Protein 2KON (pdb70)

Foldseek 3Di:
DAWDADPQKTKAWDWDADPVVRATWAWIWIAHPPDDRWDIFIDTDPDGDPDSVCSRVVNVVVVNVCVVVCVVDPPPGCNRRD

Organism: Chromobacterium violaceum (strain ATCC 12472 / DSM 30191 / JCM 1249 / CCUG 213 / NBRC 12614 / NCIMB 9131 / NCTC 9757 / MK) (NCBI:txid243365)

Sequence (82 aa):
MNVAHYRGYEIEPGHQYRDDIRKYVPYALIRKVGVPDRTPIPTTYPEFYDLEADAERVSIACAKIIIDSHLDRHDQGLADLGMNVAHYRGYEIEPGHQYRDDIRKYVPYALIRKVGVPDRTPIPTTYPEFYDLEADAERVSIACAKIIIDSHLDRHDQGLADLGMNVAHYRGYEIEPGHQYRDDIRKYVPYALIRKVGVPDRTPIPTTYPEFYDLEADAERVSIACAKIIIDSHLDRHDQGLADLGMNVAHYRGYEIEPGHQYRDDIRKYVPYALIRKVGVPDRTPIPTTYPEFYDLEADAERVSIACAKIIIDSHLDRHDQGLADLGMNVAHYRGYEIEPGHQYRDDIRKYVPYALIRKVGVPDRTPIPTTYPEFYDLEADAERVSIACAKIIIDSHLDRHDQGLADLGMNVAHYRGYEIEPGHQYRDDIRKYVPYALIRKVGVPDRTPIPTTYPEFYDLEADAERVSIACAKIIIDSHLDRHDQGLADLGMNVAHYRGYEIEPGHQYRDDIRKYVPYALIRKVGVPDRTPIPTTYPEFYDLEADAERVSIACAKIIIDSHLDRHDQGLADLGMNVAHYRGYEIEPGHQYRDDIRKYVPYALIRKVGVPDRTPIPTTYPEFYDLEA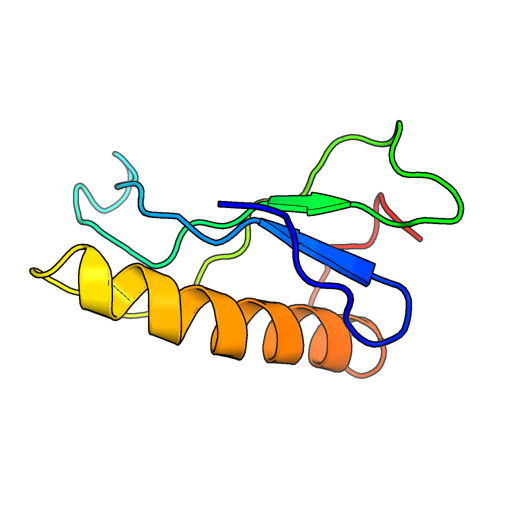DAERVSIACAKIIIDSHLDRHDQGLADLGMNVAHYRGYEIEPGHQYRDDIRKYVPYALIRKVGVPDRTPIPTTYPEFYDLEADAERVSIACAKIIIDSHLDRHDQGLADLGMNVAHYRGYEIEPGHQYRDDIRKYVPYALIRKVGVPDRTPIPTTYPEFYDLEADAERVSIACAKIIIDSHLDRHDQGLADLGMNVAHYRGYEIEPGHQYRDDIRKYVPYALIRKVGVPDRTPIPTTYPEFYDLEADAERVSIACAKIIIDSHLDRHDQGLADLGMNVAHYRGYEIEPGHQYRDDIRKYVPYALIRKVGVPDRTPIPTTYPEFYDLEADAERVSIACAKIIIDSHLDRHDQGLADLGMNVAHYRGYEIEPGHQYRDDIRKYVPYALIRKVGVPDRTPIPTTYPEFYDLEADAERVSIACAKIIIDSHLDRHDQGLADLGMNVAHYRGYEIEPGHQYRDDIRKYVPYALIRKVGVPDRTPIPTTYPEFYDLEADAERVSIACAKIIIDSHLDRHDQGLADLGMNVAHYRGYEIEPGHQYRDDIRKYVPYALIRKVGVPDRTPIPTTYPEFYDLEADAERVSIACAKIIIDSHLDRHDQGLADLGMNVAHYRGYEIEPGHQYRDDIRKYVPYALIRKVGVPDRTPIPTTYPEFYDLEADAERVSIACAKIIIDSHLDRHDQGLADLGMNVAHYRGYEIEPGHQYRDDIRKYVPYALIRKVGVPDRTPIPTTYPEFYDLEADAERVSIACAKIIIDSHLDRHDQGLADLGMNVAHYRGYEIEPGHQYRDDIRKYVPYALIRKVGVPDRTPIPTTYPEFYDLEADAERVSIACAKIIIDSHLDRHDQGLADLGMNVAHYRGYEIEPGHQYRDDIRKYVPYALIRKVGVPDRTPIPTTYPEFYDLEADAERVSIACAKIIIDSHLDRHDQGLADLGMNVAHYRGYEIEPGHQYRDDIRKYVPYALIRKVGVPDRTPIPTTYPEFYDLEADAERVSIACAKIIIDSHLDRHDQGLADLG

Secondary structure (DSSP, 8-state):
-PPEEETTEEEE--EEEETTTTEEEE-BEEEESS-TTS----B--S---SSHHHHHHHHHHHHHHHHHHHHHS---STTTT-

Solvent-accessible surface area: 5636 Å² total; per-residue (Å²): 172,145,57,50,131,46,128,44,27,33,0,66,24,16,74,78,96,95,100,135,79,193,96,108,6,0,59,1,42,0,104,53,90,58,61,41,138,140,99,58,46,49,2,44,79,128,44,114,68,138,122,104,57,45,1,46,189,28,0,61,51,2,0,77,78,39,1,46,29,28,91,125,176,159,96,110,19,4,44,56,5,95

Structure (mmCIF, N/CA/C/O backbone):
data_2KON
#
_entry.id   2KON
#
loop_
_atom_site.group_PDB
_atom_site.id
_atom_site.type_symbol
_atom_site.label_atom_id
_atom_site.label_alt_id
_atom_site.label_comp_id
_atom_site.label_asym_id
_atom_site.label_entity_id
_atom_site.label_seq_id
_atom_site.pdbx_PDB_ins_code
_atom_site.Cartn_x
_atom_site.Cartn_y
_atom_site.Cartn_z
_atom_site.occupancy
_atom_site.B_iso_or_equiv
_atom_site.auth_seq_id
_atom_site.auth_comp_id
_atom_site.auth_asym_id
_atom_site.auth_atom_id
_atom_site.pdbx_PDB_model_num
ATOM 1 N N . MET A 1 1 ? 4.787 -3.664 -14.522 1.00 0.00 1 MET A N 1
ATOM 2 C CA . MET A 1 1 ? 4.154 -2.769 -13.513 1.00 0.00 1 MET A CA 1
ATOM 3 C C . MET A 1 1 ? 5.237 -1.927 -12.834 1.00 0.00 1 MET A C 1
ATOM 4 O O . MET A 1 1 ? 5.770 -2.291 -11.804 1.00 0.00 1 MET A O 1
ATOM 20 N N . ASN A 1 2 ? 5.570 -0.806 -13.415 1.00 0.00 2 ASN A N 1
ATOM 21 C CA . ASN A 1 2 ? 6.625 0.067 -12.824 1.00 0.00 2 ASN A CA 1
ATOM 22 C C . ASN A 1 2 ? 6.063 0.834 -11.624 1.00 0.00 2 ASN A C 1
ATOM 23 O O . ASN A 1 2 ? 4.882 1.111 -11.542 1.00 0.00 2 ASN A O 1
ATOM 34 N N . VAL A 1 3 ? 6.912 1.173 -10.691 1.00 0.00 3 VAL A N 1
ATOM 35 C CA . VAL A 1 3 ? 6.455 1.918 -9.484 1.00 0.00 3 VAL A CA 1
ATOM 36 C C . VAL A 1 3 ? 6.121 3.364 -9.860 1.00 0.00 3 VAL A C 1
ATOM 37 O O . VAL A 1 3 ? 6.802 3.984 -10.654 1.00 0.00 3 VAL A O 1
ATOM 50 N N . ALA A 1 4 ? 5.071 3.902 -9.294 1.00 0.00 4 ALA A N 1
ATOM 51 C CA . ALA A 1 4 ? 4.674 5.310 -9.608 1.00 0.00 4 ALA A CA 1
ATOM 52 C C . ALA A 1 4 ? 5.188 6.238 -8.504 1.00 0.00 4 ALA A C 1
ATOM 53 O O . ALA A 1 4 ? 5.165 5.904 -7.335 1.00 0.00 4 ALA A O 1
ATOM 60 N N . HIS A 1 5 ? 5.660 7.399 -8.869 1.00 0.00 5 HIS A N 1
ATOM 61 C CA . HIS A 1 5 ? 6.190 8.353 -7.852 1.00 0.00 5 HIS A CA 1
ATOM 62 C C . HIS A 1 5 ? 5.046 9.151 -7.228 1.00 0.00 5 HIS A C 1
ATOM 63 O O . HIS A 1 5 ? 4.040 9.414 -7.857 1.00 0.00 5 HIS A O 1
ATOM 77 N N . TYR A 1 6 ? 5.199 9.546 -5.992 1.00 0.00 6 TYR A N 1
ATOM 78 C CA . TYR A 1 6 ? 4.131 10.336 -5.315 1.00 0.00 6 TYR A CA 1
ATOM 79 C C . TYR A 1 6 ? 4.759 11.202 -4.218 1.00 0.00 6 TYR A C 1
ATOM 80 O O . TYR A 1 6 ? 5.297 10.707 -3.248 1.00 0.00 6 TYR A O 1
ATOM 98 N N . ARG A 1 7 ? 4.695 12.497 -4.374 1.00 0.00 7 ARG A N 1
ATOM 99 C CA . ARG A 1 7 ? 5.287 13.415 -3.358 1.00 0.00 7 ARG A CA 1
ATOM 100 C C . ARG A 1 7 ? 6.741 13.020 -3.082 1.00 0.00 7 ARG A C 1
ATOM 101 O O . ARG A 1 7 ? 7.256 13.227 -2.000 1.00 0.00 7 ARG A O 1
ATOM 122 N N . GLY A 1 8 ? 7.414 12.471 -4.059 1.00 0.00 8 GLY A N 1
ATOM 123 C CA . GLY A 1 8 ? 8.845 12.079 -3.866 1.00 0.00 8 GLY A CA 1
ATOM 124 C C . GLY A 1 8 ? 8.931 10.642 -3.346 1.00 0.00 8 GLY A C 1
ATOM 125 O O . GLY A 1 8 ? 10.006 10.109 -3.151 1.00 0.00 8 GLY A O 1
ATOM 129 N N . TYR A 1 9 ? 7.808 10.012 -3.120 1.00 0.00 9 TYR A N 1
ATOM 130 C CA . TYR A 1 9 ? 7.807 8.604 -2.610 1.00 0.00 9 TYR A CA 1
ATOM 131 C C . TYR A 1 9 ? 7.395 7.649 -3.730 1.00 0.00 9 TYR A C 1
ATOM 132 O O . TYR A 1 9 ? 6.531 7.948 -4.532 1.00 0.00 9 TYR A O 1
ATOM 150 N N . GLU A 1 10 ? 8.010 6.498 -3.786 1.00 0.00 10 GLU A N 1
ATOM 151 C CA . GLU A 1 10 ? 7.664 5.508 -4.847 1.00 0.00 10 GLU A CA 1
ATOM 152 C C . GLU A 1 10 ? 6.544 4.600 -4.350 1.00 0.00 10 GLU A C 1
ATOM 153 O O . GLU A 1 10 ? 6.465 4.279 -3.180 1.00 0.00 10 GLU A O 1
ATOM 165 N N . ILE A 1 11 ? 5.680 4.182 -5.241 1.00 0.00 11 ILE A N 1
ATOM 166 C CA . ILE A 1 11 ? 4.546 3.285 -4.860 1.00 0.00 11 ILE A CA 1
ATOM 167 C C . ILE A 1 11 ? 4.634 1.995 -5.671 1.00 0.00 11 ILE A C 1
ATOM 168 O O . ILE A 1 11 ? 4.893 2.015 -6.858 1.00 0.00 11 ILE A O 1
ATOM 184 N N . GLU A 1 12 ? 4.426 0.873 -5.030 1.00 0.00 12 GLU A N 1
ATOM 185 C CA . GLU A 1 12 ? 4.490 -0.444 -5.737 1.00 0.00 12 GLU A CA 1
ATOM 186 C C . GLU A 1 12 ? 3.122 -1.132 -5.625 1.00 0.00 12 GLU A C 1
ATOM 187 O O . GLU A 1 12 ? 2.886 -1.897 -4.709 1.00 0.00 12 GLU A O 1
ATOM 199 N N . PRO A 1 13 ? 2.222 -0.855 -6.544 1.00 0.00 13 PRO A N 1
ATOM 200 C CA . PRO A 1 13 ? 0.853 -1.457 -6.536 1.00 0.00 13 PRO A CA 1
ATOM 201 C C . PRO A 1 13 ? 0.893 -2.989 -6.603 1.00 0.00 13 PRO A C 1
ATOM 202 O O . PRO A 1 13 ? 1.753 -3.571 -7.234 1.00 0.00 13 PRO A O 1
ATOM 213 N N . GLY A 1 14 ? -0.036 -3.641 -5.960 1.00 0.00 14 GLY A N 1
ATOM 214 C CA . GLY A 1 14 ? -0.059 -5.130 -5.985 1.00 0.00 14 GLY A CA 1
ATOM 215 C C . GLY A 1 14 ? -1.189 -5.638 -5.088 1.00 0.00 14 GLY A C 1
ATOM 216 O O . GLY A 1 14 ? -2.042 -4.884 -4.660 1.00 0.00 14 GLY A O 1
ATOM 220 N N . HIS A 1 15 ? -1.202 -6.911 -4.798 1.00 0.00 15 HIS A N 1
ATOM 221 C CA . HIS A 1 15 ? -2.274 -7.475 -3.925 1.00 0.00 15 HIS A CA 1
ATOM 222 C C . HIS A 1 15 ? -1.714 -8.651 -3.122 1.00 0.00 15 HIS A C 1
ATOM 223 O O . HIS A 1 15 ? -0.917 -9.427 -3.610 1.00 0.00 15 HIS A O 1
ATOM 237 N N . GLN A 1 16 ? -2.134 -8.789 -1.896 1.00 0.00 16 GLN A N 1
ATOM 238 C CA . GLN A 1 16 ? -1.641 -9.916 -1.058 1.00 0.00 16 GLN A CA 1
ATOM 239 C C . GLN A 1 16 ? -2.596 -10.108 0.119 1.00 0.00 16 GLN A C 1
ATOM 240 O O . GLN A 1 16 ? -3.224 -9.172 0.576 1.00 0.00 16 GLN A O 1
ATOM 254 N N . TYR A 1 17 ? -2.714 -11.316 0.611 1.00 0.00 17 TYR A N 1
ATOM 255 C CA . TYR A 1 17 ? -3.633 -11.585 1.761 1.00 0.00 17 TYR A CA 1
ATOM 256 C C . TYR A 1 17 ? -2.815 -11.876 3.014 1.00 0.00 17 TYR A C 1
ATOM 257 O O . TYR A 1 17 ? -1.772 -12.498 2.960 1.00 0.00 17 TYR A O 1
ATOM 275 N N . ARG A 1 18 ? -3.290 -11.428 4.147 1.00 0.00 18 ARG A N 1
ATOM 276 C CA . ARG A 1 18 ? -2.556 -11.669 5.427 1.00 0.00 18 ARG A CA 1
ATOM 277 C C . ARG A 1 18 ? -3.182 -12.847 6.169 1.00 0.00 18 ARG A C 1
ATOM 278 O O . ARG A 1 18 ? -4.386 -13.000 6.217 1.00 0.00 18 ARG A O 1
ATOM 299 N N . ASP A 1 19 ? -2.364 -13.686 6.742 1.00 0.00 19 ASP A N 1
ATOM 300 C CA . ASP A 1 19 ? -2.897 -14.865 7.480 1.00 0.00 19 ASP A CA 1
ATOM 301 C C . ASP A 1 19 ? -3.623 -14.391 8.741 1.00 0.00 19 ASP A C 1
ATOM 302 O O . ASP A 1 19 ? -4.437 -15.097 9.302 1.00 0.00 19 ASP A O 1
ATOM 311 N N . ASP A 1 20 ? -3.334 -13.198 9.187 1.00 0.00 20 ASP A N 1
ATOM 312 C CA . ASP A 1 20 ? -4.011 -12.674 10.409 1.00 0.00 20 ASP A CA 1
ATOM 313 C C . ASP A 1 20 ? -5.510 -12.559 10.141 1.00 0.00 20 ASP A C 1
ATOM 314 O O . ASP A 1 20 ? -6.331 -12.921 10.962 1.00 0.00 20 ASP A O 1
ATOM 323 N N . ILE A 1 21 ? -5.866 -12.060 8.986 1.00 0.00 21 ILE A N 1
ATOM 324 C CA . ILE A 1 21 ? -7.308 -11.912 8.616 1.00 0.00 21 ILE A CA 1
ATOM 325 C C . ILE A 1 21 ? -7.647 -12.924 7.521 1.00 0.00 21 ILE A C 1
ATOM 326 O O . ILE A 1 21 ? -8.766 -12.996 7.052 1.00 0.00 21 ILE A O 1
ATOM 342 N N . ARG A 1 22 ? -6.678 -13.704 7.115 1.00 0.00 22 ARG A N 1
ATOM 343 C CA . ARG A 1 22 ? -6.910 -14.724 6.047 1.00 0.00 22 ARG A CA 1
ATOM 344 C C . ARG A 1 22 ? -7.770 -14.124 4.933 1.00 0.00 22 ARG A C 1
ATOM 345 O O . ARG A 1 22 ? -8.646 -14.775 4.396 1.00 0.00 22 ARG A O 1
ATOM 366 N N . LYS A 1 23 ? -7.534 -12.885 4.585 1.00 0.00 23 LYS A N 1
ATOM 367 C CA . LYS A 1 23 ? -8.345 -12.239 3.510 1.00 0.00 23 LYS A CA 1
ATOM 368 C C . LYS A 1 23 ? -7.443 -11.367 2.632 1.00 0.00 23 LYS A C 1
ATOM 369 O O . LYS A 1 23 ? -6.344 -10.998 3.014 1.00 0.00 23 LYS A O 1
ATOM 388 N N . TYR A 1 24 ? -7.909 -11.042 1.454 1.00 0.00 24 TYR A N 1
ATOM 389 C CA . TYR A 1 24 ? -7.107 -10.202 0.523 1.00 0.00 24 TYR A CA 1
ATOM 390 C C . TYR A 1 24 ? -7.337 -8.725 0.829 1.00 0.00 24 TYR A C 1
ATOM 391 O O . TYR A 1 24 ? -8.460 -8.267 0.941 1.00 0.00 24 TYR A O 1
ATOM 409 N N . VAL A 1 25 ? -6.275 -7.969 0.955 1.00 0.00 25 VAL A N 1
ATOM 410 C CA . VAL A 1 25 ? -6.418 -6.513 1.248 1.00 0.00 25 VAL A CA 1
ATOM 411 C C . VAL A 1 25 ? -5.302 -5.736 0.527 1.00 0.00 25 VAL A C 1
ATOM 412 O O . VAL A 1 25 ? -4.205 -6.233 0.370 1.00 0.00 25 VAL A O 1
ATOM 425 N N . PRO A 1 26 ? -5.572 -4.525 0.090 1.00 0.00 26 PRO A N 1
ATOM 426 C CA . PRO A 1 26 ? -4.568 -3.687 -0.618 1.00 0.00 26 PRO A CA 1
ATOM 427 C C . PRO A 1 26 ? -3.162 -3.848 -0.037 1.00 0.00 26 PRO A C 1
ATOM 428 O O . PRO A 1 26 ? -2.887 -3.433 1.070 1.00 0.00 26 PRO A O 1
ATOM 439 N N . TYR A 1 27 ? -2.271 -4.444 -0.786 1.00 0.00 27 TYR A N 1
ATOM 440 C CA . TYR A 1 27 ? -0.869 -4.643 -0.304 1.00 0.00 27 TYR A CA 1
ATOM 441 C C . TYR A 1 27 ? 0.095 -3.965 -1.278 1.00 0.00 27 TYR A C 1
ATOM 442 O O . TYR A 1 27 ? 0.182 -4.337 -2.432 1.00 0.00 27 TYR A O 1
ATOM 460 N N . ALA A 1 28 ? 0.829 -2.979 -0.826 1.00 0.00 28 ALA A N 1
ATOM 461 C CA . ALA A 1 28 ? 1.800 -2.287 -1.741 1.00 0.00 28 ALA A CA 1
ATOM 462 C C . ALA A 1 28 ? 3.072 -1.940 -0.970 1.00 0.00 28 ALA A C 1
ATOM 463 O O . ALA A 1 28 ? 3.070 -1.868 0.240 1.00 0.00 28 ALA A O 1
ATOM 470 N N . LEU A 1 29 ? 4.161 -1.729 -1.670 1.00 0.00 29 LEU A N 1
ATOM 471 C CA . LEU A 1 29 ? 5.454 -1.390 -0.993 1.00 0.00 29 LEU A CA 1
ATOM 472 C C . LEU A 1 29 ? 5.853 0.043 -1.356 1.00 0.00 29 LEU A C 1
ATOM 473 O O . LEU A 1 29 ? 5.793 0.442 -2.502 1.00 0.00 29 LEU A O 1
ATOM 489 N N . ILE A 1 30 ? 6.261 0.815 -0.379 1.00 0.00 30 ILE A N 1
ATOM 490 C CA . ILE A 1 30 ? 6.675 2.232 -0.633 1.00 0.00 30 ILE A CA 1
ATOM 491 C C . ILE A 1 30 ? 8.178 2.374 -0.402 1.00 0.00 30 ILE A C 1
ATOM 492 O O . ILE A 1 30 ? 8.709 1.919 0.592 1.00 0.00 30 ILE A O 1
ATOM 508 N N . ARG A 1 31 ? 8.864 3.015 -1.317 1.00 0.00 31 ARG A N 1
ATOM 509 C CA . ARG A 1 31 ? 10.341 3.211 -1.171 1.00 0.00 31 ARG A CA 1
ATOM 510 C C . ARG A 1 31 ? 10.663 4.698 -1.332 1.00 0.00 31 ARG A C 1
ATOM 511 O O . ARG A 1 31 ? 10.218 5.345 -2.260 1.00 0.00 31 ARG A O 1
ATOM 532 N N . LYS A 1 32 ? 11.422 5.244 -0.420 1.00 0.00 32 LYS A N 1
ATOM 533 C CA . LYS A 1 32 ? 11.766 6.693 -0.492 1.00 0.00 32 LYS A CA 1
ATOM 534 C C . LYS A 1 32 ? 12.955 6.911 -1.430 1.00 0.00 32 LYS A C 1
ATOM 535 O O . LYS A 1 32 ? 13.910 6.161 -1.433 1.00 0.00 32 LYS A O 1
ATOM 554 N N . VAL A 1 33 ? 12.889 7.940 -2.228 1.00 0.00 33 VAL A N 1
ATOM 555 C CA . VAL A 1 33 ? 13.994 8.237 -3.184 1.00 0.00 33 VAL A CA 1
ATOM 556 C C . VAL A 1 33 ? 15.273 8.579 -2.414 1.00 0.00 33 VAL A C 1
ATOM 557 O O . VAL A 1 33 ? 16.355 8.163 -2.774 1.00 0.00 33 VAL A O 1
ATOM 570 N N . GLY A 1 34 ? 15.157 9.357 -1.374 1.00 0.00 34 GLY A N 1
ATOM 571 C CA . GLY A 1 34 ? 16.367 9.750 -0.591 1.00 0.00 34 GLY A CA 1
ATOM 572 C C . GLY A 1 34 ? 17.015 8.520 0.056 1.00 0.00 34 GLY A C 1
ATOM 573 O O . GLY A 1 34 ? 18.223 8.431 0.156 1.00 0.00 34 GLY A O 1
ATOM 577 N N . VAL A 1 35 ? 16.233 7.570 0.501 1.00 0.00 35 VAL A N 1
ATOM 578 C CA . VAL A 1 35 ? 16.826 6.354 1.143 1.00 0.00 35 VAL A CA 1
ATOM 579 C C . VAL A 1 35 ? 15.908 5.147 0.916 1.00 0.00 35 VAL A C 1
ATOM 580 O O . VAL A 1 35 ? 15.247 4.686 1.826 1.00 0.00 35 VAL A O 1
ATOM 593 N N . PRO A 1 36 ? 15.873 4.632 -0.288 1.00 0.00 36 PRO A N 1
ATOM 594 C CA . PRO A 1 36 ? 15.027 3.457 -0.628 1.00 0.00 36 PRO A CA 1
ATOM 595 C C . PRO A 1 36 ? 15.662 2.156 -0.127 1.00 0.00 36 PRO A C 1
ATOM 596 O O . PRO A 1 36 ? 15.054 1.103 -0.144 1.00 0.00 36 PRO A O 1
ATOM 607 N N . ASP A 1 37 ? 16.884 2.232 0.323 1.00 0.00 37 ASP A N 1
ATOM 608 C CA . ASP A 1 37 ? 17.574 1.016 0.835 1.00 0.00 37 ASP A CA 1
ATOM 609 C C . ASP A 1 37 ? 17.032 0.680 2.223 1.00 0.00 37 ASP A C 1
ATOM 610 O O . ASP A 1 37 ? 17.366 -0.334 2.803 1.00 0.00 37 ASP A O 1
ATOM 619 N N . ARG A 1 38 ? 16.202 1.530 2.763 1.00 0.00 38 ARG A N 1
ATOM 620 C CA . ARG A 1 38 ? 15.643 1.268 4.119 1.00 0.00 38 ARG A CA 1
ATOM 621 C C . ARG A 1 38 ? 14.511 0.247 4.028 1.00 0.00 38 ARG A C 1
ATOM 622 O O . ARG A 1 38 ? 13.794 0.175 3.050 1.00 0.00 38 ARG A O 1
ATOM 643 N N . THR A 1 39 ? 14.363 -0.555 5.048 1.00 0.00 39 THR A N 1
ATOM 644 C CA . THR A 1 39 ? 13.300 -1.596 5.048 1.00 0.00 39 THR A CA 1
ATOM 645 C C . THR A 1 39 ? 11.974 -0.993 4.543 1.00 0.00 39 THR A C 1
ATOM 646 O O . THR A 1 39 ? 11.563 0.052 5.007 1.00 0.00 39 THR A O 1
ATOM 657 N N . PRO A 1 40 ? 11.297 -1.635 3.608 1.00 0.00 40 PRO A N 1
ATOM 658 C CA . PRO A 1 40 ? 10.002 -1.117 3.076 1.00 0.00 40 PRO A CA 1
ATOM 659 C C . PRO A 1 40 ? 8.856 -1.310 4.075 1.00 0.00 40 PRO A C 1
ATOM 660 O O . PRO A 1 40 ? 8.871 -2.221 4.879 1.00 0.00 40 PRO A O 1
ATOM 671 N N . ILE A 1 41 ? 7.863 -0.459 4.021 1.00 0.00 41 ILE A N 1
ATOM 672 C CA . ILE A 1 41 ? 6.698 -0.575 4.955 1.00 0.00 41 ILE A CA 1
ATOM 673 C C . ILE A 1 41 ? 5.437 -0.883 4.137 1.00 0.00 41 ILE A C 1
ATOM 674 O O . ILE A 1 41 ? 4.851 0.004 3.548 1.00 0.00 41 ILE A O 1
ATOM 690 N N . PRO A 1 42 ? 5.014 -2.129 4.089 1.00 0.00 42 PRO A N 1
ATOM 691 C CA . PRO A 1 42 ? 3.803 -2.520 3.314 1.00 0.00 42 PRO A CA 1
ATOM 692 C C . PRO A 1 42 ? 2.590 -1.641 3.639 1.00 0.00 42 PRO A C 1
ATOM 693 O O . PRO A 1 42 ? 2.314 -1.341 4.784 1.00 0.00 42 PRO A O 1
ATOM 704 N N . THR A 1 43 ? 1.867 -1.229 2.628 1.00 0.00 43 THR A N 1
ATOM 705 C CA . THR A 1 43 ? 0.669 -0.367 2.852 1.00 0.00 43 THR A CA 1
ATOM 706 C C . THR A 1 43 ? -0.575 -1.245 2.907 1.00 0.00 43 THR A C 1
ATOM 707 O O . THR A 1 43 ? -0.758 -2.134 2.088 1.00 0.00 43 THR A O 1
ATOM 718 N N . THR A 1 44 ? -1.427 -0.992 3.869 1.00 0.00 44 THR A N 1
ATOM 719 C CA . THR A 1 44 ? -2.683 -1.783 4.024 1.00 0.00 44 THR A CA 1
ATOM 720 C C . THR A 1 44 ? -3.836 -0.841 4.357 1.00 0.00 44 THR A C 1
ATOM 721 O O . THR A 1 44 ? -3.632 0.308 4.697 1.00 0.00 44 THR A O 1
ATOM 732 N N . TYR A 1 45 ? -5.050 -1.317 4.276 1.00 0.00 45 TYR A N 1
ATOM 733 C CA . TYR A 1 45 ? -6.216 -0.445 4.603 1.00 0.00 45 TYR A CA 1
ATOM 734 C C . TYR A 1 45 ? -7.347 -1.319 5.186 1.00 0.00 45 TYR A C 1
ATOM 735 O O . TYR A 1 45 ? -7.555 -2.429 4.738 1.00 0.00 45 TYR A O 1
ATOM 753 N N . PRO A 1 46 ? -8.074 -0.840 6.180 1.00 0.00 46 PRO A N 1
ATOM 754 C CA . PRO A 1 46 ? -9.181 -1.632 6.803 1.00 0.00 46 PRO A CA 1
ATOM 755 C C . PRO A 1 46 ? -10.325 -1.906 5.817 1.00 0.00 46 PRO A C 1
ATOM 756 O O . PRO A 1 46 ? -11.295 -1.177 5.755 1.00 0.00 46 PRO A O 1
ATOM 767 N N . GLU A 1 47 ? -10.213 -2.959 5.053 1.00 0.00 47 GLU A N 1
ATOM 768 C CA . GLU A 1 47 ? -11.282 -3.303 4.072 1.00 0.00 47 GLU A CA 1
ATOM 769 C C . GLU A 1 47 ? -10.924 -4.623 3.389 1.00 0.00 47 GLU A C 1
ATOM 770 O O . GLU A 1 47 ? -9.827 -5.126 3.537 1.00 0.00 47 GLU A O 1
ATOM 782 N N . PHE A 1 48 ? -11.842 -5.193 2.650 1.00 0.00 48 PHE A N 1
ATOM 783 C CA . PHE A 1 48 ? -11.568 -6.494 1.959 1.00 0.00 48 PHE A CA 1
ATOM 784 C C . PHE A 1 48 ? -11.975 -6.385 0.493 1.00 0.00 48 PHE A C 1
ATOM 785 O O . PHE A 1 48 ? -12.928 -5.709 0.156 1.00 0.00 48 PHE A O 1
ATOM 802 N N . TYR A 1 49 ? -11.275 -7.060 -0.383 1.00 0.00 49 TYR A N 1
ATOM 803 C CA . TYR A 1 49 ? -11.643 -7.009 -1.832 1.00 0.00 49 TYR A CA 1
ATOM 804 C C . TYR A 1 49 ? -11.447 -8.388 -2.459 1.00 0.00 49 TYR A C 1
ATOM 805 O O . TYR A 1 49 ? -10.377 -8.962 -2.424 1.00 0.00 49 TYR A O 1
ATOM 823 N N . ASP A 1 50 ? -12.487 -8.912 -3.038 1.00 0.00 50 ASP A N 1
ATOM 824 C CA . ASP A 1 50 ? -12.403 -10.247 -3.688 1.00 0.00 50 ASP A CA 1
ATOM 825 C C . ASP A 1 50 ? -11.592 -10.141 -4.981 1.00 0.00 50 ASP A C 1
ATOM 826 O O . ASP A 1 50 ? -10.912 -11.067 -5.379 1.00 0.00 50 ASP A O 1
ATOM 835 N N . LEU A 1 51 ? -11.683 -9.024 -5.654 1.00 0.00 51 LEU A N 1
ATOM 836 C CA . LEU A 1 51 ? -10.947 -8.857 -6.943 1.00 0.00 51 LEU A CA 1
ATOM 837 C C . LEU A 1 51 ? -9.549 -8.289 -6.693 1.00 0.00 51 LEU A C 1
ATOM 838 O O . LEU A 1 51 ? -9.368 -7.333 -5.964 1.00 0.00 51 LEU A O 1
ATOM 854 N N . GLU A 1 52 ? -8.563 -8.879 -7.308 1.00 0.00 52 GLU A N 1
ATOM 855 C CA . GLU A 1 52 ? -7.164 -8.396 -7.139 1.00 0.00 52 GLU A CA 1
ATOM 856 C C . GLU A 1 52 ? -7.007 -7.037 -7.825 1.00 0.00 52 GLU A C 1
ATOM 857 O O . GLU A 1 52 ? -6.289 -6.173 -7.363 1.00 0.00 52 GLU A O 1
ATOM 869 N N . ALA A 1 53 ? -7.670 -6.852 -8.934 1.00 0.00 53 ALA A N 1
ATOM 870 C CA . ALA A 1 53 ? -7.562 -5.560 -9.672 1.00 0.00 53 ALA A CA 1
ATOM 871 C C . ALA A 1 53 ? -8.072 -4.422 -8.787 1.00 0.00 53 ALA A C 1
ATOM 872 O O . ALA A 1 53 ? -7.516 -3.341 -8.763 1.00 0.00 53 ALA A O 1
ATOM 879 N N . ASP A 1 54 ? -9.125 -4.659 -8.059 1.00 0.00 54 ASP A N 1
ATOM 880 C CA . ASP A 1 54 ? -9.673 -3.597 -7.171 1.00 0.00 54 ASP A CA 1
ATOM 881 C C . ASP A 1 54 ? -8.629 -3.245 -6.111 1.00 0.00 54 ASP A C 1
ATOM 882 O O . ASP A 1 54 ? -8.463 -2.101 -5.737 1.00 0.00 54 ASP A O 1
ATOM 891 N N . ALA A 1 55 ? -7.925 -4.227 -5.628 1.00 0.00 55 ALA A N 1
ATOM 892 C CA . ALA A 1 55 ? -6.886 -3.972 -4.594 1.00 0.00 55 ALA A CA 1
ATOM 893 C C . ALA A 1 55 ? -5.775 -3.100 -5.185 1.00 0.00 55 ALA A C 1
ATOM 894 O O . ALA A 1 55 ? -5.214 -2.255 -4.517 1.00 0.00 55 ALA A O 1
ATOM 901 N N . GLU A 1 56 ? -5.449 -3.306 -6.430 1.00 0.00 56 GLU A N 1
ATOM 902 C CA . GLU A 1 56 ? -4.369 -2.496 -7.063 1.00 0.00 56 GLU A CA 1
ATOM 903 C C . GLU A 1 56 ? -4.774 -1.019 -7.082 1.00 0.00 56 GLU A C 1
ATOM 904 O O . GLU A 1 56 ? -4.017 -0.153 -6.689 1.00 0.00 56 GLU A O 1
ATOM 916 N N . ARG A 1 57 ? -5.960 -0.725 -7.541 1.00 0.00 57 ARG A N 1
ATOM 917 C CA . ARG A 1 57 ? -6.414 0.697 -7.590 1.00 0.00 57 ARG A CA 1
ATOM 918 C C . ARG A 1 57 ? -6.522 1.247 -6.165 1.00 0.00 57 ARG A C 1
ATOM 919 O O . ARG A 1 57 ? -6.121 2.359 -5.880 1.00 0.00 57 ARG A O 1
ATOM 940 N N . VAL A 1 58 ? -7.061 0.467 -5.272 1.00 0.00 58 VAL A N 1
ATOM 941 C CA . VAL A 1 58 ? -7.206 0.920 -3.860 1.00 0.00 58 VAL A CA 1
ATOM 942 C C . VAL A 1 58 ? -5.823 1.110 -3.237 1.00 0.00 58 VAL A C 1
ATOM 943 O O . VAL A 1 58 ? -5.575 2.064 -2.526 1.00 0.00 58 VAL A O 1
ATOM 956 N N . SER A 1 59 ? -4.928 0.199 -3.486 1.00 0.00 59 SER A N 1
ATOM 957 C CA . SER A 1 59 ? -3.565 0.310 -2.900 1.00 0.00 59 SER A CA 1
ATOM 958 C C . SER A 1 59 ? -2.938 1.645 -3.304 1.00 0.00 59 SER A C 1
ATOM 959 O O . SER A 1 59 ? -2.274 2.291 -2.517 1.00 0.00 59 SER A O 1
ATOM 967 N N . ILE A 1 60 ? -3.144 2.067 -4.519 1.00 0.00 60 ILE A N 1
ATOM 968 C CA . ILE A 1 60 ? -2.559 3.365 -4.958 1.00 0.00 60 ILE A CA 1
ATOM 969 C C . ILE A 1 60 ? -3.172 4.500 -4.135 1.00 0.00 60 ILE A C 1
ATOM 970 O O . ILE A 1 60 ? -2.482 5.378 -3.656 1.00 0.00 60 ILE A O 1
ATOM 986 N N . ALA A 1 61 ? -4.465 4.484 -3.964 1.00 0.00 61 ALA A N 1
ATOM 987 C CA . ALA A 1 61 ? -5.126 5.557 -3.167 1.00 0.00 61 ALA A CA 1
ATOM 988 C C . ALA A 1 61 ? -4.720 5.423 -1.698 1.00 0.00 61 ALA A C 1
ATOM 989 O O . ALA A 1 61 ? -4.503 6.400 -1.008 1.00 0.00 61 ALA A O 1
ATOM 996 N N . CYS A 1 62 ? -4.620 4.215 -1.218 1.00 0.00 62 CYS A N 1
ATOM 997 C CA . CYS A 1 62 ? -4.233 3.999 0.206 1.00 0.00 62 CYS A CA 1
ATOM 998 C C . CYS A 1 62 ? -2.790 4.458 0.418 1.00 0.00 62 CYS A C 1
ATOM 999 O O . CYS A 1 62 ? -2.476 5.142 1.371 1.00 0.00 62 CYS A O 1
ATOM 1007 N N . ALA A 1 63 ? -1.909 4.078 -0.464 1.00 0.00 63 ALA A N 1
ATOM 1008 C CA . ALA A 1 63 ? -0.483 4.477 -0.317 1.00 0.00 63 ALA A CA 1
ATOM 1009 C C . ALA A 1 63 ? -0.390 5.998 -0.194 1.00 0.00 63 ALA A C 1
ATOM 1010 O O . ALA A 1 63 ? 0.316 6.520 0.645 1.00 0.00 63 ALA A O 1
ATOM 1017 N N . LYS A 1 64 ? -1.098 6.712 -1.022 1.00 0.00 64 LYS A N 1
ATOM 1018 C CA . LYS A 1 64 ? -1.050 8.199 -0.949 1.00 0.00 64 LYS A CA 1
ATOM 1019 C C . LYS A 1 64 ? -1.602 8.659 0.403 1.00 0.00 64 LYS A C 1
ATOM 1020 O O . LYS A 1 64 ? -1.053 9.529 1.048 1.00 0.00 64 LYS A O 1
ATOM 1039 N N . ILE A 1 65 ? -2.692 8.081 0.829 1.00 0.00 65 ILE A N 1
ATOM 1040 C CA . ILE A 1 65 ? -3.295 8.479 2.133 1.00 0.00 65 ILE A CA 1
ATOM 1041 C C . ILE A 1 65 ? -2.341 8.137 3.280 1.00 0.00 65 ILE A C 1
ATOM 1042 O O . ILE A 1 65 ? -2.135 8.923 4.183 1.00 0.00 65 ILE A O 1
ATOM 1058 N N . ILE A 1 66 ? -1.760 6.969 3.256 1.00 0.00 66 ILE A N 1
ATOM 1059 C CA . ILE A 1 66 ? -0.826 6.582 4.351 1.00 0.00 66 ILE A CA 1
ATOM 1060 C C . ILE A 1 66 ? 0.390 7.514 4.336 1.00 0.00 66 ILE A C 1
ATOM 1061 O O . ILE A 1 66 ? 0.832 7.989 5.364 1.00 0.00 66 ILE A O 1
ATOM 1077 N N . ILE A 1 67 ? 0.934 7.782 3.179 1.00 0.00 67 ILE A N 1
ATOM 1078 C CA . ILE A 1 67 ? 2.119 8.686 3.109 1.00 0.00 67 ILE A CA 1
ATOM 1079 C C . ILE A 1 67 ? 1.719 10.090 3.571 1.00 0.00 67 ILE A C 1
ATOM 1080 O O . ILE A 1 67 ? 2.408 10.719 4.349 1.00 0.00 67 ILE A O 1
ATOM 1096 N N . ASP A 1 68 ? 0.606 10.582 3.099 1.00 0.00 68 ASP A N 1
ATOM 1097 C CA . ASP A 1 68 ? 0.154 11.943 3.512 1.00 0.00 68 ASP A CA 1
ATOM 1098 C C . ASP A 1 68 ? -0.194 11.939 5.001 1.00 0.00 68 ASP A C 1
ATOM 1099 O O . ASP A 1 68 ? 0.193 12.817 5.747 1.00 0.00 68 ASP A O 1
ATOM 1108 N N . SER A 1 69 ? -0.929 10.953 5.432 1.00 0.00 69 SER A N 1
ATOM 1109 C CA . SER A 1 69 ? -1.321 10.871 6.869 1.00 0.00 69 SER A CA 1
ATOM 1110 C C . SER A 1 69 ? -0.074 10.712 7.739 1.00 0.00 69 SER A C 1
ATOM 1111 O O . SER A 1 69 ? 0.013 11.252 8.825 1.00 0.00 69 SER A O 1
ATOM 1119 N N . HIS A 1 70 ? 0.883 9.962 7.275 1.00 0.00 70 HIS A N 1
ATOM 1120 C CA . HIS A 1 70 ? 2.123 9.747 8.073 1.00 0.00 70 HIS A CA 1
ATOM 1121 C C . HIS A 1 70 ? 2.805 11.092 8.336 1.00 0.00 70 HIS A C 1
ATOM 1122 O O . HIS A 1 70 ? 3.190 11.398 9.447 1.00 0.00 70 HIS A O 1
ATOM 1136 N N . LEU A 1 71 ? 2.961 11.892 7.321 1.00 0.00 71 LEU A N 1
ATOM 1137 C CA . LEU A 1 71 ? 3.621 13.216 7.506 1.00 0.00 71 LEU A CA 1
ATOM 1138 C C . LEU A 1 71 ? 2.774 14.095 8.429 1.00 0.00 71 LEU A C 1
ATOM 1139 O O . LEU A 1 71 ? 3.283 14.775 9.298 1.00 0.00 71 LEU A O 1
ATOM 1155 N N . ASP A 1 72 ? 1.482 14.093 8.238 1.00 0.00 72 ASP A N 1
ATOM 1156 C CA . ASP A 1 72 ? 0.593 14.935 9.093 1.00 0.00 72 ASP A CA 1
ATOM 1157 C C . ASP A 1 72 ? 0.274 14.211 10.403 1.00 0.00 72 ASP A C 1
ATOM 1158 O O . ASP A 1 72 ? 0.680 14.628 11.471 1.00 0.00 72 ASP A O 1
ATOM 1167 N N . ARG A 1 73 ? -0.466 13.138 10.329 1.00 0.00 73 ARG A N 1
ATOM 1168 C CA . ARG A 1 73 ? -0.835 12.389 11.566 1.00 0.00 73 ARG A CA 1
ATOM 1169 C C . ARG A 1 73 ? 0.280 11.415 11.946 1.00 0.00 73 ARG A C 1
ATOM 1170 O O . ARG A 1 73 ? 0.911 10.810 11.101 1.00 0.00 73 ARG A O 1
ATOM 1191 N N . HIS A 1 74 ? 0.519 11.258 13.221 1.00 0.00 74 HIS A N 1
ATOM 1192 C CA . HIS A 1 74 ? 1.586 10.322 13.679 1.00 0.00 74 HIS A CA 1
ATOM 1193 C C . HIS A 1 74 ? 1.004 8.910 13.779 1.00 0.00 74 HIS A C 1
ATOM 1194 O O . HIS A 1 74 ? 0.877 8.351 14.852 1.00 0.00 74 HIS A O 1
ATOM 1208 N N . ASP A 1 75 ? 0.647 8.335 12.664 1.00 0.00 75 ASP A N 1
ATOM 1209 C CA . ASP A 1 75 ? 0.069 6.960 12.673 1.00 0.00 75 ASP A CA 1
ATOM 1210 C C . ASP A 1 75 ? 1.207 5.943 12.802 1.00 0.00 75 ASP A C 1
ATOM 1211 O O . ASP A 1 75 ? 0.987 4.751 12.886 1.00 0.00 75 ASP A O 1
ATOM 1220 N N . GLN A 1 76 ? 2.423 6.417 12.815 1.00 0.00 76 GLN A N 1
ATOM 1221 C CA . GLN A 1 76 ? 3.593 5.500 12.935 1.00 0.00 76 GLN A CA 1
ATOM 1222 C C . GLN A 1 76 ? 3.530 4.430 11.843 1.00 0.00 76 GLN A C 1
ATOM 1223 O O . GLN A 1 76 ? 2.914 3.395 12.002 1.00 0.00 76 GLN A O 1
ATOM 1237 N N . GLY A 1 77 ? 4.172 4.677 10.733 1.00 0.00 77 GLY A N 1
ATOM 1238 C CA . GLY A 1 77 ? 4.167 3.684 9.622 1.00 0.00 77 GLY A CA 1
ATOM 1239 C C . GLY A 1 77 ? 5.441 3.854 8.795 1.00 0.00 77 GLY A C 1
ATOM 1240 O O . GLY A 1 77 ? 6.284 2.981 8.745 1.00 0.00 77 GLY A O 1
ATOM 1244 N N . LEU A 1 78 ? 5.589 4.977 8.146 1.00 0.00 78 LEU A N 1
ATOM 1245 C CA . LEU A 1 78 ? 6.808 5.211 7.316 1.00 0.00 78 LEU A CA 1
ATOM 1246 C C . LEU A 1 78 ? 7.878 5.889 8.170 1.00 0.00 78 LEU A C 1
ATOM 1247 O O . LEU A 1 78 ? 8.695 6.645 7.685 1.00 0.00 78 LEU A O 1
ATOM 1263 N N . ALA A 1 79 ? 7.877 5.608 9.444 1.00 0.00 79 ALA A N 1
ATOM 1264 C CA . ALA A 1 79 ? 8.891 6.214 10.352 1.00 0.00 79 ALA A CA 1
ATOM 1265 C C . ALA A 1 79 ? 10.285 5.725 9.952 1.00 0.00 79 ALA A C 1
ATOM 1266 O O . ALA A 1 79 ? 11.258 6.448 10.033 1.00 0.00 79 ALA A O 1
ATOM 1273 N N . ASP A 1 80 ? 10.383 4.497 9.526 1.00 0.00 80 ASP A N 1
ATOM 1274 C CA . ASP A 1 80 ? 11.706 3.941 9.121 1.00 0.00 80 ASP A CA 1
ATOM 1275 C C . ASP A 1 80 ? 12.227 4.695 7.896 1.00 0.00 80 ASP A C 1
ATOM 1276 O O . ASP A 1 80 ? 13.419 4.850 7.709 1.00 0.00 80 ASP A O 1
ATOM 1285 N N . LEU A 1 81 ? 11.344 5.151 7.053 1.00 0.00 81 LEU A N 1
ATOM 1286 C CA . LEU A 1 81 ? 11.783 5.880 5.828 1.00 0.00 81 LEU A CA 1
ATOM 1287 C C . LEU A 1 81 ? 12.045 7.347 6.174 1.00 0.00 81 LEU A C 1
ATOM 1288 O O . LEU A 1 81 ? 12.473 8.123 5.344 1.00 0.00 81 LEU A O 1
ATOM 1304 N N . GLY A 1 82 ? 11.794 7.731 7.395 1.00 0.00 82 GLY A N 1
ATOM 1305 C CA . GLY A 1 82 ? 12.033 9.147 7.797 1.00 0.00 82 GLY A CA 1
ATOM 1306 C C . GLY A 1 82 ? 11.259 9.456 9.080 1.00 0.00 82 GLY A C 1
ATOM 1307 O O . GLY A 1 82 ? 11.897 9.634 10.104 1.00 0.00 82 GLY A O 1
ATOM 1312 N N . MET A 1 1 ? 4.762 -4.124 -11.425 1.00 0.00 1 MET A N 2
ATOM 1313 C CA . MET A 1 1 ? 5.761 -3.945 -12.517 1.00 0.00 1 MET A CA 2
ATOM 1314 C C . MET A 1 1 ? 6.122 -2.466 -12.633 1.00 0.00 1 MET A C 2
ATOM 1315 O O . MET A 1 1 ? 7.219 -2.053 -12.309 1.00 0.00 1 MET A O 2
ATOM 1331 N N . ASN A 1 2 ? 5.205 -1.664 -13.101 1.00 0.00 2 ASN A N 2
ATOM 1332 C CA . ASN A 1 2 ? 5.485 -0.208 -13.251 1.00 0.00 2 ASN A CA 2
ATOM 1333 C C . ASN A 1 2 ? 5.143 0.518 -11.947 1.00 0.00 2 ASN A C 2
ATOM 1334 O O . ASN A 1 2 ? 3.993 0.634 -11.570 1.00 0.00 2 ASN A O 2
ATOM 1345 N N . VAL A 1 3 ? 6.140 1.000 -11.251 1.00 0.00 3 VAL A N 2
ATOM 1346 C CA . VAL A 1 3 ? 5.888 1.712 -9.965 1.00 0.00 3 VAL A CA 2
ATOM 1347 C C . VAL A 1 3 ? 5.565 3.181 -10.236 1.00 0.00 3 VAL A C 2
ATOM 1348 O O . VAL A 1 3 ? 6.019 3.757 -11.207 1.00 0.00 3 VAL A O 2
ATOM 1361 N N . ALA A 1 4 ? 4.780 3.792 -9.379 1.00 0.00 4 ALA A N 2
ATOM 1362 C CA . ALA A 1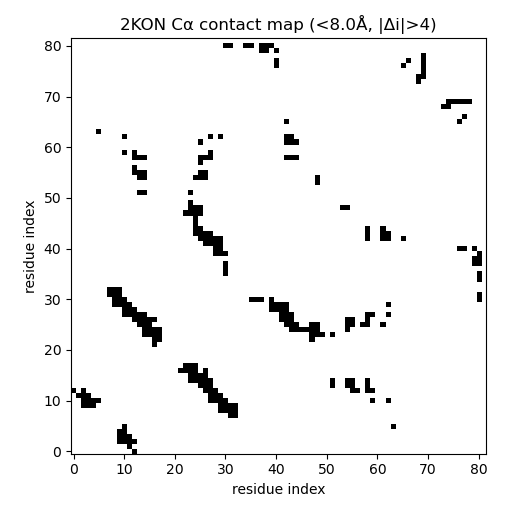 4 ? 4.410 5.229 -9.565 1.00 0.00 4 ALA A CA 2
ATOM 1363 C C . ALA A 1 4 ? 5.029 6.063 -8.443 1.00 0.00 4 ALA A C 2
ATOM 1364 O O . ALA A 1 4 ? 5.085 5.650 -7.300 1.00 0.00 4 ALA A O 2
ATOM 1371 N N . HIS A 1 5 ? 5.506 7.233 -8.767 1.00 0.00 5 HIS A N 2
ATOM 1372 C CA . HIS A 1 5 ? 6.140 8.105 -7.741 1.00 0.00 5 HIS A CA 2
ATOM 1373 C C . HIS A 1 5 ? 5.077 8.925 -7.012 1.00 0.00 5 HIS A C 2
ATOM 1374 O O . HIS A 1 5 ? 4.022 9.209 -7.544 1.00 0.00 5 HIS A O 2
ATOM 1388 N N . TYR A 1 6 ? 5.355 9.323 -5.798 1.00 0.00 6 TYR A N 2
ATOM 1389 C CA . TYR A 1 6 ? 4.370 10.141 -5.039 1.00 0.00 6 TYR A CA 2
ATOM 1390 C C . TYR A 1 6 ? 5.118 11.003 -4.017 1.00 0.00 6 TYR A C 2
ATOM 1391 O O . TYR A 1 6 ? 5.680 10.506 -3.063 1.00 0.00 6 TYR A O 2
ATOM 1409 N N . ARG A 1 7 ? 5.131 12.294 -4.222 1.00 0.00 7 ARG A N 2
ATOM 1410 C CA . ARG A 1 7 ? 5.848 13.206 -3.283 1.00 0.00 7 ARG A CA 2
ATOM 1411 C C . ARG A 1 7 ? 7.250 12.662 -2.988 1.00 0.00 7 ARG A C 2
ATOM 1412 O O . ARG A 1 7 ? 7.794 12.859 -1.917 1.00 0.00 7 ARG A O 2
ATOM 1433 N N . GLY A 1 8 ? 7.847 11.994 -3.941 1.00 0.00 8 GLY A N 2
ATOM 1434 C CA . GLY A 1 8 ? 9.223 11.446 -3.739 1.00 0.00 8 GLY A CA 2
ATOM 1435 C C . GLY A 1 8 ? 9.131 9.989 -3.290 1.00 0.00 8 GLY A C 2
ATOM 1436 O O . GLY A 1 8 ? 10.071 9.231 -3.412 1.00 0.00 8 GLY A O 2
ATOM 1440 N N . TYR A 1 9 ? 8.005 9.595 -2.765 1.00 0.00 9 TYR A N 2
ATOM 1441 C CA . TYR A 1 9 ? 7.849 8.189 -2.299 1.00 0.00 9 TYR A CA 2
ATOM 1442 C C . TYR A 1 9 ? 7.429 7.292 -3.465 1.00 0.00 9 TYR A C 2
ATOM 1443 O O . TYR A 1 9 ? 6.604 7.656 -4.281 1.00 0.00 9 TYR A O 2
ATOM 1461 N N . GLU A 1 10 ? 7.998 6.117 -3.550 1.00 0.00 10 GLU A N 2
ATOM 1462 C CA . GLU A 1 10 ? 7.647 5.185 -4.659 1.00 0.00 10 GLU A CA 2
ATOM 1463 C C . GLU A 1 10 ? 6.552 4.228 -4.197 1.00 0.00 10 GLU A C 2
ATOM 1464 O O . GLU A 1 10 ? 6.574 3.743 -3.083 1.00 0.00 10 GLU A O 2
ATOM 1476 N N . ILE A 1 11 ? 5.597 3.955 -5.051 1.00 0.00 11 ILE A N 2
ATOM 1477 C CA . ILE A 1 11 ? 4.482 3.031 -4.686 1.00 0.00 11 ILE A CA 2
ATOM 1478 C C . ILE A 1 11 ? 4.459 1.860 -5.668 1.00 0.00 11 ILE A C 2
ATOM 1479 O O . ILE A 1 11 ? 4.492 2.049 -6.869 1.00 0.00 11 ILE A O 2
ATOM 1495 N N . GLU A 1 12 ? 4.406 0.652 -5.163 1.00 0.00 12 GLU A N 2
ATOM 1496 C CA . GLU A 1 12 ? 4.379 -0.555 -6.046 1.00 0.00 12 GLU A CA 2
ATOM 1497 C C . GLU A 1 12 ? 3.107 -1.363 -5.739 1.00 0.00 12 GLU A C 2
ATOM 1498 O O . GLU A 1 12 ? 3.119 -2.252 -4.909 1.00 0.00 12 GLU A O 2
ATOM 1510 N N . PRO A 1 13 ? 2.012 -1.052 -6.396 1.00 0.00 13 PRO A N 2
ATOM 1511 C CA . PRO A 1 13 ? 0.711 -1.762 -6.182 1.00 0.00 13 PRO A CA 2
ATOM 1512 C C . PRO A 1 13 ? 0.817 -3.274 -6.437 1.00 0.00 13 PRO A C 2
ATOM 1513 O O . PRO A 1 13 ? 1.542 -3.718 -7.305 1.00 0.00 13 PRO A O 2
ATOM 1524 N N . GLY A 1 14 ? 0.096 -4.064 -5.685 1.00 0.00 14 GLY A N 2
ATOM 1525 C CA . GLY A 1 14 ? 0.150 -5.539 -5.882 1.00 0.00 14 GLY A CA 2
ATOM 1526 C C . GLY A 1 14 ? -0.578 -6.232 -4.728 1.00 0.00 14 GLY A C 2
ATOM 1527 O O . GLY A 1 14 ? -0.034 -6.414 -3.657 1.00 0.00 14 GLY A O 2
ATOM 1531 N N . HIS A 1 15 ? -1.812 -6.607 -4.938 1.00 0.00 15 HIS A N 2
ATOM 1532 C CA . HIS A 1 15 ? -2.595 -7.274 -3.860 1.00 0.00 15 HIS A CA 2
ATOM 1533 C C . HIS A 1 15 ? -1.792 -8.415 -3.232 1.00 0.00 15 HIS A C 2
ATOM 1534 O O . HIS A 1 15 ? -0.908 -8.981 -3.843 1.00 0.00 15 HIS A O 2
ATOM 1548 N N . GLN A 1 16 ? -2.107 -8.763 -2.011 1.00 0.00 16 GLN A N 2
ATOM 1549 C CA . GLN A 1 16 ? -1.381 -9.871 -1.336 1.00 0.00 16 GLN A CA 2
ATOM 1550 C C . GLN A 1 16 ? -2.284 -10.478 -0.262 1.00 0.00 16 GLN A C 2
ATOM 1551 O O . GLN A 1 16 ? -3.220 -9.847 0.209 1.00 0.00 16 GLN A O 2
ATOM 1565 N N . TYR A 1 17 ? -2.020 -11.702 0.121 1.00 0.00 17 TYR A N 2
ATOM 1566 C CA . TYR A 1 17 ? -2.859 -12.367 1.160 1.00 0.00 17 TYR A CA 2
ATOM 1567 C C . TYR A 1 17 ? -2.146 -12.296 2.510 1.00 0.00 17 TYR A C 2
ATOM 1568 O O . TYR A 1 17 ? -1.045 -12.788 2.668 1.00 0.00 17 TYR A O 2
ATOM 1586 N N . ARG A 1 18 ? -2.771 -11.686 3.485 1.00 0.00 18 ARG A N 2
ATOM 1587 C CA . ARG A 1 18 ? -2.143 -11.573 4.835 1.00 0.00 18 ARG A CA 2
ATOM 1588 C C . ARG A 1 18 ? -2.760 -12.601 5.786 1.00 0.00 18 ARG A C 2
ATOM 1589 O O . ARG A 1 18 ? -3.956 -12.823 5.787 1.00 0.00 18 ARG A O 2
ATOM 1610 N N . ASP A 1 19 ? -1.948 -13.230 6.591 1.00 0.00 19 ASP A N 2
ATOM 1611 C CA . ASP A 1 19 ? -2.467 -14.242 7.549 1.00 0.00 19 ASP A CA 2
ATOM 1612 C C . ASP A 1 19 ? -3.120 -13.530 8.737 1.00 0.00 19 ASP A C 2
ATOM 1613 O O . ASP A 1 19 ? -3.867 -14.117 9.495 1.00 0.00 19 ASP A O 2
ATOM 1622 N N . ASP A 1 20 ? -2.834 -12.268 8.911 1.00 0.00 20 ASP A N 2
ATOM 1623 C CA . ASP A 1 20 ? -3.426 -11.515 10.054 1.00 0.00 20 ASP A CA 2
ATOM 1624 C C . ASP A 1 20 ? -4.952 -11.538 9.950 1.00 0.00 20 ASP A C 2
ATOM 1625 O O . ASP A 1 20 ? -5.643 -11.853 10.899 1.00 0.00 20 ASP A O 2
ATOM 1634 N N . ILE A 1 21 ? -5.477 -11.211 8.795 1.00 0.00 21 ILE A N 2
ATOM 1635 C CA . ILE A 1 21 ? -6.958 -11.213 8.594 1.00 0.00 21 ILE A CA 2
ATOM 1636 C C . ILE A 1 21 ? -7.330 -12.404 7.706 1.00 0.00 21 ILE A C 2
ATOM 1637 O O . ILE A 1 21 ? -8.483 -12.626 7.390 1.00 0.00 21 ILE A O 2
ATOM 1653 N N . ARG A 1 22 ? -6.350 -13.170 7.306 1.00 0.00 22 ARG A N 2
ATOM 1654 C CA . ARG A 1 22 ? -6.614 -14.352 6.438 1.00 0.00 22 ARG A CA 2
ATOM 1655 C C . ARG A 1 22 ? -7.477 -13.931 5.247 1.00 0.00 22 ARG A C 2
ATOM 1656 O O . ARG A 1 22 ? -8.309 -14.682 4.774 1.00 0.00 22 ARG A O 2
ATOM 1677 N N . LYS A 1 23 ? -7.279 -12.733 4.752 1.00 0.00 23 LYS A N 2
ATOM 1678 C CA . LYS A 1 23 ? -8.083 -12.250 3.587 1.00 0.00 23 LYS A CA 2
ATOM 1679 C C . LYS A 1 23 ? -7.196 -11.456 2.625 1.00 0.00 23 LYS A C 2
ATOM 1680 O O . LYS A 1 23 ? -6.031 -11.207 2.882 1.00 0.00 23 LYS A O 2
ATOM 1699 N N . TYR A 1 24 ? -7.754 -11.072 1.504 1.00 0.00 24 TYR A N 2
ATOM 1700 C CA . TYR A 1 24 ? -6.978 -10.307 0.492 1.00 0.00 24 TYR A CA 2
ATOM 1701 C C . TYR A 1 24 ? -7.182 -8.811 0.702 1.00 0.00 24 TYR A C 2
ATOM 1702 O O . TYR A 1 24 ? -8.300 -8.327 0.812 1.00 0.00 24 TYR A O 2
ATOM 1720 N N . VAL A 1 25 ? -6.104 -8.071 0.749 1.00 0.00 25 VAL A N 2
ATOM 1721 C CA . VAL A 1 25 ? -6.215 -6.597 0.949 1.00 0.00 25 VAL A CA 2
ATOM 1722 C C . VAL A 1 25 ? -5.138 -5.898 0.114 1.00 0.00 25 VAL A C 2
ATOM 1723 O O . VAL A 1 25 ? -4.122 -6.485 -0.211 1.00 0.00 25 VAL A O 2
ATOM 1736 N N . PRO A 1 26 ? -5.355 -4.653 -0.238 1.00 0.00 26 PRO A N 2
ATOM 1737 C CA . PRO A 1 26 ? -4.377 -3.875 -1.051 1.00 0.00 26 PRO A CA 2
ATOM 1738 C C . PRO A 1 26 ? -2.989 -3.850 -0.403 1.00 0.00 26 PRO A C 2
ATOM 1739 O O . PRO A 1 26 ? -2.781 -3.224 0.619 1.00 0.00 26 PRO A O 2
ATOM 1750 N N . TYR A 1 27 ? -2.040 -4.526 -1.000 1.00 0.00 27 TYR A N 2
ATOM 1751 C CA . TYR A 1 27 ? -0.655 -4.558 -0.446 1.00 0.00 27 TYR A CA 2
ATOM 1752 C C . TYR A 1 27 ? 0.288 -3.866 -1.423 1.00 0.00 27 TYR A C 2
ATOM 1753 O O . TYR A 1 27 ? 0.457 -4.302 -2.545 1.00 0.00 27 TYR A O 2
ATOM 1771 N N . ALA A 1 28 ? 0.906 -2.788 -1.005 1.00 0.00 28 ALA A N 2
ATOM 1772 C CA . ALA A 1 28 ? 1.848 -2.058 -1.911 1.00 0.00 28 ALA A CA 2
ATOM 1773 C C . ALA A 1 28 ? 3.144 -1.757 -1.164 1.00 0.00 28 ALA A C 2
ATOM 1774 O O . ALA A 1 28 ? 3.150 -1.554 0.034 1.00 0.00 28 ALA A O 2
ATOM 1781 N N . LEU A 1 29 ? 4.244 -1.737 -1.865 1.00 0.00 29 LEU A N 2
ATOM 1782 C CA . LEU A 1 29 ? 5.551 -1.466 -1.206 1.00 0.00 29 LEU A CA 2
ATOM 1783 C C . LEU A 1 29 ? 5.862 0.026 -1.287 1.00 0.00 29 LEU A C 2
ATOM 1784 O O . LEU A 1 29 ? 5.828 0.619 -2.348 1.00 0.00 29 LEU A O 2
ATOM 1800 N N . ILE A 1 30 ? 6.176 0.631 -0.166 1.00 0.00 30 ILE A N 2
ATOM 1801 C CA . ILE A 1 30 ? 6.506 2.088 -0.149 1.00 0.00 30 ILE A CA 2
ATOM 1802 C C . ILE A 1 30 ? 7.997 2.259 0.137 1.00 0.00 30 ILE A C 2
ATOM 1803 O O . ILE A 1 30 ? 8.516 1.731 1.102 1.00 0.00 30 ILE A O 2
ATOM 1819 N N . ARG A 1 31 ? 8.688 3.001 -0.694 1.00 0.00 31 ARG A N 2
ATOM 1820 C CA . ARG A 1 31 ? 10.153 3.224 -0.486 1.00 0.00 31 ARG A CA 2
ATOM 1821 C C . ARG A 1 31 ? 10.462 4.712 -0.614 1.00 0.00 31 ARG A C 2
ATOM 1822 O O . ARG A 1 31 ? 10.022 5.374 -1.533 1.00 0.00 31 ARG A O 2
ATOM 1843 N N . LYS A 1 32 ? 11.221 5.243 0.309 1.00 0.00 32 LYS A N 2
ATOM 1844 C CA . LYS A 1 32 ? 11.570 6.693 0.261 1.00 0.00 32 LYS A CA 2
ATOM 1845 C C . LYS A 1 32 ? 12.928 6.871 -0.423 1.00 0.00 32 LYS A C 2
ATOM 1846 O O . LYS A 1 32 ? 13.917 6.273 -0.044 1.00 0.00 32 LYS A O 2
ATOM 1865 N N . VAL A 1 33 ? 12.968 7.687 -1.439 1.00 0.00 33 VAL A N 2
ATOM 1866 C CA . VAL A 1 33 ? 14.237 7.920 -2.184 1.00 0.00 33 VAL A CA 2
ATOM 1867 C C . VAL A 1 33 ? 15.312 8.491 -1.256 1.00 0.00 33 VAL A C 2
ATOM 1868 O O . VAL A 1 33 ? 15.060 9.373 -0.458 1.00 0.00 33 VAL A O 2
ATOM 1881 N N . GLY A 1 34 ? 16.518 7.995 -1.370 1.00 0.00 34 GLY A N 2
ATOM 1882 C CA . GLY A 1 34 ? 17.635 8.495 -0.514 1.00 0.00 34 GLY A CA 2
ATOM 1883 C C . GLY A 1 34 ? 17.854 7.533 0.652 1.00 0.00 34 GLY A C 2
ATOM 1884 O O . GLY A 1 34 ? 18.854 7.595 1.337 1.00 0.00 34 GLY A O 2
ATOM 1888 N N . VAL A 1 35 ? 16.931 6.636 0.882 1.00 0.00 35 VAL A N 2
ATOM 1889 C CA . VAL A 1 35 ? 17.099 5.670 2.005 1.00 0.00 35 VAL A CA 2
ATOM 1890 C C . VAL A 1 35 ? 16.342 4.372 1.691 1.00 0.00 35 VAL A C 2
ATOM 1891 O O . VAL A 1 35 ? 15.273 4.128 2.215 1.00 0.00 35 VAL A O 2
ATOM 1904 N N . PRO A 1 36 ? 16.899 3.536 0.846 1.00 0.00 36 PRO A N 2
ATOM 1905 C CA . PRO A 1 36 ? 16.266 2.240 0.467 1.00 0.00 36 PRO A CA 2
ATOM 1906 C C . PRO A 1 36 ? 16.424 1.202 1.584 1.00 0.00 36 PRO A C 2
ATOM 1907 O O . PRO A 1 36 ? 15.848 0.131 1.545 1.00 0.00 36 PRO A O 2
ATOM 1918 N N . ASP A 1 37 ? 17.221 1.517 2.573 1.00 0.00 37 ASP A N 2
ATOM 1919 C CA . ASP A 1 37 ? 17.454 0.567 3.698 1.00 0.00 37 ASP A CA 2
ATOM 1920 C C . ASP A 1 37 ? 16.372 0.751 4.772 1.00 0.00 37 ASP A C 2
ATOM 1921 O O . ASP A 1 37 ? 15.229 1.032 4.471 1.00 0.00 37 ASP A O 2
ATOM 1930 N N . ARG A 1 38 ? 16.736 0.579 6.025 1.00 0.00 38 ARG A N 2
ATOM 1931 C CA . ARG A 1 38 ? 15.763 0.728 7.153 1.00 0.00 38 ARG A CA 2
ATOM 1932 C C . ARG A 1 38 ? 14.597 -0.231 6.967 1.00 0.00 38 ARG A C 2
ATOM 1933 O O . ARG A 1 38 ? 13.700 -0.303 7.782 1.00 0.00 38 ARG A O 2
ATOM 1954 N N . THR A 1 39 ? 14.633 -0.969 5.902 1.00 0.00 39 THR A N 2
ATOM 1955 C CA . THR A 1 39 ? 13.572 -1.968 5.596 1.00 0.00 39 THR A CA 2
ATOM 1956 C C . THR A 1 39 ? 12.287 -1.252 5.120 1.00 0.00 39 THR A C 2
ATOM 1957 O O . THR A 1 39 ? 11.847 -0.304 5.744 1.00 0.00 39 THR A O 2
ATOM 1968 N N . PRO A 1 40 ? 11.681 -1.694 4.030 1.00 0.00 40 PRO A N 2
ATOM 1969 C CA . PRO A 1 40 ? 10.433 -1.059 3.504 1.00 0.00 40 PRO A CA 2
ATOM 1970 C C . PRO A 1 40 ? 9.227 -1.306 4.416 1.00 0.00 40 PRO A C 2
ATOM 1971 O O . PRO A 1 40 ? 9.173 -2.282 5.139 1.00 0.00 40 PRO A O 2
ATOM 1982 N N . ILE A 1 41 ? 8.260 -0.424 4.376 1.00 0.00 41 ILE A N 2
ATOM 1983 C CA . ILE A 1 41 ? 7.042 -0.582 5.226 1.00 0.00 41 ILE A CA 2
ATOM 1984 C C . ILE A 1 41 ? 5.812 -0.611 4.314 1.00 0.00 41 ILE A C 2
ATOM 1985 O O . ILE A 1 41 ? 5.217 0.411 4.030 1.00 0.00 41 ILE A O 2
ATOM 2001 N N . PRO A 1 42 ? 5.435 -1.780 3.853 1.00 0.00 42 PRO A N 2
ATOM 2002 C CA . PRO A 1 42 ? 4.256 -1.949 2.952 1.00 0.00 42 PRO A CA 2
ATOM 2003 C C . PRO A 1 42 ? 2.972 -1.364 3.549 1.00 0.00 42 PRO A C 2
ATOM 2004 O O . PRO A 1 42 ? 2.768 -1.372 4.747 1.00 0.00 42 PRO A O 2
ATOM 2015 N N . THR A 1 43 ? 2.111 -0.846 2.711 1.00 0.00 43 THR A N 2
ATOM 2016 C CA . THR A 1 43 ? 0.839 -0.246 3.203 1.00 0.00 43 THR A CA 2
ATOM 2017 C C . THR A 1 43 ? -0.302 -1.245 3.022 1.00 0.00 43 THR A C 2
ATOM 2018 O O . THR A 1 43 ? -0.423 -1.890 1.992 1.00 0.00 43 THR A O 2
ATOM 2029 N N . THR A 1 44 ? -1.132 -1.376 4.027 1.00 0.00 44 THR A N 2
ATOM 2030 C CA . THR A 1 44 ? -2.278 -2.329 3.958 1.00 0.00 44 THR A CA 2
ATOM 2031 C C . THR A 1 44 ? -3.522 -1.649 4.513 1.00 0.00 44 THR A C 2
ATOM 2032 O O . THR A 1 44 ? -3.441 -0.600 5.122 1.00 0.00 44 THR A O 2
ATOM 2043 N N . TYR A 1 45 ? -4.673 -2.241 4.312 1.00 0.00 45 TYR A N 2
ATOM 2044 C CA . TYR A 1 45 ? -5.933 -1.637 4.835 1.00 0.00 45 TYR A CA 2
ATOM 2045 C C . TYR A 1 45 ? -6.797 -2.747 5.471 1.00 0.00 45 TYR A C 2
ATOM 2046 O O . TYR A 1 45 ? -6.929 -3.818 4.910 1.00 0.00 45 TYR A O 2
ATOM 2064 N N . PRO A 1 46 ? -7.388 -2.507 6.624 1.00 0.00 46 PRO A N 2
ATOM 2065 C CA . PRO A 1 46 ? -8.243 -3.527 7.302 1.00 0.00 46 PRO A CA 2
ATOM 2066 C C . PRO A 1 46 ? -9.595 -3.712 6.594 1.00 0.00 46 PRO A C 2
ATOM 2067 O O . PRO A 1 46 ? -10.581 -3.096 6.946 1.00 0.00 46 PRO A O 2
ATOM 2078 N N . GLU A 1 47 ? -9.652 -4.569 5.606 1.00 0.00 47 GLU A N 2
ATOM 2079 C CA . GLU A 1 47 ? -10.943 -4.794 4.897 1.00 0.00 47 GLU A CA 2
ATOM 2080 C C . GLU A 1 47 ? -10.815 -6.027 3.995 1.00 0.00 47 GLU A C 2
ATOM 2081 O O . GLU A 1 47 ? -9.820 -6.723 4.022 1.00 0.00 47 GLU A O 2
ATOM 2093 N N . PHE A 1 48 ? -11.818 -6.293 3.194 1.00 0.00 48 PHE A N 2
ATOM 2094 C CA . PHE A 1 48 ? -11.771 -7.469 2.277 1.00 0.00 48 PHE A CA 2
ATOM 2095 C C . PHE A 1 48 ? -12.229 -7.039 0.880 1.00 0.00 48 PHE A C 2
ATOM 2096 O O . PHE A 1 48 ? -13.340 -6.577 0.702 1.00 0.00 48 PHE A O 2
ATOM 2113 N N . TYR A 1 49 ? -11.389 -7.206 -0.112 1.00 0.00 49 TYR A N 2
ATOM 2114 C CA . TYR A 1 49 ? -11.771 -6.831 -1.508 1.00 0.00 49 TYR A CA 2
ATOM 2115 C C . TYR A 1 49 ? -11.895 -8.108 -2.334 1.00 0.00 49 TYR A C 2
ATOM 2116 O O . TYR A 1 49 ? -12.751 -8.232 -3.186 1.00 0.00 49 TYR A O 2
ATOM 2134 N N . ASP A 1 50 ? -11.041 -9.059 -2.075 1.00 0.00 50 ASP A N 2
ATOM 2135 C CA . ASP A 1 50 ? -11.086 -10.345 -2.825 1.00 0.00 50 ASP A CA 2
ATOM 2136 C C . ASP A 1 50 ? -10.910 -10.082 -4.322 1.00 0.00 50 ASP A C 2
ATOM 2137 O O . ASP A 1 50 ? -10.905 -10.999 -5.120 1.00 0.00 50 ASP A O 2
ATOM 2146 N N . LEU A 1 51 ? -10.760 -8.837 -4.710 1.00 0.00 51 LEU A N 2
ATOM 2147 C CA . LEU A 1 51 ? -10.580 -8.500 -6.158 1.00 0.00 51 LEU A CA 2
ATOM 2148 C C . LEU A 1 51 ? -9.218 -7.839 -6.366 1.00 0.00 51 LEU A C 2
ATOM 2149 O O . LEU A 1 51 ? -8.873 -6.873 -5.714 1.00 0.00 51 LEU A O 2
ATOM 2165 N N . GLU A 1 52 ? -8.441 -8.364 -7.274 1.00 0.00 52 GLU A N 2
ATOM 2166 C CA . GLU A 1 52 ? -7.097 -7.786 -7.543 1.00 0.00 52 GLU A CA 2
ATOM 2167 C C . GLU A 1 52 ? -7.250 -6.402 -8.179 1.00 0.00 52 GLU A C 2
ATOM 2168 O O . GLU A 1 52 ? -6.543 -5.472 -7.846 1.00 0.00 52 GLU A O 2
ATOM 2180 N N . ALA A 1 53 ? -8.162 -6.264 -9.102 1.00 0.00 53 ALA A N 2
ATOM 2181 C CA . ALA A 1 53 ? -8.358 -4.945 -9.771 1.00 0.00 53 ALA A CA 2
ATOM 2182 C C . ALA A 1 53 ? -8.724 -3.889 -8.727 1.00 0.00 53 ALA A C 2
ATOM 2183 O O . ALA A 1 53 ? -8.170 -2.806 -8.701 1.00 0.00 53 ALA A O 2
ATOM 2190 N N . ASP A 1 54 ? -9.658 -4.194 -7.872 1.00 0.00 54 ASP A N 2
ATOM 2191 C CA . ASP A 1 54 ? -10.071 -3.215 -6.828 1.00 0.00 54 ASP A CA 2
ATOM 2192 C C . ASP A 1 54 ? -8.917 -3.005 -5.844 1.00 0.00 54 ASP A C 2
ATOM 2193 O O . ASP A 1 54 ? -8.672 -1.910 -5.378 1.00 0.00 54 ASP A O 2
ATOM 2202 N N . ALA A 1 55 ? -8.212 -4.055 -5.517 1.00 0.00 55 ALA A N 2
ATOM 2203 C CA . ALA A 1 55 ? -7.078 -3.928 -4.560 1.00 0.00 55 ALA A CA 2
ATOM 2204 C C . ALA A 1 55 ? -6.004 -3.025 -5.169 1.00 0.00 55 ALA A C 2
ATOM 2205 O O . ALA A 1 55 ? -5.421 -2.198 -4.498 1.00 0.00 55 ALA A O 2
ATOM 2212 N N . GLU A 1 56 ? -5.741 -3.176 -6.437 1.00 0.00 56 GLU A N 2
ATOM 2213 C CA . GLU A 1 56 ? -4.710 -2.328 -7.095 1.00 0.00 56 GLU A CA 2
ATOM 2214 C C . GLU A 1 56 ? -5.197 -0.877 -7.153 1.00 0.00 56 GLU A C 2
ATOM 2215 O O . GLU A 1 56 ? -4.464 0.047 -6.860 1.00 0.00 56 GLU A O 2
ATOM 2227 N N . ARG A 1 57 ? -6.428 -0.670 -7.530 1.00 0.00 57 ARG A N 2
ATOM 2228 C CA . ARG A 1 57 ? -6.962 0.719 -7.606 1.00 0.00 57 ARG A CA 2
ATOM 2229 C C . ARG A 1 57 ? -7.014 1.318 -6.199 1.00 0.00 57 ARG A C 2
ATOM 2230 O O . ARG A 1 57 ? -6.630 2.450 -5.975 1.00 0.00 57 ARG A O 2
ATOM 2251 N N . VAL A 1 58 ? -7.487 0.559 -5.253 1.00 0.00 58 VAL A N 2
ATOM 2252 C CA . VAL A 1 58 ? -7.572 1.059 -3.855 1.00 0.00 58 VAL A CA 2
ATOM 2253 C C . VAL A 1 58 ? -6.161 1.240 -3.293 1.00 0.00 58 VAL A C 2
ATOM 2254 O O . VAL A 1 58 ? -5.875 2.194 -2.600 1.00 0.00 58 VAL A O 2
ATOM 2267 N N . SER A 1 59 ? -5.282 0.317 -3.568 1.00 0.00 59 SER A N 2
ATOM 2268 C CA . SER A 1 59 ? -3.897 0.425 -3.035 1.00 0.00 59 SER A CA 2
ATOM 2269 C C . SER A 1 59 ? -3.278 1.753 -3.478 1.00 0.00 59 SER A C 2
ATOM 2270 O O . SER A 1 59 ? -2.608 2.419 -2.715 1.00 0.00 59 SER A O 2
ATOM 2278 N N . ILE A 1 60 ? -3.495 2.147 -4.702 1.00 0.00 60 ILE A N 2
ATOM 2279 C CA . ILE A 1 60 ? -2.918 3.434 -5.179 1.00 0.00 60 ILE A CA 2
ATOM 2280 C C . ILE A 1 60 ? -3.553 4.599 -4.405 1.00 0.00 60 ILE A C 2
ATOM 2281 O O . ILE A 1 60 ? -2.877 5.509 -3.960 1.00 0.00 60 ILE A O 2
ATOM 2297 N N . ALA A 1 61 ? -4.848 4.574 -4.246 1.00 0.00 61 ALA A N 2
ATOM 2298 C CA . ALA A 1 61 ? -5.536 5.673 -3.513 1.00 0.00 61 ALA A CA 2
ATOM 2299 C C . ALA A 1 61 ? -5.144 5.640 -2.034 1.00 0.00 61 ALA A C 2
ATOM 2300 O O . ALA A 1 61 ? -4.837 6.655 -1.439 1.00 0.00 61 ALA A O 2
ATOM 2307 N N . CYS A 1 62 ? -5.163 4.482 -1.437 1.00 0.00 62 CYS A N 2
ATOM 2308 C CA . CYS A 1 62 ? -4.801 4.376 0.002 1.00 0.00 62 CYS A CA 2
ATOM 2309 C C . CYS A 1 62 ? -3.322 4.721 0.183 1.00 0.00 62 CYS A C 2
ATOM 2310 O O . CYS A 1 62 ? -2.959 5.518 1.025 1.00 0.00 62 CYS A O 2
ATOM 2318 N N . ALA A 1 63 ? -2.469 4.123 -0.603 1.00 0.00 63 ALA A N 2
ATOM 2319 C CA . ALA A 1 63 ? -1.010 4.402 -0.481 1.00 0.00 63 ALA A CA 2
ATOM 2320 C C . ALA A 1 63 ? -0.782 5.910 -0.363 1.00 0.00 63 ALA A C 2
ATOM 2321 O O . ALA A 1 63 ? -0.032 6.371 0.475 1.00 0.00 63 ALA A O 2
ATOM 2328 N N . LYS A 1 64 ? -1.424 6.682 -1.194 1.00 0.00 64 LYS A N 2
ATOM 2329 C CA . LYS A 1 64 ? -1.247 8.159 -1.122 1.00 0.00 64 LYS A CA 2
ATOM 2330 C C . LYS A 1 64 ? -1.764 8.670 0.228 1.00 0.00 64 LYS A C 2
ATOM 2331 O O . LYS A 1 64 ? -1.159 9.519 0.854 1.00 0.00 64 LYS A O 2
ATOM 2350 N N . ILE A 1 65 ? -2.882 8.166 0.679 1.00 0.00 65 ILE A N 2
ATOM 2351 C CA . ILE A 1 65 ? -3.436 8.625 1.985 1.00 0.00 65 ILE A CA 2
ATOM 2352 C C . ILE A 1 65 ? -2.470 8.245 3.111 1.00 0.00 65 ILE A C 2
ATOM 2353 O O . ILE A 1 65 ? -2.194 9.027 3.999 1.00 0.00 65 ILE A O 2
ATOM 2369 N N . ILE A 1 66 ? -1.955 7.047 3.081 1.00 0.00 66 ILE A N 2
ATOM 2370 C CA . ILE A 1 66 ? -1.008 6.611 4.144 1.00 0.00 66 ILE A CA 2
ATOM 2371 C C . ILE A 1 66 ? 0.257 7.474 4.057 1.00 0.00 66 ILE A C 2
ATOM 2372 O O . ILE A 1 66 ? 0.767 7.951 5.051 1.00 0.00 66 ILE A O 2
ATOM 2388 N N . ILE A 1 67 ? 0.763 7.685 2.874 1.00 0.00 67 ILE A N 2
ATOM 2389 C CA . ILE A 1 67 ? 1.981 8.524 2.733 1.00 0.00 67 ILE A CA 2
ATOM 2390 C C . ILE A 1 67 ? 1.653 9.949 3.184 1.00 0.00 67 ILE A C 2
ATOM 2391 O O . ILE A 1 67 ? 2.407 10.579 3.901 1.00 0.00 67 ILE A O 2
ATOM 2407 N N . ASP A 1 68 ? 0.523 10.458 2.774 1.00 0.00 68 ASP A N 2
ATOM 2408 C CA . ASP A 1 68 ? 0.125 11.833 3.182 1.00 0.00 68 ASP A CA 2
ATOM 2409 C C . ASP A 1 68 ? -0.069 11.871 4.698 1.00 0.00 68 ASP A C 2
ATOM 2410 O O . ASP A 1 68 ? 0.326 12.805 5.367 1.00 0.00 68 ASP A O 2
ATOM 2419 N N . SER A 1 69 ? -0.684 10.855 5.240 1.00 0.00 69 SER A N 2
ATOM 2420 C CA . SER A 1 69 ? -0.918 10.810 6.708 1.00 0.00 69 SER A CA 2
ATOM 2421 C C . SER A 1 69 ? 0.426 10.831 7.436 1.00 0.00 69 SER A C 2
ATOM 2422 O O . SER A 1 69 ? 0.588 11.489 8.444 1.00 0.00 69 SER A O 2
ATOM 2430 N N . HIS A 1 70 ? 1.394 10.114 6.934 1.00 0.00 70 HIS A N 2
ATOM 2431 C CA . HIS A 1 70 ? 2.727 10.095 7.595 1.00 0.00 70 HIS A CA 2
ATOM 2432 C C . HIS A 1 70 ? 3.279 11.518 7.651 1.00 0.00 70 HIS A C 2
ATOM 2433 O O . HIS A 1 70 ? 3.791 11.961 8.661 1.00 0.00 70 HIS A O 2
ATOM 2447 N N . LEU A 1 71 ? 3.175 12.236 6.570 1.00 0.00 71 LEU A N 2
ATOM 2448 C CA . LEU A 1 71 ? 3.685 13.632 6.543 1.00 0.00 71 LEU A CA 2
ATOM 2449 C C . LEU A 1 71 ? 2.881 14.476 7.532 1.00 0.00 71 LEU A C 2
ATOM 2450 O O . LEU A 1 71 ? 3.416 15.301 8.244 1.00 0.00 71 LEU A O 2
ATOM 2466 N N . ASP A 1 72 ? 1.594 14.273 7.576 1.00 0.00 72 ASP A N 2
ATOM 2467 C CA . ASP A 1 72 ? 0.743 15.054 8.511 1.00 0.00 72 ASP A CA 2
ATOM 2468 C C . ASP A 1 72 ? 1.040 14.624 9.950 1.00 0.00 72 ASP A C 2
ATOM 2469 O O . ASP A 1 72 ? 1.588 15.373 10.736 1.00 0.00 72 ASP A O 2
ATOM 2478 N N . ARG A 1 73 ? 0.676 13.417 10.296 1.00 0.00 73 ARG A N 2
ATOM 2479 C CA . ARG A 1 73 ? 0.923 12.915 11.678 1.00 0.00 73 ARG A CA 2
ATOM 2480 C C . ARG A 1 73 ? 0.988 11.387 11.656 1.00 0.00 73 ARG A C 2
ATOM 2481 O O . ARG A 1 73 ? 2.051 10.800 11.646 1.00 0.00 73 ARG A O 2
ATOM 2502 N N . HIS A 1 74 ? -0.155 10.753 11.650 1.00 0.00 74 HIS A N 2
ATOM 2503 C CA . HIS A 1 74 ? -0.211 9.264 11.627 1.00 0.00 74 HIS A CA 2
ATOM 2504 C C . HIS A 1 74 ? 0.451 8.679 12.880 1.00 0.00 74 HIS A C 2
ATOM 2505 O O . HIS A 1 74 ? 1.248 9.319 13.539 1.00 0.00 74 HIS A O 2
ATOM 2519 N N . ASP A 1 75 ? 0.116 7.458 13.207 1.00 0.00 75 ASP A N 2
ATOM 2520 C CA . ASP A 1 75 ? 0.704 6.804 14.411 1.00 0.00 75 ASP A CA 2
ATOM 2521 C C . ASP A 1 75 ? 2.121 6.329 14.099 1.00 0.00 75 ASP A C 2
ATOM 2522 O O . ASP A 1 75 ? 3.090 7.015 14.365 1.00 0.00 75 ASP A O 2
ATOM 2531 N N . GLN A 1 76 ? 2.247 5.153 13.540 1.00 0.00 76 GLN A N 2
ATOM 2532 C CA . GLN A 1 76 ? 3.598 4.613 13.205 1.00 0.00 76 GLN A CA 2
ATOM 2533 C C . GLN A 1 76 ? 3.536 3.913 11.848 1.00 0.00 76 GLN A C 2
ATOM 2534 O O . GLN A 1 76 ? 3.489 2.702 11.761 1.00 0.00 76 GLN A O 2
ATOM 2548 N N . GLY A 1 77 ? 3.528 4.677 10.785 1.00 0.00 77 GLY A N 2
ATOM 2549 C CA . GLY A 1 77 ? 3.467 4.079 9.416 1.00 0.00 77 GLY A CA 2
ATOM 2550 C C . GLY A 1 77 ? 4.876 4.018 8.826 1.00 0.00 77 GLY A C 2
ATOM 2551 O O . GLY A 1 77 ? 5.623 3.094 9.070 1.00 0.00 77 GLY A O 2
ATOM 2555 N N . LEU A 1 78 ? 5.247 5.003 8.053 1.00 0.00 78 LEU A N 2
ATOM 2556 C CA . LEU A 1 78 ? 6.610 5.012 7.449 1.00 0.00 78 LEU A CA 2
ATOM 2557 C C . LEU A 1 78 ? 7.582 5.624 8.459 1.00 0.00 78 LEU A C 2
ATOM 2558 O O . LEU A 1 78 ? 8.538 6.286 8.103 1.00 0.00 78 LEU A O 2
ATOM 2574 N N . ALA A 1 79 ? 7.332 5.406 9.723 1.00 0.00 79 ALA A N 2
ATOM 2575 C CA . ALA A 1 79 ? 8.221 5.963 10.779 1.00 0.00 79 ALA A CA 2
ATOM 2576 C C . ALA A 1 79 ? 9.612 5.342 10.653 1.00 0.00 79 ALA A C 2
ATOM 2577 O O . ALA A 1 79 ? 10.618 5.997 10.846 1.00 0.00 79 ALA A O 2
ATOM 2584 N N . ASP A 1 80 ? 9.675 4.081 10.334 1.00 0.00 80 ASP A N 2
ATOM 2585 C CA . ASP A 1 80 ? 10.996 3.411 10.196 1.00 0.00 80 ASP A CA 2
ATOM 2586 C C . ASP A 1 80 ? 11.784 4.059 9.056 1.00 0.00 80 ASP A C 2
ATOM 2587 O O . ASP A 1 80 ? 12.957 4.349 9.184 1.00 0.00 80 ASP A O 2
ATOM 2596 N N . LEU A 1 81 ? 11.147 4.284 7.939 1.00 0.00 81 LEU A N 2
ATOM 2597 C CA . LEU A 1 81 ? 11.854 4.906 6.784 1.00 0.00 81 LEU A CA 2
ATOM 2598 C C . LEU A 1 81 ? 12.262 6.338 7.137 1.00 0.00 81 LEU A C 2
ATOM 2599 O O . LEU A 1 81 ? 13.344 6.786 6.811 1.00 0.00 81 LEU A O 2
ATOM 2615 N N . GLY A 1 82 ? 11.399 7.063 7.792 1.00 0.00 82 GLY A N 2
ATOM 2616 C CA . GLY A 1 82 ? 11.728 8.466 8.156 1.00 0.00 82 GLY A CA 2
ATOM 2617 C C . GLY A 1 82 ? 10.676 8.995 9.128 1.00 0.00 82 GLY A C 2
ATOM 2618 O O . GLY A 1 82 ? 9.926 9.872 8.736 1.00 0.00 82 GLY A O 2
ATOM 2623 N N . MET A 1 1 ? 2.486 -1.870 -12.909 1.00 0.00 1 MET A N 3
ATOM 2624 C CA . MET A 1 1 ? 3.702 -1.897 -13.773 1.00 0.00 1 MET A CA 3
ATOM 2625 C C . MET A 1 1 ? 4.792 -1.011 -13.162 1.00 0.00 1 MET A C 3
ATOM 2626 O O . MET A 1 1 ? 5.526 -1.428 -12.289 1.00 0.00 1 MET A O 3
ATOM 2642 N N . ASN A 1 2 ? 4.913 0.205 -13.630 1.00 0.00 2 ASN A N 3
ATOM 2643 C CA . ASN A 1 2 ? 5.967 1.111 -13.093 1.00 0.00 2 ASN A CA 3
ATOM 2644 C C . ASN A 1 2 ? 5.507 1.750 -11.779 1.00 0.00 2 ASN A C 3
ATOM 2645 O O . ASN A 1 2 ? 4.335 1.765 -11.457 1.00 0.00 2 ASN A O 3
ATOM 2656 N N . VAL A 1 3 ? 6.431 2.273 -11.015 1.00 0.00 3 VAL A N 3
ATOM 2657 C CA . VAL A 1 3 ? 6.069 2.905 -9.711 1.00 0.00 3 VAL A CA 3
ATOM 2658 C C . VAL A 1 3 ? 5.653 4.359 -9.933 1.00 0.00 3 VAL A C 3
ATOM 2659 O O . VAL A 1 3 ? 6.026 4.978 -10.910 1.00 0.00 3 VAL A O 3
ATOM 2672 N N . ALA A 1 4 ? 4.877 4.905 -9.024 1.00 0.00 4 ALA A N 3
ATOM 2673 C CA . ALA A 1 4 ? 4.414 6.323 -9.159 1.00 0.00 4 ALA A CA 3
ATOM 2674 C C . ALA A 1 4 ? 4.970 7.156 -8.004 1.00 0.00 4 ALA A C 3
ATOM 2675 O O . ALA A 1 4 ? 5.007 6.718 -6.870 1.00 0.00 4 ALA A O 3
ATOM 2682 N N . HIS A 1 5 ? 5.409 8.357 -8.286 1.00 0.00 5 HIS A N 3
ATOM 2683 C CA . HIS A 1 5 ? 5.976 9.228 -7.215 1.00 0.00 5 HIS A CA 3
ATOM 2684 C C . HIS A 1 5 ? 4.917 10.231 -6.758 1.00 0.00 5 HIS A C 3
ATOM 2685 O O . HIS A 1 5 ? 4.489 11.086 -7.510 1.00 0.00 5 HIS A O 3
ATOM 2699 N N . TYR A 1 6 ? 4.487 10.128 -5.527 1.00 0.00 6 TYR A N 3
ATOM 2700 C CA . TYR A 1 6 ? 3.450 11.064 -5.007 1.00 0.00 6 TYR A CA 3
ATOM 2701 C C . TYR A 1 6 ? 4.120 12.323 -4.466 1.00 0.00 6 TYR A C 3
ATOM 2702 O O . TYR A 1 6 ? 4.099 13.364 -5.091 1.00 0.00 6 TYR A O 3
ATOM 2720 N N . ARG A 1 7 ? 4.720 12.230 -3.306 1.00 0.00 7 ARG A N 3
ATOM 2721 C CA . ARG A 1 7 ? 5.409 13.409 -2.699 1.00 0.00 7 ARG A CA 3
ATOM 2722 C C . ARG A 1 7 ? 6.840 13.016 -2.337 1.00 0.00 7 ARG A C 3
ATOM 2723 O O . ARG A 1 7 ? 7.290 13.215 -1.227 1.00 0.00 7 ARG A O 3
ATOM 2744 N N . GLY A 1 8 ? 7.564 12.466 -3.281 1.00 0.00 8 GLY A N 3
ATOM 2745 C CA . GLY A 1 8 ? 8.976 12.063 -3.013 1.00 0.00 8 GLY A CA 3
ATOM 2746 C C . GLY A 1 8 ? 9.032 10.591 -2.600 1.00 0.00 8 GLY A C 3
ATOM 2747 O O . GLY A 1 8 ? 10.091 10.059 -2.341 1.00 0.00 8 GLY A O 3
ATOM 2751 N N . TYR A 1 9 ? 7.900 9.929 -2.534 1.00 0.00 9 TYR A N 3
ATOM 2752 C CA . TYR A 1 9 ? 7.885 8.486 -2.130 1.00 0.00 9 TYR A CA 3
ATOM 2753 C C . TYR A 1 9 ? 7.471 7.617 -3.314 1.00 0.00 9 TYR A C 3
ATOM 2754 O O . TYR A 1 9 ? 6.595 7.965 -4.082 1.00 0.00 9 TYR A O 3
ATOM 2772 N N . GLU A 1 10 ? 8.099 6.483 -3.469 1.00 0.00 10 GLU A N 3
ATOM 2773 C CA . GLU A 1 10 ? 7.751 5.586 -4.601 1.00 0.00 10 GLU A CA 3
ATOM 2774 C C . GLU A 1 10 ? 6.556 4.724 -4.212 1.00 0.00 10 GLU A C 3
ATOM 2775 O O . GLU A 1 10 ? 6.410 4.332 -3.069 1.00 0.00 10 GLU A O 3
ATOM 2787 N N . ILE A 1 11 ? 5.701 4.429 -5.159 1.00 0.00 11 ILE A N 3
ATOM 2788 C CA . ILE A 1 11 ? 4.498 3.592 -4.875 1.00 0.00 11 ILE A CA 3
ATOM 2789 C C . ILE A 1 11 ? 4.528 2.346 -5.751 1.00 0.00 11 ILE A C 3
ATOM 2790 O O . ILE A 1 11 ? 4.709 2.424 -6.950 1.00 0.00 11 ILE A O 3
ATOM 2806 N N . GLU A 1 12 ? 4.342 1.197 -5.150 1.00 0.00 12 GLU A N 3
ATOM 2807 C CA . GLU A 1 12 ? 4.344 -0.083 -5.919 1.00 0.00 12 GLU A CA 3
ATOM 2808 C C . GLU A 1 12 ? 3.049 -0.852 -5.587 1.00 0.00 12 GLU A C 3
ATOM 2809 O O . GLU A 1 12 ? 2.968 -1.505 -4.564 1.00 0.00 12 GLU A O 3
ATOM 2821 N N . PRO A 1 13 ? 2.029 -0.759 -6.419 1.00 0.00 13 PRO A N 3
ATOM 2822 C CA . PRO A 1 13 ? 0.722 -1.441 -6.165 1.00 0.00 13 PRO A CA 3
ATOM 2823 C C . PRO A 1 13 ? 0.764 -2.949 -6.440 1.00 0.00 13 PRO A C 3
ATOM 2824 O O . PRO A 1 13 ? 1.550 -3.426 -7.231 1.00 0.00 13 PRO A O 3
ATOM 2835 N N . GLY A 1 14 ? -0.085 -3.700 -5.787 1.00 0.00 14 GLY A N 3
ATOM 2836 C CA . GLY A 1 14 ? -0.097 -5.171 -6.008 1.00 0.00 14 GLY A CA 3
ATOM 2837 C C . GLY A 1 14 ? -1.226 -5.802 -5.194 1.00 0.00 14 GLY A C 3
ATOM 2838 O O . GLY A 1 14 ? -2.242 -5.183 -4.945 1.00 0.00 14 GLY A O 3
ATOM 2842 N N . HIS A 1 15 ? -1.058 -7.029 -4.775 1.00 0.00 15 HIS A N 3
ATOM 2843 C CA . HIS A 1 15 ? -2.126 -7.694 -3.974 1.00 0.00 15 HIS A CA 3
ATOM 2844 C C . HIS A 1 15 ? -1.497 -8.751 -3.066 1.00 0.00 15 HIS A C 3
ATOM 2845 O O . HIS A 1 15 ? -0.515 -9.374 -3.415 1.00 0.00 15 HIS A O 3
ATOM 2859 N N . GLN A 1 16 ? -2.062 -8.965 -1.910 1.00 0.00 16 GLN A N 3
ATOM 2860 C CA . GLN A 1 16 ? -1.503 -9.991 -0.989 1.00 0.00 16 GLN A CA 3
ATOM 2861 C C . GLN A 1 16 ? -2.493 -10.230 0.150 1.00 0.00 16 GLN A C 3
ATOM 2862 O O . GLN A 1 16 ? -3.328 -9.392 0.440 1.00 0.00 16 GLN A O 3
ATOM 2876 N N . TYR A 1 17 ? -2.410 -11.372 0.792 1.00 0.00 17 TYR A N 3
ATOM 2877 C CA . TYR A 1 17 ? -3.347 -11.689 1.912 1.00 0.00 17 TYR A CA 3
ATOM 2878 C C . TYR A 1 17 ? -2.594 -11.680 3.242 1.00 0.00 17 TYR A C 3
ATOM 2879 O O . TYR A 1 17 ? -1.437 -12.042 3.318 1.00 0.00 17 TYR A O 3
ATOM 2897 N N . ARG A 1 18 ? -3.249 -11.258 4.292 1.00 0.00 18 ARG A N 3
ATOM 2898 C CA . ARG A 1 18 ? -2.587 -11.209 5.624 1.00 0.00 18 ARG A CA 3
ATOM 2899 C C . ARG A 1 18 ? -2.926 -12.471 6.415 1.00 0.00 18 ARG A C 3
ATOM 2900 O O . ARG A 1 18 ? -4.075 -12.814 6.606 1.00 0.00 18 ARG A O 3
ATOM 2921 N N . ASP A 1 19 ? -1.919 -13.165 6.868 1.00 0.00 19 ASP A N 3
ATOM 2922 C CA . ASP A 1 19 ? -2.142 -14.415 7.643 1.00 0.00 19 ASP A CA 3
ATOM 2923 C C . ASP A 1 19 ? -2.725 -14.080 9.019 1.00 0.00 19 ASP A C 3
ATOM 2924 O O . ASP A 1 19 ? -3.331 -14.913 9.663 1.00 0.00 19 ASP A O 3
ATOM 2933 N N . ASP A 1 20 ? -2.542 -12.873 9.478 1.00 0.00 20 ASP A N 3
ATOM 2934 C CA . ASP A 1 20 ? -3.081 -12.494 10.814 1.00 0.00 20 ASP A CA 3
ATOM 2935 C C . ASP A 1 20 ? -4.608 -12.606 10.807 1.00 0.00 20 ASP A C 3
ATOM 2936 O O . ASP A 1 20 ? -5.208 -13.093 11.746 1.00 0.00 20 ASP A O 3
ATOM 2945 N N . ILE A 1 21 ? -5.237 -12.153 9.749 1.00 0.00 21 ILE A N 3
ATOM 2946 C CA . ILE A 1 21 ? -6.727 -12.216 9.644 1.00 0.00 21 ILE A CA 3
ATOM 2947 C C . ILE A 1 21 ? -7.103 -13.125 8.469 1.00 0.00 21 ILE A C 3
ATOM 2948 O O . ILE A 1 21 ? -8.257 -13.436 8.258 1.00 0.00 21 ILE A O 3
ATOM 2964 N N . ARG A 1 22 ? -6.126 -13.552 7.711 1.00 0.00 22 ARG A N 3
ATOM 2965 C CA . ARG A 1 22 ? -6.393 -14.446 6.547 1.00 0.00 22 ARG A CA 3
ATOM 2966 C C . ARG A 1 22 ? -7.402 -13.793 5.607 1.00 0.00 22 ARG A C 3
ATOM 2967 O O . ARG A 1 22 ? -8.442 -14.347 5.311 1.00 0.00 22 ARG A O 3
ATOM 2988 N N . LYS A 1 23 ? -7.093 -12.617 5.123 1.00 0.00 23 LYS A N 3
ATOM 2989 C CA . LYS A 1 23 ? -8.019 -11.915 4.187 1.00 0.00 23 LYS A CA 3
ATOM 2990 C C . LYS A 1 23 ? -7.213 -11.150 3.139 1.00 0.00 23 LYS A C 3
ATOM 2991 O O . LYS A 1 23 ? -6.047 -10.862 3.323 1.00 0.00 23 LYS A O 3
ATOM 3010 N N . TYR A 1 24 ? -7.834 -10.821 2.039 1.00 0.00 24 TYR A N 3
ATOM 3011 C CA . TYR A 1 24 ? -7.123 -10.077 0.966 1.00 0.00 24 TYR A CA 3
ATOM 3012 C C . TYR A 1 24 ? -7.286 -8.579 1.196 1.00 0.00 24 TYR A C 3
ATOM 3013 O O . TYR A 1 24 ? -8.385 -8.090 1.376 1.00 0.00 24 TYR A O 3
ATOM 3031 N N . VAL A 1 25 ? -6.201 -7.840 1.185 1.00 0.00 25 VAL A N 3
ATOM 3032 C CA . VAL A 1 25 ? -6.299 -6.366 1.400 1.00 0.00 25 VAL A CA 3
ATOM 3033 C C . VAL A 1 25 ? -5.294 -5.646 0.489 1.00 0.00 25 VAL A C 3
ATOM 3034 O O . VAL A 1 25 ? -4.240 -6.173 0.190 1.00 0.00 25 VAL A O 3
ATOM 3047 N N . PRO A 1 26 ? -5.605 -4.446 0.055 1.00 0.00 26 PRO A N 3
ATOM 3048 C CA . PRO A 1 26 ? -4.698 -3.658 -0.824 1.00 0.00 26 PRO A CA 3
ATOM 3049 C C . PRO A 1 26 ? -3.239 -3.776 -0.376 1.00 0.00 26 PRO A C 3
ATOM 3050 O O . PRO A 1 26 ? -2.861 -3.264 0.656 1.00 0.00 26 PRO A O 3
ATOM 3061 N N . TYR A 1 27 ? -2.420 -4.450 -1.140 1.00 0.00 27 TYR A N 3
ATOM 3062 C CA . TYR A 1 27 ? -0.988 -4.607 -0.753 1.00 0.00 27 TYR A CA 3
ATOM 3063 C C . TYR A 1 27 ? -0.126 -3.670 -1.598 1.00 0.00 27 TYR A C 3
ATOM 3064 O O . TYR A 1 27 ? -0.052 -3.804 -2.804 1.00 0.00 27 TYR A O 3
ATOM 3082 N N . ALA A 1 28 ? 0.532 -2.726 -0.974 1.00 0.00 28 ALA A N 3
ATOM 3083 C CA . ALA A 1 28 ? 1.401 -1.781 -1.740 1.00 0.00 28 ALA A CA 3
ATOM 3084 C C . ALA A 1 28 ? 2.682 -1.534 -0.941 1.00 0.00 28 ALA A C 3
ATOM 3085 O O . ALA A 1 28 ? 2.662 -1.477 0.273 1.00 0.00 28 ALA A O 3
ATOM 3092 N N . LEU A 1 29 ? 3.795 -1.383 -1.617 1.00 0.00 29 LEU A N 3
ATOM 3093 C CA . LEU A 1 29 ? 5.087 -1.136 -0.911 1.00 0.00 29 LEU A CA 3
ATOM 3094 C C . LEU A 1 29 ? 5.521 0.300 -1.179 1.00 0.00 29 LEU A C 3
ATOM 3095 O O . LEU A 1 29 ? 5.539 0.751 -2.307 1.00 0.00 29 LEU A O 3
ATOM 3111 N N . ILE A 1 30 ? 5.864 1.020 -0.141 1.00 0.00 30 ILE A N 3
ATOM 3112 C CA . ILE A 1 30 ? 6.295 2.441 -0.303 1.00 0.00 30 ILE A CA 3
ATOM 3113 C C . ILE A 1 30 ? 7.774 2.567 0.051 1.00 0.00 30 ILE A C 3
ATOM 3114 O O . ILE A 1 30 ? 8.216 2.100 1.081 1.00 0.00 30 ILE A O 3
ATOM 3130 N N . ARG A 1 31 ? 8.539 3.207 -0.801 1.00 0.00 31 ARG A N 3
ATOM 3131 C CA . ARG A 1 31 ? 10.000 3.388 -0.531 1.00 0.00 31 ARG A CA 3
ATOM 3132 C C . ARG A 1 31 ? 10.363 4.860 -0.695 1.00 0.00 31 ARG A C 3
ATOM 3133 O O . ARG A 1 31 ? 10.000 5.497 -1.663 1.00 0.00 31 ARG A O 3
ATOM 3154 N N . LYS A 1 32 ? 11.078 5.407 0.251 1.00 0.00 32 LYS A N 3
ATOM 3155 C CA . LYS A 1 32 ? 11.468 6.840 0.160 1.00 0.00 32 LYS A CA 3
ATOM 3156 C C . LYS A 1 32 ? 12.727 6.976 -0.697 1.00 0.00 32 LYS A C 3
ATOM 3157 O O . LYS A 1 32 ? 13.644 6.183 -0.604 1.00 0.00 32 LYS A O 3
ATOM 3176 N N . VAL A 1 33 ? 12.772 7.971 -1.538 1.00 0.00 33 VAL A N 3
ATOM 3177 C CA . VAL A 1 33 ? 13.960 8.161 -2.415 1.00 0.00 33 VAL A CA 3
ATOM 3178 C C . VAL A 1 33 ? 15.183 8.545 -1.579 1.00 0.00 33 VAL A C 3
ATOM 3179 O O . VAL A 1 33 ? 15.121 9.400 -0.718 1.00 0.00 33 VAL A O 3
ATOM 3192 N N . GLY A 1 34 ? 16.304 7.915 -1.841 1.00 0.00 34 GLY A N 3
ATOM 3193 C CA . GLY A 1 34 ? 17.553 8.222 -1.083 1.00 0.00 34 GLY A CA 3
ATOM 3194 C C . GLY A 1 34 ? 17.784 7.137 -0.036 1.00 0.00 34 GLY A C 3
ATOM 3195 O O . GLY A 1 34 ? 18.864 7.001 0.501 1.00 0.00 34 GLY A O 3
ATOM 3199 N N . VAL A 1 35 ? 16.778 6.355 0.255 1.00 0.00 35 VAL A N 3
ATOM 3200 C CA . VAL A 1 35 ? 16.939 5.271 1.264 1.00 0.00 35 VAL A CA 3
ATOM 3201 C C . VAL A 1 35 ? 15.943 4.142 0.971 1.00 0.00 35 VAL A C 3
ATOM 3202 O O . VAL A 1 35 ? 15.178 3.741 1.827 1.00 0.00 35 VAL A O 3
ATOM 3215 N N . PRO A 1 36 ? 15.964 3.622 -0.229 1.00 0.00 36 PRO A N 3
ATOM 3216 C CA . PRO A 1 36 ? 15.057 2.506 -0.639 1.00 0.00 36 PRO A CA 3
ATOM 3217 C C . PRO A 1 36 ? 15.383 1.208 0.114 1.00 0.00 36 PRO A C 3
ATOM 3218 O O . PRO A 1 36 ? 14.592 0.287 0.162 1.00 0.00 36 PRO A O 3
ATOM 3229 N N . ASP A 1 37 ? 16.550 1.134 0.692 1.00 0.00 37 ASP A N 3
ATOM 3230 C CA . ASP A 1 37 ? 16.952 -0.094 1.435 1.00 0.00 37 ASP A CA 3
ATOM 3231 C C . ASP A 1 37 ? 16.095 -0.257 2.704 1.00 0.00 37 ASP A C 3
ATOM 3232 O O . ASP A 1 37 ? 14.891 -0.097 2.681 1.00 0.00 37 ASP A O 3
ATOM 3241 N N . ARG A 1 38 ? 16.723 -0.579 3.810 1.00 0.00 38 ARG A N 3
ATOM 3242 C CA . ARG A 1 38 ? 15.993 -0.761 5.101 1.00 0.00 38 ARG A CA 3
ATOM 3243 C C . ARG A 1 38 ? 14.835 -1.740 4.942 1.00 0.00 38 ARG A C 3
ATOM 3244 O O . ARG A 1 38 ? 14.561 -2.238 3.868 1.00 0.00 38 ARG A O 3
ATOM 3265 N N . THR A 1 39 ? 14.165 -2.038 6.023 1.00 0.00 39 THR A N 3
ATOM 3266 C CA . THR A 1 39 ? 13.042 -3.005 5.955 1.00 0.00 39 THR A CA 3
ATOM 3267 C C . THR A 1 39 ? 11.827 -2.355 5.260 1.00 0.00 39 THR A C 3
ATOM 3268 O O . THR A 1 39 ? 11.446 -1.248 5.591 1.00 0.00 39 THR A O 3
ATOM 3279 N N . PRO A 1 40 ? 11.219 -3.027 4.298 1.00 0.00 40 PRO A N 3
ATOM 3280 C CA . PRO A 1 40 ? 10.039 -2.473 3.563 1.00 0.00 40 PRO A CA 3
ATOM 3281 C C . PRO A 1 40 ? 8.787 -2.382 4.443 1.00 0.00 40 PRO A C 3
ATOM 3282 O O . PRO A 1 40 ? 8.507 -3.266 5.229 1.00 0.00 40 PRO A O 3
ATOM 3293 N N . ILE A 1 41 ? 8.023 -1.322 4.296 1.00 0.00 41 ILE A N 3
ATOM 3294 C CA . ILE A 1 41 ? 6.778 -1.154 5.104 1.00 0.00 41 ILE A CA 3
ATOM 3295 C C . ILE A 1 41 ? 5.559 -1.189 4.165 1.00 0.00 41 ILE A C 3
ATOM 3296 O O . ILE A 1 41 ? 5.286 -0.229 3.468 1.00 0.00 41 ILE A O 3
ATOM 3312 N N . PRO A 1 42 ? 4.835 -2.294 4.124 1.00 0.00 42 PRO A N 3
ATOM 3313 C CA . PRO A 1 42 ? 3.651 -2.432 3.230 1.00 0.00 42 PRO A CA 3
ATOM 3314 C C . PRO A 1 42 ? 2.456 -1.617 3.729 1.00 0.00 42 PRO A C 3
ATOM 3315 O O . PRO A 1 42 ? 2.241 -1.482 4.917 1.00 0.00 42 PRO A O 3
ATOM 3326 N N . THR A 1 43 ? 1.676 -1.074 2.824 1.00 0.00 43 THR A N 3
ATOM 3327 C CA . THR A 1 43 ? 0.489 -0.263 3.226 1.00 0.00 43 THR A CA 3
ATOM 3328 C C . THR A 1 43 ? -0.788 -1.039 2.910 1.00 0.00 43 THR A C 3
ATOM 3329 O O . THR A 1 43 ? -0.915 -1.655 1.863 1.00 0.00 43 THR A O 3
ATOM 3340 N N . THR A 1 44 ? -1.732 -1.012 3.819 1.00 0.00 44 THR A N 3
ATOM 3341 C CA . THR A 1 44 ? -3.021 -1.736 3.616 1.00 0.00 44 THR A CA 3
ATOM 3342 C C . THR A 1 44 ? -4.165 -0.858 4.090 1.00 0.00 44 THR A C 3
ATOM 3343 O O . THR A 1 44 ? -3.952 0.140 4.749 1.00 0.00 44 THR A O 3
ATOM 3354 N N . TYR A 1 45 ? -5.381 -1.225 3.767 1.00 0.00 45 TYR A N 3
ATOM 3355 C CA . TYR A 1 45 ? -6.553 -0.415 4.206 1.00 0.00 45 TYR A CA 3
ATOM 3356 C C . TYR A 1 45 ? -7.604 -1.354 4.841 1.00 0.00 45 TYR A C 3
ATOM 3357 O O . TYR A 1 45 ? -7.832 -2.444 4.350 1.00 0.00 45 TYR A O 3
ATOM 3375 N N . PRO A 1 46 ? -8.250 -0.939 5.913 1.00 0.00 46 PRO A N 3
ATOM 3376 C CA . PRO A 1 46 ? -9.294 -1.769 6.584 1.00 0.00 46 PRO A CA 3
ATOM 3377 C C . PRO A 1 46 ? -10.240 -2.436 5.573 1.00 0.00 46 PRO A C 3
ATOM 3378 O O . PRO A 1 46 ? -10.799 -3.485 5.828 1.00 0.00 46 PRO A O 3
ATOM 3389 N N . GLU A 1 47 ? -10.426 -1.828 4.434 1.00 0.00 47 GLU A N 3
ATOM 3390 C CA . GLU A 1 47 ? -11.338 -2.414 3.413 1.00 0.00 47 GLU A CA 3
ATOM 3391 C C . GLU A 1 47 ? -10.773 -3.737 2.900 1.00 0.00 47 GLU A C 3
ATOM 3392 O O . GLU A 1 47 ? -9.593 -4.003 3.014 1.00 0.00 47 GLU A O 3
ATOM 3404 N N . PHE A 1 48 ? -11.618 -4.575 2.341 1.00 0.00 48 PHE A N 3
ATOM 3405 C CA . PHE A 1 48 ? -11.156 -5.897 1.820 1.00 0.00 48 PHE A CA 3
ATOM 3406 C C . PHE A 1 48 ? -11.599 -6.052 0.364 1.00 0.00 48 PHE A C 3
ATOM 3407 O O . PHE A 1 48 ? -12.638 -5.561 -0.033 1.00 0.00 48 PHE A O 3
ATOM 3424 N N . TYR A 1 49 ? -10.822 -6.740 -0.435 1.00 0.00 49 TYR A N 3
ATOM 3425 C CA . TYR A 1 49 ? -11.207 -6.928 -1.865 1.00 0.00 49 TYR A CA 3
ATOM 3426 C C . TYR A 1 49 ? -10.607 -8.230 -2.396 1.00 0.00 49 TYR A C 3
ATOM 3427 O O . TYR A 1 49 ? -9.405 -8.375 -2.509 1.00 0.00 49 TYR A O 3
ATOM 3445 N N . ASP A 1 50 ? -11.442 -9.174 -2.730 1.00 0.00 50 ASP A N 3
ATOM 3446 C CA . ASP A 1 50 ? -10.950 -10.470 -3.269 1.00 0.00 50 ASP A CA 3
ATOM 3447 C C . ASP A 1 50 ? -10.405 -10.253 -4.683 1.00 0.00 50 ASP A C 3
ATOM 3448 O O . ASP A 1 50 ? -9.481 -10.910 -5.114 1.00 0.00 50 ASP A O 3
ATOM 3457 N N . LEU A 1 51 ? -10.996 -9.346 -5.412 1.00 0.00 51 LEU A N 3
ATOM 3458 C CA . LEU A 1 51 ? -10.545 -9.091 -6.807 1.00 0.00 51 LEU A CA 3
ATOM 3459 C C . LEU A 1 51 ? -9.168 -8.424 -6.807 1.00 0.00 51 LEU A C 3
ATOM 3460 O O . LEU A 1 51 ? -8.906 -7.507 -6.054 1.00 0.00 51 LEU A O 3
ATOM 3476 N N . GLU A 1 52 ? -8.286 -8.885 -7.655 1.00 0.00 52 GLU A N 3
ATOM 3477 C CA . GLU A 1 52 ? -6.921 -8.291 -7.727 1.00 0.00 52 GLU A CA 3
ATOM 3478 C C . GLU A 1 52 ? -6.995 -6.902 -8.365 1.00 0.00 52 GLU A C 3
ATOM 3479 O O . GLU A 1 52 ? -6.328 -5.979 -7.945 1.00 0.00 52 GLU A O 3
ATOM 3491 N N . ALA A 1 53 ? -7.790 -6.753 -9.388 1.00 0.00 53 ALA A N 3
ATOM 3492 C CA . ALA A 1 53 ? -7.898 -5.435 -10.071 1.00 0.00 53 ALA A CA 3
ATOM 3493 C C . ALA A 1 53 ? -8.343 -4.368 -9.068 1.00 0.00 53 ALA A C 3
ATOM 3494 O O . ALA A 1 53 ? -7.796 -3.285 -9.015 1.00 0.00 53 ALA A O 3
ATOM 3501 N N . ASP A 1 54 ? -9.334 -4.666 -8.277 1.00 0.00 54 ASP A N 3
ATOM 3502 C CA . ASP A 1 54 ? -9.821 -3.676 -7.281 1.00 0.00 54 ASP A CA 3
ATOM 3503 C C . ASP A 1 54 ? -8.715 -3.388 -6.262 1.00 0.00 54 ASP A C 3
ATOM 3504 O O . ASP A 1 54 ? -8.535 -2.268 -5.827 1.00 0.00 54 ASP A O 3
ATOM 3513 N N . ALA A 1 55 ? -7.977 -4.393 -5.876 1.00 0.00 55 ALA A N 3
ATOM 3514 C CA . ALA A 1 55 ? -6.887 -4.183 -4.885 1.00 0.00 55 ALA A CA 3
ATOM 3515 C C . ALA A 1 55 ? -5.828 -3.253 -5.481 1.00 0.00 55 ALA A C 3
ATOM 3516 O O . ALA A 1 55 ? -5.276 -2.410 -4.802 1.00 0.00 55 ALA A O 3
ATOM 3523 N N . GLU A 1 56 ? -5.541 -3.401 -6.745 1.00 0.00 56 GLU A N 3
ATOM 3524 C CA . GLU A 1 56 ? -4.518 -2.529 -7.388 1.00 0.00 56 GLU A CA 3
ATOM 3525 C C . GLU A 1 56 ? -5.004 -1.076 -7.389 1.00 0.00 56 GLU A C 3
ATOM 3526 O O . GLU A 1 56 ? -4.273 -0.167 -7.050 1.00 0.00 56 GLU A O 3
ATOM 3538 N N . ARG A 1 57 ? -6.233 -0.853 -7.769 1.00 0.00 57 ARG A N 3
ATOM 3539 C CA . ARG A 1 57 ? -6.770 0.536 -7.795 1.00 0.00 57 ARG A CA 3
ATOM 3540 C C . ARG A 1 57 ? -6.807 1.100 -6.371 1.00 0.00 57 ARG A C 3
ATOM 3541 O O . ARG A 1 57 ? -6.428 2.232 -6.124 1.00 0.00 57 ARG A O 3
ATOM 3562 N N . VAL A 1 58 ? -7.263 0.318 -5.435 1.00 0.00 58 VAL A N 3
ATOM 3563 C CA . VAL A 1 58 ? -7.332 0.785 -4.025 1.00 0.00 58 VAL A CA 3
ATOM 3564 C C . VAL A 1 58 ? -5.918 0.977 -3.474 1.00 0.00 58 VAL A C 3
ATOM 3565 O O . VAL A 1 58 ? -5.641 1.928 -2.771 1.00 0.00 58 VAL A O 3
ATOM 3578 N N . SER A 1 59 ? -5.029 0.071 -3.767 1.00 0.00 59 SER A N 3
ATOM 3579 C CA . SER A 1 59 ? -3.642 0.187 -3.243 1.00 0.00 59 SER A CA 3
ATOM 3580 C C . SER A 1 59 ? -3.041 1.530 -3.667 1.00 0.00 59 SER A C 3
ATOM 3581 O O . SER A 1 59 ? -2.365 2.185 -2.898 1.00 0.00 59 SER A O 3
ATOM 3589 N N . ILE A 1 60 ? -3.279 1.952 -4.880 1.00 0.00 60 ILE A N 3
ATOM 3590 C CA . ILE A 1 60 ? -2.718 3.255 -5.333 1.00 0.00 60 ILE A CA 3
ATOM 3591 C C . ILE A 1 60 ? -3.331 4.383 -4.499 1.00 0.00 60 ILE A C 3
ATOM 3592 O O . ILE A 1 60 ? -2.642 5.267 -4.023 1.00 0.00 60 ILE A O 3
ATOM 3608 N N . ALA A 1 61 ? -4.623 4.352 -4.311 1.00 0.00 61 ALA A N 3
ATOM 3609 C CA . ALA A 1 61 ? -5.289 5.411 -3.507 1.00 0.00 61 ALA A CA 3
ATOM 3610 C C . ALA A 1 61 ? -4.840 5.294 -2.051 1.00 0.00 61 ALA A C 3
ATOM 3611 O O . ALA A 1 61 ? -4.627 6.279 -1.372 1.00 0.00 61 ALA A O 3
ATOM 3618 N N . CYS A 1 62 ? -4.699 4.091 -1.570 1.00 0.00 62 CYS A N 3
ATOM 3619 C CA . CYS A 1 62 ? -4.266 3.892 -0.162 1.00 0.00 62 CYS A CA 3
ATOM 3620 C C . CYS A 1 62 ? -2.843 4.421 0.012 1.00 0.00 62 CYS A C 3
ATOM 3621 O O . CYS A 1 62 ? -2.560 5.187 0.908 1.00 0.00 62 CYS A O 3
ATOM 3629 N N . ALA A 1 63 ? -1.951 4.014 -0.846 1.00 0.00 63 ALA A N 3
ATOM 3630 C CA . ALA A 1 63 ? -0.543 4.475 -0.740 1.00 0.00 63 ALA A CA 3
ATOM 3631 C C . ALA A 1 63 ? -0.510 5.996 -0.600 1.00 0.00 63 ALA A C 3
ATOM 3632 O O . ALA A 1 63 ? 0.244 6.540 0.183 1.00 0.00 63 ALA A O 3
ATOM 3639 N N . LYS A 1 64 ? -1.324 6.687 -1.347 1.00 0.00 64 LYS A N 3
ATOM 3640 C CA . LYS A 1 64 ? -1.338 8.170 -1.247 1.00 0.00 64 LYS A CA 3
ATOM 3641 C C . LYS A 1 64 ? -1.773 8.579 0.163 1.00 0.00 64 LYS A C 3
ATOM 3642 O O . LYS A 1 64 ? -1.234 9.498 0.747 1.00 0.00 64 LYS A O 3
ATOM 3661 N N . ILE A 1 65 ? -2.752 7.910 0.707 1.00 0.00 65 ILE A N 3
ATOM 3662 C CA . ILE A 1 65 ? -3.230 8.262 2.073 1.00 0.00 65 ILE A CA 3
ATOM 3663 C C . ILE A 1 65 ? -2.114 8.013 3.094 1.00 0.00 65 ILE A C 3
ATOM 3664 O O . ILE A 1 65 ? -1.882 8.812 3.977 1.00 0.00 65 ILE A O 3
ATOM 3680 N N . ILE A 1 66 ? -1.433 6.906 2.984 1.00 0.00 66 ILE A N 3
ATOM 3681 C CA . ILE A 1 66 ? -0.344 6.598 3.951 1.00 0.00 66 ILE A CA 3
ATOM 3682 C C . ILE A 1 66 ? 0.786 7.624 3.780 1.00 0.00 66 ILE A C 3
ATOM 3683 O O . ILE A 1 66 ? 1.315 8.143 4.743 1.00 0.00 66 ILE A O 3
ATOM 3699 N N . ILE A 1 67 ? 1.167 7.908 2.567 1.00 0.00 67 ILE A N 3
ATOM 3700 C CA . ILE A 1 67 ? 2.264 8.887 2.347 1.00 0.00 67 ILE A CA 3
ATOM 3701 C C . ILE A 1 67 ? 1.818 10.268 2.836 1.00 0.00 67 ILE A C 3
ATOM 3702 O O . ILE A 1 67 ? 2.552 10.971 3.505 1.00 0.00 67 ILE A O 3
ATOM 3718 N N . ASP A 1 68 ? 0.618 10.661 2.505 1.00 0.00 68 ASP A N 3
ATOM 3719 C CA . ASP A 1 68 ? 0.115 11.990 2.943 1.00 0.00 68 ASP A CA 3
ATOM 3720 C C . ASP A 1 68 ? -0.070 11.997 4.461 1.00 0.00 68 ASP A C 3
ATOM 3721 O O . ASP A 1 68 ? 0.289 12.941 5.137 1.00 0.00 68 ASP A O 3
ATOM 3730 N N . SER A 1 69 ? -0.633 10.950 5.000 1.00 0.00 69 SER A N 3
ATOM 3731 C CA . SER A 1 69 ? -0.850 10.888 6.472 1.00 0.00 69 SER A CA 3
ATOM 3732 C C . SER A 1 69 ? 0.506 10.813 7.174 1.00 0.00 69 SER A C 3
ATOM 3733 O O . SER A 1 69 ? 0.696 11.359 8.242 1.00 0.00 69 SER A O 3
ATOM 3741 N N . HIS A 1 70 ? 1.452 10.135 6.581 1.00 0.00 70 HIS A N 3
ATOM 3742 C CA . HIS A 1 70 ? 2.797 10.019 7.203 1.00 0.00 70 HIS A CA 3
ATOM 3743 C C . HIS A 1 70 ? 3.393 11.415 7.388 1.00 0.00 70 HIS A C 3
ATOM 3744 O O . HIS A 1 70 ? 3.952 11.731 8.419 1.00 0.00 70 HIS A O 3
ATOM 3758 N N . LEU A 1 71 ? 3.275 12.252 6.396 1.00 0.00 71 LEU A N 3
ATOM 3759 C CA . LEU A 1 71 ? 3.828 13.627 6.507 1.00 0.00 71 LEU A CA 3
ATOM 3760 C C . LEU A 1 71 ? 3.093 14.377 7.619 1.00 0.00 71 LEU A C 3
ATOM 3761 O O . LEU A 1 71 ? 3.683 15.107 8.391 1.00 0.00 71 LEU A O 3
ATOM 3777 N N . ASP A 1 72 ? 1.804 14.207 7.698 1.00 0.00 72 ASP A N 3
ATOM 3778 C CA . ASP A 1 72 ? 1.019 14.906 8.748 1.00 0.00 72 ASP A CA 3
ATOM 3779 C C . ASP A 1 72 ? 1.376 14.322 10.115 1.00 0.00 72 ASP A C 3
ATOM 3780 O O . ASP A 1 72 ? 0.886 14.764 11.132 1.00 0.00 72 ASP A O 3
ATOM 3789 N N . ARG A 1 73 ? 2.230 13.328 10.135 1.00 0.00 73 ARG A N 3
ATOM 3790 C CA . ARG A 1 73 ? 2.650 12.689 11.420 1.00 0.00 73 ARG A CA 3
ATOM 3791 C C . ARG A 1 73 ? 1.474 11.940 12.048 1.00 0.00 73 ARG A C 3
ATOM 3792 O O . ARG A 1 73 ? 0.977 12.318 13.092 1.00 0.00 73 ARG A O 3
ATOM 3813 N N . HIS A 1 74 ? 1.037 10.869 11.425 1.00 0.00 74 HIS A N 3
ATOM 3814 C CA . HIS A 1 74 ? -0.099 10.066 11.980 1.00 0.00 74 HIS A CA 3
ATOM 3815 C C . HIS A 1 74 ? 0.358 8.616 12.181 1.00 0.00 74 HIS A C 3
ATOM 3816 O O . HIS A 1 74 ? 0.642 7.903 11.239 1.00 0.00 74 HIS A O 3
ATOM 3830 N N . ASP A 1 75 ? 0.425 8.184 13.412 1.00 0.00 75 ASP A N 3
ATOM 3831 C CA . ASP A 1 75 ? 0.855 6.786 13.715 1.00 0.00 75 ASP A CA 3
ATOM 3832 C C . ASP A 1 75 ? 2.185 6.458 13.022 1.00 0.00 75 ASP A C 3
ATOM 3833 O O . ASP A 1 75 ? 2.751 7.266 12.313 1.00 0.00 75 ASP A O 3
ATOM 3842 N N . GLN A 1 76 ? 2.684 5.268 13.246 1.00 0.00 76 GLN A N 3
ATOM 3843 C CA . GLN A 1 76 ? 3.977 4.849 12.629 1.00 0.00 76 GLN A CA 3
ATOM 3844 C C . GLN A 1 76 ? 3.982 5.172 11.131 1.00 0.00 76 GLN A C 3
ATOM 3845 O O . GLN A 1 76 ? 4.212 6.292 10.726 1.00 0.00 76 GLN A O 3
ATOM 3859 N N . GLY A 1 77 ? 3.731 4.187 10.309 1.00 0.00 77 GLY A N 3
ATOM 3860 C CA . GLY A 1 77 ? 3.714 4.413 8.837 1.00 0.00 77 GLY A CA 3
ATOM 3861 C C . GLY A 1 77 ? 5.090 4.878 8.357 1.00 0.00 77 GLY A C 3
ATOM 3862 O O . GLY A 1 77 ? 5.632 5.852 8.838 1.00 0.00 77 GLY A O 3
ATOM 3866 N N . LEU A 1 78 ? 5.654 4.183 7.396 1.00 0.00 78 LEU A N 3
ATOM 3867 C CA . LEU A 1 78 ? 6.996 4.560 6.857 1.00 0.00 78 LEU A CA 3
ATOM 3868 C C . LEU A 1 78 ? 7.921 4.957 8.013 1.00 0.00 78 LEU A C 3
ATOM 3869 O O . LEU A 1 78 ? 8.887 5.675 7.835 1.00 0.00 78 LEU A O 3
ATOM 3885 N N . ALA A 1 79 ? 7.625 4.491 9.196 1.00 0.00 79 ALA A N 3
ATOM 3886 C CA . ALA A 1 79 ? 8.468 4.824 10.374 1.00 0.00 79 ALA A CA 3
ATOM 3887 C C . ALA A 1 79 ? 9.895 4.321 10.139 1.00 0.00 79 ALA A C 3
ATOM 3888 O O . ALA A 1 79 ? 10.858 5.033 10.343 1.00 0.00 79 ALA A O 3
ATOM 3895 N N . ASP A 1 80 ? 10.035 3.096 9.708 1.00 0.00 80 ASP A N 3
ATOM 3896 C CA . ASP A 1 80 ? 11.391 2.538 9.453 1.00 0.00 80 ASP A CA 3
ATOM 3897 C C . ASP A 1 80 ? 12.042 3.292 8.293 1.00 0.00 80 ASP A C 3
ATOM 3898 O O . ASP A 1 80 ? 13.235 3.517 8.274 1.00 0.00 80 ASP A O 3
ATOM 3907 N N . LEU A 1 81 ? 11.264 3.666 7.314 1.00 0.00 81 LEU A N 3
ATOM 3908 C CA . LEU A 1 81 ? 11.824 4.390 6.140 1.00 0.00 81 LEU A CA 3
ATOM 3909 C C . LEU A 1 81 ? 11.918 5.881 6.465 1.00 0.00 81 LEU A C 3
ATOM 3910 O O . LEU A 1 81 ? 12.401 6.669 5.677 1.00 0.00 81 LEU A O 3
ATOM 3926 N N . GLY A 1 82 ? 11.459 6.272 7.622 1.00 0.00 82 GLY A N 3
ATOM 3927 C CA . GLY A 1 82 ? 11.520 7.707 8.001 1.00 0.00 82 GLY A CA 3
ATOM 3928 C C . GLY A 1 82 ? 10.713 7.928 9.279 1.00 0.00 82 GLY A C 3
ATOM 3929 O O . GLY A 1 82 ? 9.501 7.804 9.218 1.00 0.00 82 GLY A O 3
ATOM 3934 N N . MET A 1 1 ? 3.230 -2.530 -13.662 1.00 0.00 1 MET A N 4
ATOM 3935 C CA . MET A 1 1 ? 3.611 -1.270 -14.362 1.00 0.00 1 MET A CA 4
ATOM 3936 C C . MET A 1 1 ? 4.746 -0.577 -13.605 1.00 0.00 1 MET A C 4
ATOM 3937 O O . MET A 1 1 ? 5.315 -1.124 -12.683 1.00 0.00 1 MET A O 4
ATOM 3953 N N . ASN A 1 2 ? 5.084 0.620 -14.000 1.00 0.00 2 ASN A N 4
ATOM 3954 C CA . ASN A 1 2 ? 6.192 1.355 -13.323 1.00 0.00 2 ASN A CA 4
ATOM 3955 C C . ASN A 1 2 ? 5.708 1.927 -11.988 1.00 0.00 2 ASN A C 4
ATOM 3956 O O . ASN A 1 2 ? 4.537 2.173 -11.791 1.00 0.00 2 ASN A O 4
ATOM 3967 N N . VAL A 1 3 ? 6.612 2.132 -11.069 1.00 0.00 3 VAL A N 4
ATOM 3968 C CA . VAL A 1 3 ? 6.223 2.679 -9.735 1.00 0.00 3 VAL A CA 4
ATOM 3969 C C . VAL A 1 3 ? 5.837 4.152 -9.866 1.00 0.00 3 VAL A C 4
ATOM 3970 O O . VAL A 1 3 ? 6.467 4.911 -10.573 1.00 0.00 3 VAL A O 4
ATOM 3983 N N . ALA A 1 4 ? 4.794 4.558 -9.187 1.00 0.00 4 ALA A N 4
ATOM 3984 C CA . ALA A 1 4 ? 4.341 5.978 -9.266 1.00 0.00 4 ALA A CA 4
ATOM 3985 C C . ALA A 1 4 ? 5.048 6.808 -8.194 1.00 0.00 4 ALA A C 4
ATOM 3986 O O . ALA A 1 4 ? 5.551 6.282 -7.222 1.00 0.00 4 ALA A O 4
ATOM 3993 N N . HIS A 1 5 ? 5.085 8.105 -8.367 1.00 0.00 5 HIS A N 4
ATOM 3994 C CA . HIS A 1 5 ? 5.754 8.999 -7.369 1.00 0.00 5 HIS A CA 4
ATOM 3995 C C . HIS A 1 5 ? 4.701 9.851 -6.666 1.00 0.00 5 HIS A C 4
ATOM 3996 O O . HIS A 1 5 ? 3.767 10.328 -7.276 1.00 0.00 5 HIS A O 4
ATOM 4010 N N . TYR A 1 6 ? 4.842 10.048 -5.382 1.00 0.00 6 TYR A N 4
ATOM 4011 C CA . TYR A 1 6 ? 3.844 10.873 -4.641 1.00 0.00 6 TYR A CA 4
ATOM 4012 C C . TYR A 1 6 ? 4.525 11.547 -3.444 1.00 0.00 6 TYR A C 4
ATOM 4013 O O . TYR A 1 6 ? 5.057 10.896 -2.568 1.00 0.00 6 TYR A O 4
ATOM 4031 N N . ARG A 1 7 ? 4.511 12.854 -3.415 1.00 0.00 7 ARG A N 4
ATOM 4032 C CA . ARG A 1 7 ? 5.151 13.600 -2.294 1.00 0.00 7 ARG A CA 4
ATOM 4033 C C . ARG A 1 7 ? 6.610 13.162 -2.132 1.00 0.00 7 ARG A C 4
ATOM 4034 O O . ARG A 1 7 ? 7.168 13.233 -1.056 1.00 0.00 7 ARG A O 4
ATOM 4055 N N . GLY A 1 8 ? 7.236 12.724 -3.196 1.00 0.00 8 GLY A N 4
ATOM 4056 C CA . GLY A 1 8 ? 8.666 12.299 -3.107 1.00 0.00 8 GLY A CA 4
ATOM 4057 C C . GLY A 1 8 ? 8.751 10.832 -2.688 1.00 0.00 8 GLY A C 4
ATOM 4058 O O . GLY A 1 8 ? 9.826 10.283 -2.553 1.00 0.00 8 GLY A O 4
ATOM 4062 N N . TYR A 1 9 ? 7.627 10.196 -2.484 1.00 0.00 9 TYR A N 4
ATOM 4063 C CA . TYR A 1 9 ? 7.626 8.758 -2.071 1.00 0.00 9 TYR A CA 4
ATOM 4064 C C . TYR A 1 9 ? 7.244 7.886 -3.263 1.00 0.00 9 TYR A C 4
ATOM 4065 O O . TYR A 1 9 ? 6.373 8.223 -4.038 1.00 0.00 9 TYR A O 4
ATOM 4083 N N . GLU A 1 10 ? 7.891 6.764 -3.414 1.00 0.00 10 GLU A N 4
ATOM 4084 C CA . GLU A 1 10 ? 7.569 5.862 -4.554 1.00 0.00 10 GLU A CA 4
ATOM 4085 C C . GLU A 1 10 ? 6.468 4.899 -4.133 1.00 0.00 10 GLU A C 4
ATOM 4086 O O . GLU A 1 10 ? 6.450 4.413 -3.021 1.00 0.00 10 GLU A O 4
ATOM 4098 N N . ILE A 1 11 ? 5.549 4.621 -5.021 1.00 0.00 11 ILE A N 4
ATOM 4099 C CA . ILE A 1 11 ? 4.427 3.687 -4.702 1.00 0.00 11 ILE A CA 4
ATOM 4100 C C . ILE A 1 11 ? 4.477 2.509 -5.663 1.00 0.00 11 ILE A C 4
ATOM 4101 O O . ILE A 1 11 ? 4.562 2.685 -6.861 1.00 0.00 11 ILE A O 4
ATOM 4117 N N . GLU A 1 12 ? 4.420 1.306 -5.146 1.00 0.00 12 GLU A N 4
ATOM 4118 C CA . GLU A 1 12 ? 4.460 0.097 -6.025 1.00 0.00 12 GLU A CA 4
ATOM 4119 C C . GLU A 1 12 ? 3.135 -0.672 -5.871 1.00 0.00 12 GLU A C 4
ATOM 4120 O O . GLU A 1 12 ? 2.789 -1.077 -4.776 1.00 0.00 12 GLU A O 4
ATOM 4132 N N . PRO A 1 13 ? 2.381 -0.874 -6.942 1.00 0.00 13 PRO A N 4
ATOM 4133 C CA . PRO A 1 13 ? 1.075 -1.598 -6.868 1.00 0.00 13 PRO A CA 4
ATOM 4134 C C . PRO A 1 13 ? 1.250 -3.109 -6.684 1.00 0.00 13 PRO A C 4
ATOM 4135 O O . PRO A 1 13 ? 2.277 -3.668 -7.006 1.00 0.00 13 PRO A O 4
ATOM 4146 N N . GLY A 1 14 ? 0.249 -3.771 -6.171 1.00 0.00 14 GLY A N 4
ATOM 4147 C CA . GLY A 1 14 ? 0.360 -5.242 -5.973 1.00 0.00 14 GLY A CA 4
ATOM 4148 C C . GLY A 1 14 ? -0.834 -5.742 -5.165 1.00 0.00 14 GLY A C 4
ATOM 4149 O O . GLY A 1 14 ? -1.768 -5.012 -4.899 1.00 0.00 14 GLY A O 4
ATOM 4153 N N . HIS A 1 15 ? -0.811 -6.985 -4.771 1.00 0.00 15 HIS A N 4
ATOM 4154 C CA . HIS A 1 15 ? -1.940 -7.540 -3.975 1.00 0.00 15 HIS A CA 4
ATOM 4155 C C . HIS A 1 15 ? -1.412 -8.646 -3.064 1.00 0.00 15 HIS A C 4
ATOM 4156 O O . HIS A 1 15 ? -0.504 -9.372 -3.414 1.00 0.00 15 HIS A O 4
ATOM 4170 N N . GLN A 1 16 ? -1.976 -8.783 -1.899 1.00 0.00 16 GLN A N 4
ATOM 4171 C CA . GLN A 1 16 ? -1.513 -9.848 -0.969 1.00 0.00 16 GLN A CA 4
ATOM 4172 C C . GLN A 1 16 ? -2.510 -9.974 0.177 1.00 0.00 16 GLN A C 4
ATOM 4173 O O . GLN A 1 16 ? -3.225 -9.043 0.489 1.00 0.00 16 GLN A O 4
ATOM 4187 N N . TYR A 1 17 ? -2.566 -11.119 0.806 1.00 0.00 17 TYR A N 4
ATOM 4188 C CA . TYR A 1 17 ? -3.521 -11.318 1.938 1.00 0.00 17 TYR A CA 4
ATOM 4189 C C . TYR A 1 17 ? -2.763 -11.290 3.260 1.00 0.00 17 TYR A C 4
ATOM 4190 O O . TYR A 1 17 ? -1.677 -11.817 3.379 1.00 0.00 17 TYR A O 4
ATOM 4208 N N . ARG A 1 18 ? -3.334 -10.670 4.256 1.00 0.00 18 ARG A N 4
ATOM 4209 C CA . ARG A 1 18 ? -2.654 -10.589 5.582 1.00 0.00 18 ARG A CA 4
ATOM 4210 C C . ARG A 1 18 ? -3.075 -11.778 6.447 1.00 0.00 18 ARG A C 4
ATOM 4211 O O . ARG A 1 18 ? -4.238 -12.118 6.530 1.00 0.00 18 ARG A O 4
ATOM 4232 N N . ASP A 1 19 ? -2.135 -12.413 7.089 1.00 0.00 19 ASP A N 4
ATOM 4233 C CA . ASP A 1 19 ? -2.468 -13.582 7.949 1.00 0.00 19 ASP A CA 4
ATOM 4234 C C . ASP A 1 19 ? -3.261 -13.103 9.166 1.00 0.00 19 ASP A C 4
ATOM 4235 O O . ASP A 1 19 ? -3.966 -13.862 9.801 1.00 0.00 19 ASP A O 4
ATOM 4244 N N . ASP A 1 20 ? -3.145 -11.845 9.492 1.00 0.00 20 ASP A N 4
ATOM 4245 C CA . ASP A 1 20 ? -3.879 -11.297 10.665 1.00 0.00 20 ASP A CA 4
ATOM 4246 C C . ASP A 1 20 ? -5.388 -11.455 10.455 1.00 0.00 20 ASP A C 4
ATOM 4247 O O . ASP A 1 20 ? -6.094 -11.920 11.328 1.00 0.00 20 ASP A O 4
ATOM 4256 N N . ILE A 1 21 ? -5.884 -11.082 9.299 1.00 0.00 21 ILE A N 4
ATOM 4257 C CA . ILE A 1 21 ? -7.347 -11.215 9.012 1.00 0.00 21 ILE A CA 4
ATOM 4258 C C . ILE A 1 21 ? -7.558 -12.363 8.020 1.00 0.00 21 ILE A C 4
ATOM 4259 O O . ILE A 1 21 ? -8.672 -12.700 7.674 1.00 0.00 21 ILE A O 4
ATOM 4275 N N . ARG A 1 22 ? -6.489 -12.970 7.570 1.00 0.00 22 ARG A N 4
ATOM 4276 C CA . ARG A 1 22 ? -6.605 -14.105 6.607 1.00 0.00 22 ARG A CA 4
ATOM 4277 C C . ARG A 1 22 ? -7.533 -13.721 5.453 1.00 0.00 22 ARG A C 4
ATOM 4278 O O . ARG A 1 22 ? -8.402 -14.478 5.072 1.00 0.00 22 ARG A O 4
ATOM 4299 N N . LYS A 1 23 ? -7.352 -12.553 4.891 1.00 0.00 23 LYS A N 4
ATOM 4300 C CA . LYS A 1 23 ? -8.219 -12.116 3.753 1.00 0.00 23 LYS A CA 4
ATOM 4301 C C . LYS A 1 23 ? -7.390 -11.303 2.760 1.00 0.00 23 LYS A C 4
ATOM 4302 O O . LYS A 1 23 ? -6.286 -10.880 3.052 1.00 0.00 23 LYS A O 4
ATOM 4321 N N . TYR A 1 24 ? -7.915 -11.088 1.583 1.00 0.00 24 TYR A N 4
ATOM 4322 C CA . TYR A 1 24 ? -7.165 -10.313 0.557 1.00 0.00 24 TYR A CA 4
ATOM 4323 C C . TYR A 1 24 ? -7.400 -8.818 0.765 1.00 0.00 24 TYR A C 4
ATOM 4324 O O . TYR A 1 24 ? -8.519 -8.372 0.929 1.00 0.00 24 TYR A O 4
ATOM 4342 N N . VAL A 1 25 ? -6.352 -8.035 0.750 1.00 0.00 25 VAL A N 4
ATOM 4343 C CA . VAL A 1 25 ? -6.515 -6.563 0.939 1.00 0.00 25 VAL A CA 4
ATOM 4344 C C . VAL A 1 25 ? -5.414 -5.837 0.148 1.00 0.00 25 VAL A C 4
ATOM 4345 O O . VAL A 1 25 ? -4.370 -6.400 -0.123 1.00 0.00 25 VAL A O 4
ATOM 4358 N N . PRO A 1 26 ? -5.635 -4.595 -0.219 1.00 0.00 26 PRO A N 4
ATOM 4359 C CA . PRO A 1 26 ? -4.632 -3.806 -0.986 1.00 0.00 26 PRO A CA 4
ATOM 4360 C C . PRO A 1 26 ? -3.215 -3.984 -0.433 1.00 0.00 26 PRO A C 4
ATOM 4361 O O . PRO A 1 26 ? -2.981 -3.840 0.749 1.00 0.00 26 PRO A O 4
ATOM 4372 N N . TYR A 1 27 ? -2.276 -4.304 -1.287 1.00 0.00 27 TYR A N 4
ATOM 4373 C CA . TYR A 1 27 ? -0.866 -4.503 -0.836 1.00 0.00 27 TYR A CA 4
ATOM 4374 C C . TYR A 1 27 ? 0.073 -3.728 -1.755 1.00 0.00 27 TYR A C 4
ATOM 4375 O O . TYR A 1 27 ? 0.121 -3.958 -2.945 1.00 0.00 27 TYR A O 4
ATOM 4393 N N . ALA A 1 28 ? 0.827 -2.809 -1.213 1.00 0.00 28 ALA A N 4
ATOM 4394 C CA . ALA A 1 28 ? 1.772 -2.020 -2.059 1.00 0.00 28 ALA A CA 4
ATOM 4395 C C . ALA A 1 28 ? 3.036 -1.735 -1.250 1.00 0.00 28 ALA A C 4
ATOM 4396 O O . ALA A 1 28 ? 3.002 -1.652 -0.039 1.00 0.00 28 ALA A O 4
ATOM 4403 N N . LEU A 1 29 ? 4.151 -1.585 -1.915 1.00 0.00 29 LEU A N 4
ATOM 4404 C CA . LEU A 1 29 ? 5.431 -1.309 -1.198 1.00 0.00 29 LEU A CA 4
ATOM 4405 C C . LEU A 1 29 ? 5.804 0.154 -1.409 1.00 0.00 29 LEU A C 4
ATOM 4406 O O . LEU A 1 29 ? 5.810 0.647 -2.518 1.00 0.00 29 LEU A O 4
ATOM 4422 N N . ILE A 1 30 ? 6.106 0.853 -0.346 1.00 0.00 30 ILE A N 4
ATOM 4423 C CA . ILE A 1 30 ? 6.475 2.299 -0.457 1.00 0.00 30 ILE A CA 4
ATOM 4424 C C . ILE A 1 30 ? 7.955 2.468 -0.134 1.00 0.00 30 ILE A C 4
ATOM 4425 O O . ILE A 1 30 ? 8.440 1.978 0.864 1.00 0.00 30 ILE A O 4
ATOM 4441 N N . ARG A 1 31 ? 8.674 3.161 -0.978 1.00 0.00 31 ARG A N 4
ATOM 4442 C CA . ARG A 1 31 ? 10.135 3.381 -0.739 1.00 0.00 31 ARG A CA 4
ATOM 4443 C C . ARG A 1 31 ? 10.442 4.866 -0.915 1.00 0.00 31 ARG A C 4
ATOM 4444 O O . ARG A 1 31 ? 10.117 5.462 -1.920 1.00 0.00 31 ARG A O 4
ATOM 4465 N N . LYS A 1 32 ? 11.059 5.470 0.062 1.00 0.00 32 LYS A N 4
ATOM 4466 C CA . LYS A 1 32 ? 11.378 6.920 -0.040 1.00 0.00 32 LYS A CA 4
ATOM 4467 C C . LYS A 1 32 ? 12.653 7.112 -0.864 1.00 0.00 32 LYS A C 4
ATOM 4468 O O . LYS A 1 32 ? 13.604 6.369 -0.739 1.00 0.00 32 LYS A O 4
ATOM 4487 N N . VAL A 1 33 ? 12.672 8.104 -1.711 1.00 0.00 33 VAL A N 4
ATOM 4488 C CA . VAL A 1 33 ? 13.873 8.353 -2.559 1.00 0.00 33 VAL A CA 4
ATOM 4489 C C . VAL A 1 33 ? 15.063 8.758 -1.686 1.00 0.00 33 VAL A C 4
ATOM 4490 O O . VAL A 1 33 ? 14.945 9.573 -0.795 1.00 0.00 33 VAL A O 4
ATOM 4503 N N . GLY A 1 34 ? 16.213 8.187 -1.944 1.00 0.00 34 GLY A N 4
ATOM 4504 C CA . GLY A 1 34 ? 17.432 8.524 -1.146 1.00 0.00 34 GLY A CA 4
ATOM 4505 C C . GLY A 1 34 ? 17.721 7.396 -0.159 1.00 0.00 34 GLY A C 4
ATOM 4506 O O . GLY A 1 34 ? 18.833 7.234 0.298 1.00 0.00 34 GLY A O 4
ATOM 4510 N N . VAL A 1 35 ? 16.733 6.606 0.170 1.00 0.00 35 VAL A N 4
ATOM 4511 C CA . VAL A 1 35 ? 16.972 5.484 1.125 1.00 0.00 35 VAL A CA 4
ATOM 4512 C C . VAL A 1 35 ? 15.981 4.343 0.859 1.00 0.00 35 VAL A C 4
ATOM 4513 O O . VAL A 1 35 ? 15.158 4.022 1.695 1.00 0.00 35 VAL A O 4
ATOM 4526 N N . PRO A 1 36 ? 16.069 3.717 -0.290 1.00 0.00 36 PRO A N 4
ATOM 4527 C CA . PRO A 1 36 ? 15.171 2.580 -0.648 1.00 0.00 36 PRO A CA 4
ATOM 4528 C C . PRO A 1 36 ? 15.258 1.463 0.399 1.00 0.00 36 PRO A C 4
ATOM 4529 O O . PRO A 1 36 ? 14.286 0.809 0.718 1.00 0.00 36 PRO A O 4
ATOM 4540 N N . ASP A 1 37 ? 16.438 1.245 0.914 1.00 0.00 37 ASP A N 4
ATOM 4541 C CA . ASP A 1 37 ? 16.652 0.175 1.926 1.00 0.00 37 ASP A CA 4
ATOM 4542 C C . ASP A 1 37 ? 15.881 0.493 3.215 1.00 0.00 37 ASP A C 4
ATOM 4543 O O . ASP A 1 37 ? 14.686 0.706 3.194 1.00 0.00 37 ASP A O 4
ATOM 4552 N N . ARG A 1 38 ? 16.562 0.514 4.338 1.00 0.00 38 ARG A N 4
ATOM 4553 C CA . ARG A 1 38 ? 15.885 0.802 5.636 1.00 0.00 38 ARG A CA 4
ATOM 4554 C C . ARG A 1 38 ? 14.694 -0.137 5.804 1.00 0.00 38 ARG A C 4
ATOM 4555 O O . ARG A 1 38 ? 13.721 0.185 6.455 1.00 0.00 38 ARG A O 4
ATOM 4576 N N . THR A 1 39 ? 14.782 -1.300 5.217 1.00 0.00 39 THR A N 4
ATOM 4577 C CA . THR A 1 39 ? 13.691 -2.305 5.316 1.00 0.00 39 THR A CA 4
ATOM 4578 C C . THR A 1 39 ? 12.390 -1.730 4.716 1.00 0.00 39 THR A C 4
ATOM 4579 O O . THR A 1 39 ? 11.994 -0.630 5.047 1.00 0.00 39 THR A O 4
ATOM 4590 N N . PRO A 1 40 ? 11.720 -2.461 3.838 1.00 0.00 40 PRO A N 4
ATOM 4591 C CA . PRO A 1 40 ? 10.451 -1.985 3.202 1.00 0.00 40 PRO A CA 4
ATOM 4592 C C . PRO A 1 40 ? 9.264 -2.001 4.175 1.00 0.00 40 PRO A C 4
ATOM 4593 O O . PRO A 1 40 ? 9.224 -2.781 5.104 1.00 0.00 40 PRO A O 4
ATOM 4604 N N . ILE A 1 41 ? 8.298 -1.142 3.953 1.00 0.00 41 ILE A N 4
ATOM 4605 C CA . ILE A 1 41 ? 7.095 -1.084 4.845 1.00 0.00 41 ILE A CA 4
ATOM 4606 C C . ILE A 1 41 ? 5.831 -1.144 3.975 1.00 0.00 41 ILE A C 4
ATOM 4607 O O . ILE A 1 41 ? 5.306 -0.126 3.568 1.00 0.00 41 ILE A O 4
ATOM 4623 N N . PRO A 1 42 ? 5.341 -2.326 3.697 1.00 0.00 42 PRO A N 4
ATOM 4624 C CA . PRO A 1 42 ? 4.115 -2.506 2.865 1.00 0.00 42 PRO A CA 4
ATOM 4625 C C . PRO A 1 42 ? 2.924 -1.738 3.445 1.00 0.00 42 PRO A C 4
ATOM 4626 O O . PRO A 1 42 ? 2.791 -1.606 4.644 1.00 0.00 42 PRO A O 4
ATOM 4637 N N . THR A 1 43 ? 2.065 -1.226 2.598 1.00 0.00 43 THR A N 4
ATOM 4638 C CA . THR A 1 43 ? 0.878 -0.452 3.081 1.00 0.00 43 THR A CA 4
ATOM 4639 C C . THR A 1 43 ? -0.409 -1.168 2.672 1.00 0.00 43 THR A C 4
ATOM 4640 O O . THR A 1 43 ? -0.554 -1.629 1.555 1.00 0.00 43 THR A O 4
ATOM 4651 N N . THR A 1 44 ? -1.340 -1.268 3.581 1.00 0.00 44 THR A N 4
ATOM 4652 C CA . THR A 1 44 ? -2.636 -1.945 3.284 1.00 0.00 44 THR A CA 4
ATOM 4653 C C . THR A 1 44 ? -3.761 -1.124 3.900 1.00 0.00 44 THR A C 4
ATOM 4654 O O . THR A 1 44 ? -3.521 -0.258 4.717 1.00 0.00 44 THR A O 4
ATOM 4665 N N . TYR A 1 45 ? -4.988 -1.389 3.526 1.00 0.00 45 TYR A N 4
ATOM 4666 C CA . TYR A 1 45 ? -6.136 -0.624 4.102 1.00 0.00 45 TYR A CA 4
ATOM 4667 C C . TYR A 1 45 ? -7.234 -1.619 4.524 1.00 0.00 45 TYR A C 4
ATOM 4668 O O . TYR A 1 45 ? -7.564 -2.521 3.778 1.00 0.00 45 TYR A O 4
ATOM 4686 N N . PRO A 1 46 ? -7.800 -1.475 5.709 1.00 0.00 46 PRO A N 4
ATOM 4687 C CA . PRO A 1 46 ? -8.869 -2.401 6.193 1.00 0.00 46 PRO A CA 4
ATOM 4688 C C . PRO A 1 46 ? -10.212 -2.158 5.492 1.00 0.00 46 PRO A C 4
ATOM 4689 O O . PRO A 1 46 ? -11.059 -1.444 5.989 1.00 0.00 46 PRO A O 4
ATOM 4700 N N . GLU A 1 47 ? -10.409 -2.754 4.343 1.00 0.00 47 GLU A N 4
ATOM 4701 C CA . GLU A 1 47 ? -11.696 -2.575 3.599 1.00 0.00 47 GLU A CA 4
ATOM 4702 C C . GLU A 1 47 ? -12.115 -3.928 3.026 1.00 0.00 47 GLU A C 4
ATOM 4703 O O . GLU A 1 47 ? -13.250 -4.134 2.645 1.00 0.00 47 GLU A O 4
ATOM 4715 N N . PHE A 1 48 ? -11.193 -4.846 2.985 1.00 0.00 48 PHE A N 4
ATOM 4716 C CA . PHE A 1 48 ? -11.485 -6.211 2.461 1.00 0.00 48 PHE A CA 4
ATOM 4717 C C . PHE A 1 48 ? -11.987 -6.125 1.020 1.00 0.00 48 PHE A C 4
ATOM 4718 O O . PHE A 1 48 ? -12.999 -5.515 0.747 1.00 0.00 48 PHE A O 4
ATOM 4735 N N . TYR A 1 49 ? -11.288 -6.744 0.099 1.00 0.00 49 TYR A N 4
ATOM 4736 C CA . TYR A 1 49 ? -11.721 -6.719 -1.335 1.00 0.00 49 TYR A CA 4
ATOM 4737 C C . TYR A 1 49 ? -11.697 -8.140 -1.898 1.00 0.00 49 TYR A C 4
ATOM 4738 O O . TYR A 1 49 ? -10.755 -8.885 -1.713 1.00 0.00 49 TYR A O 4
ATOM 4756 N N . ASP A 1 50 ? -12.737 -8.510 -2.590 1.00 0.00 50 ASP A N 4
ATOM 4757 C CA . ASP A 1 50 ? -12.812 -9.871 -3.177 1.00 0.00 50 ASP A CA 4
ATOM 4758 C C . ASP A 1 50 ? -12.101 -9.882 -4.528 1.00 0.00 50 ASP A C 4
ATOM 4759 O O . ASP A 1 50 ? -11.653 -10.909 -4.992 1.00 0.00 50 ASP A O 4
ATOM 4768 N N . LEU A 1 51 ? -12.007 -8.745 -5.170 1.00 0.00 51 LEU A N 4
ATOM 4769 C CA . LEU A 1 51 ? -11.341 -8.684 -6.505 1.00 0.00 51 LEU A CA 4
ATOM 4770 C C . LEU A 1 51 ? -9.892 -8.238 -6.341 1.00 0.00 51 LEU A C 4
ATOM 4771 O O . LEU A 1 51 ? -9.594 -7.215 -5.758 1.00 0.00 51 LEU A O 4
ATOM 4787 N N . GLU A 1 52 ? -8.994 -9.016 -6.871 1.00 0.00 52 GLU A N 4
ATOM 4788 C CA . GLU A 1 52 ? -7.550 -8.682 -6.783 1.00 0.00 52 GLU A CA 4
ATOM 4789 C C . GLU A 1 52 ? -7.273 -7.432 -7.624 1.00 0.00 52 GLU A C 4
ATOM 4790 O O . GLU A 1 52 ? -6.424 -6.627 -7.301 1.00 0.00 52 GLU A O 4
ATOM 4802 N N . ALA A 1 53 ? -7.989 -7.275 -8.704 1.00 0.00 53 ALA A N 4
ATOM 4803 C CA . ALA A 1 53 ? -7.784 -6.092 -9.582 1.00 0.00 53 ALA A CA 4
ATOM 4804 C C . ALA A 1 53 ? -8.057 -4.806 -8.800 1.00 0.00 53 ALA A C 4
ATOM 4805 O O . ALA A 1 53 ? -7.286 -3.867 -8.839 1.00 0.00 53 ALA A O 4
ATOM 4812 N N . ASP A 1 54 ? -9.148 -4.762 -8.090 1.00 0.00 54 ASP A N 4
ATOM 4813 C CA . ASP A 1 54 ? -9.485 -3.547 -7.306 1.00 0.00 54 ASP A CA 4
ATOM 4814 C C . ASP A 1 54 ? -8.432 -3.338 -6.219 1.00 0.00 54 ASP A C 4
ATOM 4815 O O . ASP A 1 54 ? -8.093 -2.222 -5.876 1.00 0.00 54 ASP A O 4
ATOM 4824 N N . ALA A 1 55 ? -7.914 -4.404 -5.679 1.00 0.00 55 ALA A N 4
ATOM 4825 C CA . ALA A 1 55 ? -6.884 -4.279 -4.613 1.00 0.00 55 ALA A CA 4
ATOM 4826 C C . ALA A 1 55 ? -5.682 -3.504 -5.152 1.00 0.00 55 ALA A C 4
ATOM 4827 O O . ALA A 1 55 ? -5.133 -2.653 -4.482 1.00 0.00 55 ALA A O 4
ATOM 4834 N N . GLU A 1 56 ? -5.274 -3.789 -6.358 1.00 0.00 56 GLU A N 4
ATOM 4835 C CA . GLU A 1 56 ? -4.108 -3.069 -6.941 1.00 0.00 56 GLU A CA 4
ATOM 4836 C C . GLU A 1 56 ? -4.440 -1.585 -7.098 1.00 0.00 56 GLU A C 4
ATOM 4837 O O . GLU A 1 56 ? -3.682 -0.721 -6.698 1.00 0.00 56 GLU A O 4
ATOM 4849 N N . ARG A 1 57 ? -5.569 -1.285 -7.682 1.00 0.00 57 ARG A N 4
ATOM 4850 C CA . ARG A 1 57 ? -5.957 0.137 -7.881 1.00 0.00 57 ARG A CA 4
ATOM 4851 C C . ARG A 1 57 ? -6.139 0.810 -6.519 1.00 0.00 57 ARG A C 4
ATOM 4852 O O . ARG A 1 57 ? -5.690 1.917 -6.298 1.00 0.00 57 ARG A O 4
ATOM 4873 N N . VAL A 1 58 ? -6.790 0.146 -5.604 1.00 0.00 58 VAL A N 4
ATOM 4874 C CA . VAL A 1 58 ? -7.003 0.738 -4.257 1.00 0.00 58 VAL A CA 4
ATOM 4875 C C . VAL A 1 58 ? -5.651 0.927 -3.569 1.00 0.00 58 VAL A C 4
ATOM 4876 O O . VAL A 1 58 ? -5.403 1.935 -2.944 1.00 0.00 58 VAL A O 4
ATOM 4889 N N . SER A 1 59 ? -4.776 -0.035 -3.678 1.00 0.00 59 SER A N 4
ATOM 4890 C CA . SER A 1 59 ? -3.446 0.095 -3.024 1.00 0.00 59 SER A CA 4
ATOM 4891 C C . SER A 1 59 ? -2.803 1.417 -3.438 1.00 0.00 59 SER A C 4
ATOM 4892 O O . SER A 1 59 ? -2.242 2.122 -2.621 1.00 0.00 59 SER A O 4
ATOM 4900 N N . ILE A 1 60 ? -2.885 1.767 -4.692 1.00 0.00 60 ILE A N 4
ATOM 4901 C CA . ILE A 1 60 ? -2.277 3.048 -5.141 1.00 0.00 60 ILE A CA 4
ATOM 4902 C C . ILE A 1 60 ? -2.995 4.216 -4.456 1.00 0.00 60 ILE A C 4
ATOM 4903 O O . ILE A 1 60 ? -2.372 5.137 -3.960 1.00 0.00 60 ILE A O 4
ATOM 4919 N N . ALA A 1 61 ? -4.301 4.176 -4.415 1.00 0.00 61 ALA A N 4
ATOM 4920 C CA . ALA A 1 61 ? -5.067 5.274 -3.761 1.00 0.00 61 ALA A CA 4
ATOM 4921 C C . ALA A 1 61 ? -4.758 5.297 -2.263 1.00 0.00 61 ALA A C 4
ATOM 4922 O O . ALA A 1 61 ? -4.452 6.331 -1.694 1.00 0.00 61 ALA A O 4
ATOM 4929 N N . CYS A 1 62 ? -4.830 4.163 -1.623 1.00 0.00 62 CYS A N 4
ATOM 4930 C CA . CYS A 1 62 ? -4.546 4.104 -0.166 1.00 0.00 62 CYS A CA 4
ATOM 4931 C C . CYS A 1 62 ? -3.105 4.533 0.080 1.00 0.00 62 CYS A C 4
ATOM 4932 O O . CYS A 1 62 ? -2.819 5.295 0.981 1.00 0.00 62 CYS A O 4
ATOM 4940 N N . ALA A 1 63 ? -2.195 4.065 -0.729 1.00 0.00 63 ALA A N 4
ATOM 4941 C CA . ALA A 1 63 ? -0.771 4.444 -0.548 1.00 0.00 63 ALA A CA 4
ATOM 4942 C C . ALA A 1 63 ? -0.667 5.959 -0.407 1.00 0.00 63 ALA A C 4
ATOM 4943 O O . ALA A 1 63 ? 0.057 6.464 0.429 1.00 0.00 63 ALA A O 4
ATOM 4950 N N . LYS A 1 64 ? -1.392 6.689 -1.207 1.00 0.00 64 LYS A N 4
ATOM 4951 C CA . LYS A 1 64 ? -1.337 8.171 -1.108 1.00 0.00 64 LYS A CA 4
ATOM 4952 C C . LYS A 1 64 ? -1.838 8.604 0.274 1.00 0.00 64 LYS A C 4
ATOM 4953 O O . LYS A 1 64 ? -1.263 9.466 0.909 1.00 0.00 64 LYS A O 4
ATOM 4972 N N . ILE A 1 65 ? -2.912 8.016 0.736 1.00 0.00 65 ILE A N 4
ATOM 4973 C CA . ILE A 1 65 ? -3.465 8.390 2.072 1.00 0.00 65 ILE A CA 4
ATOM 4974 C C . ILE A 1 65 ? -2.473 7.993 3.175 1.00 0.00 65 ILE A C 4
ATOM 4975 O O . ILE A 1 65 ? -2.215 8.753 4.086 1.00 0.00 65 ILE A O 4
ATOM 4991 N N . ILE A 1 66 ? -1.928 6.809 3.107 1.00 0.00 66 ILE A N 4
ATOM 4992 C CA . ILE A 1 66 ? -0.973 6.363 4.158 1.00 0.00 66 ILE A CA 4
ATOM 4993 C C . ILE A 1 66 ? 0.262 7.274 4.136 1.00 0.00 66 ILE A C 4
ATOM 4994 O O . ILE A 1 66 ? 0.735 7.706 5.168 1.00 0.00 66 ILE A O 4
ATOM 5010 N N . ILE A 1 67 ? 0.781 7.575 2.979 1.00 0.00 67 ILE A N 4
ATOM 5011 C CA . ILE A 1 67 ? 1.977 8.459 2.915 1.00 0.00 67 ILE A CA 4
ATOM 5012 C C . ILE A 1 67 ? 1.612 9.837 3.472 1.00 0.00 67 ILE A C 4
ATOM 5013 O O . ILE A 1 67 ? 2.339 10.415 4.259 1.00 0.00 67 ILE A O 4
ATOM 5029 N N . ASP A 1 68 ? 0.483 10.359 3.078 1.00 0.00 68 ASP A N 4
ATOM 5030 C CA . ASP A 1 68 ? 0.054 11.690 3.583 1.00 0.00 68 ASP A CA 4
ATOM 5031 C C . ASP A 1 68 ? -0.204 11.609 5.087 1.00 0.00 68 ASP A C 4
ATOM 5032 O O . ASP A 1 68 ? 0.200 12.470 5.844 1.00 0.00 68 ASP A O 4
ATOM 5041 N N . SER A 1 69 ? -0.873 10.577 5.521 1.00 0.00 69 SER A N 4
ATOM 5042 C CA . SER A 1 69 ? -1.165 10.423 6.970 1.00 0.00 69 SER A CA 4
ATOM 5043 C C . SER A 1 69 ? 0.144 10.264 7.744 1.00 0.00 69 SER A C 4
ATOM 5044 O O . SER A 1 69 ? 0.283 10.746 8.847 1.00 0.00 69 SER A O 4
ATOM 5052 N N . HIS A 1 70 ? 1.102 9.585 7.178 1.00 0.00 70 HIS A N 4
ATOM 5053 C CA . HIS A 1 70 ? 2.392 9.394 7.891 1.00 0.00 70 HIS A CA 4
ATOM 5054 C C . HIS A 1 70 ? 2.997 10.759 8.229 1.00 0.00 70 HIS A C 4
ATOM 5055 O O . HIS A 1 70 ? 3.380 11.014 9.353 1.00 0.00 70 HIS A O 4
ATOM 5069 N N . LEU A 1 71 ? 3.094 11.628 7.264 1.00 0.00 71 LEU A N 4
ATOM 5070 C CA . LEU A 1 71 ? 3.684 12.969 7.528 1.00 0.00 71 LEU A CA 4
ATOM 5071 C C . LEU A 1 71 ? 2.780 13.767 8.470 1.00 0.00 71 LEU A C 4
ATOM 5072 O O . LEU A 1 71 ? 3.248 14.437 9.368 1.00 0.00 71 LEU A O 4
ATOM 5088 N N . ASP A 1 72 ? 1.491 13.710 8.265 1.00 0.00 72 ASP A N 4
ATOM 5089 C CA . ASP A 1 72 ? 0.554 14.478 9.138 1.00 0.00 72 ASP A CA 4
ATOM 5090 C C . ASP A 1 72 ? 0.118 13.623 10.329 1.00 0.00 72 ASP A C 4
ATOM 5091 O O . ASP A 1 72 ? 0.432 13.918 11.464 1.00 0.00 72 ASP A O 4
ATOM 5100 N N . ARG A 1 73 ? -0.631 12.583 10.071 1.00 0.00 73 ARG A N 4
ATOM 5101 C CA . ARG A 1 73 ? -1.135 11.710 11.171 1.00 0.00 73 ARG A CA 4
ATOM 5102 C C . ARG A 1 73 ? 0.030 11.122 11.976 1.00 0.00 73 ARG A C 4
ATOM 5103 O O . ARG A 1 73 ? 1.013 11.780 12.247 1.00 0.00 73 ARG A O 4
ATOM 5124 N N . HIS A 1 74 ? -0.096 9.882 12.374 1.00 0.00 74 HIS A N 4
ATOM 5125 C CA . HIS A 1 74 ? 0.972 9.230 13.184 1.00 0.00 74 HIS A CA 4
ATOM 5126 C C . HIS A 1 74 ? 2.237 9.052 12.348 1.00 0.00 74 HIS A C 4
ATOM 5127 O O . HIS A 1 74 ? 2.180 8.778 11.167 1.00 0.00 74 HIS A O 4
ATOM 5141 N N . ASP A 1 75 ? 3.382 9.195 12.961 1.00 0.00 75 ASP A N 4
ATOM 5142 C CA . ASP A 1 75 ? 4.666 9.026 12.220 1.00 0.00 75 ASP A CA 4
ATOM 5143 C C . ASP A 1 75 ? 5.134 7.575 12.352 1.00 0.00 75 ASP A C 4
ATOM 5144 O O . ASP A 1 75 ? 6.202 7.211 11.901 1.00 0.00 75 ASP A O 4
ATOM 5153 N N . GLN A 1 76 ? 4.336 6.744 12.968 1.00 0.00 76 GLN A N 4
ATOM 5154 C CA . GLN A 1 76 ? 4.719 5.315 13.134 1.00 0.00 76 GLN A CA 4
ATOM 5155 C C . GLN A 1 76 ? 4.799 4.642 11.762 1.00 0.00 76 GLN A C 4
ATOM 5156 O O . GLN A 1 76 ? 5.675 3.840 11.506 1.00 0.00 76 GLN A O 4
ATOM 5170 N N . GLY A 1 77 ? 3.886 4.954 10.880 1.00 0.00 77 GLY A N 4
ATOM 5171 C CA . GLY A 1 77 ? 3.902 4.322 9.529 1.00 0.00 77 GLY A CA 4
ATOM 5172 C C . GLY A 1 77 ? 5.105 4.819 8.721 1.00 0.00 77 GLY A C 4
ATOM 5173 O O . GLY A 1 77 ? 5.483 5.971 8.794 1.00 0.00 77 GLY A O 4
ATOM 5177 N N . LEU A 1 78 ? 5.700 3.953 7.943 1.00 0.00 78 LEU A N 4
ATOM 5178 C CA . LEU A 1 78 ? 6.872 4.357 7.115 1.00 0.00 78 LEU A CA 4
ATOM 5179 C C . LEU A 1 78 ? 7.947 4.967 8.019 1.00 0.00 78 LEU A C 4
ATOM 5180 O O . LEU A 1 78 ? 8.818 5.684 7.570 1.00 0.00 78 LEU A O 4
ATOM 5196 N N . ALA A 1 79 ? 7.892 4.677 9.294 1.00 0.00 79 ALA A N 4
ATOM 5197 C CA . ALA A 1 79 ? 8.906 5.227 10.238 1.00 0.00 79 ALA A CA 4
ATOM 5198 C C . ALA A 1 79 ? 10.290 4.685 9.880 1.00 0.00 79 ALA A C 4
ATOM 5199 O O . ALA A 1 79 ? 11.280 5.384 9.960 1.00 0.00 79 ALA A O 4
ATOM 5206 N N . ASP A 1 80 ? 10.365 3.444 9.483 1.00 0.00 80 ASP A N 4
ATOM 5207 C CA . ASP A 1 80 ? 11.681 2.851 9.121 1.00 0.00 80 ASP A CA 4
ATOM 5208 C C . ASP A 1 80 ? 12.261 3.594 7.920 1.00 0.00 80 ASP A C 4
ATOM 5209 O O . ASP A 1 80 ? 13.453 3.811 7.832 1.00 0.00 80 ASP A O 4
ATOM 5218 N N . LEU A 1 81 ? 11.430 3.983 6.994 1.00 0.00 81 LEU A N 4
ATOM 5219 C CA . LEU A 1 81 ? 11.933 4.704 5.794 1.00 0.00 81 LEU A CA 4
ATOM 5220 C C . LEU A 1 81 ? 12.110 6.186 6.128 1.00 0.00 81 LEU A C 4
ATOM 5221 O O . LEU A 1 81 ? 12.580 6.960 5.319 1.00 0.00 81 LEU A O 4
ATOM 5237 N N . GLY A 1 82 ? 11.741 6.586 7.314 1.00 0.00 82 GLY A N 4
ATOM 5238 C CA . GLY A 1 82 ? 11.893 8.019 7.694 1.00 0.00 82 GLY A CA 4
ATOM 5239 C C . GLY A 1 82 ? 11.089 8.298 8.966 1.00 0.00 82 GLY A C 4
ATOM 5240 O O . GLY A 1 82 ? 9.876 8.182 8.914 1.00 0.00 82 GLY A O 4
ATOM 5245 N N . MET A 1 1 ? 7.003 5.247 -14.827 1.00 0.00 1 MET A N 5
ATOM 5246 C CA . MET A 1 1 ? 6.963 4.013 -15.665 1.00 0.00 1 MET A CA 5
ATOM 5247 C C . MET A 1 1 ? 6.215 2.911 -14.913 1.00 0.00 1 MET A C 5
ATOM 5248 O O . MET A 1 1 ? 5.041 2.680 -15.127 1.00 0.00 1 MET A O 5
ATOM 5264 N N . ASN A 1 2 ? 6.896 2.225 -14.035 1.00 0.00 2 ASN A N 5
ATOM 5265 C CA . ASN A 1 2 ? 6.243 1.132 -13.258 1.00 0.00 2 ASN A CA 5
ATOM 5266 C C . ASN A 1 2 ? 5.652 1.700 -11.965 1.00 0.00 2 ASN A C 5
ATOM 5267 O O . ASN A 1 2 ? 4.449 1.808 -11.810 1.00 0.00 2 ASN A O 5
ATOM 5278 N N . VAL A 1 3 ? 6.492 2.047 -11.027 1.00 0.00 3 VAL A N 5
ATOM 5279 C CA . VAL A 1 3 ? 5.983 2.591 -9.735 1.00 0.00 3 VAL A CA 5
ATOM 5280 C C . VAL A 1 3 ? 5.576 4.057 -9.896 1.00 0.00 3 VAL A C 5
ATOM 5281 O O . VAL A 1 3 ? 6.130 4.789 -10.694 1.00 0.00 3 VAL A O 5
ATOM 5294 N N . ALA A 1 4 ? 4.602 4.486 -9.138 1.00 0.00 4 ALA A N 5
ATOM 5295 C CA . ALA A 1 4 ? 4.138 5.898 -9.235 1.00 0.00 4 ALA A CA 5
ATOM 5296 C C . ALA A 1 4 ? 4.884 6.755 -8.212 1.00 0.00 4 ALA A C 5
ATOM 5297 O O . ALA A 1 4 ? 5.326 6.275 -7.187 1.00 0.00 4 ALA A O 5
ATOM 5304 N N . HIS A 1 5 ? 5.027 8.026 -8.491 1.00 0.00 5 HIS A N 5
ATOM 5305 C CA . HIS A 1 5 ? 5.747 8.936 -7.552 1.00 0.00 5 HIS A CA 5
ATOM 5306 C C . HIS A 1 5 ? 4.740 9.789 -6.786 1.00 0.00 5 HIS A C 5
ATOM 5307 O O . HIS A 1 5 ? 3.878 10.423 -7.361 1.00 0.00 5 HIS A O 5
ATOM 5321 N N . TYR A 1 6 ? 4.848 9.812 -5.482 1.00 0.00 6 TYR A N 5
ATOM 5322 C CA . TYR A 1 6 ? 3.906 10.624 -4.665 1.00 0.00 6 TYR A CA 5
ATOM 5323 C C . TYR A 1 6 ? 4.654 11.239 -3.480 1.00 0.00 6 TYR A C 5
ATOM 5324 O O . TYR A 1 6 ? 5.234 10.546 -2.667 1.00 0.00 6 TYR A O 5
ATOM 5342 N N . ARG A 1 7 ? 4.632 12.541 -3.384 1.00 0.00 7 ARG A N 5
ATOM 5343 C CA . ARG A 1 7 ? 5.327 13.243 -2.264 1.00 0.00 7 ARG A CA 5
ATOM 5344 C C . ARG A 1 7 ? 6.798 12.812 -2.202 1.00 0.00 7 ARG A C 5
ATOM 5345 O O . ARG A 1 7 ? 7.446 12.903 -1.174 1.00 0.00 7 ARG A O 5
ATOM 5366 N N . GLY A 1 8 ? 7.335 12.371 -3.304 1.00 0.00 8 GLY A N 5
ATOM 5367 C CA . GLY A 1 8 ? 8.767 11.955 -3.328 1.00 0.00 8 GLY A CA 5
ATOM 5368 C C . GLY A 1 8 ? 8.880 10.486 -2.929 1.00 0.00 8 GLY A C 5
ATOM 5369 O O . GLY A 1 8 ? 9.965 9.950 -2.807 1.00 0.00 8 GLY A O 5
ATOM 5373 N N . TYR A 1 9 ? 7.763 9.829 -2.723 1.00 0.00 9 TYR A N 5
ATOM 5374 C CA . TYR A 1 9 ? 7.788 8.386 -2.328 1.00 0.00 9 TYR A CA 5
ATOM 5375 C C . TYR A 1 9 ? 7.286 7.519 -3.484 1.00 0.00 9 TYR A C 5
ATOM 5376 O O . TYR A 1 9 ? 6.341 7.859 -4.171 1.00 0.00 9 TYR A O 5
ATOM 5394 N N . GLU A 1 10 ? 7.919 6.396 -3.704 1.00 0.00 10 GLU A N 5
ATOM 5395 C CA . GLU A 1 10 ? 7.495 5.496 -4.812 1.00 0.00 10 GLU A CA 5
ATOM 5396 C C . GLU A 1 10 ? 6.406 4.552 -4.315 1.00 0.00 10 GLU A C 5
ATOM 5397 O O . GLU A 1 10 ? 6.416 4.121 -3.177 1.00 0.00 10 GLU A O 5
ATOM 5409 N N . ILE A 1 11 ? 5.465 4.224 -5.167 1.00 0.00 11 ILE A N 5
ATOM 5410 C CA . ILE A 1 11 ? 4.359 3.304 -4.771 1.00 0.00 11 ILE A CA 5
ATOM 5411 C C . ILE A 1 11 ? 4.325 2.114 -5.722 1.00 0.00 11 ILE A C 5
ATOM 5412 O O . ILE A 1 11 ? 4.364 2.271 -6.927 1.00 0.00 11 ILE A O 5
ATOM 5428 N N . GLU A 1 12 ? 4.253 0.922 -5.184 1.00 0.00 12 GLU A N 5
ATOM 5429 C CA . GLU A 1 12 ? 4.214 -0.303 -6.037 1.00 0.00 12 GLU A CA 5
ATOM 5430 C C . GLU A 1 12 ? 2.863 -1.012 -5.831 1.00 0.00 12 GLU A C 5
ATOM 5431 O O . GLU A 1 12 ? 2.565 -1.443 -4.736 1.00 0.00 12 GLU A O 5
ATOM 5443 N N . PRO A 1 13 ? 2.049 -1.138 -6.861 1.00 0.00 13 PRO A N 5
ATOM 5444 C CA . PRO A 1 13 ? 0.718 -1.805 -6.746 1.00 0.00 13 PRO A CA 5
ATOM 5445 C C . PRO A 1 13 ? 0.820 -3.334 -6.706 1.00 0.00 13 PRO A C 5
ATOM 5446 O O . PRO A 1 13 ? 1.762 -3.924 -7.201 1.00 0.00 13 PRO A O 5
ATOM 5457 N N . GLY A 1 14 ? -0.151 -3.980 -6.126 1.00 0.00 14 GLY A N 5
ATOM 5458 C CA . GLY A 1 14 ? -0.115 -5.464 -6.061 1.00 0.00 14 GLY A CA 5
ATOM 5459 C C . GLY A 1 14 ? -1.249 -5.964 -5.168 1.00 0.00 14 GLY A C 5
ATOM 5460 O O . GLY A 1 14 ? -2.184 -5.248 -4.869 1.00 0.00 14 GLY A O 5
ATOM 5464 N N . HIS A 1 15 ? -1.179 -7.195 -4.737 1.00 0.00 15 HIS A N 5
ATOM 5465 C CA . HIS A 1 15 ? -2.255 -7.741 -3.866 1.00 0.00 15 HIS A CA 5
ATOM 5466 C C . HIS A 1 15 ? -1.670 -8.819 -2.954 1.00 0.00 15 HIS A C 5
ATOM 5467 O O . HIS A 1 15 ? -0.773 -9.544 -3.332 1.00 0.00 15 HIS A O 5
ATOM 5481 N N . GLN A 1 16 ? -2.176 -8.938 -1.755 1.00 0.00 16 GLN A N 5
ATOM 5482 C CA . GLN A 1 16 ? -1.653 -9.977 -0.827 1.00 0.00 16 GLN A CA 5
ATOM 5483 C C . GLN A 1 16 ? -2.611 -10.145 0.354 1.00 0.00 16 GLN A C 5
ATOM 5484 O O . GLN A 1 16 ? -3.357 -9.244 0.701 1.00 0.00 16 GLN A O 5
ATOM 5498 N N . TYR A 1 17 ? -2.589 -11.301 0.973 1.00 0.00 17 TYR A N 5
ATOM 5499 C CA . TYR A 1 17 ? -3.484 -11.564 2.137 1.00 0.00 17 TYR A CA 5
ATOM 5500 C C . TYR A 1 17 ? -2.668 -11.574 3.426 1.00 0.00 17 TYR A C 5
ATOM 5501 O O . TYR A 1 17 ? -1.602 -12.156 3.495 1.00 0.00 17 TYR A O 5
ATOM 5519 N N . ARG A 1 18 ? -3.161 -10.931 4.452 1.00 0.00 18 ARG A N 5
ATOM 5520 C CA . ARG A 1 18 ? -2.415 -10.895 5.744 1.00 0.00 18 ARG A CA 5
ATOM 5521 C C . ARG A 1 18 ? -2.938 -11.988 6.681 1.00 0.00 18 ARG A C 5
ATOM 5522 O O . ARG A 1 18 ? -4.126 -12.226 6.789 1.00 0.00 18 ARG A O 5
ATOM 5543 N N . ASP A 1 19 ? -2.042 -12.655 7.352 1.00 0.00 19 ASP A N 5
ATOM 5544 C CA . ASP A 1 19 ? -2.434 -13.739 8.295 1.00 0.00 19 ASP A CA 5
ATOM 5545 C C . ASP A 1 19 ? -3.184 -13.129 9.485 1.00 0.00 19 ASP A C 5
ATOM 5546 O O . ASP A 1 19 ? -3.931 -13.797 10.177 1.00 0.00 19 ASP A O 5
ATOM 5555 N N . ASP A 1 20 ? -2.982 -11.866 9.727 1.00 0.00 20 ASP A N 5
ATOM 5556 C CA . ASP A 1 20 ? -3.670 -11.201 10.870 1.00 0.00 20 ASP A CA 5
ATOM 5557 C C . ASP A 1 20 ? -5.188 -11.237 10.658 1.00 0.00 20 ASP A C 5
ATOM 5558 O O . ASP A 1 20 ? -5.944 -11.538 11.564 1.00 0.00 20 ASP A O 5
ATOM 5567 N N . ILE A 1 21 ? -5.633 -10.937 9.462 1.00 0.00 21 ILE A N 5
ATOM 5568 C CA . ILE A 1 21 ? -7.100 -10.957 9.152 1.00 0.00 21 ILE A CA 5
ATOM 5569 C C . ILE A 1 21 ? -7.367 -12.066 8.127 1.00 0.00 21 ILE A C 5
ATOM 5570 O O . ILE A 1 21 ? -8.487 -12.296 7.710 1.00 0.00 21 ILE A O 5
ATOM 5586 N N . ARG A 1 22 ? -6.333 -12.759 7.728 1.00 0.00 22 ARG A N 5
ATOM 5587 C CA . ARG A 1 22 ? -6.489 -13.863 6.732 1.00 0.00 22 ARG A CA 5
ATOM 5588 C C . ARG A 1 22 ? -7.420 -13.426 5.599 1.00 0.00 22 ARG A C 5
ATOM 5589 O O . ARG A 1 22 ? -8.245 -14.188 5.131 1.00 0.00 22 ARG A O 5
ATOM 5610 N N . LYS A 1 23 ? -7.285 -12.206 5.147 1.00 0.00 23 LYS A N 5
ATOM 5611 C CA . LYS A 1 23 ? -8.150 -11.706 4.035 1.00 0.00 23 LYS A CA 5
ATOM 5612 C C . LYS A 1 23 ? -7.306 -10.926 3.036 1.00 0.00 23 LYS A C 5
ATOM 5613 O O . LYS A 1 23 ? -6.217 -10.473 3.338 1.00 0.00 23 LYS A O 5
ATOM 5632 N N . TYR A 1 24 ? -7.805 -10.777 1.837 1.00 0.00 24 TYR A N 5
ATOM 5633 C CA . TYR A 1 24 ? -7.048 -10.044 0.790 1.00 0.00 24 TYR A CA 5
ATOM 5634 C C . TYR A 1 24 ? -7.352 -8.556 0.883 1.00 0.00 24 TYR A C 5
ATOM 5635 O O . TYR A 1 24 ? -8.485 -8.127 0.735 1.00 0.00 24 TYR A O 5
ATOM 5653 N N . VAL A 1 25 ? -6.331 -7.767 1.127 1.00 0.00 25 VAL A N 5
ATOM 5654 C CA . VAL A 1 25 ? -6.516 -6.290 1.248 1.00 0.00 25 VAL A CA 5
ATOM 5655 C C . VAL A 1 25 ? -5.475 -5.582 0.372 1.00 0.00 25 VAL A C 5
ATOM 5656 O O . VAL A 1 25 ? -4.413 -6.118 0.125 1.00 0.00 25 VAL A O 5
ATOM 5669 N N . PRO A 1 26 ? -5.767 -4.388 -0.100 1.00 0.00 26 PRO A N 5
ATOM 5670 C CA . PRO A 1 26 ? -4.817 -3.633 -0.956 1.00 0.00 26 PRO A CA 5
ATOM 5671 C C . PRO A 1 26 ? -3.382 -3.752 -0.433 1.00 0.00 26 PRO A C 5
ATOM 5672 O O . PRO A 1 26 ? -3.062 -3.283 0.640 1.00 0.00 26 PRO A O 5
ATOM 5683 N N . TYR A 1 27 ? -2.523 -4.389 -1.186 1.00 0.00 27 TYR A N 5
ATOM 5684 C CA . TYR A 1 27 ? -1.109 -4.560 -0.746 1.00 0.00 27 TYR A CA 5
ATOM 5685 C C . TYR A 1 27 ? -0.191 -3.732 -1.638 1.00 0.00 27 TYR A C 5
ATOM 5686 O O . TYR A 1 27 ? -0.145 -3.911 -2.840 1.00 0.00 27 TYR A O 5
ATOM 5704 N N . ALA A 1 28 ? 0.550 -2.825 -1.057 1.00 0.00 28 ALA A N 5
ATOM 5705 C CA . ALA A 1 28 ? 1.477 -1.984 -1.870 1.00 0.00 28 ALA A CA 5
ATOM 5706 C C . ALA A 1 28 ? 2.752 -1.731 -1.067 1.00 0.00 28 ALA A C 5
ATOM 5707 O O . ALA A 1 28 ? 2.753 -1.771 0.149 1.00 0.00 28 ALA A O 5
ATOM 5714 N N . LEU A 1 29 ? 3.837 -1.471 -1.748 1.00 0.00 29 LEU A N 5
ATOM 5715 C CA . LEU A 1 29 ? 5.133 -1.210 -1.055 1.00 0.00 29 LEU A CA 5
ATOM 5716 C C . LEU A 1 29 ? 5.523 0.247 -1.266 1.00 0.00 29 LEU A C 5
ATOM 5717 O O . LEU A 1 29 ? 5.487 0.757 -2.370 1.00 0.00 29 LEU A O 5
ATOM 5733 N N . ILE A 1 30 ? 5.902 0.918 -0.210 1.00 0.00 30 ILE A N 5
ATOM 5734 C CA . ILE A 1 30 ? 6.312 2.348 -0.313 1.00 0.00 30 ILE A CA 5
ATOM 5735 C C . ILE A 1 30 ? 7.798 2.454 -0.002 1.00 0.00 30 ILE A C 5
ATOM 5736 O O . ILE A 1 30 ? 8.277 1.910 0.974 1.00 0.00 30 ILE A O 5
ATOM 5752 N N . ARG A 1 31 ? 8.535 3.148 -0.831 1.00 0.00 31 ARG A N 5
ATOM 5753 C CA . ARG A 1 31 ? 10.002 3.290 -0.599 1.00 0.00 31 ARG A CA 5
ATOM 5754 C C . ARG A 1 31 ? 10.407 4.753 -0.750 1.00 0.00 31 ARG A C 5
ATOM 5755 O O . ARG A 1 31 ? 9.981 5.439 -1.658 1.00 0.00 31 ARG A O 5
ATOM 5776 N N . LYS A 1 32 ? 11.233 5.232 0.139 1.00 0.00 32 LYS A N 5
ATOM 5777 C CA . LYS A 1 32 ? 11.672 6.650 0.060 1.00 0.00 32 LYS A CA 5
ATOM 5778 C C . LYS A 1 32 ? 12.784 6.789 -0.980 1.00 0.00 32 LYS A C 5
ATOM 5779 O O . LYS A 1 32 ? 13.709 6.002 -1.035 1.00 0.00 32 LYS A O 5
ATOM 5798 N N . VAL A 1 33 ? 12.685 7.783 -1.818 1.00 0.00 33 VAL A N 5
ATOM 5799 C CA . VAL A 1 33 ? 13.713 7.986 -2.875 1.00 0.00 33 VAL A CA 5
ATOM 5800 C C . VAL A 1 33 ? 14.917 8.747 -2.313 1.00 0.00 33 VAL A C 5
ATOM 5801 O O . VAL A 1 33 ? 14.773 9.782 -1.691 1.00 0.00 33 VAL A O 5
ATOM 5814 N N . GLY A 1 34 ? 16.107 8.245 -2.545 1.00 0.00 34 GLY A N 5
ATOM 5815 C CA . GLY A 1 34 ? 17.342 8.929 -2.046 1.00 0.00 34 GLY A CA 5
ATOM 5816 C C . GLY A 1 34 ? 18.184 7.941 -1.245 1.00 0.00 34 GLY A C 5
ATOM 5817 O O . GLY A 1 34 ? 19.378 7.826 -1.444 1.00 0.00 34 GLY A O 5
ATOM 5821 N N . VAL A 1 35 ? 17.579 7.232 -0.328 1.00 0.00 35 VAL A N 5
ATOM 5822 C CA . VAL A 1 35 ? 18.362 6.262 0.495 1.00 0.00 35 VAL A CA 5
ATOM 5823 C C . VAL A 1 35 ? 18.330 4.864 -0.158 1.00 0.00 35 VAL A C 5
ATOM 5824 O O . VAL A 1 35 ? 17.379 4.521 -0.831 1.00 0.00 35 VAL A O 5
ATOM 5837 N N . PRO A 1 36 ? 19.353 4.050 0.045 1.00 0.00 36 PRO A N 5
ATOM 5838 C CA . PRO A 1 36 ? 19.404 2.669 -0.530 1.00 0.00 36 PRO A CA 5
ATOM 5839 C C . PRO A 1 36 ? 18.119 1.866 -0.282 1.00 0.00 36 PRO A C 5
ATOM 5840 O O . PRO A 1 36 ? 17.104 2.391 0.134 1.00 0.00 36 PRO A O 5
ATOM 5851 N N . ASP A 1 37 ? 18.169 0.591 -0.538 1.00 0.00 37 ASP A N 5
ATOM 5852 C CA . ASP A 1 37 ? 16.969 -0.262 -0.325 1.00 0.00 37 ASP A CA 5
ATOM 5853 C C . ASP A 1 37 ? 16.883 -0.654 1.154 1.00 0.00 37 ASP A C 5
ATOM 5854 O O . ASP A 1 37 ? 17.471 -1.625 1.592 1.00 0.00 37 ASP A O 5
ATOM 5863 N N . ARG A 1 38 ? 16.153 0.110 1.928 1.00 0.00 38 ARG A N 5
ATOM 5864 C CA . ARG A 1 38 ? 16.017 -0.188 3.385 1.00 0.00 38 ARG A CA 5
ATOM 5865 C C . ARG A 1 38 ? 14.816 -1.094 3.623 1.00 0.00 38 ARG A C 5
ATOM 5866 O O . ARG A 1 38 ? 13.942 -1.225 2.788 1.00 0.00 38 ARG A O 5
ATOM 5887 N N . THR A 1 39 ? 14.776 -1.736 4.756 1.00 0.00 39 THR A N 5
ATOM 5888 C CA . THR A 1 39 ? 13.643 -2.654 5.052 1.00 0.00 39 THR A CA 5
ATOM 5889 C C . THR A 1 39 ? 12.306 -1.973 4.681 1.00 0.00 39 THR A C 5
ATOM 5890 O O . THR A 1 39 ? 11.886 -1.045 5.343 1.00 0.00 39 THR A O 5
ATOM 5901 N N . PRO A 1 40 ? 11.642 -2.409 3.628 1.00 0.00 40 PRO A N 5
ATOM 5902 C CA . PRO A 1 40 ? 10.357 -1.791 3.187 1.00 0.00 40 PRO A CA 5
ATOM 5903 C C . PRO A 1 40 ? 9.177 -2.194 4.068 1.00 0.00 40 PRO A C 5
ATOM 5904 O O . PRO A 1 40 ? 9.185 -3.241 4.686 1.00 0.00 40 PRO A O 5
ATOM 5915 N N . ILE A 1 41 ? 8.160 -1.364 4.127 1.00 0.00 41 ILE A N 5
ATOM 5916 C CA . ILE A 1 41 ? 6.964 -1.686 4.962 1.00 0.00 41 ILE A CA 5
ATOM 5917 C C . ILE A 1 41 ? 5.710 -1.701 4.071 1.00 0.00 41 ILE A C 5
ATOM 5918 O O . ILE A 1 41 ? 5.482 -0.772 3.321 1.00 0.00 41 ILE A O 5
ATOM 5934 N N . PRO A 1 42 ? 4.899 -2.736 4.141 1.00 0.00 42 PRO A N 5
ATOM 5935 C CA . PRO A 1 42 ? 3.663 -2.833 3.311 1.00 0.00 42 PRO A CA 5
ATOM 5936 C C . PRO A 1 42 ? 2.573 -1.858 3.767 1.00 0.00 42 PRO A C 5
ATOM 5937 O O . PRO A 1 42 ? 2.461 -1.533 4.933 1.00 0.00 42 PRO A O 5
ATOM 5948 N N . THR A 1 43 ? 1.767 -1.396 2.841 1.00 0.00 43 THR A N 5
ATOM 5949 C CA . THR A 1 43 ? 0.668 -0.446 3.185 1.00 0.00 43 THR A CA 5
ATOM 5950 C C . THR A 1 43 ? -0.669 -1.069 2.800 1.00 0.00 43 THR A C 5
ATOM 5951 O O . THR A 1 43 ? -0.853 -1.554 1.694 1.00 0.00 43 THR A O 5
ATOM 5962 N N . THR A 1 44 ? -1.606 -1.065 3.715 1.00 0.00 44 THR A N 5
ATOM 5963 C CA . THR A 1 44 ? -2.948 -1.652 3.439 1.00 0.00 44 THR A CA 5
ATOM 5964 C C . THR A 1 44 ? -4.014 -0.770 4.057 1.00 0.00 44 THR A C 5
ATOM 5965 O O . THR A 1 44 ? -3.720 0.110 4.843 1.00 0.00 44 THR A O 5
ATOM 5976 N N . TYR A 1 45 ? -5.256 -0.989 3.704 1.00 0.00 45 TYR A N 5
ATOM 5977 C CA . TYR A 1 45 ? -6.354 -0.156 4.269 1.00 0.00 45 TYR A CA 5
ATOM 5978 C C . TYR A 1 45 ? -7.533 -1.063 4.682 1.00 0.00 45 TYR A C 5
ATOM 5979 O O . TYR A 1 45 ? -7.902 -1.951 3.942 1.00 0.00 45 TYR A O 5
ATOM 5997 N N . PRO A 1 46 ? -8.134 -0.840 5.840 1.00 0.00 46 PRO A N 5
ATOM 5998 C CA . PRO A 1 46 ? -9.303 -1.650 6.305 1.00 0.00 46 PRO A CA 5
ATOM 5999 C C . PRO A 1 46 ? -10.345 -1.856 5.194 1.00 0.00 46 PRO A C 5
ATOM 6000 O O . PRO A 1 46 ? -11.344 -1.169 5.123 1.00 0.00 46 PRO A O 5
ATOM 6011 N N . GLU A 1 47 ? -10.111 -2.804 4.333 1.00 0.00 47 GLU A N 5
ATOM 6012 C CA . GLU A 1 47 ? -11.068 -3.079 3.226 1.00 0.00 47 GLU A CA 5
ATOM 6013 C C . GLU A 1 47 ? -10.500 -4.202 2.366 1.00 0.00 47 GLU A C 5
ATOM 6014 O O . GLU A 1 47 ? -9.337 -4.197 2.011 1.00 0.00 47 GLU A O 5
ATOM 6026 N N . PHE A 1 48 ? -11.316 -5.170 2.028 1.00 0.00 48 PHE A N 5
ATOM 6027 C CA . PHE A 1 48 ? -10.845 -6.313 1.189 1.00 0.00 48 PHE A CA 5
ATOM 6028 C C . PHE A 1 48 ? -11.599 -6.316 -0.136 1.00 0.00 48 PHE A C 5
ATOM 6029 O O . PHE A 1 48 ? -12.627 -5.685 -0.288 1.00 0.00 48 PHE A O 5
ATOM 6046 N N . TYR A 1 49 ? -11.083 -7.024 -1.102 1.00 0.00 49 TYR A N 5
ATOM 6047 C CA . TYR A 1 49 ? -11.752 -7.079 -2.435 1.00 0.00 49 TYR A CA 5
ATOM 6048 C C . TYR A 1 49 ? -11.563 -8.466 -3.035 1.00 0.00 49 TYR A C 5
ATOM 6049 O O . TYR A 1 49 ? -12.433 -8.975 -3.712 1.00 0.00 49 TYR A O 5
ATOM 6067 N N . ASP A 1 50 ? -10.430 -9.066 -2.794 1.00 0.00 50 ASP A N 5
ATOM 6068 C 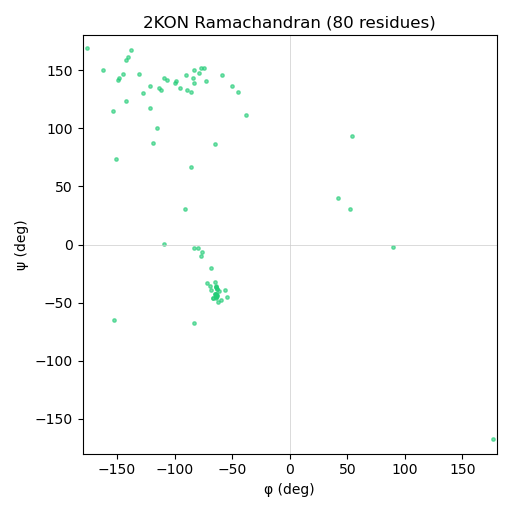CA . ASP A 1 50 ? -10.147 -10.424 -3.351 1.00 0.00 50 ASP A CA 5
ATOM 6069 C C . ASP A 1 50 ? -9.719 -10.282 -4.814 1.00 0.00 50 ASP A C 5
ATOM 6070 O O . ASP A 1 50 ? -9.127 -11.179 -5.387 1.00 0.00 50 ASP A O 5
ATOM 6079 N N . LEU A 1 51 ? -10.008 -9.163 -5.424 1.00 0.00 51 LEU A N 5
ATOM 6080 C CA . LEU A 1 51 ? -9.621 -8.964 -6.848 1.00 0.00 51 LEU A CA 5
ATOM 6081 C C . LEU A 1 51 ? -8.339 -8.146 -6.934 1.00 0.00 51 LEU A C 5
ATOM 6082 O O . LEU A 1 51 ? -8.224 -7.065 -6.393 1.00 0.00 51 LEU A O 5
ATOM 6098 N N . GLU A 1 52 ? -7.381 -8.676 -7.631 1.00 0.00 52 GLU A N 5
ATOM 6099 C CA . GLU A 1 52 ? -6.085 -7.973 -7.800 1.00 0.00 52 GLU A CA 5
ATOM 6100 C C . GLU A 1 52 ? -6.322 -6.668 -8.570 1.00 0.00 52 GLU A C 5
ATOM 6101 O O . GLU A 1 52 ? -5.639 -5.683 -8.368 1.00 0.00 52 GLU A O 5
ATOM 6113 N N . ALA A 1 53 ? -7.278 -6.659 -9.455 1.00 0.00 53 ALA A N 5
ATOM 6114 C CA . ALA A 1 53 ? -7.555 -5.422 -10.241 1.00 0.00 53 ALA A CA 5
ATOM 6115 C C . ALA A 1 53 ? -7.971 -4.286 -9.298 1.00 0.00 53 ALA A C 5
ATOM 6116 O O . ALA A 1 53 ? -7.432 -3.196 -9.335 1.00 0.00 53 ALA A O 5
ATOM 6123 N N . ASP A 1 54 ? -8.932 -4.542 -8.460 1.00 0.00 54 ASP A N 5
ATOM 6124 C CA . ASP A 1 54 ? -9.399 -3.494 -7.508 1.00 0.00 54 ASP A CA 5
ATOM 6125 C C . ASP A 1 54 ? -8.341 -3.282 -6.423 1.00 0.00 54 ASP A C 5
ATOM 6126 O O . ASP A 1 54 ? -8.115 -2.182 -5.957 1.00 0.00 54 ASP A O 5
ATOM 6135 N N . ALA A 1 55 ? -7.699 -4.339 -6.012 1.00 0.00 55 ALA A N 5
ATOM 6136 C CA . ALA A 1 55 ? -6.657 -4.223 -4.951 1.00 0.00 55 ALA A CA 5
ATOM 6137 C C . ALA A 1 55 ? -5.551 -3.267 -5.408 1.00 0.00 55 ALA A C 5
ATOM 6138 O O . ALA A 1 55 ? -5.129 -2.390 -4.680 1.00 0.00 55 ALA A O 5
ATOM 6145 N N . GLU A 1 56 ? -5.074 -3.437 -6.610 1.00 0.00 56 GLU A N 5
ATOM 6146 C CA . GLU A 1 56 ? -3.991 -2.544 -7.118 1.00 0.00 56 GLU A CA 5
ATOM 6147 C C . GLU A 1 56 ? -4.506 -1.106 -7.227 1.00 0.00 56 GLU A C 5
ATOM 6148 O O . GLU A 1 56 ? -3.843 -0.166 -6.834 1.00 0.00 56 GLU A O 5
ATOM 6160 N N . ARG A 1 57 ? -5.679 -0.925 -7.764 1.00 0.00 57 ARG A N 5
ATOM 6161 C CA . ARG A 1 57 ? -6.227 0.456 -7.899 1.00 0.00 57 ARG A CA 5
ATOM 6162 C C . ARG A 1 57 ? -6.444 1.070 -6.511 1.00 0.00 57 ARG A C 5
ATOM 6163 O O . ARG A 1 57 ? -6.094 2.208 -6.257 1.00 0.00 57 ARG A O 5
ATOM 6184 N N . VAL A 1 58 ? -7.012 0.322 -5.614 1.00 0.00 58 VAL A N 5
ATOM 6185 C CA . VAL A 1 58 ? -7.245 0.848 -4.240 1.00 0.00 58 VAL A CA 5
ATOM 6186 C C . VAL A 1 58 ? -5.897 1.049 -3.546 1.00 0.00 58 VAL A C 5
ATOM 6187 O O . VAL A 1 58 ? -5.671 2.028 -2.865 1.00 0.00 58 VAL A O 5
ATOM 6200 N N . SER A 1 59 ? -5.006 0.113 -3.707 1.00 0.00 59 SER A N 5
ATOM 6201 C CA . SER A 1 59 ? -3.673 0.225 -3.053 1.00 0.00 59 SER A CA 5
ATOM 6202 C C . SER A 1 59 ? -3.007 1.543 -3.462 1.00 0.00 59 SER A C 5
ATOM 6203 O O . SER A 1 59 ? -2.393 2.215 -2.656 1.00 0.00 59 SER A O 5
ATOM 6211 N N . ILE A 1 60 ? -3.121 1.923 -4.702 1.00 0.00 60 ILE A N 5
ATOM 6212 C CA . ILE A 1 60 ? -2.497 3.205 -5.144 1.00 0.00 60 ILE A CA 5
ATOM 6213 C C . ILE A 1 60 ? -3.177 4.383 -4.431 1.00 0.00 60 ILE A C 5
ATOM 6214 O O . ILE A 1 60 ? -2.529 5.292 -3.945 1.00 0.00 60 ILE A O 5
ATOM 6230 N N . ALA A 1 61 ? -4.480 4.377 -4.368 1.00 0.00 61 ALA A N 5
ATOM 6231 C CA . ALA A 1 61 ? -5.197 5.494 -3.689 1.00 0.00 61 ALA A CA 5
ATOM 6232 C C . ALA A 1 61 ? -4.920 5.441 -2.185 1.00 0.00 61 ALA A C 5
ATOM 6233 O O . ALA A 1 61 ? -4.687 6.447 -1.543 1.00 0.00 61 ALA A O 5
ATOM 6240 N N . CYS A 1 62 ? -4.943 4.268 -1.624 1.00 0.00 62 CYS A N 5
ATOM 6241 C CA . CYS A 1 62 ? -4.678 4.128 -0.165 1.00 0.00 62 CYS A CA 5
ATOM 6242 C C . CYS A 1 62 ? -3.210 4.456 0.121 1.00 0.00 62 CYS A C 5
ATOM 6243 O O . CYS A 1 62 ? -2.880 5.080 1.110 1.00 0.00 62 CYS A O 5
ATOM 6251 N N . ALA A 1 63 ? -2.327 4.039 -0.740 1.00 0.00 63 ALA A N 5
ATOM 6252 C CA . ALA A 1 63 ? -0.880 4.324 -0.523 1.00 0.00 63 ALA A CA 5
ATOM 6253 C C . ALA A 1 63 ? -0.692 5.828 -0.321 1.00 0.00 63 ALA A C 5
ATOM 6254 O O . ALA A 1 63 ? -0.010 6.268 0.585 1.00 0.00 63 ALA A O 5
ATOM 6261 N N . LYS A 1 64 ? -1.295 6.616 -1.161 1.00 0.00 64 LYS A N 5
ATOM 6262 C CA . LYS A 1 64 ? -1.161 8.092 -1.028 1.00 0.00 64 LYS A CA 5
ATOM 6263 C C . LYS A 1 64 ? -1.768 8.541 0.307 1.00 0.00 64 LYS A C 5
ATOM 6264 O O . LYS A 1 64 ? -1.228 9.382 0.999 1.00 0.00 64 LYS A O 5
ATOM 6283 N N . ILE A 1 65 ? -2.892 7.989 0.668 1.00 0.00 65 ILE A N 5
ATOM 6284 C CA . ILE A 1 65 ? -3.536 8.381 1.954 1.00 0.00 65 ILE A CA 5
ATOM 6285 C C . ILE A 1 65 ? -2.648 7.957 3.131 1.00 0.00 65 ILE A C 5
ATOM 6286 O O . ILE A 1 65 ? -2.466 8.692 4.081 1.00 0.00 65 ILE A O 5
ATOM 6302 N N . ILE A 1 66 ? -2.098 6.774 3.080 1.00 0.00 66 ILE A N 5
ATOM 6303 C CA . ILE A 1 66 ? -1.228 6.309 4.203 1.00 0.00 66 ILE A CA 5
ATOM 6304 C C . ILE A 1 66 ? 0.004 7.215 4.294 1.00 0.00 66 ILE A C 5
ATOM 6305 O O . ILE A 1 66 ? 0.419 7.611 5.366 1.00 0.00 66 ILE A O 5
ATOM 6321 N N . ILE A 1 67 ? 0.595 7.546 3.183 1.00 0.00 67 ILE A N 5
ATOM 6322 C CA . ILE A 1 67 ? 1.796 8.427 3.222 1.00 0.00 67 ILE A CA 5
ATOM 6323 C C . ILE A 1 67 ? 1.406 9.794 3.799 1.00 0.00 67 ILE A C 5
ATOM 6324 O O . ILE A 1 67 ? 2.063 10.325 4.674 1.00 0.00 67 ILE A O 5
ATOM 6340 N N . ASP A 1 68 ? 0.337 10.361 3.314 1.00 0.00 68 ASP A N 5
ATOM 6341 C CA . ASP A 1 68 ? -0.107 11.688 3.833 1.00 0.00 68 ASP A CA 5
ATOM 6342 C C . ASP A 1 68 ? -0.543 11.551 5.295 1.00 0.00 68 ASP A C 5
ATOM 6343 O O . ASP A 1 68 ? -0.212 12.363 6.138 1.00 0.00 68 ASP A O 5
ATOM 6352 N N . SER A 1 69 ? -1.288 10.525 5.594 1.00 0.00 69 SER A N 5
ATOM 6353 C CA . SER A 1 69 ? -1.753 10.318 6.993 1.00 0.00 69 SER A CA 5
ATOM 6354 C C . SER A 1 69 ? -0.543 10.093 7.900 1.00 0.00 69 SER A C 5
ATOM 6355 O O . SER A 1 69 ? -0.477 10.596 8.998 1.00 0.00 69 SER A O 5
ATOM 6363 N N . HIS A 1 70 ? 0.410 9.335 7.443 1.00 0.00 70 HIS A N 5
ATOM 6364 C CA . HIS A 1 70 ? 1.620 9.072 8.273 1.00 0.00 70 HIS A CA 5
ATOM 6365 C C . HIS A 1 70 ? 2.308 10.398 8.615 1.00 0.00 70 HIS A C 5
ATOM 6366 O O . HIS A 1 70 ? 2.806 10.590 9.706 1.00 0.00 70 HIS A O 5
ATOM 6380 N N . LEU A 1 71 ? 2.350 11.306 7.686 1.00 0.00 71 LEU A N 5
ATOM 6381 C CA . LEU A 1 71 ? 3.009 12.618 7.952 1.00 0.00 71 LEU A CA 5
ATOM 6382 C C . LEU A 1 71 ? 2.263 13.367 9.061 1.00 0.00 71 LEU A C 5
ATOM 6383 O O . LEU A 1 71 ? 2.866 13.964 9.932 1.00 0.00 71 LEU A O 5
ATOM 6399 N N . ASP A 1 72 ? 0.960 13.356 9.027 1.00 0.00 72 ASP A N 5
ATOM 6400 C CA . ASP A 1 72 ? 0.177 14.079 10.075 1.00 0.00 72 ASP A CA 5
ATOM 6401 C C . ASP A 1 72 ? -0.202 13.119 11.209 1.00 0.00 72 ASP A C 5
ATOM 6402 O O . ASP A 1 72 ? -0.631 13.535 12.269 1.00 0.00 72 ASP A O 5
ATOM 6411 N N . ARG A 1 73 ? -0.060 11.837 10.989 1.00 0.00 73 ARG A N 5
ATOM 6412 C CA . ARG A 1 73 ? -0.419 10.830 12.039 1.00 0.00 73 ARG A CA 5
ATOM 6413 C C . ARG A 1 73 ? 0.858 10.231 12.634 1.00 0.00 73 ARG A C 5
ATOM 6414 O O . ARG A 1 73 ? 0.961 10.024 13.828 1.00 0.00 73 ARG A O 5
ATOM 6435 N N . HIS A 1 74 ? 1.822 9.939 11.804 1.00 0.00 74 HIS A N 5
ATOM 6436 C CA . HIS A 1 74 ? 3.093 9.336 12.300 1.00 0.00 74 HIS A CA 5
ATOM 6437 C C . HIS A 1 74 ? 2.778 8.046 13.063 1.00 0.00 74 HIS A C 5
ATOM 6438 O O . HIS A 1 74 ? 2.807 7.993 14.278 1.00 0.00 74 HIS A O 5
ATOM 6452 N N . ASP A 1 75 ? 2.471 7.002 12.337 1.00 0.00 75 ASP A N 5
ATOM 6453 C CA . ASP A 1 75 ? 2.143 5.693 12.971 1.00 0.00 75 ASP A CA 5
ATOM 6454 C C . ASP A 1 75 ? 3.409 4.837 13.054 1.00 0.00 75 ASP A C 5
ATOM 6455 O O . ASP A 1 75 ? 3.340 3.639 13.253 1.00 0.00 75 ASP A O 5
ATOM 6464 N N . GLN A 1 76 ? 4.559 5.452 12.892 1.00 0.00 76 GLN A N 5
ATOM 6465 C CA . GLN A 1 76 ? 5.856 4.699 12.953 1.00 0.00 76 GLN A CA 5
ATOM 6466 C C . GLN A 1 76 ? 6.127 4.053 11.588 1.00 0.00 76 GLN A C 5
ATOM 6467 O O . GLN A 1 76 ? 7.255 3.763 11.235 1.00 0.00 76 GLN A O 5
ATOM 6481 N N . GLY A 1 77 ? 5.096 3.820 10.827 1.00 0.00 77 GLY A N 5
ATOM 6482 C CA . GLY A 1 77 ? 5.271 3.184 9.488 1.00 0.00 77 GLY A CA 5
ATOM 6483 C C . GLY A 1 77 ? 6.080 4.088 8.549 1.00 0.00 77 GLY A C 5
ATOM 6484 O O . GLY A 1 77 ? 6.100 5.296 8.691 1.00 0.00 77 GLY A O 5
ATOM 6488 N N . LEU A 1 78 ? 6.741 3.491 7.589 1.00 0.00 78 LEU A N 5
ATOM 6489 C CA . LEU A 1 78 ? 7.562 4.269 6.607 1.00 0.00 78 LEU A CA 5
ATOM 6490 C C . LEU A 1 78 ? 8.706 4.993 7.328 1.00 0.00 78 LEU A C 5
ATOM 6491 O O . LEU A 1 78 ? 9.600 5.533 6.704 1.00 0.00 78 LEU A O 5
ATOM 6507 N N . ALA A 1 79 ? 8.696 5.003 8.632 1.00 0.00 79 ALA A N 5
ATOM 6508 C CA . ALA A 1 79 ? 9.793 5.679 9.386 1.00 0.00 79 ALA A CA 5
ATOM 6509 C C . ALA A 1 79 ? 11.116 4.947 9.128 1.00 0.00 79 ALA A C 5
ATOM 6510 O O . ALA A 1 79 ? 12.173 5.545 9.083 1.00 0.00 79 ALA A O 5
ATOM 6517 N N . ASP A 1 80 ? 11.059 3.654 8.969 1.00 0.00 80 ASP A N 5
ATOM 6518 C CA . ASP A 1 80 ? 12.304 2.873 8.723 1.00 0.00 80 ASP A CA 5
ATOM 6519 C C . ASP A 1 80 ? 12.908 3.285 7.375 1.00 0.00 80 ASP A C 5
ATOM 6520 O O . ASP A 1 80 ? 14.043 2.976 7.069 1.00 0.00 80 ASP A O 5
ATOM 6529 N N . LEU A 1 81 ? 12.156 3.979 6.568 1.00 0.00 81 LEU A N 5
ATOM 6530 C CA . LEU A 1 81 ? 12.681 4.412 5.244 1.00 0.00 81 LEU A CA 5
ATOM 6531 C C . LEU A 1 81 ? 13.478 5.708 5.423 1.00 0.00 81 LEU A C 5
ATOM 6532 O O . LEU A 1 81 ? 14.087 6.212 4.498 1.00 0.00 81 LEU A O 5
ATOM 6548 N N . GLY A 1 82 ? 13.479 6.251 6.608 1.00 0.00 82 GLY A N 5
ATOM 6549 C CA . GLY A 1 82 ? 14.234 7.512 6.848 1.00 0.00 82 GLY A CA 5
ATOM 6550 C C . GLY A 1 82 ? 14.352 7.752 8.352 1.00 0.00 82 GLY A C 5
ATOM 6551 O O . GLY A 1 82 ? 14.453 6.777 9.077 1.00 0.00 82 GLY A O 5
ATOM 6556 N N . MET A 1 1 ? 9.489 0.101 -13.118 1.00 0.00 1 MET A N 6
ATOM 6557 C CA . MET A 1 1 ? 8.639 0.808 -14.117 1.00 0.00 1 MET A CA 6
ATOM 6558 C C . MET A 1 1 ? 7.173 0.673 -13.711 1.00 0.00 1 MET A C 6
ATOM 6559 O O . MET A 1 1 ? 6.338 1.474 -14.079 1.00 0.00 1 MET A O 6
ATOM 6575 N N . ASN A 1 2 ? 6.861 -0.335 -12.946 1.00 0.00 2 ASN A N 6
ATOM 6576 C CA . ASN A 1 2 ? 5.455 -0.537 -12.498 1.00 0.00 2 ASN A CA 6
ATOM 6577 C C . ASN A 1 2 ? 5.213 0.275 -11.225 1.00 0.00 2 ASN A C 6
ATOM 6578 O O . ASN A 1 2 ? 4.115 0.324 -10.711 1.00 0.00 2 ASN A O 6
ATOM 6589 N N . VAL A 1 3 ? 6.235 0.910 -10.710 1.00 0.00 3 VAL A N 6
ATOM 6590 C CA . VAL A 1 3 ? 6.068 1.718 -9.463 1.00 0.00 3 VAL A CA 6
ATOM 6591 C C . VAL A 1 3 ? 5.584 3.123 -9.812 1.00 0.00 3 VAL A C 6
ATOM 6592 O O . VAL A 1 3 ? 5.885 3.647 -10.865 1.00 0.00 3 VAL A O 6
ATOM 6605 N N . ALA A 1 4 ? 4.833 3.737 -8.927 1.00 0.00 4 ALA A N 6
ATOM 6606 C CA . ALA A 1 4 ? 4.312 5.118 -9.183 1.00 0.00 4 ALA A CA 6
ATOM 6607 C C . ALA A 1 4 ? 4.844 6.066 -8.107 1.00 0.00 4 ALA A C 6
ATOM 6608 O O . ALA A 1 4 ? 4.855 5.750 -6.935 1.00 0.00 4 ALA A O 6
ATOM 6615 N N . HIS A 1 5 ? 5.297 7.224 -8.504 1.00 0.00 5 HIS A N 6
ATOM 6616 C CA . HIS A 1 5 ? 5.846 8.198 -7.520 1.00 0.00 5 HIS A CA 6
ATOM 6617 C C . HIS A 1 5 ? 4.718 9.024 -6.903 1.00 0.00 5 HIS A C 6
ATOM 6618 O O . HIS A 1 5 ? 3.735 9.333 -7.547 1.00 0.00 5 HIS A O 6
ATOM 6632 N N . TYR A 1 6 ? 4.864 9.395 -5.659 1.00 0.00 6 TYR A N 6
ATOM 6633 C CA . TYR A 1 6 ? 3.816 10.217 -4.991 1.00 0.00 6 TYR A CA 6
ATOM 6634 C C . TYR A 1 6 ? 4.457 11.020 -3.854 1.00 0.00 6 TYR A C 6
ATOM 6635 O O . TYR A 1 6 ? 5.012 10.467 -2.926 1.00 0.00 6 TYR A O 6
ATOM 6653 N N . ARG A 1 7 ? 4.389 12.323 -3.934 1.00 0.00 7 ARG A N 6
ATOM 6654 C CA . ARG A 1 7 ? 4.995 13.186 -2.879 1.00 0.00 7 ARG A CA 6
ATOM 6655 C C . ARG A 1 7 ? 6.470 12.826 -2.695 1.00 0.00 7 ARG A C 6
ATOM 6656 O O . ARG A 1 7 ? 7.044 13.026 -1.645 1.00 0.00 7 ARG A O 6
ATOM 6677 N N . GLY A 1 8 ? 7.093 12.311 -3.724 1.00 0.00 8 GLY A N 6
ATOM 6678 C CA . GLY A 1 8 ? 8.539 11.951 -3.629 1.00 0.00 8 GLY A CA 6
ATOM 6679 C C . GLY A 1 8 ? 8.682 10.526 -3.096 1.00 0.00 8 GLY A C 6
ATOM 6680 O O . GLY A 1 8 ? 9.777 10.044 -2.894 1.00 0.00 8 GLY A O 6
ATOM 6684 N N . TYR A 1 9 ? 7.584 9.850 -2.871 1.00 0.00 9 TYR A N 6
ATOM 6685 C CA . TYR A 1 9 ? 7.640 8.448 -2.349 1.00 0.00 9 TYR A CA 6
ATOM 6686 C C . TYR A 1 9 ? 7.259 7.470 -3.458 1.00 0.00 9 TYR A C 6
ATOM 6687 O O . TYR A 1 9 ? 6.361 7.713 -4.237 1.00 0.00 9 TYR A O 6
ATOM 6705 N N . GLU A 1 10 ? 7.943 6.360 -3.530 1.00 0.00 10 GLU A N 6
ATOM 6706 C CA . GLU A 1 10 ? 7.638 5.353 -4.584 1.00 0.00 10 GLU A CA 6
ATOM 6707 C C . GLU A 1 10 ? 6.592 4.374 -4.064 1.00 0.00 10 GLU A C 6
ATOM 6708 O O . GLU A 1 10 ? 6.604 3.997 -2.909 1.00 0.00 10 GLU A O 6
ATOM 6720 N N . ILE A 1 11 ? 5.686 3.963 -4.915 1.00 0.00 11 ILE A N 6
ATOM 6721 C CA . ILE A 1 11 ? 4.617 3.006 -4.499 1.00 0.00 11 ILE A CA 6
ATOM 6722 C C . ILE A 1 11 ? 4.657 1.784 -5.409 1.00 0.00 11 ILE A C 6
ATOM 6723 O O . ILE A 1 11 ? 4.724 1.905 -6.616 1.00 0.00 11 ILE A O 6
ATOM 6739 N N . GLU A 1 12 ? 4.615 0.610 -4.835 1.00 0.00 12 GLU A N 6
ATOM 6740 C CA . GLU A 1 12 ? 4.643 -0.649 -5.642 1.00 0.00 12 GLU A CA 6
ATOM 6741 C C . GLU A 1 12 ? 3.358 -1.440 -5.362 1.00 0.00 12 GLU A C 6
ATOM 6742 O O . GLU A 1 12 ? 3.328 -2.274 -4.478 1.00 0.00 12 GLU A O 6
ATOM 6754 N N . PRO A 1 13 ? 2.306 -1.176 -6.099 1.00 0.00 13 PRO A N 6
ATOM 6755 C CA . PRO A 1 13 ? 0.993 -1.875 -5.917 1.00 0.00 13 PRO A CA 6
ATOM 6756 C C . PRO A 1 13 ? 1.114 -3.397 -6.064 1.00 0.00 13 PRO A C 6
ATOM 6757 O O . PRO A 1 13 ? 1.948 -3.895 -6.791 1.00 0.00 13 PRO A O 6
ATOM 6768 N N . GLY A 1 14 ? 0.288 -4.133 -5.372 1.00 0.00 14 GLY A N 6
ATOM 6769 C CA . GLY A 1 14 ? 0.358 -5.617 -5.464 1.00 0.00 14 GLY A CA 6
ATOM 6770 C C . GLY A 1 14 ? -0.769 -6.233 -4.636 1.00 0.00 14 GLY A C 6
ATOM 6771 O O . GLY A 1 14 ? -1.087 -5.772 -3.559 1.00 0.00 14 GLY A O 6
ATOM 6775 N N . HIS A 1 15 ? -1.383 -7.268 -5.144 1.00 0.00 15 HIS A N 6
ATOM 6776 C CA . HIS A 1 15 ? -2.502 -7.922 -4.405 1.00 0.00 15 HIS A CA 6
ATOM 6777 C C . HIS A 1 15 ? -1.972 -9.106 -3.597 1.00 0.00 15 HIS A C 6
ATOM 6778 O O . HIS A 1 15 ? -1.373 -10.018 -4.131 1.00 0.00 15 HIS A O 6
ATOM 6792 N N . GLN A 1 16 ? -2.195 -9.101 -2.309 1.00 0.00 16 GLN A N 6
ATOM 6793 C CA . GLN A 1 16 ? -1.716 -10.228 -1.459 1.00 0.00 16 GLN A CA 6
ATOM 6794 C C . GLN A 1 16 ? -2.661 -10.397 -0.272 1.00 0.00 16 GLN A C 6
ATOM 6795 O O . GLN A 1 16 ? -3.303 -9.459 0.157 1.00 0.00 16 GLN A O 6
ATOM 6809 N N . TYR A 1 17 ? -2.748 -11.590 0.261 1.00 0.00 17 TYR A N 6
ATOM 6810 C CA . TYR A 1 17 ? -3.649 -11.840 1.427 1.00 0.00 17 TYR A CA 6
ATOM 6811 C C . TYR A 1 17 ? -2.814 -11.954 2.700 1.00 0.00 17 TYR A C 6
ATOM 6812 O O . TYR A 1 17 ? -1.756 -12.553 2.711 1.00 0.00 17 TYR A O 6
ATOM 6830 N N . ARG A 1 18 ? -3.287 -11.376 3.772 1.00 0.00 18 ARG A N 6
ATOM 6831 C CA . ARG A 1 18 ? -2.534 -11.427 5.069 1.00 0.00 18 ARG A CA 6
ATOM 6832 C C . ARG A 1 18 ? -3.167 -12.450 6.011 1.00 0.00 18 ARG A C 6
ATOM 6833 O O . ARG A 1 18 ? -4.370 -12.598 6.070 1.00 0.00 18 ARG A O 6
ATOM 6854 N N . ASP A 1 19 ? -2.360 -13.165 6.744 1.00 0.00 19 ASP A N 6
ATOM 6855 C CA . ASP A 1 19 ? -2.904 -14.183 7.684 1.00 0.00 19 ASP A CA 6
ATOM 6856 C C . ASP A 1 19 ? -3.636 -13.477 8.830 1.00 0.00 19 ASP A C 6
ATOM 6857 O O . ASP A 1 19 ? -4.298 -14.102 9.634 1.00 0.00 19 ASP A O 6
ATOM 6866 N N . ASP A 1 20 ? -3.522 -12.178 8.909 1.00 0.00 20 ASP A N 6
ATOM 6867 C CA . ASP A 1 20 ? -4.213 -11.426 9.997 1.00 0.00 20 ASP A CA 6
ATOM 6868 C C . ASP A 1 20 ? -5.726 -11.487 9.782 1.00 0.00 20 ASP A C 6
ATOM 6869 O O . ASP A 1 20 ? -6.477 -11.859 10.663 1.00 0.00 20 ASP A O 6
ATOM 6878 N N . ILE A 1 21 ? -6.171 -11.121 8.608 1.00 0.00 21 ILE A N 6
ATOM 6879 C CA . ILE A 1 21 ? -7.630 -11.138 8.283 1.00 0.00 21 ILE A CA 6
ATOM 6880 C C . ILE A 1 21 ? -7.907 -12.286 7.311 1.00 0.00 21 ILE A C 6
ATOM 6881 O O . ILE A 1 21 ? -9.002 -12.428 6.805 1.00 0.00 21 ILE A O 6
ATOM 6897 N N . ARG A 1 22 ? -6.919 -13.107 7.060 1.00 0.00 22 ARG A N 6
ATOM 6898 C CA . ARG A 1 22 ? -7.098 -14.263 6.134 1.00 0.00 22 ARG A CA 6
ATOM 6899 C C . ARG A 1 22 ? -7.932 -13.842 4.921 1.00 0.00 22 ARG A C 6
ATOM 6900 O O . ARG A 1 22 ? -8.746 -14.595 4.428 1.00 0.00 22 ARG A O 6
ATOM 6921 N N . LYS A 1 23 ? -7.731 -12.640 4.434 1.00 0.00 23 LYS A N 6
ATOM 6922 C CA . LYS A 1 23 ? -8.507 -12.161 3.247 1.00 0.00 23 LYS A CA 6
ATOM 6923 C C . LYS A 1 23 ? -7.594 -11.343 2.329 1.00 0.00 23 LYS A C 6
ATOM 6924 O O . LYS A 1 23 ? -6.427 -11.118 2.618 1.00 0.00 23 LYS A O 6
ATOM 6943 N N . TYR A 1 24 ? -8.128 -10.915 1.215 1.00 0.00 24 TYR A N 6
ATOM 6944 C CA . TYR A 1 24 ? -7.329 -10.128 0.240 1.00 0.00 24 TYR A CA 6
ATOM 6945 C C . TYR A 1 24 ? -7.385 -8.649 0.607 1.00 0.00 24 TYR A C 6
ATOM 6946 O O . TYR A 1 24 ? -8.452 -8.074 0.766 1.00 0.00 24 TYR A O 6
ATOM 6964 N N . VAL A 1 25 ? -6.238 -8.028 0.726 1.00 0.00 25 VAL A N 6
ATOM 6965 C CA . VAL A 1 25 ? -6.191 -6.578 1.077 1.00 0.00 25 VAL A CA 6
ATOM 6966 C C . VAL A 1 25 ? -5.114 -5.890 0.227 1.00 0.00 25 VAL A C 6
ATOM 6967 O O . VAL A 1 25 ? -4.171 -6.517 -0.217 1.00 0.00 25 VAL A O 6
ATOM 6980 N N . PRO A 1 26 ? -5.252 -4.606 0.008 1.00 0.00 26 PRO A N 6
ATOM 6981 C CA . PRO A 1 26 ? -4.268 -3.826 -0.796 1.00 0.00 26 PRO A CA 6
ATOM 6982 C C . PRO A 1 26 ? -2.864 -3.909 -0.197 1.00 0.00 26 PRO A C 6
ATOM 6983 O O . PRO A 1 26 ? -2.599 -3.360 0.848 1.00 0.00 26 PRO A O 6
ATOM 6994 N N . TYR A 1 27 ? -1.965 -4.588 -0.859 1.00 0.00 27 TYR A N 6
ATOM 6995 C CA . TYR A 1 27 ? -0.569 -4.711 -0.340 1.00 0.00 27 TYR A CA 6
ATOM 6996 C C . TYR A 1 27 ? 0.381 -3.962 -1.264 1.00 0.00 27 TYR A C 6
ATOM 6997 O O . TYR A 1 27 ? 0.516 -4.290 -2.426 1.00 0.00 27 TYR A O 6
ATOM 7015 N N . ALA A 1 28 ? 1.053 -2.960 -0.757 1.00 0.00 28 ALA A N 6
ATOM 7016 C CA . ALA A 1 28 ? 2.011 -2.194 -1.617 1.00 0.00 28 ALA A CA 6
ATOM 7017 C C . ALA A 1 28 ? 3.218 -1.778 -0.783 1.00 0.00 28 ALA A C 6
ATOM 7018 O O . ALA A 1 28 ? 3.132 -1.636 0.419 1.00 0.00 28 ALA A O 6
ATOM 7025 N N . LEU A 1 29 ? 4.347 -1.591 -1.417 1.00 0.00 29 LEU A N 6
ATOM 7026 C CA . LEU A 1 29 ? 5.580 -1.192 -0.670 1.00 0.00 29 LEU A CA 6
ATOM 7027 C C . LEU A 1 29 ? 5.839 0.297 -0.871 1.00 0.00 29 LEU A C 6
ATOM 7028 O O . LEU A 1 29 ? 5.781 0.804 -1.972 1.00 0.00 29 LEU A O 6
ATOM 7044 N N . ILE A 1 30 ? 6.132 0.998 0.196 1.00 0.00 30 ILE A N 6
ATOM 7045 C CA . ILE A 1 30 ? 6.407 2.463 0.098 1.00 0.00 30 ILE A CA 6
ATOM 7046 C C . ILE A 1 30 ? 7.890 2.711 0.362 1.00 0.00 30 ILE A C 6
ATOM 7047 O O . ILE A 1 30 ? 8.433 2.266 1.353 1.00 0.00 30 ILE A O 6
ATOM 7063 N N . ARG A 1 31 ? 8.547 3.420 -0.521 1.00 0.00 31 ARG A N 6
ATOM 7064 C CA . ARG A 1 31 ? 10.003 3.707 -0.337 1.00 0.00 31 ARG A CA 6
ATOM 7065 C C . ARG A 1 31 ? 10.280 5.170 -0.670 1.00 0.00 31 ARG A C 6
ATOM 7066 O O . ARG A 1 31 ? 9.747 5.712 -1.618 1.00 0.00 31 ARG A O 6
ATOM 7087 N N . LYS A 1 32 ? 11.105 5.815 0.108 1.00 0.00 32 LYS A N 6
ATOM 7088 C CA . LYS A 1 32 ? 11.420 7.248 -0.147 1.00 0.00 32 LYS A CA 6
ATOM 7089 C C . LYS A 1 32 ? 12.683 7.350 -1.004 1.00 0.00 32 LYS A C 6
ATOM 7090 O O . LYS A 1 32 ? 13.667 6.678 -0.767 1.00 0.00 32 LYS A O 6
ATOM 7109 N N . VAL A 1 33 ? 12.651 8.184 -2.004 1.00 0.00 33 VAL A N 6
ATOM 7110 C CA . VAL A 1 33 ? 13.827 8.348 -2.903 1.00 0.00 33 VAL A CA 6
ATOM 7111 C C . VAL A 1 33 ? 15.022 8.895 -2.117 1.00 0.00 33 VAL A C 6
ATOM 7112 O O . VAL A 1 33 ? 16.139 8.452 -2.285 1.00 0.00 33 VAL A O 6
ATOM 7125 N N . GLY A 1 34 ? 14.800 9.870 -1.279 1.00 0.00 34 GLY A N 6
ATOM 7126 C CA . GLY A 1 34 ? 15.927 10.463 -0.502 1.00 0.00 34 GLY A CA 6
ATOM 7127 C C . GLY A 1 34 ? 16.516 9.422 0.448 1.00 0.00 34 GLY A C 6
ATOM 7128 O O . GLY A 1 34 ? 17.409 9.711 1.218 1.00 0.00 34 GLY A O 6
ATOM 7132 N N . VAL A 1 35 ? 16.029 8.209 0.404 1.00 0.00 35 VAL A N 6
ATOM 7133 C CA . VAL A 1 35 ? 16.570 7.149 1.306 1.00 0.00 35 VAL A CA 6
ATOM 7134 C C . VAL A 1 35 ? 16.517 5.801 0.586 1.00 0.00 35 VAL A C 6
ATOM 7135 O O . VAL A 1 35 ? 15.721 4.948 0.922 1.00 0.00 35 VAL A O 6
ATOM 7148 N N . PRO A 1 36 ? 17.355 5.610 -0.397 1.00 0.00 36 PRO A N 6
ATOM 7149 C CA . PRO A 1 36 ? 17.399 4.334 -1.166 1.00 0.00 36 PRO A CA 6
ATOM 7150 C C . PRO A 1 36 ? 17.626 3.135 -0.244 1.00 0.00 36 PRO A C 6
ATOM 7151 O O . PRO A 1 36 ? 17.000 2.102 -0.376 1.00 0.00 36 PRO A O 6
ATOM 7162 N N . ASP A 1 37 ? 18.535 3.277 0.682 1.00 0.00 37 ASP A N 6
ATOM 7163 C CA . ASP A 1 37 ? 18.845 2.164 1.623 1.00 0.00 37 ASP A CA 6
ATOM 7164 C C . ASP A 1 37 ? 18.055 2.349 2.919 1.00 0.00 37 ASP A C 6
ATOM 7165 O O . ASP A 1 37 ? 18.290 3.267 3.678 1.00 0.00 37 ASP A O 6
ATOM 7174 N N . ARG A 1 38 ? 17.117 1.480 3.169 1.00 0.00 38 ARG A N 6
ATOM 7175 C CA . ARG A 1 38 ? 16.300 1.589 4.406 1.00 0.00 38 ARG A CA 6
ATOM 7176 C C . ARG A 1 38 ? 15.492 0.305 4.577 1.00 0.00 38 ARG A C 6
ATOM 7177 O O . ARG A 1 38 ? 15.762 -0.689 3.936 1.00 0.00 38 ARG A O 6
ATOM 7198 N N . THR A 1 39 ? 14.502 0.324 5.432 1.00 0.00 39 THR A N 6
ATOM 7199 C CA . THR A 1 39 ? 13.651 -0.886 5.652 1.00 0.00 39 THR A CA 6
ATOM 7200 C C . THR A 1 39 ? 12.235 -0.606 5.116 1.00 0.00 39 THR A C 6
ATOM 7201 O O . THR A 1 39 ? 11.431 0.002 5.796 1.00 0.00 39 THR A O 6
ATOM 7212 N N . PRO A 1 40 ? 11.926 -1.037 3.913 1.00 0.00 40 PRO A N 6
ATOM 7213 C CA . PRO A 1 40 ? 10.578 -0.811 3.303 1.00 0.00 40 PRO A CA 6
ATOM 7214 C C . PRO A 1 40 ? 9.449 -1.298 4.207 1.00 0.00 40 PRO A C 6
ATOM 7215 O O . PRO A 1 40 ? 9.574 -2.302 4.879 1.00 0.00 40 PRO A O 6
ATOM 7226 N N . ILE A 1 41 ? 8.345 -0.589 4.223 1.00 0.00 41 ILE A N 6
ATOM 7227 C CA . ILE A 1 41 ? 7.193 -0.991 5.080 1.00 0.00 41 ILE A CA 6
ATOM 7228 C C . ILE A 1 41 ? 5.945 -1.148 4.195 1.00 0.00 41 ILE A C 6
ATOM 7229 O O . ILE A 1 41 ? 5.581 -0.236 3.475 1.00 0.00 41 ILE A O 6
ATOM 7245 N N . PRO A 1 42 ? 5.290 -2.291 4.227 1.00 0.00 42 PRO A N 6
ATOM 7246 C CA . PRO A 1 42 ? 4.080 -2.527 3.391 1.00 0.00 42 PRO A CA 6
ATOM 7247 C C . PRO A 1 42 ? 2.869 -1.735 3.887 1.00 0.00 42 PRO A C 6
ATOM 7248 O O . PRO A 1 42 ? 2.676 -1.564 5.074 1.00 0.00 42 PRO A O 6
ATOM 7259 N N . THR A 1 43 ? 2.048 -1.260 2.981 1.00 0.00 43 THR A N 6
ATOM 7260 C CA . THR A 1 43 ? 0.835 -0.481 3.383 1.00 0.00 43 THR A CA 6
ATOM 7261 C C . THR A 1 43 ? -0.406 -1.340 3.158 1.00 0.00 43 THR A C 6
ATOM 7262 O O . THR A 1 43 ? -0.533 -2.024 2.153 1.00 0.00 43 THR A O 6
ATOM 7273 N N . THR A 1 44 ? -1.313 -1.314 4.107 1.00 0.00 44 THR A N 6
ATOM 7274 C CA . THR A 1 44 ? -2.565 -2.123 4.007 1.00 0.00 44 THR A CA 6
ATOM 7275 C C . THR A 1 44 ? -3.763 -1.227 4.303 1.00 0.00 44 THR A C 6
ATOM 7276 O O . THR A 1 44 ? -3.620 -0.141 4.828 1.00 0.00 44 THR A O 6
ATOM 7287 N N . TYR A 1 45 ? -4.943 -1.680 3.973 1.00 0.00 45 TYR A N 6
ATOM 7288 C CA . TYR A 1 45 ? -6.169 -0.872 4.232 1.00 0.00 45 TYR A CA 6
ATOM 7289 C C . TYR A 1 45 ? -7.282 -1.808 4.741 1.00 0.00 45 TYR A C 6
ATOM 7290 O O . TYR A 1 45 ? -7.782 -2.626 3.992 1.00 0.00 45 TYR A O 6
ATOM 7308 N N . PRO A 1 46 ? -7.675 -1.712 5.998 1.00 0.00 46 PRO A N 6
ATOM 7309 C CA . PRO A 1 46 ? -8.743 -2.591 6.562 1.00 0.00 46 PRO A CA 6
ATOM 7310 C C . PRO A 1 46 ? -9.957 -2.706 5.629 1.00 0.00 46 PRO A C 6
ATOM 7311 O O . PRO A 1 46 ? -10.945 -2.018 5.789 1.00 0.00 46 PRO A O 6
ATOM 7322 N N . GLU A 1 47 ? -9.889 -3.577 4.662 1.00 0.00 47 GLU A N 6
ATOM 7323 C CA . GLU A 1 47 ? -11.032 -3.746 3.725 1.00 0.00 47 GLU A CA 6
ATOM 7324 C C . GLU A 1 47 ? -10.769 -4.956 2.829 1.00 0.00 47 GLU A C 6
ATOM 7325 O O . GLU A 1 47 ? -9.699 -5.105 2.277 1.00 0.00 47 GLU A O 6
ATOM 7337 N N . PHE A 1 48 ? -11.736 -5.822 2.683 1.00 0.00 48 PHE A N 6
ATOM 7338 C CA . PHE A 1 48 ? -11.544 -7.030 1.827 1.00 0.00 48 PHE A CA 6
ATOM 7339 C C . PHE A 1 48 ? -12.166 -6.773 0.460 1.00 0.00 48 PHE A C 6
ATOM 7340 O O . PHE A 1 48 ? -13.326 -6.425 0.353 1.00 0.00 48 PHE A O 6
ATOM 7357 N N . TYR A 1 49 ? -11.399 -6.943 -0.585 1.00 0.00 49 TYR A N 6
ATOM 7358 C CA . TYR A 1 49 ? -11.931 -6.713 -1.965 1.00 0.00 49 TYR A CA 6
ATOM 7359 C C . TYR A 1 49 ? -12.076 -8.054 -2.681 1.00 0.00 49 TYR A C 6
ATOM 7360 O O . TYR A 1 49 ? -12.949 -8.234 -3.504 1.00 0.00 49 TYR A O 6
ATOM 7378 N N . ASP A 1 50 ? -11.214 -8.987 -2.378 1.00 0.00 50 ASP A N 6
ATOM 7379 C CA . ASP A 1 50 ? -11.275 -10.324 -3.037 1.00 0.00 50 ASP A CA 6
ATOM 7380 C C . ASP A 1 50 ? -11.032 -10.156 -4.537 1.00 0.00 50 ASP A C 6
ATOM 7381 O O . ASP A 1 50 ? -10.963 -11.122 -5.270 1.00 0.00 50 ASP A O 6
ATOM 7390 N N . LEU A 1 51 ? -10.897 -8.933 -4.996 1.00 0.00 51 LEU A N 6
ATOM 7391 C CA . LEU A 1 51 ? -10.654 -8.678 -6.451 1.00 0.00 51 LEU A CA 6
ATOM 7392 C C . LEU A 1 51 ? -9.276 -8.047 -6.641 1.00 0.00 51 LEU A C 6
ATOM 7393 O O . LEU A 1 51 ? -8.911 -7.104 -5.967 1.00 0.00 51 LEU A O 6
ATOM 7409 N N . GLU A 1 52 ? -8.511 -8.570 -7.555 1.00 0.00 52 GLU A N 6
ATOM 7410 C CA . GLU A 1 52 ? -7.152 -8.024 -7.812 1.00 0.00 52 GLU A CA 6
ATOM 7411 C C . GLU A 1 52 ? -7.262 -6.629 -8.433 1.00 0.00 52 GLU A C 6
ATOM 7412 O O . GLU A 1 52 ? -6.491 -5.743 -8.121 1.00 0.00 52 GLU A O 6
ATOM 7424 N N . ALA A 1 53 ? -8.202 -6.429 -9.316 1.00 0.00 53 ALA A N 6
ATOM 7425 C CA . ALA A 1 53 ? -8.346 -5.094 -9.962 1.00 0.00 53 ALA A CA 6
ATOM 7426 C C . ALA A 1 53 ? -8.590 -4.027 -8.894 1.00 0.00 53 ALA A C 6
ATOM 7427 O O . ALA A 1 53 ? -7.931 -3.007 -8.863 1.00 0.00 53 ALA A O 6
ATOM 7434 N N . ASP A 1 54 ? -9.531 -4.256 -8.021 1.00 0.00 54 ASP A N 6
ATOM 7435 C CA . ASP A 1 54 ? -9.819 -3.261 -6.952 1.00 0.00 54 ASP A CA 6
ATOM 7436 C C . ASP A 1 54 ? -8.605 -3.136 -6.034 1.00 0.00 54 ASP A C 6
ATOM 7437 O O . ASP A 1 54 ? -8.256 -2.060 -5.599 1.00 0.00 54 ASP A O 6
ATOM 7446 N N . ALA A 1 55 ? -7.971 -4.233 -5.726 1.00 0.00 55 ALA A N 6
ATOM 7447 C CA . ALA A 1 55 ? -6.789 -4.192 -4.821 1.00 0.00 55 ALA A CA 6
ATOM 7448 C C . ALA A 1 55 ? -5.703 -3.297 -5.421 1.00 0.00 55 ALA A C 6
ATOM 7449 O O . ALA A 1 55 ? -5.103 -2.494 -4.736 1.00 0.00 55 ALA A O 6
ATOM 7456 N N . GLU A 1 56 ? -5.440 -3.438 -6.690 1.00 0.00 56 GLU A N 6
ATOM 7457 C CA . GLU A 1 56 ? -4.388 -2.605 -7.332 1.00 0.00 56 GLU A CA 6
ATOM 7458 C C . GLU A 1 56 ? -4.822 -1.136 -7.357 1.00 0.00 56 GLU A C 6
ATOM 7459 O O . GLU A 1 56 ? -4.077 -0.254 -6.975 1.00 0.00 56 GLU A O 6
ATOM 7471 N N . ARG A 1 57 ? -6.018 -0.867 -7.808 1.00 0.00 57 ARG A N 6
ATOM 7472 C CA . ARG A 1 57 ? -6.500 0.543 -7.865 1.00 0.00 57 ARG A CA 6
ATOM 7473 C C . ARG A 1 57 ? -6.617 1.105 -6.446 1.00 0.00 57 ARG A C 6
ATOM 7474 O O . ARG A 1 57 ? -6.213 2.218 -6.172 1.00 0.00 57 ARG A O 6
ATOM 7495 N N . VAL A 1 58 ? -7.164 0.338 -5.547 1.00 0.00 58 VAL A N 6
ATOM 7496 C CA . VAL A 1 58 ? -7.315 0.806 -4.142 1.00 0.00 58 VAL A CA 6
ATOM 7497 C C . VAL A 1 58 ? -5.935 0.961 -3.503 1.00 0.00 58 VAL A C 6
ATOM 7498 O O . VAL A 1 58 ? -5.676 1.911 -2.798 1.00 0.00 58 VAL A O 6
ATOM 7511 N N . SER A 1 59 ? -5.054 0.032 -3.734 1.00 0.00 59 SER A N 6
ATOM 7512 C CA . SER A 1 59 ? -3.701 0.126 -3.128 1.00 0.00 59 SER A CA 6
ATOM 7513 C C . SER A 1 59 ? -3.069 1.468 -3.494 1.00 0.00 59 SER A C 6
ATOM 7514 O O . SER A 1 59 ? -2.437 2.106 -2.674 1.00 0.00 59 SER A O 6
ATOM 7522 N N . ILE A 1 60 ? -3.240 1.910 -4.706 1.00 0.00 60 ILE A N 6
ATOM 7523 C CA . ILE A 1 60 ? -2.656 3.218 -5.103 1.00 0.00 60 ILE A CA 6
ATOM 7524 C C . ILE A 1 60 ? -3.331 4.340 -4.304 1.00 0.00 60 ILE A C 6
ATOM 7525 O O . ILE A 1 60 ? -2.680 5.232 -3.791 1.00 0.00 60 ILE A O 6
ATOM 7541 N N . ALA A 1 61 ? -4.633 4.299 -4.197 1.00 0.00 61 ALA A N 6
ATOM 7542 C CA . ALA A 1 61 ? -5.354 5.358 -3.440 1.00 0.00 61 ALA A CA 6
ATOM 7543 C C . ALA A 1 61 ? -5.012 5.254 -1.955 1.00 0.00 61 ALA A C 6
ATOM 7544 O O . ALA A 1 61 ? -4.623 6.220 -1.330 1.00 0.00 61 ALA A O 6
ATOM 7551 N N . CYS A 1 62 ? -5.146 4.086 -1.392 1.00 0.00 62 CYS A N 6
ATOM 7552 C CA . CYS A 1 62 ? -4.834 3.902 0.050 1.00 0.00 62 CYS A CA 6
ATOM 7553 C C . CYS A 1 62 ? -3.365 4.239 0.295 1.00 0.00 62 CYS A C 6
ATOM 7554 O O . CYS A 1 62 ? -3.015 4.833 1.293 1.00 0.00 62 CYS A O 6
ATOM 7562 N N . ALA A 1 63 ? -2.505 3.866 -0.612 1.00 0.00 63 ALA A N 6
ATOM 7563 C CA . ALA A 1 63 ? -1.057 4.160 -0.436 1.00 0.00 63 ALA A CA 6
ATOM 7564 C C . ALA A 1 63 ? -0.873 5.660 -0.209 1.00 0.00 63 ALA A C 6
ATOM 7565 O O . ALA A 1 63 ? -0.094 6.080 0.624 1.00 0.00 63 ALA A O 6
ATOM 7572 N N . LYS A 1 64 ? -1.592 6.470 -0.934 1.00 0.00 64 LYS A N 6
ATOM 7573 C CA . LYS A 1 64 ? -1.470 7.941 -0.747 1.00 0.00 64 LYS A CA 6
ATOM 7574 C C . LYS A 1 64 ? -1.918 8.305 0.670 1.00 0.00 64 LYS A C 6
ATOM 7575 O O . LYS A 1 64 ? -1.348 9.166 1.310 1.00 0.00 64 LYS A O 6
ATOM 7594 N N . ILE A 1 65 ? -2.944 7.661 1.157 1.00 0.00 65 ILE A N 6
ATOM 7595 C CA . ILE A 1 65 ? -3.446 7.973 2.527 1.00 0.00 65 ILE A CA 6
ATOM 7596 C C . ILE A 1 65 ? -2.358 7.658 3.559 1.00 0.00 65 ILE A C 6
ATOM 7597 O O . ILE A 1 65 ? -2.095 8.440 4.451 1.00 0.00 65 ILE A O 6
ATOM 7613 N N . ILE A 1 66 ? -1.726 6.522 3.444 1.00 0.00 66 ILE A N 6
ATOM 7614 C CA . ILE A 1 66 ? -0.658 6.157 4.415 1.00 0.00 66 ILE A CA 6
ATOM 7615 C C . ILE A 1 66 ? 0.500 7.155 4.273 1.00 0.00 66 ILE A C 6
ATOM 7616 O O . ILE A 1 66 ? 1.038 7.635 5.252 1.00 0.00 66 ILE A O 6
ATOM 7632 N N . ILE A 1 67 ? 0.884 7.468 3.067 1.00 0.00 67 ILE A N 6
ATOM 7633 C CA . ILE A 1 67 ? 2.003 8.430 2.869 1.00 0.00 67 ILE A CA 6
ATOM 7634 C C . ILE A 1 67 ? 1.587 9.806 3.400 1.00 0.00 67 ILE A C 6
ATOM 7635 O O . ILE A 1 67 ? 2.339 10.472 4.084 1.00 0.00 67 ILE A O 6
ATOM 7651 N N . ASP A 1 68 ? 0.391 10.226 3.093 1.00 0.00 68 ASP A N 6
ATOM 7652 C CA . ASP A 1 68 ? -0.090 11.551 3.574 1.00 0.00 68 ASP A CA 6
ATOM 7653 C C . ASP A 1 68 ? -0.186 11.538 5.100 1.00 0.00 68 ASP A C 6
ATOM 7654 O O . ASP A 1 68 ? 0.167 12.493 5.764 1.00 0.00 68 ASP A O 6
ATOM 7663 N N . SER A 1 69 ? -0.672 10.463 5.656 1.00 0.00 69 SER A N 6
ATOM 7664 C CA . SER A 1 69 ? -0.812 10.373 7.135 1.00 0.00 69 SER A CA 6
ATOM 7665 C C . SER A 1 69 ? 0.562 10.487 7.799 1.00 0.00 69 SER A C 6
ATOM 7666 O O . SER A 1 69 ? 0.717 11.148 8.805 1.00 0.00 69 SER A O 6
ATOM 7674 N N . HIS A 1 70 ? 1.558 9.845 7.254 1.00 0.00 70 HIS A N 6
ATOM 7675 C CA . HIS A 1 70 ? 2.913 9.923 7.868 1.00 0.00 70 HIS A CA 6
ATOM 7676 C C . HIS A 1 70 ? 3.390 11.374 7.866 1.00 0.00 70 HIS A C 6
ATOM 7677 O O . HIS A 1 70 ? 3.874 11.880 8.858 1.00 0.00 70 HIS A O 6
ATOM 7691 N N . LEU A 1 71 ? 3.256 12.044 6.757 1.00 0.00 71 LEU A N 6
ATOM 7692 C CA . LEU A 1 71 ? 3.698 13.462 6.679 1.00 0.00 71 LEU A CA 6
ATOM 7693 C C . LEU A 1 71 ? 2.840 14.312 7.618 1.00 0.00 71 LEU A C 6
ATOM 7694 O O . LEU A 1 71 ? 3.334 15.177 8.312 1.00 0.00 71 LEU A O 6
ATOM 7710 N N . ASP A 1 72 ? 1.559 14.069 7.639 1.00 0.00 72 ASP A N 6
ATOM 7711 C CA . ASP A 1 72 ? 0.659 14.854 8.525 1.00 0.00 72 ASP A CA 6
ATOM 7712 C C . ASP A 1 72 ? 0.695 14.273 9.940 1.00 0.00 72 ASP A C 6
ATOM 7713 O O . ASP A 1 72 ? 1.210 14.878 10.859 1.00 0.00 72 ASP A O 6
ATOM 7722 N N . ARG A 1 73 ? 0.138 13.106 10.118 1.00 0.00 73 ARG A N 6
ATOM 7723 C CA . ARG A 1 73 ? 0.116 12.477 11.468 1.00 0.00 73 ARG A CA 6
ATOM 7724 C C . ARG A 1 73 ? 1.509 11.953 11.827 1.00 0.00 73 ARG A C 6
ATOM 7725 O O . ARG A 1 73 ? 2.263 11.525 10.975 1.00 0.00 73 ARG A O 6
ATOM 7746 N N . HIS A 1 74 ? 1.849 11.979 13.086 1.00 0.00 74 HIS A N 6
ATOM 7747 C CA . HIS A 1 74 ? 3.184 11.479 13.516 1.00 0.00 74 HIS A CA 6
ATOM 7748 C C . HIS A 1 74 ? 3.155 9.951 13.557 1.00 0.00 74 HIS A C 6
ATOM 7749 O O . HIS A 1 74 ? 3.323 9.343 14.595 1.00 0.00 74 HIS A O 6
ATOM 7763 N N . ASP A 1 75 ? 2.931 9.329 12.431 1.00 0.00 75 ASP A N 6
ATOM 7764 C CA . ASP A 1 75 ? 2.873 7.840 12.388 1.00 0.00 75 ASP A CA 6
ATOM 7765 C C . ASP A 1 75 ? 4.279 7.275 12.176 1.00 0.00 75 ASP A C 6
ATOM 7766 O O . ASP A 1 75 ? 4.869 7.418 11.123 1.00 0.00 75 ASP A O 6
ATOM 7775 N N . GLN A 1 76 ? 4.817 6.636 13.178 1.00 0.00 76 GLN A N 6
ATOM 7776 C CA . GLN A 1 76 ? 6.182 6.054 13.059 1.00 0.00 76 GLN A CA 6
ATOM 7777 C C . GLN A 1 76 ? 6.153 4.877 12.081 1.00 0.00 76 GLN A C 6
ATOM 7778 O O . GLN A 1 76 ? 7.094 4.116 11.985 1.00 0.00 76 GLN A O 6
ATOM 7792 N N . GLY A 1 77 ? 5.076 4.722 11.361 1.00 0.00 77 GLY A N 6
ATOM 7793 C CA . GLY A 1 77 ? 4.978 3.594 10.393 1.00 0.00 77 GLY A CA 6
ATOM 7794 C C . GLY A 1 77 ? 6.083 3.717 9.346 1.00 0.00 77 GLY A C 6
ATOM 7795 O O . GLY A 1 77 ? 6.690 2.739 8.960 1.00 0.00 77 GLY A O 6
ATOM 7799 N N . LEU A 1 78 ? 6.346 4.915 8.883 1.00 0.00 78 LEU A N 6
ATOM 7800 C CA . LEU A 1 78 ? 7.412 5.128 7.853 1.00 0.00 78 LEU A CA 6
ATOM 7801 C C . LEU A 1 78 ? 8.569 5.913 8.482 1.00 0.00 78 LEU A C 6
ATOM 7802 O O . LEU A 1 78 ? 9.232 6.692 7.829 1.00 0.00 78 LEU A O 6
ATOM 7818 N N . ALA A 1 79 ? 8.810 5.705 9.750 1.00 0.00 79 ALA A N 6
ATOM 7819 C CA . ALA A 1 79 ? 9.919 6.425 10.438 1.00 0.00 79 ALA A CA 6
ATOM 7820 C C . ALA A 1 79 ? 11.254 6.054 9.785 1.00 0.00 79 ALA A C 6
ATOM 7821 O O . ALA A 1 79 ? 12.130 6.880 9.631 1.00 0.00 79 ALA A O 6
ATOM 7828 N N . ASP A 1 80 ? 11.411 4.816 9.414 1.00 0.00 80 ASP A N 6
ATOM 7829 C CA . ASP A 1 80 ? 12.684 4.372 8.780 1.00 0.00 80 ASP A CA 6
ATOM 7830 C C . ASP A 1 80 ? 12.870 5.078 7.435 1.00 0.00 80 ASP A C 6
ATOM 7831 O O . ASP A 1 80 ? 13.975 5.382 7.033 1.00 0.00 80 ASP A O 6
ATOM 7840 N N . LEU A 1 81 ? 11.801 5.326 6.730 1.00 0.00 81 LEU A N 6
ATOM 7841 C CA . LEU A 1 81 ? 11.919 5.994 5.403 1.00 0.00 81 LEU A CA 6
ATOM 7842 C C . LEU A 1 81 ? 12.084 7.502 5.600 1.00 0.00 81 LEU A C 6
ATOM 7843 O O . LEU A 1 81 ? 12.257 8.242 4.654 1.00 0.00 81 LEU A O 6
ATOM 7859 N N . GLY A 1 82 ? 12.038 7.961 6.820 1.00 0.00 82 GLY A N 6
ATOM 7860 C CA . GLY A 1 82 ? 12.198 9.419 7.074 1.00 0.00 82 GLY A CA 6
ATOM 7861 C C . GLY A 1 82 ? 12.404 9.655 8.571 1.00 0.00 82 GLY A C 6
ATOM 7862 O O . GLY A 1 82 ? 13.471 10.123 8.933 1.00 0.00 82 GLY A O 6
ATOM 7867 N N . MET A 1 1 ? 2.735 0.876 -16.550 1.00 0.00 1 MET A N 7
ATOM 7868 C CA . MET A 1 1 ? 2.221 1.286 -15.211 1.00 0.00 1 MET A CA 7
ATOM 7869 C C . MET A 1 1 ? 3.409 1.492 -14.269 1.00 0.00 1 MET A C 7
ATOM 7870 O O . MET A 1 1 ? 3.557 2.523 -13.641 1.00 0.00 1 MET A O 7
ATOM 7886 N N . ASN A 1 2 ? 4.259 0.508 -14.181 1.00 0.00 2 ASN A N 7
ATOM 7887 C CA . ASN A 1 2 ? 5.459 0.606 -13.297 1.00 0.00 2 ASN A CA 7
ATOM 7888 C C . ASN A 1 2 ? 5.097 1.227 -11.946 1.00 0.00 2 ASN A C 7
ATOM 7889 O O . ASN A 1 2 ? 3.940 1.376 -11.600 1.00 0.00 2 ASN A O 7
ATOM 7900 N N . VAL A 1 3 ? 6.094 1.576 -11.178 1.00 0.00 3 VAL A N 7
ATOM 7901 C CA . VAL A 1 3 ? 5.842 2.174 -9.837 1.00 0.00 3 VAL A CA 7
ATOM 7902 C C . VAL A 1 3 ? 5.381 3.622 -9.982 1.00 0.00 3 VAL A C 7
ATOM 7903 O O . VAL A 1 3 ? 5.858 4.364 -10.821 1.00 0.00 3 VAL A O 7
ATOM 7916 N N . ALA A 1 4 ? 4.449 4.026 -9.163 1.00 0.00 4 ALA A N 7
ATOM 7917 C CA . ALA A 1 4 ? 3.931 5.421 -9.230 1.00 0.00 4 ALA A CA 7
ATOM 7918 C C . ALA A 1 4 ? 4.640 6.284 -8.189 1.00 0.00 4 ALA A C 7
ATOM 7919 O O . ALA A 1 4 ? 4.760 5.924 -7.033 1.00 0.00 4 ALA A O 7
ATOM 7926 N N . HIS A 1 5 ? 5.115 7.422 -8.604 1.00 0.00 5 HIS A N 7
ATOM 7927 C CA . HIS A 1 5 ? 5.832 8.333 -7.670 1.00 0.00 5 HIS A CA 7
ATOM 7928 C C . HIS A 1 5 ? 4.832 9.189 -6.898 1.00 0.00 5 HIS A C 7
ATOM 7929 O O . HIS A 1 5 ? 3.766 9.522 -7.384 1.00 0.00 5 HIS A O 7
ATOM 7943 N N . TYR A 1 6 ? 5.176 9.548 -5.694 1.00 0.00 6 TYR A N 7
ATOM 7944 C CA . TYR A 1 6 ? 4.261 10.386 -4.871 1.00 0.00 6 TYR A CA 7
ATOM 7945 C C . TYR A 1 6 ? 5.082 11.195 -3.861 1.00 0.00 6 TYR A C 7
ATOM 7946 O O . TYR A 1 6 ? 5.695 10.658 -2.957 1.00 0.00 6 TYR A O 7
ATOM 7964 N N . ARG A 1 7 ? 5.088 12.490 -4.024 1.00 0.00 7 ARG A N 7
ATOM 7965 C CA . ARG A 1 7 ? 5.856 13.380 -3.101 1.00 0.00 7 ARG A CA 7
ATOM 7966 C C . ARG A 1 7 ? 7.287 12.860 -2.938 1.00 0.00 7 ARG A C 7
ATOM 7967 O O . ARG A 1 7 ? 7.923 13.052 -1.920 1.00 0.00 7 ARG A O 7
ATOM 7988 N N . GLY A 1 8 ? 7.798 12.210 -3.949 1.00 0.00 8 GLY A N 7
ATOM 7989 C CA . GLY A 1 8 ? 9.191 11.673 -3.887 1.00 0.00 8 GLY A CA 7
ATOM 7990 C C . GLY A 1 8 ? 9.153 10.201 -3.471 1.00 0.00 8 GLY A C 7
ATOM 7991 O O . GLY A 1 8 ? 10.092 9.456 -3.680 1.00 0.00 8 GLY A O 7
ATOM 7995 N N . TYR A 1 9 ? 8.070 9.781 -2.878 1.00 0.00 9 TYR A N 7
ATOM 7996 C CA . TYR A 1 9 ? 7.958 8.360 -2.434 1.00 0.00 9 TYR A CA 7
ATOM 7997 C C . TYR A 1 9 ? 7.507 7.469 -3.590 1.00 0.00 9 TYR A C 7
ATOM 7998 O O . TYR A 1 9 ? 6.680 7.842 -4.401 1.00 0.00 9 TYR A O 7
ATOM 8016 N N . GLU A 1 10 ? 8.046 6.284 -3.659 1.00 0.00 10 GLU A N 7
ATOM 8017 C CA . GLU A 1 10 ? 7.669 5.336 -4.747 1.00 0.00 10 GLU A CA 7
ATOM 8018 C C . GLU A 1 10 ? 6.561 4.409 -4.257 1.00 0.00 10 GLU A C 7
ATOM 8019 O O . GLU A 1 10 ? 6.508 4.041 -3.097 1.00 0.00 10 GLU A O 7
ATOM 8031 N N . ILE A 1 11 ? 5.673 4.033 -5.137 1.00 0.00 11 ILE A N 7
ATOM 8032 C CA . ILE A 1 11 ? 4.546 3.131 -4.752 1.00 0.00 11 ILE A CA 7
ATOM 8033 C C . ILE A 1 11 ? 4.538 1.907 -5.666 1.00 0.00 11 ILE A C 7
ATOM 8034 O O . ILE A 1 11 ? 4.577 2.018 -6.877 1.00 0.00 11 ILE A O 7
ATOM 8050 N N . GLU A 1 12 ? 4.480 0.739 -5.082 1.00 0.00 12 GLU A N 7
ATOM 8051 C CA . GLU A 1 12 ? 4.456 -0.522 -5.884 1.00 0.00 12 GLU A CA 7
ATOM 8052 C C . GLU A 1 12 ? 3.200 -1.326 -5.497 1.00 0.00 12 GLU A C 7
ATOM 8053 O O . GLU A 1 12 ? 3.214 -2.074 -4.538 1.00 0.00 12 GLU A O 7
ATOM 8065 N N . PRO A 1 13 ? 2.113 -1.155 -6.215 1.00 0.00 13 PRO A N 7
ATOM 8066 C CA . PRO A 1 13 ? 0.831 -1.855 -5.917 1.00 0.00 13 PRO A CA 7
ATOM 8067 C C . PRO A 1 13 ? 0.820 -3.317 -6.377 1.00 0.00 13 PRO A C 7
ATOM 8068 O O . PRO A 1 13 ? 1.563 -3.717 -7.252 1.00 0.00 13 PRO A O 7
ATOM 8079 N N . GLY A 1 14 ? -0.026 -4.112 -5.784 1.00 0.00 14 GLY A N 7
ATOM 8080 C CA . GLY A 1 14 ? -0.105 -5.548 -6.167 1.00 0.00 14 GLY A CA 7
ATOM 8081 C C . GLY A 1 14 ? -1.265 -6.219 -5.427 1.00 0.00 14 GLY A C 7
ATOM 8082 O O . GLY A 1 14 ? -2.364 -5.699 -5.364 1.00 0.00 14 GLY A O 7
ATOM 8086 N N . HIS A 1 15 ? -1.025 -7.373 -4.867 1.00 0.00 15 HIS A N 7
ATOM 8087 C CA . HIS A 1 15 ? -2.103 -8.089 -4.125 1.00 0.00 15 HIS A CA 7
ATOM 8088 C C . HIS A 1 15 ? -1.486 -9.117 -3.173 1.00 0.00 15 HIS A C 7
ATOM 8089 O O . HIS A 1 15 ? -0.585 -9.853 -3.532 1.00 0.00 15 HIS A O 7
ATOM 8103 N N . GLN A 1 16 ? -1.976 -9.175 -1.969 1.00 0.00 16 GLN A N 7
ATOM 8104 C CA . GLN A 1 16 ? -1.440 -10.155 -0.982 1.00 0.00 16 GLN A CA 7
ATOM 8105 C C . GLN A 1 16 ? -2.393 -10.243 0.212 1.00 0.00 16 GLN A C 7
ATOM 8106 O O . GLN A 1 16 ? -3.127 -9.313 0.509 1.00 0.00 16 GLN A O 7
ATOM 8120 N N . TYR A 1 17 ? -2.385 -11.359 0.895 1.00 0.00 17 TYR A N 7
ATOM 8121 C CA . TYR A 1 17 ? -3.284 -11.546 2.077 1.00 0.00 17 TYR A CA 7
ATOM 8122 C C . TYR A 1 17 ? -2.453 -11.631 3.355 1.00 0.00 17 TYR A C 7
ATOM 8123 O O . TYR A 1 17 ? -1.362 -12.170 3.374 1.00 0.00 17 TYR A O 7
ATOM 8141 N N . ARG A 1 18 ? -2.976 -11.100 4.426 1.00 0.00 18 ARG A N 7
ATOM 8142 C CA . ARG A 1 18 ? -2.248 -11.131 5.729 1.00 0.00 18 ARG A CA 7
ATOM 8143 C C . ARG A 1 18 ? -2.782 -12.271 6.599 1.00 0.00 18 ARG A C 7
ATOM 8144 O O . ARG A 1 18 ? -3.973 -12.507 6.681 1.00 0.00 18 ARG A O 7
ATOM 8165 N N . ASP A 1 19 ? -1.897 -12.977 7.243 1.00 0.00 19 ASP A N 7
ATOM 8166 C CA . ASP A 1 19 ? -2.314 -14.115 8.113 1.00 0.00 19 ASP A CA 7
ATOM 8167 C C . ASP A 1 19 ? -3.068 -13.585 9.340 1.00 0.00 19 ASP A C 7
ATOM 8168 O O . ASP A 1 19 ? -3.806 -14.304 9.988 1.00 0.00 19 ASP A O 7
ATOM 8177 N N . ASP A 1 20 ? -2.886 -12.333 9.662 1.00 0.00 20 ASP A N 7
ATOM 8178 C CA . ASP A 1 20 ? -3.592 -11.748 10.844 1.00 0.00 20 ASP A CA 7
ATOM 8179 C C . ASP A 1 20 ? -5.103 -11.730 10.593 1.00 0.00 20 ASP A C 7
ATOM 8180 O O . ASP A 1 20 ? -5.893 -12.044 11.463 1.00 0.00 20 ASP A O 7
ATOM 8189 N N . ILE A 1 21 ? -5.507 -11.361 9.404 1.00 0.00 21 ILE A N 7
ATOM 8190 C CA . ILE A 1 21 ? -6.967 -11.315 9.065 1.00 0.00 21 ILE A CA 7
ATOM 8191 C C . ILE A 1 21 ? -7.285 -12.439 8.077 1.00 0.00 21 ILE A C 7
ATOM 8192 O O . ILE A 1 21 ? -8.425 -12.691 7.743 1.00 0.00 21 ILE A O 7
ATOM 8208 N N . ARG A 1 22 ? -6.271 -13.123 7.623 1.00 0.00 22 ARG A N 7
ATOM 8209 C CA . ARG A 1 22 ? -6.471 -14.246 6.659 1.00 0.00 22 ARG A CA 7
ATOM 8210 C C . ARG A 1 22 ? -7.391 -13.799 5.519 1.00 0.00 22 ARG A C 7
ATOM 8211 O O . ARG A 1 22 ? -8.287 -14.509 5.102 1.00 0.00 22 ARG A O 7
ATOM 8232 N N . LYS A 1 23 ? -7.160 -12.620 5.007 1.00 0.00 23 LYS A N 7
ATOM 8233 C CA . LYS A 1 23 ? -7.995 -12.095 3.883 1.00 0.00 23 LYS A CA 7
ATOM 8234 C C . LYS A 1 23 ? -7.140 -11.246 2.942 1.00 0.00 23 LYS A C 7
ATOM 8235 O O . LYS A 1 23 ? -6.048 -10.820 3.281 1.00 0.00 23 LYS A O 7
ATOM 8254 N N . TYR A 1 24 ? -7.638 -11.007 1.757 1.00 0.00 24 TYR A N 7
ATOM 8255 C CA . TYR A 1 24 ? -6.880 -10.196 0.764 1.00 0.00 24 TYR A CA 7
ATOM 8256 C C . TYR A 1 24 ? -7.158 -8.713 0.973 1.00 0.00 24 TYR A C 7
ATOM 8257 O O . TYR A 1 24 ? -8.293 -8.281 1.089 1.00 0.00 24 TYR A O 7
ATOM 8275 N N . VAL A 1 25 ? -6.118 -7.924 1.006 1.00 0.00 25 VAL A N 7
ATOM 8276 C CA . VAL A 1 25 ? -6.287 -6.455 1.196 1.00 0.00 25 VAL A CA 7
ATOM 8277 C C . VAL A 1 25 ? -5.255 -5.715 0.331 1.00 0.00 25 VAL A C 7
ATOM 8278 O O . VAL A 1 25 ? -4.171 -6.216 0.100 1.00 0.00 25 VAL A O 7
ATOM 8291 N N . PRO A 1 26 ? -5.580 -4.538 -0.146 1.00 0.00 26 PRO A N 7
ATOM 8292 C CA . PRO A 1 26 ? -4.656 -3.739 -0.991 1.00 0.00 26 PRO A CA 7
ATOM 8293 C C . PRO A 1 26 ? -3.218 -3.829 -0.484 1.00 0.00 26 PRO A C 7
ATOM 8294 O O . PRO A 1 26 ? -2.879 -3.308 0.563 1.00 0.00 26 PRO A O 7
ATOM 8305 N N . TYR A 1 27 ? -2.374 -4.495 -1.219 1.00 0.00 27 TYR A N 7
ATOM 8306 C CA . TYR A 1 27 ? -0.952 -4.645 -0.792 1.00 0.00 27 TYR A CA 7
ATOM 8307 C C . TYR A 1 27 ? -0.061 -3.716 -1.612 1.00 0.00 27 TYR A C 7
ATOM 8308 O O . TYR A 1 27 ? 0.009 -3.805 -2.825 1.00 0.00 27 TYR A O 7
ATOM 8326 N N . ALA A 1 28 ? 0.626 -2.823 -0.953 1.00 0.00 28 ALA A N 7
ATOM 8327 C CA . ALA A 1 28 ? 1.527 -1.876 -1.677 1.00 0.00 28 ALA A CA 7
ATOM 8328 C C . ALA A 1 28 ? 2.791 -1.654 -0.846 1.00 0.00 28 ALA A C 7
ATOM 8329 O O . ALA A 1 28 ? 2.759 -1.639 0.369 1.00 0.00 28 ALA A O 7
ATOM 8336 N N . LEU A 1 29 ? 3.901 -1.476 -1.508 1.00 0.00 29 LEU A N 7
ATOM 8337 C CA . LEU A 1 29 ? 5.192 -1.245 -0.795 1.00 0.00 29 LEU A CA 7
ATOM 8338 C C . LEU A 1 29 ? 5.627 0.202 -1.018 1.00 0.00 29 LEU A C 7
ATOM 8339 O O . LEU A 1 29 ? 5.714 0.674 -2.137 1.00 0.00 29 LEU A O 7
ATOM 8355 N N . ILE A 1 30 ? 5.892 0.909 0.048 1.00 0.00 30 ILE A N 7
ATOM 8356 C CA . ILE A 1 30 ? 6.315 2.337 -0.066 1.00 0.00 30 ILE A CA 7
ATOM 8357 C C . ILE A 1 30 ? 7.819 2.445 0.177 1.00 0.00 30 ILE A C 7
ATOM 8358 O O . ILE A 1 30 ? 8.340 1.965 1.168 1.00 0.00 30 ILE A O 7
ATOM 8374 N N . ARG A 1 31 ? 8.517 3.071 -0.734 1.00 0.00 31 ARG A N 7
ATOM 8375 C CA . ARG A 1 31 ? 9.999 3.222 -0.598 1.00 0.00 31 ARG A CA 7
ATOM 8376 C C . ARG A 1 31 ? 10.384 4.685 -0.816 1.00 0.00 31 ARG A C 7
ATOM 8377 O O . ARG A 1 31 ? 9.883 5.351 -1.704 1.00 0.00 31 ARG A O 7
ATOM 8398 N N . LYS A 1 32 ? 11.281 5.186 -0.010 1.00 0.00 32 LYS A N 7
ATOM 8399 C CA . LYS A 1 32 ? 11.726 6.605 -0.148 1.00 0.00 32 LYS A CA 7
ATOM 8400 C C . LYS A 1 32 ? 12.998 6.655 -0.994 1.00 0.00 32 LYS A C 7
ATOM 8401 O O . LYS A 1 32 ? 13.945 5.927 -0.764 1.00 0.00 32 LYS A O 7
ATOM 8420 N N . VAL A 1 33 ? 13.017 7.508 -1.978 1.00 0.00 33 VAL A N 7
ATOM 8421 C CA . VAL A 1 33 ? 14.210 7.612 -2.864 1.00 0.00 33 VAL A CA 7
ATOM 8422 C C . VAL A 1 33 ? 15.393 8.200 -2.094 1.00 0.00 33 VAL A C 7
ATOM 8423 O O . VAL A 1 33 ? 15.278 9.210 -1.426 1.00 0.00 33 VAL A O 7
ATOM 8436 N N . GLY A 1 34 ? 16.529 7.567 -2.196 1.00 0.00 34 GLY A N 7
ATOM 8437 C CA . GLY A 1 34 ? 17.756 8.054 -1.490 1.00 0.00 34 GLY A CA 7
ATOM 8438 C C . GLY A 1 34 ? 18.291 6.942 -0.583 1.00 0.00 34 GLY A C 7
ATOM 8439 O O . GLY A 1 34 ? 19.486 6.743 -0.462 1.00 0.00 34 GLY A O 7
ATOM 8443 N N . VAL A 1 35 ? 17.414 6.213 0.052 1.00 0.00 35 VAL A N 7
ATOM 8444 C CA . VAL A 1 35 ? 17.862 5.107 0.948 1.00 0.00 35 VAL A CA 7
ATOM 8445 C C . VAL A 1 35 ? 16.778 4.026 1.029 1.00 0.00 35 VAL A C 7
ATOM 8446 O O . VAL A 1 35 ? 16.294 3.708 2.096 1.00 0.00 35 VAL A O 7
ATOM 8459 N N . PRO A 1 36 ? 16.406 3.459 -0.090 1.00 0.00 36 PRO A N 7
ATOM 8460 C CA . PRO A 1 36 ? 15.370 2.391 -0.136 1.00 0.00 36 PRO A CA 7
ATOM 8461 C C . PRO A 1 36 ? 15.905 1.050 0.382 1.00 0.00 36 PRO A C 7
ATOM 8462 O O . PRO A 1 36 ? 16.991 0.965 0.925 1.00 0.00 36 PRO A O 7
ATOM 8473 N N . ASP A 1 37 ? 15.133 0.012 0.211 1.00 0.00 37 ASP A N 7
ATOM 8474 C CA . ASP A 1 37 ? 15.556 -1.342 0.681 1.00 0.00 37 ASP A CA 7
ATOM 8475 C C . ASP A 1 37 ? 15.868 -1.283 2.172 1.00 0.00 37 ASP A C 7
ATOM 8476 O O . ASP A 1 37 ? 16.775 -1.929 2.659 1.00 0.00 37 ASP A O 7
ATOM 8485 N N . ARG A 1 38 ? 15.113 -0.502 2.898 1.00 0.00 38 ARG A N 7
ATOM 8486 C CA . ARG A 1 38 ? 15.335 -0.370 4.370 1.00 0.00 38 ARG A CA 7
ATOM 8487 C C . ARG A 1 38 ? 14.107 -0.861 5.119 1.00 0.00 38 ARG A C 7
ATOM 8488 O O . ARG A 1 38 ? 13.199 -0.107 5.415 1.00 0.00 38 ARG A O 7
ATOM 8509 N N . THR A 1 39 ? 14.087 -2.129 5.435 1.00 0.00 39 THR A N 7
ATOM 8510 C CA . THR A 1 39 ? 12.931 -2.709 6.175 1.00 0.00 39 THR A CA 7
ATOM 8511 C C . THR A 1 39 ? 11.624 -2.154 5.600 1.00 0.00 39 THR A C 7
ATOM 8512 O O . THR A 1 39 ? 11.055 -1.222 6.132 1.00 0.00 39 THR A O 7
ATOM 8523 N N . PRO A 1 40 ? 11.165 -2.711 4.509 1.00 0.00 40 PRO A N 7
ATOM 8524 C CA . PRO A 1 40 ? 9.919 -2.246 3.841 1.00 0.00 40 PRO A CA 7
ATOM 8525 C C . PRO A 1 40 ? 8.700 -2.322 4.763 1.00 0.00 40 PRO A C 7
ATOM 8526 O O . PRO A 1 40 ? 8.565 -3.221 5.570 1.00 0.00 40 PRO A O 7
ATOM 8537 N N . ILE A 1 41 ? 7.813 -1.375 4.635 1.00 0.00 41 ILE A N 7
ATOM 8538 C CA . ILE A 1 41 ? 6.582 -1.352 5.478 1.00 0.00 41 ILE A CA 7
ATOM 8539 C C . ILE A 1 41 ? 5.362 -1.314 4.552 1.00 0.00 41 ILE A C 7
ATOM 8540 O O . ILE A 1 41 ? 4.901 -0.257 4.168 1.00 0.00 41 ILE A O 7
ATOM 8556 N N . PRO A 1 42 ? 4.855 -2.464 4.178 1.00 0.00 42 PRO A N 7
ATOM 8557 C CA . PRO A 1 42 ? 3.683 -2.563 3.265 1.00 0.00 42 PRO A CA 7
ATOM 8558 C C . PRO A 1 42 ? 2.496 -1.732 3.755 1.00 0.00 42 PRO A C 7
ATOM 8559 O O . PRO A 1 42 ? 2.222 -1.654 4.936 1.00 0.00 42 PRO A O 7
ATOM 8570 N N . THR A 1 43 ? 1.796 -1.111 2.843 1.00 0.00 43 THR A N 7
ATOM 8571 C CA . THR A 1 43 ? 0.623 -0.270 3.226 1.00 0.00 43 THR A CA 7
ATOM 8572 C C . THR A 1 43 ? -0.670 -0.957 2.806 1.00 0.00 43 THR A C 7
ATOM 8573 O O . THR A 1 43 ? -0.798 -1.471 1.705 1.00 0.00 43 THR A O 7
ATOM 8584 N N . THR A 1 44 ? -1.626 -0.973 3.694 1.00 0.00 44 THR A N 7
ATOM 8585 C CA . THR A 1 44 ? -2.938 -1.615 3.401 1.00 0.00 44 THR A CA 7
ATOM 8586 C C . THR A 1 44 ? -4.048 -0.753 3.972 1.00 0.00 44 THR A C 7
ATOM 8587 O O . THR A 1 44 ? -3.808 0.144 4.759 1.00 0.00 44 THR A O 7
ATOM 8598 N N . TYR A 1 45 ? -5.266 -1.019 3.586 1.00 0.00 45 TYR A N 7
ATOM 8599 C CA . TYR A 1 45 ? -6.410 -0.222 4.109 1.00 0.00 45 TYR A CA 7
ATOM 8600 C C . TYR A 1 45 ? -7.559 -1.175 4.479 1.00 0.00 45 TYR A C 7
ATOM 8601 O O . TYR A 1 45 ? -7.893 -2.046 3.706 1.00 0.00 45 TYR A O 7
ATOM 8619 N N . PRO A 1 46 ? -8.161 -1.011 5.640 1.00 0.00 46 PRO A N 7
ATOM 8620 C CA . PRO A 1 46 ? -9.295 -1.873 6.096 1.00 0.00 46 PRO A CA 7
ATOM 8621 C C . PRO A 1 46 ? -10.310 -2.146 4.975 1.00 0.00 46 PRO A C 7
ATOM 8622 O O . PRO A 1 46 ? -11.382 -1.570 4.927 1.00 0.00 46 PRO A O 7
ATOM 8633 N N . GLU A 1 47 ? -9.967 -3.025 4.076 1.00 0.00 47 GLU A N 7
ATOM 8634 C CA . GLU A 1 47 ? -10.880 -3.359 2.946 1.00 0.00 47 GLU A CA 7
ATOM 8635 C C . GLU A 1 47 ? -10.560 -4.763 2.443 1.00 0.00 47 GLU A C 7
ATOM 8636 O O . GLU A 1 47 ? -9.419 -5.187 2.437 1.00 0.00 47 GLU A O 7
ATOM 8648 N N . PHE A 1 48 ? -11.563 -5.486 2.022 1.00 0.00 48 PHE A N 7
ATOM 8649 C CA . PHE A 1 48 ? -11.347 -6.877 1.516 1.00 0.00 48 PHE A CA 7
ATOM 8650 C C . PHE A 1 48 ? -11.709 -6.938 0.035 1.00 0.00 48 PHE A C 7
ATOM 8651 O O . PHE A 1 48 ? -12.864 -6.843 -0.339 1.00 0.00 48 PHE A O 7
ATOM 8668 N N . TYR A 1 49 ? -10.724 -7.096 -0.808 1.00 0.00 49 TYR A N 7
ATOM 8669 C CA . TYR A 1 49 ? -10.976 -7.172 -2.281 1.00 0.00 49 TYR A CA 7
ATOM 8670 C C . TYR A 1 49 ? -10.389 -8.465 -2.836 1.00 0.00 49 TYR A C 7
ATOM 8671 O O . TYR A 1 49 ? -9.240 -8.793 -2.606 1.00 0.00 49 TYR A O 7
ATOM 8689 N N . ASP A 1 50 ? -11.177 -9.190 -3.575 1.00 0.00 50 ASP A N 7
ATOM 8690 C CA . ASP A 1 50 ? -10.698 -10.464 -4.182 1.00 0.00 50 ASP A CA 7
ATOM 8691 C C . ASP A 1 50 ? -10.171 -10.171 -5.591 1.00 0.00 50 ASP A C 7
ATOM 8692 O O . ASP A 1 50 ? -9.357 -10.893 -6.132 1.00 0.00 50 ASP A O 7
ATOM 8701 N N . LEU A 1 51 ? -10.652 -9.113 -6.192 1.00 0.00 51 LEU A N 7
ATOM 8702 C CA . LEU A 1 51 ? -10.209 -8.760 -7.575 1.00 0.00 51 LEU A CA 7
ATOM 8703 C C . LEU A 1 51 ? -8.838 -8.082 -7.537 1.00 0.00 51 LEU A C 7
ATOM 8704 O O . LEU A 1 51 ? -8.525 -7.317 -6.644 1.00 0.00 51 LEU A O 7
ATOM 8720 N N . GLU A 1 52 ? -8.021 -8.369 -8.511 1.00 0.00 52 GLU A N 7
ATOM 8721 C CA . GLU A 1 52 ? -6.661 -7.761 -8.569 1.00 0.00 52 GLU A CA 7
ATOM 8722 C C . GLU A 1 52 ? -6.772 -6.277 -8.938 1.00 0.00 52 GLU A C 7
ATOM 8723 O O . GLU A 1 52 ? -6.045 -5.442 -8.440 1.00 0.00 52 GLU A O 7
ATOM 8735 N N . ALA A 1 53 ? -7.674 -5.953 -9.823 1.00 0.00 53 ALA A N 7
ATOM 8736 C CA . ALA A 1 53 ? -7.835 -4.529 -10.247 1.00 0.00 53 ALA A CA 7
ATOM 8737 C C . ALA A 1 53 ? -8.225 -3.669 -9.043 1.00 0.00 53 ALA A C 7
ATOM 8738 O O . ALA A 1 53 ? -7.672 -2.611 -8.810 1.00 0.00 53 ALA A O 7
ATOM 8745 N N . ASP A 1 54 ? -9.179 -4.120 -8.277 1.00 0.00 54 ASP A N 7
ATOM 8746 C CA . ASP A 1 54 ? -9.619 -3.339 -7.084 1.00 0.00 54 ASP A CA 7
ATOM 8747 C C . ASP A 1 54 ? -8.466 -3.233 -6.081 1.00 0.00 54 ASP A C 7
ATOM 8748 O O . ASP A 1 54 ? -8.212 -2.189 -5.512 1.00 0.00 54 ASP A O 7
ATOM 8757 N N . ALA A 1 55 ? -7.773 -4.315 -5.861 1.00 0.00 55 ALA A N 7
ATOM 8758 C CA . ALA A 1 55 ? -6.637 -4.297 -4.891 1.00 0.00 55 ALA A CA 7
ATOM 8759 C C . ALA A 1 55 ? -5.548 -3.337 -5.381 1.00 0.00 55 ALA A C 7
ATOM 8760 O O . ALA A 1 55 ? -5.022 -2.537 -4.631 1.00 0.00 55 ALA A O 7
ATOM 8767 N N . GLU A 1 56 ? -5.205 -3.421 -6.637 1.00 0.00 56 GLU A N 7
ATOM 8768 C CA . GLU A 1 56 ? -4.149 -2.525 -7.192 1.00 0.00 56 GLU A CA 7
ATOM 8769 C C . GLU A 1 56 ? -4.661 -1.081 -7.250 1.00 0.00 56 GLU A C 7
ATOM 8770 O O . GLU A 1 56 ? -3.974 -0.149 -6.878 1.00 0.00 56 GLU A O 7
ATOM 8782 N N . ARG A 1 57 ? -5.862 -0.893 -7.717 1.00 0.00 57 ARG A N 7
ATOM 8783 C CA . ARG A 1 57 ? -6.428 0.488 -7.807 1.00 0.00 57 ARG A CA 7
ATOM 8784 C C . ARG A 1 57 ? -6.577 1.086 -6.406 1.00 0.00 57 ARG A C 7
ATOM 8785 O O . ARG A 1 57 ? -6.222 2.223 -6.156 1.00 0.00 57 ARG A O 7
ATOM 8806 N N . VAL A 1 58 ? -7.098 0.321 -5.497 1.00 0.00 58 VAL A N 7
ATOM 8807 C CA . VAL A 1 58 ? -7.281 0.815 -4.103 1.00 0.00 58 VAL A CA 7
ATOM 8808 C C . VAL A 1 58 ? -5.913 1.024 -3.444 1.00 0.00 58 VAL A C 7
ATOM 8809 O O . VAL A 1 58 ? -5.689 1.985 -2.734 1.00 0.00 58 VAL A O 7
ATOM 8822 N N . SER A 1 59 ? -5.005 0.112 -3.659 1.00 0.00 59 SER A N 7
ATOM 8823 C CA . SER A 1 59 ? -3.656 0.230 -3.030 1.00 0.00 59 SER A CA 7
ATOM 8824 C C . SER A 1 59 ? -3.004 1.559 -3.430 1.00 0.00 59 SER A C 7
ATOM 8825 O O . SER A 1 59 ? -2.403 2.238 -2.618 1.00 0.00 59 SER A O 7
ATOM 8833 N N . ILE A 1 60 ? -3.115 1.936 -4.673 1.00 0.00 60 ILE A N 7
ATOM 8834 C CA . ILE A 1 60 ? -2.501 3.224 -5.122 1.00 0.00 60 ILE A CA 7
ATOM 8835 C C . ILE A 1 60 ? -3.193 4.399 -4.417 1.00 0.00 60 ILE A C 7
ATOM 8836 O O . ILE A 1 60 ? -2.557 5.319 -3.934 1.00 0.00 60 ILE A O 7
ATOM 8852 N N . ALA A 1 61 ? -4.496 4.375 -4.361 1.00 0.00 61 ALA A N 7
ATOM 8853 C CA . ALA A 1 61 ? -5.241 5.486 -3.698 1.00 0.00 61 ALA A CA 7
ATOM 8854 C C . ALA A 1 61 ? -4.949 5.482 -2.195 1.00 0.00 61 ALA A C 7
ATOM 8855 O O . ALA A 1 61 ? -4.613 6.493 -1.607 1.00 0.00 61 ALA A O 7
ATOM 8862 N N . CYS A 1 62 ? -5.071 4.342 -1.574 1.00 0.00 62 CYS A N 7
ATOM 8863 C CA . CYS A 1 62 ? -4.807 4.249 -0.108 1.00 0.00 62 CYS A CA 7
ATOM 8864 C C . CYS A 1 62 ? -3.350 4.623 0.173 1.00 0.00 62 CYS A C 7
ATOM 8865 O O . CYS A 1 62 ? -3.031 5.221 1.184 1.00 0.00 62 CYS A O 7
ATOM 8873 N N . ALA A 1 63 ? -2.465 4.273 -0.716 1.00 0.00 63 ALA A N 7
ATOM 8874 C CA . ALA A 1 63 ? -1.023 4.600 -0.512 1.00 0.00 63 ALA A CA 7
ATOM 8875 C C . ALA A 1 63 ? -0.854 6.118 -0.394 1.00 0.00 63 ALA A C 7
ATOM 8876 O O . ALA A 1 63 ? -0.100 6.611 0.423 1.00 0.00 63 ALA A O 7
ATOM 8883 N N . LYS A 1 64 ? -1.555 6.862 -1.205 1.00 0.00 64 LYS A N 7
ATOM 8884 C CA . LYS A 1 64 ? -1.439 8.352 -1.143 1.00 0.00 64 LYS A CA 7
ATOM 8885 C C . LYS A 1 64 ? -1.947 8.857 0.214 1.00 0.00 64 LYS A C 7
ATOM 8886 O O . LYS A 1 64 ? -1.330 9.684 0.856 1.00 0.00 64 LYS A O 7
ATOM 8905 N N . ILE A 1 65 ? -3.072 8.364 0.647 1.00 0.00 65 ILE A N 7
ATOM 8906 C CA . ILE A 1 65 ? -3.639 8.801 1.960 1.00 0.00 65 ILE A CA 7
ATOM 8907 C C . ILE A 1 65 ? -2.741 8.313 3.102 1.00 0.00 65 ILE A C 7
ATOM 8908 O O . ILE A 1 65 ? -2.492 9.017 4.060 1.00 0.00 65 ILE A O 7
ATOM 8924 N N . ILE A 1 66 ? -2.277 7.102 3.013 1.00 0.00 66 ILE A N 7
ATOM 8925 C CA . ILE A 1 66 ? -1.422 6.549 4.101 1.00 0.00 66 ILE A CA 7
ATOM 8926 C C . ILE A 1 66 ? -0.141 7.376 4.224 1.00 0.00 66 ILE A C 7
ATOM 8927 O O . ILE A 1 66 ? 0.294 7.709 5.310 1.00 0.00 66 ILE A O 7
ATOM 8943 N N . ILE A 1 67 ? 0.464 7.712 3.124 1.00 0.00 67 ILE A N 7
ATOM 8944 C CA . ILE A 1 67 ? 1.714 8.525 3.184 1.00 0.00 67 ILE A CA 7
ATOM 8945 C C . ILE A 1 67 ? 1.396 9.902 3.784 1.00 0.00 67 ILE A C 7
ATOM 8946 O O . ILE A 1 67 ? 2.109 10.410 4.630 1.00 0.00 67 ILE A O 7
ATOM 8962 N N . ASP A 1 68 ? 0.328 10.506 3.345 1.00 0.00 68 ASP A N 7
ATOM 8963 C CA . ASP A 1 68 ? -0.049 11.848 3.875 1.00 0.00 68 ASP A CA 7
ATOM 8964 C C . ASP A 1 68 ? -0.379 11.728 5.367 1.00 0.00 68 ASP A C 7
ATOM 8965 O O . ASP A 1 68 ? 0.028 12.539 6.180 1.00 0.00 68 ASP A O 7
ATOM 8974 N N . SER A 1 69 ? -1.119 10.718 5.729 1.00 0.00 69 SER A N 7
ATOM 8975 C CA . SER A 1 69 ? -1.487 10.533 7.162 1.00 0.00 69 SER A CA 7
ATOM 8976 C C . SER A 1 69 ? -0.228 10.263 7.989 1.00 0.00 69 SER A C 7
ATOM 8977 O O . SER A 1 69 ? -0.007 10.863 9.025 1.00 0.00 69 SER A O 7
ATOM 8985 N N . HIS A 1 70 ? 0.606 9.370 7.532 1.00 0.00 70 HIS A N 7
ATOM 8986 C CA . HIS A 1 70 ? 1.857 9.053 8.286 1.00 0.00 70 HIS A CA 7
ATOM 8987 C C . HIS A 1 70 ? 2.549 10.356 8.696 1.00 0.00 70 HIS A C 7
ATOM 8988 O O . HIS A 1 70 ? 3.008 10.509 9.811 1.00 0.00 70 HIS A O 7
ATOM 9002 N N . LEU A 1 71 ? 2.624 11.293 7.796 1.00 0.00 71 LEU A N 7
ATOM 9003 C CA . LEU A 1 71 ? 3.285 12.591 8.121 1.00 0.00 71 LEU A CA 7
ATOM 9004 C C . LEU A 1 71 ? 2.505 13.293 9.228 1.00 0.00 71 LEU A C 7
ATOM 9005 O O . LEU A 1 71 ? 3.075 13.873 10.132 1.00 0.00 71 LEU A O 7
ATOM 9021 N N . ASP A 1 72 ? 1.204 13.247 9.163 1.00 0.00 72 ASP A N 7
ATOM 9022 C CA . ASP A 1 72 ? 0.369 13.911 10.213 1.00 0.00 72 ASP A CA 7
ATOM 9023 C C . ASP A 1 72 ? -0.763 12.973 10.624 1.00 0.00 72 ASP A C 7
ATOM 9024 O O . ASP A 1 72 ? -1.913 13.187 10.298 1.00 0.00 72 ASP A O 7
ATOM 9033 N N . ARG A 1 73 ? -0.429 11.940 11.346 1.00 0.00 73 ARG A N 7
ATOM 9034 C CA . ARG A 1 73 ? -1.464 10.969 11.803 1.00 0.00 73 ARG A CA 7
ATOM 9035 C C . ARG A 1 73 ? -0.835 9.940 12.750 1.00 0.00 73 ARG A C 7
ATOM 9036 O O . ARG A 1 73 ? -0.190 10.282 13.722 1.00 0.00 73 ARG A O 7
ATOM 9057 N N . HIS A 1 74 ? -1.029 8.678 12.466 1.00 0.00 74 HIS A N 7
ATOM 9058 C CA . HIS A 1 74 ? -0.470 7.606 13.330 1.00 0.00 74 HIS A CA 7
ATOM 9059 C C . HIS A 1 74 ? 1.024 7.835 13.562 1.00 0.00 74 HIS A C 7
ATOM 9060 O O . HIS A 1 74 ? 1.789 8.071 12.645 1.00 0.00 74 HIS A O 7
ATOM 9074 N N . ASP A 1 75 ? 1.430 7.771 14.798 1.00 0.00 75 ASP A N 7
ATOM 9075 C CA . ASP A 1 75 ? 2.858 7.992 15.139 1.00 0.00 75 ASP A CA 7
ATOM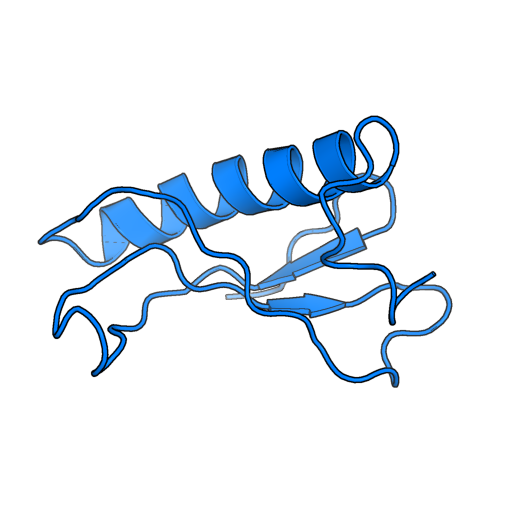 9076 C C . ASP A 1 75 ? 3.736 6.889 14.537 1.00 0.00 75 ASP A C 7
ATOM 9077 O O . ASP A 1 75 ? 3.420 5.716 14.596 1.00 0.00 75 ASP A O 7
ATOM 9086 N N . GLN A 1 76 ? 4.843 7.279 13.968 1.00 0.00 76 GLN A N 7
ATOM 9087 C CA . GLN A 1 76 ? 5.784 6.300 13.356 1.00 0.00 76 GLN A CA 7
ATOM 9088 C C . GLN A 1 76 ? 5.081 5.472 12.278 1.00 0.00 76 GLN A C 7
ATOM 9089 O O . GLN A 1 76 ? 3.876 5.314 12.276 1.00 0.00 76 GLN A O 7
ATOM 9103 N N . GLY A 1 77 ? 5.844 4.946 11.362 1.00 0.00 77 GLY A N 7
ATOM 9104 C CA . GLY A 1 77 ? 5.255 4.123 10.267 1.00 0.00 77 GLY A CA 7
ATOM 9105 C C . GLY A 1 77 ? 6.267 3.985 9.125 1.00 0.00 77 GLY A C 7
ATOM 9106 O O . GLY A 1 77 ? 6.869 2.945 8.933 1.00 0.00 77 GLY A O 7
ATOM 9110 N N . LEU A 1 78 ? 6.462 5.033 8.368 1.00 0.00 78 LEU A N 7
ATOM 9111 C CA . LEU A 1 78 ? 7.435 4.992 7.230 1.00 0.00 78 LEU A CA 7
ATOM 9112 C C . LEU A 1 78 ? 8.725 5.712 7.643 1.00 0.00 78 LEU A C 7
ATOM 9113 O O . LEU A 1 78 ? 9.560 6.044 6.824 1.00 0.00 78 LEU A O 7
ATOM 9129 N N . ALA A 1 79 ? 8.885 5.952 8.916 1.00 0.00 79 ALA A N 7
ATOM 9130 C CA . ALA A 1 79 ? 10.111 6.649 9.411 1.00 0.00 79 ALA A CA 7
ATOM 9131 C C . ALA A 1 79 ? 11.350 5.786 9.135 1.00 0.00 79 ALA A C 7
ATOM 9132 O O . ALA A 1 79 ? 12.453 6.282 9.009 1.00 0.00 79 ALA A O 7
ATOM 9139 N N . ASP A 1 80 ? 11.172 4.496 9.047 1.00 0.00 80 ASP A N 7
ATOM 9140 C CA . ASP A 1 80 ? 12.333 3.591 8.786 1.00 0.00 80 ASP A CA 7
ATOM 9141 C C . ASP A 1 80 ? 12.859 3.823 7.365 1.00 0.00 80 ASP A C 7
ATOM 9142 O O . ASP A 1 80 ? 13.964 3.443 7.026 1.00 0.00 80 ASP A O 7
ATOM 9151 N N . LEU A 1 81 ? 12.073 4.446 6.530 1.00 0.00 81 LEU A N 7
ATOM 9152 C CA . LEU A 1 81 ? 12.511 4.707 5.125 1.00 0.00 81 LEU A CA 7
ATOM 9153 C C . LEU A 1 81 ? 13.160 6.093 5.047 1.00 0.00 81 LEU A C 7
ATOM 9154 O O . LEU A 1 81 ? 13.636 6.514 4.011 1.00 0.00 81 LEU A O 7
ATOM 9170 N N . GLY A 1 82 ? 13.187 6.804 6.141 1.00 0.00 82 GLY A N 7
ATOM 9171 C CA . GLY A 1 82 ? 13.807 8.161 6.140 1.00 0.00 82 GLY A CA 7
ATOM 9172 C C . GLY A 1 82 ? 13.661 8.792 7.525 1.00 0.00 82 GLY A C 7
ATOM 9173 O O . GLY A 1 82 ? 13.129 9.888 7.606 1.00 0.00 82 GLY A O 7
ATOM 9178 N N . MET A 1 1 ? 5.368 -3.519 -14.127 1.00 0.00 1 MET A N 8
ATOM 9179 C CA . MET A 1 1 ? 5.290 -3.034 -12.721 1.00 0.00 1 MET A CA 8
ATOM 9180 C C . MET A 1 1 ? 5.758 -1.576 -12.677 1.00 0.00 1 MET A C 8
ATOM 9181 O O . MET A 1 1 ? 6.850 -1.269 -12.235 1.00 0.00 1 MET A O 8
ATOM 9197 N N . ASN A 1 2 ? 4.933 -0.674 -13.147 1.00 0.00 2 ASN A N 8
ATOM 9198 C CA . ASN A 1 2 ? 5.312 0.770 -13.159 1.00 0.00 2 ASN A CA 8
ATOM 9199 C C . ASN A 1 2 ? 4.955 1.415 -11.819 1.00 0.00 2 ASN A C 8
ATOM 9200 O O . ASN A 1 2 ? 3.801 1.522 -11.448 1.00 0.00 2 ASN A O 8
ATOM 9211 N N . VAL A 1 3 ? 5.952 1.842 -11.095 1.00 0.00 3 VAL A N 8
ATOM 9212 C CA . VAL A 1 3 ? 5.713 2.475 -9.772 1.00 0.00 3 VAL A CA 8
ATOM 9213 C C . VAL A 1 3 ? 5.320 3.939 -9.945 1.00 0.00 3 VAL A C 8
ATOM 9214 O O . VAL A 1 3 ? 5.700 4.594 -10.897 1.00 0.00 3 VAL A O 8
ATOM 9227 N N . ALA A 1 4 ? 4.560 4.452 -9.011 1.00 0.00 4 ALA A N 8
ATOM 9228 C CA . ALA A 1 4 ? 4.119 5.877 -9.074 1.00 0.00 4 ALA A CA 8
ATOM 9229 C C . ALA A 1 4 ? 4.774 6.653 -7.936 1.00 0.00 4 ALA A C 8
ATOM 9230 O O . ALA A 1 4 ? 4.899 6.165 -6.827 1.00 0.00 4 ALA A O 8
ATOM 9237 N N . HIS A 1 5 ? 5.202 7.859 -8.204 1.00 0.00 5 HIS A N 8
ATOM 9238 C CA . HIS A 1 5 ? 5.864 8.682 -7.152 1.00 0.00 5 HIS A CA 8
ATOM 9239 C C . HIS A 1 5 ? 4.880 9.710 -6.602 1.00 0.00 5 HIS A C 8
ATOM 9240 O O . HIS A 1 5 ? 4.330 10.521 -7.325 1.00 0.00 5 HIS A O 8
ATOM 9254 N N . TYR A 1 6 ? 4.657 9.673 -5.315 1.00 0.00 6 TYR A N 8
ATOM 9255 C CA . TYR A 1 6 ? 3.716 10.630 -4.666 1.00 0.00 6 TYR A CA 8
ATOM 9256 C C . TYR A 1 6 ? 4.511 11.738 -3.974 1.00 0.00 6 TYR A C 8
ATOM 9257 O O . TYR A 1 6 ? 4.979 12.672 -4.603 1.00 0.00 6 TYR A O 8
ATOM 9275 N N . ARG A 1 7 ? 4.661 11.647 -2.676 1.00 0.00 7 ARG A N 8
ATOM 9276 C CA . ARG A 1 7 ? 5.417 12.686 -1.924 1.00 0.00 7 ARG A CA 8
ATOM 9277 C C . ARG A 1 7 ? 6.890 12.285 -1.838 1.00 0.00 7 ARG A C 8
ATOM 9278 O O . ARG A 1 7 ? 7.489 12.270 -0.776 1.00 0.00 7 ARG A O 8
ATOM 9299 N N . GLY A 1 8 ? 7.478 11.969 -2.959 1.00 0.00 8 GLY A N 8
ATOM 9300 C CA . GLY A 1 8 ? 8.911 11.576 -2.973 1.00 0.00 8 GLY A CA 8
ATOM 9301 C C . GLY A 1 8 ? 9.047 10.103 -2.589 1.00 0.00 8 GLY A C 8
ATOM 9302 O O . GLY A 1 8 ? 10.143 9.585 -2.469 1.00 0.00 8 GLY A O 8
ATOM 9306 N N . TYR A 1 9 ? 7.945 9.425 -2.393 1.00 0.00 9 TYR A N 8
ATOM 9307 C CA . TYR A 1 9 ? 7.998 7.982 -2.010 1.00 0.00 9 TYR A CA 8
ATOM 9308 C C . TYR A 1 9 ? 7.552 7.114 -3.188 1.00 0.00 9 TYR A C 8
ATOM 9309 O O . TYR A 1 9 ? 6.602 7.421 -3.885 1.00 0.00 9 TYR A O 8
ATOM 9327 N N . GLU A 1 10 ? 8.242 6.026 -3.410 1.00 0.00 10 GLU A N 8
ATOM 9328 C CA . GLU A 1 10 ? 7.885 5.124 -4.536 1.00 0.00 10 GLU A CA 8
ATOM 9329 C C . GLU A 1 10 ? 6.717 4.238 -4.123 1.00 0.00 10 GLU A C 8
ATOM 9330 O O . GLU A 1 10 ? 6.638 3.776 -2.999 1.00 0.00 10 GLU A O 8
ATOM 9342 N N . ILE A 1 11 ? 5.806 3.998 -5.033 1.00 0.00 11 ILE A N 8
ATOM 9343 C CA . ILE A 1 11 ? 4.625 3.145 -4.725 1.00 0.00 11 ILE A CA 8
ATOM 9344 C C . ILE A 1 11 ? 4.620 1.936 -5.646 1.00 0.00 11 ILE A C 8
ATOM 9345 O O . ILE A 1 11 ? 4.726 2.058 -6.854 1.00 0.00 11 ILE A O 8
ATOM 9361 N N . GLU A 1 12 ? 4.493 0.763 -5.078 1.00 0.00 12 GLU A N 8
ATOM 9362 C CA . GLU A 1 12 ? 4.469 -0.485 -5.894 1.00 0.00 12 GLU A CA 8
ATOM 9363 C C . GLU A 1 12 ? 3.286 -1.358 -5.434 1.00 0.00 12 GLU A C 8
ATOM 9364 O O . GLU A 1 12 ? 3.383 -2.056 -4.445 1.00 0.00 12 GLU A O 8
ATOM 9376 N N . PRO A 1 13 ? 2.167 -1.305 -6.128 1.00 0.00 13 PRO A N 8
ATOM 9377 C CA . PRO A 1 13 ? 0.952 -2.087 -5.756 1.00 0.00 13 PRO A CA 8
ATOM 9378 C C . PRO A 1 13 ? 1.057 -3.570 -6.138 1.00 0.00 13 PRO A C 8
ATOM 9379 O O . PRO A 1 13 ? 1.767 -3.944 -7.054 1.00 0.00 13 PRO A O 8
ATOM 9390 N N . GLY A 1 14 ? 0.347 -4.414 -5.439 1.00 0.00 14 GLY A N 8
ATOM 9391 C CA . GLY A 1 14 ? 0.389 -5.870 -5.750 1.00 0.00 14 GLY A CA 8
ATOM 9392 C C . GLY A 1 14 ? -0.602 -6.609 -4.846 1.00 0.00 14 GLY A C 8
ATOM 9393 O O . GLY A 1 14 ? -0.343 -6.836 -3.677 1.00 0.00 14 GLY A O 8
ATOM 9397 N N . HIS A 1 15 ? -1.736 -6.979 -5.383 1.00 0.00 15 HIS A N 8
ATOM 9398 C CA . HIS A 1 15 ? -2.770 -7.696 -4.576 1.00 0.00 15 HIS A CA 8
ATOM 9399 C C . HIS A 1 15 ? -2.121 -8.749 -3.679 1.00 0.00 15 HIS A C 8
ATOM 9400 O O . HIS A 1 15 ? -1.333 -9.566 -4.119 1.00 0.00 15 HIS A O 8
ATOM 9414 N N . GLN A 1 16 ? -2.456 -8.731 -2.416 1.00 0.00 16 GLN A N 8
ATOM 9415 C CA . GLN A 1 16 ? -1.873 -9.721 -1.473 1.00 0.00 16 GLN A CA 8
ATOM 9416 C C . GLN A 1 16 ? -2.797 -9.878 -0.265 1.00 0.00 16 GLN A C 8
ATOM 9417 O O . GLN A 1 16 ? -3.605 -9.015 0.039 1.00 0.00 16 GLN A O 8
ATOM 9431 N N . TYR A 1 17 ? -2.678 -10.987 0.417 1.00 0.00 17 TYR A N 8
ATOM 9432 C CA . TYR A 1 17 ? -3.532 -11.249 1.609 1.00 0.00 17 TYR A CA 8
ATOM 9433 C C . TYR A 1 17 ? -2.675 -11.276 2.870 1.00 0.00 17 TYR A C 8
ATOM 9434 O O . TYR A 1 17 ? -1.535 -11.702 2.862 1.00 0.00 17 TYR A O 8
ATOM 9452 N N . ARG A 1 18 ? -3.228 -10.815 3.959 1.00 0.00 18 ARG A N 8
ATOM 9453 C CA . ARG A 1 18 ? -2.478 -10.796 5.243 1.00 0.00 18 ARG A CA 8
ATOM 9454 C C . ARG A 1 18 ? -2.761 -12.077 6.020 1.00 0.00 18 ARG A C 8
ATOM 9455 O O . ARG A 1 18 ? -3.896 -12.477 6.205 1.00 0.00 18 ARG A O 8
ATOM 9476 N N . ASP A 1 19 ? -1.724 -12.719 6.481 1.00 0.00 19 ASP A N 8
ATOM 9477 C CA . ASP A 1 19 ? -1.894 -13.977 7.256 1.00 0.00 19 ASP A CA 8
ATOM 9478 C C . ASP A 1 19 ? -2.469 -13.653 8.637 1.00 0.00 19 ASP A C 8
ATOM 9479 O O . ASP A 1 19 ? -3.083 -14.487 9.280 1.00 0.00 19 ASP A O 8
ATOM 9488 N N . ASP A 1 20 ? -2.274 -12.450 9.100 1.00 0.00 20 ASP A N 8
ATOM 9489 C CA . ASP A 1 20 ? -2.802 -12.065 10.441 1.00 0.00 20 ASP A CA 8
ATOM 9490 C C . ASP A 1 20 ? -4.329 -12.172 10.453 1.00 0.00 20 ASP A C 8
ATOM 9491 O O . ASP A 1 20 ? -4.918 -12.692 11.384 1.00 0.00 20 ASP A O 8
ATOM 9500 N N . ILE A 1 21 ? -4.976 -11.685 9.423 1.00 0.00 21 ILE A N 8
ATOM 9501 C CA . ILE A 1 21 ? -6.472 -11.752 9.351 1.00 0.00 21 ILE A CA 8
ATOM 9502 C C . ILE A 1 21 ? -6.878 -12.766 8.273 1.00 0.00 21 ILE A C 8
ATOM 9503 O O . ILE A 1 21 ? -8.040 -13.109 8.127 1.00 0.00 21 ILE A O 8
ATOM 9519 N N . ARG A 1 22 ? -5.920 -13.254 7.529 1.00 0.00 22 ARG A N 8
ATOM 9520 C CA . ARG A 1 22 ? -6.209 -14.256 6.457 1.00 0.00 22 ARG A CA 8
ATOM 9521 C C . ARG A 1 22 ? -7.274 -13.712 5.497 1.00 0.00 22 ARG A C 8
ATOM 9522 O O . ARG A 1 22 ? -8.280 -14.345 5.236 1.00 0.00 22 ARG A O 8
ATOM 9543 N N . LYS A 1 23 ? -7.049 -12.537 4.962 1.00 0.00 23 LYS A N 8
ATOM 9544 C CA . LYS A 1 23 ? -8.031 -11.932 4.012 1.00 0.00 23 LYS A CA 8
ATOM 9545 C C . LYS A 1 23 ? -7.304 -11.103 2.950 1.00 0.00 23 LYS A C 8
ATOM 9546 O O . LYS A 1 23 ? -6.158 -10.727 3.108 1.00 0.00 23 LYS A O 8
ATOM 9565 N N . TYR A 1 24 ? -7.979 -10.813 1.864 1.00 0.00 24 TYR A N 8
ATOM 9566 C CA . TYR A 1 24 ? -7.357 -10.010 0.775 1.00 0.00 24 TYR A CA 8
ATOM 9567 C C . TYR A 1 24 ? -7.578 -8.529 1.041 1.00 0.00 24 TYR A C 8
ATOM 9568 O O . TYR A 1 24 ? -8.687 -8.085 1.268 1.00 0.00 24 TYR A O 8
ATOM 9586 N N . VAL A 1 25 ? -6.524 -7.752 1.006 1.00 0.00 25 VAL A N 8
ATOM 9587 C CA . VAL A 1 25 ? -6.665 -6.288 1.253 1.00 0.00 25 VAL A CA 8
ATOM 9588 C C . VAL A 1 25 ? -5.626 -5.526 0.413 1.00 0.00 25 VAL A C 8
ATOM 9589 O O . VAL A 1 25 ? -4.542 -6.020 0.177 1.00 0.00 25 VAL A O 8
ATOM 9602 N N . PRO A 1 26 ? -5.940 -4.325 -0.023 1.00 0.00 26 PRO A N 8
ATOM 9603 C CA . PRO A 1 26 ? -4.997 -3.499 -0.828 1.00 0.00 26 PRO A CA 8
ATOM 9604 C C . PRO A 1 26 ? -3.572 -3.569 -0.270 1.00 0.00 26 PRO A C 8
ATOM 9605 O O . PRO A 1 26 ? -3.286 -3.036 0.785 1.00 0.00 26 PRO A O 8
ATOM 9616 N N . TYR A 1 27 ? -2.678 -4.225 -0.966 1.00 0.00 27 TYR A N 8
ATOM 9617 C CA . TYR A 1 27 ? -1.271 -4.341 -0.475 1.00 0.00 27 TYR A CA 8
ATOM 9618 C C . TYR A 1 27 ? -0.330 -3.561 -1.387 1.00 0.00 27 TYR A C 8
ATOM 9619 O O . TYR A 1 27 ? -0.229 -3.821 -2.572 1.00 0.00 27 TYR A O 8
ATOM 9637 N N . ALA A 1 28 ? 0.371 -2.604 -0.831 1.00 0.00 28 ALA A N 8
ATOM 9638 C CA . ALA A 1 28 ? 1.327 -1.792 -1.642 1.00 0.00 28 ALA A CA 8
ATOM 9639 C C . ALA A 1 28 ? 2.612 -1.596 -0.837 1.00 0.00 28 ALA A C 8
ATOM 9640 O O . ALA A 1 28 ? 2.592 -1.484 0.374 1.00 0.00 28 ALA A O 8
ATOM 9647 N N . LEU A 1 29 ? 3.732 -1.560 -1.508 1.00 0.00 29 LEU A N 8
ATOM 9648 C CA . LEU A 1 29 ? 5.034 -1.382 -0.804 1.00 0.00 29 LEU A CA 8
ATOM 9649 C C . LEU A 1 29 ? 5.494 0.067 -0.952 1.00 0.00 29 LEU A C 8
ATOM 9650 O O . LEU A 1 29 ? 5.512 0.619 -2.038 1.00 0.00 29 LEU A O 8
ATOM 9666 N N . ILE A 1 30 ? 5.857 0.686 0.145 1.00 0.00 30 ILE A N 8
ATOM 9667 C CA . ILE A 1 30 ? 6.314 2.108 0.110 1.00 0.00 30 ILE A CA 8
ATOM 9668 C C . ILE A 1 30 ? 7.815 2.179 0.388 1.00 0.00 30 ILE A C 8
ATOM 9669 O O . ILE A 1 30 ? 8.300 1.700 1.397 1.00 0.00 30 ILE A O 8
ATOM 9685 N N . ARG A 1 31 ? 8.552 2.784 -0.511 1.00 0.00 31 ARG A N 8
ATOM 9686 C CA . ARG A 1 31 ? 10.031 2.907 -0.338 1.00 0.00 31 ARG A CA 8
ATOM 9687 C C . ARG A 1 31 ? 10.454 4.354 -0.570 1.00 0.00 31 ARG A C 8
ATOM 9688 O O . ARG A 1 31 ? 9.961 5.030 -1.456 1.00 0.00 31 ARG A O 8
ATOM 9709 N N . LYS A 1 32 ? 11.376 4.828 0.223 1.00 0.00 32 LYS A N 8
ATOM 9710 C CA . LYS A 1 32 ? 11.857 6.227 0.072 1.00 0.00 32 LYS A CA 8
ATOM 9711 C C . LYS A 1 32 ? 12.990 6.273 -0.953 1.00 0.00 32 LYS A C 8
ATOM 9712 O O . LYS A 1 32 ? 13.870 5.431 -0.970 1.00 0.00 32 LYS A O 8
ATOM 9731 N N . VAL A 1 33 ? 12.966 7.254 -1.811 1.00 0.00 33 VAL A N 8
ATOM 9732 C CA . VAL A 1 33 ? 14.021 7.373 -2.853 1.00 0.00 33 VAL A CA 8
ATOM 9733 C C . VAL A 1 33 ? 15.375 7.692 -2.214 1.00 0.00 33 VAL A C 8
ATOM 9734 O O . VAL A 1 33 ? 15.501 8.574 -1.383 1.00 0.00 33 VAL A O 8
ATOM 9747 N N . GLY A 1 34 ? 16.394 6.974 -2.615 1.00 0.00 34 GLY A N 8
ATOM 9748 C CA . GLY A 1 34 ? 17.761 7.203 -2.064 1.00 0.00 34 GLY A CA 8
ATOM 9749 C C . GLY A 1 34 ? 18.082 6.122 -1.034 1.00 0.00 34 GLY A C 8
ATOM 9750 O O . GLY A 1 34 ? 19.234 5.866 -0.731 1.00 0.00 34 GLY A O 8
ATOM 9754 N N . VAL A 1 35 ? 17.079 5.480 -0.497 1.00 0.00 35 VAL A N 8
ATOM 9755 C CA . VAL A 1 35 ? 17.329 4.410 0.510 1.00 0.00 35 VAL A CA 8
ATOM 9756 C C . VAL A 1 35 ? 16.183 3.386 0.488 1.00 0.00 35 VAL A C 8
ATOM 9757 O O . VAL A 1 35 ? 15.603 3.076 1.512 1.00 0.00 35 VAL A O 8
ATOM 9770 N N . PRO A 1 36 ? 15.875 2.849 -0.666 1.00 0.00 36 PRO A N 8
ATOM 9771 C CA . PRO A 1 36 ? 14.797 1.825 -0.819 1.00 0.00 36 PRO A CA 8
ATOM 9772 C C . PRO A 1 36 ? 15.252 0.469 -0.269 1.00 0.00 36 PRO A C 8
ATOM 9773 O O . PRO A 1 36 ? 14.471 -0.449 -0.099 1.00 0.00 36 PRO A O 8
ATOM 9784 N N . ASP A 1 37 ? 16.521 0.347 0.007 1.00 0.00 37 ASP A N 8
ATOM 9785 C CA . ASP A 1 37 ? 17.062 -0.931 0.543 1.00 0.00 37 ASP A CA 8
ATOM 9786 C C . ASP A 1 37 ? 16.663 -1.071 2.016 1.00 0.00 37 ASP A C 8
ATOM 9787 O O . ASP A 1 37 ? 16.924 -2.077 2.652 1.00 0.00 37 ASP A O 8
ATOM 9796 N N . ARG A 1 38 ? 16.042 -0.066 2.562 1.00 0.00 38 ARG A N 8
ATOM 9797 C CA . ARG A 1 38 ? 15.636 -0.123 3.995 1.00 0.00 38 ARG A CA 8
ATOM 9798 C C . ARG A 1 38 ? 14.341 -0.905 4.144 1.00 0.00 38 ARG A C 8
ATOM 9799 O O . ARG A 1 38 ? 13.461 -0.831 3.306 1.00 0.00 38 ARG A O 8
ATOM 9820 N N . THR A 1 39 ? 14.229 -1.647 5.227 1.00 0.00 39 THR A N 8
ATOM 9821 C CA . THR A 1 39 ? 13.005 -2.464 5.490 1.00 0.00 39 THR A CA 8
ATOM 9822 C C . THR A 1 39 ? 11.754 -1.729 4.974 1.00 0.00 39 THR A C 8
ATOM 9823 O O . THR A 1 39 ? 11.233 -0.853 5.635 1.00 0.00 39 THR A O 8
ATOM 9834 N N . PRO A 1 40 ? 11.282 -2.079 3.798 1.00 0.00 40 PRO A N 8
ATOM 9835 C CA . PRO A 1 40 ? 10.084 -1.429 3.191 1.00 0.00 40 PRO A CA 8
ATOM 9836 C C . PRO A 1 40 ? 8.868 -1.456 4.113 1.00 0.00 40 PRO A C 8
ATOM 9837 O O . PRO A 1 40 ? 8.671 -2.386 4.877 1.00 0.00 40 PRO A O 8
ATOM 9848 N N . ILE A 1 41 ? 8.046 -0.438 4.043 1.00 0.00 41 ILE A N 8
ATOM 9849 C CA . ILE A 1 41 ? 6.829 -0.381 4.906 1.00 0.00 41 ILE A CA 8
ATOM 9850 C C . ILE A 1 41 ? 5.579 -0.575 4.031 1.00 0.00 41 ILE A C 8
ATOM 9851 O O . ILE A 1 41 ? 5.250 0.273 3.226 1.00 0.00 41 ILE A O 8
ATOM 9867 N N . PRO A 1 42 ? 4.893 -1.693 4.172 1.00 0.00 42 PRO A N 8
ATOM 9868 C CA . PRO A 1 42 ? 3.679 -1.996 3.363 1.00 0.00 42 PRO A CA 8
ATOM 9869 C C . PRO A 1 42 ? 2.462 -1.189 3.812 1.00 0.00 42 PRO A C 8
ATOM 9870 O O . PRO A 1 42 ? 2.389 -0.724 4.936 1.00 0.00 42 PRO A O 8
ATOM 9881 N N . THR A 1 43 ? 1.504 -1.022 2.935 1.00 0.00 43 THR A N 8
ATOM 9882 C CA . THR A 1 43 ? 0.276 -0.250 3.281 1.00 0.00 43 THR A CA 8
ATOM 9883 C C . THR A 1 43 ? -0.956 -1.130 3.090 1.00 0.00 43 THR A C 8
ATOM 9884 O O . THR A 1 43 ? -1.088 -1.841 2.105 1.00 0.00 43 THR A O 8
ATOM 9895 N N . THR A 1 44 ? -1.853 -1.082 4.043 1.00 0.00 44 THR A N 8
ATOM 9896 C CA . THR A 1 44 ? -3.096 -1.901 3.979 1.00 0.00 44 THR A CA 8
ATOM 9897 C C . THR A 1 44 ? -4.292 -1.011 4.269 1.00 0.00 44 THR A C 8
ATOM 9898 O O . THR A 1 44 ? -4.148 0.106 4.734 1.00 0.00 44 THR A O 8
ATOM 9909 N N . TYR A 1 45 ? -5.480 -1.496 3.998 1.00 0.00 45 TYR A N 8
ATOM 9910 C CA . TYR A 1 45 ? -6.705 -0.686 4.255 1.00 0.00 45 TYR A CA 8
ATOM 9911 C C . TYR A 1 45 ? -7.770 -1.578 4.930 1.00 0.00 45 TYR A C 8
ATOM 9912 O O . TYR A 1 45 ? -8.025 -2.675 4.480 1.00 0.00 45 TYR A O 8
ATOM 9930 N N . PRO A 1 46 ? -8.402 -1.112 5.988 1.00 0.00 46 PRO A N 8
ATOM 9931 C CA . PRO A 1 46 ? -9.462 -1.893 6.693 1.00 0.00 46 PRO A CA 8
ATOM 9932 C C . PRO A 1 46 ? -10.445 -2.528 5.701 1.00 0.00 46 PRO A C 8
ATOM 9933 O O . PRO A 1 46 ? -11.255 -3.367 6.051 1.00 0.00 46 PRO A O 8
ATOM 9944 N N . GLU A 1 47 ? -10.380 -2.115 4.465 1.00 0.00 47 GLU A N 8
ATOM 9945 C CA . GLU A 1 47 ? -11.304 -2.658 3.436 1.00 0.00 47 GLU A CA 8
ATOM 9946 C C . GLU A 1 47 ? -10.754 -3.970 2.883 1.00 0.00 47 GLU A C 8
ATOM 9947 O O . GLU A 1 47 ? -9.578 -4.259 2.992 1.00 0.00 47 GLU A O 8
ATOM 9959 N N . PHE A 1 48 ? -11.605 -4.764 2.282 1.00 0.00 48 PHE A N 8
ATOM 9960 C CA . PHE A 1 48 ? -11.157 -6.065 1.703 1.00 0.00 48 PHE A CA 8
ATOM 9961 C C . PHE A 1 48 ? -11.686 -6.193 0.275 1.00 0.00 48 PHE A C 8
ATOM 9962 O O . PHE A 1 48 ? -12.746 -5.695 -0.060 1.00 0.00 48 PHE A O 8
ATOM 9979 N N . TYR A 1 49 ? -10.952 -6.865 -0.569 1.00 0.00 49 TYR A N 8
ATOM 9980 C CA . TYR A 1 49 ? -11.395 -7.047 -1.977 1.00 0.00 49 TYR A CA 8
ATOM 9981 C C . TYR A 1 49 ? -10.860 -8.376 -2.505 1.00 0.00 49 TYR A C 8
ATOM 9982 O O . TYR A 1 49 ? -9.665 -8.595 -2.581 1.00 0.00 49 TYR A O 8
ATOM 10000 N N . ASP A 1 50 ? -11.742 -9.260 -2.879 1.00 0.00 50 ASP A N 8
ATOM 10001 C CA . ASP A 1 50 ? -11.312 -10.581 -3.418 1.00 0.00 50 ASP A CA 8
ATOM 10002 C C . ASP A 1 50 ? -10.774 -10.389 -4.839 1.00 0.00 50 ASP A C 8
ATOM 10003 O O . ASP A 1 50 ? -10.148 -11.266 -5.406 1.00 0.00 50 ASP A O 8
ATOM 10012 N N . LEU A 1 51 ? -11.020 -9.243 -5.422 1.00 0.00 51 LEU A N 8
ATOM 10013 C CA . LEU A 1 51 ? -10.541 -8.985 -6.812 1.00 0.00 51 LEU A CA 8
ATOM 10014 C C . LEU A 1 51 ? -9.195 -8.260 -6.772 1.00 0.00 51 LEU A C 8
ATOM 10015 O O . LEU A 1 51 ? -9.027 -7.253 -6.109 1.00 0.00 51 LEU A O 8
ATOM 10031 N N . GLU A 1 52 ? -8.234 -8.781 -7.485 1.00 0.00 52 GLU A N 8
ATOM 10032 C CA . GLU A 1 52 ? -6.879 -8.164 -7.525 1.00 0.00 52 GLU A CA 8
ATOM 10033 C C . GLU A 1 52 ? -6.935 -6.812 -8.241 1.00 0.00 52 GLU A C 8
ATOM 10034 O O . GLU A 1 52 ? -6.232 -5.878 -7.894 1.00 0.00 52 GLU A O 8
ATOM 10046 N N . ALA A 1 53 ? -7.753 -6.707 -9.250 1.00 0.00 53 ALA A N 8
ATOM 10047 C CA . ALA A 1 53 ? -7.849 -5.428 -10.010 1.00 0.00 53 ALA A CA 8
ATOM 10048 C C . ALA A 1 53 ? -8.270 -4.299 -9.070 1.00 0.00 53 ALA A C 8
ATOM 10049 O O . ALA A 1 53 ? -7.730 -3.207 -9.104 1.00 0.00 53 ALA A O 8
ATOM 10056 N N . ASP A 1 54 ? -9.230 -4.555 -8.230 1.00 0.00 54 ASP A N 8
ATOM 10057 C CA . ASP A 1 54 ? -9.693 -3.510 -7.276 1.00 0.00 54 ASP A CA 8
ATOM 10058 C C . ASP A 1 54 ? -8.572 -3.190 -6.283 1.00 0.00 54 ASP A C 8
ATOM 10059 O O . ASP A 1 54 ? -8.361 -2.051 -5.904 1.00 0.00 54 ASP A O 8
ATOM 10068 N N . ALA A 1 55 ? -7.855 -4.193 -5.860 1.00 0.00 55 ALA A N 8
ATOM 10069 C CA . ALA A 1 55 ? -6.742 -3.975 -4.891 1.00 0.00 55 ALA A CA 8
ATOM 10070 C C . ALA A 1 55 ? -5.661 -3.106 -5.538 1.00 0.00 55 ALA A C 8
ATOM 10071 O O . ALA A 1 55 ? -5.047 -2.272 -4.897 1.00 0.00 55 ALA A O 8
ATOM 10078 N N . GLU A 1 56 ? -5.422 -3.300 -6.805 1.00 0.00 56 GLU A N 8
ATOM 10079 C CA . GLU A 1 56 ? -4.385 -2.490 -7.509 1.00 0.00 56 GLU A CA 8
ATOM 10080 C C . GLU A 1 56 ? -4.804 -1.018 -7.532 1.00 0.00 56 GLU A C 8
ATOM 10081 O O . GLU A 1 56 ? -4.043 -0.134 -7.182 1.00 0.00 56 GLU A O 8
ATOM 10093 N N . ARG A 1 57 ? -6.009 -0.753 -7.947 1.00 0.00 57 ARG A N 8
ATOM 10094 C CA . ARG A 1 57 ? -6.495 0.655 -8.001 1.00 0.00 57 ARG A CA 8
ATOM 10095 C C . ARG A 1 57 ? -6.626 1.214 -6.582 1.00 0.00 57 ARG A C 8
ATOM 10096 O O . ARG A 1 57 ? -6.243 2.335 -6.299 1.00 0.00 57 ARG A O 8
ATOM 10117 N N . VAL A 1 58 ? -7.176 0.439 -5.692 1.00 0.00 58 VAL A N 8
ATOM 10118 C CA . VAL A 1 58 ? -7.351 0.900 -4.284 1.00 0.00 58 VAL A CA 8
ATOM 10119 C C . VAL A 1 58 ? -5.987 1.056 -3.604 1.00 0.00 58 VAL A C 8
ATOM 10120 O O . VAL A 1 58 ? -5.743 2.005 -2.881 1.00 0.00 58 VAL A O 8
ATOM 10133 N N . SER A 1 59 ? -5.104 0.119 -3.810 1.00 0.00 59 SER A N 8
ATOM 10134 C CA . SER A 1 59 ? -3.764 0.199 -3.161 1.00 0.00 59 SER A CA 8
ATOM 10135 C C . SER A 1 59 ? -3.043 1.480 -3.592 1.00 0.00 59 SER A C 8
ATOM 10136 O O . SER A 1 59 ? -2.409 2.146 -2.793 1.00 0.00 59 SER A O 8
ATOM 10144 N N . ILE A 1 60 ? -3.132 1.837 -4.841 1.00 0.00 60 ILE A N 8
ATOM 10145 C CA . ILE A 1 60 ? -2.455 3.083 -5.307 1.00 0.00 60 ILE A CA 8
ATOM 10146 C C . ILE A 1 60 ? -3.111 4.302 -4.641 1.00 0.00 60 ILE A C 8
ATOM 10147 O O . ILE A 1 60 ? -2.444 5.211 -4.172 1.00 0.00 60 ILE A O 8
ATOM 10163 N N . ALA A 1 61 ? -4.415 4.324 -4.601 1.00 0.00 61 ALA A N 8
ATOM 10164 C CA . ALA A 1 61 ? -5.129 5.472 -3.974 1.00 0.00 61 ALA A CA 8
ATOM 10165 C C . ALA A 1 61 ? -4.872 5.484 -2.465 1.00 0.00 61 ALA A C 8
ATOM 10166 O O . ALA A 1 61 ? -4.589 6.513 -1.874 1.00 0.00 61 ALA A O 8
ATOM 10173 N N . CYS A 1 62 ? -4.968 4.347 -1.838 1.00 0.00 62 CYS A N 8
ATOM 10174 C CA . CYS A 1 62 ? -4.733 4.274 -0.369 1.00 0.00 62 CYS A CA 8
ATOM 10175 C C . CYS A 1 62 ? -3.262 4.559 -0.060 1.00 0.00 62 CYS A C 8
ATOM 10176 O O . CYS A 1 62 ? -2.937 5.330 0.826 1.00 0.00 62 CYS A O 8
ATOM 10184 N N . ALA A 1 63 ? -2.372 3.947 -0.789 1.00 0.00 63 ALA A N 8
ATOM 10185 C CA . ALA A 1 63 ? -0.920 4.170 -0.545 1.00 0.00 63 ALA A CA 8
ATOM 10186 C C . ALA A 1 63 ? -0.636 5.670 -0.443 1.00 0.00 63 ALA A C 8
ATOM 10187 O O . ALA A 1 63 ? 0.060 6.123 0.450 1.00 0.00 63 ALA A O 8
ATOM 10194 N N . LYS A 1 64 ? -1.168 6.443 -1.346 1.00 0.00 64 LYS A N 8
ATOM 10195 C CA . LYS A 1 64 ? -0.937 7.916 -1.297 1.00 0.00 64 LYS A CA 8
ATOM 10196 C C . LYS A 1 64 ? -1.544 8.484 -0.011 1.00 0.00 64 LYS A C 8
ATOM 10197 O O . LYS A 1 64 ? -0.963 9.328 0.649 1.00 0.00 64 LYS A O 8
ATOM 10216 N N . ILE A 1 65 ? -2.712 8.028 0.343 1.00 0.00 65 ILE A N 8
ATOM 10217 C CA . ILE A 1 65 ? -3.376 8.530 1.584 1.00 0.00 65 ILE A CA 8
ATOM 10218 C C . ILE A 1 65 ? -2.545 8.137 2.809 1.00 0.00 65 ILE A C 8
ATOM 10219 O O . ILE A 1 65 ? -2.333 8.923 3.714 1.00 0.00 65 ILE A O 8
ATOM 10235 N N . ILE A 1 66 ? -2.083 6.922 2.841 1.00 0.00 66 ILE A N 8
ATOM 10236 C CA . ILE A 1 66 ? -1.264 6.460 3.995 1.00 0.00 66 ILE A CA 8
ATOM 10237 C C . ILE A 1 66 ? 0.022 7.285 4.055 1.00 0.00 66 ILE A C 8
ATOM 10238 O O . ILE A 1 66 ? 0.442 7.725 5.107 1.00 0.00 66 ILE A O 8
ATOM 10254 N N . ILE A 1 67 ? 0.641 7.496 2.935 1.00 0.00 67 ILE A N 8
ATOM 10255 C CA . ILE A 1 67 ? 1.898 8.291 2.916 1.00 0.00 67 ILE A CA 8
ATOM 10256 C C . ILE A 1 67 ? 1.599 9.716 3.384 1.00 0.00 67 ILE A C 8
ATOM 10257 O O . ILE A 1 67 ? 2.325 10.292 4.176 1.00 0.00 67 ILE A O 8
ATOM 10273 N N . ASP A 1 68 ? 0.531 10.282 2.903 1.00 0.00 68 ASP A N 8
ATOM 10274 C CA . ASP A 1 68 ? 0.159 11.664 3.314 1.00 0.00 68 ASP A CA 8
ATOM 10275 C C . ASP A 1 68 ? -0.185 11.673 4.806 1.00 0.00 68 ASP A C 8
ATOM 10276 O O . ASP A 1 68 ? 0.204 12.559 5.547 1.00 0.00 68 ASP A O 8
ATOM 10285 N N . SER A 1 69 ? -0.911 10.685 5.247 1.00 0.00 69 SER A N 8
ATOM 10286 C CA . SER A 1 69 ? -1.289 10.604 6.687 1.00 0.00 69 SER A CA 8
ATOM 10287 C C . SER A 1 69 ? -0.054 10.285 7.529 1.00 0.00 69 SER A C 8
ATOM 10288 O O . SER A 1 69 ? 0.081 10.734 8.654 1.00 0.00 69 SER A O 8
ATOM 10296 N N . HIS A 1 70 ? 0.847 9.509 6.998 1.00 0.00 70 HIS A N 8
ATOM 10297 C CA . HIS A 1 70 ? 2.072 9.158 7.766 1.00 0.00 70 HIS A CA 8
ATOM 10298 C C . HIS A 1 70 ? 2.800 10.451 8.152 1.00 0.00 70 HIS A C 8
ATOM 10299 O O . HIS A 1 70 ? 3.211 10.641 9.284 1.00 0.00 70 HIS A O 8
ATOM 10313 N N . LEU A 1 71 ? 2.974 11.328 7.210 1.00 0.00 71 LEU A N 8
ATOM 10314 C CA . LEU A 1 71 ? 3.683 12.601 7.500 1.00 0.00 71 LEU A CA 8
ATOM 10315 C C . LEU A 1 71 ? 2.866 13.404 8.502 1.00 0.00 71 LEU A C 8
ATOM 10316 O O . LEU A 1 71 ? 3.395 14.012 9.417 1.00 0.00 71 LEU A O 8
ATOM 10332 N N . ASP A 1 72 ? 1.579 13.402 8.337 1.00 0.00 72 ASP A N 8
ATOM 10333 C CA . ASP A 1 72 ? 0.697 14.149 9.269 1.00 0.00 72 ASP A CA 8
ATOM 10334 C C . ASP A 1 72 ? 0.437 13.306 10.522 1.00 0.00 72 ASP A C 8
ATOM 10335 O O . ASP A 1 72 ? 1.026 13.520 11.567 1.00 0.00 72 ASP A O 8
ATOM 10344 N N . ARG A 1 73 ? -0.453 12.356 10.422 1.00 0.00 73 ARG A N 8
ATOM 10345 C CA . ARG A 1 73 ? -0.779 11.498 11.597 1.00 0.00 73 ARG A CA 8
ATOM 10346 C C . ARG A 1 73 ? 0.273 10.396 11.771 1.00 0.00 73 ARG A C 8
ATOM 10347 O O . ARG A 1 73 ? 0.836 9.893 10.816 1.00 0.00 73 ARG A O 8
ATOM 10368 N N . HIS A 1 74 ? 0.527 10.023 13.002 1.00 0.00 74 HIS A N 8
ATOM 10369 C CA . HIS A 1 74 ? 1.524 8.955 13.302 1.00 0.00 74 HIS A CA 8
ATOM 10370 C C . HIS A 1 74 ? 2.901 9.336 12.743 1.00 0.00 74 HIS A C 8
ATOM 10371 O O . HIS A 1 74 ? 3.074 9.556 11.558 1.00 0.00 74 HIS A O 8
ATOM 10385 N N . ASP A 1 75 ? 3.890 9.403 13.602 1.00 0.00 75 ASP A N 8
ATOM 10386 C CA . ASP A 1 75 ? 5.270 9.759 13.161 1.00 0.00 75 ASP A CA 8
ATOM 10387 C C . ASP A 1 75 ? 6.053 8.473 12.869 1.00 0.00 75 ASP A C 8
ATOM 10388 O O . ASP A 1 75 ? 7.068 8.485 12.194 1.00 0.00 75 ASP A O 8
ATOM 10397 N N . GLN A 1 76 ? 5.588 7.362 13.377 1.00 0.00 76 GLN A N 8
ATOM 10398 C CA . GLN A 1 76 ? 6.293 6.067 13.138 1.00 0.00 76 GLN A CA 8
ATOM 10399 C C . GLN A 1 76 ? 5.910 5.521 11.759 1.00 0.00 76 GLN A C 8
ATOM 10400 O O . GLN A 1 76 ? 6.449 4.529 11.300 1.00 0.00 76 GLN A O 8
ATOM 10414 N N . GLY A 1 77 ? 4.978 6.165 11.100 1.00 0.00 77 GLY A N 8
ATOM 10415 C CA . GLY A 1 77 ? 4.534 5.709 9.742 1.00 0.00 77 GLY A CA 8
ATOM 10416 C C . GLY A 1 77 ? 5.731 5.230 8.915 1.00 0.00 77 GLY A C 8
ATOM 10417 O O . GLY A 1 77 ? 6.012 4.047 8.834 1.00 0.00 77 GLY A O 8
ATOM 10421 N N . LEU A 1 78 ? 6.434 6.142 8.300 1.00 0.00 78 LEU A N 8
ATOM 10422 C CA . LEU A 1 78 ? 7.620 5.772 7.470 1.00 0.00 78 LEU A CA 8
ATOM 10423 C C . LEU A 1 78 ? 8.890 6.243 8.184 1.00 0.00 78 LEU A C 8
ATOM 10424 O O . LEU A 1 78 ? 9.872 6.608 7.563 1.00 0.00 78 LEU A O 8
ATOM 10440 N N . ALA A 1 79 ? 8.875 6.227 9.489 1.00 0.00 79 ALA A N 8
ATOM 10441 C CA . ALA A 1 79 ? 10.071 6.660 10.266 1.00 0.00 79 ALA A CA 8
ATOM 10442 C C . ALA A 1 79 ? 11.258 5.755 9.916 1.00 0.00 79 ALA A C 8
ATOM 10443 O O . ALA A 1 79 ? 12.393 6.187 9.865 1.00 0.00 79 ALA A O 8
ATOM 10450 N N . ASP A 1 80 ? 10.997 4.498 9.680 1.00 0.00 80 ASP A N 8
ATOM 10451 C CA . ASP A 1 80 ? 12.101 3.552 9.332 1.00 0.00 80 ASP A CA 8
ATOM 10452 C C . ASP A 1 80 ? 12.730 3.977 8.002 1.00 0.00 80 ASP A C 8
ATOM 10453 O O . ASP A 1 80 ? 13.931 3.882 7.808 1.00 0.00 80 ASP A O 8
ATOM 10462 N N . LEU A 1 81 ? 11.936 4.441 7.083 1.00 0.00 81 LEU A N 8
ATOM 10463 C CA . LEU A 1 81 ? 12.489 4.873 5.770 1.00 0.00 81 LEU A CA 8
ATOM 10464 C C . LEU A 1 81 ? 12.929 6.332 5.877 1.00 0.00 81 LEU A C 8
ATOM 10465 O O . LEU A 1 81 ? 13.523 6.886 4.970 1.00 0.00 81 LEU A O 8
ATOM 10481 N N . GLY A 1 82 ? 12.654 6.953 6.991 1.00 0.00 82 GLY A N 8
ATOM 10482 C CA . GLY A 1 82 ? 13.061 8.375 7.175 1.00 0.00 82 GLY A CA 8
ATOM 10483 C C . GLY A 1 82 ? 12.363 8.948 8.410 1.00 0.00 82 GLY A C 8
ATOM 10484 O O . GLY A 1 82 ? 11.275 9.482 8.256 1.00 0.00 82 GLY A O 8
ATOM 10489 N N . MET A 1 1 ? 2.863 -2.999 -12.634 1.00 0.00 1 MET A N 9
ATOM 10490 C CA . MET A 1 1 ? 4.275 -3.211 -13.057 1.00 0.00 1 MET A CA 9
ATOM 10491 C C . MET A 1 1 ? 5.062 -1.919 -12.825 1.00 0.00 1 MET A C 9
ATOM 10492 O O . MET A 1 1 ? 6.108 -1.913 -12.205 1.00 0.00 1 MET A O 9
ATOM 10508 N N . ASN A 1 2 ? 4.564 -0.823 -13.331 1.00 0.00 2 ASN A N 9
ATOM 10509 C CA . ASN A 1 2 ? 5.275 0.481 -13.159 1.00 0.00 2 ASN A CA 9
ATOM 10510 C C . ASN A 1 2 ? 4.897 1.115 -11.818 1.00 0.00 2 ASN A C 9
ATOM 10511 O O . ASN A 1 2 ? 3.774 1.021 -11.361 1.00 0.00 2 ASN A O 9
ATOM 10522 N N . VAL A 1 3 ? 5.842 1.757 -11.185 1.00 0.00 3 VAL A N 9
ATOM 10523 C CA . VAL A 1 3 ? 5.574 2.400 -9.864 1.00 0.00 3 VAL A CA 9
ATOM 10524 C C . VAL A 1 3 ? 5.053 3.823 -10.054 1.00 0.00 3 VAL A C 9
ATOM 10525 O O . VAL A 1 3 ? 5.311 4.473 -11.050 1.00 0.00 3 VAL A O 9
ATOM 10538 N N . ALA A 1 4 ? 4.323 4.308 -9.087 1.00 0.00 4 ALA A N 9
ATOM 10539 C CA . ALA A 1 4 ? 3.762 5.691 -9.163 1.00 0.00 4 ALA A CA 9
ATOM 10540 C C . ALA A 1 4 ? 4.524 6.596 -8.196 1.00 0.00 4 ALA A C 9
ATOM 10541 O O . ALA A 1 4 ? 4.977 6.169 -7.150 1.00 0.00 4 ALA A O 9
ATOM 10548 N N . HIS A 1 5 ? 4.680 7.842 -8.548 1.00 0.00 5 HIS A N 9
ATOM 10549 C CA . HIS A 1 5 ? 5.428 8.796 -7.672 1.00 0.00 5 HIS A CA 9
ATOM 10550 C C . HIS A 1 5 ? 4.452 9.699 -6.921 1.00 0.00 5 HIS A C 9
ATOM 10551 O O . HIS A 1 5 ? 3.487 10.196 -7.471 1.00 0.00 5 HIS A O 9
ATOM 10565 N N . TYR A 1 6 ? 4.705 9.911 -5.660 1.00 0.00 6 TYR A N 9
ATOM 10566 C CA . TYR A 1 6 ? 3.811 10.779 -4.842 1.00 0.00 6 TYR A CA 9
ATOM 10567 C C . TYR A 1 6 ? 4.630 11.472 -3.746 1.00 0.00 6 TYR A C 9
ATOM 10568 O O . TYR A 1 6 ? 5.254 10.838 -2.914 1.00 0.00 6 TYR A O 9
ATOM 10586 N N . ARG A 1 7 ? 4.625 12.777 -3.758 1.00 0.00 7 ARG A N 9
ATOM 10587 C CA . ARG A 1 7 ? 5.390 13.566 -2.745 1.00 0.00 7 ARG A CA 9
ATOM 10588 C C . ARG A 1 7 ? 6.826 13.046 -2.635 1.00 0.00 7 ARG A C 9
ATOM 10589 O O . ARG A 1 7 ? 7.455 13.118 -1.596 1.00 0.00 7 ARG A O 9
ATOM 10610 N N . GLY A 1 8 ? 7.349 12.539 -3.715 1.00 0.00 8 GLY A N 9
ATOM 10611 C CA . GLY A 1 8 ? 8.751 12.020 -3.714 1.00 0.00 8 GLY A CA 9
ATOM 10612 C C . GLY A 1 8 ? 8.751 10.530 -3.368 1.00 0.00 8 GLY A C 9
ATOM 10613 O O . GLY A 1 8 ? 9.693 9.813 -3.647 1.00 0.00 8 GLY A O 9
ATOM 10617 N N . TYR A 1 9 ? 7.702 10.062 -2.757 1.00 0.00 9 TYR A N 9
ATOM 10618 C CA . TYR A 1 9 ? 7.635 8.620 -2.379 1.00 0.00 9 TYR A CA 9
ATOM 10619 C C . TYR A 1 9 ? 7.220 7.775 -3.583 1.00 0.00 9 TYR A C 9
ATOM 10620 O O . TYR A 1 9 ? 6.413 8.180 -4.400 1.00 0.00 9 TYR A O 9
ATOM 10638 N N . GLU A 1 10 ? 7.766 6.593 -3.689 1.00 0.00 10 GLU A N 9
ATOM 10639 C CA . GLU A 1 10 ? 7.418 5.691 -4.826 1.00 0.00 10 GLU A CA 9
ATOM 10640 C C . GLU A 1 10 ? 6.486 4.597 -4.324 1.00 0.00 10 GLU A C 9
ATOM 10641 O O . GLU A 1 10 ? 6.653 4.063 -3.237 1.00 0.00 10 GLU A O 9
ATOM 10653 N N . ILE A 1 11 ? 5.495 4.275 -5.109 1.00 0.00 11 ILE A N 9
ATOM 10654 C CA . ILE A 1 11 ? 4.503 3.235 -4.716 1.00 0.00 11 ILE A CA 9
ATOM 10655 C C . ILE A 1 11 ? 4.597 2.040 -5.655 1.00 0.00 11 ILE A C 9
ATOM 10656 O O . ILE A 1 11 ? 4.721 2.181 -6.858 1.00 0.00 11 ILE A O 9
ATOM 10672 N N . GLU A 1 12 ? 4.537 0.862 -5.101 1.00 0.00 12 GLU A N 9
ATOM 10673 C CA . GLU A 1 12 ? 4.610 -0.381 -5.920 1.00 0.00 12 GLU A CA 9
ATOM 10674 C C . GLU A 1 12 ? 3.304 -1.166 -5.732 1.00 0.00 12 GLU A C 9
ATOM 10675 O O . GLU A 1 12 ? 3.191 -1.982 -4.837 1.00 0.00 12 GLU A O 9
ATOM 10687 N N . PRO A 1 13 ? 2.320 -0.908 -6.560 1.00 0.00 13 PRO A N 9
ATOM 10688 C CA . PRO A 1 13 ? 0.994 -1.587 -6.481 1.00 0.00 13 PRO A CA 9
ATOM 10689 C C . PRO A 1 13 ? 1.105 -3.115 -6.490 1.00 0.00 13 PRO A C 9
ATOM 10690 O O . PRO A 1 13 ? 1.970 -3.692 -7.119 1.00 0.00 13 PRO A O 9
ATOM 10701 N N . GLY A 1 14 ? 0.227 -3.768 -5.783 1.00 0.00 14 GLY A N 9
ATOM 10702 C CA . GLY A 1 14 ? 0.265 -5.256 -5.732 1.00 0.00 14 GLY A CA 9
ATOM 10703 C C . GLY A 1 14 ? -0.918 -5.782 -4.916 1.00 0.00 14 GLY A C 9
ATOM 10704 O O . GLY A 1 14 ? -1.808 -5.044 -4.535 1.00 0.00 14 GLY A O 9
ATOM 10708 N N . HIS A 1 15 ? -0.929 -7.059 -4.647 1.00 0.00 15 HIS A N 9
ATOM 10709 C CA . HIS A 1 15 ? -2.046 -7.659 -3.857 1.00 0.00 15 HIS A CA 9
ATOM 10710 C C . HIS A 1 15 ? -1.527 -8.850 -3.049 1.00 0.00 15 HIS A C 9
ATOM 10711 O O . HIS A 1 15 ? -0.715 -9.628 -3.514 1.00 0.00 15 HIS A O 9
ATOM 10725 N N . GLN A 1 16 ? -1.999 -8.996 -1.845 1.00 0.00 16 GLN A N 9
ATOM 10726 C CA . GLN A 1 16 ? -1.554 -10.133 -0.991 1.00 0.00 16 GLN A CA 9
ATOM 10727 C C . GLN A 1 16 ? -2.435 -10.210 0.257 1.00 0.00 16 GLN A C 9
ATOM 10728 O O . GLN A 1 16 ? -3.026 -9.231 0.680 1.00 0.00 16 GLN A O 9
ATOM 10742 N N . TYR A 1 17 ? -2.525 -11.372 0.849 1.00 0.00 17 TYR A N 9
ATOM 10743 C CA . TYR A 1 17 ? -3.365 -11.547 2.075 1.00 0.00 17 TYR A CA 9
ATOM 10744 C C . TYR A 1 17 ? -2.476 -11.655 3.310 1.00 0.00 17 TYR A C 9
ATOM 10745 O O . TYR A 1 17 ? -1.456 -12.318 3.311 1.00 0.00 17 TYR A O 9
ATOM 10763 N N . ARG A 1 18 ? -2.874 -11.005 4.363 1.00 0.00 18 ARG A N 9
ATOM 10764 C CA . ARG A 1 18 ? -2.085 -11.043 5.634 1.00 0.00 18 ARG A CA 9
ATOM 10765 C C . ARG A 1 18 ? -2.767 -11.979 6.633 1.00 0.00 18 ARG A C 9
ATOM 10766 O O . ARG A 1 18 ? -3.980 -12.024 6.734 1.00 0.00 18 ARG A O 9
ATOM 10787 N N . ASP A 1 19 ? -1.994 -12.729 7.368 1.00 0.00 19 ASP A N 9
ATOM 10788 C CA . ASP A 1 19 ? -2.582 -13.667 8.366 1.00 0.00 19 ASP A CA 9
ATOM 10789 C C . ASP A 1 19 ? -3.222 -12.864 9.501 1.00 0.00 19 ASP A C 9
ATOM 10790 O O . ASP A 1 19 ? -3.904 -13.396 10.356 1.00 0.00 19 ASP A O 9
ATOM 10799 N N . ASP A 1 20 ? -3.011 -11.579 9.504 1.00 0.00 20 ASP A N 9
ATOM 10800 C CA . ASP A 1 20 ? -3.609 -10.722 10.570 1.00 0.00 20 ASP A CA 9
ATOM 10801 C C . ASP A 1 20 ? -5.135 -10.764 10.453 1.00 0.00 20 ASP A C 9
ATOM 10802 O O . ASP A 1 20 ? -5.846 -10.859 11.434 1.00 0.00 20 ASP A O 9
ATOM 10811 N N . ILE A 1 21 ? -5.635 -10.693 9.250 1.00 0.00 21 ILE A N 9
ATOM 10812 C CA . ILE A 1 21 ? -7.115 -10.718 9.016 1.00 0.00 21 ILE A CA 9
ATOM 10813 C C . ILE A 1 21 ? -7.441 -11.886 8.085 1.00 0.00 21 ILE A C 9
ATOM 10814 O O . ILE A 1 21 ? -8.537 -11.999 7.570 1.00 0.00 21 ILE A O 9
ATOM 10830 N N . ARG A 1 22 ? -6.488 -12.759 7.888 1.00 0.00 22 ARG A N 9
ATOM 10831 C CA . ARG A 1 22 ? -6.697 -13.947 7.002 1.00 0.00 22 ARG A CA 9
ATOM 10832 C C . ARG A 1 22 ? -7.537 -13.553 5.782 1.00 0.00 22 ARG A C 9
ATOM 10833 O O . ARG A 1 22 ? -8.335 -14.323 5.281 1.00 0.00 22 ARG A O 9
ATOM 10854 N N . LYS A 1 23 ? -7.359 -12.349 5.303 1.00 0.00 23 LYS A N 9
ATOM 10855 C CA . LYS A 1 23 ? -8.140 -11.879 4.114 1.00 0.00 23 LYS A CA 9
ATOM 10856 C C . LYS A 1 23 ? -7.238 -11.097 3.161 1.00 0.00 23 LYS A C 9
ATOM 10857 O O . LYS A 1 23 ? -6.104 -10.755 3.473 1.00 0.00 23 LYS A O 9
ATOM 10876 N N . TYR A 1 24 ? -7.748 -10.827 1.989 1.00 0.00 24 TYR A N 9
ATOM 10877 C CA . TYR A 1 24 ? -6.965 -10.083 0.966 1.00 0.00 24 TYR A CA 9
ATOM 10878 C C . TYR A 1 24 ? -7.112 -8.585 1.190 1.00 0.00 24 TYR A C 9
ATOM 10879 O O . TYR A 1 24 ? -8.197 -8.075 1.412 1.00 0.00 24 TYR A O 9
ATOM 10897 N N . VAL A 1 25 ? -6.026 -7.867 1.120 1.00 0.00 25 VAL A N 9
ATOM 10898 C CA . VAL A 1 25 ? -6.095 -6.391 1.317 1.00 0.00 25 VAL A CA 9
ATOM 10899 C C . VAL A 1 25 ? -5.026 -5.707 0.449 1.00 0.00 25 VAL A C 9
ATOM 10900 O O . VAL A 1 25 ? -3.968 -6.259 0.221 1.00 0.00 25 VAL A O 9
ATOM 10913 N N . PRO A 1 26 ? -5.297 -4.515 -0.031 1.00 0.00 26 PRO A N 9
ATOM 10914 C CA . PRO A 1 26 ? -4.342 -3.755 -0.877 1.00 0.00 26 PRO A CA 9
ATOM 10915 C C . PRO A 1 26 ? -2.900 -3.936 -0.402 1.00 0.00 26 PRO A C 9
ATOM 10916 O O . PRO A 1 26 ? -2.509 -3.445 0.638 1.00 0.00 26 PRO A O 9
ATOM 10927 N N . TYR A 1 27 ? -2.107 -4.645 -1.152 1.00 0.00 27 TYR A N 9
ATOM 10928 C CA . TYR A 1 27 ? -0.688 -4.875 -0.745 1.00 0.00 27 TYR A CA 9
ATOM 10929 C C . TYR A 1 27 ? 0.244 -4.088 -1.656 1.00 0.00 27 TYR A C 9
ATOM 10930 O O . TYR A 1 27 ? 0.378 -4.376 -2.832 1.00 0.00 27 TYR A O 9
ATOM 10948 N N . ALA A 1 28 ? 0.894 -3.092 -1.119 1.00 0.00 28 ALA A N 9
ATOM 10949 C CA . ALA A 1 28 ? 1.834 -2.272 -1.948 1.00 0.00 28 ALA A CA 9
ATOM 10950 C C . ALA A 1 28 ? 3.080 -1.939 -1.125 1.00 0.00 28 ALA A C 9
ATOM 10951 O O . ALA A 1 28 ? 3.016 -1.744 0.074 1.00 0.00 28 ALA A O 9
ATOM 10958 N N . LEU A 1 29 ? 4.215 -1.874 -1.768 1.00 0.00 29 LEU A N 9
ATOM 10959 C CA . LEU A 1 29 ? 5.485 -1.560 -1.046 1.00 0.00 29 LEU A CA 9
ATOM 10960 C C . LEU A 1 29 ? 5.861 -0.107 -1.313 1.00 0.00 29 LEU A C 9
ATOM 10961 O O . LEU A 1 29 ? 5.974 0.323 -2.448 1.00 0.00 29 LEU A O 9
ATOM 10977 N N . ILE A 1 30 ? 6.045 0.652 -0.268 1.00 0.00 30 ILE A N 9
ATOM 10978 C CA . ILE A 1 30 ? 6.403 2.096 -0.413 1.00 0.00 30 ILE A CA 9
ATOM 10979 C C . ILE A 1 30 ? 7.826 2.328 0.085 1.00 0.00 30 ILE A C 9
ATOM 10980 O O . ILE A 1 30 ? 8.212 1.867 1.145 1.00 0.00 30 ILE A O 9
ATOM 10996 N N . ARG A 1 31 ? 8.611 3.041 -0.676 1.00 0.00 31 ARG A N 9
ATOM 10997 C CA . ARG A 1 31 ? 10.024 3.317 -0.269 1.00 0.00 31 ARG A CA 9
ATOM 10998 C C . ARG A 1 31 ? 10.341 4.796 -0.507 1.00 0.00 31 ARG A C 9
ATOM 10999 O O . ARG A 1 31 ? 9.961 5.378 -1.509 1.00 0.00 31 ARG A O 9
ATOM 11020 N N . LYS A 1 32 ? 11.031 5.402 0.419 1.00 0.00 32 LYS A N 9
ATOM 11021 C CA . LYS A 1 32 ? 11.383 6.844 0.289 1.00 0.00 32 LYS A CA 9
ATOM 11022 C C . LYS A 1 32 ? 12.637 7.008 -0.573 1.00 0.00 32 LYS A C 9
ATOM 11023 O O . LYS A 1 32 ? 13.617 6.302 -0.418 1.00 0.00 32 LYS A O 9
ATOM 11042 N N . VAL A 1 33 ? 12.602 7.937 -1.483 1.00 0.00 33 VAL A N 9
ATOM 11043 C CA . VAL A 1 33 ? 13.771 8.171 -2.377 1.00 0.00 33 VAL A CA 9
ATOM 11044 C C . VAL A 1 33 ? 14.928 8.792 -1.594 1.00 0.00 33 VAL A C 9
ATOM 11045 O O . VAL A 1 33 ? 14.755 9.717 -0.822 1.00 0.00 33 VAL A O 9
ATOM 11058 N N . GLY A 1 34 ? 16.108 8.278 -1.795 1.00 0.00 34 GLY A N 9
ATOM 11059 C CA . GLY A 1 34 ? 17.313 8.799 -1.080 1.00 0.00 34 GLY A CA 9
ATOM 11060 C C . GLY A 1 34 ? 17.774 7.750 -0.067 1.00 0.00 34 GLY A C 9
ATOM 11061 O O . GLY A 1 34 ? 18.872 7.803 0.453 1.00 0.00 34 GLY A O 9
ATOM 11065 N N . VAL A 1 35 ? 16.940 6.784 0.209 1.00 0.00 35 VAL A N 9
ATOM 11066 C CA . VAL A 1 35 ? 17.316 5.712 1.173 1.00 0.00 35 VAL A CA 9
ATOM 11067 C C . VAL A 1 35 ? 16.542 4.426 0.843 1.00 0.00 35 VAL A C 9
ATOM 11068 O O . VAL A 1 35 ? 15.899 3.850 1.698 1.00 0.00 35 VAL A O 9
ATOM 11081 N N . PRO A 1 36 ? 16.619 3.970 -0.388 1.00 0.00 36 PRO A N 9
ATOM 11082 C CA . PRO A 1 36 ? 15.927 2.720 -0.830 1.00 0.00 36 PRO A CA 9
ATOM 11083 C C . PRO A 1 36 ? 16.609 1.476 -0.248 1.00 0.00 36 PRO A C 9
ATOM 11084 O O . PRO A 1 36 ? 16.098 0.374 -0.319 1.00 0.00 36 PRO A O 9
ATOM 11095 N N . ASP A 1 37 ? 17.761 1.655 0.330 1.00 0.00 37 ASP A N 9
ATOM 11096 C CA . ASP A 1 37 ? 18.491 0.500 0.922 1.00 0.00 37 ASP A CA 9
ATOM 11097 C C . ASP A 1 37 ? 17.803 0.090 2.229 1.00 0.00 37 ASP A C 9
ATOM 11098 O O . ASP A 1 37 ? 18.174 -0.877 2.866 1.00 0.00 37 ASP A O 9
ATOM 11107 N N . ARG A 1 38 ? 16.807 0.832 2.636 1.00 0.00 38 ARG A N 9
ATOM 11108 C CA . ARG A 1 38 ? 16.092 0.508 3.911 1.00 0.00 38 ARG A CA 9
ATOM 11109 C C . ARG A 1 38 ? 14.967 -0.497 3.657 1.00 0.00 38 ARG A C 9
ATOM 11110 O O . ARG A 1 38 ? 14.242 -0.419 2.681 1.00 0.00 38 ARG A O 9
ATOM 11131 N N . THR A 1 39 ? 14.839 -1.454 4.537 1.00 0.00 39 THR A N 9
ATOM 11132 C CA . THR A 1 39 ? 13.792 -2.497 4.371 1.00 0.00 39 THR A CA 9
ATOM 11133 C C . THR A 1 39 ? 12.408 -1.843 4.156 1.00 0.00 39 THR A C 9
ATOM 11134 O O . THR A 1 39 ? 11.951 -1.078 4.984 1.00 0.00 39 THR A O 9
ATOM 11145 N N . PRO A 1 40 ? 11.746 -2.128 3.057 1.00 0.00 40 PRO A N 9
ATOM 11146 C CA . PRO A 1 40 ? 10.411 -1.539 2.744 1.00 0.00 40 PRO A CA 9
ATOM 11147 C C . PRO A 1 40 ? 9.288 -2.116 3.604 1.00 0.00 40 PRO A C 9
ATOM 11148 O O . PRO A 1 40 ? 9.346 -3.244 4.052 1.00 0.00 40 PRO A O 9
ATOM 11159 N N . ILE A 1 41 ? 8.258 -1.336 3.829 1.00 0.00 41 ILE A N 9
ATOM 11160 C CA . ILE A 1 41 ? 7.106 -1.808 4.656 1.00 0.00 41 ILE A CA 9
ATOM 11161 C C . ILE A 1 41 ? 5.831 -1.810 3.796 1.00 0.00 41 ILE A C 9
ATOM 11162 O O . ILE A 1 41 ? 5.536 -0.836 3.131 1.00 0.00 41 ILE A O 9
ATOM 11178 N N . PRO A 1 42 ? 5.080 -2.884 3.796 1.00 0.00 42 PRO A N 9
ATOM 11179 C CA . PRO A 1 42 ? 3.828 -2.987 2.992 1.00 0.00 42 PRO A CA 9
ATOM 11180 C C . PRO A 1 42 ? 2.700 -2.129 3.565 1.00 0.00 42 PRO A C 9
ATOM 11181 O O . PRO A 1 42 ? 2.579 -1.953 4.762 1.00 0.00 42 PRO A O 9
ATOM 11192 N N . THR A 1 43 ? 1.875 -1.590 2.706 1.00 0.00 43 THR A N 9
ATOM 11193 C CA . THR A 1 43 ? 0.743 -0.730 3.165 1.00 0.00 43 THR A CA 9
ATOM 11194 C C . THR A 1 43 ? -0.584 -1.383 2.790 1.00 0.00 43 THR A C 9
ATOM 11195 O O . THR A 1 43 ? -0.747 -1.911 1.694 1.00 0.00 43 THR A O 9
ATOM 11206 N N . THR A 1 44 ? -1.521 -1.357 3.706 1.00 0.00 44 THR A N 9
ATOM 11207 C CA . THR A 1 44 ? -2.863 -1.967 3.465 1.00 0.00 44 THR A CA 9
ATOM 11208 C C . THR A 1 44 ? -3.945 -1.055 4.015 1.00 0.00 44 THR A C 9
ATOM 11209 O O . THR A 1 44 ? -3.673 -0.120 4.748 1.00 0.00 44 THR A O 9
ATOM 11220 N N . TYR A 1 45 ? -5.176 -1.324 3.665 1.00 0.00 45 TYR A N 9
ATOM 11221 C CA . TYR A 1 45 ? -6.308 -0.485 4.156 1.00 0.00 45 TYR A CA 9
ATOM 11222 C C . TYR A 1 45 ? -7.367 -1.392 4.809 1.00 0.00 45 TYR A C 9
ATOM 11223 O O . TYR A 1 45 ? -7.597 -2.499 4.361 1.00 0.00 45 TYR A O 9
ATOM 11241 N N . PRO A 1 46 ? -8.025 -0.927 5.845 1.00 0.00 46 PRO A N 9
ATOM 11242 C CA . PRO A 1 46 ? -9.086 -1.714 6.530 1.00 0.00 46 PRO A CA 9
ATOM 11243 C C . PRO A 1 46 ? -10.009 -2.411 5.524 1.00 0.00 46 PRO A C 9
ATOM 11244 O O . PRO A 1 46 ? -10.619 -3.424 5.810 1.00 0.00 46 PRO A O 9
ATOM 11255 N N . GLU A 1 47 ? -10.119 -1.859 4.350 1.00 0.00 47 GLU A N 9
ATOM 11256 C CA . GLU A 1 47 ? -11.009 -2.458 3.313 1.00 0.00 47 GLU A CA 9
ATOM 11257 C C . GLU A 1 47 ? -10.432 -3.778 2.811 1.00 0.00 47 GLU A C 9
ATOM 11258 O O . GLU A 1 47 ? -9.256 -4.056 2.954 1.00 0.00 47 GLU A O 9
ATOM 11270 N N . PHE A 1 48 ? -11.264 -4.591 2.217 1.00 0.00 48 PHE A N 9
ATOM 11271 C CA . PHE A 1 48 ? -10.805 -5.908 1.685 1.00 0.00 48 PHE A CA 9
ATOM 11272 C C . PHE A 1 48 ? -11.243 -6.045 0.230 1.00 0.00 48 PHE A C 9
ATOM 11273 O O . PHE A 1 48 ? -12.285 -5.556 -0.171 1.00 0.00 48 PHE A O 9
ATOM 11290 N N . TYR A 1 49 ? -10.452 -6.704 -0.565 1.00 0.00 49 TYR A N 9
ATOM 11291 C CA . TYR A 1 49 ? -10.803 -6.881 -2.003 1.00 0.00 49 TYR A CA 9
ATOM 11292 C C . TYR A 1 49 ? -10.253 -8.213 -2.512 1.00 0.00 49 TYR A C 9
ATOM 11293 O O . TYR A 1 49 ? -9.064 -8.470 -2.468 1.00 0.00 49 TYR A O 9
ATOM 11311 N N . ASP A 1 50 ? -11.118 -9.053 -3.003 1.00 0.00 50 ASP A N 9
ATOM 11312 C CA . ASP A 1 50 ? -10.681 -10.373 -3.540 1.00 0.00 50 ASP A CA 9
ATOM 11313 C C . ASP A 1 50 ? -10.189 -10.181 -4.978 1.00 0.00 50 ASP A C 9
ATOM 11314 O O . ASP A 1 50 ? -9.467 -10.994 -5.520 1.00 0.00 50 ASP A O 9
ATOM 11323 N N . LEU A 1 51 ? -10.590 -9.106 -5.602 1.00 0.00 51 LEU A N 9
ATOM 11324 C CA . LEU A 1 51 ? -10.167 -8.853 -7.010 1.00 0.00 51 LEU A CA 9
ATOM 11325 C C . LEU A 1 51 ? -8.766 -8.240 -7.030 1.00 0.00 51 LEU A C 9
ATOM 11326 O O . LEU A 1 51 ? -8.441 -7.357 -6.258 1.00 0.00 51 LEU A O 9
ATOM 11342 N N . GLU A 1 52 ? -7.939 -8.716 -7.916 1.00 0.00 52 GLU A N 9
ATOM 11343 C CA . GLU A 1 52 ? -6.549 -8.189 -8.019 1.00 0.00 52 GLU A CA 9
ATOM 11344 C C . GLU A 1 52 ? -6.574 -6.770 -8.596 1.00 0.00 52 GLU A C 9
ATOM 11345 O O . GLU A 1 52 ? -5.846 -5.895 -8.168 1.00 0.00 52 GLU A O 9
ATOM 11357 N N . ALA A 1 53 ? -7.408 -6.543 -9.572 1.00 0.00 53 ALA A N 9
ATOM 11358 C CA . ALA A 1 53 ? -7.487 -5.186 -10.194 1.00 0.00 53 ALA A CA 9
ATOM 11359 C C . ALA A 1 53 ? -7.959 -4.164 -9.153 1.00 0.00 53 ALA A C 9
ATOM 11360 O O . ALA A 1 53 ? -7.444 -3.066 -9.059 1.00 0.00 53 ALA A O 9
ATOM 11367 N N . ASP A 1 54 ? -8.938 -4.523 -8.374 1.00 0.00 54 ASP A N 9
ATOM 11368 C CA . ASP A 1 54 ? -9.463 -3.587 -7.334 1.00 0.00 54 ASP A CA 9
ATOM 11369 C C . ASP A 1 54 ? -8.383 -3.320 -6.279 1.00 0.00 54 ASP A C 9
ATOM 11370 O O . ASP A 1 54 ? -8.225 -2.215 -5.796 1.00 0.00 54 ASP A O 9
ATOM 11379 N N . ALA A 1 55 ? -7.645 -4.331 -5.912 1.00 0.00 55 ALA A N 9
ATOM 11380 C CA . ALA A 1 55 ? -6.579 -4.147 -4.880 1.00 0.00 55 ALA A CA 9
ATOM 11381 C C . ALA A 1 55 ? -5.499 -3.196 -5.411 1.00 0.00 55 ALA A C 9
ATOM 11382 O O . ALA A 1 55 ? -4.982 -2.359 -4.697 1.00 0.00 55 ALA A O 9
ATOM 11389 N N . GLU A 1 56 ? -5.153 -3.327 -6.663 1.00 0.00 56 GLU A N 9
ATOM 11390 C CA . GLU A 1 56 ? -4.103 -2.438 -7.251 1.00 0.00 56 GLU A CA 9
ATOM 11391 C C . GLU A 1 56 ? -4.615 -0.995 -7.308 1.00 0.00 56 GLU A C 9
ATOM 11392 O O . GLU A 1 56 ? -3.925 -0.060 -6.948 1.00 0.00 56 GLU A O 9
ATOM 11404 N N . ARG A 1 57 ? -5.821 -0.808 -7.767 1.00 0.00 57 ARG A N 9
ATOM 11405 C CA . ARG A 1 57 ? -6.389 0.573 -7.858 1.00 0.00 57 ARG A CA 9
ATOM 11406 C C . ARG A 1 57 ? -6.539 1.171 -6.453 1.00 0.00 57 ARG A C 9
ATOM 11407 O O . ARG A 1 57 ? -6.209 2.315 -6.207 1.00 0.00 57 ARG A O 9
ATOM 11428 N N . VAL A 1 58 ? -7.040 0.396 -5.536 1.00 0.00 58 VAL A N 9
ATOM 11429 C CA . VAL A 1 58 ? -7.225 0.894 -4.139 1.00 0.00 58 VAL A CA 9
ATOM 11430 C C . VAL A 1 58 ? -5.860 1.152 -3.492 1.00 0.00 58 VAL A C 9
ATOM 11431 O O . VAL A 1 58 ? -5.661 2.127 -2.791 1.00 0.00 58 VAL A O 9
ATOM 11444 N N . SER A 1 59 ? -4.925 0.272 -3.709 1.00 0.00 59 SER A N 9
ATOM 11445 C CA . SER A 1 59 ? -3.576 0.443 -3.095 1.00 0.00 59 SER A CA 9
ATOM 11446 C C . SER A 1 59 ? -2.980 1.792 -3.508 1.00 0.00 59 SER A C 9
ATOM 11447 O O . SER A 1 59 ? -2.383 2.488 -2.711 1.00 0.00 59 SER A O 9
ATOM 11455 N N . ILE A 1 60 ? -3.137 2.171 -4.746 1.00 0.00 60 ILE A N 9
ATOM 11456 C CA . ILE A 1 60 ? -2.578 3.482 -5.199 1.00 0.00 60 ILE A CA 9
ATOM 11457 C C . ILE A 1 60 ? -3.295 4.628 -4.472 1.00 0.00 60 ILE A C 9
ATOM 11458 O O . ILE A 1 60 ? -2.682 5.562 -3.984 1.00 0.00 60 ILE A O 9
ATOM 11474 N N . ALA A 1 61 ? -4.594 4.562 -4.403 1.00 0.00 61 ALA A N 9
ATOM 11475 C CA . ALA A 1 61 ? -5.364 5.645 -3.722 1.00 0.00 61 ALA A CA 9
ATOM 11476 C C . ALA A 1 61 ? -5.069 5.630 -2.222 1.00 0.00 61 ALA A C 9
ATOM 11477 O O . ALA A 1 61 ? -4.685 6.625 -1.641 1.00 0.00 61 ALA A O 9
ATOM 11484 N N . CYS A 1 62 ? -5.242 4.502 -1.594 1.00 0.00 62 CYS A N 9
ATOM 11485 C CA . CYS A 1 62 ? -4.980 4.404 -0.125 1.00 0.00 62 CYS A CA 9
ATOM 11486 C C . CYS A 1 62 ? -3.502 4.683 0.158 1.00 0.00 62 CYS A C 9
ATOM 11487 O O . CYS A 1 62 ? -3.150 5.276 1.161 1.00 0.00 62 CYS A O 9
ATOM 11495 N N . ALA A 1 63 ? -2.632 4.263 -0.718 1.00 0.00 63 ALA A N 9
ATOM 11496 C CA . ALA A 1 63 ? -1.176 4.505 -0.496 1.00 0.00 63 ALA A CA 9
ATOM 11497 C C . ALA A 1 63 ? -0.949 6.006 -0.302 1.00 0.00 63 ALA A C 9
ATOM 11498 O O . ALA A 1 63 ? -0.221 6.432 0.576 1.00 0.00 63 ALA A O 9
ATOM 11505 N N . LYS A 1 64 ? -1.584 6.815 -1.107 1.00 0.00 64 LYS A N 9
ATOM 11506 C CA . LYS A 1 64 ? -1.423 8.291 -0.958 1.00 0.00 64 LYS A CA 9
ATOM 11507 C C . LYS A 1 64 ? -1.964 8.709 0.411 1.00 0.00 64 LYS A C 9
ATOM 11508 O O . LYS A 1 64 ? -1.398 9.544 1.093 1.00 0.00 64 LYS A O 9
ATOM 11527 N N . ILE A 1 65 ? -3.055 8.123 0.823 1.00 0.00 65 ILE A N 9
ATOM 11528 C CA . ILE A 1 65 ? -3.634 8.470 2.155 1.00 0.00 65 ILE A CA 9
ATOM 11529 C C . ILE A 1 65 ? -2.650 8.040 3.246 1.00 0.00 65 ILE A C 9
ATOM 11530 O O . ILE A 1 65 ? -2.398 8.751 4.201 1.00 0.00 65 ILE A O 9
ATOM 11546 N N . ILE A 1 66 ? -2.099 6.867 3.105 1.00 0.00 66 ILE A N 9
ATOM 11547 C CA . ILE A 1 66 ? -1.127 6.355 4.118 1.00 0.00 66 ILE A CA 9
ATOM 11548 C C . ILE A 1 66 ? 0.116 7.245 4.130 1.00 0.00 66 ILE A C 9
ATOM 11549 O O . ILE A 1 66 ? 0.633 7.606 5.168 1.00 0.00 66 ILE A O 9
ATOM 11565 N N . ILE A 1 67 ? 0.596 7.596 2.976 1.00 0.00 67 ILE A N 9
ATOM 11566 C CA . ILE A 1 67 ? 1.803 8.465 2.899 1.00 0.00 67 ILE A CA 9
ATOM 11567 C C . ILE A 1 67 ? 1.483 9.836 3.506 1.00 0.00 67 ILE A C 9
ATOM 11568 O O . ILE A 1 67 ? 2.254 10.394 4.263 1.00 0.00 67 ILE A O 9
ATOM 11584 N N . ASP A 1 68 ? 0.345 10.378 3.174 1.00 0.00 68 ASP A N 9
ATOM 11585 C CA . ASP A 1 68 ? -0.044 11.711 3.723 1.00 0.00 68 ASP A CA 9
ATOM 11586 C C . ASP A 1 68 ? -0.227 11.607 5.240 1.00 0.00 68 ASP A C 9
ATOM 11587 O O . ASP A 1 68 ? 0.233 12.440 6.001 1.00 0.00 68 ASP A O 9
ATOM 11596 N N . SER A 1 69 ? -0.901 10.585 5.680 1.00 0.00 69 SER A N 9
ATOM 11597 C CA . SER A 1 69 ? -1.132 10.402 7.145 1.00 0.00 69 SER A CA 9
ATOM 11598 C C . SER A 1 69 ? 0.208 10.214 7.864 1.00 0.00 69 SER A C 9
ATOM 11599 O O . SER A 1 69 ? 0.418 10.705 8.957 1.00 0.00 69 SER A O 9
ATOM 11607 N N . HIS A 1 70 ? 1.114 9.498 7.260 1.00 0.00 70 HIS A N 9
ATOM 11608 C CA . HIS A 1 70 ? 2.440 9.264 7.906 1.00 0.00 70 HIS A CA 9
ATOM 11609 C C . HIS A 1 70 ? 3.151 10.601 8.133 1.00 0.00 70 HIS A C 9
ATOM 11610 O O . HIS A 1 70 ? 3.770 10.824 9.155 1.00 0.00 70 HIS A O 9
ATOM 11624 N N . LEU A 1 71 ? 3.072 11.485 7.183 1.00 0.00 71 LEU A N 9
ATOM 11625 C CA . LEU A 1 71 ? 3.747 12.812 7.328 1.00 0.00 71 LEU A CA 9
ATOM 11626 C C . LEU A 1 71 ? 3.136 13.580 8.505 1.00 0.00 71 LEU A C 9
ATOM 11627 O O . LEU A 1 71 ? 3.833 14.200 9.286 1.00 0.00 71 LEU A O 9
ATOM 11643 N N . ASP A 1 72 ? 1.841 13.539 8.643 1.00 0.00 72 ASP A N 9
ATOM 11644 C CA . ASP A 1 72 ? 1.187 14.261 9.775 1.00 0.00 72 ASP A CA 9
ATOM 11645 C C . ASP A 1 72 ? 1.324 13.421 11.047 1.00 0.00 72 ASP A C 9
ATOM 11646 O O . ASP A 1 72 ? 1.959 13.814 12.008 1.00 0.00 72 ASP A O 9
ATOM 11655 N N . ARG A 1 73 ? 0.729 12.261 11.054 1.00 0.00 73 ARG A N 9
ATOM 11656 C CA . ARG A 1 73 ? 0.814 11.377 12.253 1.00 0.00 73 ARG A CA 9
ATOM 11657 C C . ARG A 1 73 ? 0.223 10.002 11.918 1.00 0.00 73 ARG A C 9
ATOM 11658 O O . ARG A 1 73 ? -0.848 9.897 11.351 1.00 0.00 73 ARG A O 9
ATOM 11679 N N . HIS A 1 74 ? 0.914 8.950 12.263 1.00 0.00 74 HIS A N 9
ATOM 11680 C CA . HIS A 1 74 ? 0.400 7.576 11.970 1.00 0.00 74 HIS A CA 9
ATOM 11681 C C . HIS A 1 74 ? 1.129 6.558 12.851 1.00 0.00 74 HIS A C 9
ATOM 11682 O O . HIS A 1 74 ? 2.120 6.862 13.489 1.00 0.00 74 HIS A O 9
ATOM 11696 N N . ASP A 1 75 ? 0.637 5.353 12.889 1.00 0.00 75 ASP A N 9
ATOM 11697 C CA . ASP A 1 75 ? 1.271 4.293 13.725 1.00 0.00 75 ASP A CA 9
ATOM 11698 C C . ASP A 1 75 ? 2.425 3.635 12.968 1.00 0.00 75 ASP A C 9
ATOM 11699 O O . ASP A 1 75 ? 2.770 4.027 11.870 1.00 0.00 75 ASP A O 9
ATOM 11708 N N . GLN A 1 76 ? 3.027 2.637 13.565 1.00 0.00 76 GLN A N 9
ATOM 11709 C CA . GLN A 1 76 ? 4.172 1.928 12.919 1.00 0.00 76 GLN A CA 9
ATOM 11710 C C . GLN A 1 76 ? 3.923 1.765 11.417 1.00 0.00 76 GLN A C 9
ATOM 11711 O O . GLN A 1 76 ? 3.311 0.812 10.969 1.00 0.00 76 GLN A O 9
ATOM 11725 N N . GLY A 1 77 ? 4.397 2.696 10.643 1.00 0.00 77 GLY A N 9
ATOM 11726 C CA . GLY A 1 77 ? 4.200 2.617 9.170 1.00 0.00 77 GLY A CA 9
ATOM 11727 C C . GLY A 1 77 ? 5.146 3.589 8.463 1.00 0.00 77 GLY A C 9
ATOM 11728 O O . GLY A 1 77 ? 5.137 4.781 8.707 1.00 0.00 77 GLY A O 9
ATOM 11732 N N . LEU A 1 78 ? 5.964 3.074 7.585 1.00 0.00 78 LEU A N 9
ATOM 11733 C CA . LEU A 1 78 ? 6.932 3.934 6.837 1.00 0.00 78 LEU A CA 9
ATOM 11734 C C . LEU A 1 78 ? 7.864 4.640 7.828 1.00 0.00 78 LEU A C 9
ATOM 11735 O O . LEU A 1 78 ? 8.735 5.401 7.452 1.00 0.00 78 LEU A O 9
ATOM 11751 N N . ALA A 1 79 ? 7.691 4.375 9.092 1.00 0.00 79 ALA A N 9
ATOM 11752 C CA . ALA A 1 79 ? 8.564 5.007 10.126 1.00 0.00 79 ALA A CA 9
ATOM 11753 C C . ALA A 1 79 ? 10.010 4.533 9.932 1.00 0.00 79 ALA A C 9
ATOM 11754 O O . ALA A 1 79 ? 10.956 5.263 10.158 1.00 0.00 79 ALA A O 9
ATOM 11761 N N . ASP A 1 80 ? 10.184 3.309 9.515 1.00 0.00 80 ASP A N 9
ATOM 11762 C CA . ASP A 1 80 ? 11.563 2.767 9.305 1.00 0.00 80 ASP A CA 9
ATOM 11763 C C . ASP A 1 80 ? 12.281 3.580 8.221 1.00 0.00 80 ASP A C 9
ATOM 11764 O O . ASP A 1 80 ? 13.452 3.892 8.331 1.00 0.00 80 ASP A O 9
ATOM 11773 N N . LEU A 1 81 ? 11.584 3.925 7.176 1.00 0.00 81 LEU A N 9
ATOM 11774 C CA . LEU A 1 81 ? 12.213 4.718 6.079 1.00 0.00 81 LEU A CA 9
ATOM 11775 C C . LEU A 1 81 ? 12.639 6.087 6.618 1.00 0.00 81 LEU A C 9
ATOM 11776 O O . LEU A 1 81 ? 13.690 6.603 6.291 1.00 0.00 81 LEU A O 9
ATOM 11792 N N . GLY A 1 82 ? 11.823 6.678 7.444 1.00 0.00 82 GLY A N 9
ATOM 11793 C CA . GLY A 1 82 ? 12.170 8.016 8.009 1.00 0.00 82 GLY A CA 9
ATOM 11794 C C . GLY A 1 82 ? 11.199 8.356 9.141 1.00 0.00 82 GLY A C 9
ATOM 11795 O O . GLY A 1 82 ? 11.609 9.039 10.065 1.00 0.00 82 GLY A O 9
ATOM 11800 N N . MET A 1 1 ? 4.619 4.885 -15.563 1.00 0.00 1 MET A N 10
ATOM 11801 C CA . MET A 1 1 ? 4.949 3.476 -15.914 1.00 0.00 1 MET A CA 10
ATOM 11802 C C . MET A 1 1 ? 5.334 2.701 -14.651 1.00 0.00 1 MET A C 10
ATOM 11803 O O . MET A 1 1 ? 5.817 3.256 -13.680 1.00 0.00 1 MET A O 10
ATOM 11819 N N . ASN A 1 2 ? 5.120 1.415 -14.668 1.00 0.00 2 ASN A N 10
ATOM 11820 C CA . ASN A 1 2 ? 5.458 0.566 -13.485 1.00 0.00 2 ASN A CA 10
ATOM 11821 C C . ASN A 1 2 ? 5.022 1.258 -12.193 1.00 0.00 2 ASN A C 10
ATOM 11822 O O . ASN A 1 2 ? 3.868 1.225 -11.809 1.00 0.00 2 ASN A O 10
ATOM 11833 N N . VAL A 1 3 ? 5.947 1.877 -11.511 1.00 0.00 3 VAL A N 10
ATOM 11834 C CA . VAL A 1 3 ? 5.612 2.567 -10.230 1.00 0.00 3 VAL A CA 10
ATOM 11835 C C . VAL A 1 3 ? 5.258 4.027 -10.495 1.00 0.00 3 VAL A C 10
ATOM 11836 O O . VAL A 1 3 ? 5.701 4.624 -11.459 1.00 0.00 3 VAL A O 10
ATOM 11849 N N . ALA A 1 4 ? 4.452 4.601 -9.642 1.00 0.00 4 ALA A N 10
ATOM 11850 C CA . ALA A 1 4 ? 4.036 6.028 -9.815 1.00 0.00 4 ALA A CA 10
ATOM 11851 C C . ALA A 1 4 ? 4.619 6.879 -8.683 1.00 0.00 4 ALA A C 10
ATOM 11852 O O . ALA A 1 4 ? 4.627 6.490 -7.529 1.00 0.00 4 ALA A O 10
ATOM 11859 N N . HIS A 1 5 ? 5.114 8.035 -9.017 1.00 0.00 5 HIS A N 10
ATOM 11860 C CA . HIS A 1 5 ? 5.715 8.935 -7.991 1.00 0.00 5 HIS A CA 10
ATOM 11861 C C . HIS A 1 5 ? 4.617 9.727 -7.279 1.00 0.00 5 HIS A C 10
ATOM 11862 O O . HIS A 1 5 ? 3.573 10.011 -7.835 1.00 0.00 5 HIS A O 10
ATOM 11876 N N . TYR A 1 6 ? 4.850 10.090 -6.047 1.00 0.00 6 TYR A N 10
ATOM 11877 C CA . TYR A 1 6 ? 3.827 10.868 -5.290 1.00 0.00 6 TYR A CA 10
ATOM 11878 C C . TYR A 1 6 ? 4.507 11.695 -4.191 1.00 0.00 6 TYR A C 10
ATOM 11879 O O . TYR A 1 6 ? 5.029 11.171 -3.223 1.00 0.00 6 TYR A O 10
ATOM 11897 N N . ARG A 1 7 ? 4.492 12.990 -4.348 1.00 0.00 7 ARG A N 10
ATOM 11898 C CA . ARG A 1 7 ? 5.118 13.908 -3.345 1.00 0.00 7 ARG A CA 10
ATOM 11899 C C . ARG A 1 7 ? 6.543 13.452 -3.015 1.00 0.00 7 ARG A C 10
ATOM 11900 O O . ARG A 1 7 ? 7.013 13.580 -1.900 1.00 0.00 7 ARG A O 10
ATOM 11921 N N . GLY A 1 8 ? 7.238 12.937 -3.991 1.00 0.00 8 GLY A N 10
ATOM 11922 C CA . GLY A 1 8 ? 8.645 12.484 -3.765 1.00 0.00 8 GLY A CA 10
ATOM 11923 C C . GLY A 1 8 ? 8.662 11.022 -3.319 1.00 0.00 8 GLY A C 10
ATOM 11924 O O . GLY A 1 8 ? 9.708 10.418 -3.177 1.00 0.00 8 GLY A O 10
ATOM 11928 N N . TYR A 1 9 ? 7.511 10.446 -3.094 1.00 0.00 9 TYR A N 10
ATOM 11929 C CA . TYR A 1 9 ? 7.449 9.016 -2.649 1.00 0.00 9 TYR A CA 10
ATOM 11930 C C . TYR A 1 9 ? 6.994 8.124 -3.800 1.00 0.00 9 TYR A C 10
ATOM 11931 O O . TYR A 1 9 ? 6.086 8.447 -4.542 1.00 0.00 9 TYR A O 10
ATOM 11949 N N . GLU A 1 10 ? 7.630 6.998 -3.946 1.00 0.00 10 GLU A N 10
ATOM 11950 C CA . GLU A 1 10 ? 7.266 6.053 -5.038 1.00 0.00 10 GLU A CA 10
ATOM 11951 C C . GLU A 1 10 ? 6.186 5.098 -4.544 1.00 0.00 10 GLU A C 10
ATOM 11952 O O . GLU A 1 10 ? 6.164 4.709 -3.391 1.00 0.00 10 GLU A O 10
ATOM 11964 N N . ILE A 1 11 ? 5.289 4.726 -5.413 1.00 0.00 11 ILE A N 10
ATOM 11965 C CA . ILE A 1 11 ? 4.184 3.799 -5.030 1.00 0.00 11 ILE A CA 10
ATOM 11966 C C . ILE A 1 11 ? 4.204 2.588 -5.942 1.00 0.00 11 ILE A C 10
ATOM 11967 O O . ILE A 1 11 ? 4.249 2.706 -7.153 1.00 0.00 11 ILE A O 10
ATOM 11983 N N . GLU A 1 12 ? 4.167 1.416 -5.363 1.00 0.00 12 GLU A N 10
ATOM 11984 C CA . GLU A 1 12 ? 4.174 0.165 -6.175 1.00 0.00 12 GLU A CA 10
ATOM 11985 C C . GLU A 1 12 ? 2.905 -0.648 -5.855 1.00 0.00 12 GLU A C 10
ATOM 11986 O O . GLU A 1 12 ? 2.699 -1.048 -4.726 1.00 0.00 12 GLU A O 10
ATOM 11998 N N . PRO A 1 13 ? 2.048 -0.877 -6.824 1.00 0.00 13 PRO A N 10
ATOM 11999 C CA . PRO A 1 13 ? 0.780 -1.638 -6.614 1.00 0.00 13 PRO A CA 10
ATOM 12000 C C . PRO A 1 13 ? 1.003 -3.147 -6.475 1.00 0.00 13 PRO A C 10
ATOM 12001 O O . PRO A 1 13 ? 1.965 -3.699 -6.969 1.00 0.00 13 PRO A O 10
ATOM 12012 N N . GLY A 1 14 ? 0.109 -3.814 -5.802 1.00 0.00 14 GLY A N 10
ATOM 12013 C CA . GLY A 1 14 ? 0.253 -5.285 -5.625 1.00 0.00 14 GLY A CA 10
ATOM 12014 C C . GLY A 1 14 ? -0.852 -5.812 -4.711 1.00 0.00 14 GLY A C 10
ATOM 12015 O O . GLY A 1 14 ? -1.817 -5.127 -4.419 1.00 0.00 14 GLY A O 10
ATOM 12019 N N . HIS A 1 15 ? -0.716 -7.026 -4.257 1.00 0.00 15 HIS A N 10
ATOM 12020 C CA . HIS A 1 15 ? -1.751 -7.620 -3.359 1.00 0.00 15 HIS A CA 10
ATOM 12021 C C . HIS A 1 15 ? -1.096 -8.645 -2.433 1.00 0.00 15 HIS A C 10
ATOM 12022 O O . HIS A 1 15 ? -0.059 -9.205 -2.735 1.00 0.00 15 HIS A O 10
ATOM 12036 N N . GLN A 1 16 ? -1.703 -8.896 -1.310 1.00 0.00 16 GLN A N 10
ATOM 12037 C CA . GLN A 1 16 ? -1.142 -9.886 -0.347 1.00 0.00 16 GLN A CA 10
ATOM 12038 C C . GLN A 1 16 ? -2.281 -10.477 0.482 1.00 0.00 16 GLN A C 10
ATOM 12039 O O . GLN A 1 16 ? -3.322 -9.862 0.667 1.00 0.00 16 GLN A O 10
ATOM 12053 N N . TYR A 1 17 ? -2.092 -11.672 0.977 1.00 0.00 17 TYR A N 10
ATOM 12054 C CA . TYR A 1 17 ? -3.150 -12.340 1.793 1.00 0.00 17 TYR A CA 10
ATOM 12055 C C . TYR A 1 17 ? -2.737 -12.376 3.262 1.00 0.00 17 TYR A C 10
ATOM 12056 O O . TYR A 1 17 ? -1.693 -12.888 3.622 1.00 0.00 17 TYR A O 10
ATOM 12074 N N . ARG A 1 18 ? -3.564 -11.840 4.112 1.00 0.00 18 ARG A N 10
ATOM 12075 C CA . ARG A 1 18 ? -3.257 -11.828 5.571 1.00 0.00 18 ARG A CA 10
ATOM 12076 C C . ARG A 1 18 ? -3.964 -13.000 6.248 1.00 0.00 18 ARG A C 10
ATOM 12077 O O . ARG A 1 18 ? -5.104 -13.316 5.958 1.00 0.00 18 ARG A O 10
ATOM 12098 N N . ASP A 1 19 ? -3.281 -13.650 7.145 1.00 0.00 19 ASP A N 10
ATOM 12099 C CA . ASP A 1 19 ? -3.875 -14.814 7.861 1.00 0.00 19 ASP A CA 10
ATOM 12100 C C . ASP A 1 19 ? -4.644 -14.318 9.088 1.00 0.00 19 ASP A C 10
ATOM 12101 O O . ASP A 1 19 ? -5.549 -14.965 9.578 1.00 0.00 19 ASP A O 10
ATOM 12110 N N . ASP A 1 20 ? -4.284 -13.168 9.585 1.00 0.00 20 ASP A N 10
ATOM 12111 C CA . ASP A 1 20 ? -4.983 -12.611 10.783 1.00 0.00 20 ASP A CA 10
ATOM 12112 C C . ASP A 1 20 ? -6.452 -12.344 10.441 1.00 0.00 20 ASP A C 10
ATOM 12113 O O . ASP A 1 20 ? -7.351 -12.672 11.192 1.00 0.00 20 ASP A O 10
ATOM 12122 N N . ILE A 1 21 ? -6.697 -11.754 9.301 1.00 0.00 21 ILE A N 10
ATOM 12123 C CA . ILE A 1 21 ? -8.101 -11.454 8.875 1.00 0.00 21 ILE A CA 10
ATOM 12124 C C . ILE A 1 21 ? -8.508 -12.435 7.781 1.00 0.00 21 ILE A C 10
ATOM 12125 O O . ILE A 1 21 ? -9.541 -12.289 7.157 1.00 0.00 21 ILE A O 10
ATOM 12141 N N . ARG A 1 22 ? -7.699 -13.444 7.559 1.00 0.00 22 ARG A N 10
ATOM 12142 C CA . ARG A 1 22 ? -8.004 -14.476 6.513 1.00 0.00 22 ARG A CA 10
ATOM 12143 C C . ARG A 1 22 ? -8.687 -13.835 5.298 1.00 0.00 22 ARG A C 10
ATOM 12144 O O . ARG A 1 22 ? -9.623 -14.372 4.734 1.00 0.00 22 ARG A O 10
ATOM 12165 N N . LYS A 1 23 ? -8.217 -12.689 4.890 1.00 0.00 23 LYS A N 10
ATOM 12166 C CA . LYS A 1 23 ? -8.822 -11.994 3.709 1.00 0.00 23 LYS A CA 10
ATOM 12167 C C . LYS A 1 23 ? -7.751 -11.228 2.935 1.00 0.00 23 LYS A C 10
ATOM 12168 O O . LYS A 1 23 ? -6.683 -10.928 3.439 1.00 0.00 23 LYS A O 10
ATOM 12187 N N . TYR A 1 24 ? -8.045 -10.913 1.705 1.00 0.00 24 TYR A N 10
ATOM 12188 C CA . TYR A 1 24 ? -7.074 -10.168 0.859 1.00 0.00 24 TYR A CA 10
ATOM 12189 C C . TYR A 1 24 ? -7.220 -8.678 1.098 1.00 0.00 24 TYR A C 10
ATOM 12190 O O . TYR A 1 24 ? -8.316 -8.150 1.183 1.00 0.00 24 TYR A O 10
ATOM 12208 N N . VAL A 1 25 ? -6.115 -7.988 1.200 1.00 0.00 25 VAL A N 10
ATOM 12209 C CA . VAL A 1 25 ? -6.172 -6.516 1.427 1.00 0.00 25 VAL A CA 10
ATOM 12210 C C . VAL A 1 25 ? -5.100 -5.821 0.579 1.00 0.00 25 VAL A C 10
ATOM 12211 O O . VAL A 1 25 ? -4.068 -6.394 0.291 1.00 0.00 25 VAL A O 10
ATOM 12224 N N . PRO A 1 26 ? -5.333 -4.588 0.195 1.00 0.00 26 PRO A N 10
ATOM 12225 C CA . PRO A 1 26 ? -4.363 -3.810 -0.620 1.00 0.00 26 PRO A CA 10
ATOM 12226 C C . PRO A 1 26 ? -2.929 -3.939 -0.094 1.00 0.00 26 PRO A C 10
ATOM 12227 O O . PRO A 1 26 ? -2.668 -3.838 1.090 1.00 0.00 26 PRO A O 10
ATOM 12238 N N . TYR A 1 27 ? -1.997 -4.164 -0.978 1.00 0.00 27 TYR A N 10
ATOM 12239 C CA . TYR A 1 27 ? -0.572 -4.308 -0.554 1.00 0.00 27 TYR A CA 10
ATOM 12240 C C . TYR A 1 27 ? 0.334 -3.612 -1.564 1.00 0.00 27 TYR A C 10
ATOM 12241 O O . TYR A 1 27 ? 0.439 -4.018 -2.708 1.00 0.00 27 TYR A O 10
ATOM 12259 N N . ALA A 1 28 ? 0.986 -2.564 -1.147 1.00 0.00 28 ALA A N 10
ATOM 12260 C CA . ALA A 1 28 ? 1.898 -1.821 -2.074 1.00 0.00 28 ALA A CA 10
ATOM 12261 C C . ALA A 1 28 ? 3.174 -1.432 -1.323 1.00 0.00 28 ALA A C 10
ATOM 12262 O O . ALA A 1 28 ? 3.172 -1.236 -0.123 1.00 0.00 28 ALA A O 10
ATOM 12269 N N . LEU A 1 29 ? 4.262 -1.323 -2.032 1.00 0.00 29 LEU A N 10
ATOM 12270 C CA . LEU A 1 29 ? 5.560 -0.953 -1.391 1.00 0.00 29 LEU A CA 10
ATOM 12271 C C . LEU A 1 29 ? 5.855 0.521 -1.653 1.00 0.00 29 LEU A C 10
ATOM 12272 O O . LEU A 1 29 ? 5.820 0.989 -2.778 1.00 0.00 29 LEU A O 10
ATOM 12288 N N . ILE A 1 30 ? 6.142 1.253 -0.610 1.00 0.00 30 ILE A N 10
ATOM 12289 C CA . ILE A 1 30 ? 6.443 2.712 -0.747 1.00 0.00 30 ILE A CA 10
ATOM 12290 C C . ILE A 1 30 ? 7.928 2.945 -0.501 1.00 0.00 30 ILE A C 10
ATOM 12291 O O . ILE A 1 30 ? 8.488 2.489 0.479 1.00 0.00 30 ILE A O 10
ATOM 12307 N N . ARG A 1 31 ? 8.572 3.646 -1.395 1.00 0.00 31 ARG A N 10
ATOM 12308 C CA . ARG A 1 31 ? 10.038 3.911 -1.253 1.00 0.00 31 ARG A CA 10
ATOM 12309 C C . ARG A 1 31 ? 10.269 5.413 -1.109 1.00 0.00 31 ARG A C 10
ATOM 12310 O O . ARG A 1 31 ? 9.688 6.220 -1.811 1.00 0.00 31 ARG A O 10
ATOM 12331 N N . LYS A 1 32 ? 11.118 5.788 -0.196 1.00 0.00 32 LYS A N 10
ATOM 12332 C CA . LYS A 1 32 ? 11.411 7.232 0.028 1.00 0.00 32 LYS A CA 10
ATOM 12333 C C . LYS A 1 32 ? 12.746 7.584 -0.625 1.00 0.00 32 LYS A C 10
ATOM 12334 O O . LYS A 1 32 ? 13.788 7.065 -0.272 1.00 0.00 32 LYS A O 10
ATOM 12353 N N . VAL A 1 33 ? 12.714 8.467 -1.578 1.00 0.00 33 VAL A N 10
ATOM 12354 C CA . VAL A 1 33 ? 13.966 8.872 -2.275 1.00 0.00 33 VAL A CA 10
ATOM 12355 C C . VAL A 1 33 ? 14.759 9.842 -1.398 1.00 0.00 33 VAL A C 10
ATOM 12356 O O . VAL A 1 33 ? 14.301 10.918 -1.062 1.00 0.00 33 VAL A O 10
ATOM 12369 N N . GLY A 1 34 ? 15.950 9.463 -1.034 1.00 0.00 34 GLY A N 10
ATOM 12370 C CA . GLY A 1 34 ? 16.809 10.338 -0.180 1.00 0.00 34 GLY A CA 10
ATOM 12371 C C . GLY A 1 34 ? 17.406 9.505 0.947 1.00 0.00 34 GLY A C 10
ATOM 12372 O O . GLY A 1 34 ? 18.445 9.833 1.487 1.00 0.00 34 GLY A O 10
ATOM 12376 N N . VAL A 1 35 ? 16.759 8.423 1.311 1.00 0.00 35 VAL A N 10
ATOM 12377 C CA . VAL A 1 35 ? 17.294 7.568 2.416 1.00 0.00 35 VAL A CA 10
ATOM 12378 C C . VAL A 1 35 ? 17.941 6.291 1.841 1.00 0.00 35 VAL A C 10
ATOM 12379 O O . VAL A 1 35 ? 17.324 5.573 1.080 1.00 0.00 35 VAL A O 10
ATOM 12392 N N . PRO A 1 36 ? 19.170 5.996 2.208 1.00 0.00 36 PRO A N 10
ATOM 12393 C CA . PRO A 1 36 ? 19.878 4.771 1.733 1.00 0.00 36 PRO A CA 10
ATOM 12394 C C . PRO A 1 36 ? 19.043 3.491 1.916 1.00 0.00 36 PRO A C 10
ATOM 12395 O O . PRO A 1 36 ? 17.839 3.521 2.069 1.00 0.00 36 PRO A O 10
ATOM 12406 N N . ASP A 1 37 ? 19.698 2.365 1.893 1.00 0.00 37 ASP A N 10
ATOM 12407 C CA . ASP A 1 37 ? 18.983 1.065 2.060 1.00 0.00 37 ASP A CA 10
ATOM 12408 C C . ASP A 1 37 ? 18.322 0.986 3.438 1.00 0.00 37 ASP A C 10
ATOM 12409 O O . ASP A 1 37 ? 18.837 1.480 4.425 1.00 0.00 37 ASP A O 10
ATOM 12418 N N . ARG A 1 38 ? 17.176 0.367 3.506 1.00 0.00 38 ARG A N 10
ATOM 12419 C CA . ARG A 1 38 ? 16.461 0.248 4.813 1.00 0.00 38 ARG A CA 10
ATOM 12420 C C . ARG A 1 38 ? 15.428 -0.879 4.754 1.00 0.00 38 ARG A C 10
ATOM 12421 O O . ARG A 1 38 ? 15.354 -1.633 3.800 1.00 0.00 38 ARG A O 10
ATOM 12442 N N . THR A 1 39 ? 14.629 -0.992 5.781 1.00 0.00 39 THR A N 10
ATOM 12443 C CA . THR A 1 39 ? 13.595 -2.062 5.814 1.00 0.00 39 THR A CA 10
ATOM 12444 C C . THR A 1 39 ? 12.331 -1.584 5.069 1.00 0.00 39 THR A C 10
ATOM 12445 O O . THR A 1 39 ? 11.855 -0.488 5.296 1.00 0.00 39 THR A O 10
ATOM 12456 N N . PRO A 1 40 ? 11.789 -2.388 4.183 1.00 0.00 40 PRO A N 10
ATOM 12457 C CA . PRO A 1 40 ? 10.572 -2.017 3.401 1.00 0.00 40 PRO A CA 10
ATOM 12458 C C . PRO A 1 40 ? 9.301 -2.030 4.250 1.00 0.00 40 PRO A C 10
ATOM 12459 O O . PRO A 1 40 ? 9.025 -2.972 4.968 1.00 0.00 40 PRO A O 10
ATOM 12470 N N . ILE A 1 41 ? 8.521 -0.983 4.156 1.00 0.00 41 ILE A N 10
ATOM 12471 C CA . ILE A 1 41 ? 7.251 -0.903 4.941 1.00 0.00 41 ILE A CA 10
ATOM 12472 C C . ILE A 1 41 ? 6.052 -0.909 3.982 1.00 0.00 41 ILE A C 10
ATOM 12473 O O . ILE A 1 41 ? 5.797 0.065 3.300 1.00 0.00 41 ILE A O 10
ATOM 12489 N N . PRO A 1 42 ? 5.327 -2.005 3.911 1.00 0.00 42 PRO A N 10
ATOM 12490 C CA . PRO A 1 42 ? 4.153 -2.128 3.008 1.00 0.00 42 PRO A CA 10
ATOM 12491 C C . PRO A 1 42 ? 2.933 -1.372 3.538 1.00 0.00 42 PRO A C 10
ATOM 12492 O O . PRO A 1 42 ? 2.721 -1.270 4.731 1.00 0.00 42 PRO A O 10
ATOM 12503 N N . THR A 1 43 ? 2.135 -0.840 2.652 1.00 0.00 43 THR A N 10
ATOM 12504 C CA . THR A 1 43 ? 0.922 -0.075 3.075 1.00 0.00 43 THR A CA 10
ATOM 12505 C C . THR A 1 43 ? -0.333 -0.886 2.763 1.00 0.00 43 THR A C 10
ATOM 12506 O O . THR A 1 43 ? -0.493 -1.427 1.679 1.00 0.00 43 THR A O 10
ATOM 12517 N N . THR A 1 44 ? -1.216 -0.981 3.723 1.00 0.00 44 THR A N 10
ATOM 12518 C CA . THR A 1 44 ? -2.479 -1.758 3.534 1.00 0.00 44 THR A CA 10
ATOM 12519 C C . THR A 1 44 ? -3.650 -0.974 4.103 1.00 0.00 44 THR A C 10
ATOM 12520 O O . THR A 1 44 ? -3.476 -0.002 4.817 1.00 0.00 44 THR A O 10
ATOM 12531 N N . TYR A 1 45 ? -4.848 -1.392 3.789 1.00 0.00 45 TYR A N 10
ATOM 12532 C CA . TYR A 1 45 ? -6.059 -0.685 4.299 1.00 0.00 45 TYR A CA 10
ATOM 12533 C C . TYR A 1 45 ? -7.041 -1.726 4.884 1.00 0.00 45 TYR A C 10
ATOM 12534 O O . TYR A 1 45 ? -7.199 -2.800 4.338 1.00 0.00 45 TYR A O 10
ATOM 12552 N N . PRO A 1 46 ? -7.713 -1.408 5.967 1.00 0.00 46 PRO A N 10
ATOM 12553 C CA . PRO A 1 46 ? -8.700 -2.337 6.592 1.00 0.00 46 PRO A CA 10
ATOM 12554 C C . PRO A 1 46 ? -9.633 -2.960 5.542 1.00 0.00 46 PRO A C 10
ATOM 12555 O O . PRO A 1 46 ? -10.040 -4.104 5.647 1.00 0.00 46 PRO A O 10
ATOM 12566 N N . GLU A 1 47 ? -9.973 -2.205 4.534 1.00 0.00 47 GLU A N 10
ATOM 12567 C CA . GLU A 1 47 ? -10.882 -2.727 3.471 1.00 0.00 47 GLU A CA 10
ATOM 12568 C C . GLU A 1 47 ? -10.220 -3.895 2.745 1.00 0.00 47 GLU A C 10
ATOM 12569 O O . GLU A 1 47 ? -9.019 -3.919 2.547 1.00 0.00 47 GLU A O 10
ATOM 12581 N N . PHE A 1 48 ? -11.004 -4.866 2.351 1.00 0.00 48 PHE A N 10
ATOM 12582 C CA . PHE A 1 48 ? -10.452 -6.059 1.637 1.00 0.00 48 PHE A CA 10
ATOM 12583 C C . PHE A 1 48 ? -11.184 -6.254 0.310 1.00 0.00 48 PHE A C 10
ATOM 12584 O O . PHE A 1 48 ? -12.353 -5.948 0.175 1.00 0.00 48 PHE A O 10
ATOM 12601 N N . TYR A 1 49 ? -10.487 -6.763 -0.668 1.00 0.00 49 TYR A N 10
ATOM 12602 C CA . TYR A 1 49 ? -11.106 -6.997 -2.005 1.00 0.00 49 TYR A CA 10
ATOM 12603 C C . TYR A 1 49 ? -10.694 -8.375 -2.524 1.00 0.00 49 TYR A C 10
ATOM 12604 O O . TYR A 1 49 ? -9.529 -8.729 -2.547 1.00 0.00 49 TYR A O 10
ATOM 12622 N N . ASP A 1 50 ? -11.651 -9.147 -2.946 1.00 0.00 50 ASP A N 10
ATOM 12623 C CA . ASP A 1 50 ? -11.358 -10.505 -3.482 1.00 0.00 50 ASP A CA 10
ATOM 12624 C C . ASP A 1 50 ? -10.576 -10.380 -4.794 1.00 0.00 50 ASP A C 10
ATOM 12625 O O . ASP A 1 50 ? -9.720 -11.186 -5.104 1.00 0.00 50 ASP A O 10
ATOM 12634 N N . LEU A 1 51 ? -10.881 -9.380 -5.575 1.00 0.00 51 LEU A N 10
ATOM 12635 C CA . LEU A 1 51 ? -10.177 -9.206 -6.879 1.00 0.00 51 LEU A CA 10
ATOM 12636 C C . LEU A 1 51 ? -8.767 -8.664 -6.653 1.00 0.00 51 LEU A C 10
ATOM 12637 O O . LEU A 1 51 ? -8.545 -7.748 -5.884 1.00 0.00 51 LEU A O 10
ATOM 12653 N N . GLU A 1 52 ? -7.816 -9.232 -7.336 1.00 0.00 52 GLU A N 10
ATOM 12654 C CA . GLU A 1 52 ? -6.405 -8.776 -7.202 1.00 0.00 52 GLU A CA 10
ATOM 12655 C C . GLU A 1 52 ? -6.234 -7.417 -7.887 1.00 0.00 52 GLU A C 10
ATOM 12656 O O . GLU A 1 52 ? -5.544 -6.540 -7.404 1.00 0.00 52 GLU A O 10
ATOM 12668 N N . ALA A 1 53 ? -6.857 -7.245 -9.021 1.00 0.00 53 ALA A N 10
ATOM 12669 C CA . ALA A 1 53 ? -6.734 -5.952 -9.760 1.00 0.00 53 ALA A CA 10
ATOM 12670 C C . ALA A 1 53 ? -7.326 -4.814 -8.921 1.00 0.00 53 ALA A C 10
ATOM 12671 O O . ALA A 1 53 ? -6.789 -3.722 -8.862 1.00 0.00 53 ALA A O 10
ATOM 12678 N N . ASP A 1 54 ? -8.425 -5.064 -8.269 1.00 0.00 54 ASP A N 10
ATOM 12679 C CA . ASP A 1 54 ? -9.055 -4.005 -7.424 1.00 0.00 54 ASP A CA 10
ATOM 12680 C C . ASP A 1 54 ? -8.109 -3.648 -6.273 1.00 0.00 54 ASP A C 10
ATOM 12681 O O . ASP A 1 54 ? -8.000 -2.507 -5.866 1.00 0.00 54 ASP A O 10
ATOM 12690 N N . ALA A 1 55 ? -7.419 -4.624 -5.752 1.00 0.00 55 ALA A N 10
ATOM 12691 C CA . ALA A 1 55 ? -6.469 -4.361 -4.630 1.00 0.00 55 ALA A CA 10
ATOM 12692 C C . ALA A 1 55 ? -5.375 -3.404 -5.111 1.00 0.00 55 ALA A C 10
ATOM 12693 O O . ALA A 1 55 ? -4.937 -2.523 -4.396 1.00 0.00 55 ALA A O 10
ATOM 12700 N N . GLU A 1 56 ? -4.936 -3.574 -6.328 1.00 0.00 56 GLU A N 10
ATOM 12701 C CA . GLU A 1 56 ? -3.872 -2.678 -6.879 1.00 0.00 56 GLU A CA 10
ATOM 12702 C C . GLU A 1 56 ? -4.407 -1.246 -6.971 1.00 0.00 56 GLU A C 10
ATOM 12703 O O . GLU A 1 56 ? -3.749 -0.294 -6.588 1.00 0.00 56 GLU A O 10
ATOM 12715 N N . ARG A 1 57 ? -5.601 -1.089 -7.470 1.00 0.00 57 ARG A N 10
ATOM 12716 C CA . ARG A 1 57 ? -6.198 0.277 -7.593 1.00 0.00 57 ARG A CA 10
ATOM 12717 C C . ARG A 1 57 ? -6.399 0.881 -6.196 1.00 0.00 57 ARG A C 10
ATOM 12718 O O . ARG A 1 57 ? -6.106 2.036 -5.951 1.00 0.00 57 ARG A O 10
ATOM 12739 N N . VAL A 1 58 ? -6.898 0.098 -5.284 1.00 0.00 58 VAL A N 10
ATOM 12740 C CA . VAL A 1 58 ? -7.126 0.599 -3.895 1.00 0.00 58 VAL A CA 10
ATOM 12741 C C . VAL A 1 58 ? -5.777 0.885 -3.224 1.00 0.00 58 VAL A C 10
ATOM 12742 O O . VAL A 1 58 ? -5.608 1.868 -2.526 1.00 0.00 58 VAL A O 10
ATOM 12755 N N . SER A 1 59 ? -4.821 0.020 -3.423 1.00 0.00 59 SER A N 10
ATOM 12756 C CA . SER A 1 59 ? -3.482 0.220 -2.791 1.00 0.00 59 SER A CA 10
ATOM 12757 C C . SER A 1 59 ? -2.906 1.572 -3.220 1.00 0.00 59 SER A C 10
ATOM 12758 O O . SER A 1 59 ? -2.315 2.288 -2.433 1.00 0.00 59 SER A O 10
ATOM 12766 N N . ILE A 1 60 ? -3.073 1.928 -4.461 1.00 0.00 60 ILE A N 10
ATOM 12767 C CA . ILE A 1 60 ? -2.536 3.237 -4.939 1.00 0.00 60 ILE A CA 10
ATOM 12768 C C . ILE A 1 60 ? -3.264 4.383 -4.219 1.00 0.00 60 ILE A C 10
ATOM 12769 O O . ILE A 1 60 ? -2.657 5.323 -3.733 1.00 0.00 60 ILE A O 10
ATOM 12785 N N . ALA A 1 61 ? -4.564 4.306 -4.139 1.00 0.00 61 ALA A N 10
ATOM 12786 C CA . ALA A 1 61 ? -5.337 5.384 -3.448 1.00 0.00 61 ALA A CA 10
ATOM 12787 C C . ALA A 1 61 ? -5.004 5.370 -1.951 1.00 0.00 61 ALA A C 10
ATOM 12788 O O . ALA A 1 61 ? -4.628 6.371 -1.363 1.00 0.00 61 ALA A O 10
ATOM 12795 N N . CYS A 1 62 ? -5.130 4.230 -1.334 1.00 0.00 62 CYS A N 10
ATOM 12796 C CA . CYS A 1 62 ? -4.827 4.130 0.123 1.00 0.00 62 CYS A CA 10
ATOM 12797 C C . CYS A 1 62 ? -3.372 4.534 0.366 1.00 0.00 62 CYS A C 10
ATOM 12798 O O . CYS A 1 62 ? -3.053 5.216 1.322 1.00 0.00 62 CYS A O 10
ATOM 12806 N N . ALA A 1 63 ? -2.491 4.121 -0.502 1.00 0.00 63 ALA A N 10
ATOM 12807 C CA . ALA A 1 63 ? -1.048 4.471 -0.338 1.00 0.00 63 ALA A CA 10
ATOM 12808 C C . ALA A 1 63 ? -0.900 5.986 -0.175 1.00 0.00 63 ALA A C 10
ATOM 12809 O O . ALA A 1 63 ? -0.115 6.466 0.622 1.00 0.00 63 ALA A O 10
ATOM 12816 N N . LYS A 1 64 ? -1.655 6.745 -0.922 1.00 0.00 64 LYS A N 10
ATOM 12817 C CA . LYS A 1 64 ? -1.564 8.234 -0.803 1.00 0.00 64 LYS A CA 10
ATOM 12818 C C . LYS A 1 64 ? -1.951 8.653 0.618 1.00 0.00 64 LYS A C 10
ATOM 12819 O O . LYS A 1 64 ? -1.334 9.515 1.216 1.00 0.00 64 LYS A O 10
ATOM 12838 N N . ILE A 1 65 ? -2.964 8.043 1.166 1.00 0.00 65 ILE A N 10
ATOM 12839 C CA . ILE A 1 65 ? -3.385 8.397 2.560 1.00 0.00 65 ILE A CA 10
ATOM 12840 C C . ILE A 1 65 ? -2.259 8.041 3.543 1.00 0.00 65 ILE A C 10
ATOM 12841 O O . ILE A 1 65 ? -1.937 8.794 4.442 1.00 0.00 65 ILE A O 10
ATOM 12857 N N . ILE A 1 66 ? -1.671 6.895 3.381 1.00 0.00 66 ILE A N 10
ATOM 12858 C CA . ILE A 1 66 ? -0.574 6.480 4.304 1.00 0.00 66 ILE A CA 10
ATOM 12859 C C . ILE A 1 66 ? 0.606 7.447 4.149 1.00 0.00 66 ILE A C 10
ATOM 12860 O O . ILE A 1 66 ? 1.211 7.873 5.114 1.00 0.00 66 ILE A O 10
ATOM 12876 N N . ILE A 1 67 ? 0.936 7.793 2.940 1.00 0.00 67 ILE A N 10
ATOM 12877 C CA . ILE A 1 67 ? 2.076 8.726 2.718 1.00 0.00 67 ILE A CA 10
ATOM 12878 C C . ILE A 1 67 ? 1.754 10.078 3.363 1.00 0.00 67 ILE A C 10
ATOM 12879 O O . ILE A 1 67 ? 2.581 10.685 4.022 1.00 0.00 67 ILE A O 10
ATOM 12895 N N . ASP A 1 68 ? 0.555 10.548 3.181 1.00 0.00 68 ASP A N 10
ATOM 12896 C CA . ASP A 1 68 ? 0.162 11.857 3.782 1.00 0.00 68 ASP A CA 10
ATOM 12897 C C . ASP A 1 68 ? 0.196 11.746 5.311 1.00 0.00 68 ASP A C 10
ATOM 12898 O O . ASP A 1 68 ? 0.688 12.617 6.005 1.00 0.00 68 ASP A O 10
ATOM 12907 N N . SER A 1 69 ? -0.320 10.669 5.835 1.00 0.00 69 SER A N 10
ATOM 12908 C CA . SER A 1 69 ? -0.319 10.475 7.318 1.00 0.00 69 SER A CA 10
ATOM 12909 C C . SER A 1 69 ? 1.125 10.387 7.818 1.00 0.00 69 SER A C 10
ATOM 12910 O O . SER A 1 69 ? 1.459 10.854 8.891 1.00 0.00 69 SER A O 10
ATOM 12918 N N . HIS A 1 70 ? 1.985 9.787 7.041 1.00 0.00 70 HIS A N 10
ATOM 12919 C CA . HIS A 1 70 ? 3.416 9.661 7.455 1.00 0.00 70 HIS A CA 10
ATOM 12920 C C . HIS A 1 70 ? 4.009 11.052 7.683 1.00 0.00 70 HIS A C 10
ATOM 12921 O O . HIS A 1 70 ? 4.724 11.289 8.638 1.00 0.00 70 HIS A O 10
ATOM 12935 N N . LEU A 1 71 ? 3.715 11.974 6.811 1.00 0.00 71 LEU A N 10
ATOM 12936 C CA . LEU A 1 71 ? 4.256 13.357 6.975 1.00 0.00 71 LEU A CA 10
ATOM 12937 C C . LEU A 1 71 ? 3.694 13.965 8.262 1.00 0.00 71 LEU A C 10
ATOM 12938 O O . LEU A 1 71 ? 4.389 14.621 9.016 1.00 0.00 71 LEU A O 10
ATOM 12954 N N . ASP A 1 72 ? 2.437 13.744 8.519 1.00 0.00 72 ASP A N 10
ATOM 12955 C CA . ASP A 1 72 ? 1.810 14.298 9.756 1.00 0.00 72 ASP A CA 10
ATOM 12956 C C . ASP A 1 72 ? 2.055 13.332 10.923 1.00 0.00 72 ASP A C 10
ATOM 12957 O O . ASP A 1 72 ? 2.812 13.610 11.834 1.00 0.00 72 ASP A O 10
ATOM 12966 N N . ARG A 1 73 ? 1.409 12.198 10.898 1.00 0.00 73 ARG A N 10
ATOM 12967 C CA . ARG A 1 73 ? 1.579 11.202 12.000 1.00 0.00 73 ARG A CA 10
ATOM 12968 C C . ARG A 1 73 ? 2.874 10.408 11.808 1.00 0.00 73 ARG A C 10
ATOM 12969 O O . ARG A 1 73 ? 3.281 10.112 10.701 1.00 0.00 73 ARG A O 10
ATOM 12990 N N . HIS A 1 74 ? 3.513 10.059 12.892 1.00 0.00 74 HIS A N 10
ATOM 12991 C CA . HIS A 1 74 ? 4.782 9.270 12.825 1.00 0.00 74 HIS A CA 10
ATOM 12992 C C . HIS A 1 74 ? 4.612 7.996 13.663 1.00 0.00 74 HIS A C 10
ATOM 12993 O O . HIS A 1 74 ? 5.558 7.459 14.205 1.00 0.00 74 HIS A O 10
ATOM 13007 N N . ASP A 1 75 ? 3.399 7.514 13.774 1.00 0.00 75 ASP A N 10
ATOM 13008 C CA . ASP A 1 75 ? 3.146 6.274 14.577 1.00 0.00 75 ASP A CA 10
ATOM 13009 C C . ASP A 1 75 ? 3.402 5.039 13.714 1.00 0.00 75 ASP A C 10
ATOM 13010 O O . ASP A 1 75 ? 2.511 4.534 13.058 1.00 0.00 75 ASP A O 10
ATOM 13019 N N . GLN A 1 76 ? 4.616 4.556 13.713 1.00 0.00 76 GLN A N 10
ATOM 13020 C CA . GLN A 1 76 ? 4.973 3.347 12.899 1.00 0.00 76 GLN A CA 10
ATOM 13021 C C . GLN A 1 76 ? 4.820 3.650 11.401 1.00 0.00 76 GLN A C 10
ATOM 13022 O O . GLN A 1 76 ? 5.443 3.028 10.561 1.00 0.00 76 GLN A O 10
ATOM 13036 N N . GLY A 1 77 ? 3.993 4.600 11.067 1.00 0.00 77 GLY A N 10
ATOM 13037 C CA . GLY A 1 77 ? 3.780 4.954 9.635 1.00 0.00 77 GLY A CA 10
ATOM 13038 C C . GLY A 1 77 ? 5.118 5.202 8.941 1.00 0.00 77 GLY A C 10
ATOM 13039 O O . GLY A 1 77 ? 5.784 6.194 9.183 1.00 0.00 77 GLY A O 10
ATOM 13043 N N . LEU A 1 78 ? 5.501 4.301 8.071 1.00 0.00 78 LEU A N 10
ATOM 13044 C CA . LEU A 1 78 ? 6.792 4.439 7.322 1.00 0.00 78 LEU A CA 10
ATOM 13045 C C . LEU A 1 78 ? 7.863 5.033 8.248 1.00 0.00 78 LEU A C 10
ATOM 13046 O O . LEU A 1 78 ? 8.715 5.798 7.836 1.00 0.00 78 LEU A O 10
ATOM 13062 N N . ALA A 1 79 ? 7.807 4.688 9.505 1.00 0.00 79 ALA A N 10
ATOM 13063 C CA . ALA A 1 79 ? 8.801 5.223 10.483 1.00 0.00 79 ALA A CA 10
ATOM 13064 C C . ALA A 1 79 ? 10.205 4.732 10.115 1.00 0.00 79 ALA A C 10
ATOM 13065 O O . ALA A 1 79 ? 11.183 5.438 10.259 1.00 0.00 79 ALA A O 10
ATOM 13072 N N . ASP A 1 80 ? 10.310 3.520 9.649 1.00 0.00 80 ASP A N 10
ATOM 13073 C CA . ASP A 1 80 ? 11.647 2.966 9.273 1.00 0.00 80 ASP A CA 10
ATOM 13074 C C . ASP A 1 80 ? 12.210 3.766 8.091 1.00 0.00 80 ASP A C 10
ATOM 13075 O O . ASP A 1 80 ? 13.401 3.990 7.982 1.00 0.00 80 ASP A O 10
ATOM 13084 N N . LEU A 1 81 ? 11.360 4.193 7.204 1.00 0.00 81 LEU A N 10
ATOM 13085 C CA . LEU A 1 81 ? 11.838 4.971 6.025 1.00 0.00 81 LEU A CA 10
ATOM 13086 C C . LEU A 1 81 ? 12.007 6.440 6.424 1.00 0.00 81 LEU A C 10
ATOM 13087 O O . LEU A 1 81 ? 12.466 7.258 5.653 1.00 0.00 81 LEU A O 10
ATOM 13103 N N . GLY A 1 82 ? 11.641 6.778 7.628 1.00 0.00 82 GLY A N 10
ATOM 13104 C CA . GLY A 1 82 ? 11.782 8.193 8.083 1.00 0.00 82 GLY A CA 10
ATOM 13105 C C . GLY A 1 82 ? 11.243 8.329 9.510 1.00 0.00 82 GLY A C 10
ATOM 13106 O O . GLY A 1 82 ? 12.027 8.182 10.432 1.00 0.00 82 GLY A O 10
ATOM 13111 N N . MET A 1 1 ? 3.280 4.821 -14.404 1.00 0.00 1 MET A N 11
ATOM 13112 C CA . MET A 1 1 ? 3.626 3.461 -14.907 1.00 0.00 1 MET A CA 11
ATOM 13113 C C . MET A 1 1 ? 4.407 2.698 -13.833 1.00 0.00 1 MET A C 11
ATOM 13114 O O . MET A 1 1 ? 4.961 3.284 -12.924 1.00 0.00 1 MET A O 11
ATOM 13130 N N . ASN A 1 2 ? 4.454 1.393 -13.939 1.00 0.00 2 ASN A N 11
ATOM 13131 C CA . ASN A 1 2 ? 5.198 0.566 -12.936 1.00 0.00 2 ASN A CA 11
ATOM 13132 C C . ASN A 1 2 ? 4.966 1.100 -11.520 1.00 0.00 2 ASN A C 11
ATOM 13133 O O . ASN A 1 2 ? 4.011 0.739 -10.859 1.00 0.00 2 ASN A O 11
ATOM 13144 N N . VAL A 1 3 ? 5.843 1.954 -11.050 1.00 0.00 3 VAL A N 11
ATOM 13145 C CA . VAL A 1 3 ? 5.705 2.523 -9.672 1.00 0.00 3 VAL A CA 11
ATOM 13146 C C . VAL A 1 3 ? 5.374 4.013 -9.766 1.00 0.00 3 VAL A C 11
ATOM 13147 O O . VAL A 1 3 ? 6.008 4.759 -10.487 1.00 0.00 3 VAL A O 11
ATOM 13160 N N . ALA A 1 4 ? 4.376 4.450 -9.040 1.00 0.00 4 ALA A N 11
ATOM 13161 C CA . ALA A 1 4 ? 3.988 5.890 -9.079 1.00 0.00 4 ALA A CA 11
ATOM 13162 C C . ALA A 1 4 ? 4.732 6.643 -7.974 1.00 0.00 4 ALA A C 11
ATOM 13163 O O . ALA A 1 4 ? 5.196 6.055 -7.017 1.00 0.00 4 ALA A O 11
ATOM 13170 N N . HIS A 1 5 ? 4.850 7.943 -8.102 1.00 0.00 5 HIS A N 11
ATOM 13171 C CA . HIS A 1 5 ? 5.568 8.754 -7.067 1.00 0.00 5 HIS A CA 11
ATOM 13172 C C . HIS A 1 5 ? 4.562 9.606 -6.297 1.00 0.00 5 HIS A C 11
ATOM 13173 O O . HIS A 1 5 ? 3.598 10.099 -6.849 1.00 0.00 5 HIS A O 11
ATOM 13187 N N . TYR A 1 6 ? 4.776 9.781 -5.019 1.00 0.00 6 TYR A N 11
ATOM 13188 C CA . TYR A 1 6 ? 3.832 10.600 -4.209 1.00 0.00 6 TYR A CA 11
ATOM 13189 C C . TYR A 1 6 ? 4.581 11.208 -3.020 1.00 0.00 6 TYR A C 11
ATOM 13190 O O . TYR A 1 6 ? 5.198 10.510 -2.241 1.00 0.00 6 TYR A O 11
ATOM 13208 N N . ARG A 1 7 ? 4.537 12.507 -2.882 1.00 0.00 7 ARG A N 11
ATOM 13209 C CA . ARG A 1 7 ? 5.252 13.166 -1.751 1.00 0.00 7 ARG A CA 11
ATOM 13210 C C . ARG A 1 7 ? 6.725 12.733 -1.750 1.00 0.00 7 ARG A C 11
ATOM 13211 O O . ARG A 1 7 ? 7.388 12.755 -0.733 1.00 0.00 7 ARG A O 11
ATOM 13232 N N . GLY A 1 8 ? 7.245 12.362 -2.893 1.00 0.00 8 GLY A N 11
ATOM 13233 C CA . GLY A 1 8 ? 8.680 11.949 -2.971 1.00 0.00 8 GLY A CA 11
ATOM 13234 C C . GLY A 1 8 ? 8.828 10.468 -2.615 1.00 0.00 8 GLY A C 11
ATOM 13235 O O . GLY A 1 8 ? 9.921 9.936 -2.582 1.00 0.00 8 GLY A O 11
ATOM 13239 N N . TYR A 1 9 ? 7.735 9.796 -2.353 1.00 0.00 9 TYR A N 11
ATOM 13240 C CA . TYR A 1 9 ? 7.798 8.344 -2.000 1.00 0.00 9 TYR A CA 11
ATOM 13241 C C . TYR A 1 9 ? 7.309 7.510 -3.180 1.00 0.00 9 TYR A C 11
ATOM 13242 O O . TYR A 1 9 ? 6.366 7.866 -3.859 1.00 0.00 9 TYR A O 11
ATOM 13260 N N . GLU A 1 10 ? 7.949 6.402 -3.430 1.00 0.00 10 GLU A N 11
ATOM 13261 C CA . GLU A 1 10 ? 7.533 5.536 -4.566 1.00 0.00 10 GLU A CA 11
ATOM 13262 C C . GLU A 1 10 ? 6.413 4.602 -4.109 1.00 0.00 10 GLU A C 11
ATOM 13263 O O . GLU A 1 10 ? 6.353 4.209 -2.960 1.00 0.00 10 GLU A O 11
ATOM 13275 N N . ILE A 1 11 ? 5.530 4.247 -5.007 1.00 0.00 11 ILE A N 11
ATOM 13276 C CA . ILE A 1 11 ? 4.398 3.334 -4.659 1.00 0.00 11 ILE A CA 11
ATOM 13277 C C . ILE A 1 11 ? 4.414 2.136 -5.602 1.00 0.00 11 ILE A C 11
ATOM 13278 O O . ILE A 1 11 ? 4.484 2.290 -6.807 1.00 0.00 11 ILE A O 11
ATOM 13294 N N . GLU A 1 12 ? 4.347 0.940 -5.065 1.00 0.00 12 GLU A N 11
ATOM 13295 C CA . GLU A 1 12 ? 4.354 -0.288 -5.922 1.00 0.00 12 GLU A CA 11
ATOM 13296 C C . GLU A 1 12 ? 2.998 -1.008 -5.775 1.00 0.00 12 GLU A C 11
ATOM 13297 O O . GLU A 1 12 ? 2.683 -1.493 -4.705 1.00 0.00 12 GLU A O 11
ATOM 13309 N N . PRO A 1 13 ? 2.181 -1.069 -6.817 1.00 0.00 13 PRO A N 11
ATOM 13310 C CA . PRO A 1 13 ? 0.844 -1.735 -6.733 1.00 0.00 13 PRO A CA 11
ATOM 13311 C C . PRO A 1 13 ? 0.944 -3.268 -6.694 1.00 0.00 13 PRO A C 11
ATOM 13312 O O . PRO A 1 13 ? 1.922 -3.848 -7.122 1.00 0.00 13 PRO A O 11
ATOM 13323 N N . GLY A 1 14 ? -0.066 -3.923 -6.177 1.00 0.00 14 GLY A N 11
ATOM 13324 C CA . GLY A 1 14 ? -0.037 -5.415 -6.102 1.00 0.00 14 GLY A CA 11
ATOM 13325 C C . GLY A 1 14 ? -1.185 -5.910 -5.216 1.00 0.00 14 GLY A C 11
ATOM 13326 O O . GLY A 1 14 ? -2.119 -5.186 -4.931 1.00 0.00 14 GLY A O 11
ATOM 13330 N N . HIS A 1 15 ? -1.126 -7.144 -4.775 1.00 0.00 15 HIS A N 11
ATOM 13331 C CA . HIS A 1 15 ? -2.213 -7.690 -3.906 1.00 0.00 15 HIS A CA 11
ATOM 13332 C C . HIS A 1 15 ? -1.626 -8.727 -2.943 1.00 0.00 15 HIS A C 11
ATOM 13333 O O . HIS A 1 15 ? -0.712 -9.449 -3.282 1.00 0.00 15 HIS A O 11
ATOM 13347 N N . GLN A 1 16 ? -2.155 -8.816 -1.754 1.00 0.00 16 GLN A N 11
ATOM 13348 C CA . GLN A 1 16 ? -1.639 -9.818 -0.781 1.00 0.00 16 GLN A CA 11
ATOM 13349 C C . GLN A 1 16 ? -2.614 -9.924 0.392 1.00 0.00 16 GLN A C 11
ATOM 13350 O O . GLN A 1 16 ? -3.252 -8.958 0.771 1.00 0.00 16 GLN A O 11
ATOM 13364 N N . TYR A 1 17 ? -2.734 -11.094 0.967 1.00 0.00 17 TYR A N 11
ATOM 13365 C CA . TYR A 1 17 ? -3.663 -11.286 2.120 1.00 0.00 17 TYR A CA 11
ATOM 13366 C C . TYR A 1 17 ? -2.843 -11.447 3.397 1.00 0.00 17 TYR A C 11
ATOM 13367 O O . TYR A 1 17 ? -1.828 -12.114 3.416 1.00 0.00 17 TYR A O 11
ATOM 13385 N N . ARG A 1 18 ? -3.269 -10.825 4.464 1.00 0.00 18 ARG A N 11
ATOM 13386 C CA . ARG A 1 18 ? -2.504 -10.922 5.743 1.00 0.00 18 ARG A CA 11
ATOM 13387 C C . ARG A 1 18 ? -2.986 -12.128 6.548 1.00 0.00 18 ARG A C 11
ATOM 13388 O O . ARG A 1 18 ? -4.171 -12.379 6.664 1.00 0.00 18 ARG A O 11
ATOM 13409 N N . ASP A 1 19 ? -2.072 -12.879 7.099 1.00 0.00 19 ASP A N 11
ATOM 13410 C CA . ASP A 1 19 ? -2.465 -14.075 7.894 1.00 0.00 19 ASP A CA 11
ATOM 13411 C C . ASP A 1 19 ? -3.102 -13.629 9.213 1.00 0.00 19 ASP A C 11
ATOM 13412 O O . ASP A 1 19 ? -3.793 -14.385 9.867 1.00 0.00 19 ASP A O 11
ATOM 13421 N N . ASP A 1 20 ? -2.868 -12.407 9.611 1.00 0.00 20 ASP A N 11
ATOM 13422 C CA . ASP A 1 20 ? -3.452 -11.915 10.892 1.00 0.00 20 ASP A CA 11
ATOM 13423 C C . ASP A 1 20 ? -4.979 -11.940 10.807 1.00 0.00 20 ASP A C 11
ATOM 13424 O O . ASP A 1 20 ? -5.653 -12.389 11.715 1.00 0.00 20 ASP A O 11
ATOM 13433 N N . ILE A 1 21 ? -5.527 -11.466 9.717 1.00 0.00 21 ILE A N 11
ATOM 13434 C CA . ILE A 1 21 ? -7.014 -11.456 9.540 1.00 0.00 21 ILE A CA 11
ATOM 13435 C C . ILE A 1 21 ? -7.388 -12.423 8.415 1.00 0.00 21 ILE A C 11
ATOM 13436 O O . ILE A 1 21 ? -8.546 -12.625 8.109 1.00 0.00 21 ILE A O 11
ATOM 13452 N N . ARG A 1 22 ? -6.405 -13.021 7.801 1.00 0.00 22 ARG A N 11
ATOM 13453 C CA . ARG A 1 22 ? -6.678 -13.980 6.694 1.00 0.00 22 ARG A CA 11
ATOM 13454 C C . ARG A 1 22 ? -7.666 -13.370 5.697 1.00 0.00 22 ARG A C 11
ATOM 13455 O O . ARG A 1 22 ? -8.641 -13.988 5.320 1.00 0.00 22 ARG A O 11
ATOM 13476 N N . LYS A 1 23 ? -7.405 -12.168 5.249 1.00 0.00 23 LYS A N 11
ATOM 13477 C CA . LYS A 1 23 ? -8.307 -11.511 4.255 1.00 0.00 23 LYS A CA 11
ATOM 13478 C C . LYS A 1 23 ? -7.458 -10.775 3.221 1.00 0.00 23 LYS A C 11
ATOM 13479 O O . LYS A 1 23 ? -6.313 -10.436 3.465 1.00 0.00 23 LYS A O 11
ATOM 13498 N N . TYR A 1 24 ? -8.010 -10.539 2.060 1.00 0.00 24 TYR A N 11
ATOM 13499 C CA . TYR A 1 24 ? -7.249 -9.838 0.991 1.00 0.00 24 TYR A CA 11
ATOM 13500 C C . TYR A 1 24 ? -7.380 -8.329 1.169 1.00 0.00 24 TYR A C 11
ATOM 13501 O O . TYR A 1 24 ? -8.466 -7.807 1.334 1.00 0.00 24 TYR A O 11
ATOM 13519 N N . VAL A 1 25 ? -6.283 -7.615 1.122 1.00 0.00 25 VAL A N 11
ATOM 13520 C CA . VAL A 1 25 ? -6.351 -6.131 1.275 1.00 0.00 25 VAL A CA 11
ATOM 13521 C C . VAL A 1 25 ? -5.267 -5.480 0.405 1.00 0.00 25 VAL A C 11
ATOM 13522 O O . VAL A 1 25 ? -4.213 -6.050 0.200 1.00 0.00 25 VAL A O 11
ATOM 13535 N N . PRO A 1 26 ? -5.509 -4.292 -0.101 1.00 0.00 26 PRO A N 11
ATOM 13536 C CA . PRO A 1 26 ? -4.523 -3.574 -0.950 1.00 0.00 26 PRO A CA 11
ATOM 13537 C C . PRO A 1 26 ? -3.092 -3.770 -0.441 1.00 0.00 26 PRO A C 11
ATOM 13538 O O . PRO A 1 26 ? -2.728 -3.267 0.596 1.00 0.00 26 PRO A O 11
ATOM 13549 N N . TYR A 1 27 ? -2.280 -4.497 -1.161 1.00 0.00 27 TYR A N 11
ATOM 13550 C CA . TYR A 1 27 ? -0.871 -4.720 -0.710 1.00 0.00 27 TYR A CA 11
ATOM 13551 C C . TYR A 1 27 ? 0.075 -3.925 -1.605 1.00 0.00 27 TYR A C 11
ATOM 13552 O O . TYR A 1 27 ? 0.215 -4.215 -2.777 1.00 0.00 27 TYR A O 11
ATOM 13570 N N . ALA A 1 28 ? 0.732 -2.927 -1.065 1.00 0.00 28 ALA A N 11
ATOM 13571 C CA . ALA A 1 28 ? 1.680 -2.116 -1.893 1.00 0.00 28 ALA A CA 11
ATOM 13572 C C . ALA A 1 28 ? 2.946 -1.853 -1.079 1.00 0.00 28 ALA A C 11
ATOM 13573 O O . ALA A 1 28 ? 2.925 -1.846 0.135 1.00 0.00 28 ALA A O 11
ATOM 13580 N N . LEU A 1 29 ? 4.050 -1.636 -1.746 1.00 0.00 29 LEU A N 11
ATOM 13581 C CA . LEU A 1 29 ? 5.334 -1.369 -1.031 1.00 0.00 29 LEU A CA 11
ATOM 13582 C C . LEU A 1 29 ? 5.715 0.095 -1.237 1.00 0.00 29 LEU A C 11
ATOM 13583 O O . LEU A 1 29 ? 5.728 0.595 -2.345 1.00 0.00 29 LEU A O 11
ATOM 13599 N N . ILE A 1 30 ? 6.017 0.785 -0.169 1.00 0.00 30 ILE A N 11
ATOM 13600 C CA . ILE A 1 30 ? 6.391 2.228 -0.267 1.00 0.00 30 ILE A CA 11
ATOM 13601 C C . ILE A 1 30 ? 7.891 2.381 -0.023 1.00 0.00 30 ILE A C 11
ATOM 13602 O O . ILE A 1 30 ? 8.420 1.891 0.956 1.00 0.00 30 ILE A O 11
ATOM 13618 N N . ARG A 1 31 ? 8.578 3.059 -0.908 1.00 0.00 31 ARG A N 11
ATOM 13619 C CA . ARG A 1 31 ? 10.051 3.258 -0.745 1.00 0.00 31 ARG A CA 11
ATOM 13620 C C . ARG A 1 31 ? 10.377 4.740 -0.925 1.00 0.00 31 ARG A C 11
ATOM 13621 O O . ARG A 1 31 ? 9.843 5.403 -1.793 1.00 0.00 31 ARG A O 11
ATOM 13642 N N . LYS A 1 32 ? 11.246 5.265 -0.107 1.00 0.00 32 LYS A N 11
ATOM 13643 C CA . LYS A 1 32 ? 11.606 6.705 -0.220 1.00 0.00 32 LYS A CA 11
ATOM 13644 C C . LYS A 1 32 ? 12.665 6.883 -1.312 1.00 0.00 32 LYS A C 11
ATOM 13645 O O . LYS A 1 32 ? 13.588 6.101 -1.430 1.00 0.00 32 LYS A O 11
ATOM 13664 N N . VAL A 1 33 ? 12.528 7.901 -2.119 1.00 0.00 33 VAL A N 11
ATOM 13665 C CA . VAL A 1 33 ? 13.514 8.128 -3.214 1.00 0.00 33 VAL A CA 11
ATOM 13666 C C . VAL A 1 33 ? 14.862 8.550 -2.621 1.00 0.00 33 VAL A C 11
ATOM 13667 O O . VAL A 1 33 ? 15.054 9.688 -2.238 1.00 0.00 33 VAL A O 11
ATOM 13680 N N . GLY A 1 34 ? 15.801 7.637 -2.551 1.00 0.00 34 GLY A N 11
ATOM 13681 C CA . GLY A 1 34 ? 17.148 7.970 -1.988 1.00 0.00 34 GLY A CA 11
ATOM 13682 C C . GLY A 1 34 ? 17.614 6.837 -1.072 1.00 0.00 34 GLY A C 11
ATOM 13683 O O . GLY A 1 34 ? 18.791 6.677 -0.814 1.00 0.00 34 GLY A O 11
ATOM 13687 N N . VAL A 1 35 ? 16.698 6.043 -0.577 1.00 0.00 35 VAL A N 11
ATOM 13688 C CA . VAL A 1 35 ? 17.087 4.918 0.322 1.00 0.00 35 VAL A CA 11
ATOM 13689 C C . VAL A 1 35 ? 16.063 3.782 0.212 1.00 0.00 35 VAL A C 11
ATOM 13690 O O . VAL A 1 35 ? 15.509 3.344 1.202 1.00 0.00 35 VAL A O 11
ATOM 13703 N N . PRO A 1 36 ? 15.821 3.299 -0.981 1.00 0.00 36 PRO A N 11
ATOM 13704 C CA . PRO A 1 36 ? 14.853 2.187 -1.211 1.00 0.00 36 PRO A CA 11
ATOM 13705 C C . PRO A 1 36 ? 15.409 0.849 -0.707 1.00 0.00 36 PRO A C 11
ATOM 13706 O O . PRO A 1 36 ? 14.704 -0.137 -0.611 1.00 0.00 36 PRO A O 11
ATOM 13717 N N . ASP A 1 37 ? 16.674 0.815 -0.388 1.00 0.00 37 ASP A N 11
ATOM 13718 C CA . ASP A 1 37 ? 17.293 -0.445 0.110 1.00 0.00 37 ASP A CA 11
ATOM 13719 C C . ASP A 1 37 ? 16.855 -0.694 1.553 1.00 0.00 37 ASP A C 11
ATOM 13720 O O . ASP A 1 37 ? 17.204 -1.687 2.156 1.00 0.00 37 ASP A O 11
ATOM 13729 N N . ARG A 1 38 ? 16.101 0.208 2.117 1.00 0.00 38 ARG A N 11
ATOM 13730 C CA . ARG A 1 38 ? 15.653 0.028 3.526 1.00 0.00 38 ARG A CA 11
ATOM 13731 C C . ARG A 1 38 ? 14.448 -0.911 3.554 1.00 0.00 38 ARG A C 11
ATOM 13732 O O . ARG A 1 38 ? 13.519 -0.752 2.788 1.00 0.00 38 ARG A O 11
ATOM 13753 N N . THR A 1 39 ? 14.468 -1.890 4.439 1.00 0.00 39 THR A N 11
ATOM 13754 C CA . THR A 1 39 ? 13.338 -2.870 4.551 1.00 0.00 39 THR A CA 11
ATOM 13755 C C . THR A 1 39 ? 11.997 -2.174 4.233 1.00 0.00 39 THR A C 11
ATOM 13756 O O . THR A 1 39 ? 11.426 -1.521 5.084 1.00 0.00 39 THR A O 11
ATOM 13767 N N . PRO A 1 40 ? 11.502 -2.294 3.015 1.00 0.00 40 PRO A N 11
ATOM 13768 C CA . PRO A 1 40 ? 10.220 -1.638 2.609 1.00 0.00 40 PRO A CA 11
ATOM 13769 C C . PRO A 1 40 ? 9.057 -2.009 3.536 1.00 0.00 40 PRO A C 11
ATOM 13770 O O . PRO A 1 40 ? 8.958 -3.125 4.006 1.00 0.00 40 PRO A O 11
ATOM 13781 N N . ILE A 1 41 ? 8.172 -1.076 3.801 1.00 0.00 41 ILE A N 11
ATOM 13782 C CA . ILE A 1 41 ? 7.008 -1.361 4.698 1.00 0.00 41 ILE A CA 11
ATOM 13783 C C . ILE A 1 41 ? 5.738 -1.480 3.837 1.00 0.00 41 ILE A C 11
ATOM 13784 O O . ILE A 1 41 ? 5.480 -0.631 3.006 1.00 0.00 41 ILE A O 11
ATOM 13800 N N . PRO A 1 42 ? 4.943 -2.519 4.009 1.00 0.00 42 PRO A N 11
ATOM 13801 C CA . PRO A 1 42 ? 3.700 -2.699 3.203 1.00 0.00 42 PRO A CA 11
ATOM 13802 C C . PRO A 1 42 ? 2.585 -1.742 3.640 1.00 0.00 42 PRO A C 11
ATOM 13803 O O . PRO A 1 42 ? 2.481 -1.388 4.799 1.00 0.00 42 PRO A O 11
ATOM 13814 N N . THR A 1 43 ? 1.745 -1.332 2.718 1.00 0.00 43 THR A N 11
ATOM 13815 C CA . THR A 1 43 ? 0.618 -0.406 3.057 1.00 0.00 43 THR A CA 11
ATOM 13816 C C . THR A 1 43 ? -0.705 -1.082 2.704 1.00 0.00 43 THR A C 11
ATOM 13817 O O . THR A 1 43 ? -0.860 -1.654 1.635 1.00 0.00 43 THR A O 11
ATOM 13828 N N . THR A 1 44 ? -1.652 -1.022 3.606 1.00 0.00 44 THR A N 11
ATOM 13829 C CA . THR A 1 44 ? -2.986 -1.649 3.378 1.00 0.00 44 THR A CA 11
ATOM 13830 C C . THR A 1 44 ? -4.067 -0.681 3.837 1.00 0.00 44 THR A C 11
ATOM 13831 O O . THR A 1 44 ? -3.782 0.302 4.493 1.00 0.00 44 THR A O 11
ATOM 13842 N N . TYR A 1 45 ? -5.307 -0.943 3.496 1.00 0.00 45 TYR A N 11
ATOM 13843 C CA . TYR A 1 45 ? -6.416 -0.028 3.914 1.00 0.00 45 TYR A CA 11
ATOM 13844 C C . TYR A 1 45 ? -7.528 -0.850 4.597 1.00 0.00 45 TYR A C 11
ATOM 13845 O O . TYR A 1 45 ? -7.810 -1.961 4.189 1.00 0.00 45 TYR A O 11
ATOM 13863 N N . PRO A 1 46 ? -8.178 -0.316 5.617 1.00 0.00 46 PRO A N 11
ATOM 13864 C CA . PRO A 1 46 ? -9.282 -1.039 6.316 1.00 0.00 46 PRO A CA 11
ATOM 13865 C C . PRO A 1 46 ? -10.241 -1.716 5.329 1.00 0.00 46 PRO A C 11
ATOM 13866 O O . PRO A 1 46 ? -10.880 -2.703 5.644 1.00 0.00 46 PRO A O 11
ATOM 13877 N N . GLU A 1 47 ? -10.352 -1.185 4.144 1.00 0.00 47 GLU A N 11
ATOM 13878 C CA . GLU A 1 47 ? -11.271 -1.785 3.139 1.00 0.00 47 GLU A CA 11
ATOM 13879 C C . GLU A 1 47 ? -10.767 -3.170 2.734 1.00 0.00 47 GLU A C 11
ATOM 13880 O O . GLU A 1 47 ? -9.635 -3.531 2.998 1.00 0.00 47 GLU A O 11
ATOM 13892 N N . PHE A 1 48 ? -11.606 -3.951 2.096 1.00 0.00 48 PHE A N 11
ATOM 13893 C CA . PHE A 1 48 ? -11.202 -5.325 1.662 1.00 0.00 48 PHE A CA 11
ATOM 13894 C C . PHE A 1 48 ? -11.521 -5.492 0.177 1.00 0.00 48 PHE A C 11
ATOM 13895 O O . PHE A 1 48 ? -12.476 -4.934 -0.325 1.00 0.00 48 PHE A O 11
ATOM 13912 N N . TYR A 1 49 ? -10.742 -6.265 -0.532 1.00 0.00 49 TYR A N 11
ATOM 13913 C CA . TYR A 1 49 ? -11.020 -6.472 -1.985 1.00 0.00 49 TYR A CA 11
ATOM 13914 C C . TYR A 1 49 ? -10.528 -7.850 -2.410 1.00 0.00 49 TYR A C 11
ATOM 13915 O O . TYR A 1 49 ? -9.345 -8.118 -2.461 1.00 0.00 49 TYR A O 11
ATOM 13933 N N . ASP A 1 50 ? -11.440 -8.725 -2.713 1.00 0.00 50 ASP A N 11
ATOM 13934 C CA . ASP A 1 50 ? -11.059 -10.097 -3.136 1.00 0.00 50 ASP A CA 11
ATOM 13935 C C . ASP A 1 50 ? -10.339 -10.046 -4.485 1.00 0.00 50 ASP A C 11
ATOM 13936 O O . ASP A 1 50 ? -9.470 -10.848 -4.766 1.00 0.00 50 ASP A O 11
ATOM 13945 N N . LEU A 1 51 ? -10.714 -9.129 -5.337 1.00 0.00 51 LEU A N 11
ATOM 13946 C CA . LEU A 1 51 ? -10.071 -9.053 -6.680 1.00 0.00 51 LEU A CA 11
ATOM 13947 C C . LEU A 1 51 ? -8.712 -8.357 -6.597 1.00 0.00 51 LEU A C 11
ATOM 13948 O O . LEU A 1 51 ? -8.544 -7.358 -5.922 1.00 0.00 51 LEU A O 11
ATOM 13964 N N . GLU A 1 52 ? -7.745 -8.883 -7.297 1.00 0.00 52 GLU A N 11
ATOM 13965 C CA . GLU A 1 52 ? -6.386 -8.275 -7.297 1.00 0.00 52 GLU A CA 11
ATOM 13966 C C . GLU A 1 52 ? -6.421 -6.952 -8.063 1.00 0.00 52 GLU A C 11
ATOM 13967 O O . GLU A 1 52 ? -5.752 -5.999 -7.717 1.00 0.00 52 GLU A O 11
ATOM 13979 N N . ALA A 1 53 ? -7.191 -6.894 -9.117 1.00 0.00 53 ALA A N 11
ATOM 13980 C CA . ALA A 1 53 ? -7.267 -5.646 -9.926 1.00 0.00 53 ALA A CA 11
ATOM 13981 C C . ALA A 1 53 ? -7.724 -4.482 -9.046 1.00 0.00 53 ALA A C 11
ATOM 13982 O O . ALA A 1 53 ? -7.125 -3.425 -9.037 1.00 0.00 53 ALA A O 11
ATOM 13989 N N . ASP A 1 54 ? -8.778 -4.670 -8.306 1.00 0.00 54 ASP A N 11
ATOM 13990 C CA . ASP A 1 54 ? -9.275 -3.577 -7.425 1.00 0.00 54 ASP A CA 11
ATOM 13991 C C . ASP A 1 54 ? -8.230 -3.299 -6.340 1.00 0.00 54 ASP A C 11
ATOM 13992 O O . ASP A 1 54 ? -8.024 -2.173 -5.932 1.00 0.00 54 ASP A O 11
ATOM 14001 N N . ALA A 1 55 ? -7.572 -4.322 -5.869 1.00 0.00 55 ALA A N 11
ATOM 14002 C CA . ALA A 1 55 ? -6.543 -4.131 -4.809 1.00 0.00 55 ALA A CA 11
ATOM 14003 C C . ALA A 1 55 ? -5.406 -3.255 -5.349 1.00 0.00 55 ALA A C 11
ATOM 14004 O O . ALA A 1 55 ? -4.889 -2.397 -4.660 1.00 0.00 55 ALA A O 11
ATOM 14011 N N . GLU A 1 56 ? -5.016 -3.464 -6.577 1.00 0.00 56 GLU A N 11
ATOM 14012 C CA . GLU A 1 56 ? -3.914 -2.645 -7.163 1.00 0.00 56 GLU A CA 11
ATOM 14013 C C . GLU A 1 56 ? -4.356 -1.184 -7.300 1.00 0.00 56 GLU A C 11
ATOM 14014 O O . GLU A 1 56 ? -3.662 -0.274 -6.888 1.00 0.00 56 GLU A O 11
ATOM 14026 N N . ARG A 1 57 ? -5.501 -0.953 -7.882 1.00 0.00 57 ARG A N 11
ATOM 14027 C CA . ARG A 1 57 ? -5.984 0.448 -8.056 1.00 0.00 57 ARG A CA 11
ATOM 14028 C C . ARG A 1 57 ? -6.199 1.092 -6.685 1.00 0.00 57 ARG A C 11
ATOM 14029 O O . ARG A 1 57 ? -5.816 2.221 -6.447 1.00 0.00 57 ARG A O 11
ATOM 14050 N N . VAL A 1 58 ? -6.809 0.379 -5.782 1.00 0.00 58 VAL A N 11
ATOM 14051 C CA . VAL A 1 58 ? -7.055 0.937 -4.425 1.00 0.00 58 VAL A CA 11
ATOM 14052 C C . VAL A 1 58 ? -5.721 1.171 -3.713 1.00 0.00 58 VAL A C 11
ATOM 14053 O O . VAL A 1 58 ? -5.528 2.171 -3.054 1.00 0.00 58 VAL A O 11
ATOM 14066 N N . SER A 1 59 ? -4.808 0.251 -3.824 1.00 0.00 59 SER A N 11
ATOM 14067 C CA . SER A 1 59 ? -3.499 0.419 -3.137 1.00 0.00 59 SER A CA 11
ATOM 14068 C C . SER A 1 59 ? -2.856 1.737 -3.568 1.00 0.00 59 SER A C 11
ATOM 14069 O O . SER A 1 59 ? -2.279 2.446 -2.767 1.00 0.00 59 SER A O 11
ATOM 14077 N N . ILE A 1 60 ? -2.945 2.075 -4.822 1.00 0.00 60 ILE A N 11
ATOM 14078 C CA . ILE A 1 60 ? -2.331 3.350 -5.286 1.00 0.00 60 ILE A CA 11
ATOM 14079 C C . ILE A 1 60 ? -3.038 4.531 -4.614 1.00 0.00 60 ILE A C 11
ATOM 14080 O O . ILE A 1 60 ? -2.408 5.451 -4.125 1.00 0.00 60 ILE A O 11
ATOM 14096 N N . ALA A 1 61 ? -4.342 4.507 -4.579 1.00 0.00 61 ALA A N 11
ATOM 14097 C CA . ALA A 1 61 ? -5.093 5.623 -3.938 1.00 0.00 61 ALA A CA 11
ATOM 14098 C C . ALA A 1 61 ? -4.850 5.607 -2.428 1.00 0.00 61 ALA A C 11
ATOM 14099 O O . ALA A 1 61 ? -4.526 6.612 -1.826 1.00 0.00 61 ALA A O 11
ATOM 14106 N N . CYS A 1 62 ? -5.001 4.467 -1.818 1.00 0.00 62 CYS A N 11
ATOM 14107 C CA . CYS A 1 62 ? -4.785 4.366 -0.349 1.00 0.00 62 CYS A CA 11
ATOM 14108 C C . CYS A 1 62 ? -3.330 4.700 -0.025 1.00 0.00 62 CYS A C 11
ATOM 14109 O O . CYS A 1 62 ? -3.031 5.277 1.000 1.00 0.00 62 CYS A O 11
ATOM 14117 N N . ALA A 1 63 ? -2.425 4.337 -0.887 1.00 0.00 63 ALA A N 11
ATOM 14118 C CA . ALA A 1 63 ? -0.990 4.630 -0.622 1.00 0.00 63 ALA A CA 11
ATOM 14119 C C . ALA A 1 63 ? -0.798 6.140 -0.487 1.00 0.00 63 ALA A C 11
ATOM 14120 O O . ALA A 1 63 ? -0.082 6.608 0.375 1.00 0.00 63 ALA A O 11
ATOM 14127 N N . LYS A 1 64 ? -1.435 6.907 -1.327 1.00 0.00 64 LYS A N 11
ATOM 14128 C CA . LYS A 1 64 ? -1.284 8.385 -1.231 1.00 0.00 64 LYS A CA 11
ATOM 14129 C C . LYS A 1 64 ? -1.828 8.860 0.119 1.00 0.00 64 LYS A C 11
ATOM 14130 O O . LYS A 1 64 ? -1.219 9.661 0.801 1.00 0.00 64 LYS A O 11
ATOM 14149 N N . ILE A 1 65 ? -2.970 8.363 0.508 1.00 0.00 65 ILE A N 11
ATOM 14150 C CA . ILE A 1 65 ? -3.566 8.768 1.813 1.00 0.00 65 ILE A CA 11
ATOM 14151 C C . ILE A 1 65 ? -2.691 8.231 2.957 1.00 0.00 65 ILE A C 11
ATOM 14152 O O . ILE A 1 65 ? -2.424 8.917 3.922 1.00 0.00 65 ILE A O 11
ATOM 14168 N N . ILE A 1 66 ? -2.255 7.005 2.857 1.00 0.00 66 ILE A N 11
ATOM 14169 C CA . ILE A 1 66 ? -1.412 6.417 3.940 1.00 0.00 66 ILE A CA 11
ATOM 14170 C C . ILE A 1 66 ? -0.110 7.214 4.063 1.00 0.00 66 ILE A C 11
ATOM 14171 O O . ILE A 1 66 ? 0.325 7.545 5.147 1.00 0.00 66 ILE A O 11
ATOM 14187 N N . ILE A 1 67 ? 0.514 7.531 2.963 1.00 0.00 67 ILE A N 11
ATOM 14188 C CA . ILE A 1 67 ? 1.782 8.311 3.027 1.00 0.00 67 ILE A CA 11
ATOM 14189 C C . ILE A 1 67 ? 1.501 9.702 3.602 1.00 0.00 67 ILE A C 11
ATOM 14190 O O . ILE A 1 67 ? 2.218 10.190 4.452 1.00 0.00 67 ILE A O 11
ATOM 14206 N N . ASP A 1 68 ? 0.461 10.342 3.143 1.00 0.00 68 ASP A N 11
ATOM 14207 C CA . ASP A 1 68 ? 0.131 11.701 3.658 1.00 0.00 68 ASP A CA 11
ATOM 14208 C C . ASP A 1 68 ? -0.291 11.609 5.127 1.00 0.00 68 ASP A C 11
ATOM 14209 O O . ASP A 1 68 ? 0.221 12.311 5.978 1.00 0.00 68 ASP A O 11
ATOM 14218 N N . SER A 1 69 ? -1.221 10.748 5.430 1.00 0.00 69 SER A N 11
ATOM 14219 C CA . SER A 1 69 ? -1.678 10.608 6.840 1.00 0.00 69 SER A CA 11
ATOM 14220 C C . SER A 1 69 ? -0.508 10.149 7.708 1.00 0.00 69 SER A C 11
ATOM 14221 O O . SER A 1 69 ? -0.315 10.620 8.811 1.00 0.00 69 SER A O 11
ATOM 14229 N N . HIS A 1 70 ? 0.276 9.234 7.215 1.00 0.00 70 HIS A N 11
ATOM 14230 C CA . HIS A 1 70 ? 1.435 8.736 8.005 1.00 0.00 70 HIS A CA 11
ATOM 14231 C C . HIS A 1 70 ? 2.289 9.922 8.459 1.00 0.00 70 HIS A C 11
ATOM 14232 O O . HIS A 1 70 ? 2.724 9.989 9.591 1.00 0.00 70 HIS A O 11
ATOM 14246 N N . LEU A 1 71 ? 2.532 10.854 7.587 1.00 0.00 71 LEU A N 11
ATOM 14247 C CA . LEU A 1 71 ? 3.360 12.030 7.971 1.00 0.00 71 LEU A CA 11
ATOM 14248 C C . LEU A 1 71 ? 2.654 12.805 9.085 1.00 0.00 71 LEU A C 11
ATOM 14249 O O . LEU A 1 71 ? 3.271 13.248 10.034 1.00 0.00 71 LEU A O 11
ATOM 14265 N N . ASP A 1 72 ? 1.360 12.973 8.975 1.00 0.00 72 ASP A N 11
ATOM 14266 C CA . ASP A 1 72 ? 0.597 13.722 10.023 1.00 0.00 72 ASP A CA 11
ATOM 14267 C C . ASP A 1 72 ? -0.080 12.735 10.986 1.00 0.00 72 ASP A C 11
ATOM 14268 O O . ASP A 1 72 ? -0.987 13.089 11.712 1.00 0.00 72 ASP A O 11
ATOM 14277 N N . ARG A 1 73 ? 0.349 11.497 10.990 1.00 0.00 73 ARG A N 11
ATOM 14278 C CA . ARG A 1 73 ? -0.278 10.494 11.902 1.00 0.00 73 ARG A CA 11
ATOM 14279 C C . ARG A 1 73 ? 0.673 9.308 12.117 1.00 0.00 73 ARG A C 11
ATOM 14280 O O . ARG A 1 73 ? 1.128 8.684 11.180 1.00 0.00 73 ARG A O 11
ATOM 14301 N N . HIS A 1 74 ? 0.969 8.999 13.354 1.00 0.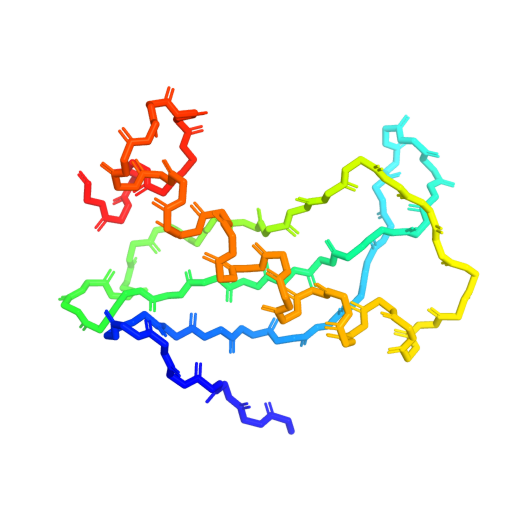00 74 HIS A N 11
ATOM 14302 C CA . HIS A 1 74 ? 1.883 7.856 13.659 1.00 0.00 74 HIS A CA 11
ATOM 14303 C C . HIS A 1 74 ? 3.100 7.888 12.735 1.00 0.00 74 HIS A C 11
ATOM 14304 O O . HIS A 1 74 ? 3.073 7.375 11.633 1.00 0.00 74 HIS A O 11
ATOM 14318 N N . ASP A 1 75 ? 4.173 8.484 13.182 1.00 0.00 75 ASP A N 11
ATOM 14319 C CA . ASP A 1 75 ? 5.406 8.545 12.346 1.00 0.00 75 ASP A CA 11
ATOM 14320 C C . ASP A 1 75 ? 6.172 7.226 12.479 1.00 0.00 75 ASP A C 11
ATOM 14321 O O . ASP A 1 75 ? 7.163 6.997 11.813 1.00 0.00 75 ASP A O 11
ATOM 14330 N N . GLN A 1 76 ? 5.712 6.357 13.338 1.00 0.00 76 GLN A N 11
ATOM 14331 C CA . GLN A 1 76 ? 6.397 5.045 13.529 1.00 0.00 76 GLN A CA 11
ATOM 14332 C C . GLN A 1 76 ? 6.257 4.194 12.261 1.00 0.00 76 GLN A C 11
ATOM 14333 O O . GLN A 1 76 ? 7.140 3.444 11.898 1.00 0.00 76 GLN A O 11
ATOM 14347 N N . GLY A 1 77 ? 5.137 4.296 11.598 1.00 0.00 77 GLY A N 11
ATOM 14348 C CA . GLY A 1 77 ? 4.902 3.488 10.365 1.00 0.00 77 GLY A CA 11
ATOM 14349 C C . GLY A 1 77 ? 6.133 3.498 9.452 1.00 0.00 77 GLY A C 11
ATOM 14350 O O . GLY A 1 77 ? 7.050 2.721 9.621 1.00 0.00 77 GLY A O 11
ATOM 14354 N N . LEU A 1 78 ? 6.144 4.351 8.462 1.00 0.00 78 LEU A N 11
ATOM 14355 C CA . LEU A 1 78 ? 7.294 4.384 7.512 1.00 0.00 78 LEU A CA 11
ATOM 14356 C C . LEU A 1 78 ? 8.515 5.017 8.182 1.00 0.00 78 LEU A C 11
ATOM 14357 O O . LEU A 1 78 ? 9.279 5.730 7.561 1.00 0.00 78 LEU A O 11
ATOM 14373 N N . ALA A 1 79 ? 8.707 4.754 9.446 1.00 0.00 79 ALA A N 11
ATOM 14374 C CA . ALA A 1 79 ? 9.880 5.328 10.163 1.00 0.00 79 ALA A CA 11
ATOM 14375 C C . ALA A 1 79 ? 11.175 4.752 9.582 1.00 0.00 79 ALA A C 11
ATOM 14376 O O . ALA A 1 79 ? 12.184 5.423 9.500 1.00 0.00 79 ALA A O 11
ATOM 14383 N N . ASP A 1 80 ? 11.153 3.508 9.191 1.00 0.00 80 ASP A N 11
ATOM 14384 C CA . ASP A 1 80 ? 12.383 2.879 8.628 1.00 0.00 80 ASP A CA 11
ATOM 14385 C C . ASP A 1 80 ? 12.778 3.617 7.348 1.00 0.00 80 ASP A C 11
ATOM 14386 O O . ASP A 1 80 ? 13.945 3.778 7.045 1.00 0.00 80 ASP A O 11
ATOM 14395 N N . LEU A 1 81 ? 11.816 4.064 6.589 1.00 0.00 81 LEU A N 11
ATOM 14396 C CA . LEU A 1 81 ? 12.134 4.785 5.324 1.00 0.00 81 LEU A CA 11
ATOM 14397 C C . LEU A 1 81 ? 12.448 6.247 5.638 1.00 0.00 81 LEU A C 11
ATOM 14398 O O . LEU A 1 81 ? 12.788 7.020 4.765 1.00 0.00 81 LEU A O 11
ATOM 14414 N N . GLY A 1 82 ? 12.342 6.631 6.880 1.00 0.00 82 GLY A N 11
ATOM 14415 C CA . GLY A 1 82 ? 12.640 8.041 7.251 1.00 0.00 82 GLY A CA 11
ATOM 14416 C C . GLY A 1 82 ? 12.561 8.199 8.770 1.00 0.00 82 GLY A C 11
ATOM 14417 O O . GLY A 1 82 ? 11.478 8.473 9.262 1.00 0.00 82 GLY A O 11
ATOM 14422 N N . MET A 1 1 ? 9.529 -0.511 -12.944 1.00 0.00 1 MET A N 12
ATOM 14423 C CA . MET A 1 1 ? 8.865 -1.377 -13.957 1.00 0.00 1 MET A CA 12
ATOM 14424 C C . MET A 1 1 ? 7.397 -0.973 -14.074 1.00 0.00 1 MET A C 12
ATOM 14425 O O . MET A 1 1 ? 6.879 -0.756 -15.156 1.00 0.00 1 MET A O 12
ATOM 14441 N N . ASN A 1 2 ? 6.723 -0.863 -12.962 1.00 0.00 2 ASN A N 12
ATOM 14442 C CA . ASN A 1 2 ? 5.289 -0.467 -12.984 1.00 0.00 2 ASN A CA 12
ATOM 14443 C C . ASN A 1 2 ? 4.970 0.288 -11.690 1.00 0.00 2 ASN A C 12
ATOM 14444 O O . ASN A 1 2 ? 3.827 0.402 -11.283 1.00 0.00 2 ASN A O 12
ATOM 14455 N N . VAL A 1 3 ? 5.983 0.799 -11.033 1.00 0.00 3 VAL A N 12
ATOM 14456 C CA . VAL A 1 3 ? 5.757 1.536 -9.755 1.00 0.00 3 VAL A CA 12
ATOM 14457 C C . VAL A 1 3 ? 5.353 2.980 -10.046 1.00 0.00 3 VAL A C 12
ATOM 14458 O O . VAL A 1 3 ? 5.670 3.533 -11.084 1.00 0.00 3 VAL A O 12
ATOM 14471 N N . ALA A 1 4 ? 4.649 3.592 -9.123 1.00 0.00 4 ALA A N 12
ATOM 14472 C CA . ALA A 1 4 ? 4.200 5.003 -9.306 1.00 0.00 4 ALA A CA 12
ATOM 14473 C C . ALA A 1 4 ? 4.905 5.899 -8.286 1.00 0.00 4 ALA A C 12
ATOM 14474 O O . ALA A 1 4 ? 5.063 5.548 -7.129 1.00 0.00 4 ALA A O 12
ATOM 14481 N N . HIS A 1 5 ? 5.334 7.053 -8.719 1.00 0.00 5 HIS A N 12
ATOM 14482 C CA . HIS A 1 5 ? 6.045 7.993 -7.808 1.00 0.00 5 HIS A CA 12
ATOM 14483 C C . HIS A 1 5 ? 5.045 8.952 -7.160 1.00 0.00 5 HIS A C 12
ATOM 14484 O O . HIS A 1 5 ? 4.126 9.439 -7.795 1.00 0.00 5 HIS A O 12
ATOM 14498 N N . TYR A 1 6 ? 5.219 9.222 -5.891 1.00 0.00 6 TYR A N 12
ATOM 14499 C CA . TYR A 1 6 ? 4.287 10.143 -5.182 1.00 0.00 6 TYR A CA 12
ATOM 14500 C C . TYR A 1 6 ? 5.039 10.878 -4.068 1.00 0.00 6 TYR A C 12
ATOM 14501 O O . TYR A 1 6 ? 5.608 10.272 -3.176 1.00 0.00 6 TYR A O 12
ATOM 14519 N N . ARG A 1 7 ? 5.042 12.183 -4.126 1.00 0.00 7 ARG A N 12
ATOM 14520 C CA . ARG A 1 7 ? 5.751 12.998 -3.095 1.00 0.00 7 ARG A CA 12
ATOM 14521 C C . ARG A 1 7 ? 7.205 12.533 -2.954 1.00 0.00 7 ARG A C 12
ATOM 14522 O O . ARG A 1 7 ? 7.814 12.648 -1.904 1.00 0.00 7 ARG A O 12
ATOM 14543 N N . GLY A 1 8 ? 7.764 12.018 -4.014 1.00 0.00 8 GLY A N 12
ATOM 14544 C CA . GLY A 1 8 ? 9.178 11.551 -3.971 1.00 0.00 8 GLY A CA 12
ATOM 14545 C C . GLY A 1 8 ? 9.238 10.121 -3.436 1.00 0.00 8 GLY A C 12
ATOM 14546 O O . GLY A 1 8 ? 10.303 9.544 -3.290 1.00 0.00 8 GLY A O 12
ATOM 14550 N N . TYR A 1 9 ? 8.102 9.543 -3.140 1.00 0.00 9 TYR A N 12
ATOM 14551 C CA . TYR A 1 9 ? 8.073 8.147 -2.609 1.00 0.00 9 TYR A CA 12
ATOM 14552 C C . TYR A 1 9 ? 7.603 7.186 -3.699 1.00 0.00 9 TYR A C 12
ATOM 14553 O O . TYR A 1 9 ? 6.698 7.475 -4.462 1.00 0.00 9 TYR A O 12
ATOM 14571 N N . GLU A 1 10 ? 8.217 6.035 -3.769 1.00 0.00 10 GLU A N 12
ATOM 14572 C CA . GLU A 1 10 ? 7.830 5.032 -4.795 1.00 0.00 10 GLU A CA 12
ATOM 14573 C C . GLU A 1 10 ? 6.697 4.170 -4.247 1.00 0.00 10 GLU A C 12
ATOM 14574 O O . GLU A 1 10 ? 6.690 3.798 -3.085 1.00 0.00 10 GLU A O 12
ATOM 14586 N N . ILE A 1 11 ? 5.734 3.858 -5.078 1.00 0.00 11 ILE A N 12
ATOM 14587 C CA . ILE A 1 11 ? 4.579 3.026 -4.631 1.00 0.00 11 ILE A CA 12
ATOM 14588 C C . ILE A 1 11 ? 4.471 1.788 -5.517 1.00 0.00 11 ILE A C 12
ATOM 14589 O O . ILE A 1 11 ? 4.476 1.875 -6.732 1.00 0.00 11 ILE A O 12
ATOM 14605 N N . GLU A 1 12 ? 4.373 0.635 -4.906 1.00 0.00 12 GLU A N 12
ATOM 14606 C CA . GLU A 1 12 ? 4.263 -0.642 -5.676 1.00 0.00 12 GLU A CA 12
ATOM 14607 C C . GLU A 1 12 ? 2.952 -1.348 -5.289 1.00 0.00 12 GLU A C 12
ATOM 14608 O O . GLU A 1 12 ? 2.910 -2.084 -4.324 1.00 0.00 12 GLU A O 12
ATOM 14620 N N . PRO A 1 13 ? 1.884 -1.110 -6.013 1.00 0.00 13 PRO A N 12
ATOM 14621 C CA . PRO A 1 13 ? 0.555 -1.718 -5.715 1.00 0.00 13 PRO A CA 12
ATOM 14622 C C . PRO A 1 13 ? 0.446 -3.172 -6.192 1.00 0.00 13 PRO A C 12
ATOM 14623 O O . PRO A 1 13 ? 1.039 -3.566 -7.180 1.00 0.00 13 PRO A O 12
ATOM 14634 N N . GLY A 1 14 ? -0.315 -3.971 -5.492 1.00 0.00 14 GLY A N 12
ATOM 14635 C CA . GLY A 1 14 ? -0.471 -5.394 -5.894 1.00 0.00 14 GLY A CA 12
ATOM 14636 C C . GLY A 1 14 ? -1.466 -6.090 -4.962 1.00 0.00 14 GLY A C 12
ATOM 14637 O O . GLY A 1 14 ? -1.760 -5.616 -3.879 1.00 0.00 14 GLY A O 12
ATOM 14641 N N . HIS A 1 15 ? -1.989 -7.214 -5.385 1.00 0.00 15 HIS A N 12
ATOM 14642 C CA . HIS A 1 15 ? -2.976 -7.955 -4.548 1.00 0.00 15 HIS A CA 12
ATOM 14643 C C . HIS A 1 15 ? -2.259 -9.010 -3.710 1.00 0.00 15 HIS A C 12
ATOM 14644 O O . HIS A 1 15 ? -1.542 -9.850 -4.222 1.00 0.00 15 HIS A O 12
ATOM 14658 N N . GLN A 1 16 ? -2.449 -8.967 -2.417 1.00 0.00 16 GLN A N 12
ATOM 14659 C CA . GLN A 1 16 ? -1.785 -9.956 -1.528 1.00 0.00 16 GLN A CA 12
ATOM 14660 C C . GLN A 1 16 ? -2.664 -10.215 -0.307 1.00 0.00 16 GLN A C 12
ATOM 14661 O O . GLN A 1 16 ? -3.448 -9.373 0.106 1.00 0.00 16 GLN A O 12
ATOM 14675 N N . TYR A 1 17 ? -2.529 -11.381 0.276 1.00 0.00 17 TYR A N 12
ATOM 14676 C CA . TYR A 1 17 ? -3.338 -11.740 1.476 1.00 0.00 17 TYR A CA 12
ATOM 14677 C C . TYR A 1 17 ? -2.449 -11.752 2.715 1.00 0.00 17 TYR A C 12
ATOM 14678 O O . TYR A 1 17 ? -1.339 -12.255 2.700 1.00 0.00 17 TYR A O 12
ATOM 14696 N N . ARG A 1 18 ? -2.936 -11.198 3.794 1.00 0.00 18 ARG A N 12
ATOM 14697 C CA . ARG A 1 18 ? -2.141 -11.161 5.053 1.00 0.00 18 ARG A CA 12
ATOM 14698 C C . ARG A 1 18 ? -2.547 -12.329 5.956 1.00 0.00 18 ARG A C 12
ATOM 14699 O O . ARG A 1 18 ? -3.713 -12.659 6.089 1.00 0.00 18 ARG A O 12
ATOM 14720 N N . ASP A 1 19 ? -1.582 -12.953 6.576 1.00 0.00 19 ASP A N 12
ATOM 14721 C CA . ASP A 1 19 ? -1.872 -14.101 7.482 1.00 0.00 19 ASP A CA 12
ATOM 14722 C C . ASP A 1 19 ? -2.623 -13.607 8.721 1.00 0.00 19 ASP A C 12
ATOM 14723 O O . ASP A 1 19 ? -3.330 -14.351 9.376 1.00 0.00 19 ASP A O 12
ATOM 14732 N N . ASP A 1 20 ? -2.461 -12.355 9.053 1.00 0.00 20 ASP A N 12
ATOM 14733 C CA . ASP A 1 20 ? -3.147 -11.798 10.255 1.00 0.00 20 ASP A CA 12
ATOM 14734 C C . ASP A 1 20 ? -4.666 -11.903 10.097 1.00 0.00 20 ASP A C 12
ATOM 14735 O O . ASP A 1 20 ? -5.370 -12.299 11.010 1.00 0.00 20 ASP A O 12
ATOM 14744 N N . ILE A 1 21 ? -5.178 -11.548 8.945 1.00 0.00 21 ILE A N 12
ATOM 14745 C CA . ILE A 1 21 ? -6.653 -11.621 8.705 1.00 0.00 21 ILE A CA 12
ATOM 14746 C C . ILE A 1 21 ? -6.949 -12.745 7.706 1.00 0.00 21 ILE A C 12
ATOM 14747 O O . ILE A 1 21 ? -8.090 -13.065 7.428 1.00 0.00 21 ILE A O 12
ATOM 14763 N N . ARG A 1 22 ? -5.917 -13.350 7.175 1.00 0.00 22 ARG A N 12
ATOM 14764 C CA . ARG A 1 22 ? -6.107 -14.459 6.192 1.00 0.00 22 ARG A CA 12
ATOM 14765 C C . ARG A 1 22 ? -7.105 -14.031 5.110 1.00 0.00 22 ARG A C 12
ATOM 14766 O O . ARG A 1 22 ? -7.966 -14.789 4.698 1.00 0.00 22 ARG A O 12
ATOM 14787 N N . LYS A 1 23 ? -6.985 -12.814 4.645 1.00 0.00 23 LYS A N 12
ATOM 14788 C CA . LYS A 1 23 ? -7.907 -12.308 3.584 1.00 0.00 23 LYS A CA 12
ATOM 14789 C C . LYS A 1 23 ? -7.155 -11.376 2.636 1.00 0.00 23 LYS A C 12
ATOM 14790 O O . LYS A 1 23 ? -6.059 -10.927 2.921 1.00 0.00 23 LYS A O 12
ATOM 14809 N N . TYR A 1 24 ? -7.746 -11.093 1.501 1.00 0.00 24 TYR A N 12
ATOM 14810 C CA . TYR A 1 24 ? -7.087 -10.207 0.505 1.00 0.00 24 TYR A CA 12
ATOM 14811 C C . TYR A 1 24 ? -7.378 -8.748 0.831 1.00 0.00 24 TYR A C 12
ATOM 14812 O O . TYR A 1 24 ? -8.516 -8.345 0.996 1.00 0.00 24 TYR A O 12
ATOM 14830 N N . VAL A 1 25 ? -6.347 -7.942 0.910 1.00 0.00 25 VAL A N 12
ATOM 14831 C CA . VAL A 1 25 ? -6.545 -6.495 1.214 1.00 0.00 25 VAL A CA 12
ATOM 14832 C C . VAL A 1 25 ? -5.474 -5.674 0.481 1.00 0.00 25 VAL A C 12
ATOM 14833 O O . VAL A 1 25 ? -4.366 -6.136 0.286 1.00 0.00 25 VAL A O 12
ATOM 14846 N N . PRO A 1 26 ? -5.791 -4.464 0.076 1.00 0.00 26 PRO A N 12
ATOM 14847 C CA . PRO A 1 26 ? -4.830 -3.584 -0.644 1.00 0.00 26 PRO A CA 12
ATOM 14848 C C . PRO A 1 26 ? -3.420 -3.662 -0.049 1.00 0.00 26 PRO A C 12
ATOM 14849 O O . PRO A 1 26 ? -3.165 -3.203 1.052 1.00 0.00 26 PRO A O 12
ATOM 14860 N N . TYR A 1 27 ? -2.507 -4.247 -0.778 1.00 0.00 27 TYR A N 12
ATOM 14861 C CA . TYR A 1 27 ? -1.105 -4.381 -0.290 1.00 0.00 27 TYR A CA 12
ATOM 14862 C C . TYR A 1 27 ? -0.180 -3.556 -1.180 1.00 0.00 27 TYR A C 12
ATOM 14863 O O . TYR A 1 27 ? -0.088 -3.778 -2.374 1.00 0.00 27 TYR A O 12
ATOM 14881 N N . ALA A 1 28 ? 0.504 -2.598 -0.605 1.00 0.00 28 ALA A N 12
ATOM 14882 C CA . ALA A 1 28 ? 1.426 -1.744 -1.413 1.00 0.00 28 ALA A CA 12
ATOM 14883 C C . ALA A 1 28 ? 2.717 -1.509 -0.625 1.00 0.00 28 ALA A C 12
ATOM 14884 O O . ALA A 1 28 ? 2.709 -1.389 0.588 1.00 0.00 28 ALA A O 12
ATOM 14891 N N . LEU A 1 29 ? 3.823 -1.439 -1.317 1.00 0.00 29 LEU A N 12
ATOM 14892 C CA . LEU A 1 29 ? 5.134 -1.210 -0.646 1.00 0.00 29 LEU A CA 12
ATOM 14893 C C . LEU A 1 29 ? 5.584 0.221 -0.916 1.00 0.00 29 LEU A C 12
ATOM 14894 O O . LEU A 1 29 ? 5.559 0.691 -2.042 1.00 0.00 29 LEU A O 12
ATOM 14910 N N . ILE A 1 30 ? 5.992 0.917 0.114 1.00 0.00 30 ILE A N 12
ATOM 14911 C CA . ILE A 1 30 ? 6.449 2.328 -0.046 1.00 0.00 30 ILE A CA 12
ATOM 14912 C C . ILE A 1 30 ? 7.936 2.423 0.289 1.00 0.00 30 ILE A C 12
ATOM 14913 O O . ILE A 1 30 ? 8.379 1.989 1.338 1.00 0.00 30 ILE A O 12
ATOM 14929 N N . ARG A 1 31 ? 8.709 2.989 -0.606 1.00 0.00 31 ARG A N 12
ATOM 14930 C CA . ARG A 1 31 ? 10.178 3.125 -0.368 1.00 0.00 31 ARG A CA 12
ATOM 14931 C C . ARG A 1 31 ? 10.620 4.542 -0.737 1.00 0.00 31 ARG A C 12
ATOM 14932 O O . ARG A 1 31 ? 10.259 5.071 -1.774 1.00 0.00 31 ARG A O 12
ATOM 14953 N N . LYS A 1 32 ? 11.401 5.156 0.112 1.00 0.00 32 LYS A N 12
ATOM 14954 C CA . LYS A 1 32 ? 11.874 6.541 -0.158 1.00 0.00 32 LYS A CA 12
ATOM 14955 C C . LYS A 1 32 ? 13.080 6.512 -1.099 1.00 0.00 32 LYS A C 12
ATOM 14956 O O . LYS A 1 32 ? 13.976 5.697 -0.965 1.00 0.00 32 LYS A O 12
ATOM 14975 N N . VAL A 1 33 ? 13.099 7.406 -2.049 1.00 0.00 33 VAL A N 12
ATOM 14976 C CA . VAL A 1 33 ? 14.225 7.458 -3.019 1.00 0.00 33 VAL A CA 12
ATOM 14977 C C . VAL A 1 33 ? 15.506 7.911 -2.317 1.00 0.00 33 VAL A C 12
ATOM 14978 O O . VAL A 1 33 ? 15.517 8.870 -1.563 1.00 0.00 33 VAL A O 12
ATOM 14991 N N . GLY A 1 34 ? 16.586 7.218 -2.563 1.00 0.00 34 GLY A N 12
ATOM 14992 C CA . GLY A 1 34 ? 17.887 7.573 -1.929 1.00 0.00 34 GLY A CA 12
ATOM 14993 C C . GLY A 1 34 ? 18.178 6.597 -0.787 1.00 0.00 34 GLY A C 12
ATOM 14994 O O . GLY A 1 34 ? 19.317 6.407 -0.398 1.00 0.00 34 GLY A O 12
ATOM 14998 N N . VAL A 1 35 ? 17.162 5.972 -0.247 1.00 0.00 35 VAL A N 12
ATOM 14999 C CA . VAL A 1 35 ? 17.388 5.008 0.867 1.00 0.00 35 VAL A CA 12
ATOM 15000 C C . VAL A 1 35 ? 16.251 3.977 0.919 1.00 0.00 35 VAL A C 12
ATOM 15001 O O . VAL A 1 35 ? 15.628 3.785 1.945 1.00 0.00 35 VAL A O 12
ATOM 15014 N N . PRO A 1 36 ? 15.996 3.303 -0.173 1.00 0.00 36 PRO A N 12
ATOM 15015 C CA . PRO A 1 36 ? 14.928 2.262 -0.243 1.00 0.00 36 PRO A CA 12
ATOM 15016 C C . PRO A 1 36 ? 15.342 0.999 0.527 1.00 0.00 36 PRO A C 12
ATOM 15017 O O . PRO A 1 36 ? 14.542 0.119 0.791 1.00 0.00 36 PRO A O 12
ATOM 15028 N N . ASP A 1 37 ? 16.598 0.913 0.883 1.00 0.00 37 ASP A N 12
ATOM 15029 C CA . ASP A 1 37 ? 17.095 -0.279 1.628 1.00 0.00 37 ASP A CA 12
ATOM 15030 C C . ASP A 1 37 ? 16.900 -0.072 3.133 1.00 0.00 37 ASP A C 12
ATOM 15031 O O . ASP A 1 37 ? 17.749 -0.427 3.931 1.00 0.00 37 ASP A O 12
ATOM 15040 N N . ARG A 1 38 ? 15.786 0.497 3.526 1.00 0.00 38 ARG A N 12
ATOM 15041 C CA . ARG A 1 38 ? 15.518 0.738 4.981 1.00 0.00 38 ARG A CA 12
ATOM 15042 C C . ARG A 1 38 ? 14.336 -0.121 5.427 1.00 0.00 38 ARG A C 12
ATOM 15043 O O . ARG A 1 38 ? 13.355 0.369 5.962 1.00 0.00 38 ARG A O 12
ATOM 15064 N N . THR A 1 39 ? 14.438 -1.407 5.213 1.00 0.00 39 THR A N 12
ATOM 15065 C CA . THR A 1 39 ? 13.342 -2.333 5.613 1.00 0.00 39 THR A CA 12
ATOM 15066 C C . THR A 1 39 ? 11.984 -1.725 5.234 1.00 0.00 39 THR A C 12
ATOM 15067 O O . THR A 1 39 ? 11.321 -1.115 6.053 1.00 0.00 39 THR A O 12
ATOM 15078 N N . PRO A 1 40 ? 11.584 -1.883 3.997 1.00 0.00 40 PRO A N 12
ATOM 15079 C CA . PRO A 1 40 ? 10.297 -1.331 3.489 1.00 0.00 40 PRO A CA 12
ATOM 15080 C C . PRO A 1 40 ? 9.099 -1.794 4.309 1.00 0.00 40 PRO A C 12
ATOM 15081 O O . PRO A 1 40 ? 9.043 -2.917 4.779 1.00 0.00 40 PRO A O 12
ATOM 15092 N N . ILE A 1 41 ? 8.135 -0.922 4.481 1.00 0.00 41 ILE A N 12
ATOM 15093 C CA . ILE A 1 41 ? 6.919 -1.275 5.268 1.00 0.00 41 ILE A CA 12
ATOM 15094 C C . ILE A 1 41 ? 5.693 -1.229 4.344 1.00 0.00 41 ILE A C 12
ATOM 15095 O O . ILE A 1 41 ? 5.504 -0.274 3.616 1.00 0.00 41 ILE A O 12
ATOM 15111 N N . PRO A 1 42 ? 4.873 -2.251 4.357 1.00 0.00 42 PRO A N 12
ATOM 15112 C CA . PRO A 1 42 ? 3.661 -2.315 3.493 1.00 0.00 42 PRO A CA 12
ATOM 15113 C C . PRO A 1 42 ? 2.540 -1.403 3.991 1.00 0.00 42 PRO A C 12
ATOM 15114 O O . PRO A 1 42 ? 2.393 -1.167 5.179 1.00 0.00 42 PRO A O 12
ATOM 15125 N N . THR A 1 43 ? 1.744 -0.894 3.085 1.00 0.00 43 THR A N 12
ATOM 15126 C CA . THR A 1 43 ? 0.619 0.001 3.475 1.00 0.00 43 THR A CA 12
ATOM 15127 C C . THR A 1 43 ? -0.699 -0.720 3.218 1.00 0.00 43 THR A C 12
ATOM 15128 O O . THR A 1 43 ? -0.902 -1.319 2.171 1.00 0.00 43 THR A O 12
ATOM 15139 N N . THR A 1 44 ? -1.586 -0.679 4.183 1.00 0.00 44 THR A N 12
ATOM 15140 C CA . THR A 1 44 ? -2.901 -1.367 4.040 1.00 0.00 44 THR A CA 12
ATOM 15141 C C . THR A 1 44 ? -4.014 -0.443 4.513 1.00 0.00 44 THR A C 12
ATOM 15142 O O . THR A 1 44 ? -3.786 0.519 5.225 1.00 0.00 44 THR A O 12
ATOM 15153 N N . TYR A 1 45 ? -5.225 -0.737 4.128 1.00 0.00 45 TYR A N 12
ATOM 15154 C CA . TYR A 1 45 ? -6.375 0.104 4.555 1.00 0.00 45 TYR A CA 12
ATOM 15155 C C . TYR A 1 45 ? -7.585 -0.812 4.809 1.00 0.00 45 TYR A C 12
ATOM 15156 O O . TYR A 1 45 ? -7.856 -1.685 4.013 1.00 0.00 45 TYR A O 12
ATOM 15174 N N . PRO A 1 46 ? -8.311 -0.620 5.895 1.00 0.00 46 PRO A N 12
ATOM 15175 C CA . PRO A 1 46 ? -9.514 -1.450 6.226 1.00 0.00 46 PRO A CA 12
ATOM 15176 C C . PRO A 1 46 ? -10.407 -1.696 4.997 1.00 0.00 46 PRO A C 12
ATOM 15177 O O . PRO A 1 46 ? -11.448 -1.084 4.827 1.00 0.00 46 PRO A O 12
ATOM 15188 N N . GLU A 1 47 ? -9.994 -2.590 4.140 1.00 0.00 47 GLU A N 12
ATOM 15189 C CA . GLU A 1 47 ? -10.782 -2.893 2.914 1.00 0.00 47 GLU A CA 12
ATOM 15190 C C . GLU A 1 47 ? -10.579 -4.356 2.530 1.00 0.00 47 GLU A C 12
ATOM 15191 O O . GLU A 1 47 ? -9.529 -4.928 2.762 1.00 0.00 47 GLU A O 12
ATOM 15203 N N . PHE A 1 48 ? -11.583 -4.963 1.947 1.00 0.00 48 PHE A N 12
ATOM 15204 C CA . PHE A 1 48 ? -11.473 -6.396 1.536 1.00 0.00 48 PHE A CA 12
ATOM 15205 C C . PHE A 1 48 ? -11.854 -6.529 0.062 1.00 0.00 48 PHE A C 12
ATOM 15206 O O . PHE A 1 48 ? -12.967 -6.226 -0.335 1.00 0.00 48 PHE A O 12
ATOM 15223 N N . TYR A 1 49 ? -10.936 -6.985 -0.751 1.00 0.00 49 TYR A N 12
ATOM 15224 C CA . TYR A 1 49 ? -11.226 -7.150 -2.207 1.00 0.00 49 TYR A CA 12
ATOM 15225 C C . TYR A 1 49 ? -10.584 -8.437 -2.720 1.00 0.00 49 TYR A C 12
ATOM 15226 O O . TYR A 1 49 ? -9.413 -8.693 -2.502 1.00 0.00 49 TYR A O 12
ATOM 15244 N N . ASP A 1 50 ? -11.341 -9.234 -3.422 1.00 0.00 50 ASP A N 12
ATOM 15245 C CA . ASP A 1 50 ? -10.796 -10.498 -3.990 1.00 0.00 50 ASP A CA 12
ATOM 15246 C C . ASP A 1 50 ? -10.270 -10.214 -5.399 1.00 0.00 50 ASP A C 12
ATOM 15247 O O . ASP A 1 50 ? -9.399 -10.898 -5.908 1.00 0.00 50 ASP A O 12
ATOM 15256 N N . LEU A 1 51 ? -10.805 -9.203 -6.032 1.00 0.00 51 LEU A N 12
ATOM 15257 C CA . LEU A 1 51 ? -10.365 -8.857 -7.411 1.00 0.00 51 LEU A CA 12
ATOM 15258 C C . LEU A 1 51 ? -9.009 -8.151 -7.365 1.00 0.00 51 LEU A C 12
ATOM 15259 O O . LEU A 1 51 ? -8.720 -7.380 -6.467 1.00 0.00 51 LEU A O 12
ATOM 15275 N N . GLU A 1 52 ? -8.177 -8.418 -8.335 1.00 0.00 52 GLU A N 12
ATOM 15276 C CA . GLU A 1 52 ? -6.834 -7.778 -8.374 1.00 0.00 52 GLU A CA 12
ATOM 15277 C C . GLU A 1 52 ? -6.963 -6.302 -8.766 1.00 0.00 52 GLU A C 12
ATOM 15278 O O . GLU A 1 52 ? -6.289 -5.440 -8.228 1.00 0.00 52 GLU A O 12
ATOM 15290 N N . ALA A 1 53 ? -7.819 -6.007 -9.706 1.00 0.00 53 ALA A N 12
ATOM 15291 C CA . ALA A 1 53 ? -7.988 -4.593 -10.150 1.00 0.00 53 ALA A CA 12
ATOM 15292 C C . ALA A 1 53 ? -8.420 -3.723 -8.964 1.00 0.00 53 ALA A C 12
ATOM 15293 O O . ALA A 1 53 ? -7.904 -2.639 -8.750 1.00 0.00 53 ALA A O 12
ATOM 15300 N N . ASP A 1 54 ? -9.359 -4.191 -8.192 1.00 0.00 54 ASP A N 12
ATOM 15301 C CA . ASP A 1 54 ? -9.829 -3.405 -7.016 1.00 0.00 54 ASP A CA 12
ATOM 15302 C C . ASP A 1 54 ? -8.687 -3.248 -6.005 1.00 0.00 54 ASP A C 12
ATOM 15303 O O . ASP A 1 54 ? -8.479 -2.190 -5.439 1.00 0.00 54 ASP A O 12
ATOM 15312 N N . ALA A 1 55 ? -7.949 -4.300 -5.773 1.00 0.00 55 ALA A N 12
ATOM 15313 C CA . ALA A 1 55 ? -6.823 -4.225 -4.799 1.00 0.00 55 ALA A CA 12
ATOM 15314 C C . ALA A 1 55 ? -5.743 -3.272 -5.325 1.00 0.00 55 ALA A C 12
ATOM 15315 O O . ALA A 1 55 ? -5.206 -2.455 -4.596 1.00 0.00 55 ALA A O 12
ATOM 15322 N N . GLU A 1 56 ? -5.427 -3.372 -6.587 1.00 0.00 56 GLU A N 12
ATOM 15323 C CA . GLU A 1 56 ? -4.387 -2.479 -7.175 1.00 0.00 56 GLU A CA 12
ATOM 15324 C C . GLU A 1 56 ? -4.899 -1.037 -7.206 1.00 0.00 56 GLU A C 12
ATOM 15325 O O . GLU A 1 56 ? -4.196 -0.104 -6.856 1.00 0.00 56 GLU A O 12
ATOM 15337 N N . ARG A 1 57 ? -6.119 -0.850 -7.626 1.00 0.00 57 ARG A N 12
ATOM 15338 C CA . ARG A 1 57 ? -6.690 0.526 -7.689 1.00 0.00 57 ARG A CA 12
ATOM 15339 C C . ARG A 1 57 ? -6.778 1.115 -6.276 1.00 0.00 57 ARG A C 12
ATOM 15340 O O . ARG A 1 57 ? -6.412 2.253 -6.033 1.00 0.00 57 ARG A O 12
ATOM 15361 N N . VAL A 1 58 ? -7.261 0.342 -5.348 1.00 0.00 58 VAL A N 12
ATOM 15362 C CA . VAL A 1 58 ? -7.382 0.826 -3.942 1.00 0.00 58 VAL A CA 12
ATOM 15363 C C . VAL A 1 58 ? -5.988 1.014 -3.337 1.00 0.00 58 VAL A C 12
ATOM 15364 O O . VAL A 1 58 ? -5.721 1.976 -2.641 1.00 0.00 58 VAL A O 12
ATOM 15377 N N . SER A 1 59 ? -5.102 0.090 -3.590 1.00 0.00 59 SER A N 12
ATOM 15378 C CA . SER A 1 59 ? -3.728 0.196 -3.024 1.00 0.00 59 SER A CA 12
ATOM 15379 C C . SER A 1 59 ? -3.109 1.542 -3.410 1.00 0.00 59 SER A C 12
ATOM 15380 O O . SER A 1 59 ? -2.465 2.194 -2.606 1.00 0.00 59 SER A O 12
ATOM 15388 N N . ILE A 1 60 ? -3.298 1.967 -4.627 1.00 0.00 60 ILE A N 12
ATOM 15389 C CA . ILE A 1 60 ? -2.731 3.279 -5.053 1.00 0.00 60 ILE A CA 12
ATOM 15390 C C . ILE A 1 60 ? -3.415 4.411 -4.271 1.00 0.00 60 ILE A C 12
ATOM 15391 O O . ILE A 1 60 ? -2.775 5.329 -3.785 1.00 0.00 60 ILE A O 12
ATOM 15407 N N . ALA A 1 61 ? -4.715 4.349 -4.151 1.00 0.00 61 ALA A N 12
ATOM 15408 C CA . ALA A 1 61 ? -5.453 5.410 -3.405 1.00 0.00 61 ALA A CA 12
ATOM 15409 C C . ALA A 1 61 ? -5.068 5.361 -1.925 1.00 0.00 61 ALA A C 12
ATOM 15410 O O . ALA A 1 61 ? -4.878 6.378 -1.279 1.00 0.00 61 ALA A O 12
ATOM 15417 N N . CYS A 1 62 ? -4.951 4.181 -1.382 1.00 0.00 62 CYS A N 12
ATOM 15418 C CA . CYS A 1 62 ? -4.576 4.049 0.053 1.00 0.00 62 CYS A CA 12
ATOM 15419 C C . CYS A 1 62 ? -3.138 4.527 0.256 1.00 0.00 62 CYS A C 12
ATOM 15420 O O . CYS A 1 62 ? -2.840 5.285 1.162 1.00 0.00 62 CYS A O 12
ATOM 15428 N N . ALA A 1 63 ? -2.246 4.097 -0.592 1.00 0.00 63 ALA A N 12
ATOM 15429 C CA . ALA A 1 63 ? -0.823 4.514 -0.458 1.00 0.00 63 ALA A CA 12
ATOM 15430 C C . ALA A 1 63 ? -0.749 6.034 -0.298 1.00 0.00 63 ALA A C 12
ATOM 15431 O O . ALA A 1 63 ? -0.013 6.550 0.526 1.00 0.00 63 ALA A O 12
ATOM 15438 N N . LYS A 1 64 ? -1.508 6.754 -1.075 1.00 0.00 64 LYS A N 12
ATOM 15439 C CA . LYS A 1 64 ? -1.493 8.239 -0.966 1.00 0.00 64 LYS A CA 12
ATOM 15440 C C . LYS A 1 64 ? -2.005 8.658 0.418 1.00 0.00 64 LYS A C 12
ATOM 15441 O O . LYS A 1 64 ? -1.463 9.547 1.053 1.00 0.00 64 LYS A O 12
ATOM 15460 N N . ILE A 1 65 ? -3.048 8.028 0.885 1.00 0.00 65 ILE A N 12
ATOM 15461 C CA . ILE A 1 65 ? -3.602 8.384 2.225 1.00 0.00 65 ILE A CA 12
ATOM 15462 C C . ILE A 1 65 ? -2.583 8.043 3.322 1.00 0.00 65 ILE A C 12
ATOM 15463 O O . ILE A 1 65 ? -2.347 8.816 4.233 1.00 0.00 65 ILE A O 12
ATOM 15479 N N . ILE A 1 66 ? -1.985 6.888 3.237 1.00 0.00 66 ILE A N 12
ATOM 15480 C CA . ILE A 1 66 ? -0.987 6.474 4.266 1.00 0.00 66 ILE A CA 12
ATOM 15481 C C . ILE A 1 66 ? 0.240 7.393 4.182 1.00 0.00 66 ILE A C 12
ATOM 15482 O O . ILE A 1 66 ? 0.755 7.855 5.184 1.00 0.00 66 ILE A O 12
ATOM 15498 N N . ILE A 1 67 ? 0.709 7.662 2.999 1.00 0.00 67 ILE A N 12
ATOM 15499 C CA . ILE A 1 67 ? 1.893 8.555 2.856 1.00 0.00 67 ILE A CA 12
ATOM 15500 C C . ILE A 1 67 ? 1.532 9.964 3.343 1.00 0.00 67 ILE A C 12
ATOM 15501 O O . ILE A 1 67 ? 2.286 10.605 4.053 1.00 0.00 67 ILE A O 12
ATOM 15517 N N . ASP A 1 68 ? 0.382 10.447 2.958 1.00 0.00 68 ASP A N 12
ATOM 15518 C CA . ASP A 1 68 ? -0.050 11.810 3.386 1.00 0.00 68 ASP A CA 12
ATOM 15519 C C . ASP A 1 68 ? -0.279 11.833 4.901 1.00 0.00 68 ASP A C 12
ATOM 15520 O O . ASP A 1 68 ? 0.124 12.752 5.593 1.00 0.00 68 ASP A O 12
ATOM 15529 N N . SER A 1 69 ? -0.931 10.828 5.419 1.00 0.00 69 SER A N 12
ATOM 15530 C CA . SER A 1 69 ? -1.195 10.773 6.886 1.00 0.00 69 SER A CA 12
ATOM 15531 C C . SER A 1 69 ? 0.123 10.630 7.653 1.00 0.00 69 SER A C 12
ATOM 15532 O O . SER A 1 69 ? 0.322 11.233 8.694 1.00 0.00 69 SER A O 12
ATOM 15540 N N . HIS A 1 70 ? 1.025 9.830 7.150 1.00 0.00 70 HIS A N 12
ATOM 15541 C CA . HIS A 1 70 ? 2.329 9.641 7.848 1.00 0.00 70 HIS A CA 12
ATOM 15542 C C . HIS A 1 70 ? 3.045 10.988 7.976 1.00 0.00 70 HIS A C 12
ATOM 15543 O O . HIS A 1 70 ? 3.621 11.308 8.999 1.00 0.00 70 HIS A O 12
ATOM 15557 N N . LEU A 1 71 ? 3.015 11.776 6.937 1.00 0.00 71 LEU A N 12
ATOM 15558 C CA . LEU A 1 71 ? 3.689 13.106 6.980 1.00 0.00 71 LEU A CA 12
ATOM 15559 C C . LEU A 1 71 ? 3.037 13.984 8.047 1.00 0.00 71 LEU A C 12
ATOM 15560 O O . LEU A 1 71 ? 3.702 14.670 8.803 1.00 0.00 71 LEU A O 12
ATOM 15576 N N . ASP A 1 72 ? 1.737 13.971 8.110 1.00 0.00 72 ASP A N 12
ATOM 15577 C CA . ASP A 1 72 ? 1.029 14.801 9.120 1.00 0.00 72 ASP A CA 12
ATOM 15578 C C . ASP A 1 72 ? 0.971 14.049 10.453 1.00 0.00 72 ASP A C 12
ATOM 15579 O O . ASP A 1 72 ? 0.772 14.634 11.503 1.00 0.00 72 ASP A O 12
ATOM 15588 N N . ARG A 1 73 ? 1.141 12.753 10.419 1.00 0.00 73 ARG A N 12
ATOM 15589 C CA . ARG A 1 73 ? 1.095 11.952 11.679 1.00 0.00 73 ARG A CA 12
ATOM 15590 C C . ARG A 1 73 ? 2.153 10.847 11.617 1.00 0.00 73 ARG A C 12
ATOM 15591 O O . ARG A 1 73 ? 1.914 9.766 11.110 1.00 0.00 73 ARG A O 12
ATOM 15612 N N . HIS A 1 74 ? 3.320 11.115 12.141 1.00 0.00 74 HIS A N 12
ATOM 15613 C CA . HIS A 1 74 ? 4.406 10.094 12.123 1.00 0.00 74 HIS A CA 12
ATOM 15614 C C . HIS A 1 74 ? 3.916 8.826 12.822 1.00 0.00 74 HIS A C 12
ATOM 15615 O O . HIS A 1 74 ? 4.123 7.725 12.346 1.00 0.00 74 HIS A O 12
ATOM 15629 N N . ASP A 1 75 ? 3.269 8.984 13.955 1.00 0.00 75 ASP A N 12
ATOM 15630 C CA . ASP A 1 75 ? 2.749 7.803 14.720 1.00 0.00 75 ASP A CA 12
ATOM 15631 C C . ASP A 1 75 ? 3.726 6.625 14.610 1.00 0.00 75 ASP A C 12
ATOM 15632 O O . ASP A 1 75 ? 4.701 6.533 15.334 1.00 0.00 75 ASP A O 12
ATOM 15641 N N . GLN A 1 76 ? 3.466 5.725 13.698 1.00 0.00 76 GLN A N 12
ATOM 15642 C CA . GLN A 1 76 ? 4.371 4.557 13.521 1.00 0.00 76 GLN A CA 12
ATOM 15643 C C . GLN A 1 76 ? 3.990 3.810 12.238 1.00 0.00 76 GLN A C 12
ATOM 15644 O O . GLN A 1 76 ? 3.087 2.992 12.224 1.00 0.00 76 GLN A O 12
ATOM 15658 N N . GLY A 1 77 ? 4.681 4.086 11.163 1.00 0.00 77 GLY A N 12
ATOM 15659 C CA . GLY A 1 77 ? 4.376 3.407 9.871 1.00 0.00 77 GLY A CA 12
ATOM 15660 C C . GLY A 1 77 ? 5.591 3.503 8.942 1.00 0.00 77 GLY A C 12
ATOM 15661 O O . GLY A 1 77 ? 6.314 2.542 8.747 1.00 0.00 77 GLY A O 12
ATOM 15665 N N . LEU A 1 78 ? 5.826 4.662 8.372 1.00 0.00 78 LEU A N 12
ATOM 15666 C CA . LEU A 1 78 ? 6.999 4.844 7.457 1.00 0.00 78 LEU A CA 12
ATOM 15667 C C . LEU A 1 78 ? 8.120 5.595 8.195 1.00 0.00 78 LEU A C 12
ATOM 15668 O O . LEU A 1 78 ? 9.038 6.118 7.587 1.00 0.00 78 LEU A O 12
ATOM 15684 N N . ALA A 1 79 ? 8.055 5.642 9.499 1.00 0.00 79 ALA A N 12
ATOM 15685 C CA . ALA A 1 79 ? 9.116 6.348 10.278 1.00 0.00 79 ALA A CA 12
ATOM 15686 C C . ALA A 1 79 ? 10.461 5.654 10.047 1.00 0.00 79 ALA A C 12
ATOM 15687 O O . ALA A 1 79 ? 11.515 6.262 10.115 1.00 0.00 79 ALA A O 12
ATOM 15694 N N . ASP A 1 80 ? 10.425 4.382 9.769 1.00 0.00 80 ASP A N 12
ATOM 15695 C CA . ASP A 1 80 ? 11.683 3.623 9.521 1.00 0.00 80 ASP A CA 12
ATOM 15696 C C . ASP A 1 80 ? 12.369 4.166 8.263 1.00 0.00 80 ASP A C 12
ATOM 15697 O O . ASP A 1 80 ? 13.582 4.175 8.151 1.00 0.00 80 ASP A O 12
ATOM 15706 N N . LEU A 1 81 ? 11.595 4.611 7.310 1.00 0.00 81 LEU A N 12
ATOM 15707 C CA . LEU A 1 81 ? 12.182 5.147 6.048 1.00 0.00 81 LEU A CA 12
ATOM 15708 C C . LEU A 1 81 ? 12.669 6.584 6.271 1.00 0.00 81 LEU A C 12
ATOM 15709 O O . LEU A 1 81 ? 13.254 7.194 5.394 1.00 0.00 81 LEU A O 12
ATOM 15725 N N . GLY A 1 82 ? 12.440 7.129 7.435 1.00 0.00 82 GLY A N 12
ATOM 15726 C CA . GLY A 1 82 ? 12.895 8.523 7.703 1.00 0.00 82 GLY A CA 12
ATOM 15727 C C . GLY A 1 82 ? 12.426 8.962 9.093 1.00 0.00 82 GLY A C 12
ATOM 15728 O O . GLY A 1 82 ? 11.239 9.183 9.253 1.00 0.00 82 GLY A O 12
ATOM 15733 N N . MET A 1 1 ? 7.636 2.251 -16.279 1.00 0.00 1 MET A N 13
ATOM 15734 C CA . MET A 1 1 ? 7.153 3.162 -15.204 1.00 0.00 1 MET A CA 13
ATOM 15735 C C . MET A 1 1 ? 6.082 2.435 -14.391 1.00 0.00 1 MET A C 13
ATOM 15736 O O . MET A 1 1 ? 5.014 2.953 -14.134 1.00 0.00 1 MET A O 13
ATOM 15752 N N . ASN A 1 2 ? 6.374 1.232 -13.987 1.00 0.00 2 ASN A N 13
ATOM 15753 C CA . ASN A 1 2 ? 5.398 0.441 -13.186 1.00 0.00 2 ASN A CA 13
ATOM 15754 C C . ASN A 1 2 ? 5.174 1.123 -11.835 1.00 0.00 2 ASN A C 13
ATOM 15755 O O . ASN A 1 2 ? 4.073 1.178 -11.325 1.00 0.00 2 ASN A O 13
ATOM 15766 N N . VAL A 1 3 ? 6.223 1.635 -11.246 1.00 0.00 3 VAL A N 13
ATOM 15767 C CA . VAL A 1 3 ? 6.092 2.306 -9.917 1.00 0.00 3 VAL A CA 13
ATOM 15768 C C . VAL A 1 3 ? 5.723 3.776 -10.102 1.00 0.00 3 VAL A C 13
ATOM 15769 O O . VAL A 1 3 ? 6.293 4.482 -10.910 1.00 0.00 3 VAL A O 13
ATOM 15782 N N . ALA A 1 4 ? 4.763 4.231 -9.349 1.00 0.00 4 ALA A N 13
ATOM 15783 C CA . ALA A 1 4 ? 4.317 5.652 -9.451 1.00 0.00 4 ALA A CA 13
ATOM 15784 C C . ALA A 1 4 ? 5.059 6.501 -8.423 1.00 0.00 4 ALA A C 13
ATOM 15785 O O . ALA A 1 4 ? 5.591 6.002 -7.453 1.00 0.00 4 ALA A O 13
ATOM 15792 N N . HIS A 1 5 ? 5.099 7.785 -8.645 1.00 0.00 5 HIS A N 13
ATOM 15793 C CA . HIS A 1 5 ? 5.814 8.707 -7.707 1.00 0.00 5 HIS A CA 13
ATOM 15794 C C . HIS A 1 5 ? 4.816 9.597 -6.981 1.00 0.00 5 HIS A C 13
ATOM 15795 O O . HIS A 1 5 ? 3.739 9.881 -7.469 1.00 0.00 5 HIS A O 13
ATOM 15809 N N . TYR A 1 6 ? 5.178 10.032 -5.807 1.00 0.00 6 TYR A N 13
ATOM 15810 C CA . TYR A 1 6 ? 4.272 10.910 -5.009 1.00 0.00 6 TYR A CA 13
ATOM 15811 C C . TYR A 1 6 ? 5.086 12.011 -4.318 1.00 0.00 6 TYR A C 13
ATOM 15812 O O . TYR A 1 6 ? 5.938 12.640 -4.910 1.00 0.00 6 TYR A O 13
ATOM 15830 N N . ARG A 1 7 ? 4.808 12.241 -3.065 1.00 0.00 7 ARG A N 13
ATOM 15831 C CA . ARG A 1 7 ? 5.531 13.300 -2.304 1.00 0.00 7 ARG A CA 13
ATOM 15832 C C . ARG A 1 7 ? 6.960 12.849 -2.007 1.00 0.00 7 ARG A C 13
ATOM 15833 O O . ARG A 1 7 ? 7.423 12.890 -0.885 1.00 0.00 7 ARG A O 13
ATOM 15854 N N . GLY A 1 8 ? 7.661 12.432 -3.022 1.00 0.00 8 GLY A N 13
ATOM 15855 C CA . GLY A 1 8 ? 9.074 11.987 -2.844 1.00 0.00 8 GLY A CA 13
ATOM 15856 C C . GLY A 1 8 ? 9.121 10.492 -2.540 1.00 0.00 8 GLY A C 13
ATOM 15857 O O . GLY A 1 8 ? 10.177 9.898 -2.476 1.00 0.00 8 GLY A O 13
ATOM 15861 N N . TYR A 1 9 ? 7.982 9.878 -2.346 1.00 0.00 9 TYR A N 13
ATOM 15862 C CA . TYR A 1 9 ? 7.953 8.411 -2.032 1.00 0.00 9 TYR A CA 13
ATOM 15863 C C . TYR A 1 9 ? 7.474 7.617 -3.247 1.00 0.00 9 TYR A C 13
ATOM 15864 O O . TYR A 1 9 ? 6.555 8.002 -3.942 1.00 0.00 9 TYR A O 13
ATOM 15882 N N . GLU A 1 10 ? 8.105 6.505 -3.495 1.00 0.00 10 GLU A N 13
ATOM 15883 C CA . GLU A 1 10 ? 7.720 5.652 -4.656 1.00 0.00 10 GLU A CA 13
ATOM 15884 C C . GLU A 1 10 ? 6.585 4.724 -4.250 1.00 0.00 10 GLU A C 13
ATOM 15885 O O . GLU A 1 10 ? 6.517 4.262 -3.130 1.00 0.00 10 GLU A O 13
ATOM 15897 N N . ILE A 1 11 ? 5.691 4.459 -5.160 1.00 0.00 11 ILE A N 13
ATOM 15898 C CA . ILE A 1 11 ? 4.529 3.568 -4.862 1.00 0.00 11 ILE A CA 13
ATOM 15899 C C . ILE A 1 11 ? 4.474 2.434 -5.874 1.00 0.00 11 ILE A C 13
ATOM 15900 O O . ILE A 1 11 ? 4.568 2.643 -7.068 1.00 0.00 11 ILE A O 13
ATOM 15916 N N . GLU A 1 12 ? 4.318 1.230 -5.389 1.00 0.00 12 GLU A N 13
ATOM 15917 C CA . GLU A 1 12 ? 4.246 0.046 -6.291 1.00 0.00 12 GLU A CA 13
ATOM 15918 C C . GLU A 1 12 ? 2.956 -0.746 -5.986 1.00 0.00 12 GLU A C 13
ATOM 15919 O O . GLU A 1 12 ? 2.723 -1.137 -4.856 1.00 0.00 12 GLU A O 13
ATOM 15931 N N . PRO A 1 13 ? 2.117 -0.977 -6.972 1.00 0.00 13 PRO A N 13
ATOM 15932 C CA . PRO A 1 13 ? 0.840 -1.729 -6.783 1.00 0.00 13 PRO A CA 13
ATOM 15933 C C . PRO A 1 13 ? 1.056 -3.239 -6.657 1.00 0.00 13 PRO A C 13
ATOM 15934 O O . PRO A 1 13 ? 2.046 -3.779 -7.105 1.00 0.00 13 PRO A O 13
ATOM 15945 N N . GLY A 1 14 ? 0.124 -3.917 -6.052 1.00 0.00 14 GLY A N 13
ATOM 15946 C CA . GLY A 1 14 ? 0.262 -5.392 -5.898 1.00 0.00 14 GLY A CA 13
ATOM 15947 C C . GLY A 1 14 ? -0.882 -5.941 -5.047 1.00 0.00 14 GLY A C 13
ATOM 15948 O O . GLY A 1 14 ? -1.847 -5.259 -4.758 1.00 0.00 14 GLY A O 13
ATOM 15952 N N . HIS A 1 15 ? -0.773 -7.177 -4.652 1.00 0.00 15 HIS A N 13
ATOM 15953 C CA . HIS A 1 15 ? -1.842 -7.805 -3.821 1.00 0.00 15 HIS A CA 13
ATOM 15954 C C . HIS A 1 15 ? -1.225 -8.845 -2.884 1.00 0.00 15 HIS A C 13
ATOM 15955 O O . HIS A 1 15 ? -0.261 -9.508 -3.214 1.00 0.00 15 HIS A O 13
ATOM 15969 N N . GLN A 1 16 ? -1.792 -8.989 -1.722 1.00 0.00 16 GLN A N 13
ATOM 15970 C CA . GLN A 1 16 ? -1.274 -9.988 -0.744 1.00 0.00 16 GLN A CA 13
ATOM 15971 C C . GLN A 1 16 ? -2.272 -10.117 0.408 1.00 0.00 16 GLN A C 13
ATOM 15972 O O . GLN A 1 16 ? -2.987 -9.188 0.734 1.00 0.00 16 GLN A O 13
ATOM 15986 N N . TYR A 1 17 ? -2.319 -11.269 1.023 1.00 0.00 17 TYR A N 13
ATOM 15987 C CA . TYR A 1 17 ? -3.265 -11.494 2.159 1.00 0.00 17 TYR A CA 13
ATOM 15988 C C . TYR A 1 17 ? -2.499 -11.591 3.472 1.00 0.00 17 TYR A C 13
ATOM 15989 O O . TYR A 1 17 ? -1.416 -12.135 3.544 1.00 0.00 17 TYR A O 13
ATOM 16007 N N . ARG A 1 18 ? -3.076 -11.058 4.512 1.00 0.00 18 ARG A N 13
ATOM 16008 C CA . ARG A 1 18 ? -2.421 -11.090 5.852 1.00 0.00 18 ARG A CA 13
ATOM 16009 C C . ARG A 1 18 ? -2.930 -12.296 6.639 1.00 0.00 18 ARG A C 13
ATOM 16010 O O . ARG A 1 18 ? -4.107 -12.599 6.659 1.00 0.00 18 ARG A O 13
ATOM 16031 N N . ASP A 1 19 ? -2.034 -12.985 7.282 1.00 0.00 19 ASP A N 13
ATOM 16032 C CA . ASP A 1 19 ? -2.416 -14.184 8.079 1.00 0.00 19 ASP A CA 13
ATOM 16033 C C . ASP A 1 19 ? -3.243 -13.754 9.292 1.00 0.00 19 ASP A C 13
ATOM 16034 O O . ASP A 1 19 ? -3.959 -14.540 9.882 1.00 0.00 19 ASP A O 13
ATOM 16043 N N . ASP A 1 20 ? -3.145 -12.508 9.666 1.00 0.00 20 ASP A N 13
ATOM 16044 C CA . ASP A 1 20 ? -3.918 -12.008 10.841 1.00 0.00 20 ASP A CA 13
ATOM 16045 C C . ASP A 1 20 ? -5.417 -12.137 10.563 1.00 0.00 20 ASP A C 13
ATOM 16046 O O . ASP A 1 20 ? -6.185 -12.532 11.417 1.00 0.00 20 ASP A O 13
ATOM 16055 N N . ILE A 1 21 ? -5.834 -11.802 9.368 1.00 0.00 21 ILE A N 13
ATOM 16056 C CA . ILE A 1 21 ? -7.284 -11.896 8.999 1.00 0.00 21 ILE A CA 13
ATOM 16057 C C . ILE A 1 21 ? -7.458 -12.943 7.895 1.00 0.00 21 ILE A C 13
ATOM 16058 O O . ILE A 1 21 ? -8.556 -13.239 7.466 1.00 0.00 21 ILE A O 13
ATOM 16074 N N . ARG A 1 22 ? -6.369 -13.502 7.436 1.00 0.00 22 ARG A N 13
ATOM 16075 C CA . ARG A 1 22 ? -6.433 -14.532 6.353 1.00 0.00 22 ARG A CA 13
ATOM 16076 C C . ARG A 1 22 ? -7.303 -14.029 5.206 1.00 0.00 22 ARG A C 13
ATOM 16077 O O . ARG A 1 22 ? -8.077 -14.767 4.629 1.00 0.00 22 ARG A O 13
ATOM 16098 N N . LYS A 1 23 ? -7.177 -12.772 4.870 1.00 0.00 23 LYS A N 13
ATOM 16099 C CA . LYS A 1 23 ? -7.994 -12.198 3.753 1.00 0.00 23 LYS A CA 13
ATOM 16100 C C . LYS A 1 23 ? -7.127 -11.329 2.855 1.00 0.00 23 LYS A C 13
ATOM 16101 O O . LYS A 1 23 ? -6.051 -10.903 3.226 1.00 0.00 23 LYS A O 13
ATOM 16120 N N . TYR A 1 24 ? -7.598 -11.084 1.663 1.00 0.00 24 TYR A N 13
ATOM 16121 C CA . TYR A 1 24 ? -6.824 -10.265 0.694 1.00 0.00 24 TYR A CA 13
ATOM 16122 C C . TYR A 1 24 ? -7.123 -8.790 0.910 1.00 0.00 24 TYR A C 13
ATOM 16123 O O . TYR A 1 24 ? -8.262 -8.370 0.941 1.00 0.00 24 TYR A O 13
ATOM 16141 N N . VAL A 1 25 ? -6.089 -8.003 1.051 1.00 0.00 25 VAL A N 13
ATOM 16142 C CA . VAL A 1 25 ? -6.270 -6.538 1.264 1.00 0.00 25 VAL A CA 13
ATOM 16143 C C . VAL A 1 25 ? -5.252 -5.768 0.408 1.00 0.00 25 VAL A C 13
ATOM 16144 O O . VAL A 1 25 ? -4.153 -6.237 0.181 1.00 0.00 25 VAL A O 13
ATOM 16157 N N . PRO A 1 26 ? -5.610 -4.594 -0.062 1.00 0.00 26 PRO A N 13
ATOM 16158 C CA . PRO A 1 26 ? -4.710 -3.757 -0.899 1.00 0.00 26 PRO A CA 13
ATOM 16159 C C . PRO A 1 26 ? -3.260 -3.814 -0.417 1.00 0.00 26 PRO A C 13
ATOM 16160 O O . PRO A 1 26 ? -2.910 -3.279 0.616 1.00 0.00 26 PRO A O 13
ATOM 16171 N N . TYR A 1 27 ? -2.419 -4.465 -1.170 1.00 0.00 27 TYR A N 13
ATOM 16172 C CA . TYR A 1 27 ? -0.982 -4.584 -0.781 1.00 0.00 27 TYR A CA 13
ATOM 16173 C C . TYR A 1 27 ? -0.134 -3.680 -1.669 1.00 0.00 27 TYR A C 13
ATOM 16174 O O . TYR A 1 27 ? -0.058 -3.859 -2.868 1.00 0.00 27 TYR A O 13
ATOM 16192 N N . ALA A 1 28 ? 0.509 -2.710 -1.077 1.00 0.00 28 ALA A N 13
ATOM 16193 C CA . ALA A 1 28 ? 1.372 -1.777 -1.871 1.00 0.00 28 ALA A CA 13
ATOM 16194 C C . ALA A 1 28 ? 2.698 -1.575 -1.136 1.00 0.00 28 ALA A C 13
ATOM 16195 O O . ALA A 1 28 ? 2.749 -1.483 0.073 1.00 0.00 28 ALA A O 13
ATOM 16202 N N . LEU A 1 29 ? 3.764 -1.499 -1.878 1.00 0.00 29 LEU A N 13
ATOM 16203 C CA . LEU A 1 29 ? 5.109 -1.295 -1.265 1.00 0.00 29 LEU A CA 13
ATOM 16204 C C . LEU A 1 29 ? 5.554 0.144 -1.494 1.00 0.00 29 LEU A C 13
ATOM 16205 O O . LEU A 1 29 ? 5.567 0.638 -2.603 1.00 0.00 29 LEU A O 13
ATOM 16221 N N . ILE A 1 30 ? 5.920 0.811 -0.436 1.00 0.00 30 ILE A N 13
ATOM 16222 C CA . ILE A 1 30 ? 6.379 2.229 -0.537 1.00 0.00 30 ILE A CA 13
ATOM 16223 C C . ILE A 1 30 ? 7.846 2.318 -0.133 1.00 0.00 30 ILE A C 13
ATOM 16224 O O . ILE A 1 30 ? 8.253 1.811 0.894 1.00 0.00 30 ILE A O 13
ATOM 16240 N N . ARG A 1 31 ? 8.638 2.961 -0.947 1.00 0.00 31 ARG A N 13
ATOM 16241 C CA . ARG A 1 31 ? 10.098 3.102 -0.642 1.00 0.00 31 ARG A CA 13
ATOM 16242 C C . ARG A 1 31 ? 10.513 4.568 -0.777 1.00 0.00 31 ARG A C 13
ATOM 16243 O O . ARG A 1 31 ? 10.158 5.252 -1.716 1.00 0.00 31 ARG A O 13
ATOM 16264 N N . LYS A 1 32 ? 11.263 5.043 0.176 1.00 0.00 32 LYS A N 13
ATOM 16265 C CA . LYS A 1 32 ? 11.720 6.462 0.157 1.00 0.00 32 LYS A CA 13
ATOM 16266 C C . LYS A 1 32 ? 12.954 6.607 -0.732 1.00 0.00 32 LYS A C 13
ATOM 16267 O O . LYS A 1 32 ? 13.860 5.799 -0.708 1.00 0.00 32 LYS A O 13
ATOM 16286 N N . VAL A 1 33 ? 12.980 7.642 -1.518 1.00 0.00 33 VAL A N 13
ATOM 16287 C CA . VAL A 1 33 ? 14.133 7.876 -2.429 1.00 0.00 33 VAL A CA 13
ATOM 16288 C C . VAL A 1 33 ? 15.378 8.245 -1.621 1.00 0.00 33 VAL A C 13
ATOM 16289 O O . VAL A 1 33 ? 15.341 9.076 -0.737 1.00 0.00 33 VAL A O 13
ATOM 16302 N N . GLY A 1 34 ? 16.477 7.618 -1.929 1.00 0.00 34 GLY A N 13
ATOM 16303 C CA . GLY A 1 34 ? 17.754 7.898 -1.203 1.00 0.00 34 GLY A CA 13
ATOM 16304 C C . GLY A 1 34 ? 18.060 6.733 -0.262 1.00 0.00 34 GLY A C 13
ATOM 16305 O O . GLY A 1 34 ? 19.195 6.480 0.083 1.00 0.00 34 GLY A O 13
ATOM 16309 N N . VAL A 1 35 ? 17.049 6.016 0.148 1.00 0.00 35 VAL A N 13
ATOM 16310 C CA . VAL A 1 35 ? 17.269 4.859 1.066 1.00 0.00 35 VAL A CA 13
ATOM 16311 C C . VAL A 1 35 ? 16.159 3.822 0.871 1.00 0.00 35 VAL A C 13
ATOM 16312 O O . VAL A 1 35 ? 15.360 3.586 1.758 1.00 0.00 35 VAL A O 13
ATOM 16325 N N . PRO A 1 36 ? 16.118 3.194 -0.277 1.00 0.00 36 PRO A N 13
ATOM 16326 C CA . PRO A 1 36 ? 15.097 2.149 -0.581 1.00 0.00 36 PRO A CA 13
ATOM 16327 C C . PRO A 1 36 ? 15.149 1.012 0.449 1.00 0.00 36 PRO A C 13
ATOM 16328 O O . PRO A 1 36 ? 14.147 0.421 0.801 1.00 0.00 36 PRO A O 13
ATOM 16339 N N . ASP A 1 37 ? 16.328 0.702 0.912 1.00 0.00 37 ASP A N 13
ATOM 16340 C CA . ASP A 1 37 ? 16.498 -0.400 1.902 1.00 0.00 37 ASP A CA 13
ATOM 16341 C C . ASP A 1 37 ? 15.719 -0.086 3.183 1.00 0.00 37 ASP A C 13
ATOM 16342 O O . ASP A 1 37 ? 14.535 0.192 3.153 1.00 0.00 37 ASP A O 13
ATOM 16351 N N . ARG A 1 38 ? 16.383 -0.154 4.308 1.00 0.00 38 ARG A N 13
ATOM 16352 C CA . ARG A 1 38 ? 15.722 0.113 5.613 1.00 0.00 38 ARG A CA 13
ATOM 16353 C C . ARG A 1 38 ? 14.546 -0.832 5.789 1.00 0.00 38 ARG A C 13
ATOM 16354 O O . ARG A 1 38 ? 13.834 -0.783 6.768 1.00 0.00 38 ARG A O 13
ATOM 16375 N N . THR A 1 39 ? 14.358 -1.694 4.844 1.00 0.00 39 THR A N 13
ATOM 16376 C CA . THR A 1 39 ? 13.247 -2.685 4.908 1.00 0.00 39 THR A CA 13
ATOM 16377 C C . THR A 1 39 ? 11.918 -2.002 4.543 1.00 0.00 39 THR A C 13
ATOM 16378 O O . THR A 1 39 ? 11.332 -1.314 5.358 1.00 0.00 39 THR A O 13
ATOM 16389 N N . PRO A 1 40 ? 11.435 -2.186 3.335 1.00 0.00 40 PRO A N 13
ATOM 16390 C CA . PRO A 1 40 ? 10.152 -1.567 2.889 1.00 0.00 40 PRO A CA 13
ATOM 16391 C C . PRO A 1 40 ? 9.003 -1.842 3.860 1.00 0.00 40 PRO A C 13
ATOM 16392 O O . PRO A 1 40 ? 8.924 -2.890 4.466 1.00 0.00 40 PRO A O 13
ATOM 16403 N N . ILE A 1 41 ? 8.117 -0.891 4.000 1.00 0.00 41 ILE A N 13
ATOM 16404 C CA . ILE A 1 41 ? 6.949 -1.051 4.922 1.00 0.00 41 ILE A CA 13
ATOM 16405 C C . ILE A 1 41 ? 5.658 -1.061 4.092 1.00 0.00 41 ILE A C 13
ATOM 16406 O O . ILE A 1 41 ? 5.120 -0.021 3.761 1.00 0.00 41 ILE A O 13
ATOM 16422 N N . PRO A 1 42 ? 5.164 -2.228 3.751 1.00 0.00 42 PRO A N 13
ATOM 16423 C CA . PRO A 1 42 ? 3.916 -2.371 2.943 1.00 0.00 42 PRO A CA 13
ATOM 16424 C C . PRO A 1 42 ? 2.747 -1.583 3.531 1.00 0.00 42 PRO A C 13
ATOM 16425 O O . PRO A 1 42 ? 2.590 -1.480 4.730 1.00 0.00 42 PRO A O 13
ATOM 16436 N N . THR A 1 43 ? 1.937 -1.017 2.679 1.00 0.00 43 THR A N 13
ATOM 16437 C CA . THR A 1 43 ? 0.770 -0.210 3.150 1.00 0.00 43 THR A CA 13
ATOM 16438 C C . THR A 1 43 ? -0.530 -0.969 2.895 1.00 0.00 43 THR A C 13
ATOM 16439 O O . THR A 1 43 ? -0.722 -1.582 1.856 1.00 0.00 43 THR A O 13
ATOM 16450 N N . THR A 1 44 ? -1.420 -0.922 3.850 1.00 0.00 44 THR A N 13
ATOM 16451 C CA . THR A 1 44 ? -2.734 -1.621 3.714 1.00 0.00 44 THR A CA 13
ATOM 16452 C C . THR A 1 44 ? -3.840 -0.736 4.272 1.00 0.00 44 THR A C 13
ATOM 16453 O O . THR A 1 44 ? -3.590 0.240 4.953 1.00 0.00 44 THR A O 13
ATOM 16464 N N . TYR A 1 45 ? -5.064 -1.081 3.987 1.00 0.00 45 TYR A N 13
ATOM 16465 C CA . TYR A 1 45 ? -6.212 -0.278 4.492 1.00 0.00 45 TYR A CA 13
ATOM 16466 C C . TYR A 1 45 ? -7.318 -1.228 4.984 1.00 0.00 45 TYR A C 13
ATOM 16467 O O . TYR A 1 45 ? -7.602 -2.216 4.340 1.00 0.00 45 TYR A O 13
ATOM 16485 N N . PRO A 1 46 ? -7.946 -0.932 6.104 1.00 0.00 46 PRO A N 13
ATOM 16486 C CA . PRO A 1 46 ? -9.057 -1.770 6.659 1.00 0.00 46 PRO A CA 13
ATOM 16487 C C . PRO A 1 46 ? -10.126 -2.097 5.603 1.00 0.00 46 PRO A C 13
ATOM 16488 O O . PRO A 1 46 ? -11.227 -1.581 5.627 1.00 0.00 46 PRO A O 13
ATOM 16499 N N . GLU A 1 47 ? -9.801 -2.960 4.683 1.00 0.00 47 GLU A N 13
ATOM 16500 C CA . GLU A 1 47 ? -10.775 -3.343 3.622 1.00 0.00 47 GLU A CA 13
ATOM 16501 C C . GLU A 1 47 ? -10.195 -4.485 2.793 1.00 0.00 47 GLU A C 13
ATOM 16502 O O . GLU A 1 47 ? -9.009 -4.533 2.535 1.00 0.00 47 GLU A O 13
ATOM 16514 N N . PHE A 1 48 ? -11.032 -5.396 2.376 1.00 0.00 48 PHE A N 13
ATOM 16515 C CA . PHE A 1 48 ? -10.563 -6.557 1.557 1.00 0.00 48 PHE A CA 13
ATOM 16516 C C . PHE A 1 48 ? -11.360 -6.629 0.256 1.00 0.00 48 PHE A C 13
ATOM 16517 O O . PHE A 1 48 ? -12.512 -6.250 0.192 1.00 0.00 48 PHE A O 13
ATOM 16534 N N . TYR A 1 49 ? -10.737 -7.123 -0.776 1.00 0.00 49 TYR A N 13
ATOM 16535 C CA . TYR A 1 49 ? -11.427 -7.249 -2.094 1.00 0.00 49 TYR A CA 13
ATOM 16536 C C . TYR A 1 49 ? -11.080 -8.597 -2.728 1.00 0.00 49 TYR A C 13
ATOM 16537 O O . TYR A 1 49 ? -9.931 -8.983 -2.815 1.00 0.00 49 TYR A O 13
ATOM 16555 N N . ASP A 1 50 ? -12.075 -9.302 -3.180 1.00 0.00 50 ASP A N 13
ATOM 16556 C CA . ASP A 1 50 ? -11.839 -10.622 -3.830 1.00 0.00 50 ASP A CA 13
ATOM 16557 C C . ASP A 1 50 ? -11.255 -10.388 -5.224 1.00 0.00 50 ASP A C 13
ATOM 16558 O O . ASP A 1 50 ? -10.714 -11.280 -5.846 1.00 0.00 50 ASP A O 13
ATOM 16567 N N . LEU A 1 51 ? -11.375 -9.184 -5.721 1.00 0.00 51 LEU A N 13
ATOM 16568 C CA . LEU A 1 51 ? -10.844 -8.864 -7.082 1.00 0.00 51 LEU A CA 13
ATOM 16569 C C . LEU A 1 51 ? -9.456 -8.235 -6.952 1.00 0.00 51 LEU A C 13
ATOM 16570 O O . LEU A 1 51 ? -9.237 -7.322 -6.182 1.00 0.00 51 LEU A O 13
ATOM 16586 N N . GLU A 1 52 ? -8.520 -8.741 -7.704 1.00 0.00 52 GLU A N 13
ATOM 16587 C CA . GLU A 1 52 ? -7.124 -8.216 -7.656 1.00 0.00 52 GLU A CA 13
ATOM 16588 C C . GLU A 1 52 ? -7.064 -6.804 -8.247 1.00 0.00 52 GLU A C 13
ATOM 16589 O O . GLU A 1 52 ? -6.331 -5.955 -7.779 1.00 0.00 52 GLU A O 13
ATOM 16601 N N . ALA A 1 53 ? -7.821 -6.549 -9.279 1.00 0.00 53 ALA A N 13
ATOM 16602 C CA . ALA A 1 53 ? -7.799 -5.195 -9.912 1.00 0.00 53 ALA A CA 13
ATOM 16603 C C . ALA A 1 53 ? -8.216 -4.141 -8.886 1.00 0.00 53 ALA A C 13
ATOM 16604 O O . ALA A 1 53 ? -7.626 -3.084 -8.785 1.00 0.00 53 ALA A O 13
ATOM 16611 N N . ASP A 1 54 ? -9.229 -4.433 -8.118 1.00 0.00 54 ASP A N 13
ATOM 16612 C CA . ASP A 1 54 ? -9.698 -3.464 -7.084 1.00 0.00 54 ASP A CA 13
ATOM 16613 C C . ASP A 1 54 ? -8.595 -3.258 -6.041 1.00 0.00 54 ASP A C 13
ATOM 16614 O O . ASP A 1 54 ? -8.363 -2.163 -5.568 1.00 0.00 54 ASP A O 13
ATOM 16623 N N . ALA A 1 55 ? -7.921 -4.315 -5.678 1.00 0.00 55 ALA A N 13
ATOM 16624 C CA . ALA A 1 55 ? -6.835 -4.207 -4.660 1.00 0.00 55 ALA A CA 13
ATOM 16625 C C . ALA A 1 55 ? -5.697 -3.340 -5.206 1.00 0.00 55 ALA A C 13
ATOM 16626 O O . ALA A 1 55 ? -5.111 -2.544 -4.499 1.00 0.00 55 ALA A O 13
ATOM 16633 N N . GLU A 1 56 ? -5.378 -3.499 -6.462 1.00 0.00 56 GLU A N 13
ATOM 16634 C CA . GLU A 1 56 ? -4.275 -2.694 -7.067 1.00 0.00 56 GLU A CA 13
ATOM 16635 C C . GLU A 1 56 ? -4.676 -1.217 -7.127 1.00 0.00 56 GLU A C 13
ATOM 16636 O O . GLU A 1 56 ? -3.929 -0.341 -6.737 1.00 0.00 56 GLU A O 13
ATOM 16648 N N . ARG A 1 57 ? -5.852 -0.942 -7.618 1.00 0.00 57 ARG A N 13
ATOM 16649 C CA . ARG A 1 57 ? -6.315 0.475 -7.718 1.00 0.00 57 ARG A CA 13
ATOM 16650 C C . ARG A 1 57 ? -6.447 1.076 -6.318 1.00 0.00 57 ARG A C 13
ATOM 16651 O O . ARG A 1 57 ? -6.034 2.189 -6.058 1.00 0.00 57 ARG A O 13
ATOM 16672 N N . VAL A 1 58 ? -7.026 0.336 -5.417 1.00 0.00 58 VAL A N 13
ATOM 16673 C CA . VAL A 1 58 ? -7.204 0.832 -4.023 1.00 0.00 58 VAL A CA 13
ATOM 16674 C C . VAL A 1 58 ? -5.838 0.964 -3.345 1.00 0.00 58 VAL A C 13
ATOM 16675 O O . VAL A 1 58 ? -5.573 1.911 -2.631 1.00 0.00 58 VAL A O 13
ATOM 16688 N N . SER A 1 59 ? -4.978 0.005 -3.551 1.00 0.00 59 SER A N 13
ATOM 16689 C CA . SER A 1 59 ? -3.632 0.051 -2.909 1.00 0.00 59 SER A CA 13
ATOM 16690 C C . SER A 1 59 ? -2.908 1.335 -3.321 1.00 0.00 59 SER A C 13
ATOM 16691 O O . SER A 1 59 ? -2.250 1.975 -2.523 1.00 0.00 59 SER A O 13
ATOM 16699 N N . ILE A 1 60 ? -3.030 1.720 -4.560 1.00 0.00 60 ILE A N 13
ATOM 16700 C CA . ILE A 1 60 ? -2.360 2.970 -5.022 1.00 0.00 60 ILE A CA 13
ATOM 16701 C C . ILE A 1 60 ? -2.980 4.173 -4.299 1.00 0.00 60 ILE A C 13
ATOM 16702 O O . ILE A 1 60 ? -2.293 5.064 -3.838 1.00 0.00 60 ILE A O 13
ATOM 16718 N N . ALA A 1 61 ? -4.282 4.194 -4.205 1.00 0.00 61 ALA A N 13
ATOM 16719 C CA . ALA A 1 61 ? -4.972 5.326 -3.521 1.00 0.00 61 ALA A CA 13
ATOM 16720 C C . ALA A 1 61 ? -4.658 5.283 -2.025 1.00 0.00 61 ALA A C 13
ATOM 16721 O O . ALA A 1 61 ? -4.460 6.297 -1.385 1.00 0.00 61 ALA A O 13
ATOM 16728 N N . CYS A 1 62 ? -4.610 4.106 -1.472 1.00 0.00 62 CYS A N 13
ATOM 16729 C CA . CYS A 1 62 ? -4.306 3.963 -0.019 1.00 0.00 62 CYS A CA 13
ATOM 16730 C C . CYS A 1 62 ? -2.869 4.417 0.246 1.00 0.00 62 CYS A C 13
ATOM 16731 O O . CYS A 1 62 ? -2.560 5.004 1.264 1.00 0.00 62 CYS A O 13
ATOM 16739 N N . ALA A 1 63 ? -1.992 4.126 -0.673 1.00 0.00 63 ALA A N 13
ATOM 16740 C CA . ALA A 1 63 ? -0.563 4.508 -0.504 1.00 0.00 63 ALA A CA 13
ATOM 16741 C C . ALA A 1 63 ? -0.452 6.027 -0.391 1.00 0.00 63 ALA A C 13
ATOM 16742 O O . ALA A 1 63 ? 0.247 6.552 0.453 1.00 0.00 63 ALA A O 13
ATOM 16749 N N . LYS A 1 64 ? -1.146 6.733 -1.239 1.00 0.00 64 LYS A N 13
ATOM 16750 C CA . LYS A 1 64 ? -1.098 8.224 -1.194 1.00 0.00 64 LYS A CA 13
ATOM 16751 C C . LYS A 1 64 ? -1.680 8.715 0.136 1.00 0.00 64 LYS A C 13
ATOM 16752 O O . LYS A 1 64 ? -1.159 9.615 0.766 1.00 0.00 64 LYS A O 13
ATOM 16771 N N . ILE A 1 65 ? -2.763 8.125 0.558 1.00 0.00 65 ILE A N 13
ATOM 16772 C CA . ILE A 1 65 ? -3.404 8.538 1.843 1.00 0.00 65 ILE A CA 13
ATOM 16773 C C . ILE A 1 65 ? -2.470 8.216 3.014 1.00 0.00 65 ILE A C 13
ATOM 16774 O O . ILE A 1 65 ? -2.307 8.996 3.931 1.00 0.00 65 ILE A O 13
ATOM 16790 N N . ILE A 1 66 ? -1.869 7.061 2.992 1.00 0.00 66 ILE A N 13
ATOM 16791 C CA . ILE A 1 66 ? -0.953 6.666 4.104 1.00 0.00 66 ILE A CA 13
ATOM 16792 C C . ILE A 1 66 ? 0.245 7.615 4.145 1.00 0.00 66 ILE A C 13
ATOM 16793 O O . ILE A 1 66 ? 0.676 8.049 5.196 1.00 0.00 66 ILE A O 13
ATOM 16809 N N . ILE A 1 67 ? 0.788 7.927 3.006 1.00 0.00 67 ILE A N 13
ATOM 16810 C CA . ILE A 1 67 ? 1.964 8.842 2.959 1.00 0.00 67 ILE A CA 13
ATOM 16811 C C . ILE A 1 67 ? 1.558 10.221 3.487 1.00 0.00 67 ILE A C 13
ATOM 16812 O O . ILE A 1 67 ? 2.270 10.842 4.251 1.00 0.00 67 ILE A O 13
ATOM 16828 N N . ASP A 1 68 ? 0.420 10.706 3.074 1.00 0.00 68 ASP A N 13
ATOM 16829 C CA . ASP A 1 68 ? -0.040 12.047 3.543 1.00 0.00 68 ASP A CA 13
ATOM 16830 C C . ASP A 1 68 ? -0.364 11.977 5.039 1.00 0.00 68 ASP A C 13
ATOM 16831 O O . ASP A 1 68 ? -0.067 12.880 5.796 1.00 0.00 68 ASP A O 13
ATOM 16840 N N . SER A 1 69 ? -0.979 10.908 5.459 1.00 0.00 69 SER A N 13
ATOM 16841 C CA . SER A 1 69 ? -1.341 10.759 6.899 1.00 0.00 69 SER A CA 13
ATOM 16842 C C . SER A 1 69 ? -0.075 10.718 7.758 1.00 0.00 69 SER A C 13
ATOM 16843 O O . SER A 1 69 ? -0.005 11.315 8.814 1.00 0.00 69 SER A O 13
ATOM 16851 N N . HIS A 1 70 ? 0.927 10.009 7.313 1.00 0.00 70 HIS A N 13
ATOM 16852 C CA . HIS A 1 70 ? 2.190 9.916 8.103 1.00 0.00 70 HIS A CA 13
ATOM 16853 C C . HIS A 1 70 ? 2.812 11.306 8.252 1.00 0.00 70 HIS A C 13
ATOM 16854 O O . HIS A 1 70 ? 3.205 11.713 9.327 1.00 0.00 70 HIS A O 13
ATOM 16868 N N . LEU A 1 71 ? 2.902 12.032 7.175 1.00 0.00 71 LEU A N 13
ATOM 16869 C CA . LEU A 1 71 ? 3.495 13.401 7.237 1.00 0.00 71 LEU A CA 13
ATOM 16870 C C . LEU A 1 71 ? 2.608 14.300 8.096 1.00 0.00 71 LEU A C 13
ATOM 16871 O O . LEU A 1 71 ? 3.081 15.092 8.885 1.00 0.00 71 LEU A O 13
ATOM 16887 N N . ASP A 1 72 ? 1.319 14.183 7.937 1.00 0.00 72 ASP A N 13
ATOM 16888 C CA . ASP A 1 72 ? 0.373 15.028 8.727 1.00 0.00 72 ASP A CA 13
ATOM 16889 C C . ASP A 1 72 ? -0.010 14.311 10.024 1.00 0.00 72 ASP A C 13
ATOM 16890 O O . ASP A 1 72 ? 0.467 14.634 11.094 1.00 0.00 72 ASP A O 13
ATOM 16899 N N . ARG A 1 73 ? -0.884 13.347 9.928 1.00 0.00 73 ARG A N 13
ATOM 16900 C CA . ARG A 1 73 ? -1.333 12.605 11.143 1.00 0.00 73 ARG A CA 13
ATOM 16901 C C . ARG A 1 73 ? -0.159 11.825 11.751 1.00 0.00 73 ARG A C 13
ATOM 16902 O O . ARG A 1 73 ? 0.722 12.392 12.365 1.00 0.00 73 ARG A O 13
ATOM 16923 N N . HIS A 1 74 ? -0.162 10.525 11.592 1.00 0.00 74 HIS A N 13
ATOM 16924 C CA . HIS A 1 74 ? 0.922 9.677 12.158 1.00 0.00 74 HIS A CA 13
ATOM 16925 C C . HIS A 1 74 ? 0.660 8.208 11.788 1.00 0.00 74 HIS A C 13
ATOM 16926 O O . HIS A 1 74 ? 0.945 7.769 10.692 1.00 0.00 74 HIS A O 13
ATOM 16940 N N . ASP A 1 75 ? 0.126 7.452 12.716 1.00 0.00 75 ASP A N 13
ATOM 16941 C CA . ASP A 1 75 ? -0.153 6.007 12.462 1.00 0.00 75 ASP A CA 13
ATOM 16942 C C . ASP A 1 75 ? 1.136 5.312 12.010 1.00 0.00 75 ASP A C 13
ATOM 16943 O O . ASP A 1 75 ? 1.121 4.385 11.222 1.00 0.00 75 ASP A O 13
ATOM 16952 N N . GLN A 1 76 ? 2.249 5.761 12.521 1.00 0.00 76 GLN A N 13
ATOM 16953 C CA . GLN A 1 76 ? 3.567 5.162 12.164 1.00 0.00 76 GLN A CA 13
ATOM 16954 C C . GLN A 1 76 ? 3.664 4.974 10.647 1.00 0.00 76 GLN A C 13
ATOM 16955 O O . GLN A 1 76 ? 3.443 5.884 9.875 1.00 0.00 76 GLN A O 13
ATOM 16969 N N . GLY A 1 77 ? 4.001 3.791 10.232 1.00 0.00 77 GLY A N 13
ATOM 16970 C CA . GLY A 1 77 ? 4.132 3.485 8.781 1.00 0.00 77 GLY A CA 13
ATOM 16971 C C . GLY A 1 77 ? 5.178 4.390 8.134 1.00 0.00 77 GLY A C 13
ATOM 16972 O O . GLY A 1 77 ? 5.269 5.568 8.422 1.00 0.00 77 GLY A O 13
ATOM 16976 N N . LEU A 1 78 ? 5.964 3.831 7.256 1.00 0.00 78 LEU A N 13
ATOM 16977 C CA . LEU A 1 78 ? 7.017 4.621 6.556 1.00 0.00 78 LEU A CA 13
ATOM 16978 C C . LEU A 1 78 ? 7.994 5.184 7.588 1.00 0.00 78 LEU A C 13
ATOM 16979 O O . LEU A 1 78 ? 8.948 5.863 7.261 1.00 0.00 78 LEU A O 13
ATOM 16995 N N . ALA A 1 79 ? 7.759 4.897 8.838 1.00 0.00 79 ALA A N 13
ATOM 16996 C CA . ALA A 1 79 ? 8.660 5.398 9.914 1.00 0.00 79 ALA A CA 13
ATOM 16997 C C . ALA A 1 79 ? 10.049 4.779 9.745 1.00 0.00 79 ALA A C 13
ATOM 16998 O O . ALA A 1 79 ? 11.060 5.430 9.925 1.00 0.00 79 ALA A O 13
ATOM 17005 N N . ASP A 1 80 ? 10.100 3.524 9.393 1.00 0.00 80 ASP A N 13
ATOM 17006 C CA . ASP A 1 80 ? 11.416 2.848 9.199 1.00 0.00 80 ASP A CA 13
ATOM 17007 C C . ASP A 1 80 ? 12.083 3.412 7.946 1.00 0.00 80 ASP A C 13
ATOM 17008 O O . ASP A 1 80 ? 13.278 3.303 7.757 1.00 0.00 80 ASP A O 13
ATOM 17017 N N . LEU A 1 81 ? 11.310 4.021 7.089 1.00 0.00 81 LEU A N 13
ATOM 17018 C CA . LEU A 1 81 ? 11.873 4.611 5.837 1.00 0.00 81 LEU A CA 13
ATOM 17019 C C . LEU A 1 81 ? 12.179 6.089 6.083 1.00 0.00 81 LEU A C 13
ATOM 17020 O O . LEU A 1 81 ? 12.632 6.796 5.206 1.00 0.00 81 LEU A O 13
ATOM 17036 N N . GLY A 1 82 ? 11.940 6.558 7.277 1.00 0.00 82 GLY A N 13
ATOM 17037 C CA . GLY A 1 82 ? 12.221 7.991 7.594 1.00 0.00 82 GLY A CA 13
ATOM 17038 C C . GLY A 1 82 ? 11.796 8.291 9.035 1.00 0.00 82 GLY A C 13
ATOM 17039 O O . GLY A 1 82 ? 10.787 8.954 9.210 1.00 0.00 82 GLY A O 13
ATOM 17044 N N . MET A 1 1 ? 5.357 1.699 -16.957 1.00 0.00 1 MET A N 14
ATOM 17045 C CA . MET A 1 1 ? 5.132 2.461 -15.694 1.00 0.00 1 MET A CA 14
ATOM 17046 C C . MET A 1 1 ? 4.856 1.475 -14.560 1.00 0.00 1 MET A C 14
ATOM 17047 O O . MET A 1 1 ? 3.723 1.202 -14.219 1.00 0.00 1 MET A O 14
ATOM 17063 N N . ASN A 1 2 ? 5.892 0.937 -13.978 1.00 0.00 2 ASN A N 14
ATOM 17064 C CA . ASN A 1 2 ? 5.716 -0.041 -12.866 1.00 0.00 2 ASN A CA 14
ATOM 17065 C C . ASN A 1 2 ? 5.396 0.707 -11.574 1.00 0.00 2 ASN A C 14
ATOM 17066 O O . ASN A 1 2 ? 4.263 0.759 -11.140 1.00 0.00 2 ASN A O 14
ATOM 17077 N N . VAL A 1 3 ? 6.395 1.273 -10.950 1.00 0.00 3 VAL A N 14
ATOM 17078 C CA . VAL A 1 3 ? 6.171 2.004 -9.667 1.00 0.00 3 VAL A CA 14
ATOM 17079 C C . VAL A 1 3 ? 5.763 3.445 -9.942 1.00 0.00 3 VAL A C 14
ATOM 17080 O O . VAL A 1 3 ? 6.063 4.006 -10.975 1.00 0.00 3 VAL A O 14
ATOM 17093 N N . ALA A 1 4 ? 5.069 4.039 -9.009 1.00 0.00 4 ALA A N 14
ATOM 17094 C CA . ALA A 1 4 ? 4.601 5.452 -9.167 1.00 0.00 4 ALA A CA 14
ATOM 17095 C C . ALA A 1 4 ? 5.184 6.321 -8.057 1.00 0.00 4 ALA A C 14
ATOM 17096 O O . ALA A 1 4 ? 5.193 5.960 -6.898 1.00 0.00 4 ALA A O 14
ATOM 17103 N N . HIS A 1 5 ? 5.668 7.473 -8.424 1.00 0.00 5 HIS A N 14
ATOM 17104 C CA . HIS A 1 5 ? 6.266 8.410 -7.429 1.00 0.00 5 HIS A CA 14
ATOM 17105 C C . HIS A 1 5 ? 5.184 9.311 -6.844 1.00 0.00 5 HIS A C 14
ATOM 17106 O O . HIS A 1 5 ? 4.333 9.824 -7.543 1.00 0.00 5 HIS A O 14
ATOM 17120 N N . TYR A 1 6 ? 5.225 9.506 -5.556 1.00 0.00 6 TYR A N 14
ATOM 17121 C CA . TYR A 1 6 ? 4.219 10.374 -4.880 1.00 0.00 6 TYR A CA 14
ATOM 17122 C C . TYR A 1 6 ? 4.852 11.031 -3.651 1.00 0.00 6 TYR A C 14
ATOM 17123 O O . TYR A 1 6 ? 5.385 10.375 -2.779 1.00 0.00 6 TYR A O 14
ATOM 17141 N N . ARG A 1 7 ? 4.789 12.330 -3.595 1.00 0.00 7 ARG A N 14
ATOM 17142 C CA . ARG A 1 7 ? 5.376 13.087 -2.453 1.00 0.00 7 ARG A CA 14
ATOM 17143 C C . ARG A 1 7 ? 6.840 12.703 -2.275 1.00 0.00 7 ARG A C 14
ATOM 17144 O O . ARG A 1 7 ? 7.400 12.822 -1.204 1.00 0.00 7 ARG A O 14
ATOM 17165 N N . GLY A 1 8 ? 7.462 12.266 -3.333 1.00 0.00 8 GLY A N 14
ATOM 17166 C CA . GLY A 1 8 ? 8.904 11.883 -3.271 1.00 0.00 8 GLY A CA 14
ATOM 17167 C C . GLY A 1 8 ? 9.017 10.428 -2.833 1.00 0.00 8 GLY A C 14
ATOM 17168 O O . GLY A 1 8 ? 10.100 9.911 -2.651 1.00 0.00 8 GLY A O 14
ATOM 17172 N N . TYR A 1 9 ? 7.904 9.768 -2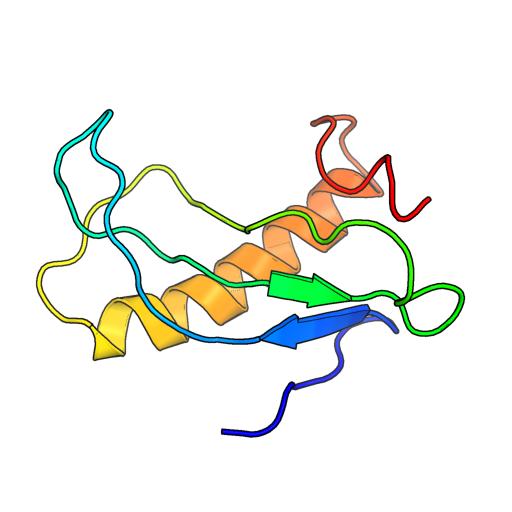.667 1.00 0.00 9 TYR A N 14
ATOM 17173 C CA . TYR A 1 9 ? 7.916 8.335 -2.234 1.00 0.00 9 TYR A CA 14
ATOM 17174 C C . TYR A 1 9 ? 7.526 7.427 -3.397 1.00 0.00 9 TYR A C 14
ATOM 17175 O O . TYR A 1 9 ? 6.653 7.732 -4.183 1.00 0.00 9 TYR A O 14
ATOM 17193 N N . GLU A 1 10 ? 8.178 6.302 -3.490 1.00 0.00 10 GLU A N 14
ATOM 17194 C CA . GLU A 1 10 ? 7.884 5.332 -4.581 1.00 0.00 10 GLU A CA 14
ATOM 17195 C C . GLU A 1 10 ? 6.729 4.438 -4.158 1.00 0.00 10 GLU A C 14
ATOM 17196 O O . GLU A 1 10 ? 6.585 4.094 -3.002 1.00 0.00 10 GLU A O 14
ATOM 17208 N N . ILE A 1 11 ? 5.902 4.066 -5.097 1.00 0.00 11 ILE A N 14
ATOM 17209 C CA . ILE A 1 11 ? 4.726 3.195 -4.787 1.00 0.00 11 ILE A CA 14
ATOM 17210 C C . ILE A 1 11 ? 4.764 1.942 -5.650 1.00 0.00 11 ILE A C 14
ATOM 17211 O O . ILE A 1 11 ? 4.898 2.001 -6.856 1.00 0.00 11 ILE A O 14
ATOM 17227 N N . GLU A 1 12 ? 4.632 0.805 -5.022 1.00 0.00 12 GLU A N 14
ATOM 17228 C CA . GLU A 1 12 ? 4.641 -0.492 -5.760 1.00 0.00 12 GLU A CA 14
ATOM 17229 C C . GLU A 1 12 ? 3.417 -1.318 -5.327 1.00 0.00 12 GLU A C 14
ATOM 17230 O O . GLU A 1 12 ? 3.444 -1.976 -4.307 1.00 0.00 12 GLU A O 14
ATOM 17242 N N . PRO A 1 13 ? 2.344 -1.265 -6.086 1.00 0.00 13 PRO A N 14
ATOM 17243 C CA . PRO A 1 13 ? 1.084 -1.997 -5.763 1.00 0.00 13 PRO A CA 14
ATOM 17244 C C . PRO A 1 13 ? 1.156 -3.488 -6.089 1.00 0.00 13 PRO A C 14
ATOM 17245 O O . PRO A 1 13 ? 1.968 -3.928 -6.878 1.00 0.00 13 PRO A O 14
ATOM 17256 N N . GLY A 1 14 ? 0.298 -4.257 -5.483 1.00 0.00 14 GLY A N 14
ATOM 17257 C CA . GLY A 1 14 ? 0.284 -5.725 -5.737 1.00 0.00 14 GLY A CA 14
ATOM 17258 C C . GLY A 1 14 ? -0.700 -6.403 -4.781 1.00 0.00 14 GLY A C 14
ATOM 17259 O O . GLY A 1 14 ? -0.637 -6.241 -3.579 1.00 0.00 14 GLY A O 14
ATOM 17263 N N . HIS A 1 15 ? -1.606 -7.168 -5.321 1.00 0.00 15 HIS A N 14
ATOM 17264 C CA . HIS A 1 15 ? -2.612 -7.879 -4.481 1.00 0.00 15 HIS A CA 14
ATOM 17265 C C . HIS A 1 15 ? -1.925 -8.953 -3.641 1.00 0.00 15 HIS A C 14
ATOM 17266 O O . HIS A 1 15 ? -1.046 -9.658 -4.093 1.00 0.00 15 HIS A O 14
ATOM 17280 N N . GLN A 1 16 ? -2.362 -9.089 -2.423 1.00 0.00 16 GLN A N 14
ATOM 17281 C CA . GLN A 1 16 ? -1.787 -10.122 -1.525 1.00 0.00 16 GLN A CA 14
ATOM 17282 C C . GLN A 1 16 ? -2.699 -10.320 -0.315 1.00 0.00 16 GLN A C 14
ATOM 17283 O O . GLN A 1 16 ? -3.398 -9.422 0.115 1.00 0.00 16 GLN A O 14
ATOM 17297 N N . TYR A 1 17 ? -2.690 -11.505 0.229 1.00 0.00 17 TYR A N 14
ATOM 17298 C CA . TYR A 1 17 ? -3.547 -11.817 1.412 1.00 0.00 17 TYR A CA 14
ATOM 17299 C C . TYR A 1 17 ? -2.699 -11.816 2.678 1.00 0.00 17 TYR A C 14
ATOM 17300 O O . TYR A 1 17 ? -1.593 -12.318 2.708 1.00 0.00 17 TYR A O 14
ATOM 17318 N N . ARG A 1 18 ? -3.226 -11.240 3.720 1.00 0.00 18 ARG A N 14
ATOM 17319 C CA . ARG A 1 18 ? -2.485 -11.164 5.016 1.00 0.00 18 ARG A CA 14
ATOM 17320 C C . ARG A 1 18 ? -2.944 -12.287 5.944 1.00 0.00 18 ARG A C 14
ATOM 17321 O O . ARG A 1 18 ? -4.117 -12.566 6.081 1.00 0.00 18 ARG A O 14
ATOM 17342 N N . ASP A 1 19 ? -2.004 -12.929 6.578 1.00 0.00 19 ASP A N 14
ATOM 17343 C CA . ASP A 1 19 ? -2.330 -14.047 7.508 1.00 0.00 19 ASP A CA 14
ATOM 17344 C C . ASP A 1 19 ? -2.970 -13.483 8.776 1.00 0.00 19 ASP A C 14
ATOM 17345 O O . ASP A 1 19 ? -3.606 -14.193 9.530 1.00 0.00 19 ASP A O 14
ATOM 17354 N N . ASP A 1 20 ? -2.800 -12.211 9.012 1.00 0.00 20 ASP A N 14
ATOM 17355 C CA . ASP A 1 20 ? -3.387 -11.575 10.228 1.00 0.00 20 ASP A CA 14
ATOM 17356 C C . ASP A 1 20 ? -4.910 -11.649 10.155 1.00 0.00 20 ASP A C 14
ATOM 17357 O O . ASP A 1 20 ? -5.571 -11.937 11.129 1.00 0.00 20 ASP A O 14
ATOM 17366 N N . ILE A 1 21 ? -5.466 -11.391 8.999 1.00 0.00 21 ILE A N 14
ATOM 17367 C CA . ILE A 1 21 ? -6.953 -11.444 8.825 1.00 0.00 21 ILE A CA 14
ATOM 17368 C C . ILE A 1 21 ? -7.298 -12.599 7.884 1.00 0.00 21 ILE A C 14
ATOM 17369 O O . ILE A 1 21 ? -8.448 -12.935 7.694 1.00 0.00 21 ILE A O 14
ATOM 17385 N N . ARG A 1 22 ? -6.294 -13.203 7.300 1.00 0.00 22 ARG A N 14
ATOM 17386 C CA . ARG A 1 22 ? -6.513 -14.344 6.360 1.00 0.00 22 ARG A CA 14
ATOM 17387 C C . ARG A 1 22 ? -7.541 -13.948 5.305 1.00 0.00 22 ARG A C 14
ATOM 17388 O O . ARG A 1 22 ? -8.504 -14.647 5.064 1.00 0.00 22 ARG A O 14
ATOM 17409 N N . LYS A 1 23 ? -7.332 -12.827 4.672 1.00 0.00 23 LYS A N 14
ATOM 17410 C CA . LYS A 1 23 ? -8.282 -12.351 3.621 1.00 0.00 23 LYS A CA 14
ATOM 17411 C C . LYS A 1 23 ? -7.530 -11.602 2.524 1.00 0.00 23 LYS A C 14
ATOM 17412 O O . LYS A 1 23 ? -6.358 -11.289 2.644 1.00 0.00 23 LYS A O 14
ATOM 17431 N N . TYR A 1 24 ? -8.218 -11.320 1.449 1.00 0.00 24 TYR A N 14
ATOM 17432 C CA . TYR A 1 24 ? -7.590 -10.603 0.304 1.00 0.00 24 TYR A CA 14
ATOM 17433 C C . TYR A 1 24 ? -7.686 -9.109 0.535 1.00 0.00 24 TYR A C 14
ATOM 17434 O O . TYR A 1 24 ? -8.755 -8.557 0.721 1.00 0.00 24 TYR A O 14
ATOM 17452 N N . VAL A 1 25 ? -6.563 -8.450 0.509 1.00 0.00 25 VAL A N 14
ATOM 17453 C CA . VAL A 1 25 ? -6.548 -6.979 0.722 1.00 0.00 25 VAL A CA 14
ATOM 17454 C C . VAL A 1 25 ? -5.387 -6.356 -0.058 1.00 0.00 25 VAL A C 14
ATOM 17455 O O . VAL A 1 25 ? -4.399 -7.005 -0.344 1.00 0.00 25 VAL A O 14
ATOM 17468 N N . PRO A 1 26 ? -5.505 -5.094 -0.389 1.00 0.00 26 PRO A N 14
ATOM 17469 C CA . PRO A 1 26 ? -4.446 -4.363 -1.136 1.00 0.00 26 PRO A CA 14
ATOM 17470 C C . PRO A 1 26 ? -3.120 -4.360 -0.379 1.00 0.00 26 PRO A C 14
ATOM 17471 O O . PRO A 1 26 ? -3.071 -4.151 0.815 1.00 0.00 26 PRO A O 14
ATOM 17482 N N . TYR A 1 27 ? -2.048 -4.590 -1.079 1.00 0.00 27 TYR A N 14
ATOM 17483 C CA . TYR A 1 27 ? -0.703 -4.615 -0.433 1.00 0.00 27 TYR A CA 14
ATOM 17484 C C . TYR A 1 27 ? 0.302 -3.901 -1.329 1.00 0.00 27 TYR A C 14
ATOM 17485 O O . TYR A 1 27 ? 0.572 -4.320 -2.437 1.00 0.00 27 TYR A O 14
ATOM 17503 N N . ALA A 1 28 ? 0.859 -2.821 -0.845 1.00 0.00 28 ALA A N 14
ATOM 17504 C CA . ALA A 1 28 ? 1.859 -2.052 -1.653 1.00 0.00 28 ALA A CA 14
ATOM 17505 C C . ALA A 1 28 ? 3.075 -1.710 -0.799 1.00 0.00 28 ALA A C 14
ATOM 17506 O O . ALA A 1 28 ? 2.999 -1.608 0.407 1.00 0.00 28 ALA A O 14
ATOM 17513 N N . LEU A 1 29 ? 4.201 -1.531 -1.437 1.00 0.00 29 LEU A N 14
ATOM 17514 C CA . LEU A 1 29 ? 5.462 -1.194 -0.706 1.00 0.00 29 LEU A CA 14
ATOM 17515 C C . LEU A 1 29 ? 5.834 0.257 -0.961 1.00 0.00 29 LEU A C 14
ATOM 17516 O O . LEU A 1 29 ? 5.861 0.722 -2.083 1.00 0.00 29 LEU A O 14
ATOM 17532 N N . ILE A 1 30 ? 6.125 0.970 0.092 1.00 0.00 30 ILE A N 14
ATOM 17533 C CA . ILE A 1 30 ? 6.504 2.410 -0.027 1.00 0.00 30 ILE A CA 14
ATOM 17534 C C . ILE A 1 30 ? 7.990 2.570 0.272 1.00 0.00 30 ILE A C 14
ATOM 17535 O O . ILE A 1 30 ? 8.489 2.122 1.283 1.00 0.00 30 ILE A O 14
ATOM 17551 N N . ARG A 1 31 ? 8.695 3.216 -0.617 1.00 0.00 31 ARG A N 14
ATOM 17552 C CA . ARG A 1 31 ? 10.165 3.433 -0.424 1.00 0.00 31 ARG A CA 14
ATOM 17553 C C . ARG A 1 31 ? 10.527 4.876 -0.776 1.00 0.00 31 ARG A C 14
ATOM 17554 O O . ARG A 1 31 ? 10.102 5.415 -1.778 1.00 0.00 31 ARG A O 14
ATOM 17575 N N . LYS A 1 32 ? 11.320 5.496 0.057 1.00 0.00 32 LYS A N 14
ATOM 17576 C CA . LYS A 1 32 ? 11.740 6.908 -0.184 1.00 0.00 32 LYS A CA 14
ATOM 17577 C C . LYS A 1 32 ? 12.981 6.939 -1.072 1.00 0.00 32 LYS A C 14
ATOM 17578 O O . LYS A 1 32 ? 13.922 6.196 -0.881 1.00 0.00 32 LYS A O 14
ATOM 17597 N N . VAL A 1 33 ? 12.969 7.802 -2.045 1.00 0.00 33 VAL A N 14
ATOM 17598 C CA . VAL A 1 33 ? 14.118 7.918 -2.985 1.00 0.00 33 VAL A CA 14
ATOM 17599 C C . VAL A 1 33 ? 15.355 8.437 -2.256 1.00 0.00 33 VAL A C 14
ATOM 17600 O O . VAL A 1 33 ? 15.301 9.388 -1.504 1.00 0.00 33 VAL A O 14
ATOM 17613 N N . GLY A 1 34 ? 16.471 7.808 -2.492 1.00 0.00 34 GLY A N 14
ATOM 17614 C CA . GLY A 1 34 ? 17.744 8.233 -1.845 1.00 0.00 34 GLY A CA 14
ATOM 17615 C C . GLY A 1 34 ? 17.860 7.575 -0.473 1.00 0.00 34 GLY A C 14
ATOM 17616 O O . GLY A 1 34 ? 18.633 7.996 0.361 1.00 0.00 34 GLY A O 14
ATOM 17620 N N . VAL A 1 35 ? 17.100 6.537 -0.241 1.00 0.00 35 VAL A N 14
ATOM 17621 C CA . VAL A 1 35 ? 17.161 5.831 1.075 1.00 0.00 35 VAL A CA 14
ATOM 17622 C C . VAL A 1 35 ? 16.912 4.330 0.872 1.00 0.00 35 VAL A C 14
ATOM 17623 O O . VAL A 1 35 ? 15.941 3.782 1.359 1.00 0.00 35 VAL A O 14
ATOM 17636 N N . PRO A 1 36 ? 17.795 3.666 0.167 1.00 0.00 36 PRO A N 14
ATOM 17637 C CA . PRO A 1 36 ? 17.688 2.201 -0.092 1.00 0.00 36 PRO A CA 14
ATOM 17638 C C . PRO A 1 36 ? 18.140 1.361 1.107 1.00 0.00 36 PRO A C 14
ATOM 17639 O O . PRO A 1 36 ? 18.378 1.871 2.183 1.00 0.00 36 PRO A O 14
ATOM 17650 N N . ASP A 1 37 ? 18.254 0.075 0.906 1.00 0.00 37 ASP A N 14
ATOM 17651 C CA . ASP A 1 37 ? 18.684 -0.860 1.995 1.00 0.00 37 ASP A CA 14
ATOM 17652 C C . ASP A 1 37 ? 18.091 -0.431 3.336 1.00 0.00 37 ASP A C 14
ATOM 17653 O O . ASP A 1 37 ? 18.676 0.332 4.076 1.00 0.00 37 ASP A O 14
ATOM 17662 N N . ARG A 1 38 ? 16.923 -0.923 3.638 1.00 0.00 38 ARG A N 14
ATOM 17663 C CA . ARG A 1 38 ? 16.254 -0.566 4.919 1.00 0.00 38 ARG A CA 14
ATOM 17664 C C . ARG A 1 38 ? 15.073 -1.501 5.170 1.00 0.00 38 ARG A C 14
ATOM 17665 O O . ARG A 1 38 ? 14.844 -2.451 4.445 1.00 0.00 38 ARG A O 14
ATOM 17686 N N . THR A 1 39 ? 14.324 -1.227 6.208 1.00 0.00 39 THR A N 14
ATOM 17687 C CA . THR A 1 39 ? 13.159 -2.079 6.547 1.00 0.00 39 THR A CA 14
ATOM 17688 C C . THR A 1 39 ? 11.948 -1.662 5.694 1.00 0.00 39 THR A C 14
ATOM 17689 O O . THR A 1 39 ? 11.617 -0.492 5.612 1.00 0.00 39 THR A O 14
ATOM 17700 N N . PRO A 1 40 ? 11.291 -2.606 5.057 1.00 0.00 40 PRO A N 14
ATOM 17701 C CA . PRO A 1 40 ? 10.111 -2.316 4.194 1.00 0.00 40 PRO A CA 14
ATOM 17702 C C . PRO A 1 40 ? 8.879 -1.934 5.006 1.00 0.00 40 PRO A C 14
ATOM 17703 O O . PRO A 1 40 ? 8.528 -2.590 5.964 1.00 0.00 40 PRO A O 14
ATOM 17714 N N . ILE A 1 41 ? 8.214 -0.885 4.602 1.00 0.00 41 ILE A N 14
ATOM 17715 C CA . ILE A 1 41 ? 6.984 -0.424 5.316 1.00 0.00 41 ILE A CA 14
ATOM 17716 C C . ILE A 1 41 ? 5.782 -0.554 4.370 1.00 0.00 41 ILE A C 14
ATOM 17717 O O . ILE A 1 41 ? 5.403 0.392 3.707 1.00 0.00 41 ILE A O 14
ATOM 17733 N N . PRO A 1 42 ? 5.192 -1.728 4.299 1.00 0.00 42 PRO A N 14
ATOM 17734 C CA . PRO A 1 42 ? 4.024 -1.986 3.409 1.00 0.00 42 PRO A CA 14
ATOM 17735 C C . PRO A 1 42 ? 2.758 -1.283 3.887 1.00 0.00 42 PRO A C 14
ATOM 17736 O O . PRO A 1 42 ? 2.510 -1.162 5.069 1.00 0.00 42 PRO A O 14
ATOM 17747 N N . THR A 1 43 ? 1.956 -0.831 2.962 1.00 0.00 43 THR A N 14
ATOM 17748 C CA . THR A 1 43 ? 0.689 -0.131 3.323 1.00 0.00 43 THR A CA 14
ATOM 17749 C C . THR A 1 43 ? -0.499 -1.052 3.069 1.00 0.00 43 THR A C 14
ATOM 17750 O O . THR A 1 43 ? -0.592 -1.719 2.051 1.00 0.00 43 THR A O 14
ATOM 17761 N N . THR A 1 44 ? -1.401 -1.087 4.012 1.00 0.00 44 THR A N 14
ATOM 17762 C CA . THR A 1 44 ? -2.612 -1.952 3.899 1.00 0.00 44 THR A CA 14
ATOM 17763 C C . THR A 1 44 ? -3.845 -1.165 4.316 1.00 0.00 44 THR A C 14
ATOM 17764 O O . THR A 1 44 ? -3.752 -0.100 4.897 1.00 0.00 44 THR A O 14
ATOM 17775 N N . TYR A 1 45 ? -5.006 -1.692 4.020 1.00 0.00 45 TYR A N 14
ATOM 17776 C CA . TYR A 1 45 ? -6.276 -1.002 4.385 1.00 0.00 45 TYR A CA 14
ATOM 17777 C C . TYR A 1 45 ? -7.164 -1.965 5.190 1.00 0.00 45 TYR A C 14
ATOM 17778 O O . TYR A 1 45 ? -7.160 -3.160 4.961 1.00 0.00 45 TYR A O 14
ATOM 17796 N N . PRO A 1 46 ? -7.930 -1.444 6.120 1.00 0.00 46 PRO A N 14
ATOM 17797 C CA . PRO A 1 46 ? -8.842 -2.268 6.966 1.00 0.00 46 PRO A CA 14
ATOM 17798 C C . PRO A 1 46 ? -10.026 -2.805 6.157 1.00 0.00 46 PRO A C 14
ATOM 17799 O O . PRO A 1 46 ? -10.759 -3.664 6.603 1.00 0.00 46 PRO A O 14
ATOM 17810 N N . GLU A 1 47 ? -10.212 -2.296 4.970 1.00 0.00 47 GLU A N 14
ATOM 17811 C CA . GLU A 1 47 ? -11.345 -2.750 4.113 1.00 0.00 47 GLU A CA 14
ATOM 17812 C C . GLU A 1 47 ? -11.010 -4.090 3.473 1.00 0.00 47 GLU A C 14
ATOM 17813 O O . GLU A 1 47 ? -9.969 -4.665 3.715 1.00 0.00 47 GLU A O 14
ATOM 17825 N N . PHE A 1 48 ? -11.902 -4.594 2.660 1.00 0.00 48 PHE A N 14
ATOM 17826 C CA . PHE A 1 48 ? -11.671 -5.914 1.992 1.00 0.00 48 PHE A CA 14
ATOM 17827 C C . PHE A 1 48 ? -11.937 -5.794 0.493 1.00 0.00 48 PHE A C 14
ATOM 17828 O O . PHE A 1 48 ? -12.784 -5.044 0.049 1.00 0.00 48 PHE A O 14
ATOM 17845 N N . TYR A 1 49 ? -11.211 -6.551 -0.283 1.00 0.00 49 TYR A N 14
ATOM 17846 C CA . TYR A 1 49 ? -11.388 -6.529 -1.766 1.00 0.00 49 TYR A CA 14
ATOM 17847 C C . TYR A 1 49 ? -11.057 -7.905 -2.341 1.00 0.00 49 TYR A C 14
ATOM 17848 O O . TYR A 1 49 ? -9.913 -8.241 -2.569 1.00 0.00 49 TYR A O 14
ATOM 17866 N N . ASP A 1 50 ? -12.067 -8.689 -2.586 1.00 0.00 50 ASP A N 14
ATOM 17867 C CA . ASP A 1 50 ? -11.862 -10.048 -3.161 1.00 0.00 50 ASP A CA 14
ATOM 17868 C C . ASP A 1 50 ? -11.432 -9.905 -4.621 1.00 0.00 50 ASP A C 14
ATOM 17869 O O . ASP A 1 50 ? -10.920 -10.828 -5.220 1.00 0.00 50 ASP A O 14
ATOM 17878 N N . LEU A 1 51 ? -11.652 -8.751 -5.195 1.00 0.00 51 LEU A N 14
ATOM 17879 C CA . LEU A 1 51 ? -11.278 -8.524 -6.626 1.00 0.00 51 LEU A CA 14
ATOM 17880 C C . LEU A 1 51 ? -9.862 -7.964 -6.706 1.00 0.00 51 LEU A C 14
ATOM 17881 O O . LEU A 1 51 ? -9.498 -7.043 -6.005 1.00 0.00 51 LEU A O 14
ATOM 17897 N N . GLU A 1 52 ? -9.063 -8.531 -7.566 1.00 0.00 52 GLU A N 14
ATOM 17898 C CA . GLU A 1 52 ? -7.656 -8.069 -7.722 1.00 0.00 52 GLU A CA 14
ATOM 17899 C C . GLU A 1 52 ? -7.647 -6.663 -8.327 1.00 0.00 52 GLU A C 14
ATOM 17900 O O . GLU A 1 52 ? -6.851 -5.823 -7.953 1.00 0.00 52 GLU A O 14
ATOM 17912 N N . ALA A 1 53 ? -8.518 -6.412 -9.266 1.00 0.00 53 ALA A N 14
ATOM 17913 C CA . ALA A 1 53 ? -8.569 -5.073 -9.925 1.00 0.00 53 ALA A CA 14
ATOM 17914 C C . ALA A 1 53 ? -8.811 -3.987 -8.879 1.00 0.00 53 ALA A C 14
ATOM 17915 O O . ALA A 1 53 ? -8.116 -2.991 -8.835 1.00 0.00 53 ALA A O 14
ATOM 17922 N N . ASP A 1 54 ? -9.793 -4.169 -8.045 1.00 0.00 54 ASP A N 14
ATOM 17923 C CA . ASP A 1 54 ? -10.098 -3.152 -6.999 1.00 0.00 54 ASP A CA 14
ATOM 17924 C C . ASP A 1 54 ? -8.915 -3.048 -6.038 1.00 0.00 54 ASP A C 14
ATOM 17925 O O . ASP A 1 54 ? -8.568 -1.979 -5.578 1.00 0.00 54 ASP A O 14
ATOM 17934 N N . ALA A 1 55 ? -8.308 -4.161 -5.724 1.00 0.00 55 ALA A N 14
ATOM 17935 C CA . ALA A 1 55 ? -7.154 -4.158 -4.780 1.00 0.00 55 ALA A CA 14
ATOM 17936 C C . ALA A 1 55 ? -6.021 -3.319 -5.366 1.00 0.00 55 ALA A C 14
ATOM 17937 O O . ALA A 1 55 ? -5.376 -2.561 -4.671 1.00 0.00 55 ALA A O 14
ATOM 17944 N N . GLU A 1 56 ? -5.777 -3.458 -6.638 1.00 0.00 56 GLU A N 14
ATOM 17945 C CA . GLU A 1 56 ? -4.682 -2.681 -7.290 1.00 0.00 56 GLU A CA 14
ATOM 17946 C C . GLU A 1 56 ? -5.048 -1.197 -7.319 1.00 0.00 56 GLU A C 14
ATOM 17947 O O . GLU A 1 56 ? -4.251 -0.347 -6.978 1.00 0.00 56 GLU A O 14
ATOM 17959 N N . ARG A 1 57 ? -6.250 -0.885 -7.725 1.00 0.00 57 ARG A N 14
ATOM 17960 C CA . ARG A 1 57 ? -6.683 0.544 -7.785 1.00 0.00 57 ARG A CA 14
ATOM 17961 C C . ARG A 1 57 ? -6.710 1.132 -6.377 1.00 0.00 57 ARG A C 14
ATOM 17962 O O . ARG A 1 57 ? -6.258 2.235 -6.144 1.00 0.00 57 ARG A O 14
ATOM 17983 N N . VAL A 1 58 ? -7.238 0.398 -5.441 1.00 0.00 58 VAL A N 14
ATOM 17984 C CA . VAL A 1 58 ? -7.308 0.886 -4.037 1.00 0.00 58 VAL A CA 14
ATOM 17985 C C . VAL A 1 58 ? -5.893 0.975 -3.460 1.00 0.00 58 VAL A C 14
ATOM 17986 O O . VAL A 1 58 ? -5.568 1.894 -2.736 1.00 0.00 58 VAL A O 14
ATOM 17999 N N . SER A 1 59 ? -5.064 0.008 -3.751 1.00 0.00 59 SER A N 14
ATOM 18000 C CA . SER A 1 59 ? -3.677 0.013 -3.198 1.00 0.00 59 SER A CA 14
ATOM 18001 C C . SER A 1 59 ? -2.989 1.332 -3.546 1.00 0.00 59 SER A C 14
ATOM 18002 O O . SER A 1 59 ? -2.353 1.945 -2.712 1.00 0.00 59 SER A O 14
ATOM 18010 N N . ILE A 1 60 ? -3.119 1.773 -4.766 1.00 0.00 60 ILE A N 14
ATOM 18011 C CA . ILE A 1 60 ? -2.480 3.060 -5.176 1.00 0.00 60 ILE A CA 14
ATOM 18012 C C . ILE A 1 60 ? -3.135 4.218 -4.415 1.00 0.00 60 ILE A C 14
ATOM 18013 O O . ILE A 1 60 ? -2.470 5.113 -3.921 1.00 0.00 60 ILE A O 14
ATOM 18029 N N . ALA A 1 61 ? -4.437 4.200 -4.326 1.00 0.00 61 ALA A N 14
ATOM 18030 C CA . ALA A 1 61 ? -5.172 5.289 -3.617 1.00 0.00 61 ALA A CA 14
ATOM 18031 C C . ALA A 1 61 ? -4.806 5.278 -2.132 1.00 0.00 61 ALA A C 14
ATOM 18032 O O . ALA A 1 61 ? -4.634 6.312 -1.519 1.00 0.00 61 ALA A O 14
ATOM 18039 N N . CYS A 1 62 ? -4.689 4.114 -1.553 1.00 0.00 62 CYS A N 14
ATOM 18040 C CA . CYS A 1 62 ? -4.337 4.022 -0.106 1.00 0.00 62 CYS A CA 14
ATOM 18041 C C . CYS A 1 62 ? -2.906 4.510 0.105 1.00 0.00 62 CYS A C 14
ATOM 18042 O O . CYS A 1 62 ? -2.639 5.323 0.966 1.00 0.00 62 CYS A O 14
ATOM 18050 N N . ALA A 1 63 ? -1.986 4.015 -0.679 1.00 0.00 63 ALA A N 14
ATOM 18051 C CA . ALA A 1 63 ? -0.558 4.426 -0.532 1.00 0.00 63 ALA A CA 14
ATOM 18052 C C . ALA A 1 63 ? -0.474 5.942 -0.396 1.00 0.00 63 ALA A C 14
ATOM 18053 O O . ALA A 1 63 ? 0.230 6.457 0.450 1.00 0.00 63 ALA A O 14
ATOM 18060 N N . LYS A 1 64 ? -1.187 6.655 -1.221 1.00 0.00 64 LYS A N 14
ATOM 18061 C CA . LYS A 1 64 ? -1.163 8.145 -1.146 1.00 0.00 64 LYS A CA 14
ATOM 18062 C C . LYS A 1 64 ? -1.768 8.598 0.185 1.00 0.00 64 LYS A C 14
ATOM 18063 O O . LYS A 1 64 ? -1.287 9.518 0.817 1.00 0.00 64 LYS A O 14
ATOM 18082 N N . ILE A 1 65 ? -2.834 7.966 0.599 1.00 0.00 65 ILE A N 14
ATOM 18083 C CA . ILE A 1 65 ? -3.502 8.345 1.879 1.00 0.00 65 ILE A CA 14
ATOM 18084 C C . ILE A 1 65 ? -2.573 8.053 3.059 1.00 0.00 65 ILE A C 14
ATOM 18085 O O . ILE A 1 65 ? -2.446 8.844 3.974 1.00 0.00 65 ILE A O 14
ATOM 18101 N N . ILE A 1 66 ? -1.937 6.919 3.046 1.00 0.00 66 ILE A N 14
ATOM 18102 C CA . ILE A 1 66 ? -1.018 6.550 4.161 1.00 0.00 66 ILE A CA 14
ATOM 18103 C C . ILE A 1 66 ? 0.156 7.526 4.209 1.00 0.00 66 ILE A C 14
ATOM 18104 O O . ILE A 1 66 ? 0.548 7.977 5.267 1.00 0.00 66 ILE A O 14
ATOM 18120 N N . ILE A 1 67 ? 0.726 7.837 3.083 1.00 0.00 67 ILE A N 14
ATOM 18121 C CA . ILE A 1 67 ? 1.886 8.774 3.064 1.00 0.00 67 ILE A CA 14
ATOM 18122 C C . ILE A 1 67 ? 1.430 10.159 3.529 1.00 0.00 67 ILE A C 14
ATOM 18123 O O . ILE A 1 67 ? 2.090 10.807 4.319 1.00 0.00 67 ILE A O 14
ATOM 18139 N N . ASP A 1 68 ? 0.307 10.616 3.042 1.00 0.00 68 ASP A N 14
ATOM 18140 C CA . ASP A 1 68 ? -0.206 11.958 3.448 1.00 0.00 68 ASP A CA 14
ATOM 18141 C C . ASP A 1 68 ? -0.580 11.933 4.930 1.00 0.00 68 ASP A C 14
ATOM 18142 O O . ASP A 1 68 ? -0.284 12.847 5.678 1.00 0.00 68 ASP A O 14
ATOM 18151 N N . SER A 1 69 ? -1.238 10.888 5.353 1.00 0.00 69 SER A N 14
ATOM 18152 C CA . SER A 1 69 ? -1.652 10.776 6.781 1.00 0.00 69 SER A CA 14
ATOM 18153 C C . SER A 1 69 ? -0.408 10.662 7.656 1.00 0.00 69 SER A C 14
ATOM 18154 O O . SER A 1 69 ? -0.352 11.205 8.737 1.00 0.00 69 SER A O 14
ATOM 18162 N N . HIS A 1 70 ? 0.586 9.965 7.186 1.00 0.00 70 HIS A N 14
ATOM 18163 C CA . HIS A 1 70 ? 1.842 9.805 7.974 1.00 0.00 70 HIS A CA 14
ATOM 18164 C C . HIS A 1 70 ? 2.437 11.179 8.268 1.00 0.00 70 HIS A C 14
ATOM 18165 O O . HIS A 1 70 ? 2.924 11.436 9.351 1.00 0.00 70 HIS A O 14
ATOM 18179 N N . LEU A 1 71 ? 2.402 12.057 7.307 1.00 0.00 71 LEU A N 14
ATOM 18180 C CA . LEU A 1 71 ? 2.961 13.424 7.507 1.00 0.00 71 LEU A CA 14
ATOM 18181 C C . LEU A 1 71 ? 2.161 14.146 8.585 1.00 0.00 71 LEU A C 14
ATOM 18182 O O . LEU A 1 71 ? 2.711 14.835 9.420 1.00 0.00 71 LEU A O 14
ATOM 18198 N N . ASP A 1 72 ? 0.865 14.001 8.563 1.00 0.00 72 ASP A N 14
ATOM 18199 C CA . ASP A 1 72 ? 0.005 14.681 9.579 1.00 0.00 72 ASP A CA 14
ATOM 18200 C C . ASP A 1 72 ? -0.428 13.674 10.647 1.00 0.00 72 ASP A C 14
ATOM 18201 O O . ASP A 1 72 ? 0.032 13.710 11.770 1.00 0.00 72 ASP A O 14
ATOM 18210 N N . ARG A 1 73 ? -1.322 12.787 10.301 1.00 0.00 73 ARG A N 14
ATOM 18211 C CA . ARG A 1 73 ? -1.823 11.778 11.287 1.00 0.00 73 ARG A CA 14
ATOM 18212 C C . ARG A 1 73 ? -0.923 10.543 11.291 1.00 0.00 73 ARG A C 14
ATOM 18213 O O . ARG A 1 73 ? 0.230 10.594 10.918 1.00 0.00 73 ARG A O 14
ATOM 18234 N N . HIS A 1 74 ? -1.463 9.434 11.727 1.00 0.00 74 HIS A N 14
ATOM 18235 C CA . HIS A 1 74 ? -0.692 8.157 11.791 1.00 0.00 74 HIS A CA 14
ATOM 18236 C C . HIS A 1 74 ? 0.745 8.430 12.232 1.00 0.00 74 HIS A C 14
ATOM 18237 O O . HIS A 1 74 ? 1.624 8.659 11.427 1.00 0.00 74 HIS A O 14
ATOM 18251 N N . ASP A 1 75 ? 0.980 8.407 13.517 1.00 0.00 75 ASP A N 14
ATOM 18252 C CA . ASP A 1 75 ? 2.350 8.667 14.046 1.00 0.00 75 ASP A CA 14
ATOM 18253 C C . ASP A 1 75 ? 3.261 7.494 13.700 1.00 0.00 75 ASP A C 14
ATOM 18254 O O . ASP A 1 75 ? 2.861 6.350 13.728 1.00 0.00 75 ASP A O 14
ATOM 18263 N N . GLN A 1 76 ? 4.486 7.794 13.379 1.00 0.00 76 GLN A N 14
ATOM 18264 C CA . GLN A 1 76 ? 5.477 6.741 13.029 1.00 0.00 76 GLN A CA 14
ATOM 18265 C C . GLN A 1 76 ? 4.977 5.911 11.852 1.00 0.00 76 GLN A C 14
ATOM 18266 O O . GLN A 1 76 ? 3.794 5.765 11.630 1.00 0.00 76 GLN A O 14
ATOM 18280 N N . GLY A 1 77 ? 5.889 5.370 11.095 1.00 0.00 77 GLY A N 14
ATOM 18281 C CA . GLY A 1 77 ? 5.508 4.539 9.918 1.00 0.00 77 GLY A CA 14
ATOM 18282 C C . GLY A 1 77 ? 6.606 4.622 8.854 1.00 0.00 77 GLY A C 14
ATOM 18283 O O . GLY A 1 77 ? 7.257 3.647 8.543 1.00 0.00 77 GLY A O 14
ATOM 18287 N N . LEU A 1 78 ? 6.806 5.780 8.288 1.00 0.00 78 LEU A N 14
ATOM 18288 C CA . LEU A 1 78 ? 7.849 5.945 7.228 1.00 0.00 78 LEU A CA 14
ATOM 18289 C C . LEU A 1 78 ? 9.130 6.466 7.875 1.00 0.00 78 LEU A C 14
ATOM 18290 O O . LEU A 1 78 ? 10.054 6.881 7.205 1.00 0.00 78 LEU A O 14
ATOM 18306 N N . ALA A 1 79 ? 9.185 6.437 9.178 1.00 0.00 79 ALA A N 14
ATOM 18307 C CA . ALA A 1 79 ? 10.394 6.919 9.905 1.00 0.00 79 ALA A CA 14
ATOM 18308 C C . ALA A 1 79 ? 11.596 6.049 9.530 1.00 0.00 79 ALA A C 14
ATOM 18309 O O . ALA A 1 79 ? 12.697 6.533 9.363 1.00 0.00 79 ALA A O 14
ATOM 18316 N N . ASP A 1 80 ? 11.389 4.766 9.404 1.00 0.00 80 ASP A N 14
ATOM 18317 C CA . ASP A 1 80 ? 12.511 3.845 9.051 1.00 0.00 80 ASP A CA 14
ATOM 18318 C C . ASP A 1 80 ? 13.000 4.174 7.640 1.00 0.00 80 ASP A C 14
ATOM 18319 O O . ASP A 1 80 ? 14.172 4.076 7.342 1.00 0.00 80 ASP A O 14
ATOM 18328 N N . LEU A 1 81 ? 12.102 4.543 6.772 1.00 0.00 81 LEU A N 14
ATOM 18329 C CA . LEU A 1 81 ? 12.489 4.869 5.369 1.00 0.00 81 LEU A CA 14
ATOM 18330 C C . LEU A 1 81 ? 12.912 6.334 5.294 1.00 0.00 81 LEU A C 14
ATOM 18331 O O . LEU A 1 81 ? 13.355 6.807 4.270 1.00 0.00 81 LEU A O 14
ATOM 18347 N N . GLY A 1 82 ? 12.772 7.052 6.374 1.00 0.00 82 GLY A N 14
ATOM 18348 C CA . GLY A 1 82 ? 13.156 8.500 6.385 1.00 0.00 82 GLY A CA 14
ATOM 18349 C C . GLY A 1 82 ? 14.545 8.663 7.009 1.00 0.00 82 GLY A C 14
ATOM 18350 O O . GLY A 1 82 ? 15.402 7.840 6.732 1.00 0.00 82 GLY A O 14
ATOM 18355 N N . MET A 1 1 ? 7.499 -2.463 -14.755 1.00 0.00 1 MET A N 15
ATOM 18356 C CA . MET A 1 1 ? 7.911 -1.395 -13.801 1.00 0.00 1 MET A CA 15
ATOM 18357 C C . MET A 1 1 ? 6.970 -0.195 -13.935 1.00 0.00 1 MET A C 15
ATOM 18358 O O . MET A 1 1 ? 7.286 0.779 -14.587 1.00 0.00 1 MET A O 15
ATOM 18374 N N . ASN A 1 2 ? 5.816 -0.261 -13.314 1.00 0.00 2 ASN A N 15
ATOM 18375 C CA . ASN A 1 2 ? 4.835 0.870 -13.387 1.00 0.00 2 ASN A CA 15
ATOM 18376 C C . ASN A 1 2 ? 4.640 1.457 -11.989 1.00 0.00 2 ASN A C 15
ATOM 18377 O O . ASN A 1 2 ? 3.532 1.668 -11.541 1.00 0.00 2 ASN A O 15
ATOM 18388 N N . VAL A 1 3 ? 5.713 1.717 -11.296 1.00 0.00 3 VAL A N 15
ATOM 18389 C CA . VAL A 1 3 ? 5.597 2.285 -9.923 1.00 0.00 3 VAL A CA 15
ATOM 18390 C C . VAL A 1 3 ? 5.244 3.772 -10.010 1.00 0.00 3 VAL A C 15
ATOM 18391 O O . VAL A 1 3 ? 5.788 4.504 -10.812 1.00 0.00 3 VAL A O 15
ATOM 18404 N N . ALA A 1 4 ? 4.331 4.227 -9.190 1.00 0.00 4 ALA A N 15
ATOM 18405 C CA . ALA A 1 4 ? 3.940 5.671 -9.227 1.00 0.00 4 ALA A CA 15
ATOM 18406 C C . ALA A 1 4 ? 4.745 6.446 -8.181 1.00 0.00 4 ALA A C 15
ATOM 18407 O O . ALA A 1 4 ? 5.330 5.868 -7.288 1.00 0.00 4 ALA A O 15
ATOM 18414 N N . HIS A 1 5 ? 4.776 7.753 -8.292 1.00 0.00 5 HIS A N 15
ATOM 18415 C CA . HIS A 1 5 ? 5.540 8.593 -7.314 1.00 0.00 5 HIS A CA 15
ATOM 18416 C C . HIS A 1 5 ? 4.578 9.535 -6.591 1.00 0.00 5 HIS A C 15
ATOM 18417 O O . HIS A 1 5 ? 3.624 10.023 -7.162 1.00 0.00 5 HIS A O 15
ATOM 18431 N N . TYR A 1 6 ? 4.822 9.795 -5.334 1.00 0.00 6 TYR A N 15
ATOM 18432 C CA . TYR A 1 6 ? 3.922 10.709 -4.570 1.00 0.00 6 TYR A CA 15
ATOM 18433 C C . TYR A 1 6 ? 4.705 11.375 -3.435 1.00 0.00 6 TYR A C 15
ATOM 18434 O O . TYR A 1 6 ? 5.225 10.718 -2.555 1.00 0.00 6 TYR A O 15
ATOM 18452 N N . ARG A 1 7 ? 4.781 12.676 -3.448 1.00 0.00 7 ARG A N 15
ATOM 18453 C CA . ARG A 1 7 ? 5.518 13.404 -2.373 1.00 0.00 7 ARG A CA 15
ATOM 18454 C C . ARG A 1 7 ? 6.933 12.832 -2.222 1.00 0.00 7 ARG A C 15
ATOM 18455 O O . ARG A 1 7 ? 7.506 12.852 -1.153 1.00 0.00 7 ARG A O 15
ATOM 18476 N N . GLY A 1 8 ? 7.511 12.346 -3.288 1.00 0.00 8 GLY A N 15
ATOM 18477 C CA . GLY A 1 8 ? 8.901 11.801 -3.206 1.00 0.00 8 GLY A CA 15
ATOM 18478 C C . GLY A 1 8 ? 8.880 10.328 -2.790 1.00 0.00 8 GLY A C 15
ATOM 18479 O O . GLY A 1 8 ? 9.916 9.720 -2.611 1.00 0.00 8 GLY A O 15
ATOM 18483 N N . TYR A 1 9 ? 7.716 9.747 -2.636 1.00 0.00 9 TYR A N 15
ATOM 18484 C CA . TYR A 1 9 ? 7.631 8.305 -2.233 1.00 0.00 9 TYR A CA 15
ATOM 18485 C C . TYR A 1 9 ? 7.209 7.462 -3.437 1.00 0.00 9 TYR A C 15
ATOM 18486 O O . TYR A 1 9 ? 6.315 7.823 -4.176 1.00 0.00 9 TYR A O 15
ATOM 18504 N N . GLU A 1 10 ? 7.844 6.337 -3.639 1.00 0.00 10 GLU A N 15
ATOM 18505 C CA . GLU A 1 10 ? 7.480 5.467 -4.795 1.00 0.00 10 GLU A CA 15
ATOM 18506 C C . GLU A 1 10 ? 6.416 4.466 -4.348 1.00 0.00 10 GLU A C 15
ATOM 18507 O O . GLU A 1 10 ? 6.415 4.018 -3.218 1.00 0.00 10 GLU A O 15
ATOM 18519 N N . ILE A 1 11 ? 5.506 4.119 -5.228 1.00 0.00 11 ILE A N 15
ATOM 18520 C CA . ILE A 1 11 ? 4.420 3.149 -4.873 1.00 0.00 11 ILE A CA 15
ATOM 18521 C C . ILE A 1 11 ? 4.519 1.912 -5.770 1.00 0.00 11 ILE A C 15
ATOM 18522 O O . ILE A 1 11 ? 4.575 2.012 -6.980 1.00 0.00 11 ILE A O 15
ATOM 18538 N N . GLU A 1 12 ? 4.532 0.745 -5.172 1.00 0.00 12 GLU A N 15
ATOM 18539 C CA . GLU A 1 12 ? 4.617 -0.530 -5.953 1.00 0.00 12 GLU A CA 15
ATOM 18540 C C . GLU A 1 12 ? 3.417 -1.413 -5.576 1.00 0.00 12 GLU A C 15
ATOM 18541 O O . GLU A 1 12 ? 3.469 -2.127 -4.595 1.00 0.00 12 GLU A O 15
ATOM 18553 N N . PRO A 1 13 ? 2.331 -1.360 -6.319 1.00 0.00 13 PRO A N 15
ATOM 18554 C CA . PRO A 1 13 ? 1.119 -2.165 -5.999 1.00 0.00 13 PRO A CA 15
ATOM 18555 C C . PRO A 1 13 ? 1.264 -3.637 -6.395 1.00 0.00 13 PRO A C 15
ATOM 18556 O O . PRO A 1 13 ? 2.115 -4.005 -7.179 1.00 0.00 13 PRO A O 15
ATOM 18567 N N . GLY A 1 14 ? 0.431 -4.477 -5.845 1.00 0.00 14 GLY A N 15
ATOM 18568 C CA . GLY A 1 14 ? 0.498 -5.931 -6.164 1.00 0.00 14 GLY A CA 15
ATOM 18569 C C . GLY A 1 14 ? -0.584 -6.662 -5.368 1.00 0.00 14 GLY A C 15
ATOM 18570 O O . GLY A 1 14 ? -1.049 -7.717 -5.752 1.00 0.00 14 GLY A O 15
ATOM 18574 N N . HIS A 1 15 ? -0.991 -6.098 -4.261 1.00 0.00 15 HIS A N 15
ATOM 18575 C CA . HIS A 1 15 ? -2.049 -6.731 -3.422 1.00 0.00 15 HIS A CA 15
ATOM 18576 C C . HIS A 1 15 ? -1.466 -7.936 -2.677 1.00 0.00 15 HIS A C 15
ATOM 18577 O O . HIS A 1 15 ? -0.511 -8.549 -3.111 1.00 0.00 15 HIS A O 15
ATOM 18591 N N . GLN A 1 16 ? -2.058 -8.292 -1.575 1.00 0.00 16 GLN A N 15
ATOM 18592 C CA . GLN A 1 16 ? -1.571 -9.471 -0.818 1.00 0.00 16 GLN A CA 15
ATOM 18593 C C . GLN A 1 16 ? -2.581 -9.795 0.281 1.00 0.00 16 GLN A C 15
ATOM 18594 O O . GLN A 1 16 ? -3.332 -8.940 0.718 1.00 0.00 16 GLN A O 15
ATOM 18608 N N . TYR A 1 17 ? -2.610 -11.022 0.733 1.00 0.00 17 TYR A N 15
ATOM 18609 C CA . TYR A 1 17 ? -3.570 -11.413 1.811 1.00 0.00 17 TYR A CA 15
ATOM 18610 C C . TYR A 1 17 ? -2.802 -11.573 3.118 1.00 0.00 17 TYR A C 15
ATOM 18611 O O . TYR A 1 17 ? -1.723 -12.132 3.150 1.00 0.00 17 TYR A O 15
ATOM 18629 N N . ARG A 1 18 ? -3.341 -11.080 4.203 1.00 0.00 18 ARG A N 15
ATOM 18630 C CA . ARG A 1 18 ? -2.628 -11.199 5.512 1.00 0.00 18 ARG A CA 15
ATOM 18631 C C . ARG A 1 18 ? -3.118 -12.441 6.255 1.00 0.00 18 ARG A C 15
ATOM 18632 O O . ARG A 1 18 ? -4.299 -12.717 6.317 1.00 0.00 18 ARG A O 15
ATOM 18653 N N . ASP A 1 19 ? -2.214 -13.189 6.821 1.00 0.00 19 ASP A N 15
ATOM 18654 C CA . ASP A 1 19 ? -2.613 -14.413 7.566 1.00 0.00 19 ASP A CA 15
ATOM 18655 C C . ASP A 1 19 ? -3.360 -14.016 8.840 1.00 0.00 19 ASP A C 15
ATOM 18656 O O . ASP A 1 19 ? -4.095 -14.800 9.408 1.00 0.00 19 ASP A O 15
ATOM 18665 N N . ASP A 1 20 ? -3.184 -12.807 9.296 1.00 0.00 20 ASP A N 15
ATOM 18666 C CA . ASP A 1 20 ? -3.893 -12.378 10.531 1.00 0.00 20 ASP A CA 15
ATOM 18667 C C . ASP A 1 20 ? -5.401 -12.500 10.314 1.00 0.00 20 ASP A C 15
ATOM 18668 O O . ASP A 1 20 ? -6.109 -13.075 11.116 1.00 0.00 20 ASP A O 15
ATOM 18677 N N . ILE A 1 21 ? -5.895 -11.970 9.223 1.00 0.00 21 ILE A N 15
ATOM 18678 C CA . ILE A 1 21 ? -7.360 -12.051 8.925 1.00 0.00 21 ILE A CA 15
ATOM 18679 C C . ILE A 1 21 ? -7.602 -13.080 7.816 1.00 0.00 21 ILE A C 15
ATOM 18680 O O . ILE A 1 21 ? -8.725 -13.362 7.456 1.00 0.00 21 ILE A O 15
ATOM 18696 N N . ARG A 1 22 ? -6.554 -13.636 7.269 1.00 0.00 22 ARG A N 15
ATOM 18697 C CA . ARG A 1 22 ? -6.723 -14.637 6.178 1.00 0.00 22 ARG A CA 15
ATOM 18698 C C . ARG A 1 22 ? -7.683 -14.088 5.118 1.00 0.00 22 ARG A C 15
ATOM 18699 O O . ARG A 1 22 ? -8.610 -14.751 4.701 1.00 0.00 22 ARG A O 15
ATOM 18720 N N . LYS A 1 23 ? -7.460 -12.875 4.675 1.00 0.00 23 LYS A N 15
ATOM 18721 C CA . LYS A 1 23 ? -8.347 -12.265 3.634 1.00 0.00 23 LYS A CA 15
ATOM 18722 C C . LYS A 1 23 ? -7.517 -11.365 2.716 1.00 0.00 23 LYS A C 15
ATOM 18723 O O . LYS A 1 23 ? -6.383 -11.030 3.014 1.00 0.00 23 LYS A O 15
ATOM 18742 N N . TYR A 1 24 ? -8.073 -10.980 1.593 1.00 0.00 24 TYR A N 15
ATOM 18743 C CA . TYR A 1 24 ? -7.320 -10.109 0.645 1.00 0.00 24 TYR A CA 15
ATOM 18744 C C . TYR A 1 24 ? -7.556 -8.645 1.003 1.00 0.00 24 TYR A C 15
ATOM 18745 O O . TYR A 1 24 ? -8.681 -8.190 1.115 1.00 0.00 24 TYR A O 15
ATOM 18763 N N . VAL A 1 25 ? -6.499 -7.898 1.175 1.00 0.00 25 VAL A N 15
ATOM 18764 C CA . VAL A 1 25 ? -6.642 -6.454 1.523 1.00 0.00 25 VAL A CA 15
ATOM 18765 C C . VAL A 1 25 ? -5.495 -5.680 0.863 1.00 0.00 25 VAL A C 15
ATOM 18766 O O . VAL A 1 25 ? -4.440 -6.234 0.624 1.00 0.00 25 VAL A O 15
ATOM 18779 N N . PRO A 1 26 ? -5.675 -4.413 0.571 1.00 0.00 26 PRO A N 15
ATOM 18780 C CA . PRO A 1 26 ? -4.604 -3.602 -0.067 1.00 0.00 26 PRO A CA 15
ATOM 18781 C C . PRO A 1 26 ? -3.233 -3.859 0.565 1.00 0.00 26 PRO A C 15
ATOM 18782 O O . PRO A 1 26 ? -3.074 -3.839 1.770 1.00 0.00 26 PRO A O 15
ATOM 18793 N N . TYR A 1 27 ? -2.244 -4.103 -0.251 1.00 0.00 27 TYR A N 15
ATOM 18794 C CA . TYR A 1 27 ? -0.874 -4.368 0.269 1.00 0.00 27 TYR A CA 15
ATOM 18795 C C . TYR A 1 27 ? 0.139 -3.910 -0.775 1.00 0.00 27 TYR A C 15
ATOM 18796 O O . TYR A 1 27 ? 0.215 -4.459 -1.855 1.00 0.00 27 TYR A O 15
ATOM 18814 N N . ALA A 1 28 ? 0.912 -2.901 -0.469 1.00 0.00 28 ALA A N 15
ATOM 18815 C CA . ALA A 1 28 ? 1.918 -2.398 -1.457 1.00 0.00 28 ALA A CA 15
ATOM 18816 C C . ALA A 1 28 ? 3.206 -2.019 -0.731 1.00 0.00 28 ALA A C 15
ATOM 18817 O O . ALA A 1 28 ? 3.228 -1.855 0.472 1.00 0.00 28 ALA A O 15
ATOM 18824 N N . LEU A 1 29 ? 4.283 -1.878 -1.461 1.00 0.00 29 LEU A N 15
ATOM 18825 C CA . LEU A 1 29 ? 5.589 -1.507 -0.837 1.00 0.00 29 LEU A CA 15
ATOM 18826 C C . LEU A 1 29 ? 5.894 -0.049 -1.177 1.00 0.00 29 LEU A C 15
ATOM 18827 O O . LEU A 1 29 ? 5.792 0.364 -2.314 1.00 0.00 29 LEU A O 15
ATOM 18843 N N . ILE A 1 30 ? 6.255 0.736 -0.190 1.00 0.00 30 ILE A N 15
ATOM 18844 C CA . ILE A 1 30 ? 6.559 2.184 -0.429 1.00 0.00 30 ILE A CA 15
ATOM 18845 C C . ILE A 1 30 ? 8.029 2.465 -0.118 1.00 0.00 30 ILE A C 15
ATOM 18846 O O . ILE A 1 30 ? 8.541 2.073 0.911 1.00 0.00 30 ILE A O 15
ATOM 18862 N N . ARG A 1 31 ? 8.707 3.150 -1.006 1.00 0.00 31 ARG A N 15
ATOM 18863 C CA . ARG A 1 31 ? 10.152 3.481 -0.788 1.00 0.00 31 ARG A CA 15
ATOM 18864 C C . ARG A 1 31 ? 10.340 4.990 -0.931 1.00 0.00 31 ARG A C 15
ATOM 18865 O O . ARG A 1 31 ? 9.792 5.610 -1.820 1.00 0.00 31 ARG A O 15
ATOM 18886 N N . LYS A 1 32 ? 11.105 5.590 -0.056 1.00 0.00 32 LYS A N 15
ATOM 18887 C CA . LYS A 1 32 ? 11.323 7.067 -0.131 1.00 0.00 32 LYS A CA 15
ATOM 18888 C C . LYS A 1 32 ? 12.631 7.364 -0.865 1.00 0.00 32 LYS A C 15
ATOM 18889 O O . LYS A 1 32 ? 13.688 6.892 -0.498 1.00 0.00 32 LYS A O 15
ATOM 18908 N N . VAL A 1 33 ? 12.560 8.150 -1.903 1.00 0.00 33 VAL A N 15
ATOM 18909 C CA . VAL A 1 33 ? 13.783 8.499 -2.679 1.00 0.00 33 VAL A CA 15
ATOM 18910 C C . VAL A 1 33 ? 14.730 9.334 -1.808 1.00 0.00 33 VAL A C 15
ATOM 18911 O O . VAL A 1 33 ? 15.931 9.153 -1.829 1.00 0.00 33 VAL A O 15
ATOM 18924 N N . GLY A 1 34 ? 14.195 10.267 -1.066 1.00 0.00 34 GLY A N 15
ATOM 18925 C CA . GLY A 1 34 ? 15.049 11.144 -0.212 1.00 0.00 34 GLY A CA 15
ATOM 18926 C C . GLY A 1 34 ? 16.131 10.329 0.502 1.00 0.00 34 GLY A C 15
ATOM 18927 O O . GLY A 1 34 ? 17.293 10.685 0.481 1.00 0.00 34 GLY A O 15
ATOM 18931 N N . VAL A 1 35 ? 15.770 9.245 1.143 1.00 0.00 35 VAL A N 15
ATOM 18932 C CA . VAL A 1 35 ? 16.796 8.421 1.863 1.00 0.00 35 VAL A CA 15
ATOM 18933 C C . VAL A 1 35 ? 17.232 7.241 0.971 1.00 0.00 35 VAL A C 15
ATOM 18934 O O . VAL A 1 35 ? 16.462 6.785 0.149 1.00 0.00 35 VAL A O 15
ATOM 18947 N N . PRO A 1 36 ? 18.448 6.740 1.128 1.00 0.00 36 PRO A N 15
ATOM 18948 C CA . PRO A 1 36 ? 18.956 5.583 0.320 1.00 0.00 36 PRO A CA 15
ATOM 18949 C C . PRO A 1 36 ? 17.967 4.412 0.242 1.00 0.00 36 PRO A C 15
ATOM 18950 O O . PRO A 1 36 ? 16.801 4.532 0.557 1.00 0.00 36 PRO A O 15
ATOM 18961 N N . ASP A 1 37 ? 18.444 3.273 -0.173 1.00 0.00 37 ASP A N 15
ATOM 18962 C CA . ASP A 1 37 ? 17.560 2.081 -0.280 1.00 0.00 37 ASP A CA 15
ATOM 18963 C C . ASP A 1 37 ? 17.396 1.443 1.100 1.00 0.00 37 ASP A C 15
ATOM 18964 O O . ASP A 1 37 ? 18.236 0.692 1.550 1.00 0.00 37 ASP A O 15
ATOM 18973 N N . ARG A 1 38 ? 16.312 1.736 1.771 1.00 0.00 38 ARG A N 15
ATOM 18974 C CA . ARG A 1 38 ? 16.064 1.152 3.125 1.00 0.00 38 ARG A CA 15
ATOM 18975 C C . ARG A 1 38 ? 15.000 0.063 3.012 1.00 0.00 38 ARG A C 15
ATOM 18976 O O . ARG A 1 38 ? 14.213 0.046 2.086 1.00 0.00 38 ARG A O 15
ATOM 18997 N N . THR A 1 39 ? 14.970 -0.848 3.948 1.00 0.00 39 THR A N 15
ATOM 18998 C CA . THR A 1 39 ? 13.958 -1.943 3.902 1.00 0.00 39 THR A CA 15
ATOM 18999 C C . THR A 1 39 ? 12.583 -1.353 3.555 1.00 0.00 39 THR A C 15
ATOM 19000 O O . THR A 1 39 ? 12.187 -0.356 4.124 1.00 0.00 39 THR A O 15
ATOM 19011 N N . PRO A 1 40 ? 11.845 -1.944 2.642 1.00 0.00 40 PRO A N 15
ATOM 19012 C CA . PRO A 1 40 ? 10.504 -1.419 2.271 1.00 0.00 40 PRO A CA 15
ATOM 19013 C C . PRO A 1 40 ? 9.475 -1.691 3.374 1.00 0.00 40 PRO A C 15
ATOM 19014 O O . PRO A 1 40 ? 9.557 -2.677 4.079 1.00 0.00 40 PRO A O 15
ATOM 19025 N N . ILE A 1 41 ? 8.510 -0.819 3.525 1.00 0.00 41 ILE A N 15
ATOM 19026 C CA . ILE A 1 41 ? 7.462 -1.003 4.579 1.00 0.00 41 ILE A CA 15
ATOM 19027 C C . ILE A 1 41 ? 6.112 -1.238 3.882 1.00 0.00 41 ILE A C 15
ATOM 19028 O O . ILE A 1 41 ? 5.767 -0.519 2.966 1.00 0.00 41 ILE A O 15
ATOM 19044 N N . PRO A 1 42 ? 5.347 -2.230 4.290 1.00 0.00 42 PRO A N 15
ATOM 19045 C CA . PRO A 1 42 ? 4.031 -2.522 3.649 1.00 0.00 42 PRO A CA 15
ATOM 19046 C C . PRO A 1 42 ? 2.953 -1.510 4.039 1.00 0.00 42 PRO A C 15
ATOM 19047 O O . PRO A 1 42 ? 2.969 -0.956 5.121 1.00 0.00 42 PRO A O 15
ATOM 19058 N N . THR A 1 43 ? 2.010 -1.277 3.161 1.00 0.00 43 THR A N 15
ATOM 19059 C CA . THR A 1 43 ? 0.904 -0.313 3.452 1.00 0.00 43 THR A CA 15
ATOM 19060 C C . THR A 1 43 ? -0.438 -0.996 3.189 1.00 0.00 43 THR A C 15
ATOM 19061 O O . THR A 1 43 ? -0.639 -1.616 2.160 1.00 0.00 43 THR A O 15
ATOM 19072 N N . THR A 1 44 ? -1.357 -0.890 4.119 1.00 0.00 44 THR A N 15
ATOM 19073 C CA . THR A 1 44 ? -2.701 -1.529 3.950 1.00 0.00 44 THR A CA 15
ATOM 19074 C C . THR A 1 44 ? -3.790 -0.551 4.400 1.00 0.00 44 THR A C 15
ATOM 19075 O O . THR A 1 44 ? -3.519 0.430 5.066 1.00 0.00 44 THR A O 15
ATOM 19086 N N . TYR A 1 45 ? -5.024 -0.816 4.044 1.00 0.00 45 TYR A N 15
ATOM 19087 C CA . TYR A 1 45 ? -6.150 0.087 4.450 1.00 0.00 45 TYR A CA 15
ATOM 19088 C C . TYR A 1 45 ? -7.354 -0.781 4.882 1.00 0.00 45 TYR A C 15
ATOM 19089 O O . TYR A 1 45 ? -7.840 -1.580 4.105 1.00 0.00 45 TYR A O 15
ATOM 19107 N N . PRO A 1 46 ? -7.842 -0.642 6.103 1.00 0.00 46 PRO A N 15
ATOM 19108 C CA . PRO A 1 46 ? -9.002 -1.448 6.594 1.00 0.00 46 PRO A CA 15
ATOM 19109 C C . PRO A 1 46 ? -10.135 -1.574 5.562 1.00 0.00 46 PRO A C 15
ATOM 19110 O O . PRO A 1 46 ? -11.114 -0.856 5.605 1.00 0.00 46 PRO A O 15
ATOM 19121 N N . GLU A 1 47 ? -10.015 -2.500 4.650 1.00 0.00 47 GLU A N 15
ATOM 19122 C CA . GLU A 1 47 ? -11.089 -2.699 3.633 1.00 0.00 47 GLU A CA 15
ATOM 19123 C C . GLU A 1 47 ? -10.813 -4.015 2.893 1.00 0.00 47 GLU A C 15
ATOM 19124 O O . GLU A 1 47 ? -9.683 -4.448 2.805 1.00 0.00 47 GLU A O 15
ATOM 19136 N N . PHE A 1 48 ? -11.836 -4.678 2.395 1.00 0.00 48 PHE A N 15
ATOM 19137 C CA . PHE A 1 48 ? -11.622 -5.997 1.703 1.00 0.00 48 PHE A CA 15
ATOM 19138 C C . PHE A 1 48 ? -11.843 -5.882 0.187 1.00 0.00 48 PHE A C 15
ATOM 19139 O O . PHE A 1 48 ? -12.665 -5.120 -0.281 1.00 0.00 48 PHE A O 15
ATOM 19156 N N . TYR A 1 49 ? -11.126 -6.675 -0.575 1.00 0.00 49 TYR A N 15
ATOM 19157 C CA . TYR A 1 49 ? -11.294 -6.676 -2.065 1.00 0.00 49 TYR A CA 15
ATOM 19158 C C . TYR A 1 49 ? -10.802 -8.021 -2.610 1.00 0.00 49 TYR A C 15
ATOM 19159 O O . TYR A 1 49 ? -9.620 -8.280 -2.679 1.00 0.00 49 TYR A O 15
ATOM 19177 N N . ASP A 1 50 ? -11.705 -8.885 -2.981 1.00 0.00 50 ASP A N 15
ATOM 19178 C CA . ASP A 1 50 ? -11.297 -10.222 -3.502 1.00 0.00 50 ASP A CA 15
ATOM 19179 C C . ASP A 1 50 ? -10.748 -10.101 -4.928 1.00 0.00 50 ASP A C 15
ATOM 19180 O O . ASP A 1 50 ? -10.266 -11.062 -5.493 1.00 0.00 50 ASP A O 15
ATOM 19189 N N . LEU A 1 51 ? -10.826 -8.936 -5.523 1.00 0.00 51 LEU A N 15
ATOM 19190 C CA . LEU A 1 51 ? -10.318 -8.761 -6.923 1.00 0.00 51 LEU A CA 15
ATOM 19191 C C . LEU A 1 51 ? -8.963 -8.055 -6.909 1.00 0.00 51 LEU A C 15
ATOM 19192 O O . LEU A 1 51 ? -8.792 -7.024 -6.285 1.00 0.00 51 LEU A O 15
ATOM 19208 N N . GLU A 1 52 ? -8.002 -8.598 -7.603 1.00 0.00 52 GLU A N 15
ATOM 19209 C CA . GLU A 1 52 ? -6.656 -7.964 -7.645 1.00 0.00 52 GLU A CA 15
ATOM 19210 C C . GLU A 1 52 ? -6.753 -6.621 -8.369 1.00 0.00 52 GLU A C 15
ATOM 19211 O O . GLU A 1 52 ? -6.141 -5.648 -7.975 1.00 0.00 52 GLU A O 15
ATOM 19223 N N . ALA A 1 53 ? -7.515 -6.554 -9.425 1.00 0.00 53 ALA A N 15
ATOM 19224 C CA . ALA A 1 53 ? -7.640 -5.268 -10.166 1.00 0.00 53 ALA A CA 15
ATOM 19225 C C . ALA A 1 53 ? -8.125 -4.176 -9.213 1.00 0.00 53 ALA A C 15
ATOM 19226 O O . ALA A 1 53 ? -7.541 -3.114 -9.120 1.00 0.00 53 ALA A O 15
ATOM 19233 N N . ASP A 1 54 ? -9.183 -4.428 -8.495 1.00 0.00 54 ASP A N 15
ATOM 19234 C CA . ASP A 1 54 ? -9.693 -3.405 -7.543 1.00 0.00 54 ASP A CA 15
ATOM 19235 C C . ASP A 1 54 ? -8.661 -3.189 -6.435 1.00 0.00 54 ASP A C 15
ATOM 19236 O O . ASP A 1 54 ? -8.432 -2.082 -5.991 1.00 0.00 54 ASP A O 15
ATOM 19245 N N . ALA A 1 55 ? -8.035 -4.244 -5.985 1.00 0.00 55 ALA A N 15
ATOM 19246 C CA . ALA A 1 55 ? -7.020 -4.103 -4.903 1.00 0.00 55 ALA A CA 15
ATOM 19247 C C . ALA A 1 55 ? -5.854 -3.239 -5.394 1.00 0.00 55 ALA A C 15
ATOM 19248 O O . ALA A 1 55 ? -5.343 -2.408 -4.672 1.00 0.00 55 ALA A O 15
ATOM 19255 N N . GLU A 1 56 ? -5.432 -3.420 -6.617 1.00 0.00 56 GLU A N 15
ATOM 19256 C CA . GLU A 1 56 ? -4.307 -2.594 -7.138 1.00 0.00 56 GLU A CA 15
ATOM 19257 C C . GLU A 1 56 ? -4.754 -1.136 -7.237 1.00 0.00 56 GLU A C 15
ATOM 19258 O O . GLU A 1 56 ? -4.038 -0.229 -6.861 1.00 0.00 56 GLU A O 15
ATOM 19270 N N . ARG A 1 57 ? -5.937 -0.903 -7.735 1.00 0.00 57 ARG A N 15
ATOM 19271 C CA . ARG A 1 57 ? -6.431 0.496 -7.852 1.00 0.00 57 ARG A CA 15
ATOM 19272 C C . ARG A 1 57 ? -6.538 1.110 -6.455 1.00 0.00 57 ARG A C 15
ATOM 19273 O O . ARG A 1 57 ? -6.104 2.219 -6.212 1.00 0.00 57 ARG A O 15
ATOM 19294 N N . VAL A 1 58 ? -7.115 0.387 -5.537 1.00 0.00 58 VAL A N 15
ATOM 19295 C CA . VAL A 1 58 ? -7.262 0.903 -4.148 1.00 0.00 58 VAL A CA 15
ATOM 19296 C C . VAL A 1 58 ? -5.885 1.036 -3.497 1.00 0.00 58 VAL A C 15
ATOM 19297 O O . VAL A 1 58 ? -5.603 2.000 -2.819 1.00 0.00 58 VAL A O 15
ATOM 19310 N N . SER A 1 59 ? -5.029 0.070 -3.684 1.00 0.00 59 SER A N 15
ATOM 19311 C CA . SER A 1 59 ? -3.682 0.146 -3.056 1.00 0.00 59 SER A CA 15
ATOM 19312 C C . SER A 1 59 ? -2.989 1.440 -3.479 1.00 0.00 59 SER A C 15
ATOM 19313 O O . SER A 1 59 ? -2.359 2.104 -2.678 1.00 0.00 59 SER A O 15
ATOM 19321 N N . ILE A 1 60 ? -3.101 1.812 -4.721 1.00 0.00 60 ILE A N 15
ATOM 19322 C CA . ILE A 1 60 ? -2.448 3.069 -5.173 1.00 0.00 60 ILE A CA 15
ATOM 19323 C C . ILE A 1 60 ? -3.082 4.259 -4.442 1.00 0.00 60 ILE A C 15
ATOM 19324 O O . ILE A 1 60 ? -2.397 5.143 -3.964 1.00 0.00 60 ILE A O 15
ATOM 19340 N N . ALA A 1 61 ? -4.384 4.285 -4.347 1.00 0.00 61 ALA A N 15
ATOM 19341 C CA . ALA A 1 61 ? -5.055 5.414 -3.643 1.00 0.00 61 ALA A CA 15
ATOM 19342 C C . ALA A 1 61 ? -4.732 5.351 -2.149 1.00 0.00 61 ALA A C 15
ATOM 19343 O O . ALA A 1 61 ? -4.473 6.355 -1.515 1.00 0.00 61 ALA A O 15
ATOM 19350 N N . CYS A 1 62 ? -4.746 4.176 -1.582 1.00 0.00 62 CYS A N 15
ATOM 19351 C CA . CYS A 1 62 ? -4.442 4.041 -0.131 1.00 0.00 62 CYS A CA 15
ATOM 19352 C C . CYS A 1 62 ? -2.976 4.389 0.125 1.00 0.00 62 CYS A C 15
ATOM 19353 O O . CYS A 1 62 ? -2.643 5.022 1.104 1.00 0.00 62 CYS A O 15
ATOM 19361 N N . ALA A 1 63 ? -2.096 3.977 -0.745 1.00 0.00 63 ALA A N 15
ATOM 19362 C CA . ALA A 1 63 ? -0.655 4.283 -0.535 1.00 0.00 63 ALA A CA 15
ATOM 19363 C C . ALA A 1 63 ? -0.471 5.795 -0.415 1.00 0.00 63 ALA A C 15
ATOM 19364 O O . ALA A 1 63 ? 0.232 6.277 0.448 1.00 0.00 63 ALA A O 15
ATOM 19371 N N . LYS A 1 64 ? -1.098 6.550 -1.274 1.00 0.00 64 LYS A N 15
ATOM 19372 C CA . LYS A 1 64 ? -0.956 8.030 -1.207 1.00 0.00 64 LYS A CA 15
ATOM 19373 C C . LYS A 1 64 ? -1.538 8.547 0.115 1.00 0.00 64 LYS A C 15
ATOM 19374 O O . LYS A 1 64 ? -0.972 9.410 0.757 1.00 0.00 64 LYS A O 15
ATOM 19393 N N . ILE A 1 65 ? -2.665 8.030 0.524 1.00 0.00 65 ILE A N 15
ATOM 19394 C CA . ILE A 1 65 ? -3.282 8.496 1.800 1.00 0.00 65 ILE A CA 15
ATOM 19395 C C . ILE A 1 65 ? -2.362 8.147 2.974 1.00 0.00 65 ILE A C 15
ATOM 19396 O O . ILE A 1 65 ? -2.147 8.944 3.865 1.00 0.00 65 ILE A O 15
ATOM 19412 N N . ILE A 1 66 ? -1.820 6.961 2.983 1.00 0.00 66 ILE A N 15
ATOM 19413 C CA . ILE A 1 66 ? -0.917 6.563 4.100 1.00 0.00 66 ILE A CA 15
ATOM 19414 C C . ILE A 1 66 ? 0.317 7.467 4.099 1.00 0.00 66 ILE A C 15
ATOM 19415 O O . ILE A 1 66 ? 0.768 7.918 5.132 1.00 0.00 66 ILE A O 15
ATOM 19431 N N . ILE A 1 67 ? 0.871 7.730 2.950 1.00 0.00 67 ILE A N 15
ATOM 19432 C CA . ILE A 1 67 ? 2.077 8.599 2.891 1.00 0.00 67 ILE A CA 15
ATOM 19433 C C . ILE A 1 67 ? 1.721 9.998 3.400 1.00 0.00 67 ILE A C 15
ATOM 19434 O O . ILE A 1 67 ? 2.445 10.587 4.180 1.00 0.00 67 ILE A O 15
ATOM 19450 N N . ASP A 1 68 ? 0.611 10.533 2.976 1.00 0.00 68 ASP A N 15
ATOM 19451 C CA . ASP A 1 68 ? 0.216 11.888 3.448 1.00 0.00 68 ASP A CA 15
ATOM 19452 C C . ASP A 1 68 ? -0.073 11.832 4.949 1.00 0.00 68 ASP A C 15
ATOM 19453 O O . ASP A 1 68 ? 0.369 12.670 5.711 1.00 0.00 68 ASP A O 15
ATOM 19462 N N . SER A 1 69 ? -0.810 10.845 5.377 1.00 0.00 69 SER A N 15
ATOM 19463 C CA . SER A 1 69 ? -1.131 10.722 6.826 1.00 0.00 69 SER A CA 15
ATOM 19464 C C . SER A 1 69 ? 0.159 10.529 7.627 1.00 0.00 69 SER A C 15
ATOM 19465 O O . SER A 1 69 ? 0.309 11.052 8.710 1.00 0.00 69 SER A O 15
ATOM 19473 N N . HIS A 1 70 ? 1.087 9.769 7.110 1.00 0.00 70 HIS A N 15
ATOM 19474 C CA . HIS A 1 70 ? 2.355 9.538 7.859 1.00 0.00 70 HIS A CA 15
ATOM 19475 C C . HIS A 1 70 ? 3.059 10.869 8.130 1.00 0.00 70 HIS A C 15
ATOM 19476 O O . HIS A 1 70 ? 3.446 11.158 9.245 1.00 0.00 70 HIS A O 15
ATOM 19490 N N . LEU A 1 71 ? 3.233 11.681 7.126 1.00 0.00 71 LEU A N 15
ATOM 19491 C CA . LEU A 1 71 ? 3.917 12.984 7.343 1.00 0.00 71 LEU A CA 15
ATOM 19492 C C . LEU A 1 71 ? 3.068 13.853 8.274 1.00 0.00 71 LEU A C 15
ATOM 19493 O O . LEU A 1 71 ? 3.572 14.494 9.175 1.00 0.00 71 LEU A O 15
ATOM 19509 N N . ASP A 1 72 ? 1.781 13.882 8.061 1.00 0.00 72 ASP A N 15
ATOM 19510 C CA . ASP A 1 72 ? 0.898 14.712 8.929 1.00 0.00 72 ASP A CA 15
ATOM 19511 C C . ASP A 1 72 ? 0.886 14.154 10.355 1.00 0.00 72 ASP A C 15
ATOM 19512 O O . ASP A 1 72 ? 0.937 14.891 11.319 1.00 0.00 72 ASP A O 15
ATOM 19521 N N . ARG A 1 73 ? 0.806 12.858 10.497 1.00 0.00 73 ARG A N 15
ATOM 19522 C CA . ARG A 1 73 ? 0.778 12.260 11.863 1.00 0.00 73 ARG A CA 15
ATOM 19523 C C . ARG A 1 73 ? 1.136 10.772 11.789 1.00 0.00 73 ARG A C 15
ATOM 19524 O O . ARG A 1 73 ? 1.802 10.331 10.878 1.00 0.00 73 ARG A O 15
ATOM 19545 N N . HIS A 1 74 ? 0.687 10.006 12.755 1.00 0.00 74 HIS A N 15
ATOM 19546 C CA . HIS A 1 74 ? 0.970 8.535 12.784 1.00 0.00 74 HIS A CA 15
ATOM 19547 C C . HIS A 1 74 ? 2.371 8.287 13.356 1.00 0.00 74 HIS A C 15
ATOM 19548 O O . HIS A 1 74 ? 3.321 8.963 13.012 1.00 0.00 74 HIS A O 15
ATOM 19562 N N . ASP A 1 75 ? 2.502 7.319 14.222 1.00 0.00 75 ASP A N 15
ATOM 19563 C CA . ASP A 1 75 ? 3.838 7.016 14.818 1.00 0.00 75 ASP A CA 15
ATOM 19564 C C . ASP A 1 75 ? 4.600 6.055 13.903 1.00 0.00 75 ASP A C 15
ATOM 19565 O O . ASP A 1 75 ? 5.503 6.445 13.190 1.00 0.00 75 ASP A O 15
ATOM 19574 N N . GLN A 1 76 ? 4.243 4.800 13.919 1.00 0.00 76 GLN A N 15
ATOM 19575 C CA . GLN A 1 76 ? 4.944 3.815 13.052 1.00 0.00 76 GLN A CA 15
ATOM 19576 C C . GLN A 1 76 ? 4.735 4.198 11.587 1.00 0.00 76 GLN A C 15
ATOM 19577 O O . GLN A 1 76 ? 5.268 5.180 11.111 1.00 0.00 76 GLN A O 15
ATOM 19591 N N . GLY A 1 77 ? 3.959 3.434 10.867 1.00 0.00 77 GLY A N 15
ATOM 19592 C CA . GLY A 1 77 ? 3.716 3.766 9.436 1.00 0.00 77 GLY A CA 15
ATOM 19593 C C . GLY A 1 77 ? 5.040 3.733 8.674 1.00 0.00 77 GLY A C 15
ATOM 19594 O O . GLY A 1 77 ? 5.764 2.758 8.704 1.00 0.00 77 GLY A O 15
ATOM 19598 N N . LEU A 1 78 ? 5.357 4.794 7.983 1.00 0.00 78 LEU A N 15
ATOM 19599 C CA . LEU A 1 78 ? 6.629 4.842 7.202 1.00 0.00 78 LEU A CA 15
ATOM 19600 C C . LEU A 1 78 ? 7.723 5.501 8.047 1.00 0.00 78 LEU A C 15
ATOM 19601 O O . LEU A 1 78 ? 8.604 6.162 7.535 1.00 0.00 78 LEU A O 15
ATOM 19617 N N . ALA A 1 79 ? 7.666 5.328 9.339 1.00 0.00 79 ALA A N 15
ATOM 19618 C CA . ALA A 1 79 ? 8.696 5.944 10.225 1.00 0.00 79 ALA A CA 15
ATOM 19619 C C . ALA A 1 79 ? 10.077 5.388 9.876 1.00 0.00 79 ALA A C 15
ATOM 19620 O O . ALA A 1 79 ? 11.069 6.087 9.923 1.00 0.00 79 ALA A O 15
ATOM 19627 N N . ASP A 1 80 ? 10.152 4.135 9.526 1.00 0.00 80 ASP A N 15
ATOM 19628 C CA . ASP A 1 80 ? 11.469 3.536 9.176 1.00 0.00 80 ASP A CA 15
ATOM 19629 C C . ASP A 1 80 ? 12.048 4.258 7.959 1.00 0.00 80 ASP A C 15
ATOM 19630 O O . ASP A 1 80 ? 13.236 4.492 7.869 1.00 0.00 80 ASP A O 15
ATOM 19639 N N . LEU A 1 81 ? 11.215 4.615 7.020 1.00 0.00 81 LEU A N 15
ATOM 19640 C CA . LEU A 1 81 ? 11.713 5.323 5.806 1.00 0.00 81 LEU A CA 15
ATOM 19641 C C . LEU A 1 81 ? 11.842 6.815 6.113 1.00 0.00 81 LEU A C 15
ATOM 19642 O O . LEU A 1 81 ? 12.280 7.594 5.291 1.00 0.00 81 LEU A O 15
ATOM 19658 N N . GLY A 1 82 ? 11.461 7.219 7.294 1.00 0.00 82 GLY A N 15
ATOM 19659 C CA . GLY A 1 82 ? 11.560 8.659 7.658 1.00 0.00 82 GLY A CA 15
ATOM 19660 C C . GLY A 1 82 ? 11.338 8.823 9.162 1.00 0.00 82 GLY A C 15
ATOM 19661 O O . GLY A 1 82 ? 10.369 9.466 9.531 1.00 0.00 82 GLY A O 15
ATOM 19666 N N . MET A 1 1 ? 8.983 -0.533 -13.374 1.00 0.00 1 MET A N 16
ATOM 19667 C CA . MET A 1 1 ? 8.385 -1.238 -12.208 1.00 0.00 1 MET A CA 16
ATOM 19668 C C . MET A 1 1 ? 6.922 -0.814 -12.083 1.00 0.00 1 MET A C 16
ATOM 19669 O O . MET A 1 1 ? 6.210 -1.236 -11.191 1.00 0.00 1 MET A O 16
ATOM 19685 N N . ASN A 1 2 ? 6.481 0.023 -12.985 1.00 0.00 2 ASN A N 16
ATOM 19686 C CA . ASN A 1 2 ? 5.072 0.506 -12.967 1.00 0.00 2 ASN A CA 16
ATOM 19687 C C . ASN A 1 2 ? 4.805 1.203 -11.632 1.00 0.00 2 ASN A C 16
ATOM 19688 O O . ASN A 1 2 ? 3.719 1.139 -11.085 1.00 0.00 2 ASN A O 16
ATOM 19699 N N . VAL A 1 3 ? 5.803 1.867 -11.107 1.00 0.00 3 VAL A N 16
ATOM 19700 C CA . VAL A 1 3 ? 5.652 2.576 -9.798 1.00 0.00 3 VAL A CA 16
ATOM 19701 C C . VAL A 1 3 ? 5.175 4.007 -10.011 1.00 0.00 3 VAL A C 16
ATOM 19702 O O . VAL A 1 3 ? 5.385 4.606 -11.045 1.00 0.00 3 VAL A O 16
ATOM 19715 N N . ALA A 1 4 ? 4.528 4.550 -9.014 1.00 0.00 4 ALA A N 16
ATOM 19716 C CA . ALA A 1 4 ? 4.005 5.949 -9.095 1.00 0.00 4 ALA A CA 16
ATOM 19717 C C . ALA A 1 4 ? 4.689 6.817 -8.040 1.00 0.00 4 ALA A C 16
ATOM 19718 O O . ALA A 1 4 ? 4.831 6.440 -6.892 1.00 0.00 4 ALA A O 16
ATOM 19725 N N . HIS A 1 5 ? 5.116 7.980 -8.438 1.00 0.00 5 HIS A N 16
ATOM 19726 C CA . HIS A 1 5 ? 5.808 8.907 -7.500 1.00 0.00 5 HIS A CA 16
ATOM 19727 C C . HIS A 1 5 ? 4.787 9.682 -6.668 1.00 0.00 5 HIS A C 16
ATOM 19728 O O . HIS A 1 5 ? 3.705 10.003 -7.121 1.00 0.00 5 HIS A O 16
ATOM 19742 N N . TYR A 1 6 ? 5.140 9.984 -5.448 1.00 0.00 6 TYR A N 16
ATOM 19743 C CA . TYR A 1 6 ? 4.215 10.743 -4.557 1.00 0.00 6 TYR A CA 16
ATOM 19744 C C . TYR A 1 6 ? 5.031 11.501 -3.501 1.00 0.00 6 TYR A C 16
ATOM 19745 O O . TYR A 1 6 ? 5.672 10.914 -2.648 1.00 0.00 6 TYR A O 16
ATOM 19763 N N . ARG A 1 7 ? 5.003 12.804 -3.567 1.00 0.00 7 ARG A N 16
ATOM 19764 C CA . ARG A 1 7 ? 5.764 13.648 -2.599 1.00 0.00 7 ARG A CA 16
ATOM 19765 C C . ARG A 1 7 ? 7.185 13.120 -2.445 1.00 0.00 7 ARG A C 16
ATOM 19766 O O . ARG A 1 7 ? 7.771 13.164 -1.380 1.00 0.00 7 ARG A O 16
ATOM 19787 N N . GLY A 1 8 ? 7.748 12.635 -3.516 1.00 0.00 8 GLY A N 16
ATOM 19788 C CA . GLY A 1 8 ? 9.147 12.113 -3.475 1.00 0.00 8 GLY A CA 16
ATOM 19789 C C . GLY A 1 8 ? 9.132 10.625 -3.133 1.00 0.00 8 GLY A C 16
ATOM 19790 O O . GLY A 1 8 ? 10.079 9.912 -3.387 1.00 0.00 8 GLY A O 16
ATOM 19794 N N . TYR A 1 9 ? 8.060 10.152 -2.555 1.00 0.00 9 TYR A N 16
ATOM 19795 C CA . TYR A 1 9 ? 7.979 8.705 -2.184 1.00 0.00 9 TYR A CA 16
ATOM 19796 C C . TYR A 1 9 ? 7.466 7.890 -3.363 1.00 0.00 9 TYR A C 16
ATOM 19797 O O . TYR A 1 9 ? 6.539 8.272 -4.050 1.00 0.00 9 TYR A O 16
ATOM 19815 N N . GLU A 1 10 ? 8.068 6.758 -3.593 1.00 0.00 10 GLU A N 16
ATOM 19816 C CA . GLU A 1 10 ? 7.641 5.885 -4.723 1.00 0.00 10 GLU A CA 16
ATOM 19817 C C . GLU A 1 10 ? 6.605 4.888 -4.225 1.00 0.00 10 GLU A C 16
ATOM 19818 O O . GLU A 1 10 ? 6.614 4.483 -3.080 1.00 0.00 10 GLU A O 16
ATOM 19830 N N . ILE A 1 11 ? 5.707 4.499 -5.087 1.00 0.00 11 ILE A N 16
ATOM 19831 C CA . ILE A 1 11 ? 4.639 3.528 -4.697 1.00 0.00 11 ILE A CA 16
ATOM 19832 C C . ILE A 1 11 ? 4.698 2.314 -5.615 1.00 0.00 11 ILE A C 16
ATOM 19833 O O . ILE A 1 11 ? 4.771 2.429 -6.823 1.00 0.00 11 ILE A O 16
ATOM 19849 N N . GLU A 1 12 ? 4.664 1.148 -5.032 1.00 0.00 12 GLU A N 16
ATOM 19850 C CA . GLU A 1 12 ? 4.708 -0.121 -5.823 1.00 0.00 12 GLU A CA 16
ATOM 19851 C C . GLU A 1 12 ? 3.437 -0.925 -5.524 1.00 0.00 12 GLU A C 16
ATOM 19852 O O . GLU A 1 12 ? 3.413 -1.744 -4.623 1.00 0.00 12 GLU A O 16
ATOM 19864 N N . PRO A 1 13 ? 2.388 -0.686 -6.270 1.00 0.00 13 PRO A N 16
ATOM 19865 C CA . PRO A 1 13 ? 1.089 -1.399 -6.086 1.00 0.00 13 PRO A CA 16
ATOM 19866 C C . PRO A 1 13 ? 1.234 -2.916 -6.216 1.00 0.00 13 PRO A C 16
ATOM 19867 O O . PRO A 1 13 ? 2.054 -3.417 -6.960 1.00 0.00 13 PRO A O 16
ATOM 19878 N N . GLY A 1 14 ? 0.438 -3.638 -5.483 1.00 0.00 14 GLY A N 16
ATOM 19879 C CA . GLY A 1 14 ? 0.507 -5.122 -5.534 1.00 0.00 14 GLY A CA 16
ATOM 19880 C C . GLY A 1 14 ? -0.724 -5.722 -4.856 1.00 0.00 14 GLY A C 16
ATOM 19881 O O . GLY A 1 14 ? -1.646 -5.026 -4.474 1.00 0.00 14 GLY A O 16
ATOM 19885 N N . HIS A 1 15 ? -0.735 -7.018 -4.715 1.00 0.00 15 HIS A N 16
ATOM 19886 C CA . HIS A 1 15 ? -1.895 -7.711 -4.076 1.00 0.00 15 HIS A CA 16
ATOM 19887 C C . HIS A 1 15 ? -1.397 -8.854 -3.190 1.00 0.00 15 HIS A C 16
ATOM 19888 O O . HIS A 1 15 ? -0.719 -9.760 -3.635 1.00 0.00 15 HIS A O 16
ATOM 19902 N N . GLN A 1 16 ? -1.747 -8.811 -1.935 1.00 0.00 16 GLN A N 16
ATOM 19903 C CA . GLN A 1 16 ? -1.323 -9.885 -0.993 1.00 0.00 16 GLN A CA 16
ATOM 19904 C C . GLN A 1 16 ? -2.306 -9.980 0.173 1.00 0.00 16 GLN A C 16
ATOM 19905 O O . GLN A 1 16 ? -2.993 -9.036 0.513 1.00 0.00 16 GLN A O 16
ATOM 19919 N N . TYR A 1 17 ? -2.365 -11.135 0.777 1.00 0.00 17 TYR A N 16
ATOM 19920 C CA . TYR A 1 17 ? -3.287 -11.369 1.926 1.00 0.00 17 TYR A CA 16
ATOM 19921 C C . TYR A 1 17 ? -2.487 -11.529 3.215 1.00 0.00 17 TYR A C 16
ATOM 19922 O O . TYR A 1 17 ? -1.395 -12.059 3.226 1.00 0.00 17 TYR A O 16
ATOM 19940 N N . ARG A 1 18 ? -3.041 -11.070 4.299 1.00 0.00 18 ARG A N 16
ATOM 19941 C CA . ARG A 1 18 ? -2.348 -11.176 5.621 1.00 0.00 18 ARG A CA 16
ATOM 19942 C C . ARG A 1 18 ? -2.938 -12.340 6.423 1.00 0.00 18 ARG A C 16
ATOM 19943 O O . ARG A 1 18 ? -4.134 -12.552 6.455 1.00 0.00 18 ARG A O 16
ATOM 19964 N N . ASP A 1 19 ? -2.089 -13.100 7.060 1.00 0.00 19 ASP A N 16
ATOM 19965 C CA . ASP A 1 19 ? -2.553 -14.274 7.859 1.00 0.00 19 ASP A CA 16
ATOM 19966 C C . ASP A 1 19 ? -3.330 -13.794 9.092 1.00 0.00 19 ASP A C 16
ATOM 19967 O O . ASP A 1 19 ? -4.030 -14.559 9.729 1.00 0.00 19 ASP A O 16
ATOM 19976 N N . ASP A 1 20 ? -3.214 -12.539 9.429 1.00 0.00 20 ASP A N 16
ATOM 19977 C CA . ASP A 1 20 ? -3.947 -12.002 10.616 1.00 0.00 20 ASP A CA 16
ATOM 19978 C C . ASP A 1 20 ? -5.452 -12.122 10.379 1.00 0.00 20 ASP A C 16
ATOM 19979 O O . ASP A 1 20 ? -6.197 -12.514 11.254 1.00 0.00 20 ASP A O 16
ATOM 19988 N N . ILE A 1 21 ? -5.894 -11.789 9.195 1.00 0.00 21 ILE A N 16
ATOM 19989 C CA . ILE A 1 21 ? -7.351 -11.880 8.860 1.00 0.00 21 ILE A CA 16
ATOM 19990 C C . ILE A 1 21 ? -7.542 -12.940 7.775 1.00 0.00 21 ILE A C 16
ATOM 19991 O O . ILE A 1 21 ? -8.650 -13.297 7.429 1.00 0.00 21 ILE A O 16
ATOM 20007 N N . ARG A 1 22 ? -6.457 -13.436 7.236 1.00 0.00 22 ARG A N 16
ATOM 20008 C CA . ARG A 1 22 ? -6.534 -14.470 6.161 1.00 0.00 22 ARG A CA 16
ATOM 20009 C C . ARG A 1 22 ? -7.395 -13.964 5.008 1.00 0.00 22 ARG A C 16
ATOM 20010 O O . ARG A 1 22 ? -8.216 -14.680 4.468 1.00 0.00 22 ARG A O 16
ATOM 20031 N N . LYS A 1 23 ? -7.198 -12.732 4.618 1.00 0.00 23 LYS A N 16
ATOM 20032 C CA . LYS A 1 23 ? -7.993 -12.157 3.487 1.00 0.00 23 LYS A CA 16
ATOM 20033 C C . LYS A 1 23 ? -7.113 -11.266 2.614 1.00 0.00 23 LYS A C 16
ATOM 20034 O O . LYS A 1 23 ? -6.055 -10.819 3.020 1.00 0.00 23 LYS A O 16
ATOM 20053 N N . TYR A 1 24 ? -7.557 -11.016 1.412 1.00 0.00 24 TYR A N 16
ATOM 20054 C CA . TYR A 1 24 ? -6.779 -10.166 0.468 1.00 0.00 24 TYR A CA 16
ATOM 20055 C C . TYR A 1 24 ? -7.092 -8.697 0.717 1.00 0.00 24 TYR A C 16
ATOM 20056 O O . TYR A 1 24 ? -8.239 -8.278 0.756 1.00 0.00 24 TYR A O 16
ATOM 20074 N N . VAL A 1 25 ? -6.062 -7.908 0.879 1.00 0.00 25 VAL A N 16
ATOM 20075 C CA . VAL A 1 25 ? -6.249 -6.451 1.127 1.00 0.00 25 VAL A CA 16
ATOM 20076 C C . VAL A 1 25 ? -5.186 -5.658 0.348 1.00 0.00 25 VAL A C 16
ATOM 20077 O O . VAL A 1 25 ? -4.087 -6.131 0.131 1.00 0.00 25 VAL A O 16
ATOM 20090 N N . PRO A 1 26 ? -5.517 -4.456 -0.071 1.00 0.00 26 PRO A N 16
ATOM 20091 C CA . PRO A 1 26 ? -4.589 -3.583 -0.838 1.00 0.00 26 PRO A CA 16
ATOM 20092 C C . PRO A 1 26 ? -3.147 -3.707 -0.360 1.00 0.00 26 PRO A C 16
ATOM 20093 O O . PRO A 1 26 ? -2.789 -3.260 0.711 1.00 0.00 26 PRO A O 16
ATOM 20104 N N . TYR A 1 27 ? -2.318 -4.316 -1.160 1.00 0.00 27 TYR A N 16
ATOM 20105 C CA . TYR A 1 27 ? -0.886 -4.494 -0.784 1.00 0.00 27 TYR A CA 16
ATOM 20106 C C . TYR A 1 27 ? -0.018 -3.521 -1.569 1.00 0.00 27 TYR A C 16
ATOM 20107 O O . TYR A 1 27 ? 0.032 -3.547 -2.784 1.00 0.00 27 TYR A O 16
ATOM 20125 N N . ALA A 1 28 ? 0.683 -2.667 -0.875 1.00 0.00 28 ALA A N 16
ATOM 20126 C CA . ALA A 1 28 ? 1.578 -1.689 -1.565 1.00 0.00 28 ALA A CA 16
ATOM 20127 C C . ALA A 1 28 ? 2.826 -1.456 -0.722 1.00 0.00 28 ALA A C 16
ATOM 20128 O O . ALA A 1 28 ? 2.795 -1.491 0.493 1.00 0.00 28 ALA A O 16
ATOM 20135 N N . LEU A 1 29 ? 3.919 -1.208 -1.382 1.00 0.00 29 LEU A N 16
ATOM 20136 C CA . LEU A 1 29 ? 5.206 -0.959 -0.670 1.00 0.00 29 LEU A CA 16
ATOM 20137 C C . LEU A 1 29 ? 5.584 0.510 -0.817 1.00 0.00 29 LEU A C 16
ATOM 20138 O O . LEU A 1 29 ? 5.527 1.079 -1.891 1.00 0.00 29 LEU A O 16
ATOM 20154 N N . ILE A 1 30 ? 5.972 1.122 0.266 1.00 0.00 30 ILE A N 16
ATOM 20155 C CA . ILE A 1 30 ? 6.363 2.562 0.229 1.00 0.00 30 ILE A CA 16
ATOM 20156 C C . ILE A 1 30 ? 7.881 2.666 0.271 1.00 0.00 30 ILE A C 16
ATOM 20157 O O . ILE A 1 30 ? 8.526 2.170 1.172 1.00 0.00 30 ILE A O 16
ATOM 20173 N N . ARG A 1 31 ? 8.453 3.309 -0.715 1.00 0.00 31 ARG A N 16
ATOM 20174 C CA . ARG A 1 31 ? 9.943 3.461 -0.774 1.00 0.00 31 ARG A CA 16
ATOM 20175 C C . ARG A 1 31 ? 10.315 4.923 -0.962 1.00 0.00 31 ARG A C 16
ATOM 20176 O O . ARG A 1 31 ? 9.723 5.640 -1.741 1.00 0.00 31 ARG A O 16
ATOM 20197 N N . LYS A 1 32 ? 11.310 5.353 -0.241 1.00 0.00 32 LYS A N 16
ATOM 20198 C CA . LYS A 1 32 ? 11.774 6.767 -0.333 1.00 0.00 32 LYS A CA 16
ATOM 20199 C C . LYS A 1 32 ? 13.042 6.839 -1.186 1.00 0.00 32 LYS A C 16
ATOM 20200 O O . LYS A 1 32 ? 13.901 5.980 -1.134 1.00 0.00 32 LYS A O 16
ATOM 20219 N N . VAL A 1 33 ? 13.145 7.867 -1.980 1.00 0.00 33 VAL A N 16
ATOM 20220 C CA . VAL A 1 33 ? 14.327 8.040 -2.877 1.00 0.00 33 VAL A CA 16
ATOM 20221 C C . VAL A 1 33 ? 15.615 8.142 -2.058 1.00 0.00 33 VAL A C 16
ATOM 20222 O O . VAL A 1 33 ? 15.704 8.867 -1.088 1.00 0.00 33 VAL A O 16
ATOM 20235 N N . GLY A 1 34 ? 16.616 7.405 -2.459 1.00 0.00 34 GLY A N 16
ATOM 20236 C CA . GLY A 1 34 ? 17.920 7.426 -1.738 1.00 0.00 34 GLY A CA 16
ATOM 20237 C C . GLY A 1 34 ? 17.839 6.542 -0.496 1.00 0.00 34 GLY A C 16
ATOM 20238 O O . GLY A 1 34 ? 18.621 6.680 0.423 1.00 0.00 34 GLY A O 16
ATOM 20242 N N . VAL A 1 35 ? 16.899 5.630 -0.459 1.00 0.00 35 VAL A N 16
ATOM 20243 C CA . VAL A 1 35 ? 16.760 4.723 0.730 1.00 0.00 35 VAL A CA 16
ATOM 20244 C C . VAL A 1 35 ? 16.599 3.273 0.257 1.00 0.00 35 VAL A C 16
ATOM 20245 O O . VAL A 1 35 ? 15.499 2.760 0.180 1.00 0.00 35 VAL A O 16
ATOM 20258 N N . PRO A 1 36 ? 17.689 2.616 -0.045 1.00 0.00 36 PRO A N 16
ATOM 20259 C CA . PRO A 1 36 ? 17.674 1.194 -0.500 1.00 0.00 36 PRO A CA 16
ATOM 20260 C C . PRO A 1 36 ? 16.909 0.278 0.464 1.00 0.00 36 PRO A C 16
ATOM 20261 O O . PRO A 1 36 ? 16.114 0.722 1.269 1.00 0.00 36 PRO A O 16
ATOM 20272 N N . ASP A 1 37 ? 17.155 -1.000 0.378 1.00 0.00 37 ASP A N 16
ATOM 20273 C CA . ASP A 1 37 ? 16.457 -1.975 1.268 1.00 0.00 37 ASP A CA 16
ATOM 20274 C C . ASP A 1 37 ? 16.606 -1.553 2.728 1.00 0.00 37 ASP A C 16
ATOM 20275 O O . ASP A 1 37 ? 17.676 -1.611 3.302 1.00 0.00 3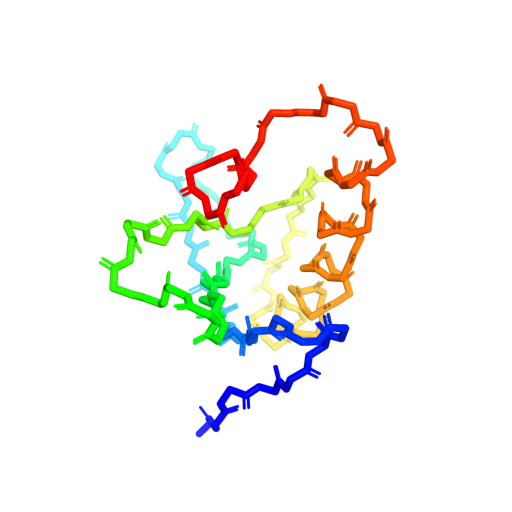7 ASP A O 16
ATOM 20284 N N . ARG A 1 38 ? 15.525 -1.134 3.334 1.00 0.00 38 ARG A N 16
ATOM 20285 C CA . ARG A 1 38 ? 15.562 -0.704 4.768 1.00 0.00 38 ARG A CA 16
ATOM 20286 C C . ARG A 1 38 ? 14.331 -1.246 5.493 1.00 0.00 38 ARG A C 16
ATOM 20287 O O . ARG A 1 38 ? 13.511 -0.503 5.998 1.00 0.00 38 ARG A O 16
ATOM 20308 N N . THR A 1 39 ? 14.216 -2.543 5.552 1.00 0.00 39 THR A N 16
ATOM 20309 C CA . THR A 1 39 ? 13.061 -3.175 6.246 1.00 0.00 39 THR A CA 16
ATOM 20310 C C . THR A 1 39 ? 11.762 -2.557 5.737 1.00 0.00 39 THR A C 16
ATOM 20311 O O . THR A 1 39 ? 11.183 -1.698 6.374 1.00 0.00 39 THR A O 16
ATOM 20322 N N . PRO A 1 40 ? 11.309 -2.991 4.588 1.00 0.00 40 PRO A N 16
ATOM 20323 C CA . PRO A 1 40 ? 10.058 -2.465 3.970 1.00 0.00 40 PRO A CA 16
ATOM 20324 C C . PRO A 1 40 ? 8.842 -2.636 4.876 1.00 0.00 40 PRO A C 16
ATOM 20325 O O . PRO A 1 40 ? 8.723 -3.601 5.604 1.00 0.00 40 PRO A O 16
ATOM 20336 N N . ILE A 1 41 ? 7.943 -1.694 4.822 1.00 0.00 41 ILE A N 16
ATOM 20337 C CA . ILE A 1 41 ? 6.708 -1.753 5.658 1.00 0.00 41 ILE A CA 16
ATOM 20338 C C . ILE A 1 41 ? 5.492 -1.574 4.736 1.00 0.00 41 ILE A C 16
ATOM 20339 O O . ILE A 1 41 ? 5.040 -0.470 4.502 1.00 0.00 41 ILE A O 16
ATOM 20355 N N . PRO A 1 42 ? 4.976 -2.655 4.208 1.00 0.00 42 PRO A N 16
ATOM 20356 C CA . PRO A 1 42 ? 3.804 -2.621 3.285 1.00 0.00 42 PRO A CA 16
ATOM 20357 C C . PRO A 1 42 ? 2.611 -1.870 3.870 1.00 0.00 42 PRO A C 16
ATOM 20358 O O . PRO A 1 42 ? 2.337 -1.932 5.052 1.00 0.00 42 PRO A O 16
ATOM 20369 N N . THR A 1 43 ? 1.908 -1.157 3.033 1.00 0.00 43 THR A N 16
ATOM 20370 C CA . THR A 1 43 ? 0.727 -0.375 3.498 1.00 0.00 43 THR A CA 16
ATOM 20371 C C . THR A 1 43 ? -0.556 -1.070 3.064 1.00 0.00 43 THR A C 16
ATOM 20372 O O . THR A 1 43 ? -0.693 -1.525 1.939 1.00 0.00 43 THR A O 16
ATOM 20383 N N . THR A 1 44 ? -1.492 -1.167 3.971 1.00 0.00 44 THR A N 16
ATOM 20384 C CA . THR A 1 44 ? -2.790 -1.838 3.668 1.00 0.00 44 THR A CA 16
ATOM 20385 C C . THR A 1 44 ? -3.929 -1.083 4.332 1.00 0.00 44 THR A C 16
ATOM 20386 O O . THR A 1 44 ? -3.721 -0.227 5.174 1.00 0.00 44 THR A O 16
ATOM 20397 N N . TYR A 1 45 ? -5.137 -1.400 3.947 1.00 0.00 45 TYR A N 16
ATOM 20398 C CA . TYR A 1 45 ? -6.325 -0.719 4.525 1.00 0.00 45 TYR A CA 16
ATOM 20399 C C . TYR A 1 45 ? -7.324 -1.782 5.020 1.00 0.00 45 TYR A C 16
ATOM 20400 O O . TYR A 1 45 ? -7.447 -2.840 4.432 1.00 0.00 45 TYR A O 16
ATOM 20418 N N . PRO A 1 46 ? -8.043 -1.502 6.085 1.00 0.00 46 PRO A N 16
ATOM 20419 C CA . PRO A 1 46 ? -9.042 -2.458 6.638 1.00 0.00 46 PRO A CA 16
ATOM 20420 C C . PRO A 1 46 ? -9.965 -2.994 5.540 1.00 0.00 46 PRO A C 16
ATOM 20421 O O . PRO A 1 46 ? -10.350 -4.148 5.538 1.00 0.00 46 PRO A O 16
ATOM 20432 N N . GLU A 1 47 ? -10.312 -2.153 4.608 1.00 0.00 47 GLU A N 16
ATOM 20433 C CA . GLU A 1 47 ? -11.209 -2.570 3.494 1.00 0.00 47 GLU A CA 16
ATOM 20434 C C . GLU A 1 47 ? -10.763 -3.913 2.937 1.00 0.00 47 GLU A C 16
ATOM 20435 O O . GLU A 1 47 ? -9.602 -4.269 2.977 1.00 0.00 47 GLU A O 16
ATOM 20447 N N . PHE A 1 48 ? -11.699 -4.664 2.428 1.00 0.00 48 PHE A N 16
ATOM 20448 C CA . PHE A 1 48 ? -11.388 -6.012 1.863 1.00 0.00 48 PHE A CA 16
ATOM 20449 C C . PHE A 1 48 ? -11.818 -6.078 0.401 1.00 0.00 48 PHE A C 16
ATOM 20450 O O . PHE A 1 48 ? -12.866 -5.596 0.019 1.00 0.00 48 PHE A O 16
ATOM 20467 N N . TYR A 1 49 ? -11.005 -6.698 -0.409 1.00 0.00 49 TYR A N 16
ATOM 20468 C CA . TYR A 1 49 ? -11.337 -6.838 -1.857 1.00 0.00 49 TYR A CA 16
ATOM 20469 C C . TYR A 1 49 ? -10.901 -8.219 -2.345 1.00 0.00 49 TYR A C 16
ATOM 20470 O O . TYR A 1 49 ? -9.727 -8.522 -2.439 1.00 0.00 49 TYR A O 16
ATOM 20488 N N . ASP A 1 50 ? -11.854 -9.047 -2.668 1.00 0.00 50 ASP A N 16
ATOM 20489 C CA . ASP A 1 50 ? -11.543 -10.413 -3.171 1.00 0.00 50 ASP A CA 16
ATOM 20490 C C . ASP A 1 50 ? -10.898 -10.298 -4.550 1.00 0.00 50 ASP A C 16
ATOM 20491 O O . ASP A 1 50 ? -10.061 -11.095 -4.927 1.00 0.00 50 ASP A O 16
ATOM 20500 N N . LEU A 1 51 ? -11.298 -9.313 -5.305 1.00 0.00 51 LEU A N 16
ATOM 20501 C CA . LEU A 1 51 ? -10.738 -9.135 -6.674 1.00 0.00 51 LEU A CA 16
ATOM 20502 C C . LEU A 1 51 ? -9.344 -8.530 -6.590 1.00 0.00 51 LEU A C 16
ATOM 20503 O O . LEU A 1 51 ? -9.083 -7.616 -5.833 1.00 0.00 51 LEU A O 16
ATOM 20519 N N . GLU A 1 52 ? -8.450 -9.055 -7.373 1.00 0.00 52 GLU A N 16
ATOM 20520 C CA . GLU A 1 52 ? -7.049 -8.558 -7.377 1.00 0.00 52 GLU A CA 16
ATOM 20521 C C . GLU A 1 52 ? -6.995 -7.166 -8.014 1.00 0.00 52 GLU A C 16
ATOM 20522 O O . GLU A 1 52 ? -6.232 -6.313 -7.601 1.00 0.00 52 GLU A O 16
ATOM 20534 N N . ALA A 1 53 ? -7.788 -6.941 -9.026 1.00 0.00 53 ALA A N 16
ATOM 20535 C CA . ALA A 1 53 ? -7.785 -5.617 -9.718 1.00 0.00 53 ALA A CA 16
ATOM 20536 C C . ALA A 1 53 ? -8.219 -4.512 -8.753 1.00 0.00 53 ALA A C 16
ATOM 20537 O O . ALA A 1 53 ? -7.692 -3.416 -8.772 1.00 0.00 53 ALA A O 16
ATOM 20544 N N . ASP A 1 54 ? -9.182 -4.789 -7.920 1.00 0.00 54 ASP A N 16
ATOM 20545 C CA . ASP A 1 54 ? -9.676 -3.758 -6.957 1.00 0.00 54 ASP A CA 16
ATOM 20546 C C . ASP A 1 54 ? -8.559 -3.413 -5.964 1.00 0.00 54 ASP A C 16
ATOM 20547 O O . ASP A 1 54 ? -8.386 -2.273 -5.579 1.00 0.00 54 ASP A O 16
ATOM 20556 N N . ALA A 1 55 ? -7.812 -4.398 -5.544 1.00 0.00 55 ALA A N 16
ATOM 20557 C CA . ALA A 1 55 ? -6.712 -4.151 -4.566 1.00 0.00 55 ALA A CA 16
ATOM 20558 C C . ALA A 1 55 ? -5.647 -3.254 -5.199 1.00 0.00 55 ALA A C 16
ATOM 20559 O O . ALA A 1 55 ? -5.073 -2.400 -4.551 1.00 0.00 55 ALA A O 16
ATOM 20566 N N . GLU A 1 56 ? -5.376 -3.449 -6.461 1.00 0.00 56 GLU A N 16
ATOM 20567 C CA . GLU A 1 56 ? -4.343 -2.620 -7.151 1.00 0.00 56 GLU A CA 16
ATOM 20568 C C . GLU A 1 56 ? -4.822 -1.168 -7.245 1.00 0.00 56 GLU A C 16
ATOM 20569 O O . GLU A 1 56 ? -4.094 -0.243 -6.938 1.00 0.00 56 GLU A O 16
ATOM 20581 N N . ARG A 1 57 ? -6.040 -0.970 -7.671 1.00 0.00 57 ARG A N 16
ATOM 20582 C CA . ARG A 1 57 ? -6.590 0.417 -7.798 1.00 0.00 57 ARG A CA 16
ATOM 20583 C C . ARG A 1 57 ? -6.720 1.054 -6.412 1.00 0.00 57 ARG A C 16
ATOM 20584 O O . ARG A 1 57 ? -6.376 2.204 -6.206 1.00 0.00 57 ARG A O 16
ATOM 20605 N N . VAL A 1 58 ? -7.221 0.312 -5.465 1.00 0.00 58 VAL A N 16
ATOM 20606 C CA . VAL A 1 58 ? -7.390 0.849 -4.083 1.00 0.00 58 VAL A CA 16
ATOM 20607 C C . VAL A 1 58 ? -6.016 1.105 -3.461 1.00 0.00 58 VAL A C 16
ATOM 20608 O O . VAL A 1 58 ? -5.803 2.092 -2.784 1.00 0.00 58 VAL A O 16
ATOM 20621 N N . SER A 1 59 ? -5.090 0.208 -3.673 1.00 0.00 59 SER A N 16
ATOM 20622 C CA . SER A 1 59 ? -3.724 0.370 -3.090 1.00 0.00 59 SER A CA 16
ATOM 20623 C C . SER A 1 59 ? -3.114 1.687 -3.565 1.00 0.00 59 SER A C 16
ATOM 20624 O O . SER A 1 59 ? -2.463 2.387 -2.812 1.00 0.00 59 SER A O 16
ATOM 20632 N N . ILE A 1 60 ? -3.326 2.031 -4.803 1.00 0.00 60 ILE A N 16
ATOM 20633 C CA . ILE A 1 60 ? -2.773 3.311 -5.332 1.00 0.00 60 ILE A CA 16
ATOM 20634 C C . ILE A 1 60 ? -3.419 4.481 -4.584 1.00 0.00 60 ILE A C 16
ATOM 20635 O O . ILE A 1 60 ? -2.759 5.415 -4.169 1.00 0.00 60 ILE A O 16
ATOM 20651 N N . ALA A 1 61 ? -4.712 4.422 -4.414 1.00 0.00 61 ALA A N 16
ATOM 20652 C CA . ALA A 1 61 ? -5.437 5.512 -3.696 1.00 0.00 61 ALA A CA 16
ATOM 20653 C C . ALA A 1 61 ? -5.072 5.485 -2.211 1.00 0.00 61 ALA A C 16
ATOM 20654 O O . ALA A 1 61 ? -4.912 6.511 -1.577 1.00 0.00 61 ALA A O 16
ATOM 20661 N N . CYS A 1 62 ? -4.948 4.312 -1.652 1.00 0.00 62 CYS A N 16
ATOM 20662 C CA . CYS A 1 62 ? -4.601 4.192 -0.207 1.00 0.00 62 CYS A CA 16
ATOM 20663 C C . CYS A 1 62 ? -3.144 4.608 0.009 1.00 0.00 62 CYS A C 16
ATOM 20664 O O . CYS A 1 62 ? -2.799 5.214 1.005 1.00 0.00 62 CYS A O 16
ATOM 20672 N N . ALA A 1 63 ? -2.290 4.270 -0.918 1.00 0.00 63 ALA A N 16
ATOM 20673 C CA . ALA A 1 63 ? -0.845 4.619 -0.788 1.00 0.00 63 ALA A CA 16
ATOM 20674 C C . ALA A 1 63 ? -0.689 6.133 -0.679 1.00 0.00 63 ALA A C 16
ATOM 20675 O O . ALA A 1 63 ? 0.024 6.637 0.169 1.00 0.00 63 ALA A O 16
ATOM 20682 N N . LYS A 1 64 ? -1.354 6.860 -1.534 1.00 0.00 64 LYS A N 16
ATOM 20683 C CA . LYS A 1 64 ? -1.259 8.347 -1.497 1.00 0.00 64 LYS A CA 16
ATOM 20684 C C . LYS A 1 64 ? -1.834 8.857 -0.176 1.00 0.00 64 LYS A C 16
ATOM 20685 O O . LYS A 1 64 ? -1.286 9.737 0.459 1.00 0.00 64 LYS A O 16
ATOM 20704 N N . ILE A 1 65 ? -2.944 8.305 0.235 1.00 0.00 65 ILE A N 16
ATOM 20705 C CA . ILE A 1 65 ? -3.582 8.737 1.513 1.00 0.00 65 ILE A CA 16
ATOM 20706 C C . ILE A 1 65 ? -2.669 8.380 2.691 1.00 0.00 65 ILE A C 16
ATOM 20707 O O . ILE A 1 65 ? -2.489 9.156 3.611 1.00 0.00 65 ILE A O 16
ATOM 20723 N N . ILE A 1 66 ? -2.114 7.199 2.670 1.00 0.00 66 ILE A N 16
ATOM 20724 C CA . ILE A 1 66 ? -1.225 6.753 3.785 1.00 0.00 66 ILE A CA 16
ATOM 20725 C C . ILE A 1 66 ? 0.022 7.634 3.847 1.00 0.00 66 ILE A C 16
ATOM 20726 O O . ILE A 1 66 ? 0.452 8.044 4.907 1.00 0.00 66 ILE A O 16
ATOM 20742 N N . ILE A 1 67 ? 0.609 7.913 2.717 1.00 0.00 67 ILE A N 16
ATOM 20743 C CA . ILE A 1 67 ? 1.835 8.761 2.696 1.00 0.00 67 ILE A CA 16
ATOM 20744 C C . ILE A 1 67 ? 1.483 10.170 3.172 1.00 0.00 67 ILE A C 16
ATOM 20745 O O . ILE A 1 67 ? 2.198 10.773 3.949 1.00 0.00 67 ILE A O 16
ATOM 20761 N N . ASP A 1 68 ? 0.384 10.696 2.704 1.00 0.00 68 ASP A N 16
ATOM 20762 C CA . ASP A 1 68 ? -0.032 12.066 3.118 1.00 0.00 68 ASP A CA 16
ATOM 20763 C C . ASP A 1 68 ? -0.378 12.065 4.609 1.00 0.00 68 ASP A C 16
ATOM 20764 O O . ASP A 1 68 ? -0.008 12.959 5.345 1.00 0.00 68 ASP A O 16
ATOM 20773 N N . SER A 1 69 ? -1.093 11.064 5.048 1.00 0.00 69 SER A N 16
ATOM 20774 C CA . SER A 1 69 ? -1.482 10.978 6.488 1.00 0.00 69 SER A CA 16
ATOM 20775 C C . SER A 1 69 ? -0.238 10.721 7.336 1.00 0.00 69 SER A C 16
ATOM 20776 O O . SER A 1 69 ? -0.104 11.220 8.438 1.00 0.00 69 SER A O 16
ATOM 20784 N N . HIS A 1 70 ? 0.672 9.938 6.824 1.00 0.00 70 HIS A N 16
ATOM 20785 C CA . HIS A 1 70 ? 1.921 9.624 7.574 1.00 0.00 70 HIS A CA 16
ATOM 20786 C C . HIS A 1 70 ? 2.704 10.910 7.835 1.00 0.00 70 HIS A C 16
ATOM 20787 O O . HIS A 1 70 ? 3.189 11.147 8.925 1.00 0.00 70 HIS A O 16
ATOM 20801 N N . LEU A 1 71 ? 2.832 11.736 6.835 1.00 0.00 71 LEU A N 16
ATOM 20802 C CA . LEU A 1 71 ? 3.585 13.016 6.996 1.00 0.00 71 LEU A CA 16
ATOM 20803 C C . LEU A 1 71 ? 2.861 13.915 7.995 1.00 0.00 71 LEU A C 16
ATOM 20804 O O . LEU A 1 71 ? 3.468 14.535 8.847 1.00 0.00 71 LEU A O 16
ATOM 20820 N N . ASP A 1 72 ? 1.563 13.984 7.888 1.00 0.00 72 ASP A N 16
ATOM 20821 C CA . ASP A 1 72 ? 0.766 14.834 8.817 1.00 0.00 72 ASP A CA 16
ATOM 20822 C C . ASP A 1 72 ? 0.674 14.136 10.171 1.00 0.00 72 ASP A C 16
ATOM 20823 O O . ASP A 1 72 ? 0.363 14.743 11.178 1.00 0.00 72 ASP A O 16
ATOM 20832 N N . ARG A 1 73 ? 0.943 12.860 10.196 1.00 0.00 73 ARG A N 16
ATOM 20833 C CA . ARG A 1 73 ? 0.882 12.095 11.477 1.00 0.00 73 ARG A CA 16
ATOM 20834 C C . ARG A 1 73 ? 1.863 10.925 11.407 1.00 0.00 73 ARG A C 16
ATOM 20835 O O . ARG A 1 73 ? 1.637 9.943 10.724 1.00 0.00 73 ARG A O 16
ATOM 20856 N N . HIS A 1 74 ? 2.953 11.034 12.113 1.00 0.00 74 HIS A N 16
ATOM 20857 C CA . HIS A 1 74 ? 3.982 9.954 12.108 1.00 0.00 74 HIS A CA 16
ATOM 20858 C C . HIS A 1 74 ? 3.470 8.758 12.902 1.00 0.00 74 HIS A C 16
ATOM 20859 O O . HIS A 1 74 ? 3.428 8.765 14.115 1.00 0.00 74 HIS A O 16
ATOM 20873 N N . ASP A 1 75 ? 3.091 7.722 12.208 1.00 0.00 75 ASP A N 16
ATOM 20874 C CA . ASP A 1 75 ? 2.581 6.490 12.875 1.00 0.00 75 ASP A CA 16
ATOM 20875 C C . ASP A 1 75 ? 3.727 5.483 12.992 1.00 0.00 75 ASP A C 16
ATOM 20876 O O . ASP A 1 75 ? 3.527 4.338 13.349 1.00 0.00 75 ASP A O 16
ATOM 20885 N N . GLN A 1 76 ? 4.923 5.913 12.685 1.00 0.00 76 GLN A N 16
ATOM 20886 C CA . GLN A 1 76 ? 6.113 5.018 12.763 1.00 0.00 76 GLN A CA 16
ATOM 20887 C C . GLN A 1 76 ? 5.996 3.928 11.694 1.00 0.00 76 GLN A C 16
ATOM 20888 O O . GLN A 1 76 ? 6.774 2.995 11.642 1.00 0.00 76 GLN A O 16
ATOM 20902 N N . GLY A 1 77 ? 5.031 4.060 10.829 1.00 0.00 77 GLY A N 16
ATOM 20903 C CA . GLY A 1 77 ? 4.845 3.060 9.741 1.00 0.00 77 GLY A CA 16
ATOM 20904 C C . GLY A 1 77 ? 6.017 3.146 8.765 1.00 0.00 77 GLY A C 16
ATOM 20905 O O . GLY A 1 77 ? 6.477 2.149 8.248 1.00 0.00 77 GLY A O 16
ATOM 20909 N N . LEU A 1 78 ? 6.491 4.339 8.503 1.00 0.00 78 LEU A N 16
ATOM 20910 C CA . LEU A 1 78 ? 7.632 4.521 7.548 1.00 0.00 78 LEU A CA 16
ATOM 20911 C C . LEU A 1 78 ? 8.858 5.043 8.304 1.00 0.00 78 LEU A C 16
ATOM 20912 O O . LEU A 1 78 ? 9.721 5.684 7.738 1.00 0.00 78 LEU A O 16
ATOM 20928 N N . ALA A 1 79 ? 8.944 4.763 9.578 1.00 0.00 79 ALA A N 16
ATOM 20929 C CA . ALA A 1 79 ? 10.116 5.227 10.385 1.00 0.00 79 ALA A CA 16
ATOM 20930 C C . ALA A 1 79 ? 11.384 4.516 9.898 1.00 0.00 79 ALA A C 16
ATOM 20931 O O . ALA A 1 79 ? 12.463 5.075 9.900 1.00 0.00 79 ALA A O 16
ATOM 20938 N N . ASP A 1 80 ? 11.253 3.280 9.499 1.00 0.00 80 ASP A N 16
ATOM 20939 C CA . ASP A 1 80 ? 12.434 2.505 9.020 1.00 0.00 80 ASP A CA 16
ATOM 20940 C C . ASP A 1 80 ? 13.015 3.172 7.774 1.00 0.00 80 ASP A C 16
ATOM 20941 O O . ASP A 1 80 ? 14.217 3.266 7.606 1.00 0.00 80 ASP A O 16
ATOM 20950 N N . LEU A 1 81 ? 12.163 3.629 6.900 1.00 0.00 81 LEU A N 16
ATOM 20951 C CA . LEU A 1 81 ? 12.635 4.288 5.648 1.00 0.00 81 LEU A CA 16
ATOM 20952 C C . LEU A 1 81 ? 12.913 5.765 5.936 1.00 0.00 81 LEU A C 16
ATOM 20953 O O . LEU A 1 81 ? 13.353 6.506 5.079 1.00 0.00 81 LEU A O 16
ATOM 20969 N N . GLY A 1 82 ? 12.656 6.193 7.141 1.00 0.00 82 GLY A N 16
ATOM 20970 C CA . GLY A 1 82 ? 12.899 7.621 7.507 1.00 0.00 82 GLY A CA 16
ATOM 20971 C C . GLY A 1 82 ? 12.400 7.870 8.934 1.00 0.00 82 GLY A C 16
ATOM 20972 O O . GLY A 1 82 ? 11.329 8.438 9.075 1.00 0.00 82 GLY A O 16
ATOM 20977 N N . MET A 1 1 ? 4.877 -4.738 -13.031 1.00 0.00 1 MET A N 17
ATOM 20978 C CA . MET A 1 1 ? 5.686 -4.501 -11.804 1.00 0.00 1 MET A CA 17
ATOM 20979 C C . MET A 1 1 ? 6.237 -3.074 -11.847 1.00 0.00 1 MET A C 17
ATOM 20980 O O . MET A 1 1 ? 7.335 -2.797 -11.403 1.00 0.00 1 MET A O 17
ATOM 20996 N N . ASN A 1 2 ? 5.474 -2.165 -12.398 1.00 0.00 2 ASN A N 17
ATOM 20997 C CA . ASN A 1 2 ? 5.932 -0.749 -12.492 1.00 0.00 2 ASN A CA 17
ATOM 20998 C C . ASN A 1 2 ? 5.672 -0.032 -11.169 1.00 0.00 2 ASN A C 17
ATOM 20999 O O . ASN A 1 2 ? 4.695 -0.286 -10.490 1.00 0.00 2 ASN A O 17
ATOM 21010 N N . VAL A 1 3 ? 6.552 0.867 -10.792 1.00 0.00 3 VAL A N 17
ATOM 21011 C CA . VAL A 1 3 ? 6.386 1.613 -9.508 1.00 0.00 3 VAL A CA 17
ATOM 21012 C C . VAL A 1 3 ? 6.011 3.067 -9.790 1.00 0.00 3 VAL A C 17
ATOM 21013 O O . VAL A 1 3 ? 6.625 3.744 -10.593 1.00 0.00 3 VAL A O 17
ATOM 21026 N N . ALA A 1 4 ? 4.990 3.548 -9.128 1.00 0.00 4 ALA A N 17
ATOM 21027 C CA . ALA A 1 4 ? 4.542 4.953 -9.335 1.00 0.00 4 ALA A CA 17
ATOM 21028 C C . ALA A 1 4 ? 5.228 5.862 -8.318 1.00 0.00 4 ALA A C 17
ATOM 21029 O O . ALA A 1 4 ? 5.638 5.430 -7.258 1.00 0.00 4 ALA A O 17
ATOM 21036 N N . HIS A 1 5 ? 5.356 7.126 -8.639 1.00 0.00 5 HIS A N 17
ATOM 21037 C CA . HIS A 1 5 ? 6.018 8.089 -7.708 1.00 0.00 5 HIS A CA 17
ATOM 21038 C C . HIS A 1 5 ? 4.982 9.045 -7.125 1.00 0.00 5 HIS A C 17
ATOM 21039 O O . HIS A 1 5 ? 4.072 9.489 -7.798 1.00 0.00 5 HIS A O 17
ATOM 21053 N N . TYR A 1 6 ? 5.123 9.374 -5.869 1.00 0.00 6 TYR A N 17
ATOM 21054 C CA . TYR A 1 6 ? 4.161 10.309 -5.225 1.00 0.00 6 TYR A CA 17
ATOM 21055 C C . TYR A 1 6 ? 4.855 11.024 -4.062 1.00 0.00 6 TYR A C 17
ATOM 21056 O O . TYR A 1 6 ? 5.371 10.407 -3.149 1.00 0.00 6 TYR A O 17
ATOM 21074 N N . ARG A 1 7 ? 4.878 12.329 -4.105 1.00 0.00 7 ARG A N 17
ATOM 21075 C CA . ARG A 1 7 ? 5.544 13.126 -3.031 1.00 0.00 7 ARG A CA 17
ATOM 21076 C C . ARG A 1 7 ? 6.998 12.668 -2.860 1.00 0.00 7 ARG A C 17
ATOM 21077 O O . ARG A 1 7 ? 7.597 12.823 -1.812 1.00 0.00 7 ARG A O 17
ATOM 21098 N N . GLY A 1 8 ? 7.575 12.124 -3.898 1.00 0.00 8 GLY A N 17
ATOM 21099 C CA . GLY A 1 8 ? 8.994 11.670 -3.819 1.00 0.00 8 GLY A CA 17
ATOM 21100 C C . GLY A 1 8 ? 9.057 10.244 -3.273 1.00 0.00 8 GLY A C 17
ATOM 21101 O O . GLY A 1 8 ? 10.121 9.731 -2.977 1.00 0.00 8 GLY A O 17
ATOM 21105 N N . TYR A 1 9 ? 7.926 9.599 -3.129 1.00 0.00 9 TYR A N 17
ATOM 21106 C CA . TYR A 1 9 ? 7.908 8.200 -2.595 1.00 0.00 9 TYR A CA 17
ATOM 21107 C C . TYR A 1 9 ? 7.507 7.218 -3.695 1.00 0.00 9 TYR A C 17
ATOM 21108 O O . TYR A 1 9 ? 6.670 7.498 -4.532 1.00 0.00 9 TYR A O 17
ATOM 21126 N N . GLU A 1 10 ? 8.108 6.056 -3.694 1.00 0.00 10 GLU A N 17
ATOM 21127 C CA . GLU A 1 10 ? 7.784 5.031 -4.726 1.00 0.00 10 GLU A CA 17
ATOM 21128 C C . GLU A 1 10 ? 6.677 4.121 -4.207 1.00 0.00 10 GLU A C 17
ATOM 21129 O O . GLU A 1 10 ? 6.629 3.783 -3.039 1.00 0.00 10 GLU A O 17
ATOM 21141 N N . ILE A 1 11 ? 5.778 3.722 -5.073 1.00 0.00 11 ILE A N 17
ATOM 21142 C CA . ILE A 1 11 ? 4.657 2.829 -4.656 1.00 0.00 11 ILE A CA 17
ATOM 21143 C C . ILE A 1 11 ? 4.671 1.560 -5.504 1.00 0.00 11 ILE A C 17
ATOM 21144 O O . ILE A 1 11 ? 4.750 1.607 -6.718 1.00 0.00 11 ILE A O 17
ATOM 21160 N N . GLU A 1 12 ? 4.599 0.418 -4.864 1.00 0.00 12 GLU A N 17
ATOM 21161 C CA . GLU A 1 12 ? 4.605 -0.882 -5.601 1.00 0.00 12 GLU A CA 17
ATOM 21162 C C . GLU A 1 12 ? 3.307 -1.644 -5.271 1.00 0.00 12 GLU A C 17
ATOM 21163 O O . GLU A 1 12 ? 3.233 -2.324 -4.269 1.00 0.00 12 GLU A O 17
ATOM 21175 N N . PRO A 1 13 ? 2.283 -1.509 -6.086 1.00 0.00 13 PRO A N 17
ATOM 21176 C CA . PRO A 1 13 ? 0.970 -2.176 -5.845 1.00 0.00 13 PRO A CA 17
ATOM 21177 C C . PRO A 1 13 ? 0.971 -3.660 -6.225 1.00 0.00 13 PRO A C 17
ATOM 21178 O O . PRO A 1 13 ? 1.653 -4.087 -7.139 1.00 0.00 13 PRO A O 17
ATOM 21189 N N . GLY A 1 14 ? 0.197 -4.449 -5.530 1.00 0.00 14 GLY A N 17
ATOM 21190 C CA . GLY A 1 14 ? 0.129 -5.902 -5.842 1.00 0.00 14 GLY A CA 17
ATOM 21191 C C . GLY A 1 14 ? -0.746 -6.595 -4.797 1.00 0.00 14 GLY A C 17
ATOM 21192 O O . GLY A 1 14 ? -0.428 -6.634 -3.623 1.00 0.00 14 GLY A O 17
ATOM 21196 N N . HIS A 1 15 ? -1.861 -7.126 -5.218 1.00 0.00 15 HIS A N 17
ATOM 21197 C CA . HIS A 1 15 ? -2.790 -7.804 -4.270 1.00 0.00 15 HIS A CA 17
ATOM 21198 C C . HIS A 1 15 ? -2.072 -8.903 -3.491 1.00 0.00 15 HIS A C 17
ATOM 21199 O O . HIS A 1 15 ? -1.312 -9.680 -4.037 1.00 0.00 15 HIS A O 17
ATOM 21213 N N . GLN A 1 16 ? -2.324 -8.981 -2.211 1.00 0.00 16 GLN A N 17
ATOM 21214 C CA . GLN A 1 16 ? -1.676 -10.033 -1.387 1.00 0.00 16 GLN A CA 17
ATOM 21215 C C . GLN A 1 16 ? -2.560 -10.346 -0.180 1.00 0.00 16 GLN A C 17
ATOM 21216 O O . GLN A 1 16 ? -3.275 -9.496 0.327 1.00 0.00 16 GLN A O 17
ATOM 21230 N N . TYR A 1 17 ? -2.515 -11.572 0.284 1.00 0.00 17 TYR A N 17
ATOM 21231 C CA . TYR A 1 17 ? -3.342 -11.975 1.460 1.00 0.00 17 TYR A CA 17
ATOM 21232 C C . TYR A 1 17 ? -2.458 -12.144 2.689 1.00 0.00 17 TYR A C 17
ATOM 21233 O O . TYR A 1 17 ? -1.405 -12.752 2.644 1.00 0.00 17 TYR A O 17
ATOM 21251 N N . ARG A 1 18 ? -2.890 -11.605 3.800 1.00 0.00 18 ARG A N 17
ATOM 21252 C CA . ARG A 1 18 ? -2.094 -11.722 5.057 1.00 0.00 18 ARG A CA 17
ATOM 21253 C C . ARG A 1 18 ? -2.579 -12.926 5.867 1.00 0.00 18 ARG A C 17
ATOM 21254 O O . ARG A 1 18 ? -3.763 -13.183 5.980 1.00 0.00 18 ARG A O 17
ATOM 21275 N N . ASP A 1 19 ? -1.663 -13.670 6.424 1.00 0.00 19 ASP A N 17
ATOM 21276 C CA . ASP A 1 19 ? -2.045 -14.863 7.230 1.00 0.00 19 ASP A CA 17
ATOM 21277 C C . ASP A 1 19 ? -2.736 -14.407 8.520 1.00 0.00 19 ASP A C 17
ATOM 21278 O O . ASP A 1 19 ? -3.459 -15.154 9.153 1.00 0.00 19 ASP A O 17
ATOM 21287 N N . ASP A 1 20 ? -2.519 -13.183 8.912 1.00 0.00 20 ASP A N 17
ATOM 21288 C CA . ASP A 1 20 ? -3.162 -12.666 10.155 1.00 0.00 20 ASP A CA 17
ATOM 21289 C C . ASP A 1 20 ? -4.685 -12.647 9.982 1.00 0.00 20 ASP A C 17
ATOM 21290 O O . ASP A 1 20 ? -5.429 -13.037 10.864 1.00 0.00 20 ASP A O 17
ATOM 21299 N N . ILE A 1 21 ? -5.151 -12.196 8.843 1.00 0.00 21 ILE A N 17
ATOM 21300 C CA . ILE A 1 21 ? -6.625 -12.144 8.570 1.00 0.00 21 ILE A CA 17
ATOM 21301 C C . ILE A 1 21 ? -6.957 -13.164 7.469 1.00 0.00 21 ILE A C 17
ATOM 21302 O O . ILE A 1 21 ? -8.096 -13.330 7.071 1.00 0.00 21 ILE A O 17
ATOM 21318 N N . ARG A 1 22 ? -5.954 -13.853 6.987 1.00 0.00 22 ARG A N 17
ATOM 21319 C CA . ARG A 1 22 ? -6.165 -14.875 5.915 1.00 0.00 22 ARG A CA 17
ATOM 21320 C C . ARG A 1 22 ? -7.119 -14.337 4.845 1.00 0.00 22 ARG A C 17
ATOM 21321 O O . ARG A 1 22 ? -7.930 -15.059 4.297 1.00 0.00 22 ARG A O 17
ATOM 21342 N N . LYS A 1 23 ? -7.021 -13.067 4.536 1.00 0.00 23 LYS A N 17
ATOM 21343 C CA . LYS A 1 23 ? -7.915 -12.466 3.500 1.00 0.00 23 LYS A CA 17
ATOM 21344 C C . LYS A 1 23 ? -7.117 -11.534 2.593 1.00 0.00 23 LYS A C 17
ATOM 21345 O O . LYS A 1 23 ? -6.023 -11.109 2.916 1.00 0.00 23 LYS A O 17
ATOM 21364 N N . TYR A 1 24 ? -7.670 -11.217 1.447 1.00 0.00 24 TYR A N 17
ATOM 21365 C CA . TYR A 1 24 ? -6.968 -10.321 0.492 1.00 0.00 24 TYR A CA 17
ATOM 21366 C C . TYR A 1 24 ? -7.266 -8.866 0.833 1.00 0.00 24 TYR A C 17
ATOM 21367 O O . TYR A 1 24 ? -8.408 -8.458 0.972 1.00 0.00 24 TYR A O 17
ATOM 21385 N N . VAL A 1 25 ? -6.234 -8.071 0.960 1.00 0.00 25 VAL A N 17
ATOM 21386 C CA . VAL A 1 25 ? -6.431 -6.630 1.287 1.00 0.00 25 VAL A CA 17
ATOM 21387 C C . VAL A 1 25 ? -5.344 -5.805 0.582 1.00 0.00 25 VAL A C 17
ATOM 21388 O O . VAL A 1 25 ? -4.236 -6.266 0.408 1.00 0.00 25 VAL A O 17
ATOM 21401 N N . PRO A 1 26 ? -5.650 -4.590 0.184 1.00 0.00 26 PRO A N 17
ATOM 21402 C CA . PRO A 1 26 ? -4.675 -3.699 -0.502 1.00 0.00 26 PRO A CA 17
ATOM 21403 C C . PRO A 1 26 ? -3.259 -3.847 0.064 1.00 0.00 26 PRO A C 17
ATOM 21404 O O . PRO A 1 26 ? -2.983 -3.455 1.182 1.00 0.00 26 PRO A O 17
ATOM 21415 N N . TYR A 1 27 ? -2.361 -4.415 -0.700 1.00 0.00 27 TYR A N 17
ATOM 21416 C CA . TYR A 1 27 ? -0.960 -4.598 -0.218 1.00 0.00 27 TYR A CA 17
ATOM 21417 C C . TYR A 1 27 ? 0.001 -3.850 -1.138 1.00 0.00 27 TYR A C 17
ATOM 21418 O O . TYR A 1 27 ? 0.107 -4.135 -2.317 1.00 0.00 27 TYR A O 17
ATOM 21436 N N . ALA A 1 28 ? 0.712 -2.891 -0.604 1.00 0.00 28 ALA A N 17
ATOM 21437 C CA . ALA A 1 28 ? 1.678 -2.119 -1.438 1.00 0.00 28 ALA A CA 17
ATOM 21438 C C . ALA A 1 28 ? 2.916 -1.798 -0.604 1.00 0.00 28 ALA A C 17
ATOM 21439 O O . ALA A 1 28 ? 2.866 -1.742 0.610 1.00 0.00 28 ALA A O 17
ATOM 21446 N N . LEU A 1 29 ? 4.035 -1.592 -1.254 1.00 0.00 29 LEU A N 17
ATOM 21447 C CA . LEU A 1 29 ? 5.298 -1.275 -0.522 1.00 0.00 29 LEU A CA 17
ATOM 21448 C C . LEU A 1 29 ? 5.691 0.169 -0.801 1.00 0.00 29 LEU A C 17
ATOM 21449 O O . LEU A 1 29 ? 5.736 0.609 -1.934 1.00 0.00 29 LEU A O 17
ATOM 21465 N N . ILE A 1 30 ? 5.976 0.914 0.236 1.00 0.00 30 ILE A N 17
ATOM 21466 C CA . ILE A 1 30 ? 6.372 2.341 0.066 1.00 0.00 30 ILE A CA 17
ATOM 21467 C C . ILE A 1 30 ? 7.864 2.480 0.337 1.00 0.00 30 ILE A C 17
ATOM 21468 O O . ILE A 1 30 ? 8.376 2.001 1.331 1.00 0.00 30 ILE A O 17
ATOM 21484 N N . ARG A 1 31 ? 8.572 3.131 -0.551 1.00 0.00 31 ARG A N 17
ATOM 21485 C CA . ARG A 1 31 ? 10.042 3.308 -0.368 1.00 0.00 31 ARG A CA 17
ATOM 21486 C C . ARG A 1 31 ? 10.412 4.759 -0.676 1.00 0.00 31 ARG A C 17
ATOM 21487 O O . ARG A 1 31 ? 9.917 5.359 -1.612 1.00 0.00 31 ARG A O 17
ATOM 21508 N N . LYS A 1 32 ? 11.277 5.331 0.118 1.00 0.00 32 LYS A N 17
ATOM 21509 C CA . LYS A 1 32 ? 11.686 6.747 -0.101 1.00 0.00 32 LYS A CA 17
ATOM 21510 C C . LYS A 1 32 ? 12.863 6.812 -1.076 1.00 0.00 32 LYS A C 17
ATOM 21511 O O . LYS A 1 32 ? 13.791 6.028 -1.010 1.00 0.00 32 LYS A O 17
ATOM 21530 N N . VAL A 1 33 ? 12.820 7.744 -1.986 1.00 0.00 33 VAL A N 17
ATOM 21531 C CA . VAL A 1 33 ? 13.917 7.881 -2.983 1.00 0.00 33 VAL A CA 17
ATOM 21532 C C . VAL A 1 33 ? 15.191 8.392 -2.307 1.00 0.00 33 VAL A C 17
ATOM 21533 O O . VAL A 1 33 ? 15.172 9.333 -1.535 1.00 0.00 33 VAL A O 17
ATOM 21546 N N . GLY A 1 34 ? 16.308 7.771 -2.601 1.00 0.00 34 GLY A N 17
ATOM 21547 C CA . GLY A 1 34 ? 17.609 8.192 -1.997 1.00 0.00 34 GLY A CA 17
ATOM 21548 C C . GLY A 1 34 ? 18.008 7.196 -0.909 1.00 0.00 34 GLY A C 17
ATOM 21549 O O . GLY A 1 34 ? 19.177 6.957 -0.669 1.00 0.00 34 GLY A O 17
ATOM 21553 N N . VAL A 1 35 ? 17.047 6.590 -0.262 1.00 0.00 35 VAL A N 17
ATOM 21554 C CA . VAL A 1 35 ? 17.371 5.591 0.797 1.00 0.00 35 VAL A CA 17
ATOM 21555 C C . VAL A 1 35 ? 16.275 4.514 0.844 1.00 0.00 35 VAL A C 17
ATOM 21556 O O . VAL A 1 35 ? 15.734 4.221 1.891 1.00 0.00 35 VAL A O 17
ATOM 21569 N N . PRO A 1 36 ? 15.960 3.918 -0.280 1.00 0.00 36 PRO A N 17
ATOM 21570 C CA . PRO A 1 36 ? 14.928 2.845 -0.356 1.00 0.00 36 PRO A CA 17
ATOM 21571 C C . PRO A 1 36 ? 15.483 1.525 0.185 1.00 0.00 36 PRO A C 17
ATOM 21572 O O . PRO A 1 36 ? 14.769 0.563 0.394 1.00 0.00 36 PRO A O 17
ATOM 21583 N N . ASP A 1 37 ? 16.772 1.480 0.407 1.00 0.00 37 ASP A N 17
ATOM 21584 C CA . ASP A 1 37 ? 17.410 0.236 0.926 1.00 0.00 37 ASP A CA 17
ATOM 21585 C C . ASP A 1 37 ? 17.437 0.270 2.459 1.00 0.00 37 ASP A C 17
ATOM 21586 O O . ASP A 1 37 ? 18.475 0.126 3.079 1.00 0.00 37 ASP A O 17
ATOM 21595 N N . ARG A 1 38 ? 16.292 0.457 3.074 1.00 0.00 38 ARG A N 17
ATOM 21596 C CA . ARG A 1 38 ? 16.209 0.497 4.568 1.00 0.00 38 ARG A CA 17
ATOM 21597 C C . ARG A 1 38 ? 15.298 -0.620 5.071 1.00 0.00 38 ARG A C 17
ATOM 21598 O O . ARG A 1 38 ? 15.650 -1.788 5.061 1.00 0.00 38 ARG A O 17
ATOM 21619 N N . THR A 1 39 ? 14.127 -0.265 5.523 1.00 0.00 39 THR A N 17
ATOM 21620 C CA . THR A 1 39 ? 13.167 -1.279 6.049 1.00 0.00 39 THR A CA 17
ATOM 21621 C C . THR A 1 39 ? 11.771 -0.986 5.486 1.00 0.00 39 THR A C 17
ATOM 21622 O O . THR A 1 39 ? 10.978 -0.306 6.104 1.00 0.00 39 THR A O 17
ATOM 21633 N N . PRO A 1 40 ? 11.472 -1.507 4.323 1.00 0.00 40 PRO A N 17
ATOM 21634 C CA . PRO A 1 40 ? 10.153 -1.296 3.659 1.00 0.00 40 PRO A CA 17
ATOM 21635 C C . PRO A 1 40 ? 8.988 -1.704 4.557 1.00 0.00 40 PRO A C 17
ATOM 21636 O O . PRO A 1 40 ? 9.053 -2.695 5.261 1.00 0.00 40 PRO A O 17
ATOM 21647 N N . ILE A 1 41 ? 7.923 -0.940 4.538 1.00 0.00 41 ILE A N 17
ATOM 21648 C CA . ILE A 1 41 ? 6.738 -1.267 5.388 1.00 0.00 41 ILE A CA 17
ATOM 21649 C C . ILE A 1 41 ? 5.492 -1.362 4.492 1.00 0.00 41 ILE A C 17
ATOM 21650 O O . ILE A 1 41 ? 5.249 -0.489 3.685 1.00 0.00 41 ILE A O 17
ATOM 21666 N N . PRO A 1 42 ? 4.709 -2.411 4.617 1.00 0.00 42 PRO A N 17
ATOM 21667 C CA . PRO A 1 42 ? 3.487 -2.592 3.783 1.00 0.00 42 PRO A CA 17
ATOM 21668 C C . PRO A 1 42 ? 2.373 -1.613 4.157 1.00 0.00 42 PRO A C 17
ATOM 21669 O O . PRO A 1 42 ? 2.165 -1.299 5.314 1.00 0.00 42 PRO A O 17
ATOM 21680 N N . THR A 1 43 ? 1.647 -1.137 3.175 1.00 0.00 43 THR A N 17
ATOM 21681 C CA . THR A 1 43 ? 0.530 -0.186 3.443 1.00 0.00 43 THR A CA 17
ATOM 21682 C C . THR A 1 43 ? -0.780 -0.806 2.962 1.00 0.00 43 THR A C 17
ATOM 21683 O O . THR A 1 43 ? -0.885 -1.299 1.850 1.00 0.00 43 THR A O 17
ATOM 21694 N N . THR A 1 44 ? -1.781 -0.797 3.810 1.00 0.00 44 THR A N 17
ATOM 21695 C CA . THR A 1 44 ? -3.102 -1.387 3.439 1.00 0.00 44 THR A CA 17
ATOM 21696 C C . THR A 1 44 ? -4.214 -0.486 3.960 1.00 0.00 44 THR A C 17
ATOM 21697 O O . THR A 1 44 ? -3.984 0.402 4.758 1.00 0.00 44 THR A O 17
ATOM 21708 N N . TYR A 1 45 ? -5.426 -0.711 3.513 1.00 0.00 45 TYR A N 17
ATOM 21709 C CA . TYR A 1 45 ? -6.578 0.125 3.973 1.00 0.00 45 TYR A CA 17
ATOM 21710 C C . TYR A 1 45 ? -7.629 -0.785 4.646 1.00 0.00 45 TYR A C 17
ATOM 21711 O O . TYR A 1 45 ? -8.096 -1.721 4.039 1.00 0.00 45 TYR A O 17
ATOM 21729 N N . PRO A 1 46 ? -8.001 -0.516 5.886 1.00 0.00 46 PRO A N 17
ATOM 21730 C CA . PRO A 1 46 ? -9.012 -1.340 6.621 1.00 0.00 46 PRO A CA 17
ATOM 21731 C C . PRO A 1 46 ? -10.223 -1.704 5.748 1.00 0.00 46 PRO A C 17
ATOM 21732 O O . PRO A 1 46 ? -11.271 -1.091 5.826 1.00 0.00 46 PRO A O 17
ATOM 21743 N N . GLU A 1 47 ? -10.084 -2.706 4.923 1.00 0.00 47 GLU A N 17
ATOM 21744 C CA . GLU A 1 47 ? -11.214 -3.121 4.050 1.00 0.00 47 GLU A CA 17
ATOM 21745 C C . GLU A 1 47 ? -10.838 -4.417 3.330 1.00 0.00 47 GLU A C 17
ATOM 21746 O O . GLU A 1 47 ? -9.676 -4.738 3.172 1.00 0.00 47 GLU A O 17
ATOM 21758 N N . PHE A 1 48 ? -11.820 -5.165 2.884 1.00 0.00 48 PHE A N 17
ATOM 21759 C CA . PHE A 1 48 ? -11.540 -6.447 2.167 1.00 0.00 48 PHE A CA 17
ATOM 21760 C C . PHE A 1 48 ? -11.948 -6.311 0.703 1.00 0.00 48 PHE A C 17
ATOM 21761 O O . PHE A 1 48 ? -12.966 -5.731 0.378 1.00 0.00 48 PHE A O 17
ATOM 21778 N N . TYR A 1 49 ? -11.157 -6.856 -0.191 1.00 0.00 49 TYR A N 17
ATOM 21779 C CA . TYR A 1 49 ? -11.491 -6.780 -1.645 1.00 0.00 49 TYR A CA 17
ATOM 21780 C C . TYR A 1 49 ? -11.256 -8.150 -2.279 1.00 0.00 49 TYR A C 17
ATOM 21781 O O . TYR A 1 49 ? -10.231 -8.775 -2.089 1.00 0.00 49 TYR A O 17
ATOM 21799 N N . ASP A 1 50 ? -12.212 -8.621 -3.030 1.00 0.00 50 ASP A N 17
ATOM 21800 C CA . ASP A 1 50 ? -12.081 -9.946 -3.698 1.00 0.00 50 ASP A CA 17
ATOM 21801 C C . ASP A 1 50 ? -11.522 -9.736 -5.109 1.00 0.00 50 ASP A C 17
ATOM 21802 O O . ASP A 1 50 ? -10.937 -10.623 -5.703 1.00 0.00 50 ASP A O 17
ATOM 21811 N N . LEU A 1 51 ? -11.709 -8.563 -5.660 1.00 0.00 51 LEU A N 17
ATOM 21812 C CA . LEU A 1 51 ? -11.204 -8.292 -7.040 1.00 0.00 51 LEU A CA 17
ATOM 21813 C C . LEU A 1 51 ? -9.767 -7.768 -6.983 1.00 0.00 51 LEU A C 17
ATOM 21814 O O . LEU A 1 51 ? -9.419 -6.948 -6.156 1.00 0.00 51 LEU A O 17
ATOM 21830 N N . GLU A 1 52 ? -8.931 -8.242 -7.867 1.00 0.00 52 GLU A N 17
ATOM 21831 C CA . GLU A 1 52 ? -7.513 -7.781 -7.894 1.00 0.00 52 GLU A CA 17
ATOM 21832 C C . GLU A 1 52 ? -7.457 -6.338 -8.403 1.00 0.00 52 GLU A C 17
ATOM 21833 O O . GLU A 1 52 ? -6.668 -5.530 -7.949 1.00 0.00 52 GLU A O 17
ATOM 21845 N N . ALA A 1 53 ? -8.286 -6.011 -9.352 1.00 0.00 53 ALA A N 17
ATOM 21846 C CA . ALA A 1 53 ? -8.290 -4.627 -9.906 1.00 0.00 53 ALA A CA 17
ATOM 21847 C C . ALA A 1 53 ? -8.578 -3.630 -8.782 1.00 0.00 53 ALA A C 17
ATOM 21848 O O . ALA A 1 53 ? -7.906 -2.628 -8.629 1.00 0.00 53 ALA A O 17
ATOM 21855 N N . ASP A 1 54 ? -9.576 -3.903 -7.995 1.00 0.00 54 ASP A N 17
ATOM 21856 C CA . ASP A 1 54 ? -9.919 -2.988 -6.871 1.00 0.00 54 ASP A CA 17
ATOM 21857 C C . ASP A 1 54 ? -8.759 -2.948 -5.872 1.00 0.00 54 ASP A C 17
ATOM 21858 O O . ASP A 1 54 ? -8.404 -1.910 -5.348 1.00 0.00 54 ASP A O 17
ATOM 21867 N N . ALA A 1 55 ? -8.174 -4.081 -5.596 1.00 0.00 55 ALA A N 17
ATOM 21868 C CA . ALA A 1 55 ? -7.041 -4.125 -4.627 1.00 0.00 55 ALA A CA 17
ATOM 21869 C C . ALA A 1 55 ? -5.885 -3.255 -5.133 1.00 0.00 55 ALA A C 17
ATOM 21870 O O . ALA A 1 55 ? -5.258 -2.534 -4.382 1.00 0.00 55 ALA A O 17
ATOM 21877 N N . GLU A 1 56 ? -5.593 -3.323 -6.402 1.00 0.00 56 GLU A N 17
ATOM 21878 C CA . GLU A 1 56 ? -4.478 -2.501 -6.961 1.00 0.00 56 GLU A CA 17
ATOM 21879 C C . GLU A 1 56 ? -4.864 -1.019 -6.962 1.00 0.00 56 GLU A C 17
ATOM 21880 O O . GLU A 1 56 ? -4.083 -0.158 -6.605 1.00 0.00 56 GLU A O 17
ATOM 21892 N N . ARG A 1 57 ? -6.062 -0.714 -7.373 1.00 0.00 57 ARG A N 17
ATOM 21893 C CA . ARG A 1 57 ? -6.505 0.710 -7.410 1.00 0.00 57 ARG A CA 17
ATOM 21894 C C . ARG A 1 57 ? -6.629 1.258 -5.985 1.00 0.00 57 ARG A C 17
ATOM 21895 O O . ARG A 1 57 ? -6.224 2.368 -5.694 1.00 0.00 57 ARG A O 17
ATOM 21916 N N . VAL A 1 58 ? -7.188 0.488 -5.098 1.00 0.00 58 VAL A N 17
ATOM 21917 C CA . VAL A 1 58 ? -7.340 0.956 -3.689 1.00 0.00 58 VAL A CA 17
ATOM 21918 C C . VAL A 1 58 ? -5.959 1.116 -3.046 1.00 0.00 58 VAL A C 17
ATOM 21919 O O . VAL A 1 58 ? -5.699 2.066 -2.336 1.00 0.00 58 VAL A O 17
ATOM 21932 N N . SER A 1 59 ? -5.077 0.184 -3.273 1.00 0.00 59 SER A N 17
ATOM 21933 C CA . SER A 1 59 ? -3.720 0.280 -2.663 1.00 0.00 59 SER A CA 17
ATOM 21934 C C . SER A 1 59 ? -3.028 1.559 -3.146 1.00 0.00 59 SER A C 17
ATOM 21935 O O . SER A 1 59 ? -2.392 2.262 -2.384 1.00 0.00 59 SER A O 17
ATOM 21943 N N . ILE A 1 60 ? -3.149 1.868 -4.405 1.00 0.00 60 ILE A N 17
ATOM 21944 C CA . ILE A 1 60 ? -2.505 3.104 -4.937 1.00 0.00 60 ILE A CA 17
ATOM 21945 C C . ILE A 1 60 ? -3.157 4.341 -4.303 1.00 0.00 60 ILE A C 17
ATOM 21946 O O . ILE A 1 60 ? -2.489 5.270 -3.886 1.00 0.00 60 ILE A O 17
ATOM 21962 N N . ALA A 1 61 ? -4.456 4.359 -4.223 1.00 0.00 61 ALA A N 17
ATOM 21963 C CA . ALA A 1 61 ? -5.151 5.528 -3.613 1.00 0.00 61 ALA A CA 17
ATOM 21964 C C . ALA A 1 61 ? -4.856 5.562 -2.111 1.00 0.00 61 ALA A C 17
ATOM 21965 O O . ALA A 1 61 ? -4.656 6.606 -1.522 1.00 0.00 61 ALA A O 17
ATOM 21972 N N . CYS A 1 62 ? -4.831 4.418 -1.491 1.00 0.00 62 CYS A N 17
ATOM 21973 C CA . CYS A 1 62 ? -4.546 4.356 -0.031 1.00 0.00 62 CYS A CA 17
ATOM 21974 C C . CYS A 1 62 ? -3.082 4.723 0.223 1.00 0.00 62 CYS A C 17
ATOM 21975 O O . CYS A 1 62 ? -2.748 5.380 1.189 1.00 0.00 62 CYS A O 17
ATOM 21983 N N . ALA A 1 63 ? -2.203 4.292 -0.635 1.00 0.00 63 ALA A N 17
ATOM 21984 C CA . ALA A 1 63 ? -0.757 4.604 -0.451 1.00 0.00 63 ALA A CA 17
ATOM 21985 C C . ALA A 1 63 ? -0.556 6.120 -0.401 1.00 0.00 63 ALA A C 17
ATOM 21986 O O . ALA A 1 63 ? 0.148 6.640 0.444 1.00 0.00 63 ALA A O 17
ATOM 21993 N N . LYS A 1 64 ? -1.163 6.835 -1.304 1.00 0.00 64 LYS A N 17
ATOM 21994 C CA . LYS A 1 64 ? -1.006 8.317 -1.307 1.00 0.00 64 LYS A CA 17
ATOM 21995 C C . LYS A 1 64 ? -1.593 8.895 -0.015 1.00 0.00 64 LYS A C 17
ATOM 21996 O O . LYS A 1 64 ? -1.013 9.756 0.618 1.00 0.00 64 LYS A O 17
ATOM 22015 N N . ILE A 1 65 ? -2.742 8.424 0.380 1.00 0.00 65 ILE A N 17
ATOM 22016 C CA . ILE A 1 65 ? -3.374 8.933 1.634 1.00 0.00 65 ILE A CA 17
ATOM 22017 C C . ILE A 1 65 ? -2.505 8.542 2.838 1.00 0.00 65 ILE A C 17
ATOM 22018 O O . ILE A 1 65 ? -2.286 9.325 3.742 1.00 0.00 65 ILE A O 17
ATOM 22034 N N . ILE A 1 66 ? -2.020 7.331 2.861 1.00 0.00 66 ILE A N 17
ATOM 22035 C CA . ILE A 1 66 ? -1.170 6.880 4.007 1.00 0.00 66 ILE A CA 17
ATOM 22036 C C . ILE A 1 66 ? 0.113 7.716 4.055 1.00 0.00 66 ILE A C 17
ATOM 22037 O O . ILE A 1 66 ? 0.545 8.154 5.102 1.00 0.00 66 ILE A O 17
ATOM 22053 N N . ILE A 1 67 ? 0.724 7.937 2.929 1.00 0.00 67 ILE A N 17
ATOM 22054 C CA . ILE A 1 67 ? 1.976 8.746 2.905 1.00 0.00 67 ILE A CA 17
ATOM 22055 C C . ILE A 1 67 ? 1.667 10.178 3.356 1.00 0.00 67 ILE A C 17
ATOM 22056 O O . ILE A 1 67 ? 2.390 10.770 4.134 1.00 0.00 67 ILE A O 17
ATOM 22072 N N . ASP A 1 68 ? 0.602 10.737 2.860 1.00 0.00 68 ASP A N 17
ATOM 22073 C CA . ASP A 1 68 ? 0.230 12.129 3.242 1.00 0.00 68 ASP A CA 17
ATOM 22074 C C . ASP A 1 68 ? -0.151 12.178 4.725 1.00 0.00 68 ASP A C 17
ATOM 22075 O O . ASP A 1 68 ? 0.213 13.086 5.447 1.00 0.00 68 ASP A O 17
ATOM 22084 N N . SER A 1 69 ? -0.886 11.205 5.182 1.00 0.00 69 SER A N 17
ATOM 22085 C CA . SER A 1 69 ? -1.302 11.182 6.614 1.00 0.00 69 SER A CA 17
ATOM 22086 C C . SER A 1 69 ? -0.076 10.958 7.504 1.00 0.00 69 SER A C 17
ATOM 22087 O O . SER A 1 69 ? 0.030 11.498 8.589 1.00 0.00 69 SER A O 17
ATOM 22095 N N . HIS A 1 70 ? 0.851 10.170 7.048 1.00 0.00 70 HIS A N 17
ATOM 22096 C CA . HIS A 1 70 ? 2.079 9.907 7.851 1.00 0.00 70 HIS A CA 17
ATOM 22097 C C . HIS A 1 70 ? 2.825 11.221 8.094 1.00 0.00 70 HIS A C 17
ATOM 22098 O O . HIS A 1 70 ? 3.286 11.498 9.184 1.00 0.00 70 HIS A O 17
ATOM 22112 N N . LEU A 1 71 ? 2.948 12.031 7.084 1.00 0.00 71 LEU A N 17
ATOM 22113 C CA . LEU A 1 71 ? 3.660 13.331 7.247 1.00 0.00 71 LEU A CA 17
ATOM 22114 C C . LEU A 1 71 ? 2.902 14.218 8.234 1.00 0.00 71 LEU A C 17
ATOM 22115 O O . LEU A 1 71 ? 3.484 14.887 9.066 1.00 0.00 71 LEU A O 17
ATOM 22131 N N . ASP A 1 72 ? 1.604 14.242 8.138 1.00 0.00 72 ASP A N 17
ATOM 22132 C CA . ASP A 1 72 ? 0.804 15.095 9.061 1.00 0.00 72 ASP A CA 17
ATOM 22133 C C . ASP A 1 72 ? 0.569 14.367 10.383 1.00 0.00 72 ASP A C 17
ATOM 22134 O O . ASP A 1 72 ? 1.196 14.658 11.384 1.00 0.00 72 ASP A O 17
ATOM 22143 N N . ARG A 1 73 ? -0.349 13.429 10.401 1.00 0.00 73 ARG A N 17
ATOM 22144 C CA . ARG A 1 73 ? -0.653 12.681 11.665 1.00 0.00 73 ARG A CA 17
ATOM 22145 C C . ARG A 1 73 ? -0.148 11.233 11.552 1.00 0.00 73 ARG A C 17
ATOM 22146 O O . ARG A 1 73 ? 1.018 10.986 11.304 1.00 0.00 73 ARG A O 17
ATOM 22167 N N . HIS A 1 74 ? -1.034 10.278 11.743 1.00 0.00 74 HIS A N 17
ATOM 22168 C CA . HIS A 1 74 ? -0.669 8.833 11.673 1.00 0.00 74 HIS A CA 17
ATOM 22169 C C . HIS A 1 74 ? 0.730 8.608 12.257 1.00 0.00 74 HIS A C 17
ATOM 22170 O O . HIS A 1 74 ? 1.728 8.621 11.563 1.00 0.00 74 HIS A O 17
ATOM 22184 N N . ASP A 1 75 ? 0.799 8.408 13.543 1.00 0.00 75 ASP A N 17
ATOM 22185 C CA . ASP A 1 75 ? 2.111 8.183 14.201 1.00 0.00 75 ASP A CA 17
ATOM 22186 C C . ASP A 1 75 ? 2.646 6.799 13.831 1.00 0.00 75 ASP A C 17
ATOM 22187 O O . ASP A 1 75 ? 1.896 5.865 13.629 1.00 0.00 75 ASP A O 17
ATOM 22196 N N . GLN A 1 76 ? 3.945 6.670 13.746 1.00 0.00 76 GLN A N 17
ATOM 22197 C CA . GLN A 1 76 ? 4.573 5.361 13.395 1.00 0.00 76 GLN A CA 17
ATOM 22198 C C . GLN A 1 76 ? 4.057 4.856 12.047 1.00 0.00 76 GLN A C 17
ATOM 22199 O O . GLN A 1 76 ? 2.929 5.101 11.658 1.00 0.00 76 GLN A O 17
ATOM 22213 N N . GLY A 1 77 ? 4.885 4.139 11.328 1.00 0.00 77 GLY A N 17
ATOM 22214 C CA . GLY A 1 77 ? 4.471 3.599 9.997 1.00 0.00 77 GLY A CA 17
ATOM 22215 C C . GLY A 1 77 ? 5.628 3.727 9.006 1.00 0.00 77 GLY A C 17
ATOM 22216 O O . GLY A 1 77 ? 6.306 2.763 8.699 1.00 0.00 77 GLY A O 17
ATOM 22220 N N . LEU A 1 78 ? 5.852 4.911 8.494 1.00 0.00 78 LEU A N 17
ATOM 22221 C CA . LEU A 1 78 ? 6.956 5.125 7.508 1.00 0.00 78 LEU A CA 17
ATOM 22222 C C . LEU A 1 78 ? 8.088 5.921 8.172 1.00 0.00 78 LEU A C 17
ATOM 22223 O O . LEU A 1 78 ? 8.869 6.587 7.517 1.00 0.00 78 LEU A O 17
ATOM 22239 N N . ALA A 1 79 ? 8.187 5.847 9.470 1.00 0.00 79 ALA A N 17
ATOM 22240 C CA . ALA A 1 79 ? 9.270 6.583 10.188 1.00 0.00 79 ALA A CA 17
ATOM 22241 C C . ALA A 1 79 ? 10.634 6.015 9.779 1.00 0.00 79 ALA A C 17
ATOM 22242 O O . ALA A 1 79 ? 11.607 6.732 9.638 1.00 0.00 79 ALA A O 17
ATOM 22249 N N . ASP A 1 80 ? 10.711 4.726 9.601 1.00 0.00 80 ASP A N 17
ATOM 22250 C CA . ASP A 1 80 ? 12.008 4.093 9.209 1.00 0.00 80 ASP A CA 17
ATOM 22251 C C . ASP A 1 80 ? 12.420 4.590 7.817 1.00 0.00 80 ASP A C 17
ATOM 22252 O O . ASP A 1 80 ? 13.589 4.771 7.527 1.00 0.00 80 ASP A O 17
ATOM 22261 N N . LEU A 1 81 ? 11.472 4.801 6.954 1.00 0.00 81 LEU A N 17
ATOM 22262 C CA . LEU A 1 81 ? 11.802 5.276 5.581 1.00 0.00 81 LEU A CA 17
ATOM 22263 C C . LEU A 1 81 ? 11.975 6.795 5.602 1.00 0.00 81 LEU A C 17
ATOM 22264 O O . LEU A 1 81 ? 11.975 7.453 4.577 1.00 0.00 81 LEU A O 17
ATOM 22280 N N . GLY A 1 82 ? 12.111 7.365 6.765 1.00 0.00 82 GLY A N 17
ATOM 22281 C CA . GLY A 1 82 ? 12.284 8.841 6.857 1.00 0.00 82 GLY A CA 17
ATOM 22282 C C . GLY A 1 82 ? 11.876 9.309 8.254 1.00 0.00 82 GLY A C 17
ATOM 22283 O O . GLY A 1 82 ? 10.823 9.921 8.371 1.00 0.00 82 GLY A O 17
ATOM 22288 N N . MET A 1 1 ? 1.178 -1.091 -14.198 1.00 0.00 1 MET A N 18
ATOM 22289 C CA . MET A 1 1 ? 2.334 -1.942 -13.801 1.00 0.00 1 MET A CA 18
ATOM 22290 C C . MET A 1 1 ? 3.499 -1.038 -13.390 1.00 0.00 1 MET A C 18
ATOM 22291 O O . MET A 1 1 ? 4.349 -1.416 -12.608 1.00 0.00 1 MET A O 18
ATOM 22307 N N . ASN A 1 2 ? 3.542 0.157 -13.918 1.00 0.00 2 ASN A N 18
ATOM 22308 C CA . ASN A 1 2 ? 4.650 1.093 -13.572 1.00 0.00 2 ASN A CA 18
ATOM 22309 C C . ASN A 1 2 ? 4.454 1.652 -12.159 1.00 0.00 2 ASN A C 18
ATOM 22310 O O . ASN A 1 2 ? 3.344 1.853 -11.704 1.00 0.00 2 ASN A O 18
ATOM 22321 N N . VAL A 1 3 ? 5.532 1.903 -11.463 1.00 0.00 3 VAL A N 18
ATOM 22322 C CA . VAL A 1 3 ? 5.424 2.443 -10.079 1.00 0.00 3 VAL A CA 18
ATOM 22323 C C . VAL A 1 3 ? 5.044 3.926 -10.126 1.00 0.00 3 VAL A C 18
ATOM 22324 O O . VAL A 1 3 ? 5.572 4.693 -10.908 1.00 0.00 3 VAL A O 18
ATOM 22337 N N . ALA A 1 4 ? 4.119 4.332 -9.293 1.00 0.00 4 ALA A N 18
ATOM 22338 C CA . ALA A 1 4 ? 3.680 5.759 -9.282 1.00 0.00 4 ALA A CA 18
ATOM 22339 C C . ALA A 1 4 ? 4.474 6.542 -8.235 1.00 0.00 4 ALA A C 18
ATOM 22340 O O . ALA A 1 4 ? 5.003 5.981 -7.293 1.00 0.00 4 ALA A O 18
ATOM 22347 N N . HIS A 1 5 ? 4.554 7.840 -8.396 1.00 0.00 5 HIS A N 18
ATOM 22348 C CA . HIS A 1 5 ? 5.306 8.692 -7.427 1.00 0.00 5 HIS A CA 18
ATOM 22349 C C . HIS A 1 5 ? 4.325 9.566 -6.647 1.00 0.00 5 HIS A C 18
ATOM 22350 O O . HIS A 1 5 ? 3.337 10.037 -7.177 1.00 0.00 5 HIS A O 18
ATOM 22364 N N . TYR A 1 6 ? 4.594 9.788 -5.389 1.00 0.00 6 TYR A N 18
ATOM 22365 C CA . TYR A 1 6 ? 3.684 10.631 -4.570 1.00 0.00 6 TYR A CA 18
ATOM 22366 C C . TYR A 1 6 ? 4.464 11.234 -3.399 1.00 0.00 6 TYR A C 18
ATOM 22367 O O . TYR A 1 6 ? 5.109 10.534 -2.641 1.00 0.00 6 TYR A O 18
ATOM 22385 N N . ARG A 1 7 ? 4.412 12.532 -3.254 1.00 0.00 7 ARG A N 18
ATOM 22386 C CA . ARG A 1 7 ? 5.149 13.203 -2.144 1.00 0.00 7 ARG A CA 18
ATOM 22387 C C . ARG A 1 7 ? 6.620 12.781 -2.175 1.00 0.00 7 ARG A C 18
ATOM 22388 O O . ARG A 1 7 ? 7.321 12.831 -1.181 1.00 0.00 7 ARG A O 18
ATOM 22409 N N . GLY A 1 8 ? 7.099 12.384 -3.324 1.00 0.00 8 GLY A N 18
ATOM 22410 C CA . GLY A 1 8 ? 8.527 11.975 -3.451 1.00 0.00 8 GLY A CA 18
ATOM 22411 C C . GLY A 1 8 ? 8.653 10.479 -3.166 1.00 0.00 8 GLY A C 18
ATOM 22412 O O . GLY A 1 8 ? 9.644 9.857 -3.486 1.00 0.00 8 GLY A O 18
ATOM 22416 N N . TYR A 1 9 ? 7.655 9.899 -2.559 1.00 0.00 9 TYR A N 18
ATOM 22417 C CA . TYR A 1 9 ? 7.713 8.444 -2.243 1.00 0.00 9 TYR A CA 18
ATOM 22418 C C . TYR A 1 9 ? 7.255 7.617 -3.444 1.00 0.00 9 TYR A C 18
ATOM 22419 O O . TYR A 1 9 ? 6.345 7.986 -4.162 1.00 0.00 9 TYR A O 18
ATOM 22437 N N . GLU A 1 10 ? 7.878 6.489 -3.658 1.00 0.00 10 GLU A N 18
ATOM 22438 C CA . GLU A 1 10 ? 7.488 5.618 -4.799 1.00 0.00 10 GLU A CA 18
ATOM 22439 C C . GLU A 1 10 ? 6.415 4.643 -4.336 1.00 0.00 10 GLU A C 18
ATOM 22440 O O . GLU A 1 10 ? 6.434 4.178 -3.214 1.00 0.00 10 GLU A O 18
ATOM 22452 N N . ILE A 1 11 ? 5.476 4.333 -5.190 1.00 0.00 11 ILE A N 18
ATOM 22453 C CA . ILE A 1 11 ? 4.387 3.386 -4.814 1.00 0.00 11 ILE A CA 18
ATOM 22454 C C . ILE A 1 11 ? 4.350 2.241 -5.814 1.00 0.00 11 ILE A C 18
ATOM 22455 O O . ILE A 1 11 ? 4.335 2.452 -7.010 1.00 0.00 11 ILE A O 18
ATOM 22471 N N . GLU A 1 12 ? 4.339 1.024 -5.326 1.00 0.00 12 GLU A N 18
ATOM 22472 C CA . GLU A 1 12 ? 4.304 -0.162 -6.231 1.00 0.00 12 GLU A CA 18
ATOM 22473 C C . GLU A 1 12 ? 2.979 -0.914 -6.008 1.00 0.00 12 GLU A C 18
ATOM 22474 O O . GLU A 1 12 ? 2.652 -1.251 -4.885 1.00 0.00 12 GLU A O 18
ATOM 22486 N N . PRO A 1 13 ? 2.209 -1.171 -7.045 1.00 0.00 13 PRO A N 18
ATOM 22487 C CA . PRO A 1 13 ? 0.900 -1.881 -6.913 1.00 0.00 13 PRO A CA 18
ATOM 22488 C C . PRO A 1 13 ? 1.054 -3.391 -6.694 1.00 0.00 13 PRO A C 18
ATOM 22489 O O . PRO A 1 13 ? 2.065 -3.981 -7.020 1.00 0.00 13 PRO A O 18
ATOM 22500 N N . GLY A 1 14 ? 0.049 -4.017 -6.150 1.00 0.00 14 GLY A N 18
ATOM 22501 C CA . GLY A 1 14 ? 0.122 -5.481 -5.916 1.00 0.00 14 GLY A CA 18
ATOM 22502 C C . GLY A 1 14 ? -1.091 -5.926 -5.103 1.00 0.00 14 GLY A C 18
ATOM 22503 O O . GLY A 1 14 ? -1.966 -5.140 -4.798 1.00 0.00 14 GLY A O 18
ATOM 22507 N N . HIS A 1 15 ? -1.151 -7.179 -4.748 1.00 0.00 15 HIS A N 18
ATOM 22508 C CA . HIS A 1 15 ? -2.307 -7.678 -3.949 1.00 0.00 15 HIS A CA 18
ATOM 22509 C C . HIS A 1 15 ? -1.829 -8.799 -3.029 1.00 0.00 15 HIS A C 18
ATOM 22510 O O . HIS A 1 15 ? -1.260 -9.778 -3.470 1.00 0.00 15 HIS A O 18
ATOM 22524 N N . GLN A 1 16 ? -2.056 -8.667 -1.750 1.00 0.00 16 GLN A N 18
ATOM 22525 C CA . GLN A 1 16 ? -1.618 -9.726 -0.796 1.00 0.00 16 GLN A CA 18
ATOM 22526 C C . GLN A 1 16 ? -2.625 -9.815 0.346 1.00 0.00 16 GLN A C 18
ATOM 22527 O O . GLN A 1 16 ? -3.354 -8.877 0.614 1.00 0.00 16 GLN A O 18
ATOM 22541 N N . TYR A 1 17 ? -2.677 -10.939 1.017 1.00 0.00 17 TYR A N 18
ATOM 22542 C CA . TYR A 1 17 ? -3.641 -11.111 2.143 1.00 0.00 17 TYR A CA 18
ATOM 22543 C C . TYR A 1 17 ? -2.902 -11.069 3.481 1.00 0.00 17 TYR A C 18
ATOM 22544 O O . TYR A 1 17 ? -1.774 -11.506 3.597 1.00 0.00 17 TYR A O 18
ATOM 22562 N N . ARG A 1 18 ? -3.534 -10.534 4.493 1.00 0.00 18 ARG A N 18
ATOM 22563 C CA . ARG A 1 18 ? -2.884 -10.447 5.833 1.00 0.00 18 ARG A CA 18
ATOM 22564 C C . ARG A 1 18 ? -3.252 -11.674 6.679 1.00 0.00 18 ARG A C 18
ATOM 22565 O O . ARG A 1 18 ? -4.372 -12.145 6.660 1.00 0.00 18 ARG A O 18
ATOM 22586 N N . ASP A 1 19 ? -2.305 -12.197 7.415 1.00 0.00 19 ASP A N 18
ATOM 22587 C CA . ASP A 1 19 ? -2.569 -13.396 8.267 1.00 0.00 19 ASP A CA 18
ATOM 22588 C C . ASP A 1 19 ? -3.536 -13.018 9.401 1.00 0.00 19 ASP A C 18
ATOM 22589 O O . ASP A 1 19 ? -4.264 -13.845 9.911 1.00 0.00 19 ASP A O 18
ATOM 22598 N N . ASP A 1 20 ? -3.522 -11.781 9.816 1.00 0.00 20 ASP A N 18
ATOM 22599 C CA . ASP A 1 20 ? -4.414 -11.352 10.932 1.00 0.00 20 ASP A CA 18
ATOM 22600 C C . ASP A 1 20 ? -5.883 -11.574 10.559 1.00 0.00 20 ASP A C 18
ATOM 22601 O O . ASP A 1 20 ? -6.644 -12.136 11.323 1.00 0.00 20 ASP A O 18
ATOM 22610 N N . ILE A 1 21 ? -6.286 -11.130 9.397 1.00 0.00 21 ILE A N 18
ATOM 22611 C CA . ILE A 1 21 ? -7.706 -11.300 8.961 1.00 0.00 21 ILE A CA 18
ATOM 22612 C C . ILE A 1 21 ? -7.784 -12.388 7.886 1.00 0.00 21 ILE A C 18
ATOM 22613 O O . ILE A 1 21 ? -8.844 -12.700 7.383 1.00 0.00 21 ILE A O 18
ATOM 22629 N N . ARG A 1 22 ? -6.664 -12.969 7.534 1.00 0.00 22 ARG A N 18
ATOM 22630 C CA . ARG A 1 22 ? -6.658 -14.039 6.489 1.00 0.00 22 ARG A CA 18
ATOM 22631 C C . ARG A 1 22 ? -7.561 -13.631 5.323 1.00 0.00 22 ARG A C 18
ATOM 22632 O O . ARG A 1 22 ? -8.343 -14.419 4.826 1.00 0.00 22 ARG A O 18
ATOM 22653 N N . LYS A 1 23 ? -7.460 -12.401 4.884 1.00 0.00 23 LYS A N 18
ATOM 22654 C CA . LYS A 1 23 ? -8.313 -11.927 3.752 1.00 0.00 23 LYS A CA 18
ATOM 22655 C C . LYS A 1 23 ? -7.487 -11.081 2.794 1.00 0.00 23 LYS A C 18
ATOM 22656 O O . LYS A 1 23 ? -6.422 -10.601 3.127 1.00 0.00 23 LYS A O 18
ATOM 22675 N N . TYR A 1 24 ? -7.975 -10.913 1.594 1.00 0.00 24 TYR A N 18
ATOM 22676 C CA . TYR A 1 24 ? -7.227 -10.122 0.584 1.00 0.00 24 TYR A CA 18
ATOM 22677 C C . TYR A 1 24 ? -7.522 -8.637 0.756 1.00 0.00 24 TYR A C 18
ATOM 22678 O O . TYR A 1 24 ? -8.660 -8.224 0.886 1.00 0.00 24 TYR A O 18
ATOM 22696 N N . VAL A 1 25 ? -6.499 -7.826 0.745 1.00 0.00 25 VAL A N 18
ATOM 22697 C CA . VAL A 1 25 ? -6.702 -6.361 0.898 1.00 0.00 25 VAL A CA 18
ATOM 22698 C C . VAL A 1 25 ? -5.607 -5.625 0.110 1.00 0.00 25 VAL A C 18
ATOM 22699 O O . VAL A 1 25 ? -4.542 -6.165 -0.122 1.00 0.00 25 VAL A O 18
ATOM 22712 N N . PRO A 1 26 ? -5.859 -4.405 -0.301 1.00 0.00 26 PRO A N 18
ATOM 22713 C CA . PRO A 1 26 ? -4.868 -3.609 -1.072 1.00 0.00 26 PRO A CA 18
ATOM 22714 C C . PRO A 1 26 ? -3.454 -3.753 -0.504 1.00 0.00 26 PRO A C 18
ATOM 22715 O O . PRO A 1 26 ? -3.203 -3.445 0.643 1.00 0.00 26 PRO A O 18
ATOM 22726 N N . TYR A 1 27 ? -2.536 -4.232 -1.304 1.00 0.00 27 TYR A N 18
ATOM 22727 C CA . TYR A 1 27 ? -1.131 -4.418 -0.834 1.00 0.00 27 TYR A CA 18
ATOM 22728 C C . TYR A 1 27 ? -0.171 -3.705 -1.783 1.00 0.00 27 TYR A C 18
ATOM 22729 O O . TYR A 1 27 ? -0.202 -3.908 -2.981 1.00 0.00 27 TYR A O 18
ATOM 22747 N N . ALA A 1 28 ? 0.692 -2.878 -1.257 1.00 0.00 28 ALA A N 18
ATOM 22748 C CA . ALA A 1 28 ? 1.664 -2.159 -2.133 1.00 0.00 28 ALA A CA 18
ATOM 22749 C C . ALA A 1 28 ? 2.939 -1.869 -1.338 1.00 0.00 28 ALA A C 18
ATOM 22750 O O . ALA A 1 28 ? 2.932 -1.831 -0.124 1.00 0.00 28 ALA A O 18
ATOM 22757 N N 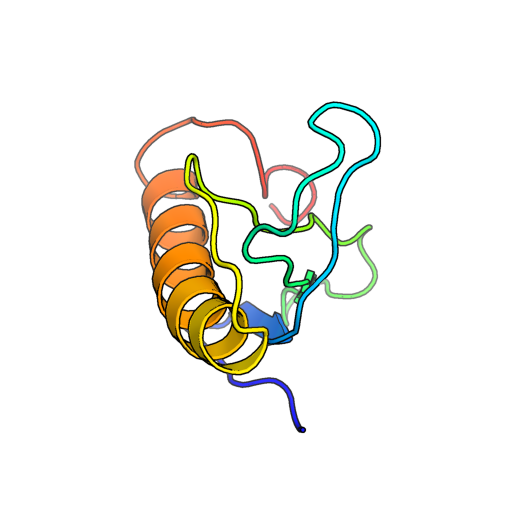. LEU A 1 29 ? 4.031 -1.666 -2.028 1.00 0.00 29 LEU A N 18
ATOM 22758 C CA . LEU A 1 29 ? 5.325 -1.378 -1.342 1.00 0.00 29 LEU A CA 18
ATOM 22759 C C . LEU A 1 29 ? 5.666 0.097 -1.522 1.00 0.00 29 LEU A C 18
ATOM 22760 O O . LEU A 1 29 ? 5.539 0.645 -2.598 1.00 0.00 29 LEU A O 18
ATOM 22776 N N . ILE A 1 30 ? 6.091 0.743 -0.463 1.00 0.00 30 ILE A N 18
ATOM 22777 C CA . ILE A 1 30 ? 6.442 2.192 -0.539 1.00 0.00 30 ILE A CA 18
ATOM 22778 C C . ILE A 1 30 ? 7.922 2.383 -0.220 1.00 0.00 30 ILE A C 18
ATOM 22779 O O . ILE A 1 30 ? 8.430 1.859 0.753 1.00 0.00 30 ILE A O 18
ATOM 22795 N N . ARG A 1 31 ? 8.615 3.137 -1.036 1.00 0.00 31 ARG A N 18
ATOM 22796 C CA . ARG A 1 31 ? 10.070 3.385 -0.802 1.00 0.00 31 ARG A CA 18
ATOM 22797 C C . ARG A 1 31 ? 10.355 4.881 -0.919 1.00 0.00 31 ARG A C 18
ATOM 22798 O O . ARG A 1 31 ? 9.836 5.560 -1.781 1.00 0.00 31 ARG A O 18
ATOM 22819 N N . LYS A 1 32 ? 11.173 5.398 -0.044 1.00 0.00 32 LYS A N 18
ATOM 22820 C CA . LYS A 1 32 ? 11.494 6.852 -0.083 1.00 0.00 32 LYS A CA 18
ATOM 22821 C C . LYS A 1 32 ? 12.608 7.116 -1.096 1.00 0.00 32 LYS A C 18
ATOM 22822 O O . LYS A 1 32 ? 13.589 6.400 -1.163 1.00 0.00 32 LYS A O 18
ATOM 22841 N N . VAL A 1 33 ? 12.458 8.140 -1.890 1.00 0.00 33 VAL A N 18
ATOM 22842 C CA . VAL A 1 33 ? 13.497 8.460 -2.907 1.00 0.00 33 VAL A CA 18
ATOM 22843 C C . VAL A 1 33 ? 14.641 9.234 -2.260 1.00 0.00 33 VAL A C 18
ATOM 22844 O O . VAL A 1 33 ? 14.428 10.194 -1.546 1.00 0.00 33 VAL A O 18
ATOM 22857 N N . GLY A 1 34 ? 15.856 8.825 -2.515 1.00 0.00 34 GLY A N 18
ATOM 22858 C CA . GLY A 1 34 ? 17.034 9.530 -1.931 1.00 0.00 34 GLY A CA 18
ATOM 22859 C C . GLY A 1 34 ? 17.989 8.501 -1.346 1.00 0.00 34 GLY A C 18
ATOM 22860 O O . GLY A 1 34 ? 19.091 8.327 -1.825 1.00 0.00 34 GLY A O 18
ATOM 22864 N N . VAL A 1 35 ? 17.582 7.819 -0.306 1.00 0.00 35 VAL A N 18
ATOM 22865 C CA . VAL A 1 35 ? 18.481 6.803 0.318 1.00 0.00 35 VAL A CA 18
ATOM 22866 C C . VAL A 1 35 ? 18.122 5.391 -0.180 1.00 0.00 35 VAL A C 18
ATOM 22867 O O . VAL A 1 35 ? 16.983 5.127 -0.513 1.00 0.00 35 VAL A O 18
ATOM 22880 N N . PRO A 1 36 ? 19.082 4.481 -0.220 1.00 0.00 36 PRO A N 18
ATOM 22881 C CA . PRO A 1 36 ? 18.845 3.070 -0.665 1.00 0.00 36 PRO A CA 18
ATOM 22882 C C . PRO A 1 36 ? 17.610 2.420 -0.018 1.00 0.00 36 PRO A C 18
ATOM 22883 O O . PRO A 1 36 ? 16.774 3.076 0.571 1.00 0.00 36 PRO A O 18
ATOM 22894 N N . ASP A 1 37 ? 17.500 1.128 -0.137 1.00 0.00 37 ASP A N 18
ATOM 22895 C CA . ASP A 1 37 ? 16.329 0.414 0.446 1.00 0.00 37 ASP A CA 18
ATOM 22896 C C . ASP A 1 37 ? 16.559 0.170 1.941 1.00 0.00 37 ASP A C 18
ATOM 22897 O O . ASP A 1 37 ? 17.344 -0.674 2.328 1.00 0.00 37 ASP A O 18
ATOM 22906 N N . ARG A 1 38 ? 15.870 0.905 2.781 1.00 0.00 38 ARG A N 18
ATOM 22907 C CA . ARG A 1 38 ? 16.028 0.735 4.258 1.00 0.00 38 ARG A CA 18
ATOM 22908 C C . ARG A 1 38 ? 14.788 0.045 4.818 1.00 0.00 38 ARG A C 18
ATOM 22909 O O . ARG A 1 38 ? 13.882 0.676 5.324 1.00 0.00 38 ARG A O 18
ATOM 22930 N N . THR A 1 39 ? 14.760 -1.255 4.728 1.00 0.00 39 THR A N 18
ATOM 22931 C CA . THR A 1 39 ? 13.604 -2.041 5.237 1.00 0.00 39 THR A CA 18
ATOM 22932 C C . THR A 1 39 ? 12.279 -1.413 4.750 1.00 0.00 39 THR A C 18
ATOM 22933 O O . THR A 1 39 ? 11.837 -0.411 5.280 1.00 0.00 39 THR A O 18
ATOM 22944 N N . PRO A 1 40 ? 11.643 -1.977 3.742 1.00 0.00 40 PRO A N 18
ATOM 22945 C CA . PRO A 1 40 ? 10.370 -1.418 3.199 1.00 0.00 40 PRO A CA 18
ATOM 22946 C C . PRO A 1 40 ? 9.166 -1.718 4.099 1.00 0.00 40 PRO A C 18
ATOM 22947 O O . PRO A 1 40 ? 9.097 -2.755 4.729 1.00 0.00 40 PRO A O 18
ATOM 22958 N N . ILE A 1 41 ? 8.222 -0.809 4.159 1.00 0.00 41 ILE A N 18
ATOM 22959 C CA . ILE A 1 41 ? 7.010 -1.010 5.009 1.00 0.00 41 ILE A CA 18
ATOM 22960 C C . ILE A 1 41 ? 5.776 -1.101 4.103 1.00 0.00 41 ILE A C 18
ATOM 22961 O O . ILE A 1 41 ? 5.194 -0.094 3.748 1.00 0.00 41 ILE A O 18
ATOM 22977 N N . PRO A 1 42 ? 5.374 -2.291 3.726 1.00 0.00 42 PRO A N 18
ATOM 22978 C CA . PRO A 1 42 ? 4.185 -2.485 2.845 1.00 0.00 42 PRO A CA 18
ATOM 22979 C C . PRO A 1 42 ? 2.947 -1.764 3.383 1.00 0.00 42 PRO A C 18
ATOM 22980 O O . PRO A 1 42 ? 2.702 -1.729 4.573 1.00 0.00 42 PRO A O 18
ATOM 22991 N N . THR A 1 43 ? 2.170 -1.177 2.509 1.00 0.00 43 THR A N 18
ATOM 22992 C CA . THR A 1 43 ? 0.953 -0.439 2.958 1.00 0.00 43 THR A CA 18
ATOM 22993 C C . THR A 1 43 ? -0.279 -1.324 2.779 1.00 0.00 43 THR A C 18
ATOM 22994 O O . THR A 1 43 ? -0.446 -1.990 1.770 1.00 0.00 43 THR A O 18
ATOM 23005 N N . THR A 1 44 ? -1.140 -1.338 3.765 1.00 0.00 44 THR A N 18
ATOM 23006 C CA . THR A 1 44 ? -2.374 -2.171 3.696 1.00 0.00 44 THR A CA 18
ATOM 23007 C C . THR A 1 44 ? -3.564 -1.324 4.109 1.00 0.00 44 THR A C 18
ATOM 23008 O O . THR A 1 44 ? -3.415 -0.301 4.746 1.00 0.00 44 THR A O 18
ATOM 23019 N N . TYR A 1 45 ? -4.747 -1.745 3.757 1.00 0.00 45 TYR A N 18
ATOM 23020 C CA . TYR A 1 45 ? -5.958 -0.971 4.136 1.00 0.00 45 TYR A CA 18
ATOM 23021 C C . TYR A 1 45 ? -7.086 -1.958 4.497 1.00 0.00 45 TYR A C 18
ATOM 23022 O O . TYR A 1 45 ? -7.237 -2.962 3.836 1.00 0.00 45 TYR A O 18
ATOM 23040 N N . PRO A 1 46 ? -7.879 -1.673 5.519 1.00 0.00 46 PRO A N 18
ATOM 23041 C CA . PRO A 1 46 ? -9.027 -2.549 5.932 1.00 0.00 46 PRO A CA 18
ATOM 23042 C C . PRO A 1 46 ? -9.905 -3.011 4.745 1.00 0.00 46 PRO A C 18
ATOM 23043 O O . PRO A 1 46 ? -9.424 -3.480 3.734 1.00 0.00 46 PRO A O 18
ATOM 23054 N N . GLU A 1 47 ? -11.199 -2.872 4.876 1.00 0.00 47 GLU A N 18
ATOM 23055 C CA . GLU A 1 47 ? -12.129 -3.279 3.785 1.00 0.00 47 GLU A CA 18
ATOM 23056 C C . GLU A 1 47 ? -11.723 -4.637 3.216 1.00 0.00 47 GLU A C 18
ATOM 23057 O O . GLU A 1 47 ? -10.877 -5.327 3.751 1.00 0.00 47 GLU A O 18
ATOM 23069 N N . PHE A 1 48 ? -12.331 -5.034 2.129 1.00 0.00 48 PHE A N 18
ATOM 23070 C CA . PHE A 1 48 ? -11.991 -6.351 1.523 1.00 0.00 48 PHE A CA 18
ATOM 23071 C C . PHE A 1 48 ? -12.095 -6.263 0.004 1.00 0.00 48 PHE A C 18
ATOM 23072 O O . PHE A 1 48 ? -12.896 -5.522 -0.532 1.00 0.00 48 PHE A O 18
ATOM 23089 N N . TYR A 1 49 ? -11.299 -7.027 -0.695 1.00 0.00 49 TYR A N 18
ATOM 23090 C CA . TYR A 1 49 ? -11.357 -7.009 -2.181 1.00 0.00 49 TYR A CA 18
ATOM 23091 C C . TYR A 1 49 ? -11.035 -8.406 -2.712 1.00 0.00 49 TYR A C 18
ATOM 23092 O O . TYR A 1 49 ? -9.900 -8.839 -2.703 1.00 0.00 49 TYR A O 18
ATOM 23110 N N . ASP A 1 50 ? -12.029 -9.111 -3.179 1.00 0.00 50 ASP A N 18
ATOM 23111 C CA . ASP A 1 50 ? -11.792 -10.474 -3.722 1.00 0.00 50 ASP A CA 18
ATOM 23112 C C . ASP A 1 50 ? -11.084 -10.346 -5.069 1.00 0.00 50 ASP A C 18
ATOM 23113 O O . ASP A 1 50 ? -10.515 -11.291 -5.580 1.00 0.00 50 ASP A O 18
ATOM 23122 N N . LEU A 1 51 ? -11.135 -9.179 -5.656 1.00 0.00 51 LEU A N 18
ATOM 23123 C CA . LEU A 1 51 ? -10.487 -8.975 -6.983 1.00 0.00 51 LEU A CA 18
ATOM 23124 C C . LEU A 1 51 ? -9.098 -8.368 -6.796 1.00 0.00 51 LEU A C 18
ATOM 23125 O O . LEU A 1 51 ? -8.923 -7.357 -6.144 1.00 0.00 51 LEU A O 18
ATOM 23141 N N . GLU A 1 52 ? -8.111 -8.997 -7.370 1.00 0.00 52 GLU A N 18
ATOM 23142 C CA . GLU A 1 52 ? -6.714 -8.499 -7.256 1.00 0.00 52 GLU A CA 18
ATOM 23143 C C . GLU A 1 52 ? -6.562 -7.195 -8.044 1.00 0.00 52 GLU A C 18
ATOM 23144 O O . GLU A 1 52 ? -5.863 -6.287 -7.639 1.00 0.00 52 GLU A O 18
ATOM 23156 N N . ALA A 1 53 ? -7.201 -7.106 -9.176 1.00 0.00 53 ALA A N 18
ATOM 23157 C CA . ALA A 1 53 ? -7.091 -5.877 -10.009 1.00 0.00 53 ALA A CA 18
ATOM 23158 C C . ALA A 1 53 ? -7.571 -4.665 -9.208 1.00 0.00 53 ALA A C 18
ATOM 23159 O O . ALA A 1 53 ? -6.937 -3.629 -9.182 1.00 0.00 53 ALA A O 18
ATOM 23166 N N . ASP A 1 54 ? -8.693 -4.792 -8.560 1.00 0.00 54 ASP A N 18
ATOM 23167 C CA . ASP A 1 54 ? -9.233 -3.659 -7.760 1.00 0.00 54 ASP A CA 18
ATOM 23168 C C . ASP A 1 54 ? -8.287 -3.361 -6.594 1.00 0.00 54 ASP A C 18
ATOM 23169 O O . ASP A 1 54 ? -8.099 -2.225 -6.204 1.00 0.00 54 ASP A O 18
ATOM 23178 N N . ALA A 1 55 ? -7.696 -4.378 -6.030 1.00 0.00 55 ALA A N 18
ATOM 23179 C CA . ALA A 1 55 ? -6.765 -4.168 -4.887 1.00 0.00 55 ALA A CA 18
ATOM 23180 C C . ALA A 1 55 ? -5.563 -3.341 -5.354 1.00 0.00 55 ALA A C 18
ATOM 23181 O O . ALA A 1 55 ? -5.067 -2.489 -4.645 1.00 0.00 55 ALA A O 18
ATOM 23188 N N . GLU A 1 56 ? -5.091 -3.591 -6.544 1.00 0.00 56 GLU A N 18
ATOM 23189 C CA . GLU A 1 56 ? -3.921 -2.826 -7.059 1.00 0.00 56 GLU A CA 18
ATOM 23190 C C . GLU A 1 56 ? -4.294 -1.347 -7.195 1.00 0.00 56 GLU A C 18
ATOM 23191 O O . GLU A 1 56 ? -3.573 -0.470 -6.765 1.00 0.00 56 GLU A O 18
ATOM 23203 N N . ARG A 1 57 ? -5.416 -1.067 -7.797 1.00 0.00 57 ARG A N 18
ATOM 23204 C CA . ARG A 1 57 ? -5.839 0.352 -7.968 1.00 0.00 57 ARG A CA 18
ATOM 23205 C C . ARG A 1 57 ? -6.054 0.986 -6.589 1.00 0.00 57 ARG A C 18
ATOM 23206 O O . ARG A 1 57 ? -5.619 2.088 -6.316 1.00 0.00 57 ARG A O 18
ATOM 23227 N N . VAL A 1 58 ? -6.735 0.288 -5.730 1.00 0.00 58 VAL A N 18
ATOM 23228 C CA . VAL A 1 58 ? -7.007 0.818 -4.370 1.00 0.00 58 VAL A CA 18
ATOM 23229 C C . VAL A 1 58 ? -5.689 0.988 -3.615 1.00 0.00 58 VAL A C 18
ATOM 23230 O O . VAL A 1 58 ? -5.476 1.964 -2.931 1.00 0.00 58 VAL A O 18
ATOM 23243 N N . SER A 1 59 ? -4.807 0.036 -3.721 1.00 0.00 59 SER A N 18
ATOM 23244 C CA . SER A 1 59 ? -3.510 0.139 -3.000 1.00 0.00 59 SER A CA 18
ATOM 23245 C C . SER A 1 59 ? -2.814 1.449 -3.381 1.00 0.00 59 SER A C 18
ATOM 23246 O O . SER A 1 59 ? -2.226 2.113 -2.551 1.00 0.00 59 SER A O 18
ATOM 23254 N N . ILE A 1 60 ? -2.873 1.831 -4.627 1.00 0.00 60 ILE A N 18
ATOM 23255 C CA . ILE A 1 60 ? -2.215 3.102 -5.042 1.00 0.00 60 ILE A CA 18
ATOM 23256 C C . ILE A 1 60 ? -2.901 4.278 -4.332 1.00 0.00 60 ILE A C 18
ATOM 23257 O O . ILE A 1 60 ? -2.259 5.171 -3.806 1.00 0.00 60 ILE A O 18
ATOM 23273 N N . ALA A 1 61 ? -4.208 4.278 -4.309 1.00 0.00 61 ALA A N 18
ATOM 23274 C CA . ALA A 1 61 ? -4.951 5.383 -3.637 1.00 0.00 61 ALA A CA 18
ATOM 23275 C C . ALA A 1 61 ? -4.732 5.308 -2.125 1.00 0.00 61 ALA A C 18
ATOM 23276 O O . ALA A 1 61 ? -4.529 6.306 -1.460 1.00 0.00 61 ALA A O 18
ATOM 23283 N N . CYS A 1 62 ? -4.767 4.126 -1.578 1.00 0.00 62 CYS A N 18
ATOM 23284 C CA . CYS A 1 62 ? -4.556 3.971 -0.115 1.00 0.00 62 CYS A CA 18
ATOM 23285 C C . CYS A 1 62 ? -3.117 4.350 0.227 1.00 0.00 62 CYS A C 18
ATOM 23286 O O . CYS A 1 62 ? -2.845 4.957 1.244 1.00 0.00 62 CYS A O 18
ATOM 23294 N N . ALA A 1 63 ? -2.193 3.995 -0.619 1.00 0.00 63 ALA A N 18
ATOM 23295 C CA . ALA A 1 63 ? -0.768 4.327 -0.352 1.00 0.00 63 ALA A CA 18
ATOM 23296 C C . ALA A 1 63 ? -0.633 5.835 -0.147 1.00 0.00 63 ALA A C 18
ATOM 23297 O O . ALA A 1 63 ? 0.050 6.294 0.747 1.00 0.00 63 ALA A O 18
ATOM 23304 N N . LYS A 1 64 ? -1.280 6.614 -0.968 1.00 0.00 64 LYS A N 18
ATOM 23305 C CA . LYS A 1 64 ? -1.188 8.092 -0.814 1.00 0.00 64 LYS A CA 18
ATOM 23306 C C . LYS A 1 64 ? -1.773 8.503 0.540 1.00 0.00 64 LYS A C 18
ATOM 23307 O O . LYS A 1 64 ? -1.232 9.341 1.234 1.00 0.00 64 LYS A O 18
ATOM 23326 N N . ILE A 1 65 ? -2.876 7.920 0.920 1.00 0.00 65 ILE A N 18
ATOM 23327 C CA . ILE A 1 65 ? -3.498 8.276 2.228 1.00 0.00 65 ILE A CA 18
ATOM 23328 C C . ILE A 1 65 ? -2.552 7.880 3.367 1.00 0.00 65 ILE A C 18
ATOM 23329 O O . ILE A 1 65 ? -2.358 8.613 4.316 1.00 0.00 65 ILE A O 18
ATOM 23345 N N . ILE A 1 66 ? -1.970 6.715 3.280 1.00 0.00 66 ILE A N 18
ATOM 23346 C CA . ILE A 1 66 ? -1.042 6.253 4.351 1.00 0.00 66 ILE A CA 18
ATOM 23347 C C . ILE A 1 66 ? 0.173 7.183 4.414 1.00 0.00 66 ILE A C 18
ATOM 23348 O O . ILE A 1 66 ? 0.627 7.561 5.475 1.00 0.00 66 ILE A O 18
ATOM 23364 N N . ILE A 1 67 ? 0.714 7.545 3.284 1.00 0.00 67 ILE A N 18
ATOM 23365 C CA . ILE A 1 67 ? 1.903 8.441 3.285 1.00 0.00 67 ILE A CA 18
ATOM 23366 C C . ILE A 1 67 ? 1.524 9.796 3.894 1.00 0.00 67 ILE A C 18
ATOM 23367 O O . ILE A 1 67 ? 2.238 10.346 4.712 1.00 0.00 67 ILE A O 18
ATOM 23383 N N . ASP A 1 68 ? 0.405 10.336 3.502 1.00 0.00 68 ASP A N 18
ATOM 23384 C CA . ASP A 1 68 ? -0.025 11.653 4.053 1.00 0.00 68 ASP A CA 18
ATOM 23385 C C . ASP A 1 68 ? -0.275 11.524 5.556 1.00 0.00 68 ASP A C 18
ATOM 23386 O O . ASP A 1 68 ? 0.085 12.386 6.334 1.00 0.00 68 ASP A O 18
ATOM 23395 N N . SER A 1 69 ? -0.894 10.454 5.970 1.00 0.00 69 SER A N 18
ATOM 23396 C CA . SER A 1 69 ? -1.174 10.261 7.420 1.00 0.00 69 SER A CA 18
ATOM 23397 C C . SER A 1 69 ? 0.147 10.095 8.176 1.00 0.00 69 SER A C 18
ATOM 23398 O O . SER A 1 69 ? 0.304 10.568 9.284 1.00 0.00 69 SER A O 18
ATOM 23406 N N . HIS A 1 70 ? 1.096 9.416 7.589 1.00 0.00 70 HIS A N 18
ATOM 23407 C CA . HIS A 1 70 ? 2.402 9.209 8.276 1.00 0.00 70 HIS A CA 18
ATOM 23408 C C . HIS A 1 70 ? 2.998 10.568 8.644 1.00 0.00 70 HIS A C 18
ATOM 23409 O O . HIS A 1 70 ? 3.472 10.775 9.744 1.00 0.00 70 HIS A O 18
ATOM 23423 N N . LEU A 1 71 ? 2.968 11.498 7.733 1.00 0.00 71 LEU A N 18
ATOM 23424 C CA . LEU A 1 71 ? 3.518 12.852 8.027 1.00 0.00 71 LEU A CA 18
ATOM 23425 C C . LEU A 1 71 ? 2.678 13.520 9.119 1.00 0.00 71 LEU A C 18
ATOM 23426 O O . LEU A 1 71 ? 3.189 14.212 9.979 1.00 0.00 71 LEU A O 18
ATOM 23442 N N . ASP A 1 72 ? 1.388 13.332 9.082 1.00 0.00 72 ASP A N 18
ATOM 23443 C CA . ASP A 1 72 ? 0.503 13.959 10.104 1.00 0.00 72 ASP A CA 18
ATOM 23444 C C . ASP A 1 72 ? 0.421 13.062 11.343 1.00 0.00 72 ASP A C 18
ATOM 23445 O O . ASP A 1 72 ? 0.981 13.366 12.379 1.00 0.00 72 ASP A O 18
ATOM 23454 N N . ARG A 1 73 ? -0.287 11.963 11.241 1.00 0.00 73 ARG A N 18
ATOM 23455 C CA . ARG A 1 73 ? -0.436 11.028 12.403 1.00 0.00 73 ARG A CA 18
ATOM 23456 C C . ARG A 1 73 ? -0.034 9.613 11.981 1.00 0.00 73 ARG A C 18
ATOM 23457 O O . ARG A 1 73 ? 0.919 9.422 11.253 1.00 0.00 73 ARG A O 18
ATOM 23478 N N . HIS A 1 74 ? -0.765 8.627 12.440 1.00 0.00 74 HIS A N 18
ATOM 23479 C CA . HIS A 1 74 ? -0.478 7.204 12.087 1.00 0.00 74 HIS A CA 18
ATOM 23480 C C . HIS A 1 74 ? 0.586 6.632 13.028 1.00 0.00 74 HIS A C 18
ATOM 23481 O O . HIS A 1 74 ? 1.546 7.291 13.382 1.00 0.00 74 HIS A O 18
ATOM 23495 N N . ASP A 1 75 ? 0.412 5.405 13.443 1.00 0.00 75 ASP A N 18
ATOM 23496 C CA . ASP A 1 75 ? 1.394 4.776 14.371 1.00 0.00 75 ASP A CA 18
ATOM 23497 C C . ASP A 1 75 ? 2.569 4.198 13.576 1.00 0.00 75 ASP A C 18
ATOM 23498 O O . ASP A 1 75 ? 2.427 3.232 12.852 1.00 0.00 75 ASP A O 18
ATOM 23507 N N . GLN A 1 76 ? 3.729 4.790 13.721 1.00 0.00 76 GLN A N 18
ATOM 23508 C CA . GLN A 1 76 ? 4.951 4.314 12.998 1.00 0.00 76 GLN A CA 18
ATOM 23509 C C . GLN A 1 76 ? 4.599 3.832 11.586 1.00 0.00 76 GLN A C 18
ATOM 23510 O O . GLN A 1 76 ? 4.384 2.658 11.349 1.00 0.00 76 GLN A O 18
ATOM 23524 N N . GLY A 1 77 ? 4.544 4.738 10.644 1.00 0.00 77 GLY A N 18
ATOM 23525 C CA . GLY A 1 77 ? 4.209 4.356 9.240 1.00 0.00 77 GLY A CA 18
ATOM 23526 C C . GLY A 1 77 ? 5.495 4.121 8.439 1.00 0.00 77 GLY A C 18
ATOM 23527 O O . GLY A 1 77 ? 5.961 3.006 8.312 1.00 0.00 77 GLY A O 18
ATOM 23531 N N . LEU A 1 78 ? 6.064 5.168 7.890 1.00 0.00 78 LEU A N 18
ATOM 23532 C CA . LEU A 1 78 ? 7.316 5.034 7.079 1.00 0.00 78 LEU A CA 18
ATOM 23533 C C . LEU A 1 78 ? 8.484 5.681 7.832 1.00 0.00 78 LEU A C 18
ATOM 23534 O O . LEU A 1 78 ? 9.402 6.214 7.240 1.00 0.00 78 LEU A O 18
ATOM 23550 N N . ALA A 1 79 ? 8.449 5.640 9.135 1.00 0.00 79 ALA A N 18
ATOM 23551 C CA . ALA A 1 79 ? 9.547 6.247 9.942 1.00 0.00 79 ALA A CA 18
ATOM 23552 C C . ALA A 1 79 ? 10.865 5.515 9.664 1.00 0.00 79 ALA A C 18
ATOM 23553 O O . ALA A 1 79 ? 11.925 6.109 9.640 1.00 0.00 79 ALA A O 18
ATOM 23560 N N . ASP A 1 80 ? 10.810 4.224 9.475 1.00 0.00 80 ASP A N 18
ATOM 23561 C CA . ASP A 1 80 ? 12.063 3.454 9.220 1.00 0.00 80 ASP A CA 18
ATOM 23562 C C . ASP A 1 80 ? 12.754 3.985 7.959 1.00 0.00 80 ASP A C 18
ATOM 23563 O O . ASP A 1 80 ? 13.948 4.198 7.935 1.00 0.00 80 ASP A O 18
ATOM 23572 N N . LEU A 1 81 ? 12.009 4.194 6.911 1.00 0.00 81 LEU A N 18
ATOM 23573 C CA . LEU A 1 81 ? 12.616 4.705 5.647 1.00 0.00 81 LEU A CA 18
ATOM 23574 C C . LEU A 1 81 ? 13.178 6.115 5.862 1.00 0.00 81 LEU A C 18
ATOM 23575 O O . LEU A 1 81 ? 14.245 6.445 5.384 1.00 0.00 81 LEU A O 18
ATOM 23591 N N . GLY A 1 82 ? 12.471 6.952 6.570 1.00 0.00 82 GLY A N 18
ATOM 23592 C CA . GLY A 1 82 ? 12.977 8.334 6.796 1.00 0.00 82 GLY A CA 18
ATOM 23593 C C . GLY A 1 82 ? 11.852 9.207 7.345 1.00 0.00 82 GLY A C 18
ATOM 23594 O O . GLY A 1 82 ? 10.710 8.779 7.273 1.00 0.00 82 GLY A O 18
ATOM 23599 N N . MET A 1 1 ? 2.349 -2.744 -12.853 1.00 0.00 1 MET A N 19
ATOM 23600 C CA . MET A 1 1 ? 3.658 -3.440 -12.696 1.00 0.00 1 MET A CA 19
ATOM 23601 C C . MET A 1 1 ? 4.732 -2.399 -12.382 1.00 0.00 1 MET A C 19
ATOM 23602 O O . MET A 1 1 ? 5.618 -2.625 -11.583 1.00 0.00 1 MET A O 19
ATOM 23618 N N . ASN A 1 2 ? 4.649 -1.260 -13.012 1.00 0.00 2 ASN A N 19
ATOM 23619 C CA . ASN A 1 2 ? 5.655 -0.180 -12.779 1.00 0.00 2 ASN A CA 19
ATOM 23620 C C . ASN A 1 2 ? 5.296 0.605 -11.519 1.00 0.00 2 ASN A C 19
ATOM 23621 O O . ASN A 1 2 ? 4.144 0.856 -11.229 1.00 0.00 2 ASN A O 19
ATOM 23632 N N . VAL A 1 3 ? 6.292 0.991 -10.770 1.00 0.00 3 VAL A N 19
ATOM 23633 C CA . VAL A 1 3 ? 6.053 1.756 -9.513 1.00 0.00 3 VAL A CA 19
ATOM 23634 C C . VAL A 1 3 ? 5.856 3.232 -9.832 1.00 0.00 3 VAL A C 19
ATOM 23635 O O . VAL A 1 3 ? 6.583 3.823 -10.603 1.00 0.00 3 VAL A O 19
ATOM 23648 N N . ALA A 1 4 ? 4.858 3.823 -9.239 1.00 0.00 4 ALA A N 19
ATOM 23649 C CA . ALA A 1 4 ? 4.563 5.264 -9.485 1.00 0.00 4 ALA A CA 19
ATOM 23650 C C . ALA A 1 4 ? 5.249 6.124 -8.436 1.00 0.00 4 ALA A C 19
ATOM 23651 O O . ALA A 1 4 ? 5.619 5.663 -7.378 1.00 0.00 4 ALA A O 19
ATOM 23658 N N . HIS A 1 5 ? 5.415 7.379 -8.736 1.00 0.00 5 HIS A N 19
ATOM 23659 C CA . HIS A 1 5 ? 6.081 8.317 -7.784 1.00 0.00 5 HIS A CA 19
ATOM 23660 C C . HIS A 1 5 ? 5.051 9.264 -7.188 1.00 0.00 5 HIS A C 19
ATOM 23661 O O . HIS A 1 5 ? 4.083 9.636 -7.820 1.00 0.00 5 HIS A O 19
ATOM 23675 N N . TYR A 1 6 ? 5.263 9.650 -5.963 1.00 0.00 6 TYR A N 19
ATOM 23676 C CA . TYR A 1 6 ? 4.315 10.576 -5.288 1.00 0.00 6 TYR A CA 19
ATOM 23677 C C . TYR A 1 6 ? 5.053 11.407 -4.235 1.00 0.00 6 TYR A C 19
ATOM 23678 O O . TYR A 1 6 ? 5.612 10.891 -3.286 1.00 0.00 6 TYR A O 19
ATOM 23696 N N . ARG A 1 7 ? 5.038 12.696 -4.416 1.00 0.00 7 ARG A N 19
ATOM 23697 C CA . ARG A 1 7 ? 5.708 13.630 -3.466 1.00 0.00 7 ARG A CA 19
ATOM 23698 C C . ARG A 1 7 ? 7.106 13.123 -3.116 1.00 0.00 7 ARG A C 19
ATOM 23699 O O . ARG A 1 7 ? 7.606 13.347 -2.033 1.00 0.00 7 ARG A O 19
ATOM 23720 N N . GLY A 1 8 ? 7.747 12.462 -4.042 1.00 0.00 8 GLY A N 19
ATOM 23721 C CA . GLY A 1 8 ? 9.133 11.950 -3.802 1.00 0.00 8 GLY A CA 19
ATOM 23722 C C . GLY A 1 8 ? 9.070 10.496 -3.338 1.00 0.00 8 GLY A C 19
ATOM 23723 O O . GLY A 1 8 ? 10.021 9.753 -3.471 1.00 0.00 8 GLY A O 19
ATOM 23727 N N . TYR A 1 9 ? 7.958 10.089 -2.791 1.00 0.00 9 TYR A N 19
ATOM 23728 C CA . TYR A 1 9 ? 7.821 8.685 -2.302 1.00 0.00 9 TYR A CA 19
ATOM 23729 C C . TYR A 1 9 ? 7.429 7.761 -3.449 1.00 0.00 9 TYR A C 19
ATOM 23730 O O . TYR A 1 9 ? 6.643 8.106 -4.307 1.00 0.00 9 TYR A O 19
ATOM 23748 N N . GLU A 1 10 ? 7.981 6.579 -3.456 1.00 0.00 10 GLU A N 19
ATOM 23749 C CA . GLU A 1 10 ? 7.674 5.593 -4.535 1.00 0.00 10 GLU A CA 19
ATOM 23750 C C . GLU A 1 10 ? 6.551 4.673 -4.084 1.00 0.00 10 GLU A C 19
ATOM 23751 O O . GLU A 1 10 ? 6.492 4.246 -2.949 1.00 0.00 10 GLU A O 19
ATOM 23763 N N . ILE A 1 11 ? 5.661 4.363 -4.986 1.00 0.00 11 ILE A N 19
ATOM 23764 C CA . ILE A 1 11 ? 4.510 3.465 -4.665 1.00 0.00 11 ILE A CA 19
ATOM 23765 C C . ILE A 1 11 ? 4.600 2.197 -5.500 1.00 0.00 11 ILE A C 19
ATOM 23766 O O . ILE A 1 11 ? 4.738 2.236 -6.707 1.00 0.00 11 ILE A O 19
ATOM 23782 N N . GLU A 1 12 ? 4.510 1.069 -4.849 1.00 0.00 12 GLU A N 19
ATOM 23783 C CA . GLU A 1 12 ? 4.576 -0.242 -5.558 1.00 0.00 12 GLU A CA 19
ATOM 23784 C C . GLU A 1 12 ? 3.313 -1.055 -5.227 1.00 0.00 12 GLU A C 19
ATOM 23785 O O . GLU A 1 12 ? 3.241 -1.702 -4.198 1.00 0.00 12 GLU A O 19
ATOM 23797 N N . PRO A 1 13 ? 2.315 -1.011 -6.083 1.00 0.00 13 PRO A N 19
ATOM 23798 C CA . PRO A 1 13 ? 1.033 -1.745 -5.871 1.00 0.00 13 PRO A CA 19
ATOM 23799 C C . PRO A 1 13 ? 1.158 -3.241 -6.149 1.00 0.00 13 PRO A C 19
ATOM 23800 O O . PRO A 1 13 ? 1.994 -3.678 -6.913 1.00 0.00 13 PRO A O 19
ATOM 23811 N N . GLY A 1 14 ? 0.315 -4.021 -5.539 1.00 0.00 14 GLY A N 19
ATOM 23812 C CA . GLY A 1 14 ? 0.354 -5.493 -5.761 1.00 0.00 14 GLY A CA 19
ATOM 23813 C C . GLY A 1 14 ? -0.437 -6.193 -4.656 1.00 0.00 14 GLY A C 19
ATOM 23814 O O . GLY A 1 14 ? 0.068 -6.460 -3.584 1.00 0.00 14 GLY A O 19
ATOM 23818 N N . HIS A 1 15 ? -1.678 -6.493 -4.925 1.00 0.00 15 HIS A N 19
ATOM 23819 C CA . HIS A 1 15 ? -2.540 -7.176 -3.917 1.00 0.00 15 HIS A CA 19
ATOM 23820 C C . HIS A 1 15 ? -1.794 -8.358 -3.312 1.00 0.00 15 HIS A C 19
ATOM 23821 O O . HIS A 1 15 ? -1.001 -9.010 -3.958 1.00 0.00 15 HIS A O 19
ATOM 23835 N N . GLN A 1 16 ? -2.049 -8.628 -2.063 1.00 0.00 16 GLN A N 19
ATOM 23836 C CA . GLN A 1 16 ? -1.364 -9.759 -1.378 1.00 0.00 16 GLN A CA 19
ATOM 23837 C C . GLN A 1 16 ? -2.303 -10.385 -0.347 1.00 0.00 16 GLN A C 19
ATOM 23838 O O . GLN A 1 16 ? -3.255 -9.769 0.120 1.00 0.00 16 GLN A O 19
ATOM 23852 N N . TYR A 1 17 ? -2.035 -11.617 0.003 1.00 0.00 17 TYR A N 19
ATOM 23853 C CA . TYR A 1 17 ? -2.883 -12.337 0.996 1.00 0.00 17 TYR A CA 19
ATOM 23854 C C . TYR A 1 17 ? -2.191 -12.338 2.355 1.00 0.00 17 TYR A C 19
ATOM 23855 O O . TYR A 1 17 ? -1.096 -12.843 2.515 1.00 0.00 17 TYR A O 19
ATOM 23873 N N . ARG A 1 18 ? -2.839 -11.767 3.332 1.00 0.00 18 ARG A N 19
ATOM 23874 C CA . ARG A 1 18 ? -2.256 -11.700 4.708 1.00 0.00 18 ARG A CA 19
ATOM 23875 C C . ARG A 1 18 ? -2.785 -12.854 5.556 1.00 0.00 18 ARG A C 19
ATOM 23876 O O . ARG A 1 18 ? -3.951 -13.188 5.526 1.00 0.00 18 ARG A O 19
ATOM 23897 N N . ASP A 1 19 ? -1.917 -13.459 6.318 1.00 0.00 19 ASP A N 19
ATOM 23898 C CA . ASP A 1 19 ? -2.324 -14.596 7.190 1.00 0.00 19 ASP A CA 19
ATOM 23899 C C . ASP A 1 19 ? -2.989 -14.048 8.456 1.00 0.00 19 ASP A C 19
ATOM 23900 O O . ASP A 1 19 ? -3.774 -14.719 9.095 1.00 0.00 19 ASP A O 19
ATOM 23909 N N . ASP A 1 20 ? -2.677 -12.832 8.816 1.00 0.00 20 ASP A N 19
ATOM 23910 C CA . ASP A 1 20 ? -3.276 -12.217 10.040 1.00 0.00 20 ASP A CA 19
ATOM 23911 C C . ASP A 1 20 ? -4.790 -12.106 9.870 1.00 0.00 20 ASP A C 19
ATOM 23912 O O . ASP A 1 20 ? -5.543 -12.428 10.765 1.00 0.00 20 ASP A O 19
ATOM 23921 N N . ILE A 1 21 ? -5.241 -11.657 8.726 1.00 0.00 21 ILE A N 19
ATOM 23922 C CA . ILE A 1 21 ? -6.716 -11.522 8.478 1.00 0.00 21 ILE A CA 19
ATOM 23923 C C . ILE A 1 21 ? -7.169 -12.621 7.514 1.00 0.00 21 ILE A C 19
ATOM 23924 O O . ILE A 1 21 ? -8.325 -12.701 7.149 1.00 0.00 21 ILE A O 19
ATOM 23940 N N . ARG A 1 22 ? -6.258 -13.468 7.106 1.00 0.00 22 ARG A N 19
ATOM 23941 C CA . ARG A 1 22 ? -6.598 -14.581 6.169 1.00 0.00 22 ARG A CA 19
ATOM 23942 C C . ARG A 1 22 ? -7.517 -14.063 5.068 1.00 0.00 22 ARG A C 19
ATOM 23943 O O . ARG A 1 22 ? -8.447 -14.725 4.651 1.00 0.00 22 ARG A O 19
ATOM 23964 N N . LYS A 1 23 ? -7.252 -12.874 4.597 1.00 0.00 23 LYS A N 19
ATOM 23965 C CA . LYS A 1 23 ? -8.092 -12.282 3.519 1.00 0.00 23 LYS A CA 19
ATOM 23966 C C . LYS A 1 23 ? -7.232 -11.422 2.591 1.00 0.00 23 LYS A C 19
ATOM 23967 O O . LYS A 1 23 ? -6.139 -11.002 2.934 1.00 0.00 23 LYS A O 19
ATOM 23986 N N . TYR A 1 24 ? -7.736 -11.151 1.414 1.00 0.00 24 TYR A N 19
ATOM 23987 C CA . TYR A 1 24 ? -6.984 -10.321 0.436 1.00 0.00 24 TYR A CA 19
ATOM 23988 C C . TYR A 1 24 ? -7.262 -8.847 0.702 1.00 0.00 24 TYR A C 19
ATOM 23989 O O . TYR A 1 24 ? -8.398 -8.422 0.865 1.00 0.00 24 TYR A O 19
ATOM 24007 N N . VAL A 1 25 ? -6.218 -8.062 0.739 1.00 0.00 25 VAL A N 19
ATOM 24008 C CA . VAL A 1 25 ? -6.379 -6.602 0.990 1.00 0.00 25 VAL A CA 19
ATOM 24009 C C . VAL A 1 25 ? -5.283 -5.821 0.244 1.00 0.00 25 VAL A C 19
ATOM 24010 O O . VAL A 1 25 ? -4.178 -6.303 0.077 1.00 0.00 25 VAL A O 19
ATOM 24023 N N . PRO A 1 26 ? -5.581 -4.618 -0.187 1.00 0.00 26 PRO A N 19
ATOM 24024 C CA . PRO A 1 26 ? -4.603 -3.754 -0.902 1.00 0.00 26 PRO A CA 19
ATOM 24025 C C . PRO A 1 26 ? -3.222 -3.803 -0.255 1.00 0.00 26 PRO A C 19
ATOM 24026 O O . PRO A 1 26 ? -3.018 -3.311 0.835 1.00 0.00 26 PRO A O 19
ATOM 24037 N N . TYR A 1 27 ? -2.279 -4.401 -0.927 1.00 0.00 27 TYR A N 19
ATOM 24038 C CA . TYR A 1 27 ? -0.895 -4.511 -0.378 1.00 0.00 27 TYR A CA 19
ATOM 24039 C C . TYR A 1 27 ? 0.079 -3.779 -1.285 1.00 0.00 27 TYR A C 19
ATOM 24040 O O . TYR A 1 27 ? 0.213 -4.078 -2.455 1.00 0.00 27 TYR A O 19
ATOM 24058 N N . ALA A 1 28 ? 0.770 -2.816 -0.738 1.00 0.00 28 ALA A N 19
ATOM 24059 C CA . ALA A 1 28 ? 1.763 -2.043 -1.544 1.00 0.00 28 ALA A CA 19
ATOM 24060 C C . ALA A 1 28 ? 2.979 -1.706 -0.689 1.00 0.00 28 ALA A C 19
ATOM 24061 O O . ALA A 1 28 ? 2.902 -1.607 0.518 1.00 0.00 28 ALA A O 19
ATOM 24068 N N . LEU A 1 29 ? 4.101 -1.520 -1.327 1.00 0.00 29 LEU A N 19
ATOM 24069 C CA . LEU A 1 29 ? 5.362 -1.182 -0.598 1.00 0.00 29 LEU A CA 19
ATOM 24070 C C . LEU A 1 29 ? 5.764 0.250 -0.924 1.00 0.00 29 LEU A C 19
ATOM 24071 O O . LEU A 1 29 ? 5.832 0.649 -2.070 1.00 0.00 29 LEU A O 19
ATOM 24087 N N . ILE A 1 30 ? 6.027 1.025 0.092 1.00 0.00 30 ILE A N 19
ATOM 24088 C CA . ILE A 1 30 ? 6.426 2.452 -0.107 1.00 0.00 30 ILE A CA 19
ATOM 24089 C C . ILE A 1 30 ? 7.901 2.627 0.228 1.00 0.00 30 ILE A C 19
ATOM 24090 O O . ILE A 1 30 ? 8.374 2.210 1.267 1.00 0.00 30 ILE A O 19
ATOM 24106 N N . ARG A 1 31 ? 8.627 3.250 -0.659 1.00 0.00 31 ARG A N 19
ATOM 24107 C CA . ARG A 1 31 ? 10.089 3.482 -0.439 1.00 0.00 31 ARG A CA 19
ATOM 24108 C C . ARG A 1 31 ? 10.423 4.947 -0.704 1.00 0.00 31 ARG A C 19
ATOM 24109 O O . ARG A 1 31 ? 10.061 5.514 -1.715 1.00 0.00 31 ARG A O 19
ATOM 24130 N N . LYS A 1 32 ? 11.124 5.552 0.212 1.00 0.00 32 LYS A N 19
ATOM 24131 C CA . LYS A 1 32 ? 11.515 6.984 0.066 1.00 0.00 32 LYS A CA 19
ATOM 24132 C C . LYS A 1 32 ? 12.793 7.090 -0.760 1.00 0.00 32 LYS A C 19
ATOM 24133 O O . LYS A 1 32 ? 13.740 6.354 -0.572 1.00 0.00 32 LYS A O 19
ATOM 24152 N N . VAL A 1 33 ? 12.813 8.016 -1.675 1.00 0.00 33 VAL A N 19
ATOM 24153 C CA . VAL A 1 33 ? 14.004 8.211 -2.546 1.00 0.00 33 VAL A CA 19
ATOM 24154 C C . VAL A 1 33 ? 15.185 8.709 -1.717 1.00 0.00 33 VAL A C 19
ATOM 24155 O O . VAL A 1 33 ? 15.066 9.609 -0.913 1.00 0.00 33 VAL A O 19
ATOM 24168 N N . GLY A 1 34 ? 16.327 8.114 -1.920 1.00 0.00 34 GLY A N 19
ATOM 24169 C CA . GLY A 1 34 ? 17.556 8.515 -1.167 1.00 0.00 34 GLY A CA 19
ATOM 24170 C C . GLY A 1 34 ? 17.851 7.449 -0.112 1.00 0.00 34 GLY A C 19
ATOM 24171 O O . GLY A 1 34 ? 18.946 7.360 0.405 1.00 0.00 34 GLY A O 19
ATOM 24175 N N . VAL A 1 35 ? 16.878 6.637 0.198 1.00 0.00 35 VAL A N 19
ATOM 24176 C CA . VAL A 1 35 ? 17.074 5.558 1.210 1.00 0.00 35 VAL A CA 19
ATOM 24177 C C . VAL A 1 35 ? 16.077 4.424 0.938 1.00 0.00 35 VAL A C 19
ATOM 24178 O O . VAL A 1 35 ? 15.302 4.048 1.795 1.00 0.00 35 VAL A O 19
ATOM 24191 N N . PRO A 1 36 ? 16.106 3.877 -0.253 1.00 0.00 36 PRO A N 19
ATOM 24192 C CA . PRO A 1 36 ? 15.196 2.758 -0.648 1.00 0.00 36 PRO A CA 19
ATOM 24193 C C . PRO A 1 36 ? 15.574 1.463 0.072 1.00 0.00 36 PRO A C 19
ATOM 24194 O O . PRO A 1 36 ? 14.843 0.494 0.063 1.00 0.00 36 PRO A O 19
ATOM 24205 N N . ASP A 1 37 ? 16.721 1.450 0.687 1.00 0.00 37 ASP A N 19
ATOM 24206 C CA . ASP A 1 37 ? 17.189 0.233 1.409 1.00 0.00 37 ASP A CA 19
ATOM 24207 C C . ASP A 1 37 ? 16.367 0.037 2.689 1.00 0.00 37 ASP A C 19
ATOM 24208 O O . ASP A 1 37 ? 15.155 -0.043 2.653 1.00 0.00 37 ASP A O 19
ATOM 24217 N N . ARG A 1 38 ? 17.023 -0.055 3.812 1.00 0.00 38 ARG A N 19
ATOM 24218 C CA . ARG A 1 38 ? 16.310 -0.263 5.111 1.00 0.00 38 ARG A CA 19
ATOM 24219 C C . ARG A 1 38 ? 15.230 -1.323 4.964 1.00 0.00 38 ARG A C 19
ATOM 24220 O O . ARG A 1 38 ? 15.134 -2.000 3.961 1.00 0.00 38 ARG A O 19
ATOM 24241 N N . THR A 1 39 ? 14.416 -1.469 5.977 1.00 0.00 39 THR A N 19
ATOM 24242 C CA . THR A 1 39 ? 13.331 -2.481 5.943 1.00 0.00 39 THR A CA 19
ATOM 24243 C C . THR A 1 39 ? 12.056 -1.819 5.398 1.00 0.00 39 THR A C 19
ATOM 24244 O O . THR A 1 39 ? 11.664 -0.762 5.859 1.00 0.00 39 THR A O 19
ATOM 24255 N N . PRO A 1 40 ? 11.411 -2.418 4.423 1.00 0.00 40 PRO A N 19
ATOM 24256 C CA . PRO A 1 40 ? 10.172 -1.853 3.822 1.00 0.00 40 PRO A CA 19
ATOM 24257 C C . PRO A 1 40 ? 8.959 -2.020 4.723 1.00 0.00 40 PRO A C 19
ATOM 24258 O O . PRO A 1 40 ? 8.837 -2.991 5.448 1.00 0.00 40 PRO A O 19
ATOM 24269 N N . ILE A 1 41 ? 8.055 -1.078 4.667 1.00 0.00 41 ILE A N 19
ATOM 24270 C CA . ILE A 1 41 ? 6.826 -1.144 5.502 1.00 0.00 41 ILE A CA 19
ATOM 24271 C C . ILE A 1 41 ? 5.605 -1.304 4.580 1.00 0.00 41 ILE A C 19
ATOM 24272 O O . ILE A 1 41 ? 5.411 -0.524 3.665 1.00 0.00 41 ILE A O 19
ATOM 24288 N N . PRO A 1 42 ? 4.782 -2.304 4.810 1.00 0.00 42 PRO A N 19
ATOM 24289 C CA . PRO A 1 42 ? 3.571 -2.548 3.980 1.00 0.00 42 PRO A CA 19
ATOM 24290 C C . PRO A 1 42 ? 2.453 -1.561 4.284 1.00 0.00 42 PRO A C 19
ATOM 24291 O O . PRO A 1 42 ? 2.270 -1.140 5.407 1.00 0.00 42 PRO A O 19
ATOM 24302 N N . THR A 1 43 ? 1.704 -1.201 3.282 1.00 0.00 43 THR A N 19
ATOM 24303 C CA . THR A 1 43 ? 0.577 -0.241 3.471 1.00 0.00 43 THR A CA 19
ATOM 24304 C C . THR A 1 43 ? -0.723 -0.882 3.004 1.00 0.00 43 THR A C 19
ATOM 24305 O O . THR A 1 43 ? -0.815 -1.438 1.920 1.00 0.00 43 THR A O 19
ATOM 24316 N N . THR A 1 44 ? -1.725 -0.804 3.835 1.00 0.00 44 THR A N 19
ATOM 24317 C CA . THR A 1 44 ? -3.053 -1.390 3.502 1.00 0.00 44 THR A CA 19
ATOM 24318 C C . THR A 1 44 ? -4.156 -0.466 3.996 1.00 0.00 44 THR A C 19
ATOM 24319 O O . THR A 1 44 ? -3.925 0.458 4.754 1.00 0.00 44 THR A O 19
ATOM 24330 N N . TYR A 1 45 ? -5.358 -0.718 3.556 1.00 0.00 45 TYR A N 19
ATOM 24331 C CA . TYR A 1 45 ? -6.520 0.119 3.960 1.00 0.00 45 TYR A CA 19
ATOM 24332 C C . TYR A 1 45 ? -7.598 -0.784 4.589 1.00 0.00 45 TYR A C 19
ATOM 24333 O O . TYR A 1 45 ? -8.013 -1.760 3.991 1.00 0.00 45 TYR A O 19
ATOM 24351 N N . PRO A 1 46 ? -8.056 -0.464 5.782 1.00 0.00 46 PRO A N 19
ATOM 24352 C CA . PRO A 1 46 ? -9.107 -1.261 6.475 1.00 0.00 46 PRO A CA 19
ATOM 24353 C C . PRO A 1 46 ? -10.280 -1.608 5.547 1.00 0.00 46 PRO A C 19
ATOM 24354 O O . PRO A 1 46 ? -11.298 -0.950 5.535 1.00 0.00 46 PRO A O 19
ATOM 24365 N N . GLU A 1 47 ? -10.140 -2.649 4.778 1.00 0.00 47 GLU A N 19
ATOM 24366 C CA . GLU A 1 47 ? -11.243 -3.059 3.862 1.00 0.00 47 GLU A CA 19
ATOM 24367 C C . GLU A 1 47 ? -10.916 -4.421 3.253 1.00 0.00 47 GLU A C 19
ATOM 24368 O O . GLU A 1 47 ? -9.771 -4.756 3.032 1.00 0.00 47 GLU A O 19
ATOM 24380 N N . PHE A 1 48 ? -11.925 -5.209 2.990 1.00 0.00 48 PHE A N 19
ATOM 24381 C CA . PHE A 1 48 ? -11.709 -6.571 2.404 1.00 0.00 48 PHE A CA 19
ATOM 24382 C C . PHE A 1 48 ? -12.199 -6.593 0.965 1.00 0.00 48 PHE A C 19
ATOM 24383 O O . PHE A 1 48 ? -13.320 -6.233 0.669 1.00 0.00 48 PHE A O 19
ATOM 24400 N N . TYR A 1 49 ? -11.352 -7.027 0.071 1.00 0.00 49 TYR A N 19
ATOM 24401 C CA . TYR A 1 49 ? -11.725 -7.101 -1.377 1.00 0.00 49 TYR A CA 19
ATOM 24402 C C . TYR A 1 49 ? -11.547 -8.527 -1.883 1.00 0.00 49 TYR A C 19
ATOM 24403 O O . TYR A 1 49 ? -10.546 -9.171 -1.650 1.00 0.00 49 TYR A O 19
ATOM 24421 N N . ASP A 1 50 ? -12.530 -9.011 -2.590 1.00 0.00 50 ASP A N 19
ATOM 24422 C CA . ASP A 1 50 ? -12.468 -10.390 -3.150 1.00 0.00 50 ASP A CA 19
ATOM 24423 C C . ASP A 1 50 ? -11.768 -10.327 -4.508 1.00 0.00 50 ASP A C 19
ATOM 24424 O O . ASP A 1 50 ? -11.219 -11.302 -4.978 1.00 0.00 50 ASP A O 19
ATOM 24433 N N . LEU A 1 51 ? -11.804 -9.184 -5.144 1.00 0.00 51 LEU A N 19
ATOM 24434 C CA . LEU A 1 51 ? -11.165 -9.033 -6.489 1.00 0.00 51 LEU A CA 19
ATOM 24435 C C . LEU A 1 51 ? -9.846 -8.277 -6.351 1.00 0.00 51 LEU A C 19
ATOM 24436 O O . LEU A 1 51 ? -9.757 -7.252 -5.707 1.00 0.00 51 LEU A O 19
ATOM 24452 N N . GLU A 1 52 ? -8.823 -8.793 -6.964 1.00 0.00 52 GLU A N 19
ATOM 24453 C CA . GLU A 1 52 ? -7.485 -8.147 -6.906 1.00 0.00 52 GLU A CA 19
ATOM 24454 C C . GLU A 1 52 ? -7.527 -6.832 -7.688 1.00 0.00 52 GLU A C 19
ATOM 24455 O O . GLU A 1 52 ? -6.879 -5.868 -7.335 1.00 0.00 52 GLU A O 19
ATOM 24467 N N . ALA A 1 53 ? -8.281 -6.798 -8.752 1.00 0.00 53 ALA A N 19
ATOM 24468 C CA . ALA A 1 53 ? -8.371 -5.565 -9.586 1.00 0.00 53 ALA A CA 19
ATOM 24469 C C . ALA A 1 53 ? -8.767 -4.385 -8.702 1.00 0.00 53 ALA A C 19
ATOM 24470 O O . ALA A 1 53 ? -8.165 -3.332 -8.753 1.00 0.00 53 ALA A O 19
ATOM 24477 N N . ASP A 1 54 ? -9.770 -4.559 -7.888 1.00 0.00 54 ASP A N 19
ATOM 24478 C CA . ASP A 1 54 ? -10.213 -3.457 -6.983 1.00 0.00 54 ASP A CA 19
ATOM 24479 C C . ASP A 1 54 ? -9.105 -3.153 -5.974 1.00 0.00 54 ASP A C 19
ATOM 24480 O O . ASP A 1 54 ? -8.879 -2.017 -5.612 1.00 0.00 54 ASP A O 19
ATOM 24489 N N . ALA A 1 55 ? -8.427 -4.166 -5.515 1.00 0.00 55 ALA A N 19
ATOM 24490 C CA . ALA A 1 55 ? -7.337 -3.966 -4.518 1.00 0.00 55 ALA A CA 19
ATOM 24491 C C . ALA A 1 55 ? -6.185 -3.196 -5.166 1.00 0.00 55 ALA A C 19
ATOM 24492 O O . ALA A 1 55 ? -5.540 -2.384 -4.535 1.00 0.00 55 ALA A O 19
ATOM 24499 N N . GLU A 1 56 ? -5.923 -3.457 -6.416 1.00 0.00 56 GLU A N 19
ATOM 24500 C CA . GLU A 1 56 ? -4.809 -2.753 -7.119 1.00 0.00 56 GLU A CA 19
ATOM 24501 C C . GLU A 1 56 ? -5.100 -1.255 -7.169 1.00 0.00 56 GLU A C 19
ATOM 24502 O O . GLU A 1 56 ? -4.278 -0.440 -6.798 1.00 0.00 56 GLU A O 19
ATOM 24514 N N . ARG A 1 57 ? -6.266 -0.893 -7.627 1.00 0.00 57 ARG A N 19
ATOM 24515 C CA . ARG A 1 57 ? -6.629 0.550 -7.714 1.00 0.00 57 ARG A CA 19
ATOM 24516 C C . ARG A 1 57 ? -6.667 1.152 -6.312 1.00 0.00 57 ARG A C 19
ATOM 24517 O O . ARG A 1 57 ? -6.180 2.240 -6.077 1.00 0.00 57 ARG A O 19
ATOM 24538 N N . VAL A 1 58 ? -7.244 0.447 -5.383 1.00 0.00 58 VAL A N 19
ATOM 24539 C CA . VAL A 1 58 ? -7.330 0.948 -3.983 1.00 0.00 58 VAL A CA 19
ATOM 24540 C C . VAL A 1 58 ? -5.920 1.053 -3.401 1.00 0.00 58 VAL A C 19
ATOM 24541 O O . VAL A 1 58 ? -5.608 1.973 -2.678 1.00 0.00 58 VAL A O 19
ATOM 24554 N N . SER A 1 59 ? -5.079 0.103 -3.698 1.00 0.00 59 SER A N 19
ATOM 24555 C CA . SER A 1 59 ? -3.688 0.121 -3.155 1.00 0.00 59 SER A CA 19
ATOM 24556 C C . SER A 1 59 ? -3.010 1.435 -3.533 1.00 0.00 59 SER A C 19
ATOM 24557 O O . SER A 1 59 ? -2.343 2.051 -2.725 1.00 0.00 59 SER A O 19
ATOM 24565 N N . ILE A 1 60 ? -3.180 1.868 -4.749 1.00 0.00 60 ILE A N 19
ATOM 24566 C CA . ILE A 1 60 ? -2.551 3.147 -5.190 1.00 0.00 60 ILE A CA 19
ATOM 24567 C C . ILE A 1 60 ? -3.142 4.313 -4.390 1.00 0.00 60 ILE A C 19
ATOM 24568 O O . ILE A 1 60 ? -2.428 5.168 -3.895 1.00 0.00 60 ILE A O 19
ATOM 24584 N N . ALA A 1 61 ? -4.438 4.343 -4.252 1.00 0.00 61 ALA A N 19
ATOM 24585 C CA . ALA A 1 61 ? -5.094 5.442 -3.484 1.00 0.00 61 ALA A CA 19
ATOM 24586 C C . ALA A 1 61 ? -4.727 5.314 -2.006 1.00 0.00 61 ALA A C 19
ATOM 24587 O O . ALA A 1 61 ? -4.543 6.294 -1.312 1.00 0.00 61 ALA A O 19
ATOM 24594 N N . CYS A 1 62 ? -4.631 4.107 -1.524 1.00 0.00 62 CYS A N 19
ATOM 24595 C CA . CYS A 1 62 ? -4.289 3.888 -0.090 1.00 0.00 62 CYS A CA 19
ATOM 24596 C C . CYS A 1 62 ? -2.866 4.374 0.181 1.00 0.00 62 CYS A C 19
ATOM 24597 O O . CYS A 1 62 ? -2.623 5.109 1.115 1.00 0.00 62 CYS A O 19
ATOM 24605 N N . ALA A 1 63 ? -1.930 3.966 -0.634 1.00 0.00 63 ALA A N 19
ATOM 24606 C CA . ALA A 1 63 ? -0.508 4.380 -0.435 1.00 0.00 63 ALA A CA 19
ATOM 24607 C C . ALA A 1 63 ? -0.424 5.903 -0.343 1.00 0.00 63 ALA A C 19
ATOM 24608 O O . ALA A 1 63 ? 0.317 6.445 0.452 1.00 0.00 63 ALA A O 19
ATOM 24615 N N . LYS A 1 64 ? -1.183 6.589 -1.149 1.00 0.00 64 LYS A N 19
ATOM 24616 C CA . LYS A 1 64 ? -1.168 8.082 -1.122 1.00 0.00 64 LYS A CA 19
ATOM 24617 C C . LYS A 1 64 ? -1.678 8.579 0.235 1.00 0.00 64 LYS A C 19
ATOM 24618 O O . LYS A 1 64 ? -1.172 9.537 0.784 1.00 0.00 64 LYS A O 19
ATOM 24637 N N . ILE A 1 65 ? -2.689 7.939 0.764 1.00 0.00 65 ILE A N 19
ATOM 24638 C CA . ILE A 1 65 ? -3.258 8.366 2.080 1.00 0.00 65 ILE A CA 19
ATOM 24639 C C . ILE A 1 65 ? -2.216 8.173 3.184 1.00 0.00 65 ILE A C 19
ATOM 24640 O O . ILE A 1 65 ? -2.041 9.015 4.041 1.00 0.00 65 ILE A O 19
ATOM 24656 N N . ILE A 1 66 ? -1.541 7.061 3.175 1.00 0.00 66 ILE A N 19
ATOM 24657 C CA . ILE A 1 66 ? -0.514 6.786 4.221 1.00 0.00 66 ILE A CA 19
ATOM 24658 C C . ILE A 1 66 ? 0.622 7.800 4.098 1.00 0.00 66 ILE A C 19
ATOM 24659 O O . ILE A 1 66 ? 1.110 8.317 5.084 1.00 0.00 66 ILE A O 19
ATOM 24675 N N . ILE A 1 67 ? 1.050 8.065 2.899 1.00 0.00 67 ILE A N 19
ATOM 24676 C CA . ILE A 1 67 ? 2.165 9.031 2.685 1.00 0.00 67 ILE A CA 19
ATOM 24677 C C . ILE A 1 67 ? 1.729 10.423 3.152 1.00 0.00 67 ILE A C 19
ATOM 24678 O O . ILE A 1 67 ? 2.462 11.120 3.825 1.00 0.00 67 ILE A O 19
ATOM 24694 N N . ASP A 1 68 ? 0.538 10.821 2.798 1.00 0.00 68 ASP A N 19
ATOM 24695 C CA . ASP A 1 68 ? 0.022 12.161 3.209 1.00 0.00 68 ASP A CA 19
ATOM 24696 C C . ASP A 1 68 ? -0.251 12.171 4.715 1.00 0.00 68 ASP A C 19
ATOM 24697 O O . ASP A 1 68 ? 0.082 13.108 5.413 1.00 0.00 68 ASP A O 19
ATOM 24706 N N . SER A 1 69 ? -0.873 11.136 5.209 1.00 0.00 69 SER A N 19
ATOM 24707 C CA . SER A 1 69 ? -1.198 11.060 6.664 1.00 0.00 69 SER A CA 19
ATOM 24708 C C . SER A 1 69 ? 0.093 10.979 7.479 1.00 0.00 69 SER A C 19
ATOM 24709 O O . SER A 1 69 ? 0.227 11.607 8.511 1.00 0.00 69 SER A O 19
ATOM 24717 N N . HIS A 1 70 ? 1.037 10.202 7.023 1.00 0.00 70 HIS A N 19
ATOM 24718 C CA . HIS A 1 70 ? 2.324 10.056 7.761 1.00 0.00 70 HIS A CA 19
ATOM 24719 C C . HIS A 1 70 ? 2.995 11.424 7.891 1.00 0.00 70 HIS A C 19
ATOM 24720 O O . HIS A 1 70 ? 3.485 11.786 8.942 1.00 0.00 70 HIS A O 19
ATOM 24734 N N . LEU A 1 71 ? 3.021 12.179 6.828 1.00 0.00 71 LEU A N 19
ATOM 24735 C CA . LEU A 1 71 ? 3.663 13.526 6.867 1.00 0.00 71 LEU A CA 19
ATOM 24736 C C . LEU A 1 71 ? 2.906 14.438 7.828 1.00 0.00 71 LEU A C 19
ATOM 24737 O O . LEU A 1 71 ? 3.499 15.161 8.602 1.00 0.00 71 LEU A O 19
ATOM 24753 N N . ASP A 1 72 ? 1.605 14.409 7.785 1.00 0.00 72 ASP A N 19
ATOM 24754 C CA . ASP A 1 72 ? 0.799 15.273 8.696 1.00 0.00 72 ASP A CA 19
ATOM 24755 C C . ASP A 1 72 ? 0.577 14.535 10.018 1.00 0.00 72 ASP A C 19
ATOM 24756 O O . ASP A 1 72 ? 1.131 14.887 11.041 1.00 0.00 72 ASP A O 19
ATOM 24765 N N . ARG A 1 73 ? -0.238 13.515 9.995 1.00 0.00 73 ARG A N 19
ATOM 24766 C CA . ARG A 1 73 ? -0.528 12.731 11.233 1.00 0.00 73 ARG A CA 19
ATOM 24767 C C . ARG A 1 73 ? 0.624 11.769 11.526 1.00 0.00 73 ARG A C 19
ATOM 24768 O O . ARG A 1 73 ? 1.276 11.264 10.635 1.00 0.00 73 ARG A O 19
ATOM 24789 N N . HIS A 1 74 ? 0.873 11.525 12.785 1.00 0.00 74 HIS A N 19
ATOM 24790 C CA . HIS A 1 74 ? 1.980 10.611 13.187 1.00 0.00 74 HIS A CA 19
ATOM 24791 C C . HIS A 1 74 ? 1.793 9.253 12.508 1.00 0.00 74 HIS A C 19
ATOM 24792 O O . HIS A 1 74 ? 2.316 9.011 11.440 1.00 0.00 74 HIS A O 19
ATOM 24806 N N . ASP A 1 75 ? 1.052 8.372 13.125 1.00 0.00 75 ASP A N 19
ATOM 24807 C CA . ASP A 1 75 ? 0.821 7.021 12.532 1.00 0.00 75 ASP A CA 19
ATOM 24808 C C . ASP A 1 75 ? 2.140 6.468 11.992 1.00 0.00 75 ASP A C 19
ATOM 24809 O O . ASP A 1 75 ? 2.347 6.375 10.798 1.00 0.00 75 ASP A O 19
ATOM 24818 N N . GLN A 1 76 ? 3.036 6.115 12.878 1.00 0.00 76 GLN A N 19
ATOM 24819 C CA . GLN A 1 76 ? 4.365 5.581 12.454 1.00 0.00 76 GLN A CA 19
ATOM 24820 C C . GLN A 1 76 ? 4.182 4.583 11.320 1.00 0.00 76 GLN A C 19
ATOM 24821 O O . GLN A 1 76 ? 3.932 3.417 11.532 1.00 0.00 76 GLN A O 19
ATOM 24835 N N . GLY A 1 77 ? 4.318 5.052 10.113 1.00 0.00 77 GLY A N 19
ATOM 24836 C CA . GLY A 1 77 ? 4.168 4.171 8.916 1.00 0.00 77 GLY A CA 19
ATOM 24837 C C . GLY A 1 77 ? 5.485 4.159 8.141 1.00 0.00 77 GLY A C 19
ATOM 24838 O O . GLY A 1 77 ? 6.102 3.131 7.964 1.00 0.00 77 GLY A O 19
ATOM 24842 N N . LEU A 1 78 ? 5.912 5.301 7.676 1.00 0.00 78 LEU A N 19
ATOM 24843 C CA . LEU A 1 78 ? 7.187 5.385 6.896 1.00 0.00 78 LEU A CA 19
ATOM 24844 C C . LEU A 1 78 ? 8.290 5.890 7.825 1.00 0.00 78 LEU A C 19
ATOM 24845 O O . LEU A 1 78 ? 9.300 6.408 7.392 1.00 0.00 78 LEU A O 19
ATOM 24861 N N . ALA A 1 79 ? 8.087 5.737 9.105 1.00 0.00 79 ALA A N 19
ATOM 24862 C CA . ALA A 1 79 ? 9.091 6.197 10.109 1.00 0.00 79 ALA A CA 19
ATOM 24863 C C . ALA A 1 79 ? 10.408 5.436 9.918 1.00 0.00 79 ALA A C 19
ATOM 24864 O O . ALA A 1 79 ? 11.477 6.006 10.003 1.00 0.00 79 ALA A O 19
ATOM 24871 N N . ASP A 1 80 ? 10.331 4.158 9.669 1.00 0.00 80 ASP A N 19
ATOM 24872 C CA . ASP A 1 80 ? 11.569 3.341 9.476 1.00 0.00 80 ASP A CA 19
ATOM 24873 C C . ASP A 1 80 ? 12.290 3.796 8.204 1.00 0.00 80 ASP A C 19
ATOM 24874 O O . ASP A 1 80 ? 13.502 3.792 8.132 1.00 0.00 80 ASP A O 19
ATOM 24883 N N . LEU A 1 81 ? 11.545 4.166 7.197 1.00 0.00 81 LEU A N 19
ATOM 24884 C CA . LEU A 1 81 ? 12.165 4.604 5.909 1.00 0.00 81 LEU A CA 19
ATOM 24885 C C . LEU A 1 81 ? 12.519 6.089 5.992 1.00 0.00 81 LEU A C 19
ATOM 24886 O O . LEU A 1 81 ? 13.135 6.637 5.101 1.00 0.00 81 LEU A O 19
ATOM 24902 N N . GLY A 1 82 ? 12.132 6.739 7.053 1.00 0.00 82 GLY A N 19
ATOM 24903 C CA . GLY A 1 82 ? 12.434 8.196 7.209 1.00 0.00 82 GLY A CA 19
ATOM 24904 C C . GLY A 1 82 ? 13.781 8.372 7.917 1.00 0.00 82 GLY A C 19
ATOM 24905 O O . GLY A 1 82 ? 13.778 8.840 9.044 1.00 0.00 82 GLY A O 19
ATOM 24910 N N . MET A 1 1 ? 3.685 -2.964 -13.684 1.00 0.00 1 MET A N 20
ATOM 24911 C CA . MET A 1 1 ? 4.926 -3.282 -12.924 1.00 0.00 1 MET A CA 20
ATOM 24912 C C . MET A 1 1 ? 5.681 -1.985 -12.630 1.00 0.00 1 MET A C 20
ATOM 24913 O O . MET A 1 1 ? 6.526 -1.930 -11.759 1.00 0.00 1 MET A O 20
ATOM 24929 N N . ASN A 1 2 ? 5.378 -0.942 -13.353 1.00 0.00 2 ASN A N 20
ATOM 24930 C CA . ASN A 1 2 ? 6.076 0.355 -13.127 1.00 0.00 2 ASN A CA 20
ATOM 24931 C C . ASN A 1 2 ? 5.567 0.999 -11.834 1.00 0.00 2 ASN A C 20
ATOM 24932 O O . ASN A 1 2 ? 4.393 0.957 -11.525 1.00 0.00 2 ASN A O 20
ATOM 24943 N N . VAL A 1 3 ? 6.452 1.591 -11.074 1.00 0.00 3 VAL A N 20
ATOM 24944 C CA . VAL A 1 3 ? 6.040 2.237 -9.791 1.00 0.00 3 VAL A CA 20
ATOM 24945 C C . VAL A 1 3 ? 5.616 3.682 -10.053 1.00 0.00 3 VAL A C 20
ATOM 24946 O O . VAL A 1 3 ? 6.031 4.297 -11.015 1.00 0.00 3 VAL A O 20
ATOM 24959 N N . ALA A 1 4 ? 4.784 4.226 -9.197 1.00 0.00 4 ALA A N 20
ATOM 24960 C CA . ALA A 1 4 ? 4.307 5.634 -9.376 1.00 0.00 4 ALA A CA 20
ATOM 24961 C C . ALA A 1 4 ? 4.904 6.519 -8.281 1.00 0.00 4 ALA A C 20
ATOM 24962 O O . ALA A 1 4 ? 4.899 6.175 -7.115 1.00 0.00 4 ALA A O 20
ATOM 24969 N N . HIS A 1 5 ? 5.423 7.657 -8.652 1.00 0.00 5 HIS A N 20
ATOM 24970 C CA . HIS A 1 5 ? 6.031 8.575 -7.649 1.00 0.00 5 HIS A CA 20
ATOM 24971 C C . HIS A 1 5 ? 4.946 9.423 -6.994 1.00 0.00 5 HIS A C 20
ATOM 24972 O O . HIS A 1 5 ? 4.069 9.948 -7.652 1.00 0.00 5 HIS A O 20
ATOM 24986 N N . TYR A 1 6 ? 4.996 9.559 -5.695 1.00 0.00 6 TYR A N 20
ATOM 24987 C CA . TYR A 1 6 ? 3.969 10.371 -4.982 1.00 0.00 6 TYR A CA 20
ATOM 24988 C C . TYR A 1 6 ? 4.628 11.108 -3.810 1.00 0.00 6 TYR A C 20
ATOM 24989 O O . TYR A 1 6 ? 5.154 10.505 -2.895 1.00 0.00 6 TYR A O 20
ATOM 25007 N N . ARG A 1 7 ? 4.606 12.415 -3.845 1.00 0.00 7 ARG A N 20
ATOM 25008 C CA . ARG A 1 7 ? 5.229 13.217 -2.755 1.00 0.00 7 ARG A CA 20
ATOM 25009 C C . ARG A 1 7 ? 6.683 12.781 -2.558 1.00 0.00 7 ARG A C 20
ATOM 25010 O O . ARG A 1 7 ? 7.231 12.883 -1.477 1.00 0.00 7 ARG A O 20
ATOM 25031 N N . GLY A 1 8 ? 7.314 12.311 -3.605 1.00 0.00 8 GLY A N 20
ATOM 25032 C CA . GLY A 1 8 ? 8.742 11.884 -3.503 1.00 0.00 8 GLY A CA 20
ATOM 25033 C C . GLY A 1 8 ? 8.825 10.404 -3.127 1.00 0.00 8 GLY A C 20
ATOM 25034 O O . GLY A 1 8 ? 9.896 9.834 -3.068 1.00 0.00 8 GLY A O 20
ATOM 25038 N N . TYR A 1 9 ? 7.704 9.780 -2.868 1.00 0.00 9 TYR A N 20
ATOM 25039 C CA . TYR A 1 9 ? 7.708 8.333 -2.484 1.00 0.00 9 TYR A CA 20
ATOM 25040 C C . TYR A 1 9 ? 7.206 7.482 -3.652 1.00 0.00 9 TYR A C 20
ATOM 25041 O O . TYR A 1 9 ? 6.212 7.790 -4.279 1.00 0.00 9 TYR A O 20
ATOM 25059 N N . GLU A 1 10 ? 7.888 6.402 -3.943 1.00 0.00 10 GLU A N 20
ATOM 25060 C CA . GLU A 1 10 ? 7.462 5.511 -5.062 1.00 0.00 10 GLU A CA 20
ATOM 25061 C C . GLU A 1 10 ? 6.584 4.396 -4.505 1.00 0.00 10 GLU A C 20
ATOM 25062 O O . GLU A 1 10 ? 6.789 3.924 -3.400 1.00 0.00 10 GLU A O 20
ATOM 25074 N N . ILE A 1 11 ? 5.595 3.985 -5.261 1.00 0.00 11 ILE A N 20
ATOM 25075 C CA . ILE A 1 11 ? 4.662 2.910 -4.796 1.00 0.00 11 ILE A CA 20
ATOM 25076 C C . ILE A 1 11 ? 4.719 1.729 -5.761 1.00 0.00 11 ILE A C 20
ATOM 25077 O O . ILE A 1 11 ? 4.721 1.898 -6.966 1.00 0.00 11 ILE A O 20
ATOM 25093 N N . GLU A 1 12 ? 4.763 0.532 -5.231 1.00 0.00 12 GLU A N 20
ATOM 25094 C CA . GLU A 1 12 ? 4.814 -0.693 -6.088 1.00 0.00 12 GLU A CA 20
ATOM 25095 C C . GLU A 1 12 ? 3.613 -1.587 -5.761 1.00 0.00 12 GLU A C 20
ATOM 25096 O O . GLU A 1 12 ? 3.709 -2.489 -4.949 1.00 0.00 12 GLU A O 20
ATOM 25108 N N . PRO A 1 13 ? 2.485 -1.340 -6.383 1.00 0.00 13 PRO A N 20
ATOM 25109 C CA . PRO A 1 13 ? 1.243 -2.140 -6.158 1.00 0.00 13 PRO A CA 20
ATOM 25110 C C . PRO A 1 13 ? 1.418 -3.616 -6.536 1.00 0.00 13 PRO A C 20
ATOM 25111 O O . PRO A 1 13 ? 2.187 -3.962 -7.410 1.00 0.00 13 PRO A O 20
ATOM 25122 N N . GLY A 1 14 ? 0.701 -4.477 -5.873 1.00 0.00 14 GLY A N 20
ATOM 25123 C CA . GLY A 1 14 ? 0.799 -5.937 -6.169 1.00 0.00 14 GLY A CA 20
ATOM 25124 C C . GLY A 1 14 ? -0.252 -6.702 -5.355 1.00 0.00 14 GLY A C 20
ATOM 25125 O O . GLY A 1 14 ? -0.464 -7.879 -5.560 1.00 0.00 14 GLY A O 20
ATOM 25129 N N . HIS A 1 15 ? -0.908 -6.030 -4.434 1.00 0.00 15 HIS A N 20
ATOM 25130 C CA . HIS A 1 15 ? -1.955 -6.679 -3.591 1.00 0.00 15 HIS A CA 20
ATOM 25131 C C . HIS A 1 15 ? -1.378 -7.891 -2.855 1.00 0.00 15 HIS A C 20
ATOM 25132 O O . HIS A 1 15 ? -0.444 -8.522 -3.305 1.00 0.00 15 HIS A O 20
ATOM 25146 N N . GLN A 1 16 ? -1.948 -8.226 -1.731 1.00 0.00 16 GLN A N 20
ATOM 25147 C CA . GLN A 1 16 ? -1.458 -9.408 -0.976 1.00 0.00 16 GLN A CA 20
ATOM 25148 C C . GLN A 1 16 ? -2.450 -9.734 0.139 1.00 0.00 16 GLN A C 20
ATOM 25149 O O . GLN A 1 16 ? -3.158 -8.874 0.627 1.00 0.00 16 GLN A O 20
ATOM 25163 N N . TYR A 1 17 ? -2.505 -10.974 0.543 1.00 0.00 17 TYR A N 20
ATOM 25164 C CA . TYR A 1 17 ? -3.450 -11.379 1.624 1.00 0.00 17 TYR A CA 20
ATOM 25165 C C . TYR A 1 17 ? -2.707 -11.457 2.951 1.00 0.00 17 TYR A C 20
ATOM 25166 O O . TYR A 1 17 ? -1.600 -11.952 3.030 1.00 0.00 17 TYR A O 20
ATOM 25184 N N . ARG A 1 18 ? -3.311 -10.963 3.997 1.00 0.00 18 ARG A N 20
ATOM 25185 C CA . ARG A 1 18 ? -2.652 -10.990 5.336 1.00 0.00 18 ARG A CA 20
ATOM 25186 C C . ARG A 1 18 ? -3.061 -12.259 6.083 1.00 0.00 18 ARG A C 20
ATOM 25187 O O . ARG A 1 18 ? -4.213 -12.646 6.093 1.00 0.00 18 ARG A O 20
ATOM 25208 N N . ASP A 1 19 ? -2.116 -12.912 6.705 1.00 0.00 19 ASP A N 20
ATOM 25209 C CA . ASP A 1 19 ? -2.431 -14.162 7.451 1.00 0.00 19 ASP A CA 20
ATOM 25210 C C . ASP A 1 19 ? -3.258 -13.822 8.690 1.00 0.00 19 ASP A C 20
ATOM 25211 O O . ASP A 1 19 ? -3.924 -14.666 9.257 1.00 0.00 19 ASP A O 20
ATOM 25220 N N . ASP A 1 20 ? -3.212 -12.588 9.118 1.00 0.00 20 ASP A N 20
ATOM 25221 C CA . ASP A 1 20 ? -3.984 -12.180 10.325 1.00 0.00 20 ASP A CA 20
ATOM 25222 C C . ASP A 1 20 ? -5.481 -12.354 10.068 1.00 0.00 20 ASP A C 20
ATOM 25223 O O . ASP A 1 20 ? -6.207 -12.862 10.898 1.00 0.00 20 ASP A O 20
ATOM 25232 N N . ILE A 1 21 ? -5.942 -11.931 8.919 1.00 0.00 21 ILE A N 20
ATOM 25233 C CA . ILE A 1 21 ? -7.391 -12.058 8.574 1.00 0.00 21 ILE A CA 20
ATOM 25234 C C . ILE A 1 21 ? -7.559 -13.112 7.483 1.00 0.00 21 ILE A C 20
ATOM 25235 O O . ILE A 1 21 ? -8.651 -13.353 7.004 1.00 0.00 21 ILE A O 20
ATOM 25251 N N . ARG A 1 22 ? -6.478 -13.744 7.086 1.00 0.00 22 ARG A N 20
ATOM 25252 C CA . ARG A 1 22 ? -6.554 -14.788 6.021 1.00 0.00 22 ARG A CA 20
ATOM 25253 C C . ARG A 1 22 ? -7.461 -14.298 4.892 1.00 0.00 22 ARG A C 20
ATOM 25254 O O . ARG A 1 22 ? -8.286 -15.033 4.386 1.00 0.00 22 ARG A O 20
ATOM 25275 N N . LYS A 1 23 ? -7.325 -13.052 4.503 1.00 0.00 23 LYS A N 20
ATOM 25276 C CA . LYS A 1 23 ? -8.194 -12.502 3.418 1.00 0.00 23 LYS A CA 20
ATOM 25277 C C . LYS A 1 23 ? -7.361 -11.612 2.489 1.00 0.00 23 LYS A C 20
ATOM 25278 O O . LYS A 1 23 ? -6.258 -11.207 2.813 1.00 0.00 23 LYS A O 20
ATOM 25297 N N . TYR A 1 24 ? -7.890 -11.314 1.332 1.00 0.00 24 TYR A N 20
ATOM 25298 C CA . TYR A 1 24 ? -7.156 -10.463 0.358 1.00 0.00 24 TYR A CA 20
ATOM 25299 C C . TYR A 1 24 ? -7.402 -8.992 0.671 1.00 0.00 24 TYR A C 20
ATOM 25300 O O . TYR A 1 24 ? -8.528 -8.558 0.819 1.00 0.00 24 TYR A O 20
ATOM 25318 N N . VAL A 1 25 ? -6.355 -8.213 0.758 1.00 0.00 25 VAL A N 20
ATOM 25319 C CA . VAL A 1 25 ? -6.524 -6.760 1.051 1.00 0.00 25 VAL A CA 20
ATOM 25320 C C . VAL A 1 25 ? -5.374 -5.980 0.394 1.00 0.00 25 VAL A C 20
ATOM 25321 O O . VAL A 1 25 ? -4.308 -6.519 0.166 1.00 0.00 25 VAL A O 20
ATOM 25334 N N . PRO A 1 26 ? -5.580 -4.717 0.101 1.00 0.00 26 PRO A N 20
ATOM 25335 C CA . PRO A 1 26 ? -4.530 -3.866 -0.524 1.00 0.00 26 PRO A CA 20
ATOM 25336 C C . PRO A 1 26 ? -3.148 -4.069 0.111 1.00 0.00 26 PRO A C 20
ATOM 25337 O O . PRO A 1 26 ? -3.008 -4.127 1.316 1.00 0.00 26 PRO A O 20
ATOM 25348 N N . TYR A 1 27 ? -2.131 -4.173 -0.701 1.00 0.00 27 TYR A N 20
ATOM 25349 C CA . TYR A 1 27 ? -0.751 -4.367 -0.172 1.00 0.00 27 TYR A CA 20
ATOM 25350 C C . TYR A 1 27 ? 0.249 -3.813 -1.182 1.00 0.00 27 TYR A C 20
ATOM 25351 O O . TYR A 1 27 ? 0.373 -4.315 -2.282 1.00 0.00 27 TYR A O 20
ATOM 25369 N N . ALA A 1 28 ? 0.961 -2.774 -0.822 1.00 0.00 28 ALA A N 20
ATOM 25370 C CA . ALA A 1 28 ? 1.955 -2.176 -1.770 1.00 0.00 28 ALA A CA 20
ATOM 25371 C C . ALA A 1 28 ? 3.242 -1.838 -1.021 1.00 0.00 28 ALA A C 20
ATOM 25372 O O . ALA A 1 28 ? 3.233 -1.574 0.165 1.00 0.00 28 ALA A O 20
ATOM 25379 N N . LEU A 1 29 ? 4.353 -1.843 -1.710 1.00 0.00 29 LEU A N 20
ATOM 25380 C CA . LEU A 1 29 ? 5.653 -1.524 -1.045 1.00 0.00 29 LEU A CA 20
ATOM 25381 C C . LEU A 1 29 ? 5.992 -0.060 -1.309 1.00 0.00 29 LEU A C 20
ATOM 25382 O O . LEU A 1 29 ? 5.948 0.403 -2.432 1.00 0.00 29 LEU A O 20
ATOM 25398 N N . ILE A 1 30 ? 6.312 0.677 -0.274 1.00 0.00 30 ILE A N 20
ATOM 25399 C CA . ILE A 1 30 ? 6.639 2.130 -0.435 1.00 0.00 30 ILE A CA 20
ATOM 25400 C C . ILE A 1 30 ? 8.094 2.385 -0.047 1.00 0.00 30 ILE A C 20
ATOM 25401 O O . ILE A 1 30 ? 8.555 1.959 0.994 1.00 0.00 30 ILE A O 20
ATOM 25417 N N . ARG A 1 31 ? 8.820 3.088 -0.883 1.00 0.00 31 ARG A N 20
ATOM 25418 C CA . ARG A 1 31 ? 10.255 3.396 -0.581 1.00 0.00 31 ARG A CA 20
ATOM 25419 C C . ARG A 1 31 ? 10.515 4.881 -0.835 1.00 0.00 31 ARG A C 20
ATOM 25420 O O . ARG A 1 31 ? 9.939 5.481 -1.723 1.00 0.00 31 ARG A O 20
ATOM 25441 N N . LYS A 1 32 ? 11.373 5.484 -0.057 1.00 0.00 32 LYS A N 20
ATOM 25442 C CA . LYS A 1 32 ? 11.662 6.934 -0.244 1.00 0.00 32 LYS A CA 20
ATOM 25443 C C . LYS A 1 32 ? 12.695 7.117 -1.357 1.00 0.00 32 LYS A C 20
ATOM 25444 O O . LYS A 1 32 ? 13.746 6.505 -1.356 1.00 0.00 32 LYS A O 20
ATOM 25463 N N . VAL A 1 33 ? 12.394 7.956 -2.310 1.00 0.00 33 VAL A N 20
ATOM 25464 C CA . VAL A 1 33 ? 13.335 8.195 -3.441 1.00 0.00 33 VAL A CA 20
ATOM 25465 C C . VAL A 1 33 ? 14.510 9.053 -2.976 1.00 0.00 33 VAL A C 20
ATOM 25466 O O . VAL A 1 33 ? 14.333 10.057 -2.314 1.00 0.00 33 VAL A O 20
ATOM 25479 N N . GLY A 1 34 ? 15.706 8.663 -3.330 1.00 0.00 34 GLY A N 20
ATOM 25480 C CA . GLY A 1 34 ? 16.919 9.441 -2.935 1.00 0.00 34 GLY A CA 20
ATOM 25481 C C . GLY A 1 34 ? 17.782 8.594 -2.004 1.00 0.00 34 GLY A C 20
ATOM 25482 O O . GLY A 1 34 ? 18.968 8.437 -2.220 1.00 0.00 34 GLY A O 20
ATOM 25486 N N . VAL A 1 35 ? 17.200 8.047 -0.962 1.00 0.00 35 VAL A N 20
ATOM 25487 C CA . VAL A 1 35 ? 17.995 7.212 -0.007 1.00 0.00 35 VAL A CA 20
ATOM 25488 C C . VAL A 1 35 ? 17.782 5.717 -0.306 1.00 0.00 35 VAL A C 20
ATOM 25489 O O . VAL A 1 35 ? 16.738 5.330 -0.796 1.00 0.00 35 VAL A O 20
ATOM 25502 N N . PRO A 1 36 ? 18.756 4.876 -0.004 1.00 0.00 36 PRO A N 20
ATOM 25503 C CA . PRO A 1 36 ? 18.652 3.403 -0.235 1.00 0.00 36 PRO A CA 20
ATOM 25504 C C . PRO A 1 36 ? 17.332 2.809 0.268 1.00 0.00 36 PRO A C 20
ATOM 25505 O O . PRO A 1 36 ? 16.418 3.513 0.652 1.00 0.00 36 PRO A O 20
ATOM 25516 N N . ASP A 1 37 ? 17.239 1.508 0.269 1.00 0.00 37 ASP A N 20
ATOM 25517 C CA . ASP A 1 37 ? 15.992 0.826 0.746 1.00 0.00 37 ASP A CA 20
ATOM 25518 C C . ASP A 1 37 ? 16.177 0.370 2.199 1.00 0.00 37 ASP A C 20
ATOM 25519 O O . ASP A 1 37 ? 16.905 -0.560 2.482 1.00 0.00 37 ASP A O 20
ATOM 25528 N N . ARG A 1 38 ? 15.519 1.025 3.125 1.00 0.00 38 ARG A N 20
ATOM 25529 C CA . ARG A 1 38 ? 15.651 0.648 4.569 1.00 0.00 38 ARG A CA 20
ATOM 25530 C C . ARG A 1 38 ? 14.475 -0.233 4.996 1.00 0.00 38 ARG A C 20
ATOM 25531 O O . ARG A 1 38 ? 13.667 -0.638 4.185 1.00 0.00 38 ARG A O 20
ATOM 25552 N N . THR A 1 39 ? 14.388 -0.533 6.274 1.00 0.00 39 THR A N 20
ATOM 25553 C CA . THR A 1 39 ? 13.278 -1.396 6.785 1.00 0.00 39 THR A CA 20
ATOM 25554 C C . THR A 1 39 ? 11.957 -1.024 6.077 1.00 0.00 39 THR A C 20
ATOM 25555 O O . THR A 1 39 ? 11.388 0.015 6.352 1.00 0.00 39 THR A O 20
ATOM 25566 N N . PRO A 1 40 ? 11.480 -1.842 5.156 1.00 0.00 40 PRO A N 20
ATOM 25567 C CA . PRO A 1 40 ? 10.229 -1.543 4.397 1.00 0.00 40 PRO A CA 20
ATOM 25568 C C . PRO A 1 40 ? 8.959 -1.765 5.224 1.00 0.00 40 PRO A C 20
ATOM 25569 O O . PRO A 1 40 ? 8.893 -2.640 6.064 1.00 0.00 40 PRO A O 20
ATOM 25580 N N . ILE A 1 41 ? 7.951 -0.969 4.974 1.00 0.00 41 ILE A N 20
ATOM 25581 C CA . ILE A 1 41 ? 6.663 -1.099 5.716 1.00 0.00 41 ILE A CA 20
ATOM 25582 C C . ILE A 1 41 ? 5.505 -1.032 4.712 1.00 0.00 41 ILE A C 20
ATOM 25583 O O . ILE A 1 41 ? 5.003 0.035 4.413 1.00 0.00 41 ILE A O 20
ATOM 25599 N N . PRO A 1 42 ? 5.079 -2.157 4.197 1.00 0.00 42 PRO A N 20
ATOM 25600 C CA . PRO A 1 42 ? 3.960 -2.210 3.212 1.00 0.00 42 PRO A CA 20
ATOM 25601 C C . PRO A 1 42 ? 2.699 -1.524 3.744 1.00 0.00 42 PRO A C 20
ATOM 25602 O O . PRO A 1 42 ? 2.403 -1.574 4.922 1.00 0.00 42 PRO A O 20
ATOM 25613 N N . THR A 1 43 ? 1.959 -0.882 2.879 1.00 0.00 43 THR A N 20
ATOM 25614 C CA . THR A 1 43 ? 0.716 -0.183 3.316 1.00 0.00 43 THR A CA 20
ATOM 25615 C C . THR A 1 43 ? -0.491 -1.059 2.998 1.00 0.00 43 THR A C 20
ATOM 25616 O O . THR A 1 43 ? -0.588 -1.647 1.933 1.00 0.00 43 THR A O 20
ATOM 25627 N N . THR A 1 44 ? -1.407 -1.159 3.924 1.00 0.00 44 THR A N 20
ATOM 25628 C CA . THR A 1 44 ? -2.624 -1.994 3.713 1.00 0.00 44 THR A CA 20
ATOM 25629 C C . THR A 1 44 ? -3.845 -1.233 4.214 1.00 0.00 44 THR A C 20
ATOM 25630 O O . THR A 1 44 ? -3.741 -0.347 5.039 1.00 0.00 44 THR A O 20
ATOM 25641 N N . TYR A 1 45 ? -5.005 -1.578 3.724 1.00 0.00 45 TYR A N 20
ATOM 25642 C CA . TYR A 1 45 ? -6.252 -0.890 4.168 1.00 0.00 45 TYR A CA 20
ATOM 25643 C C . TYR A 1 45 ? -7.360 -1.948 4.333 1.00 0.00 45 TYR A C 20
ATOM 25644 O O . TYR A 1 45 ? -7.938 -2.386 3.357 1.00 0.00 45 TYR A O 20
ATOM 25662 N N . PRO A 1 46 ? -7.656 -2.367 5.547 1.00 0.00 46 PRO A N 20
ATOM 25663 C CA . PRO A 1 46 ? -8.707 -3.397 5.789 1.00 0.00 46 PRO A CA 20
ATOM 25664 C C . PRO A 1 46 ? -10.027 -3.066 5.080 1.00 0.00 46 PRO A C 20
ATOM 25665 O O . PRO A 1 46 ? -10.759 -2.184 5.485 1.00 0.00 46 PRO A O 20
ATOM 25676 N N . GLU A 1 47 ? -10.333 -3.786 4.034 1.00 0.00 47 GLU A N 20
ATOM 25677 C CA . GLU A 1 47 ? -11.603 -3.552 3.285 1.00 0.00 47 GLU A CA 20
ATOM 25678 C C . GLU A 1 47 ? -12.053 -4.871 2.659 1.00 0.00 47 GLU A C 20
ATOM 25679 O O . GLU A 1 47 ? -13.172 -5.014 2.207 1.00 0.00 47 GLU A O 20
ATOM 25691 N N . PHE A 1 48 ? -11.175 -5.836 2.648 1.00 0.00 48 PHE A N 20
ATOM 25692 C CA . PHE A 1 48 ? -11.508 -7.171 2.075 1.00 0.00 48 PHE A CA 20
ATOM 25693 C C . PHE A 1 48 ? -12.021 -7.015 0.642 1.00 0.00 48 PHE A C 20
ATOM 25694 O O . PHE A 1 48 ? -13.121 -6.549 0.413 1.00 0.00 48 PHE A O 20
ATOM 25711 N N . TYR A 1 49 ? -11.228 -7.412 -0.325 1.00 0.00 49 TYR A N 20
ATOM 25712 C CA . TYR A 1 49 ? -11.650 -7.305 -1.757 1.00 0.00 49 TYR A CA 20
ATOM 25713 C C . TYR A 1 49 ? -11.389 -8.636 -2.465 1.00 0.00 49 TYR A C 20
ATOM 25714 O O . TYR A 1 49 ? -10.325 -9.217 -2.356 1.00 0.00 49 TYR A O 20
ATOM 25732 N N . ASP A 1 50 ? -12.354 -9.113 -3.201 1.00 0.00 50 ASP A N 20
ATOM 25733 C CA . ASP A 1 50 ? -12.184 -10.396 -3.936 1.00 0.00 50 ASP A CA 20
ATOM 25734 C C . ASP A 1 50 ? -11.550 -10.118 -5.298 1.00 0.00 50 ASP A C 20
ATOM 25735 O O . ASP A 1 50 ? -10.977 -10.991 -5.918 1.00 0.00 50 ASP A O 20
ATOM 25744 N N . LEU A 1 51 ? -11.674 -8.908 -5.779 1.00 0.00 51 LEU A N 20
ATOM 25745 C CA . LEU A 1 51 ? -11.110 -8.565 -7.118 1.00 0.00 51 LEU A CA 20
ATOM 25746 C C . LEU A 1 51 ? -9.678 -8.043 -6.983 1.00 0.00 51 LEU A C 20
ATOM 25747 O O . LEU A 1 51 ? -9.381 -7.197 -6.162 1.00 0.00 51 LEU A O 20
ATOM 25763 N N . GLU A 1 52 ? -8.794 -8.547 -7.802 1.00 0.00 52 GLU A N 20
ATOM 25764 C CA . GLU A 1 52 ? -7.376 -8.100 -7.762 1.00 0.00 52 GLU A CA 20
ATOM 25765 C C . GLU A 1 52 ? -7.292 -6.646 -8.226 1.00 0.00 52 GLU A C 20
ATOM 25766 O O . GLU A 1 52 ? -6.522 -5.860 -7.711 1.00 0.00 52 GLU A O 20
ATOM 25778 N N . ALA A 1 53 ? -8.079 -6.291 -9.205 1.00 0.00 53 ALA A N 20
ATOM 25779 C CA . ALA A 1 53 ? -8.052 -4.898 -9.725 1.00 0.00 53 ALA A CA 20
ATOM 25780 C C . ALA A 1 53 ? -8.423 -3.922 -8.608 1.00 0.00 53 ALA A C 20
ATOM 25781 O O . ALA A 1 53 ? -7.843 -2.862 -8.480 1.00 0.00 53 ALA A O 20
ATOM 25788 N N . ASP A 1 54 ? -9.388 -4.272 -7.801 1.00 0.00 54 ASP A N 20
ATOM 25789 C CA . ASP A 1 54 ? -9.803 -3.367 -6.694 1.00 0.00 54 ASP A CA 20
ATOM 25790 C C . ASP A 1 54 ? -8.641 -3.173 -5.720 1.00 0.00 54 ASP A C 20
ATOM 25791 O O . ASP A 1 54 ? -8.375 -2.078 -5.264 1.00 0.00 54 ASP A O 20
ATOM 25800 N N . ALA A 1 55 ? -7.953 -4.233 -5.392 1.00 0.00 55 ALA A N 20
ATOM 25801 C CA . ALA A 1 55 ? -6.816 -4.126 -4.436 1.00 0.00 55 ALA A CA 20
ATOM 25802 C C . ALA A 1 55 ? -5.712 -3.252 -5.031 1.00 0.00 55 ALA A C 20
ATOM 25803 O O . ALA A 1 55 ? -5.102 -2.454 -4.345 1.00 0.00 55 ALA A O 20
ATOM 25810 N N . GLU A 1 56 ? -5.446 -3.401 -6.299 1.00 0.00 56 GLU A N 20
ATOM 25811 C CA . GLU A 1 56 ? -4.375 -2.589 -6.942 1.00 0.00 56 GLU A CA 20
ATOM 25812 C C . GLU A 1 56 ? -4.785 -1.113 -6.970 1.00 0.00 56 GLU A C 20
ATOM 25813 O O . GLU A 1 56 ? -4.026 -0.242 -6.592 1.00 0.00 56 GLU A O 20
ATOM 25825 N N . ARG A 1 57 ? -5.977 -0.830 -7.426 1.00 0.00 57 ARG A N 20
ATOM 25826 C CA . ARG A 1 57 ? -6.441 0.585 -7.496 1.00 0.00 57 ARG A CA 20
ATOM 25827 C C . ARG A 1 57 ? -6.578 1.152 -6.082 1.00 0.00 57 ARG A C 20
ATOM 25828 O O . ARG A 1 57 ? -6.175 2.265 -5.805 1.00 0.00 57 ARG A O 20
ATOM 25849 N N . VAL A 1 58 ? -7.143 0.386 -5.187 1.00 0.00 58 VAL A N 20
ATOM 25850 C CA . VAL A 1 58 ? -7.312 0.860 -3.787 1.00 0.00 58 VAL A CA 20
ATOM 25851 C C . VAL A 1 58 ? -5.938 1.050 -3.142 1.00 0.00 58 VAL A C 20
ATOM 25852 O O . VAL A 1 58 ? -5.700 2.011 -2.440 1.00 0.00 58 VAL A O 20
ATOM 25865 N N . SER A 1 59 ? -5.041 0.130 -3.363 1.00 0.00 59 SER A N 20
ATOM 25866 C CA . SER A 1 59 ? -3.690 0.245 -2.753 1.00 0.00 59 SER A CA 20
ATOM 25867 C C . SER A 1 59 ? -3.032 1.555 -3.190 1.00 0.00 59 SER A C 20
ATOM 25868 O O . SER A 1 59 ? -2.414 2.240 -2.399 1.00 0.00 59 SER A O 20
ATOM 25876 N N . ILE A 1 60 ? -3.155 1.912 -4.442 1.00 0.00 60 ILE A N 20
ATOM 25877 C CA . ILE A 1 60 ? -2.533 3.178 -4.916 1.00 0.00 60 ILE A CA 20
ATOM 25878 C C . ILE A 1 60 ? -3.203 4.365 -4.219 1.00 0.00 60 ILE A C 20
ATOM 25879 O O . ILE A 1 60 ? -2.546 5.277 -3.752 1.00 0.00 60 ILE A O 20
ATOM 25895 N N . ALA A 1 61 ? -4.508 4.354 -4.142 1.00 0.00 61 ALA A N 20
ATOM 25896 C CA . ALA A 1 61 ? -5.230 5.475 -3.478 1.00 0.00 61 ALA A CA 20
ATOM 25897 C C . ALA A 1 61 ? -4.913 5.471 -1.983 1.00 0.00 61 ALA A C 20
ATOM 25898 O O . ALA A 1 61 ? -4.644 6.500 -1.390 1.00 0.00 61 ALA A O 20
ATOM 25905 N N . CYS A 1 62 ? -4.937 4.318 -1.374 1.00 0.00 62 CYS A N 20
ATOM 25906 C CA . CYS A 1 62 ? -4.634 4.232 0.078 1.00 0.00 62 CYS A CA 20
ATOM 25907 C C . CYS A 1 62 ? -3.177 4.613 0.311 1.00 0.00 62 CYS A C 20
ATOM 25908 O O . CYS A 1 62 ? -2.854 5.355 1.217 1.00 0.00 62 CYS A O 20
ATOM 25916 N N . ALA A 1 63 ? -2.295 4.119 -0.515 1.00 0.00 63 ALA A N 20
ATOM 25917 C CA . ALA A 1 63 ? -0.854 4.444 -0.352 1.00 0.00 63 ALA A CA 20
ATOM 25918 C C . ALA A 1 63 ? -0.699 5.957 -0.222 1.00 0.00 63 ALA A C 20
ATOM 25919 O O . ALA A 1 63 ? 0.045 6.445 0.608 1.00 0.00 63 ALA A O 20
ATOM 25926 N N . LYS A 1 64 ? -1.403 6.702 -1.027 1.00 0.00 64 LYS A N 20
ATOM 25927 C CA . LYS A 1 64 ? -1.306 8.183 -0.942 1.00 0.00 64 LYS A CA 20
ATOM 25928 C C . LYS A 1 64 ? -1.809 8.645 0.427 1.00 0.00 64 LYS A C 20
ATOM 25929 O O . LYS A 1 64 ? -1.219 9.501 1.058 1.00 0.00 64 LYS A O 20
ATOM 25948 N N . ILE A 1 65 ? -2.899 8.085 0.891 1.00 0.00 65 ILE A N 20
ATOM 25949 C CA . ILE A 1 65 ? -3.442 8.494 2.218 1.00 0.00 65 ILE A CA 20
ATOM 25950 C C . ILE A 1 65 ? -2.444 8.131 3.320 1.00 0.00 65 ILE A C 20
ATOM 25951 O O . ILE A 1 65 ? -2.181 8.913 4.212 1.00 0.00 65 ILE A O 20
ATOM 25967 N N . ILE A 1 66 ? -1.894 6.948 3.269 1.00 0.00 66 ILE A N 20
ATOM 25968 C CA . ILE A 1 66 ? -0.919 6.526 4.312 1.00 0.00 66 ILE A CA 20
ATOM 25969 C C . ILE A 1 66 ? 0.340 7.396 4.205 1.00 0.00 66 ILE A C 20
ATOM 25970 O O . ILE A 1 66 ? 0.855 7.883 5.193 1.00 0.00 66 ILE A O 20
ATOM 25986 N N . ILE A 1 67 ? 0.835 7.589 3.013 1.00 0.00 67 ILE A N 20
ATOM 25987 C CA . ILE A 1 67 ? 2.058 8.420 2.836 1.00 0.00 67 ILE A CA 20
ATOM 25988 C C . ILE A 1 67 ? 1.762 9.864 3.246 1.00 0.00 67 ILE A C 20
ATOM 25989 O O . ILE A 1 67 ? 2.538 10.496 3.938 1.00 0.00 67 ILE A O 20
ATOM 26005 N N . ASP A 1 68 ? 0.643 10.386 2.824 1.00 0.00 68 ASP A N 20
ATOM 26006 C CA . ASP A 1 68 ? 0.280 11.786 3.179 1.00 0.00 68 ASP A CA 20
ATOM 26007 C C . ASP A 1 68 ? -0.019 11.882 4.677 1.00 0.00 68 ASP A C 20
ATOM 26008 O O . ASP A 1 68 ? 0.441 12.778 5.358 1.00 0.00 68 ASP A O 20
ATOM 26017 N N . SER A 1 69 ? -0.793 10.964 5.188 1.00 0.00 69 SER A N 20
ATOM 26018 C CA . SER A 1 69 ? -1.140 10.985 6.637 1.00 0.00 69 SER A CA 20
ATOM 26019 C C . SER A 1 69 ? 0.123 10.818 7.482 1.00 0.00 69 SER A C 20
ATOM 26020 O O . SER A 1 69 ? 0.301 11.477 8.487 1.00 0.00 69 SER A O 20
ATOM 26028 N N . HIS A 1 70 ? 0.995 9.933 7.084 1.00 0.00 70 HIS A N 20
ATOM 26029 C CA . HIS A 1 70 ? 2.242 9.701 7.863 1.00 0.00 70 HIS A CA 20
ATOM 26030 C C . HIS A 1 70 ? 3.042 11.003 7.955 1.00 0.00 70 HIS A C 20
ATOM 26031 O O . HIS A 1 70 ? 3.577 11.343 8.992 1.00 0.00 70 HIS A O 20
ATOM 26045 N N . LEU A 1 71 ? 3.127 11.726 6.874 1.00 0.00 71 LEU A N 20
ATOM 26046 C CA . LEU A 1 71 ? 3.890 13.005 6.878 1.00 0.00 71 LEU A CA 20
ATOM 26047 C C . LEU A 1 71 ? 3.212 14.008 7.815 1.00 0.00 71 LEU A C 20
ATOM 26048 O O . LEU A 1 71 ? 3.866 14.790 8.477 1.00 0.00 71 LEU A O 20
ATOM 26064 N N . ASP A 1 72 ? 1.908 13.997 7.870 1.00 0.00 72 ASP A N 20
ATOM 26065 C CA . ASP A 1 72 ? 1.193 14.957 8.756 1.00 0.00 72 ASP A CA 20
ATOM 26066 C C . ASP A 1 72 ? 1.530 14.656 10.218 1.00 0.00 72 ASP A C 20
ATOM 26067 O O . ASP A 1 72 ? 1.319 15.472 11.093 1.00 0.00 72 ASP A O 20
ATOM 26076 N N . ARG A 1 73 ? 2.059 13.492 10.489 1.00 0.00 73 ARG A N 20
ATOM 26077 C CA . ARG A 1 73 ? 2.418 13.134 11.893 1.00 0.00 73 ARG A CA 20
ATOM 26078 C C . ARG A 1 73 ? 3.586 12.147 11.878 1.00 0.00 73 ARG A C 20
ATOM 26079 O O . ARG A 1 73 ? 4.459 12.216 11.035 1.00 0.00 73 ARG A O 20
ATOM 26100 N N . HIS A 1 74 ? 3.608 11.226 12.804 1.00 0.00 74 HIS A N 20
ATOM 26101 C CA . HIS A 1 74 ? 4.711 10.224 12.857 1.00 0.00 74 HIS A CA 20
ATOM 26102 C C . HIS A 1 74 ? 4.126 8.862 13.240 1.00 0.00 74 HIS A C 20
ATOM 26103 O O . HIS A 1 74 ? 4.669 8.147 14.058 1.00 0.00 74 HIS A O 20
ATOM 26117 N N . ASP A 1 75 ? 3.016 8.503 12.652 1.00 0.00 75 ASP A N 20
ATOM 26118 C CA . ASP A 1 75 ? 2.386 7.193 12.979 1.00 0.00 75 ASP A CA 20
ATOM 26119 C C . ASP A 1 75 ? 3.333 6.064 12.568 1.00 0.00 75 ASP A C 20
ATOM 26120 O O . ASP A 1 75 ? 3.745 5.969 11.428 1.00 0.00 75 ASP A O 20
ATOM 26129 N N . GLN A 1 76 ? 3.685 5.213 13.498 1.00 0.00 76 GLN A N 20
ATOM 26130 C CA . GLN A 1 76 ? 4.614 4.084 13.191 1.00 0.00 76 GLN A CA 20
ATOM 26131 C C . GLN A 1 76 ? 4.236 3.450 11.849 1.00 0.00 76 GLN A C 20
ATOM 26132 O O . GLN A 1 76 ? 3.415 2.557 11.780 1.00 0.00 76 GLN A O 20
ATOM 26146 N N . GLY A 1 77 ? 4.839 3.911 10.784 1.00 0.00 77 GLY A N 20
ATOM 26147 C CA . GLY A 1 77 ? 4.530 3.348 9.439 1.00 0.00 77 GLY A CA 20
ATOM 26148 C C . GLY A 1 77 ? 5.745 3.522 8.525 1.00 0.00 77 GLY A C 20
ATOM 26149 O O . GLY A 1 77 ? 6.541 2.618 8.356 1.00 0.00 77 GLY A O 20
ATOM 26153 N N . LEU A 1 78 ? 5.890 4.682 7.934 1.00 0.00 78 LEU A N 20
ATOM 26154 C CA . LEU A 1 78 ? 7.049 4.933 7.021 1.00 0.00 78 LEU A CA 20
ATOM 26155 C C . LEU A 1 78 ? 8.109 5.758 7.755 1.00 0.00 78 LEU A C 20
ATOM 26156 O O . LEU A 1 78 ? 8.978 6.352 7.146 1.00 0.00 78 LEU A O 20
ATOM 26172 N N . ALA A 1 79 ? 8.044 5.797 9.060 1.00 0.00 79 ALA A N 20
ATOM 26173 C CA . ALA A 1 79 ? 9.043 6.582 9.839 1.00 0.00 79 ALA A CA 20
ATOM 26174 C C . ALA A 1 79 ? 10.443 6.011 9.596 1.00 0.00 79 ALA A C 20
ATOM 26175 O O . ALA A 1 79 ? 11.410 6.738 9.488 1.00 0.00 79 ALA A O 20
ATOM 26182 N N . ASP A 1 80 ? 10.552 4.714 9.511 1.00 0.00 80 ASP A N 20
ATOM 26183 C CA . ASP A 1 80 ? 11.879 4.083 9.278 1.00 0.00 80 ASP A CA 20
ATOM 26184 C C . ASP A 1 80 ? 12.420 4.503 7.913 1.00 0.00 80 ASP A C 20
ATOM 26185 O O . ASP A 1 80 ? 13.607 4.702 7.739 1.00 0.00 80 ASP A O 20
ATOM 26194 N N . LEU A 1 81 ? 11.561 4.622 6.937 1.00 0.00 81 LEU A N 20
ATOM 26195 C CA . LEU A 1 81 ? 12.026 5.008 5.576 1.00 0.00 81 LEU A CA 20
ATOM 26196 C C . LEU A 1 81 ? 12.156 6.530 5.504 1.00 0.00 81 LEU A C 20
ATOM 26197 O O . LEU A 1 81 ? 12.580 7.081 4.507 1.00 0.00 81 LEU A O 20
ATOM 26213 N N . GLY A 1 82 ? 11.798 7.213 6.558 1.00 0.00 82 GLY A N 20
ATOM 26214 C CA . GLY A 1 82 ? 11.902 8.700 6.559 1.00 0.00 82 GLY A CA 20
ATOM 26215 C C . GLY A 1 82 ? 11.254 9.256 7.829 1.00 0.00 82 GLY A C 20
ATOM 26216 O O . GLY A 1 82 ? 11.899 9.225 8.864 1.00 0.00 82 GLY A O 20
#

Radius of gyration: 12.26 Å; Cα contacts (8 Å, |Δi|>4): 146; chains: 1; bounding box: 30×30×27 Å

CATH classification: 3.30.160.350

Nearest PDB structures (foldseek):
  2kon-assembly1_A  TM=9.618E-01  e=2.307E-14  Chromobacterium violaceum
  2lpu-assembly1_A  TM=3.881E-01  e=6.996E+00  Kluyveromyces marxianus
  2kon-assembly1_A  TM=9.529E-01  e=7.280E-14  Chromobacterium violaceum
  7u65-assembly1_G  TM=4.636E-01  e=1.723E+00  Escherichia phage T7
  2gop-assembly1_A  TM=5.832E-01  e=4.247E+00  Pyrococcus furiosus